Protein AF-0000000080884036 (afdb_homodimer)

Nearest PDB structures (foldseek):
  8gh6-assembly1_A  TM=4.890E-01  e=9.432E-10  Bombyx mori
  6usr-assembly1_A  TM=2.615E-01  e=6.435E-06  Tribolium castaneum
  5cqg-assembly1_A  TM=2.593E-01  e=1.667E-05  Tribolium castaneum
  7qxs-assembly1_A  TM=2.954E-01  e=4.320E-05  Homo sapiens
  7trd-assembly1_A  TM=2.275E-01  e=2.257E-05  Homo sapiens

pLDDT: mean 79.09, std 19.8, range [16.56, 96.75]

Radius of gyration: 51.12 Å; Cα contacts (8 Å, |Δi|>4): 2383; chains: 2; bounding box: 113×138×113 Å

Organism: NCBI:txid3140254

Secondary structure (DSSP, 8-state):
-HHHHHHHHHHHHHHHHHHHHHHHHHHHHHHHHHHHHHHHHHHHHHHH-SSHHHHHHHHHHHHHHHTTTS---SSS-HHHHHHHHHHHHH-TTS-GGGGHHHHHHHHHHHHHHHHHHHHHHHHHHHHHHHHHHT---S----SSS-------SSS----S-S-SS--HHHHHHHHHHHHHHTS--SS--HHHHHHHHHHHHHHHHHHHHHHHTS-------------------------------HHHHHHHHHHTTTTS---HHHHHHHHHHHHHHHHHT----HHHHHHHHHHHHHSSSS-HHHHHHHHHHTT-HHHHHHHHHHHHHHHHTGGG---SSSSEEEEEEE-TTS-EEEEE---HHHHHHHHHHHHHHHHHHHHHHHHHHHSTTS--PPPSS-HHHHHHHHHH-TTS-SGGGGGSHHHHHHHHHHHHTTTTS-SSTT------TT-----S---S-GGG-PPPHHHHHHHHHHHHHHHHHHHHHHSTT--EEEEEEEBTTHHHH-BHHHHHHHHHHTT--HHHHHHHHHHHS-EEE-STT---EE--B---TT-HHHHHHHHHHHHHHHHHHHHHTTT----EEETTEEEEEES-HHHHHHHHHHHHHHHHHHT--B-GGG-EEEEE-S-SS--------SSS--B--EETTEEE-TTS-EEE-HHHHHHHHHHHHHHHHH--SHHHHHHHHHHHHHHHHHHT----TTT-HHHHHHHHHHHHHHHHHH-GGGTT-HHHHHHHHHHHHHGGG--SPPPHHHHHS-GGGTS-----THHHHHHHHHHHHHHHHHHHHHHHHT---S-SSHHHHHHHHHHHHHHHHHHHHH-SS------SS---GGGBTTHHHHHHHHHT--S-S-------PPBPHHHHGGGGTTT-HHHHHHHHHHHSPP-GGGG-PPPHHHHHHHHHS---TT-SS-SSGGGS-HHHHHHHHHHHHHHHHHHSSS-SS-GGGS-HHHHHHHHH-------/-HHHHHHHHHHHHHHHHHHHHHHHHHHHHHHHHHHHHHHHHHHHHHHH-SSHHHHHHHHHHHHHHHTTTS---SSS-HHHHHHHHHHHHH-TTS-GGGGHHHHHHHHHHHHHHHHHHHHHHHHHHHHHHHHHHT---S----SSS-------SSS----S-S-SS--HHHHHHHHHHHHHHTS--SS--HHHHHHHHHHHHHHHHHHHHHHHTS-------------------------------TTHHHHHHHHTTTTS---HHHHHHHHHHHHHHHHHT----HHHHHHHHHHHHHSSSS-HHHHHHHHHHTT-HHHHHHHHHHHHHHHHTGGG---SSSSEEEEEEE-TTS-EEEEE---HHHHHHHHHHHHHHHHHHHHHHHHHHHSTTS--PPPSS-HHHHHHHHHH-TTS-GGGGGGSHHHHHHHHHHHHTTTTS-SSTT------TT-----S---S-GGG-PPPHHHHHHHHHHHHHHHHHHHHHHSTT--EEEEEEEBTTHHHH-BHHHHHHHHHHTT--HHHHHHHHHHHS-EEE-STT---EE--B---TT-HHHHHHHHHHHHHHHHHHHHHTTT----EEETTEEEEEES-HHHHHHHHHHHHHHHHHHT--B-GGG-EEEEE-S-SS--------SSS--B--EETTEEE-TTS-EEE-HHHHHHHHHHHHHHHHH--SHHHHHHHHHHHHHHHHHHT----TTT-HHHHHHHHHHHHHHHHHH-GGGTT-HHHHHHHHHHHHHGGG--SPPPHHHHHS-GGGTS-----THHHHHHHHHHHHHHHHHHHHHHHHT---S-SSHHHHHHHHHHHHHHHHHHHHH-SS------SS---GGGBTTHHHHHHHHHT--S-S-------PPBPHHHHGGGTTTT-HHHHHHHHHHHSPP-TTTT-PPPHHHHHHHHHS---TT-SS-SSGGGS-HHHHHHHHHHHHHHHHHHSSS-SS-GGGS-HHHHHHHHH-------

Structure (mmCIF, N/CA/C/O backbone):
data_AF-0000000080884036-model_v1
#
loop_
_entity.id
_entity.type
_entity.pdbx_description
1 polymer 'Reverse transcriptase'
#
loop_
_atom_site.group_PDB
_atom_site.id
_atom_site.type_symbol
_atom_site.label_atom_id
_atom_site.label_alt_id
_atom_site.label_comp_id
_atom_site.label_asym_id
_atom_site.label_entity_id
_atom_site.label_seq_id
_atom_site.pdbx_PDB_ins_code
_atom_site.Cartn_x
_atom_site.Cartn_y
_atom_site.Cartn_z
_atom_site.occupancy
_atom_site.B_iso_or_equiv
_atom_site.auth_seq_id
_atom_site.auth_comp_id
_atom_site.auth_asym_id
_atom_site.auth_atom_id
_atom_site.pdbx_PDB_model_num
ATOM 1 N N . MET A 1 1 ? -38.75 -49.406 -8.844 1 23.02 1 MET A N 1
ATOM 2 C CA . MET A 1 1 ? -39.594 -48.25 -8.891 1 23.02 1 MET A CA 1
ATOM 3 C C . MET A 1 1 ? -38.844 -47 -8.422 1 23.02 1 MET A C 1
ATOM 5 O O . MET A 1 1 ? -39.25 -45.875 -8.719 1 23.02 1 MET A O 1
ATOM 9 N N . GLU A 1 2 ? -37.938 -47.281 -7.402 1 25.69 2 GLU A N 1
ATOM 10 C CA . GLU A 1 2 ? -37.156 -46.25 -6.773 1 25.69 2 GLU A CA 1
ATOM 11 C C . GLU A 1 2 ? -36.125 -45.656 -7.742 1 25.69 2 GLU A C 1
ATOM 13 O O . GLU A 1 2 ? -35.625 -44.562 -7.535 1 25.69 2 GLU A O 1
ATOM 18 N N . GLY A 1 3 ? -35.75 -46.375 -8.719 1 29.95 3 GLY A N 1
ATOM 19 C CA . GLY A 1 3 ? -34.781 -45.938 -9.727 1 29.95 3 GLY A CA 1
ATOM 20 C C . GLY A 1 3 ? -35.312 -44.844 -10.609 1 29.95 3 GLY A C 1
ATOM 21 O O . GLY A 1 3 ? -34.531 -44.094 -11.211 1 29.95 3 GLY A O 1
ATOM 22 N N . ALA A 1 4 ? -36.594 -44.875 -10.914 1 32.09 4 ALA A N 1
ATOM 23 C CA . ALA A 1 4 ? -37.281 -43.906 -11.797 1 32.09 4 ALA A CA 1
ATOM 24 C C . ALA A 1 4 ? -37.406 -42.531 -11.141 1 32.09 4 ALA A C 1
ATOM 26 O O . ALA A 1 4 ? -37.406 -41.531 -11.828 1 32.09 4 ALA A O 1
ATOM 27 N N . LYS A 1 5 ? -37.469 -42.562 -9.828 1 37.38 5 LYS A N 1
ATOM 28 C CA . LYS A 1 5 ? -37.656 -41.281 -9.156 1 37.38 5 LYS A CA 1
ATOM 29 C C . LYS A 1 5 ? -36.375 -40.438 -9.211 1 37.38 5 LYS A C 1
ATOM 31 O O . LYS A 1 5 ? -36.438 -39.219 -9.273 1 37.38 5 LYS A O 1
ATOM 36 N N . ALA A 1 6 ? -35.312 -41.094 -9.102 1 35.75 6 ALA A N 1
ATOM 37 C CA . ALA A 1 6 ? -34.031 -40.375 -9.117 1 35.75 6 ALA A CA 1
ATOM 38 C C . ALA A 1 6 ? -33.75 -39.781 -10.5 1 35.75 6 ALA A C 1
ATOM 40 O O . ALA A 1 6 ? -33.219 -38.656 -10.609 1 35.75 6 ALA A O 1
ATOM 41 N N . ALA A 1 7 ? -34.125 -40.438 -11.523 1 41.41 7 ALA A N 1
ATOM 42 C CA . ALA A 1 7 ? -33.938 -39.906 -12.867 1 41.41 7 ALA A CA 1
ATOM 43 C C . ALA A 1 7 ? -34.844 -38.688 -13.094 1 41.41 7 ALA A C 1
ATOM 45 O O . ALA A 1 7 ? -34.406 -37.719 -13.742 1 41.41 7 ALA A O 1
ATOM 46 N N . THR A 1 8 ? -36.031 -38.719 -12.609 1 42.53 8 THR A N 1
ATOM 47 C CA . THR A 1 8 ? -37 -37.656 -12.742 1 42.53 8 THR A CA 1
ATOM 48 C C . THR A 1 8 ? -36.531 -36.406 -11.961 1 42.53 8 THR A C 1
ATOM 50 O O . THR A 1 8 ? -36.75 -35.281 -12.406 1 42.53 8 THR A O 1
ATOM 53 N N . ASP A 1 9 ? -35.938 -36.594 -10.852 1 43.12 9 ASP A N 1
ATOM 54 C CA . ASP A 1 9 ? -35.469 -35.5 -10.016 1 43.12 9 ASP A CA 1
ATOM 55 C C . ASP A 1 9 ? -34.281 -34.812 -10.641 1 43.12 9 ASP A C 1
ATOM 57 O O . ASP A 1 9 ? -34.156 -33.562 -10.578 1 43.12 9 ASP A O 1
ATOM 61 N N . VAL A 1 10 ? -33.438 -35.594 -11.227 1 46.78 10 VAL A N 1
ATOM 62 C CA . VAL A 1 10 ? -32.25 -35 -11.898 1 46.78 10 VAL A CA 1
ATOM 63 C C . VAL A 1 10 ? -32.719 -34.156 -13.078 1 46.78 10 VAL A C 1
ATOM 65 O O . VAL A 1 10 ? -32.156 -33.062 -13.312 1 46.78 10 VAL A O 1
ATOM 68 N N . ASN A 1 11 ? -33.781 -34.656 -13.727 1 52.56 11 ASN A N 1
ATOM 69 C CA . ASN A 1 11 ? -34.312 -33.875 -14.836 1 52.56 11 ASN A CA 1
ATOM 70 C C . ASN A 1 11 ? -34.969 -32.594 -14.344 1 52.56 11 ASN A C 1
ATOM 72 O O . ASN A 1 11 ? -34.875 -31.547 -15 1 52.56 11 ASN A O 1
ATOM 76 N N . ALA A 1 12 ? -35.5 -32.625 -13.141 1 52.59 12 ALA A N 1
ATOM 77 C CA . ALA A 1 12 ? -36.125 -31.438 -12.57 1 52.59 12 ALA A CA 1
ATOM 78 C C . ALA A 1 12 ? -35.094 -30.391 -12.219 1 52.59 12 ALA A C 1
ATOM 80 O O . ALA A 1 12 ? -35.312 -29.203 -12.414 1 52.59 12 ALA A O 1
ATOM 81 N N . ILE A 1 13 ? -33.938 -30.75 -11.805 1 57.09 13 ILE A N 1
ATOM 82 C CA . ILE A 1 13 ? -32.875 -29.828 -11.43 1 57.09 13 ILE A CA 1
ATOM 83 C C . ILE A 1 13 ? -32.281 -29.203 -12.688 1 57.09 13 ILE A C 1
ATOM 85 O O . ILE A 1 13 ? -31.984 -28 -12.695 1 57.09 13 ILE A O 1
ATOM 89 N N . ALA A 1 14 ? -32.219 -30 -13.664 1 63.34 14 ALA A N 1
ATOM 90 C CA . ALA A 1 14 ? -31.703 -29.484 -14.922 1 63.34 14 ALA A CA 1
ATOM 91 C C . ALA A 1 14 ? -32.656 -28.469 -15.531 1 63.34 14 ALA A C 1
ATOM 93 O O . ALA A 1 14 ? -32.219 -27.422 -16.047 1 63.34 14 ALA A O 1
ATOM 94 N N . GLU A 1 15 ? -33.906 -28.719 -15.414 1 64.56 15 GLU A N 1
ATOM 95 C CA . GLU A 1 15 ? -34.906 -27.797 -15.93 1 64.56 15 GLU A CA 1
ATOM 96 C C . GLU A 1 15 ? -34.938 -26.5 -15.117 1 64.56 15 GLU A C 1
ATOM 98 O O . GLU A 1 15 ? -35.062 -25.406 -15.68 1 64.56 15 GLU A O 1
ATOM 103 N N . THR A 1 16 ? -34.75 -26.656 -13.906 1 63.47 16 THR A N 1
ATOM 104 C CA . THR A 1 16 ? -34.719 -25.469 -13.047 1 63.47 16 THR A CA 1
ATOM 105 C C . THR A 1 16 ? -33.469 -24.641 -13.352 1 63.47 16 THR A C 1
ATOM 107 O O . THR A 1 16 ? -33.531 -23.406 -13.352 1 63.47 16 THR A O 1
ATOM 110 N N . ARG A 1 17 ? -32.438 -25.281 -13.586 1 69.25 17 ARG A N 1
ATOM 111 C CA . ARG A 1 17 ? -31.203 -24.562 -13.914 1 69.25 17 ARG A CA 1
ATOM 112 C C . ARG A 1 17 ? -31.344 -23.781 -15.219 1 69.25 17 ARG A C 1
ATOM 114 O O . ARG A 1 17 ? -30.859 -22.656 -15.328 1 69.25 17 ARG A O 1
ATOM 121 N N . THR A 1 18 ? -31.969 -24.375 -16.156 1 75.56 18 THR A N 1
ATOM 122 C CA . THR A 1 18 ? -32.156 -23.719 -17.438 1 75.56 18 THR A CA 1
ATOM 123 C C . THR A 1 18 ? -33.125 -22.531 -17.297 1 75.56 18 THR A C 1
ATOM 125 O O . THR A 1 18 ? -32.938 -21.5 -17.953 1 75.56 18 THR A O 1
ATOM 128 N N . LEU A 1 19 ? -34.094 -22.703 -16.469 1 69.69 19 LEU A N 1
ATOM 129 C CA . LEU A 1 19 ? -35.031 -21.609 -16.25 1 69.69 19 LEU A CA 1
ATOM 130 C C . LEU A 1 19 ? -34.344 -20.438 -15.523 1 69.69 19 LEU A C 1
ATOM 132 O O . LEU A 1 19 ? -34.562 -19.281 -15.875 1 69.69 19 LEU A O 1
ATOM 136 N N . VAL A 1 20 ? -33.594 -20.766 -14.562 1 70.62 20 VAL A N 1
ATOM 137 C CA . VAL A 1 20 ? -32.906 -19.734 -13.812 1 70.62 20 VAL A CA 1
ATOM 138 C C . VAL A 1 20 ? -31.922 -19 -14.734 1 70.62 20 VAL A C 1
ATOM 140 O O . VAL A 1 20 ? -31.781 -17.781 -14.648 1 70.62 20 VAL A O 1
ATOM 143 N N . THR A 1 21 ? -31.281 -19.734 -15.586 1 82.88 21 THR A N 1
ATOM 144 C CA . THR A 1 21 ? -30.344 -19.125 -16.531 1 82.88 21 THR A CA 1
ATOM 145 C C . THR A 1 21 ? -31.078 -18.219 -17.516 1 82.88 21 THR A C 1
ATOM 147 O O . THR A 1 21 ? -30.594 -17.125 -17.828 1 82.88 21 THR A O 1
ATOM 150 N N . ALA A 1 22 ? -32.188 -18.656 -17.938 1 78.81 22 ALA A N 1
ATOM 151 C CA . ALA A 1 22 ? -32.938 -17.859 -18.891 1 78.81 22 ALA A CA 1
ATOM 152 C C . ALA A 1 22 ? -33.406 -16.547 -18.25 1 78.81 22 ALA A C 1
ATOM 154 O O . ALA A 1 22 ? -33.406 -15.5 -18.906 1 78.81 22 ALA A O 1
ATOM 155 N N . VAL A 1 23 ? -33.781 -16.609 -17.016 1 76.88 23 VAL A N 1
ATOM 156 C CA . VAL A 1 23 ? -34.188 -15.414 -16.297 1 76.88 23 VAL A CA 1
ATOM 157 C C . VAL A 1 23 ? -33 -14.477 -16.125 1 76.88 23 VAL A C 1
ATOM 159 O O . VAL A 1 23 ? -33.125 -13.258 -16.297 1 76.88 23 VAL A O 1
ATOM 162 N N . LYS A 1 24 ? -31.906 -14.984 -15.789 1 82.62 24 LYS A N 1
ATOM 163 C CA . LYS A 1 24 ? -30.719 -14.156 -15.586 1 82.62 24 LYS A CA 1
ATOM 164 C C . LYS A 1 24 ? -30.281 -13.492 -16.891 1 82.62 24 LYS A C 1
ATOM 166 O O . LYS A 1 24 ? -29.859 -12.336 -16.891 1 82.62 24 LYS A O 1
ATOM 171 N N . LEU A 1 25 ? -30.375 -14.195 -17.953 1 87.06 25 LEU A N 1
ATOM 172 C CA . LEU A 1 25 ? -29.984 -13.648 -19.234 1 87.06 25 LEU A CA 1
ATOM 173 C C . LEU A 1 25 ? -30.938 -12.539 -19.672 1 87.06 25 LEU A C 1
ATOM 175 O O . LEU A 1 25 ? -30.516 -11.531 -20.234 1 87.06 25 LEU A O 1
ATOM 179 N N . LYS A 1 26 ? -32.188 -12.781 -19.359 1 82.25 26 LYS A N 1
ATOM 180 C CA . LYS A 1 26 ? -33.156 -11.727 -19.656 1 82.25 26 LYS A CA 1
ATOM 181 C C . LYS A 1 26 ? -32.906 -10.492 -18.797 1 82.25 26 LYS A C 1
ATOM 183 O O . LYS A 1 26 ? -33.062 -9.359 -19.281 1 82.25 26 LYS A O 1
ATOM 188 N N . GLN A 1 27 ? -32.531 -10.727 -17.625 1 83.12 27 GLN A N 1
ATOM 189 C CA . GLN A 1 27 ? -32.25 -9.617 -16.734 1 83.12 27 GLN A CA 1
ATOM 190 C C . GLN A 1 27 ? -31.031 -8.82 -17.219 1 83.12 27 GLN A C 1
ATOM 192 O O . GLN A 1 27 ? -30.984 -7.598 -17.047 1 83.12 27 GLN A O 1
ATOM 197 N N . LEU A 1 28 ? -30.047 -9.484 -17.812 1 86.44 28 LEU A N 1
ATOM 198 C CA . LEU A 1 28 ? -28.891 -8.797 -18.344 1 86.44 28 LEU A CA 1
ATOM 199 C C . LEU A 1 28 ? -29.281 -7.887 -19.5 1 86.44 28 LEU A C 1
ATOM 201 O O . LEU A 1 28 ? -28.781 -6.766 -19.625 1 86.44 28 LEU A O 1
ATOM 205 N N . TYR A 1 29 ? -30.203 -8.391 -20.25 1 87.19 29 TYR A N 1
ATOM 206 C CA . TYR A 1 29 ? -30.656 -7.609 -21.391 1 87.19 29 TYR A CA 1
ATOM 207 C C . TYR A 1 29 ? -31.484 -6.406 -20.922 1 87.19 29 TYR A C 1
ATOM 209 O O . TYR A 1 29 ? -31.312 -5.301 -21.438 1 87.19 29 TYR A O 1
ATOM 217 N N . LEU A 1 30 ? -32.312 -6.598 -19.938 1 85.38 30 LEU A N 1
ATOM 218 C CA . LEU A 1 30 ? -33.125 -5.512 -19.422 1 85.38 30 LEU A CA 1
ATOM 219 C C . LEU A 1 30 ? -32.25 -4.453 -18.75 1 85.38 30 LEU A C 1
ATOM 221 O O . LEU A 1 30 ? -32.531 -3.256 -18.844 1 85.38 30 LEU A O 1
ATOM 225 N N . LYS A 1 31 ? -31.312 -4.895 -18.094 1 84.06 31 LYS A N 1
ATOM 226 C CA . LYS A 1 31 ? -30.406 -3.957 -17.438 1 84.06 31 LYS A CA 1
ATOM 227 C C . LYS A 1 31 ? -29.656 -3.115 -18.469 1 84.06 31 LYS A C 1
ATOM 229 O O . LYS A 1 31 ? -29.359 -1.945 -18.219 1 84.06 31 LYS A O 1
ATOM 234 N N . LYS A 1 32 ? -29.25 -3.736 -19.594 1 88.75 32 LYS A N 1
ATOM 235 C CA . LYS A 1 32 ? -28.609 -2.984 -20.672 1 88.75 32 LYS A CA 1
ATOM 236 C C . LYS A 1 32 ? -29.547 -1.902 -21.219 1 88.75 32 LYS A C 1
ATOM 238 O O . LYS A 1 32 ? -29.125 -0.757 -21.406 1 88.75 32 LYS A O 1
ATOM 243 N N . LYS A 1 33 ? -30.734 -2.271 -21.391 1 87.88 33 LYS A N 1
ATOM 244 C CA . LYS A 1 33 ? -31.703 -1.319 -21.938 1 87.88 33 LYS A CA 1
ATOM 245 C C . LYS A 1 33 ? -31.984 -0.19 -20.938 1 87.88 33 LYS A C 1
ATOM 247 O O . LYS A 1 33 ? -32.156 0.964 -21.344 1 87.88 33 LYS A O 1
ATOM 252 N N . GLU A 1 34 ? -32 -0.521 -19.719 1 85.62 34 GLU A N 1
ATOM 253 C CA . GLU A 1 34 ? -32.188 0.484 -18.672 1 85.62 34 GLU A CA 1
ATOM 254 C C . GLU A 1 34 ? -30.984 1.441 -18.625 1 85.62 34 GLU A C 1
ATOM 256 O O . GLU A 1 34 ? -31.172 2.654 -18.516 1 85.62 34 GLU A O 1
ATOM 261 N N . CYS A 1 35 ? -29.828 0.873 -18.719 1 87.12 35 CYS A N 1
ATOM 262 C CA . CYS A 1 35 ? -28.609 1.677 -18.688 1 87.12 35 CYS A CA 1
ATOM 263 C C . CYS A 1 35 ? -28.547 2.6 -19.891 1 87.12 35 CYS A C 1
ATOM 265 O O . CYS A 1 35 ? -28.203 3.777 -19.766 1 87.12 35 CYS A O 1
ATOM 267 N N . GLU A 1 36 ? -28.859 2.113 -21.047 1 89.19 36 GLU A N 1
ATOM 268 C CA . GLU A 1 36 ? -28.844 2.902 -22.281 1 89.19 36 GLU A CA 1
ATOM 269 C C . GLU A 1 36 ? -29.906 4.008 -22.234 1 89.19 36 GLU A C 1
ATOM 271 O O . GLU A 1 36 ? -29.641 5.141 -22.641 1 89.19 36 GLU A O 1
ATOM 276 N N . GLY A 1 37 ? -31.016 3.666 -21.766 1 87.5 37 GLY A N 1
ATOM 277 C CA . GLY A 1 37 ? -32.094 4.648 -21.688 1 87.5 37 GLY A CA 1
ATOM 278 C C . GLY A 1 37 ? -31.766 5.793 -20.734 1 87.5 37 GLY A C 1
ATOM 279 O O . GLY A 1 37 ? -32.125 6.945 -21 1 87.5 37 GLY A O 1
ATOM 280 N N . HIS A 1 38 ? -31.047 5.492 -19.734 1 86.81 38 HIS A N 1
ATOM 281 C CA . HIS A 1 38 ? -30.734 6.492 -18.703 1 86.81 38 HIS A CA 1
ATOM 282 C C . HIS A 1 38 ? -29.516 7.316 -19.109 1 86.81 38 HIS A C 1
ATOM 284 O O . HIS A 1 38 ? -29.562 8.547 -19.109 1 86.81 38 HIS A O 1
ATOM 290 N N . PHE A 1 39 ? -28.391 6.773 -19.547 1 90.5 39 PHE A N 1
ATOM 291 C CA . PHE A 1 39 ? -27.109 7.461 -19.688 1 90.5 39 PHE A CA 1
ATOM 292 C C . PHE A 1 39 ? -27 8.125 -21.047 1 90.5 39 PHE A C 1
ATOM 294 O O . PHE A 1 39 ? -26.281 9.117 -21.203 1 90.5 39 PHE A O 1
ATOM 301 N N . VAL A 1 40 ? -27.688 7.613 -22.078 1 91.38 40 VAL A N 1
ATOM 302 C CA . VAL A 1 40 ? -27.656 8.266 -23.391 1 91.38 40 VAL A CA 1
AT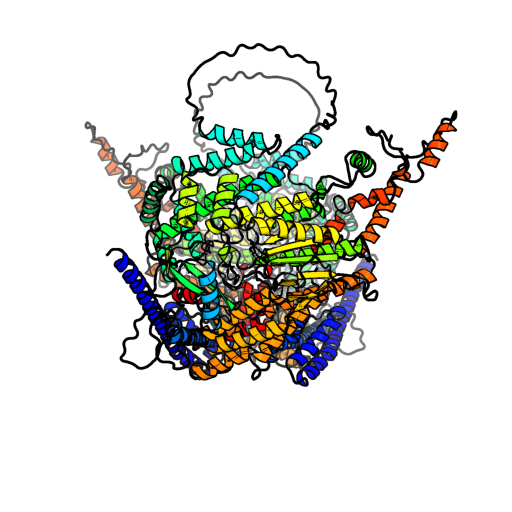OM 303 C C . VAL A 1 40 ? -28.297 9.648 -23.297 1 91.38 40 VAL A C 1
ATOM 305 O O . VAL A 1 40 ? -27.797 10.609 -23.891 1 91.38 40 VAL A O 1
ATOM 308 N N . ASN A 1 41 ? -29.281 9.75 -22.469 1 90.75 41 ASN A N 1
ATOM 309 C CA . ASN A 1 41 ? -29.938 11.031 -22.234 1 90.75 41 ASN A CA 1
ATOM 310 C C . ASN A 1 41 ? -29.047 11.984 -21.453 1 90.75 41 ASN A C 1
ATOM 312 O O . ASN A 1 41 ? -29.062 13.195 -21.688 1 90.75 41 ASN A O 1
ATOM 316 N N . VAL A 1 42 ? -28.391 11.445 -20.5 1 91.69 42 VAL A N 1
ATOM 317 C CA . VAL A 1 42 ? -27.5 12.258 -19.672 1 91.69 42 VAL A CA 1
ATOM 318 C C 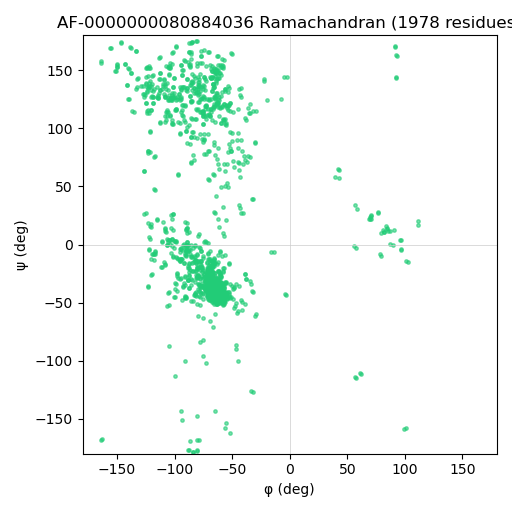. VAL A 1 42 ? -26.375 12.812 -20.547 1 91.69 42 VAL A C 1
ATOM 320 O O . VAL A 1 42 ? -26 13.984 -20.438 1 91.69 42 VAL A O 1
ATOM 323 N N . LEU A 1 43 ? -25.781 12.016 -21.5 1 93.81 43 LEU A N 1
ATOM 324 C CA . LEU A 1 43 ? -24.688 12.445 -22.359 1 93.81 43 LEU A CA 1
ATOM 325 C C . LEU A 1 43 ? -25.156 13.508 -23.344 1 93.81 43 LEU A C 1
ATOM 327 O O . LEU A 1 43 ? -24.391 14.414 -23.688 1 93.81 43 LEU A O 1
ATOM 331 N N . GLU A 1 44 ? -26.359 13.438 -23.75 1 93.44 44 GLU A N 1
ATOM 332 C CA . GLU A 1 44 ? -26.922 14.453 -24.625 1 93.44 44 GLU A CA 1
ATOM 333 C C . GLU A 1 44 ? -27.078 15.781 -23.906 1 93.44 44 GLU A C 1
ATOM 335 O O . GLU A 1 44 ? -26.812 16.844 -24.469 1 93.44 44 GLU A O 1
ATOM 340 N N . ARG A 1 45 ? -27.547 15.781 -22.641 1 94.06 45 ARG A N 1
ATOM 341 C CA . ARG A 1 45 ? -27.672 16.984 -21.828 1 94.06 45 ARG A CA 1
ATOM 342 C C . ARG A 1 45 ? -26.312 17.625 -21.594 1 94.06 45 ARG A C 1
ATOM 344 O O . ARG A 1 45 ? -26.188 18.859 -21.578 1 94.06 45 ARG A O 1
ATOM 351 N N . VAL A 1 46 ? -25.281 16.781 -21.297 1 94.94 46 VAL A N 1
ATOM 352 C CA . VAL A 1 46 ? -23.938 17.266 -21.062 1 94.94 46 VAL A CA 1
ATOM 353 C C . VAL A 1 46 ? -23.406 17.953 -22.312 1 94.94 46 VAL A C 1
ATOM 355 O O . VAL A 1 46 ? -22.75 19 -22.234 1 94.94 46 VAL A O 1
ATOM 358 N N . GLU A 1 47 ? -23.656 17.469 -23.5 1 93.31 47 GLU A N 1
ATOM 359 C CA . GLU A 1 47 ? -23.172 18.031 -24.766 1 93.31 47 GLU A CA 1
ATOM 360 C C . GLU A 1 47 ? -23.844 19.375 -25.047 1 93.31 47 GLU A C 1
ATOM 362 O O . GLU A 1 47 ? -23.234 20.25 -25.641 1 93.31 47 GLU A O 1
ATOM 367 N N . LYS A 1 48 ? -24.984 19.609 -24.547 1 93.19 48 LYS A N 1
ATOM 368 C CA . LYS A 1 48 ? -25.734 20.844 -24.797 1 93.19 48 LYS A CA 1
ATOM 369 C C . LYS A 1 48 ? -25.359 21.938 -23.812 1 93.19 48 LYS A C 1
ATOM 371 O O . LYS A 1 48 ? -25.562 23.125 -24.078 1 93.19 48 LYS A O 1
ATOM 376 N N . ALA A 1 49 ? -24.781 21.547 -22.656 1 94.88 49 ALA A N 1
ATOM 377 C CA . ALA A 1 49 ? -24.406 22.531 -21.641 1 94.88 49 ALA A CA 1
ATOM 378 C C . ALA A 1 49 ? -23.266 23.422 -22.125 1 94.88 49 ALA A C 1
ATOM 380 O O . ALA A 1 49 ? -22.375 22.953 -22.859 1 94.88 49 ALA A O 1
ATOM 381 N N . ALA A 1 50 ? -23.172 24.641 -21.719 1 92.38 50 ALA A N 1
ATOM 382 C CA . ALA A 1 50 ? -22.25 25.641 -22.25 1 92.38 50 ALA A CA 1
ATOM 383 C C . ALA A 1 50 ? -20.938 25.656 -21.484 1 92.38 50 ALA A C 1
ATOM 385 O O . ALA A 1 50 ? -19.859 25.781 -22.078 1 92.38 50 ALA A O 1
ATOM 386 N N . THR A 1 51 ? -21 25.641 -20.125 1 94.38 51 THR A N 1
ATOM 387 C CA . THR A 1 51 ? -19.781 25.75 -19.328 1 94.38 51 THR A CA 1
ATOM 388 C C . THR A 1 51 ? -19.391 24.391 -18.75 1 94.38 51 THR A C 1
ATOM 390 O O . THR A 1 51 ? -20.203 23.484 -18.688 1 94.38 51 THR A O 1
ATOM 393 N N . GLU A 1 52 ? -18.109 24.234 -18.438 1 95 52 GLU A N 1
ATOM 394 C CA . GLU A 1 52 ? -17.625 23 -17.844 1 95 52 GLU A CA 1
ATOM 395 C C . GLU A 1 52 ? -18.25 22.766 -16.469 1 95 52 GLU A C 1
ATOM 397 O O . GLU A 1 52 ? -18.5 21.609 -16.078 1 95 52 GLU A O 1
ATOM 402 N N . LYS A 1 53 ? -18.516 23.828 -15.727 1 94.44 53 LYS A N 1
ATOM 403 C CA . LYS A 1 53 ? -19.141 23.734 -14.414 1 94.44 53 LYS A CA 1
ATOM 404 C C . LYS A 1 53 ? -20.562 23.172 -14.516 1 94.44 53 LYS A C 1
ATOM 406 O O . LYS A 1 53 ? -20.953 22.297 -13.727 1 94.44 53 LYS A O 1
ATOM 411 N N . GLU A 1 54 ? -21.266 23.609 -15.531 1 95.12 54 GLU A N 1
ATOM 412 C CA . GLU A 1 54 ? -22.641 23.125 -15.727 1 95.12 54 GLU A CA 1
ATOM 413 C C . GLU A 1 54 ? -22.641 21.656 -16.141 1 95.12 54 GLU A C 1
ATOM 415 O O . GLU A 1 54 ? -23.5 20.891 -15.711 1 95.12 54 GLU A O 1
ATOM 420 N N . LYS A 1 55 ? -21.75 21.344 -17.094 1 95.5 55 LYS A N 1
ATOM 421 C CA . LYS A 1 55 ? -21.625 19.938 -17.516 1 95.5 55 LYS A CA 1
ATOM 422 C C . LYS A 1 55 ? -21.359 19.031 -16.328 1 95.5 55 LYS A C 1
ATOM 424 O O . LYS A 1 55 ? -21.984 17.969 -16.188 1 95.5 55 LYS A O 1
ATOM 429 N N . LEU A 1 56 ? -20.391 19.453 -15.461 1 93.75 56 LEU A N 1
ATOM 430 C CA . LEU A 1 56 ? -20.031 18.672 -14.289 1 93.75 56 LEU A CA 1
ATOM 431 C C . LEU A 1 56 ? -21.188 18.594 -13.305 1 93.75 56 LEU A C 1
ATOM 433 O O . LEU A 1 56 ? -21.375 17.562 -12.633 1 93.75 56 LEU A O 1
ATOM 437 N N . LYS A 1 57 ? -21.984 19.656 -13.156 1 93.31 57 LYS A N 1
ATOM 438 C CA . LYS A 1 57 ? -23.125 19.688 -12.242 1 93.31 57 LYS A CA 1
ATOM 439 C C . LYS A 1 57 ? -24.203 18.688 -12.664 1 93.31 57 LYS A C 1
ATOM 441 O O . LYS A 1 57 ? -24.797 18.016 -11.82 1 93.31 57 LYS A O 1
ATOM 446 N N . ILE A 1 58 ? -24.391 18.547 -14 1 93.12 58 ILE A N 1
ATOM 447 C CA . ILE A 1 58 ? -25.344 17.578 -14.516 1 93.12 58 ILE A CA 1
ATOM 448 C C . ILE A 1 58 ? -24.938 16.172 -14.109 1 93.12 58 ILE A C 1
ATOM 450 O O . ILE A 1 58 ? -25.75 15.383 -13.625 1 93.12 58 ILE A O 1
ATOM 454 N N . LEU A 1 59 ? -23.688 15.891 -14.273 1 91.44 59 LEU A N 1
ATOM 455 C CA . LEU A 1 59 ? -23.156 14.57 -13.961 1 91.44 59 LEU A CA 1
ATOM 456 C C . LEU A 1 59 ? -23.188 14.312 -12.461 1 91.44 59 LEU A C 1
ATOM 458 O O . LEU A 1 59 ? -23.453 13.195 -12.016 1 91.44 59 LEU A O 1
ATOM 462 N N . ALA A 1 60 ? -22.891 15.352 -11.695 1 89 60 ALA A N 1
ATOM 463 C CA . ALA A 1 60 ? -22.906 15.219 -10.242 1 89 60 ALA A CA 1
ATOM 464 C C . ALA A 1 60 ? -24.312 14.969 -9.727 1 89 60 ALA A C 1
ATOM 466 O O . ALA A 1 60 ? -24.516 14.195 -8.781 1 89 60 ALA A O 1
ATOM 467 N N . ASP A 1 61 ? -25.281 15.633 -10.344 1 87.19 61 ASP A N 1
ATOM 468 C CA . ASP A 1 61 ? -26.672 15.461 -9.938 1 87.19 61 ASP A CA 1
ATOM 469 C C . ASP A 1 61 ? -27.156 14.047 -10.25 1 87.19 61 ASP A C 1
ATOM 471 O O . ASP A 1 61 ? -27.922 13.461 -9.477 1 87.19 61 ASP A O 1
ATOM 475 N N . VAL A 1 62 ? -26.734 13.609 -11.391 1 85.81 62 VAL A N 1
ATOM 476 C CA . VAL A 1 62 ? -27.109 12.25 -11.781 1 85.81 62 VAL A CA 1
ATOM 477 C C . VAL A 1 62 ? -26.5 11.242 -10.82 1 85.81 62 VAL A C 1
ATOM 479 O O . VAL A 1 62 ? -27.125 10.25 -10.453 1 85.81 62 VAL A O 1
ATOM 482 N N . ASN A 1 63 ? -25.266 11.477 -10.453 1 83.75 63 ASN A N 1
ATOM 483 C CA . ASN A 1 63 ? -24.578 10.594 -9.516 1 83.75 63 ASN A CA 1
ATOM 484 C C . ASN A 1 63 ? -25.266 10.578 -8.156 1 83.75 63 ASN A C 1
ATOM 486 O O . ASN A 1 63 ? -25.297 9.539 -7.488 1 83.75 63 ASN A O 1
ATOM 490 N N . ALA A 1 64 ? -25.719 11.766 -7.613 1 76.56 64 ALA A N 1
ATOM 491 C CA . ALA A 1 64 ? -26.359 11.891 -6.305 1 76.56 64 ALA A CA 1
ATOM 492 C C . ALA A 1 64 ? -27.719 11.195 -6.285 1 76.56 64 ALA A C 1
ATOM 494 O O . ALA A 1 64 ? -28.125 10.648 -5.258 1 76.56 64 ALA A O 1
ATOM 495 N N . LYS A 1 65 ? -28.469 11.367 -7.285 1 68 65 LYS A N 1
ATOM 496 C CA . LYS A 1 65 ? -29.797 10.758 -7.34 1 68 65 LYS A CA 1
ATOM 497 C C . LYS A 1 65 ? -29.703 9.234 -7.34 1 68 65 LYS A C 1
ATOM 499 O O . LYS A 1 65 ? -30.484 8.555 -6.672 1 68 65 LYS A O 1
ATOM 504 N N . ARG A 1 66 ? -28.953 8.711 -8.172 1 57.19 66 ARG A N 1
ATOM 505 C CA . ARG A 1 66 ? -29.047 7.289 -8.484 1 57.19 66 ARG A CA 1
ATOM 506 C C . ARG A 1 66 ? -28.125 6.469 -7.598 1 57.19 66 ARG A C 1
ATOM 508 O O . ARG A 1 66 ? -28.203 5.238 -7.578 1 57.19 66 ARG A O 1
ATOM 515 N N . GLY A 1 67 ? -26.922 6.949 -7.016 1 51.69 67 GLY A N 1
ATOM 516 C CA . GLY A 1 67 ? -26.266 6.066 -6.059 1 51.69 67 GLY A CA 1
ATOM 517 C C . GLY A 1 67 ? -27.25 5.32 -5.176 1 51.69 67 GLY A C 1
ATOM 518 O O . GLY A 1 67 ? -26.922 4.254 -4.645 1 51.69 67 GLY A O 1
ATOM 519 N N . ALA A 1 68 ? -28.406 5.895 -4.895 1 45.53 68 ALA A N 1
ATOM 520 C CA . ALA A 1 68 ? -29.438 5.293 -4.066 1 45.53 68 ALA A CA 1
ATOM 521 C C . ALA A 1 68 ? -30.109 4.117 -4.781 1 45.53 68 ALA A C 1
ATOM 523 O O . ALA A 1 68 ? -30.406 3.094 -4.164 1 45.53 68 ALA A O 1
ATOM 524 N N . SER A 1 69 ? -30.484 4.355 -6.09 1 44.03 69 SER A N 1
ATOM 525 C CA . SER A 1 69 ? -31.312 3.322 -6.688 1 44.03 69 SER A CA 1
ATOM 526 C C . SER A 1 69 ? -30.5 2.387 -7.57 1 44.03 69 SER A C 1
ATOM 528 O O . SER A 1 69 ? -30.812 1.2 -7.684 1 44.03 69 SER A O 1
ATOM 530 N N . TYR A 1 70 ? -29.625 3.062 -8.406 1 51.88 70 TYR A N 1
ATOM 531 C CA . TYR A 1 70 ? -28.938 2.229 -9.383 1 51.88 70 TYR A CA 1
ATOM 532 C C . TYR A 1 70 ? -27.469 2.076 -9.031 1 51.88 70 TYR A C 1
ATOM 534 O O . TYR A 1 70 ? -26.859 2.975 -8.43 1 51.88 70 TYR A O 1
ATOM 542 N N . ASN A 1 71 ? -26.969 1.08 -8.562 1 56.88 71 ASN A N 1
ATOM 543 C CA . ASN A 1 71 ? -25.641 0.68 -8.133 1 56.88 71 ASN A CA 1
ATOM 544 C C . ASN A 1 71 ? -24.562 1.185 -9.094 1 56.88 71 ASN A C 1
ATOM 546 O O . ASN A 1 71 ? -23.609 0.467 -9.391 1 56.88 71 ASN A O 1
ATOM 550 N N . TRP A 1 72 ? -24.891 2.463 -9.875 1 65.44 72 TRP A N 1
ATOM 551 C CA . TRP A 1 72 ? -23.828 2.951 -10.75 1 65.44 72 TRP A CA 1
ATOM 552 C C . TRP A 1 72 ? -23.062 4.09 -10.086 1 65.44 72 TRP A C 1
ATOM 554 O O . TRP A 1 72 ? -23.656 5 -9.516 1 65.44 72 TRP A O 1
ATOM 564 N N . THR A 1 73 ? -21.75 4.02 -9.984 1 73.62 73 THR A N 1
ATOM 565 C CA . THR A 1 73 ? -20.938 5.082 -9.422 1 73.62 73 THR A CA 1
ATOM 566 C C . THR A 1 73 ? -20.141 5.793 -10.516 1 73.62 73 THR A C 1
ATOM 568 O O . THR A 1 73 ? -19.391 5.16 -11.258 1 73.62 73 THR A O 1
ATOM 571 N N . ILE A 1 74 ? -20.531 7.098 -10.789 1 82.38 74 ILE A N 1
ATOM 572 C CA . ILE A 1 74 ? -19.844 7.895 -11.797 1 82.38 74 ILE A CA 1
ATOM 573 C C . ILE A 1 74 ? -18.531 8.422 -11.227 1 82.38 74 ILE A C 1
ATOM 575 O O . ILE A 1 74 ? -17.516 8.461 -11.922 1 82.38 74 ILE A O 1
ATOM 579 N N . PHE A 1 75 ? -18.719 8.836 -9.93 1 81.38 75 PHE A N 1
ATOM 580 C CA . PHE A 1 75 ? -17.516 9.367 -9.281 1 81.38 75 PHE A CA 1
ATOM 581 C C . PHE A 1 75 ? -17.016 8.398 -8.219 1 81.38 75 PHE A C 1
ATOM 583 O O . PHE A 1 75 ? -17.797 7.68 -7.598 1 81.38 75 PHE A O 1
ATOM 590 N N . ASP A 1 76 ? -15.68 8.312 -8.148 1 71.75 76 ASP A N 1
ATOM 591 C CA . ASP A 1 76 ? -15.102 7.453 -7.113 1 71.75 76 ASP A CA 1
ATOM 592 C C . ASP A 1 76 ? -15.461 7.965 -5.719 1 71.75 76 ASP A C 1
ATOM 594 O O . ASP A 1 76 ? -15.656 7.176 -4.793 1 71.75 76 ASP A O 1
ATOM 598 N N . ASN A 1 77 ? -15.383 9.328 -5.562 1 70.31 77 ASN A N 1
ATOM 599 C CA . ASN A 1 77 ? -15.766 9.984 -4.32 1 70.31 77 ASN A CA 1
ATOM 600 C C . ASN A 1 77 ? -16.828 11.062 -4.559 1 70.31 77 ASN A C 1
ATOM 602 O O . ASN A 1 77 ? -16.625 11.953 -5.383 1 70.31 77 ASN A O 1
ATOM 606 N N . ASN A 1 78 ? -17.922 10.945 -3.943 1 66.75 78 ASN A N 1
ATOM 607 C CA . ASN A 1 78 ? -19.062 11.82 -4.18 1 66.75 78 ASN A CA 1
ATOM 608 C C . ASN A 1 78 ? -18.812 13.227 -3.65 1 66.75 78 ASN A C 1
ATOM 610 O O . ASN A 1 78 ? -19.469 14.18 -4.074 1 66.75 78 ASN A O 1
ATOM 614 N N . HIS A 1 79 ? -17.781 13.367 -2.883 1 77.94 79 HIS A N 1
ATOM 615 C CA . HIS A 1 79 ? -17.688 14.641 -2.176 1 77.94 79 HIS A CA 1
ATOM 616 C C . HIS A 1 79 ? -16.688 15.578 -2.861 1 77.94 79 HIS A C 1
ATOM 618 O O . HIS A 1 79 ? -16.703 16.781 -2.633 1 77.94 79 HIS A O 1
ATOM 624 N N . ASN A 1 80 ? -15.93 15.023 -3.803 1 83 80 ASN A N 1
ATOM 625 C CA . ASN A 1 80 ? -14.906 15.867 -4.395 1 83 80 ASN A CA 1
ATOM 626 C C . ASN A 1 80 ? -15.508 16.953 -5.277 1 83 80 ASN A C 1
ATOM 628 O O . ASN A 1 80 ? -15.039 18.094 -5.289 1 83 80 ASN A O 1
ATOM 632 N N . VAL A 1 81 ? -16.625 16.609 -5.965 1 88.12 81 VAL A N 1
ATOM 633 C CA . VAL A 1 81 ? -17.234 17.578 -6.883 1 88.12 81 VAL A CA 1
ATOM 634 C C . VAL A 1 81 ? -17.984 18.641 -6.086 1 88.12 81 VAL A C 1
ATOM 636 O O . VAL A 1 81 ? -17.875 19.828 -6.371 1 88.12 81 VAL A O 1
ATOM 639 N N . SER A 1 82 ? -18.672 18.172 -5.074 1 86.19 82 SER A N 1
ATOM 640 C CA . SER A 1 82 ? -19.422 19.125 -4.242 1 86.19 82 SER A CA 1
ATOM 641 C C . SER A 1 82 ? -18.469 20.062 -3.496 1 86.19 82 SER A C 1
ATOM 643 O O . SER A 1 82 ? -18.766 21.234 -3.322 1 86.19 82 SER A O 1
ATOM 645 N N . ASP A 1 83 ? -17.375 19.531 -3.072 1 89.06 83 ASP A N 1
ATOM 646 C CA . ASP A 1 83 ? -16.375 20.328 -2.373 1 89.06 83 ASP A CA 1
ATOM 647 C C . ASP A 1 83 ? -15.75 21.375 -3.309 1 89.06 83 ASP A C 1
ATOM 649 O O . ASP A 1 83 ? -15.508 22.516 -2.908 1 89.06 83 ASP A O 1
ATOM 653 N N . LEU A 1 84 ? -15.516 20.953 -4.527 1 91.31 84 LEU A N 1
ATOM 654 C CA . LEU A 1 84 ? -14.953 21.875 -5.504 1 91.31 84 LEU A CA 1
ATOM 655 C C . LEU A 1 84 ? -15.945 22.984 -5.84 1 91.31 84 LEU A C 1
ATOM 657 O O . LEU A 1 84 ? -15.555 24.141 -6.023 1 91.31 84 LEU A O 1
ATOM 661 N N . PHE A 1 85 ? -17.25 22.656 -5.914 1 91 85 PHE A N 1
ATOM 662 C CA . PHE A 1 85 ? -18.297 23.641 -6.168 1 91 85 PHE A CA 1
ATOM 663 C C . PHE A 1 85 ? -18.359 24.656 -5.023 1 91 85 PHE A C 1
ATOM 665 O O . PHE A 1 85 ? -18.484 25.859 -5.258 1 91 85 PHE A O 1
ATOM 672 N N . SER A 1 86 ? -18.25 24.109 -3.779 1 89.62 86 SER A N 1
ATOM 673 C CA . SER A 1 86 ? -18.297 24.969 -2.605 1 89.62 86 SER A CA 1
ATOM 674 C C . SER A 1 86 ? -17.125 25.953 -2.594 1 89.62 86 SER A C 1
ATOM 676 O O . SER A 1 86 ? -17.281 27.109 -2.197 1 89.62 86 SER A O 1
ATOM 678 N N . MET A 1 87 ? -16 25.516 -3.016 1 91.5 87 MET A N 1
ATOM 679 C CA . MET A 1 87 ? -14.836 26.391 -3.074 1 91.5 87 MET A CA 1
ATOM 680 C C . MET A 1 87 ? -15.008 27.469 -4.148 1 91.5 87 MET A C 1
ATOM 682 O O . MET A 1 87 ? -14.672 28.625 -3.934 1 91.5 87 MET A O 1
ATOM 686 N N . ALA A 1 88 ? -15.578 27.031 -5.281 1 92.81 88 ALA A N 1
ATOM 687 C CA . ALA A 1 88 ? -15.695 27.906 -6.449 1 92.81 88 ALA A CA 1
ATOM 688 C C . ALA A 1 88 ? -16.703 29.031 -6.195 1 92.81 88 ALA A C 1
ATOM 690 O O . ALA A 1 88 ? -16.641 30.078 -6.848 1 92.81 88 ALA A O 1
ATOM 691 N N . GLU A 1 89 ? -17.578 28.922 -5.25 1 91 89 GLU A N 1
ATOM 692 C CA . GLU A 1 89 ? -18.578 29.922 -4.934 1 91 89 GLU A CA 1
ATOM 693 C C . GLU A 1 89 ? -17.938 31.188 -4.371 1 91 89 GLU A C 1
ATOM 695 O O . GLU A 1 89 ? -18.406 32.312 -4.617 1 91 89 GLU A O 1
ATOM 700 N N . ASN A 1 90 ? -16.797 30.984 -3.627 1 91.75 90 ASN A N 1
ATOM 701 C CA . ASN A 1 90 ? -16.219 32.125 -2.918 1 91.75 90 ASN A CA 1
ATOM 702 C C . ASN A 1 90 ? -14.789 32.406 -3.398 1 91.75 90 ASN A C 1
ATOM 704 O O . ASN A 1 90 ? -14.203 33.406 -3.033 1 91.75 90 ASN A O 1
ATOM 708 N N . ASP A 1 91 ? -14.219 31.531 -4.211 1 92.25 91 ASP A N 1
ATOM 709 C CA . ASP A 1 91 ? -12.844 31.688 -4.668 1 92.25 91 ASP A CA 1
ATOM 710 C C . ASP A 1 91 ? -12.789 31.969 -6.168 1 92.25 91 ASP A C 1
ATOM 712 O O . ASP A 1 91 ? -12.977 31.062 -6.98 1 92.25 91 ASP A O 1
ATOM 716 N N . PRO A 1 92 ? -12.531 33.156 -6.566 1 91.88 92 PRO A N 1
ATOM 717 C CA . PRO A 1 92 ? -12.516 33.5 -7.988 1 91.88 92 PRO A CA 1
ATOM 718 C C . PRO A 1 92 ? -11.359 32.875 -8.75 1 91.88 92 PRO A C 1
ATOM 720 O O . PRO A 1 92 ? -11.352 32.875 -9.984 1 91.88 92 PRO A O 1
ATOM 723 N N . THR A 1 93 ? -10.352 32.312 -7.992 1 92.56 93 THR A N 1
ATOM 724 C CA . THR A 1 93 ? -9.219 31.688 -8.664 1 92.56 93 THR A CA 1
ATOM 725 C C . THR A 1 93 ? -9.633 30.375 -9.312 1 92.56 93 THR A C 1
ATOM 727 O O . THR A 1 93 ? -8.922 29.844 -10.172 1 92.56 93 THR A O 1
ATOM 730 N N . ILE A 1 94 ? -10.727 29.797 -8.875 1 93.88 94 ILE A N 1
ATOM 731 C CA . ILE A 1 94 ? -11.234 28.562 -9.453 1 93.88 94 ILE A CA 1
ATOM 732 C C . ILE A 1 94 ? -12.109 28.891 -10.664 1 93.88 94 ILE A C 1
ATOM 734 O O . ILE A 1 94 ? -13.32 29.094 -10.523 1 93.88 94 ILE A O 1
ATOM 738 N N . THR A 1 95 ? -11.477 28.891 -11.82 1 92.12 95 THR A N 1
ATOM 739 C CA . THR A 1 95 ? -12.141 29.25 -13.07 1 92.12 95 THR A CA 1
ATOM 740 C C . THR A 1 95 ? -12.852 28.031 -13.672 1 92.12 95 THR A C 1
ATOM 742 O O . THR A 1 95 ? -12.742 26.922 -13.156 1 92.12 95 THR A O 1
ATOM 745 N N . ASP A 1 96 ? -13.578 28.266 -14.727 1 92.38 96 ASP A N 1
ATOM 746 C CA . ASP A 1 96 ? -14.383 27.234 -15.359 1 92.38 96 ASP A CA 1
ATOM 747 C C . ASP A 1 96 ? -13.508 26.109 -15.906 1 92.38 96 ASP A C 1
ATOM 749 O O . ASP A 1 96 ? -13.914 24.938 -15.898 1 92.38 96 ASP A O 1
ATOM 753 N N . GLU A 1 97 ? -12.289 26.406 -16.281 1 90.88 97 GLU A N 1
ATOM 754 C CA . GLU A 1 97 ? -11.391 25.422 -16.875 1 90.88 97 GLU A CA 1
ATOM 755 C C . GLU A 1 97 ? -10.953 24.391 -15.859 1 90.88 97 GLU A C 1
ATOM 757 O O . GLU A 1 97 ? -10.578 23.266 -16.219 1 90.88 97 GLU A O 1
ATOM 762 N N . LEU A 1 98 ? -11.062 24.719 -14.594 1 92.31 98 LEU A N 1
ATOM 763 C CA . LEU A 1 98 ? -10.555 23.828 -13.555 1 92.31 98 LEU A CA 1
ATOM 764 C C . LEU A 1 98 ? -11.539 22.703 -13.281 1 92.31 98 LEU A C 1
ATOM 766 O O . LEU A 1 98 ? -11.195 21.719 -12.625 1 92.31 98 LEU A O 1
ATOM 770 N N . PHE A 1 99 ? -12.789 22.812 -13.898 1 93.5 99 PHE A N 1
ATOM 771 C CA . PHE A 1 99 ? -13.781 21.75 -13.727 1 93.5 99 PHE A CA 1
ATOM 772 C C . PHE A 1 99 ? -13.648 20.703 -14.82 1 93.5 99 PHE A C 1
ATOM 774 O O . PHE A 1 99 ? -14.242 19.625 -14.727 1 93.5 99 PHE A O 1
ATOM 781 N N . LYS A 1 100 ? -12.844 20.953 -15.828 1 92.44 100 LYS A N 1
ATOM 782 C CA . LYS A 1 100 ? -12.766 20.141 -17.031 1 92.44 100 LYS A CA 1
ATOM 783 C C . LYS A 1 100 ? -12.219 18.75 -16.719 1 92.44 100 LYS A C 1
ATOM 785 O O . LYS A 1 100 ? -12.789 17.734 -17.156 1 92.44 100 LYS A O 1
ATOM 790 N N . PRO A 1 101 ? -11.156 18.609 -15.945 1 89.94 101 PRO A N 1
ATOM 791 C CA . PRO A 1 101 ? -10.617 17.266 -15.719 1 89.94 101 PRO A CA 1
ATOM 792 C C . PRO A 1 101 ? -11.625 16.328 -15.062 1 89.94 101 PRO A C 1
ATOM 794 O O . PRO A 1 101 ? -11.797 15.195 -15.508 1 89.94 101 PRO A O 1
ATOM 797 N N . GLN A 1 102 ? -12.281 16.766 -14.039 1 89.62 102 GLN A N 1
ATOM 798 C CA . GLN A 1 102 ? -13.266 15.93 -13.375 1 89.62 102 GLN A CA 1
ATOM 799 C C . GLN A 1 102 ? -14.453 15.641 -14.281 1 89.62 102 GLN A C 1
ATOM 801 O O . GLN A 1 102 ? -15.047 14.555 -14.219 1 89.62 102 GLN A O 1
ATOM 806 N N . ARG A 1 103 ? -14.828 16.688 -15.109 1 92.56 103 ARG A N 1
ATOM 807 C CA . ARG A 1 103 ? -15.906 16.5 -16.062 1 92.56 103 ARG A CA 1
ATOM 808 C C . ARG A 1 103 ? -15.555 15.414 -17.078 1 92.56 103 ARG A C 1
ATOM 810 O O . ARG A 1 103 ? -16.375 14.539 -17.375 1 92.56 103 ARG A O 1
ATOM 817 N N . VAL A 1 104 ? -14.375 15.469 -17.672 1 91.88 104 VAL A N 1
ATOM 818 C CA . VAL A 1 104 ? -13.922 14.508 -18.656 1 91.88 104 VAL A CA 1
ATOM 819 C C . VAL A 1 104 ? -13.867 13.109 -18.047 1 91.88 104 VAL A C 1
ATOM 821 O O . VAL A 1 104 ? -14.289 12.133 -18.656 1 91.88 104 VAL A O 1
ATOM 824 N N . HIS A 1 105 ? -13.383 12.969 -16.844 1 89.31 105 HIS A N 1
ATOM 825 C CA . HIS A 1 105 ? -13.312 11.68 -16.156 1 89.31 105 HIS A CA 1
ATOM 826 C C . HIS A 1 105 ? -14.703 11.109 -15.891 1 89.31 105 HIS A C 1
ATOM 828 O O . HIS A 1 105 ? -14.914 9.906 -16.016 1 89.31 105 HIS A O 1
ATOM 834 N N . ALA A 1 106 ? -15.617 11.992 -15.492 1 90.81 106 ALA A N 1
ATOM 835 C CA . ALA A 1 106 ? -16.984 11.555 -15.227 1 90.81 106 ALA A CA 1
ATOM 836 C C . ALA A 1 106 ? -17.672 11.086 -16.516 1 90.81 106 ALA A C 1
ATOM 838 O O . ALA A 1 106 ? -18.406 10.094 -16.5 1 90.81 106 ALA A O 1
ATOM 839 N N . GLU A 1 107 ? -17.453 11.797 -17.562 1 93 107 GLU A N 1
ATOM 840 C CA . GLU A 1 107 ? -18.016 11.406 -18.844 1 93 107 GLU A CA 1
ATOM 841 C C . GLU A 1 107 ? -17.469 10.062 -19.312 1 93 107 GLU A C 1
ATOM 843 O O . GLU A 1 107 ? -18.203 9.227 -19.844 1 93 107 GLU A O 1
ATOM 848 N N . GLU A 1 108 ? -16.188 9.883 -19.156 1 90.88 108 GLU A N 1
ATOM 849 C CA . GLU A 1 108 ? -15.562 8.617 -19.5 1 90.88 108 GLU A CA 1
ATOM 850 C C . GLU A 1 108 ? -16.125 7.473 -18.672 1 90.88 108 GLU A C 1
ATOM 852 O O . GLU A 1 108 ? -16.297 6.352 -19.156 1 90.88 108 GLU A O 1
ATOM 857 N N . SER A 1 109 ? -16.328 7.723 -17.406 1 89 109 SER A N 1
ATOM 858 C CA . SER A 1 109 ? -16.906 6.707 -16.531 1 89 109 SER A CA 1
ATOM 859 C C . SER A 1 109 ? -18.297 6.293 -17 1 89 109 SER A C 1
ATOM 861 O O . SER A 1 109 ? -18.656 5.113 -16.938 1 89 109 SER A O 1
ATOM 863 N N . VAL A 1 110 ? -19.094 7.27 -17.484 1 91.75 110 VAL A N 1
ATOM 864 C CA . VAL A 1 110 ? -20.438 6.984 -18 1 91.75 110 VAL A CA 1
ATOM 865 C C . VAL A 1 110 ? -20.328 6.141 -19.266 1 91.75 110 VAL A C 1
ATOM 867 O O . VAL A 1 110 ? -21.094 5.184 -19.438 1 91.75 110 VAL A O 1
ATOM 870 N N . ARG A 1 111 ? -19.438 6.461 -20.109 1 91.19 111 ARG A N 1
ATOM 871 C CA . ARG A 1 111 ? -19.234 5.695 -21.344 1 91.19 111 ARG A CA 1
ATOM 872 C C . ARG A 1 111 ? -18.781 4.273 -21.031 1 91.19 111 ARG A C 1
ATOM 874 O O . ARG A 1 111 ? -19.156 3.326 -21.719 1 91.19 111 ARG A O 1
ATOM 881 N N . ARG A 1 112 ? -17.953 4.105 -20.062 1 90.19 112 ARG A N 1
ATOM 882 C CA . ARG A 1 112 ? -17.469 2.789 -19.656 1 90.19 112 ARG A CA 1
ATOM 883 C C . ARG A 1 112 ? -18.594 1.948 -19.078 1 90.19 112 ARG A C 1
ATOM 885 O O . ARG A 1 112 ? -18.641 0.733 -19.281 1 90.19 112 ARG A O 1
ATOM 892 N N . LEU A 1 113 ? -19.516 2.615 -18.328 1 88.44 113 LEU A N 1
ATOM 893 C CA . LEU A 1 113 ? -20.672 1.9 -17.781 1 88.44 113 LEU A CA 1
ATOM 894 C C . LEU A 1 113 ? -21.578 1.406 -18.906 1 88.44 113 LEU A C 1
ATOM 896 O O . LEU A 1 113 ? -22.094 0.293 -18.844 1 88.44 113 LEU A O 1
ATOM 900 N N . LEU A 1 114 ? -21.719 2.229 -19.953 1 90.44 114 LEU A N 1
ATOM 901 C CA . LEU A 1 114 ? -22.516 1.842 -21.125 1 90.44 114 LEU A CA 1
ATOM 902 C C . LEU A 1 114 ? -21.875 0.67 -21.844 1 90.44 114 LEU A C 1
ATOM 904 O O . LEU A 1 114 ? -22.562 -0.267 -22.266 1 90.44 114 LEU A O 1
ATOM 908 N N . LEU A 1 115 ? -20.562 0.658 -21.953 1 91.88 115 LEU A N 1
ATOM 909 C CA . LEU A 1 115 ? -19.844 -0.415 -22.625 1 91.88 115 LEU A CA 1
ATOM 910 C C . LEU A 1 115 ? -19.906 -1.706 -21.812 1 91.88 115 LEU A C 1
ATOM 912 O O . LEU A 1 115 ? -20.031 -2.793 -22.391 1 91.88 115 LEU A O 1
ATOM 916 N N . LYS A 1 116 ? -19.766 -1.602 -20.516 1 90.12 116 LYS A N 1
ATOM 917 C CA . LYS A 1 116 ? -19.844 -2.777 -19.641 1 90.12 116 LYS A CA 1
ATOM 918 C C . LYS A 1 116 ? -21.219 -3.439 -19.766 1 90.12 116 LYS A C 1
ATOM 920 O O . LYS A 1 116 ? -21.312 -4.664 -19.844 1 90.12 116 LYS A O 1
ATOM 925 N N . ALA A 1 117 ? -22.297 -2.629 -19.766 1 89.5 117 ALA A N 1
ATOM 926 C CA . ALA A 1 117 ? -23.656 -3.162 -19.906 1 89.5 117 ALA A CA 1
ATOM 927 C C . ALA A 1 117 ? -23.844 -3.809 -21.281 1 89.5 117 ALA A C 1
ATOM 929 O O . ALA A 1 117 ? -24.484 -4.852 -21.391 1 89.5 117 ALA A O 1
ATOM 930 N N . GLN A 1 118 ? -23.266 -3.215 -22.25 1 92 118 GLN A N 1
ATOM 931 C CA . GLN A 1 118 ? -23.391 -3.732 -23.609 1 92 118 GLN A CA 1
ATOM 932 C C . GLN A 1 118 ? -22.703 -5.09 -23.734 1 92 118 GLN A C 1
ATOM 934 O O . GLN A 1 118 ? -23.266 -6.027 -24.297 1 92 118 GLN A O 1
ATOM 939 N N . TYR A 1 119 ? -21.516 -5.273 -23.234 1 93.19 119 TYR A N 1
ATOM 940 C CA . TYR A 1 119 ? -20.75 -6.5 -23.406 1 93.19 119 TYR A CA 1
ATOM 941 C C . TYR A 1 119 ? -21.219 -7.578 -22.438 1 93.19 119 TYR A C 1
ATOM 943 O O . TYR A 1 119 ? -21.047 -8.773 -22.703 1 93.19 119 TYR A O 1
ATOM 951 N N . THR A 1 120 ? -21.781 -7.18 -21.312 1 90.94 120 THR A N 1
ATOM 952 C CA . THR A 1 120 ? -22.422 -8.164 -20.453 1 90.94 120 THR A CA 1
ATOM 953 C C . THR A 1 120 ? -23.641 -8.773 -21.125 1 90.94 120 THR A C 1
ATOM 955 O O . THR A 1 120 ? -23.859 -9.984 -21.047 1 90.94 120 THR A O 1
ATOM 958 N N . SER A 1 121 ? -24.406 -7.895 -21.734 1 91.69 121 SER A N 1
ATOM 959 C CA . SER A 1 121 ? -25.578 -8.383 -22.484 1 91.69 121 SER A CA 1
ATOM 960 C C . SER A 1 121 ? -25.156 -9.211 -23.688 1 91.69 121 SER A C 1
ATOM 962 O O . SER A 1 121 ? -25.797 -10.203 -24.016 1 91.69 121 SER A O 1
ATOM 964 N N . LEU A 1 122 ? -24.078 -8.766 -24.328 1 92.44 122 LEU A N 1
ATOM 965 C CA . LEU A 1 122 ? -23.562 -9.523 -25.469 1 92.44 122 LEU A CA 1
ATOM 966 C C . LEU A 1 122 ? -23.109 -10.914 -25.031 1 92.44 122 LEU A C 1
ATOM 968 O O . LEU A 1 122 ? -23.359 -11.898 -25.719 1 92.44 122 LEU A O 1
ATOM 972 N N . PHE A 1 123 ? -22.438 -11.031 -23.922 1 93.94 123 PHE A N 1
ATOM 973 C CA . PHE A 1 123 ? -22.047 -12.312 -23.344 1 93.94 123 PHE A CA 1
ATOM 974 C C . PHE A 1 123 ? -23.281 -13.188 -23.125 1 93.94 123 PHE A C 1
ATOM 976 O O . PHE A 1 123 ? -23.25 -14.391 -23.406 1 93.94 123 PHE A O 1
ATOM 983 N N . GLY A 1 124 ? -24.297 -12.586 -22.578 1 90.75 124 GLY A N 1
ATOM 984 C CA . GLY A 1 124 ? -25.531 -13.328 -22.359 1 90.75 124 GLY A CA 1
ATOM 985 C C . GLY A 1 124 ? -26.125 -13.891 -23.641 1 90.75 124 GLY A C 1
ATOM 986 O O . GLY A 1 124 ? -26.594 -15.023 -23.672 1 90.75 124 GLY A O 1
ATOM 987 N N . SER A 1 125 ? -26.047 -13.125 -24.672 1 92.38 125 SER A N 1
ATOM 988 C CA . SER A 1 125 ? -26.578 -13.562 -25.953 1 92.38 125 SER A CA 1
ATOM 989 C C . SER A 1 125 ? -25.75 -14.711 -26.531 1 92.38 125 SER A C 1
ATOM 991 O O . SER A 1 125 ? -26.312 -15.672 -27.078 1 92.38 125 SER A O 1
ATOM 993 N N . VAL A 1 126 ? -24.469 -14.625 -26.438 1 93.5 126 VAL A N 1
ATOM 994 C CA . VAL A 1 126 ? -23.594 -15.672 -26.922 1 93.5 126 VAL A CA 1
ATOM 995 C C . VAL A 1 126 ? -23.781 -16.938 -26.094 1 93.5 126 VAL A C 1
ATOM 997 O O . VAL A 1 126 ? -23.781 -18.047 -26.625 1 93.5 126 VAL A O 1
ATOM 1000 N N . PHE A 1 127 ? -23.922 -16.75 -24.828 1 91.38 127 PHE A N 1
ATOM 1001 C CA . PHE A 1 127 ? -24.141 -17.875 -23.922 1 91.38 127 PHE A CA 1
ATOM 1002 C C . PHE A 1 127 ? -25.469 -18.562 -24.203 1 91.38 127 PHE A C 1
ATOM 1004 O O . PHE A 1 127 ? -25.578 -19.781 -24.156 1 91.38 127 PHE A O 1
ATOM 1011 N N . ASN A 1 128 ? -26.453 -17.75 -24.5 1 88.25 128 ASN A N 1
ATOM 1012 C CA . ASN A 1 128 ? -27.766 -18.281 -24.859 1 88.25 128 ASN A CA 1
ATOM 1013 C C . ASN A 1 128 ? -27.703 -19.094 -26.141 1 88.25 128 ASN A C 1
ATOM 1015 O O . ASN A 1 128 ? -28.438 -20.078 -26.297 1 88.25 128 ASN A O 1
ATOM 1019 N N . GLU A 1 129 ? -26.906 -18.656 -27.047 1 90.19 129 GLU A N 1
ATOM 1020 C CA . GLU A 1 129 ? -26.688 -19.438 -28.25 1 90.19 129 GLU A CA 1
ATOM 1021 C C . GLU A 1 129 ? -26.188 -20.844 -27.922 1 90.19 129 GLU A C 1
ATOM 1023 O O . GLU A 1 129 ? -26.625 -21.828 -28.516 1 90.19 129 GLU A O 1
ATOM 1028 N N . TRP A 1 130 ? -25.266 -20.953 -27.047 1 89 130 TRP A N 1
ATOM 1029 C CA . TRP A 1 130 ? -24.703 -22.234 -26.641 1 89 130 TRP A CA 1
ATOM 1030 C C . TRP A 1 130 ? -25.75 -23.109 -25.969 1 89 130 TRP A C 1
ATOM 1032 O O . TRP A 1 130 ? -25.812 -24.328 -26.219 1 89 130 TRP A O 1
ATOM 1042 N N . MET A 1 131 ? -26.562 -22.516 -25.188 1 83.12 131 MET A N 1
ATOM 1043 C CA . MET A 1 131 ? -27.625 -23.266 -24.5 1 83.12 131 MET A CA 1
ATOM 1044 C C . MET A 1 131 ? -28.641 -23.828 -25.484 1 83.12 131 MET A C 1
ATOM 1046 O O . MET A 1 131 ? -29.172 -24.906 -25.281 1 83.12 131 MET A O 1
ATOM 1050 N N . ASN A 1 132 ? -28.828 -23.062 -26.516 1 80.88 132 ASN A N 1
ATOM 1051 C CA . ASN A 1 132 ? -29.828 -23.469 -27.5 1 80.88 132 ASN A CA 1
ATOM 1052 C C . ASN A 1 132 ? -29.312 -24.625 -28.359 1 80.88 132 ASN A C 1
ATOM 1054 O O . ASN A 1 132 ? -30.109 -25.453 -28.828 1 80.88 132 ASN A O 1
ATOM 1058 N N . PHE A 1 133 ? -28.062 -24.75 -28.5 1 75 133 PHE A N 1
ATOM 1059 C CA . PHE A 1 133 ? -27.516 -25.781 -29.391 1 75 133 PHE A CA 1
ATOM 1060 C C . PHE A 1 133 ? -26.938 -26.938 -28.578 1 75 133 PHE A C 1
ATOM 1062 O O . PHE A 1 133 ? -27.25 -28.109 -28.844 1 75 133 PHE A O 1
ATOM 1069 N N . GLU A 1 134 ? -26.047 -26.719 -27.594 1 63.34 134 GLU A N 1
ATOM 1070 C CA . GLU A 1 134 ? -25.281 -27.766 -26.922 1 63.34 134 GLU A CA 1
ATOM 1071 C C . GLU A 1 134 ? -25.703 -27.922 -25.469 1 63.34 134 GLU A C 1
ATOM 1073 O O . GLU A 1 134 ? -25.516 -28.969 -24.859 1 63.34 134 GLU A O 1
ATOM 1078 N N . GLY A 1 135 ? -26.359 -26.906 -24.891 1 58.62 135 GLY A N 1
ATOM 1079 C CA . GLY A 1 135 ? -26.672 -26.969 -23.484 1 58.62 135 GLY A CA 1
ATOM 1080 C C . GLY A 1 135 ? -27.906 -27.812 -23.188 1 58.62 135 GLY A C 1
ATOM 1081 O O . GLY A 1 135 ? -28.219 -28.062 -22.016 1 58.62 135 GLY A O 1
ATOM 1082 N N . LYS A 1 136 ? -28.922 -28.016 -24.047 1 50.97 136 LYS A N 1
ATOM 1083 C CA . LYS A 1 136 ? -30.141 -28.75 -23.734 1 50.97 136 LYS A CA 1
ATOM 1084 C C . LYS A 1 136 ? -29.844 -30.219 -23.469 1 50.97 136 LYS A C 1
ATOM 1086 O O . LYS A 1 136 ? -29.312 -30.922 -24.328 1 50.97 136 LYS A O 1
ATOM 1091 N N . SER A 1 137 ? -29.547 -30.594 -22.312 1 42.88 137 SER A N 1
ATOM 1092 C CA . SER A 1 137 ? -29.516 -32 -21.953 1 42.88 137 SER A CA 1
ATOM 1093 C C . SER A 1 137 ? -30.578 -32.812 -22.719 1 42.88 137 SER A C 1
ATOM 1095 O O . SER A 1 137 ? -31.312 -32.219 -23.547 1 42.88 137 SER A O 1
ATOM 1097 N N . ASP A 1 138 ? -31.484 -33.594 -21.969 1 36.84 138 ASP A N 1
ATOM 1098 C CA . ASP A 1 138 ? -32.469 -34.625 -22.297 1 36.84 138 ASP A CA 1
ATOM 1099 C C . ASP A 1 138 ? -33.688 -34 -22.953 1 36.84 138 ASP A C 1
ATOM 1101 O O . ASP A 1 138 ? -34.781 -34.594 -22.906 1 36.84 138 ASP A O 1
ATOM 1105 N N . LEU A 1 139 ? -33.906 -32.781 -23.281 1 34.41 139 LEU A N 1
ATOM 1106 C CA . LEU A 1 139 ? -35.312 -32.594 -23.672 1 34.41 139 LEU A CA 1
ATOM 1107 C C . LEU A 1 139 ? -35.625 -33.375 -24.938 1 34.41 139 LEU A C 1
ATOM 1109 O O . LEU A 1 139 ? -34.812 -33.469 -25.844 1 34.41 139 LEU A O 1
ATOM 1113 N N . VAL A 1 140 ? -36.625 -34.312 -24.844 1 31.25 140 VAL A N 1
ATOM 1114 C CA . VAL A 1 140 ? -37.375 -35.094 -25.812 1 31.25 140 VAL A CA 1
ATOM 1115 C C . VAL A 1 140 ? -37.688 -34.25 -27.031 1 31.25 140 VAL A C 1
ATOM 1117 O O . VAL A 1 140 ? -38.156 -33.094 -26.891 1 31.25 140 VAL A O 1
ATOM 1120 N N . ASP A 1 141 ? -37.125 -34.469 -28.109 1 31.25 141 ASP A N 1
ATOM 1121 C CA . ASP A 1 141 ? -37.531 -34 -29.422 1 31.25 141 ASP A CA 1
ATOM 1122 C C . ASP A 1 141 ? -39.062 -34 -29.547 1 31.25 141 ASP A C 1
ATOM 1124 O O . ASP A 1 141 ? -39.688 -35.062 -29.516 1 31.25 141 ASP A O 1
ATOM 1128 N N . ASP A 1 142 ? -39.812 -33.156 -28.922 1 28.77 142 ASP A N 1
ATOM 1129 C CA . ASP A 1 142 ? -41.156 -33.094 -29.484 1 28.77 142 ASP A CA 1
ATOM 1130 C C . ASP A 1 142 ? -41.094 -32.812 -30.984 1 28.77 142 ASP A C 1
ATOM 1132 O O . ASP A 1 142 ? -40.219 -32.094 -31.453 1 28.77 142 ASP A O 1
ATOM 1136 N N . ASP A 1 143 ? -41.594 -33.688 -31.938 1 27.41 143 ASP A N 1
ATOM 1137 C CA . ASP A 1 143 ? -41.875 -33.719 -33.375 1 27.41 143 ASP A CA 1
ATOM 1138 C C . ASP A 1 143 ? -42.312 -32.344 -33.875 1 27.41 143 ASP A C 1
ATOM 1140 O O . ASP A 1 143 ? -42.625 -32.188 -35.062 1 27.41 143 ASP A O 1
ATOM 1144 N N . ARG A 1 144 ? -43 -31.594 -33.094 1 29.22 144 ARG A N 1
ATOM 1145 C CA . ARG A 1 144 ? -43.625 -30.609 -33.969 1 29.22 144 ARG A CA 1
ATOM 1146 C C . ARG A 1 144 ? -42.562 -29.688 -34.594 1 29.22 144 ARG A C 1
ATOM 1148 O O . ARG A 1 144 ? -42.75 -29.203 -35.719 1 29.22 144 ARG A O 1
ATOM 1155 N N . ASP A 1 145 ? -41.938 -28.812 -33.906 1 25.22 145 ASP A N 1
ATOM 1156 C CA . ASP A 1 145 ? -41.25 -27.875 -34.781 1 25.22 145 ASP A CA 1
ATOM 1157 C C . ASP A 1 145 ? -39.969 -28.484 -35.344 1 25.22 145 ASP A C 1
ATOM 1159 O O . ASP A 1 145 ? -39.438 -29.453 -34.781 1 25.22 145 ASP A O 1
ATOM 1163 N N . GLY A 1 146 ? -39.375 -28.312 -36.5 1 24.59 146 GLY A N 1
ATOM 1164 C CA . GLY A 1 146 ? -38.312 -28.578 -37.469 1 24.59 146 GLY A CA 1
ATOM 1165 C C . GLY A 1 146 ? -36.938 -28.594 -36.844 1 24.59 146 GLY A C 1
ATOM 1166 O O . GLY A 1 146 ? -35.938 -28.766 -37.562 1 24.59 146 GLY A O 1
ATOM 1167 N N . VAL A 1 147 ? -36.656 -27.781 -35.875 1 24.83 147 VAL A N 1
ATOM 1168 C CA . VAL A 1 147 ? -35.219 -27.656 -35.781 1 24.83 147 VAL A CA 1
ATOM 1169 C C . VAL A 1 147 ? -34.625 -28.875 -35.094 1 24.83 147 VAL A C 1
ATOM 1171 O O . VAL A 1 147 ? -35.094 -29.281 -34.031 1 24.83 147 VAL A O 1
ATOM 1174 N N . LYS A 1 148 ? -33.812 -29.688 -35.875 1 26.91 148 LYS A N 1
ATOM 1175 C CA . LYS A 1 148 ? -33.094 -30.953 -35.781 1 26.91 148 LYS A CA 1
ATOM 1176 C C . LYS A 1 148 ? -32.031 -30.922 -34.688 1 26.91 148 LYS A C 1
ATOM 1178 O O . LYS A 1 148 ? -31.016 -30.219 -34.812 1 26.91 148 LYS A O 1
ATOM 1183 N N . THR A 1 149 ? -32.406 -30.797 -33.531 1 28.27 149 THR A N 1
ATOM 1184 C CA . THR A 1 149 ? -31.312 -30.734 -32.531 1 28.27 149 THR A CA 1
ATOM 1185 C C . THR A 1 149 ? -30.516 -32.031 -32.531 1 28.27 149 THR A C 1
ATOM 1187 O O . THR A 1 149 ? -31.094 -33.125 -32.531 1 28.27 149 THR A O 1
ATOM 1190 N N . PRO A 1 150 ? -29.203 -32.062 -32.844 1 26.08 150 PRO A N 1
ATOM 1191 C CA . PRO A 1 150 ? -28.469 -33.312 -33.062 1 26.08 150 PRO A CA 1
ATOM 1192 C C . PRO A 1 150 ? -28.391 -34.188 -31.812 1 26.08 150 PRO A C 1
ATOM 1194 O O . PRO A 1 150 ? -28.328 -33.656 -30.688 1 26.08 150 PRO A O 1
ATOM 1197 N N . ARG A 1 151 ? -28.859 -35.438 -31.75 1 28.98 151 ARG A N 1
ATOM 1198 C CA . ARG A 1 151 ? -29 -36.656 -30.938 1 28.98 151 ARG A CA 1
ATOM 1199 C C . ARG A 1 151 ? -27.641 -37.125 -30.422 1 28.98 151 ARG A C 1
ATOM 1201 O O . ARG A 1 151 ? -26.891 -37.781 -31.141 1 28.98 151 ARG A O 1
ATOM 1208 N N . SER A 1 152 ? -26.844 -36.375 -29.859 1 26.45 152 SER A N 1
ATOM 1209 C CA . SER A 1 152 ? -25.703 -37.281 -29.766 1 26.45 152 SER A CA 1
ATOM 1210 C C . SER A 1 152 ? -26 -38.406 -28.766 1 26.45 152 SER A C 1
ATOM 1212 O O . SER A 1 152 ? -25.094 -39.156 -28.391 1 26.45 152 SER A O 1
ATOM 1214 N N . ASP A 1 153 ? -27 -38.656 -27.938 1 24.61 153 ASP A N 1
ATOM 1215 C CA . ASP A 1 153 ? -26.719 -39.906 -27.188 1 24.61 153 ASP A CA 1
ATOM 1216 C C . ASP A 1 153 ? -26.375 -41.031 -28.141 1 24.61 153 ASP A C 1
ATOM 1218 O O . ASP A 1 153 ? -26.562 -40.938 -29.344 1 24.61 153 ASP A O 1
ATOM 1222 N N . ASP A 1 154 ? -26.391 -42.5 -27.859 1 25.16 154 ASP A N 1
ATOM 1223 C CA . ASP A 1 154 ? -26.531 -43.625 -28.797 1 25.16 154 ASP A CA 1
ATOM 1224 C C . ASP A 1 154 ? -27.641 -43.375 -29.812 1 25.16 154 ASP A C 1
ATOM 1226 O O . ASP A 1 154 ? -27.594 -43.875 -30.922 1 25.16 154 ASP A O 1
ATOM 1230 N N . GLU A 1 155 ? -29.016 -43.094 -29.359 1 26.61 155 GLU A N 1
ATOM 1231 C CA . GLU A 1 155 ? -30.109 -43.688 -30.141 1 26.61 155 GLU A CA 1
ATOM 1232 C C . GLU A 1 155 ? -30.297 -42.938 -31.453 1 26.61 155 GLU A C 1
ATOM 1234 O O . GLU A 1 155 ? -30.359 -43.531 -32.531 1 26.61 155 GLU A O 1
ATOM 1239 N N . SER A 1 156 ? -31.328 -41.875 -31.547 1 25.52 156 SER A N 1
ATOM 1240 C CA . SER A 1 156 ? -32.188 -41.5 -32.656 1 25.52 156 SER A CA 1
ATOM 1241 C C . SER A 1 156 ? -31.516 -40.469 -33.562 1 25.52 156 SER A C 1
ATOM 1243 O O . SER A 1 156 ? -32.156 -39.875 -34.406 1 25.52 156 SER A O 1
ATOM 1245 N N . THR A 1 157 ? -30.516 -39.719 -33.25 1 27.42 157 THR A N 1
ATOM 1246 C CA . THR A 1 157 ? -30.359 -38.812 -34.406 1 27.42 157 THR A CA 1
ATOM 1247 C C . THR A 1 157 ? -30.219 -39.625 -35.688 1 27.42 157 THR A C 1
ATOM 1249 O O . THR A 1 157 ? -29.156 -40.156 -36 1 27.42 157 THR A O 1
ATOM 1252 N N . SER A 1 158 ? -31.344 -40.312 -36.125 1 26.92 158 SER A N 1
ATOM 1253 C CA . SER A 1 158 ? -31.641 -41 -37.375 1 26.92 158 SER A CA 1
ATOM 1254 C C . SER A 1 158 ? -31.25 -40.156 -38.594 1 26.92 158 SER A C 1
ATOM 1256 O O . SER A 1 158 ? -30.969 -40.688 -39.656 1 26.92 158 SER A O 1
ATOM 1258 N N . GLY A 1 159 ? -31.688 -38.812 -38.688 1 26.44 159 GLY A N 1
ATOM 1259 C CA . GLY A 1 159 ? -31.812 -38.25 -40.031 1 26.44 159 GLY A CA 1
ATOM 1260 C C . GLY A 1 159 ? -30.469 -37.844 -40.625 1 26.44 159 GLY A C 1
ATOM 1261 O O . GLY A 1 159 ? -30.422 -37.281 -41.719 1 26.44 159 GLY A O 1
ATOM 1262 N N . LEU A 1 160 ? -29.672 -37.062 -39.938 1 29.84 160 LEU A N 1
ATOM 1263 C CA . LEU A 1 160 ? -28.703 -36.688 -40.969 1 29.84 160 LEU A CA 1
ATOM 1264 C C . LEU A 1 160 ? -28.062 -37.906 -41.594 1 29.84 160 LEU A C 1
ATOM 1266 O O . LEU A 1 160 ? -27.734 -38.875 -40.906 1 29.84 160 LEU A O 1
ATOM 1270 N N . SER A 1 161 ? -28.438 -38.219 -42.875 1 28.02 161 SER A N 1
ATOM 1271 C CA . SER A 1 161 ? -28.094 -39.156 -43.938 1 28.02 161 SER A CA 1
ATOM 1272 C C . SER A 1 161 ? -26.609 -39.5 -43.875 1 28.02 161 SER A C 1
ATOM 1274 O O . SER A 1 161 ? -26.094 -40.219 -44.75 1 28.02 161 SER A O 1
ATOM 1276 N N . SER A 1 162 ? -25.797 -38.531 -43.625 1 32.06 162 SER A N 1
ATOM 1277 C CA . SER A 1 162 ? -24.609 -39.281 -44 1 32.06 162 SER A CA 1
ATOM 1278 C C . SER A 1 162 ? -24.562 -40.656 -43.312 1 32.06 162 SER A C 1
ATOM 1280 O O . SER A 1 162 ? -25.234 -40.844 -42.281 1 32.06 162 SER A O 1
ATOM 1282 N N . GLY A 1 163 ? -23.703 -41.75 -43.719 1 31.77 163 GLY A N 1
ATOM 1283 C CA . GLY A 1 163 ? -23.812 -43.188 -43.531 1 31.77 163 GLY A CA 1
ATOM 1284 C C . GLY A 1 163 ? -24.047 -43.594 -42.094 1 31.77 163 GLY A C 1
ATOM 1285 O O . GLY A 1 163 ? -23.672 -42.906 -41.156 1 31.77 163 GLY A O 1
ATOM 1286 N N . ALA A 1 164 ? -25.109 -44.188 -41.562 1 36.19 164 ALA A N 1
ATOM 1287 C CA . ALA A 1 164 ? -25.531 -45.125 -40.562 1 36.19 164 ALA A CA 1
ATOM 1288 C C . ALA A 1 164 ? -24.344 -45.75 -39.844 1 36.19 164 ALA A C 1
ATOM 1290 O O . ALA A 1 164 ? -24.484 -46.344 -38.75 1 36.19 164 ALA A O 1
ATOM 1291 N N . ALA A 1 165 ? -23.203 -46.188 -40.562 1 40.75 165 ALA A N 1
ATOM 1292 C CA . ALA A 1 165 ? -22.078 -47 -40.156 1 40.75 165 ALA A CA 1
ATOM 1293 C C . ALA A 1 165 ? -21.109 -46.188 -39.281 1 40.75 165 ALA A C 1
ATOM 1295 O O . ALA A 1 165 ? -20.719 -45.094 -39.625 1 40.75 165 ALA A O 1
ATOM 1296 N N . GLY A 1 166 ? -21.125 -46 -37.875 1 53.28 166 GLY A N 1
ATOM 1297 C CA . GLY A 1 166 ? -20.125 -45.594 -36.875 1 53.28 166 GLY A CA 1
ATOM 1298 C C . GLY A 1 166 ? -18.75 -45.375 -37.5 1 53.28 166 GLY A C 1
ATOM 1299 O O . GLY A 1 166 ? -18.531 -45.688 -38.656 1 53.28 166 GLY A O 1
ATOM 1300 N N . ARG A 1 167 ? -17.906 -44.25 -36.938 1 68.88 167 ARG A N 1
ATOM 1301 C CA . ARG A 1 167 ? -16.516 -44.156 -37.406 1 68.88 167 ARG A CA 1
ATOM 1302 C C . ARG A 1 167 ? -15.914 -45.531 -37.656 1 68.88 167 ARG A C 1
ATOM 1304 O O . ARG A 1 167 ? -16.078 -46.438 -36.844 1 68.88 167 ARG A O 1
ATOM 1311 N N . PRO A 1 168 ? -15.672 -45.719 -38.938 1 77.19 168 PRO A N 1
ATOM 1312 C CA . PRO A 1 168 ? -15.062 -47.031 -39.219 1 77.19 168 PRO A CA 1
ATOM 1313 C C . PRO A 1 168 ? -14.047 -47.438 -38.156 1 77.19 168 PRO A C 1
ATOM 1315 O O . PRO A 1 168 ? -13.922 -48.625 -37.844 1 77.19 168 PRO A O 1
ATOM 1318 N N . GLU A 1 169 ? -13.523 -46.438 -37.531 1 81.12 169 GLU A N 1
ATOM 1319 C CA . GLU A 1 169 ? -12.539 -46.75 -36.5 1 81.12 169 GLU A CA 1
ATOM 1320 C C . GLU A 1 169 ? -13.195 -47.375 -35.281 1 81.12 169 GLU A C 1
ATOM 1322 O O . GLU A 1 169 ? -12.633 -48.281 -34.656 1 81.12 169 GLU A O 1
ATOM 1327 N N . LYS A 1 170 ? -14.383 -46.938 -34.938 1 82.25 170 LYS A N 1
ATOM 1328 C CA . LYS A 1 170 ? -15.102 -47.469 -33.781 1 82.25 170 LYS A CA 1
ATOM 1329 C C . LYS A 1 170 ? -15.484 -48.938 -34.031 1 82.25 170 LYS A C 1
ATOM 1331 O O . LYS A 1 170 ? -15.281 -49.781 -33.156 1 82.25 170 LYS A O 1
ATOM 1336 N N . GLN A 1 171 ? -15.969 -49.219 -35.25 1 82.06 171 GLN A N 1
ATOM 1337 C CA . GLN A 1 171 ? -16.406 -50.562 -35.562 1 82.06 171 GLN A CA 1
ATOM 1338 C C . GLN A 1 171 ? -15.219 -51.531 -35.594 1 82.06 171 GLN A C 1
ATOM 1340 O O . GLN A 1 171 ? -15.32 -52.688 -35.156 1 82.06 171 GLN A O 1
ATOM 1345 N N . ALA A 1 172 ? -14.164 -51 -36.094 1 85.25 172 ALA A N 1
ATOM 1346 C CA . ALA A 1 172 ? -12.969 -51.812 -36.188 1 85.25 172 ALA A CA 1
ATOM 1347 C C . ALA A 1 172 ? -12.445 -52.156 -34.781 1 85.25 172 ALA A C 1
ATOM 1349 O O . ALA A 1 172 ? -12.078 -53.281 -34.5 1 85.25 172 ALA A O 1
ATOM 1350 N N . GLN A 1 173 ? -12.383 -51.25 -33.906 1 84.94 173 GLN A N 1
ATOM 1351 C CA . GLN A 1 173 ? -11.859 -51.438 -32.562 1 84.94 173 GLN A CA 1
ATOM 1352 C C . GLN A 1 173 ? -12.82 -52.281 -31.719 1 84.94 173 GLN A C 1
ATOM 1354 O O . GLN A 1 173 ? -12.383 -53.062 -30.875 1 84.94 173 GLN A O 1
ATOM 1359 N N . LYS A 1 174 ? -14.117 -52.125 -31.984 1 86.12 174 LYS A N 1
ATOM 1360 C CA . LYS A 1 174 ? -15.117 -52.938 -31.297 1 86.12 174 LYS A CA 1
ATOM 1361 C C . LYS A 1 174 ? -14.977 -54.406 -31.688 1 86.12 174 LYS A C 1
ATOM 1363 O O . LYS A 1 174 ? -15.008 -55.281 -30.828 1 86.12 174 LYS A O 1
ATOM 1368 N N . ALA A 1 175 ? -14.797 -54.594 -32.938 1 86.38 175 ALA A N 1
ATOM 1369 C CA . ALA A 1 175 ? -14.641 -55.969 -33.438 1 86.38 175 ALA A CA 1
ATOM 1370 C C . ALA A 1 175 ? -13.375 -56.594 -32.875 1 86.38 175 ALA A C 1
ATOM 1372 O O . ALA A 1 175 ? -13.367 -57.781 -32.531 1 86.38 175 ALA A O 1
ATOM 1373 N N . GLU A 1 176 ? -12.422 -55.875 -32.844 1 87.12 176 GLU A N 1
ATOM 1374 C CA . GLU A 1 176 ? -11.164 -56.375 -32.281 1 87.12 176 GLU A CA 1
ATOM 1375 C C . GLU A 1 176 ? -11.297 -56.719 -30.812 1 87.12 176 GLU A C 1
ATOM 1377 O O . GLU A 1 176 ? -10.797 -57.75 -30.375 1 87.12 176 GLU A O 1
ATOM 1382 N N . LEU A 1 177 ? -11.914 -55.969 -30.062 1 87 177 LEU A N 1
ATOM 1383 C CA . LEU A 1 177 ? -12.102 -56.188 -28.641 1 87 177 LEU A CA 1
ATOM 1384 C C . LEU A 1 177 ? -12.953 -57.438 -28.391 1 87 177 LEU A C 1
ATOM 1386 O O . LEU A 1 177 ? -12.656 -58.219 -27.5 1 87 177 LEU A O 1
ATOM 1390 N N . GLU A 1 178 ? -13.953 -57.594 -29.219 1 86.69 178 GLU A N 1
ATOM 1391 C CA . GLU A 1 178 ? -14.836 -58.75 -29.078 1 86.69 178 GLU A CA 1
ATOM 1392 C C . GLU A 1 178 ? -14.086 -60.031 -29.359 1 86.69 178 GLU A C 1
ATOM 1394 O O . GLU A 1 178 ? -14.375 -61.062 -28.766 1 86.69 178 GLU A O 1
ATOM 1399 N N . SER A 1 179 ? -13.148 -59.875 -30.188 1 87.25 179 SER A N 1
ATOM 1400 C CA . SER A 1 179 ? -12.398 -61.062 -30.578 1 87.25 179 SER A CA 1
ATOM 1401 C C . SER A 1 179 ? -11.414 -61.469 -29.484 1 87.25 179 SER A C 1
ATOM 1403 O O . SER A 1 179 ? -10.977 -62.625 -29.453 1 87.25 179 SER A O 1
ATOM 1405 N N . ILE A 1 180 ? -11.133 -60.688 -28.562 1 89.31 180 ILE A N 1
ATOM 1406 C CA . ILE A 1 180 ? -10.102 -60.969 -27.578 1 89.31 180 ILE A CA 1
ATOM 1407 C C . ILE A 1 180 ? -10.75 -61.344 -26.25 1 89.31 180 ILE A C 1
ATOM 1409 O O . ILE A 1 180 ? -10.367 -62.344 -25.625 1 89.31 180 ILE A O 1
ATOM 1413 N N . ILE A 1 181 ? -11.766 -60.719 -25.812 1 89.69 181 ILE A N 1
ATOM 1414 C CA . ILE A 1 181 ? -12.203 -60.719 -24.422 1 89.69 181 ILE A CA 1
ATOM 1415 C C . ILE A 1 181 ? -13.031 -62 -24.141 1 89.69 181 ILE A C 1
ATOM 1417 O O . ILE A 1 181 ? -13.109 -62.438 -23 1 89.69 181 ILE A O 1
ATOM 1421 N N . PHE A 1 182 ? -13.641 -62.656 -25.156 1 90.38 182 PHE A N 1
ATOM 1422 C CA . PHE A 1 182 ? -14.578 -63.75 -24.875 1 90.38 182 PHE A CA 1
ATOM 1423 C C . PHE A 1 182 ? -13.898 -65.125 -25.016 1 90.38 182 PHE A C 1
ATOM 1425 O O . PHE A 1 182 ? -14.516 -66.125 -24.766 1 90.38 182 PHE A O 1
ATOM 1432 N N . ASP A 1 183 ? -12.617 -65.062 -25.312 1 89.62 183 ASP A N 1
ATOM 1433 C CA . ASP A 1 183 ? -11.859 -66.312 -25.422 1 89.62 183 ASP A CA 1
ATOM 1434 C C . ASP A 1 183 ? -10.68 -66.312 -24.453 1 89.62 183 ASP A C 1
ATOM 1436 O O . ASP A 1 183 ? -10.016 -65.312 -24.266 1 89.62 183 ASP A O 1
ATOM 1440 N N . PRO A 1 184 ? -10.555 -67.5 -23.797 1 88.56 184 PRO A N 1
ATOM 1441 C CA . PRO A 1 184 ? -9.383 -67.562 -22.922 1 88.56 184 PRO A CA 1
ATOM 1442 C C . PRO A 1 184 ? -8.062 -67.438 -23.672 1 88.56 184 PRO A C 1
ATOM 1444 O O . PRO A 1 184 ? -8.008 -67.625 -24.891 1 88.56 184 PRO A O 1
ATOM 1447 N N . ASP A 1 185 ? -7.059 -67 -23.047 1 88.06 185 ASP A N 1
ATOM 1448 C CA . ASP A 1 185 ? -5.75 -66.75 -23.641 1 88.06 185 ASP A CA 1
ATOM 1449 C C . ASP A 1 185 ? -5.07 -68.062 -24.031 1 88.06 185 ASP A C 1
ATOM 1451 O O . ASP A 1 185 ? -4.746 -68.875 -23.156 1 88.06 185 ASP A O 1
ATOM 1455 N N . PRO A 1 186 ? -4.844 -68.25 -25.203 1 86.56 186 PRO A N 1
ATOM 1456 C CA . PRO A 1 186 ? -4.25 -69.562 -25.641 1 86.56 186 PRO A CA 1
ATOM 1457 C C . PRO A 1 186 ? -2.758 -69.625 -25.312 1 86.56 186 PRO A C 1
ATOM 1459 O O . PRO A 1 186 ? -2.205 -70.75 -25.234 1 86.56 186 PRO A O 1
ATOM 1462 N N . ASN A 1 187 ? -2.174 -68.562 -25.125 1 87.62 187 ASN A N 1
ATOM 1463 C CA . ASN A 1 187 ? -0.723 -68.562 -24.984 1 87.62 187 ASN A CA 1
ATOM 1464 C C . ASN A 1 187 ? -0.315 -68.562 -23.5 1 87.62 187 ASN A C 1
ATOM 1466 O O . ASN A 1 187 ? 0.841 -68.812 -23.172 1 87.62 187 ASN A O 1
ATOM 1470 N N . ALA A 1 188 ? -1.235 -68.312 -22.609 1 91.88 188 ALA A N 1
ATOM 1471 C CA . ALA A 1 188 ? -0.901 -68.188 -21.203 1 91.88 188 ALA A CA 1
ATOM 1472 C C . ALA A 1 188 ? -0.588 -69.562 -20.562 1 91.88 188 ALA A C 1
ATOM 1474 O O . ALA A 1 188 ? -1.266 -70.562 -20.844 1 91.88 188 ALA A O 1
ATOM 1475 N N . LYS A 1 189 ? 0.502 -69.562 -19.844 1 95.31 189 LYS A N 1
ATOM 1476 C CA . LYS A 1 189 ? 0.927 -70.75 -19.109 1 95.31 189 LYS A CA 1
ATOM 1477 C C . LYS A 1 189 ? 1.073 -70.438 -17.625 1 95.31 189 LYS A C 1
ATOM 1479 O O . LYS A 1 189 ? 2.191 -70.375 -17.109 1 95.31 189 LYS A O 1
ATOM 1484 N N . PRO A 1 190 ? -0.054 -70.438 -16.953 1 95.19 190 PRO A N 1
ATOM 1485 C CA . PRO A 1 190 ? -0.035 -70 -15.555 1 95.19 190 PRO A CA 1
ATOM 1486 C C . PRO A 1 190 ? 0.821 -70.875 -14.656 1 95.19 190 PRO A C 1
ATOM 1488 O O . PRO A 1 190 ? 1.561 -70.375 -13.805 1 95.19 190 PRO A O 1
ATOM 1491 N N . GLN A 1 191 ? 0.837 -72.25 -14.805 1 93.44 191 GLN A N 1
ATOM 1492 C CA . GLN A 1 191 ? 1.586 -73.125 -13.938 1 93.44 191 GLN A CA 1
ATOM 1493 C C . GLN A 1 191 ? 3.088 -73 -14.18 1 93.44 191 GLN A C 1
ATOM 1495 O O . GLN A 1 191 ? 3.875 -73 -13.234 1 93.44 191 GLN A O 1
ATOM 1500 N N . GLU A 1 192 ? 3.441 -72.875 -15.438 1 94.75 192 GLU A N 1
ATOM 1501 C CA . GLU A 1 192 ? 4.852 -72.688 -15.758 1 94.75 192 GLU A CA 1
ATOM 1502 C C . GLU A 1 192 ? 5.359 -71.375 -15.25 1 94.75 192 GLU A C 1
ATOM 1504 O O . GLU A 1 192 ? 6.52 -71.25 -14.852 1 94.75 192 GLU A O 1
ATOM 1509 N N . LEU A 1 193 ? 4.5 -70.375 -15.297 1 95.81 193 LEU A N 1
ATOM 1510 C CA . LEU A 1 193 ? 4.875 -69.062 -14.797 1 95.81 193 LEU A CA 1
ATOM 1511 C C . LEU A 1 193 ? 5.141 -69.062 -13.297 1 95.81 193 LEU A C 1
ATOM 1513 O O . LEU A 1 193 ? 6.125 -68.5 -12.82 1 95.81 193 LEU A O 1
ATOM 1517 N N . VAL A 1 194 ? 4.262 -69.75 -12.547 1 95.25 194 VAL A N 1
ATOM 1518 C CA . VAL A 1 194 ? 4.422 -69.875 -11.102 1 95.25 194 VAL A CA 1
ATOM 1519 C C . VAL A 1 194 ? 5.707 -70.625 -10.773 1 95.25 194 VAL A C 1
ATOM 1521 O O . VAL A 1 194 ? 6.438 -70.25 -9.852 1 95.25 194 VAL A O 1
ATOM 1524 N N . LYS A 1 195 ? 6.008 -71.625 -11.578 1 94 195 LYS A N 1
ATOM 1525 C CA . LYS A 1 195 ? 7.25 -72.375 -11.383 1 94 195 LYS A CA 1
ATOM 1526 C C . LYS A 1 195 ? 8.469 -71.5 -11.664 1 94 195 LYS A C 1
ATOM 1528 O O . LYS A 1 195 ? 9.453 -71.562 -10.922 1 94 195 LYS A O 1
ATOM 1533 N N . TYR A 1 196 ? 8.352 -70.75 -12.711 1 94.94 196 TYR A N 1
ATOM 1534 C CA . TYR A 1 196 ? 9.414 -69.812 -13.055 1 94.94 196 TYR A CA 1
ATOM 1535 C C . TYR A 1 196 ? 9.664 -68.875 -11.914 1 94.94 196 TYR A C 1
ATOM 1537 O O . TYR A 1 196 ? 10.812 -68.562 -11.547 1 94.94 196 TYR A O 1
ATOM 1545 N N . LEU A 1 197 ? 8.617 -68.312 -11.328 1 94.25 197 LEU A N 1
ATOM 1546 C CA . LEU A 1 197 ? 8.727 -67.312 -10.258 1 94.25 197 LEU A CA 1
ATOM 1547 C C . LEU A 1 197 ? 9.25 -68 -8.977 1 94.25 197 LEU A C 1
ATOM 1549 O O . LEU A 1 197 ? 10.031 -67.375 -8.242 1 94.25 197 LEU A O 1
ATOM 1553 N N . GLU A 1 198 ? 8.812 -69.188 -8.695 1 92.44 198 GLU A N 1
ATOM 1554 C CA . GLU A 1 198 ? 9.336 -69.875 -7.539 1 92.44 198 GLU A CA 1
ATOM 1555 C C . GLU A 1 198 ? 10.844 -70.125 -7.637 1 92.44 198 GLU A C 1
ATOM 1557 O O . GLU A 1 198 ? 11.57 -69.875 -6.656 1 92.44 198 GLU A O 1
ATOM 1562 N N . ASP A 1 199 ? 11.289 -70.438 -8.836 1 92.19 199 ASP A N 1
ATOM 1563 C CA . ASP A 1 199 ? 12.727 -70.625 -9.062 1 92.19 199 ASP A CA 1
ATOM 1564 C C . ASP A 1 199 ? 13.469 -69.312 -8.922 1 92.19 199 ASP A C 1
ATOM 1566 O O . ASP A 1 199 ? 14.57 -69.25 -8.375 1 92.19 199 ASP A O 1
ATOM 1570 N N . LEU A 1 200 ? 12.867 -68.312 -9.461 1 92.56 200 LEU A N 1
ATOM 1571 C CA . LEU A 1 200 ? 13.477 -67 -9.391 1 92.56 200 LEU A CA 1
ATOM 1572 C C . LEU A 1 200 ? 13.625 -66.5 -7.945 1 92.56 200 LEU A C 1
ATOM 1574 O O . LEU A 1 200 ? 14.672 -66 -7.562 1 92.56 200 LEU A O 1
ATOM 1578 N N . PHE A 1 201 ? 12.602 -66.688 -7.137 1 90.25 201 PHE A N 1
ATOM 1579 C CA . PHE A 1 201 ? 12.633 -66.25 -5.746 1 90.25 201 PHE A CA 1
ATOM 1580 C C . PHE A 1 201 ? 13.547 -67.125 -4.914 1 90.25 201 PHE A C 1
ATOM 1582 O O . PHE A 1 201 ? 14.18 -66.688 -3.967 1 90.25 201 PHE A O 1
ATOM 1589 N N . LYS A 1 202 ? 13.633 -68.375 -5.297 1 87.94 202 LYS A N 1
ATOM 1590 C CA . LYS A 1 202 ? 14.562 -69.25 -4.621 1 87.94 202 LYS A CA 1
ATOM 1591 C C . LYS A 1 202 ? 16.016 -68.812 -4.848 1 87.94 202 LYS A C 1
ATOM 1593 O O . LYS A 1 202 ? 16.812 -68.812 -3.908 1 87.94 202 LYS A O 1
ATOM 1598 N N . LYS A 1 203 ? 16.25 -68.5 -6.039 1 88.56 203 LYS A N 1
ATOM 1599 C CA . LYS A 1 203 ? 17.578 -68 -6.363 1 88.56 203 LYS A CA 1
ATOM 1600 C C . LYS A 1 203 ? 17.875 -66.688 -5.641 1 88.56 203 LYS A C 1
ATOM 1602 O O . LYS A 1 203 ? 19 -66.5 -5.176 1 88.56 203 LYS A O 1
ATOM 1607 N N . ALA A 1 204 ? 16.922 -65.875 -5.594 1 88 204 ALA A N 1
ATOM 1608 C CA . ALA A 1 204 ? 17.094 -64.562 -4.926 1 88 204 ALA A CA 1
ATOM 1609 C C . ALA A 1 204 ? 17.359 -64.75 -3.434 1 88 204 ALA A C 1
ATOM 1611 O O . ALA A 1 204 ? 18.172 -64.062 -2.846 1 88 204 ALA A O 1
ATOM 1612 N N . GLU A 1 205 ? 16.672 -65.688 -2.873 1 82.25 205 GLU A N 1
ATOM 1613 C CA . GLU A 1 205 ? 16.859 -66 -1.452 1 82.25 205 GLU A CA 1
ATOM 1614 C C . GLU A 1 205 ? 18.234 -66.625 -1.183 1 82.25 205 GLU A C 1
ATOM 1616 O O . GLU A 1 205 ? 18.859 -66.312 -0.174 1 82.25 205 GLU A O 1
ATOM 1621 N N . GLU A 1 206 ? 18.703 -67.375 -2.035 1 82.31 206 GLU A N 1
ATOM 1622 C CA . GLU A 1 206 ? 20.031 -68 -1.911 1 82.31 206 GLU A CA 1
ATOM 1623 C C . GLU A 1 206 ? 21.125 -66.938 -2.037 1 82.31 206 GLU A C 1
ATOM 1625 O O . GLU A 1 206 ? 22.109 -66.938 -1.291 1 82.31 206 GLU A O 1
ATOM 1630 N N . ASP A 1 207 ? 20.969 -66 -2.916 1 81.69 207 ASP A N 1
ATOM 1631 C CA . ASP A 1 207 ? 21.938 -64.938 -3.107 1 81.69 207 ASP A CA 1
ATOM 1632 C C . ASP A 1 207 ? 22 -64 -1.884 1 81.69 207 ASP A C 1
ATOM 1634 O O . ASP A 1 207 ? 23.062 -63.562 -1.507 1 81.69 207 ASP A O 1
ATOM 1638 N N . ALA A 1 208 ? 20.859 -63.719 -1.307 1 74.06 208 ALA A N 1
ATOM 1639 C CA . ALA A 1 208 ? 20.781 -62.844 -0.14 1 74.06 208 ALA A CA 1
ATOM 1640 C C . ALA A 1 208 ? 21.469 -63.469 1.067 1 74.06 208 ALA A C 1
ATOM 1642 O O . ALA A 1 208 ? 22.125 -62.781 1.851 1 74.06 208 ALA A O 1
ATOM 1643 N N . LYS A 1 209 ? 21.391 -64.75 1.267 1 67.62 209 LYS A N 1
ATOM 1644 C CA . LYS A 1 209 ? 22.031 -65.5 2.365 1 67.62 209 LYS A CA 1
ATOM 1645 C C . LYS A 1 209 ? 23.547 -65.438 2.236 1 67.62 209 LYS A C 1
ATOM 1647 O O . LYS A 1 209 ? 24.266 -65.375 3.238 1 67.62 209 LYS A O 1
ATOM 1652 N N . LYS A 1 210 ? 24.062 -65.375 1.153 1 65.12 210 LYS A N 1
ATOM 1653 C CA . LYS A 1 210 ? 25.5 -65.312 0.924 1 65.12 210 LYS A CA 1
ATOM 1654 C C . LYS A 1 210 ? 26.078 -63.969 1.312 1 65.12 210 LYS A C 1
ATOM 1656 O O . LYS A 1 210 ? 27.203 -63.875 1.814 1 65.12 210 LYS A O 1
ATOM 1661 N N . HIS A 1 211 ? 25.359 -62.844 1.146 1 59.47 211 HIS A N 1
ATOM 1662 C CA . HIS A 1 211 ? 25.844 -61.5 1.433 1 59.47 211 HIS A CA 1
ATOM 1663 C C . HIS A 1 211 ? 25.812 -61.219 2.93 1 59.47 211 HIS A C 1
ATOM 1665 O O . HIS A 1 211 ? 26.594 -60.375 3.424 1 59.47 211 HIS A O 1
ATOM 1671 N N . MET A 1 212 ? 24.875 -61.656 3.822 1 53 212 MET A N 1
ATOM 1672 C CA . MET A 1 212 ? 24.797 -61.438 5.262 1 53 212 MET A CA 1
ATOM 1673 C C . MET A 1 212 ? 25.938 -62.125 5.988 1 53 212 MET A C 1
ATOM 1675 O O . MET A 1 212 ? 26.344 -61.688 7.07 1 53 212 MET A O 1
ATOM 1679 N N . THR A 1 213 ? 26.469 -63.25 5.676 1 48.09 213 THR A N 1
ATOM 1680 C CA . THR A 1 213 ? 27.562 -63.875 6.402 1 48.09 213 THR A CA 1
ATOM 1681 C C . THR A 1 213 ? 28.797 -62.969 6.43 1 48.09 213 THR A C 1
ATOM 1683 O O . THR A 1 213 ? 29.812 -63.344 7.031 1 48.09 213 THR A O 1
ATOM 1686 N N . LYS A 1 214 ? 28.922 -61.906 5.742 1 41.84 214 LYS A N 1
ATOM 1687 C CA . LYS A 1 214 ? 30.094 -61.062 5.93 1 41.84 214 LYS A CA 1
ATOM 1688 C C . LYS A 1 214 ? 29.859 -60.062 7.047 1 41.84 214 LYS A C 1
ATOM 1690 O O . LYS A 1 214 ? 28.859 -59.312 7.023 1 41.84 214 LYS A O 1
ATOM 1695 N N . LYS A 1 215 ? 30.375 -60.188 8.297 1 41.84 215 LYS A N 1
ATOM 1696 C CA . LYS A 1 215 ? 30.328 -59.531 9.594 1 41.84 215 LYS A CA 1
ATOM 1697 C C . LYS A 1 215 ? 30.562 -58.031 9.453 1 41.84 215 LYS A C 1
ATOM 1699 O O . LYS A 1 215 ? 31.562 -57.625 8.867 1 41.84 215 LYS A O 1
ATOM 1704 N N . PRO A 1 216 ? 29.516 -57.188 9.758 1 33.78 216 PRO A N 1
ATOM 1705 C CA . PRO A 1 216 ? 30.016 -55.844 9.922 1 33.78 216 PRO A CA 1
ATOM 1706 C C . PRO A 1 216 ? 31.109 -55.719 10.984 1 33.78 216 PRO A C 1
ATOM 1708 O O . PRO A 1 216 ? 31.109 -56.5 11.945 1 33.78 216 PRO A O 1
ATOM 1711 N N . LEU A 1 217 ? 32.312 -55.25 10.656 1 29.23 217 LEU A N 1
ATOM 1712 C CA . LEU A 1 217 ? 33.344 -54.938 11.633 1 29.23 217 LEU A CA 1
ATOM 1713 C C . LEU A 1 217 ? 32.812 -54.031 12.734 1 29.23 217 LEU A C 1
ATOM 1715 O O . LEU A 1 217 ? 32.344 -52.938 12.469 1 29.23 217 LEU A O 1
ATOM 1719 N N . SER A 1 218 ? 32.094 -54.594 13.758 1 27 218 SER A N 1
ATOM 1720 C CA . SER A 1 218 ? 31.672 -53.938 14.977 1 27 218 SER A CA 1
ATOM 1721 C C . SER A 1 218 ? 32.781 -53.062 15.57 1 27 218 SER A C 1
ATOM 1723 O O . SER A 1 218 ? 33.875 -53.562 15.82 1 27 218 SER A O 1
ATOM 1725 N N . LEU A 1 219 ? 32.906 -51.75 15.227 1 24.61 219 LEU A N 1
ATOM 1726 C CA . LEU A 1 219 ? 33.719 -50.812 15.984 1 24.61 219 LEU A CA 1
ATOM 1727 C C . LEU A 1 219 ? 33.344 -50.844 17.469 1 24.61 219 LEU A C 1
ATOM 1729 O O . LEU A 1 219 ? 32.219 -50.594 17.828 1 24.61 219 LEU A O 1
ATOM 1733 N N . GLU A 1 220 ? 33.875 -51.688 18.328 1 22.97 220 GLU A N 1
ATOM 1734 C CA . GLU A 1 220 ? 33.875 -51.75 19.781 1 22.97 220 GLU A CA 1
ATOM 1735 C C . GLU A 1 220 ? 34.25 -50.406 20.391 1 22.97 220 GLU A C 1
ATOM 1737 O O . GLU A 1 220 ? 35.406 -49.969 20.281 1 22.97 220 GLU A O 1
ATOM 1742 N N . VAL A 1 221 ? 33.406 -49.281 20.266 1 23.92 221 VAL A N 1
ATOM 1743 C CA . VAL A 1 221 ? 33.719 -48.188 21.156 1 23.92 221 VAL A CA 1
ATOM 1744 C C . VAL A 1 221 ? 33.719 -48.656 22.609 1 23.92 221 VAL A C 1
ATOM 1746 O O . VAL A 1 221 ? 32.75 -49.25 23.078 1 23.92 221 VAL A O 1
ATOM 1749 N N . ALA A 1 222 ? 34.875 -48.844 23.25 1 21.42 222 ALA A N 1
ATOM 1750 C CA . ALA A 1 222 ? 35.219 -49.156 24.641 1 21.42 222 ALA A CA 1
ATOM 1751 C C . ALA A 1 222 ? 34.625 -48.125 25.594 1 21.42 222 ALA A C 1
ATOM 1753 O O . ALA A 1 222 ? 35.094 -47 25.672 1 21.42 222 ALA A O 1
ATOM 1754 N N . SER A 1 223 ? 33.281 -47.75 25.562 1 21.23 223 SER A N 1
ATOM 1755 C CA . SER A 1 223 ? 32.781 -46.875 26.609 1 21.23 223 SER A CA 1
ATOM 1756 C C . SER A 1 223 ? 33.062 -47.469 28 1 21.23 223 SER A C 1
ATOM 1758 O O . SER A 1 223 ? 32.781 -48.656 28.25 1 21.23 223 SER A O 1
ATOM 1760 N N . ASP A 1 224 ? 34.094 -46.969 28.75 1 20.02 224 ASP A N 1
ATOM 1761 C CA . ASP A 1 224 ? 34.438 -47.031 30.172 1 20.02 224 ASP A CA 1
ATOM 1762 C C . ASP A 1 224 ? 33.25 -46.625 31.047 1 20.02 224 ASP A C 1
ATOM 1764 O O . ASP A 1 224 ? 32.812 -45.469 31 1 20.02 224 ASP A O 1
ATOM 1768 N N . ASP A 1 225 ? 32.281 -47.438 31.328 1 21.17 225 ASP A N 1
ATOM 1769 C CA . ASP A 1 225 ? 31.156 -47.344 32.25 1 21.17 225 ASP A CA 1
ATOM 1770 C C . ASP A 1 225 ? 31.609 -47.062 33.656 1 21.17 225 ASP A C 1
ATOM 1772 O O . ASP A 1 225 ? 30.828 -47.188 34.625 1 21.17 225 ASP A O 1
ATOM 1776 N N . ASP A 1 226 ? 32.688 -46.562 34.219 1 19.48 226 ASP A N 1
ATOM 1777 C CA . ASP A 1 226 ? 32.781 -47 35.594 1 19.48 226 ASP A CA 1
ATOM 1778 C C . ASP A 1 226 ? 31.609 -46.469 36.438 1 19.48 226 ASP A C 1
ATOM 1780 O O . ASP A 1 226 ? 31.438 -46.875 37.594 1 19.48 226 ASP A O 1
ATOM 1784 N N . HIS A 1 227 ? 31.125 -45.25 36.188 1 18.84 227 HIS A N 1
ATOM 1785 C CA . HIS A 1 227 ? 30.547 -44.656 37.375 1 18.84 227 HIS A CA 1
ATOM 1786 C C . HIS A 1 227 ? 29.281 -45.406 37.812 1 18.84 227 HIS A C 1
ATOM 1788 O O . HIS A 1 227 ? 28.422 -45.688 37 1 18.84 227 HIS A O 1
ATOM 1794 N N . ALA A 1 228 ? 29.312 -46.156 38.875 1 18.89 228 ALA A N 1
ATOM 1795 C CA . ALA A 1 228 ? 28.547 -47.062 39.75 1 18.89 228 ALA A CA 1
ATOM 1796 C C . ALA A 1 228 ? 27.312 -46.375 40.312 1 18.89 228 ALA A C 1
ATOM 1798 O O . ALA A 1 228 ? 26.641 -46.906 41.188 1 18.89 228 ALA A O 1
ATOM 1799 N N . ASP A 1 229 ? 26.703 -45.406 39.5 1 17.48 229 ASP A N 1
ATOM 1800 C CA . ASP A 1 229 ? 25.719 -44.781 40.375 1 17.48 229 ASP A CA 1
ATOM 1801 C C . ASP A 1 229 ? 24.719 -45.781 40.906 1 17.48 229 ASP A C 1
ATOM 1803 O O . ASP A 1 229 ? 24.312 -46.719 40.188 1 17.48 229 ASP A O 1
ATOM 1807 N N . GLU A 1 230 ? 24.422 -45.844 42.156 1 17.91 230 GLU A N 1
ATOM 1808 C CA . GLU A 1 230 ? 23.781 -46.562 43.25 1 17.91 230 GLU A CA 1
ATOM 1809 C C . GLU A 1 230 ? 22.25 -46.438 43.188 1 17.91 230 GLU A C 1
ATOM 1811 O O . GLU A 1 230 ? 21.547 -46.875 44.094 1 17.91 230 GLU A O 1
ATOM 1816 N N . GLN A 1 231 ? 21.75 -45.719 42.094 1 17.53 231 GLN A N 1
ATOM 1817 C CA . GLN A 1 231 ? 20.438 -45.281 42.562 1 17.53 231 GLN A CA 1
ATOM 1818 C C . GLN A 1 231 ? 19.516 -46.5 42.781 1 17.53 231 GLN A C 1
ATOM 1820 O O . GLN A 1 231 ? 19.609 -47.5 42.094 1 17.53 231 GLN A O 1
ATOM 1825 N N . ASP A 1 232 ? 18.578 -46.25 43.75 1 18.17 232 ASP A N 1
ATOM 1826 C CA . ASP A 1 232 ? 17.625 -46.875 44.656 1 18.17 232 ASP A CA 1
ATOM 1827 C C . ASP A 1 232 ? 16.375 -47.344 43.906 1 18.17 232 ASP A C 1
ATOM 1829 O O . ASP A 1 232 ? 15.805 -46.594 43.094 1 18.17 232 ASP A O 1
ATOM 1833 N N . ASP A 1 233 ? 16.141 -48.656 43.75 1 17.25 233 ASP A N 1
ATOM 1834 C CA . ASP A 1 233 ? 15.25 -49.625 43.094 1 17.25 233 ASP A CA 1
ATOM 1835 C C . ASP A 1 233 ? 13.82 -49.5 43.625 1 17.25 233 ASP A C 1
ATOM 1837 O O . ASP A 1 233 ? 13.227 -50.5 44.031 1 17.25 233 ASP A O 1
ATOM 1841 N N . ASP A 1 234 ? 13.367 -48.188 43.812 1 17.78 234 ASP A N 1
ATOM 1842 C CA . ASP A 1 234 ? 12.125 -48.375 44.562 1 17.78 234 ASP A CA 1
ATOM 1843 C C . ASP A 1 234 ? 11.07 -49.062 43.719 1 17.78 234 ASP A C 1
ATOM 1845 O O . ASP A 1 234 ? 10.969 -48.812 42.5 1 17.78 234 ASP A O 1
ATOM 1849 N N . ASN A 1 235 ? 10.289 -50.031 44.219 1 16.56 235 ASN A N 1
ATOM 1850 C CA . ASN A 1 235 ? 9.523 -51.25 43.938 1 16.56 235 ASN A CA 1
ATOM 1851 C C . ASN A 1 235 ? 8.172 -50.906 43.312 1 16.56 235 ASN A C 1
ATOM 1853 O O . ASN A 1 235 ? 7.773 -51.531 42.312 1 16.56 235 ASN A O 1
ATOM 1857 N N . ASP A 1 236 ? 7.191 -50.188 43.875 1 16.58 236 ASP A N 1
ATOM 1858 C CA . ASP A 1 236 ? 6.023 -51.062 44.094 1 16.58 236 ASP A CA 1
ATOM 1859 C C . ASP A 1 236 ? 5.09 -51.031 42.906 1 16.58 236 ASP A C 1
ATOM 1861 O O . ASP A 1 236 ? 4.789 -52.062 42.312 1 16.58 236 ASP A O 1
ATOM 1865 N N . GLY A 1 237 ? 3.953 -50.281 42.906 1 16.97 237 GLY A N 1
ATOM 1866 C CA . GLY A 1 237 ? 2.615 -50.844 42.938 1 16.97 237 GLY A CA 1
ATOM 1867 C C . GLY A 1 237 ? 2.008 -51 41.562 1 16.97 237 GLY A C 1
ATOM 1868 O O . GLY A 1 237 ? 2.588 -50.562 40.562 1 16.97 237 GLY A O 1
ATOM 1869 N N . ASP A 1 238 ? 0.663 -50.781 41.344 1 17.23 238 ASP A N 1
ATOM 1870 C CA . ASP A 1 238 ? -0.486 -51.625 41.031 1 17.23 238 ASP A CA 1
ATOM 1871 C C . ASP A 1 238 ? -0.914 -51.5 39.594 1 17.23 238 ASP A C 1
ATOM 1873 O O . ASP A 1 238 ? -1.063 -52.469 38.875 1 17.23 238 ASP A O 1
ATOM 1877 N N . ASP A 1 239 ? -1.822 -50.5 39.25 1 18.02 239 ASP A N 1
ATOM 1878 C CA . ASP A 1 239 ? -3.143 -50.875 38.781 1 18.02 239 ASP A CA 1
ATOM 1879 C C . ASP A 1 239 ? -3.127 -51.125 37.25 1 18.02 239 ASP A C 1
ATOM 1881 O O . ASP A 1 239 ? -2.211 -50.656 36.562 1 18.02 239 ASP A O 1
ATOM 1885 N N . ASP A 1 240 ? -4.391 -51.281 36.562 1 18.45 240 ASP A N 1
ATOM 1886 C CA . ASP A 1 240 ? -5.184 -52.125 35.656 1 18.45 240 ASP A CA 1
ATOM 1887 C C . ASP A 1 240 ? -5.223 -51.531 34.25 1 18.45 240 ASP A C 1
ATOM 1889 O O . ASP A 1 240 ? -6.082 -51.906 33.469 1 18.45 240 ASP A O 1
ATOM 1893 N N . LYS A 1 241 ? -4.711 -50.312 33.969 1 21.39 241 LYS A N 1
ATOM 1894 C CA . LYS A 1 241 ? -5.336 -49.688 32.812 1 21.39 241 LYS A CA 1
ATOM 1895 C C . LYS A 1 241 ? -5.125 -50.531 31.562 1 21.39 241 LYS A C 1
ATOM 1897 O O . LYS A 1 241 ? -4 -50.938 31.266 1 21.39 241 LYS A O 1
ATOM 1902 N N . SER A 1 242 ? -6.309 -51.156 31.062 1 19.52 242 SER A N 1
ATOM 1903 C CA . SER A 1 242 ? -6.633 -52.062 29.969 1 19.52 242 SER A CA 1
ATOM 1904 C C . SER A 1 242 ? -6.051 -51.562 28.656 1 19.52 242 SER A C 1
ATOM 1906 O O . SER A 1 242 ? -6.336 -50.469 28.219 1 19.52 242 SER A O 1
ATOM 1908 N N . SER A 1 243 ? -4.906 -51.906 28.328 1 22.89 243 SER A N 1
ATOM 1909 C CA . SER A 1 243 ? -4.078 -51.656 27.141 1 22.89 243 SER A CA 1
ATOM 1910 C C . SER A 1 243 ? -4.734 -52.25 25.891 1 22.89 243 SER A C 1
ATOM 1912 O O . SER A 1 243 ? -4.973 -53.438 25.797 1 22.89 243 SER A O 1
ATOM 1914 N N . ASN A 1 244 ? -5.719 -51.438 25.312 1 25.45 244 ASN A N 1
ATOM 1915 C CA . ASN A 1 244 ? -6.258 -51.844 24.016 1 25.45 244 ASN A CA 1
ATOM 1916 C C . ASN A 1 244 ? -5.16 -52.344 23.078 1 25.45 244 ASN A C 1
ATOM 1918 O O . ASN A 1 244 ? -4.324 -51.562 22.625 1 25.45 244 ASN A O 1
ATOM 1922 N N . VAL A 1 245 ? -4.688 -53.531 23.156 1 29.89 245 VAL A N 1
ATOM 1923 C CA . VAL A 1 245 ? -3.646 -54.438 22.672 1 29.89 245 VAL A CA 1
ATOM 1924 C C . VAL A 1 245 ? -3.818 -54.688 21.172 1 29.89 245 VAL A C 1
ATOM 1926 O O . VAL A 1 245 ? -2.93 -55.219 20.516 1 29.89 245 VAL A O 1
ATOM 1929 N N . GLU A 1 246 ? -5.086 -54.594 20.75 1 29.64 246 GLU A N 1
ATOM 1930 C CA . GLU A 1 246 ? -5.219 -55.281 19.469 1 29.64 246 GLU A CA 1
ATOM 1931 C C . GLU A 1 246 ? -4.426 -54.562 18.375 1 29.64 246 GLU A C 1
ATOM 1933 O O . GLU A 1 246 ? -3.889 -55.219 17.469 1 29.64 246 GLU A O 1
ATOM 1938 N N . ASP A 1 247 ? -4.457 -53.281 18.328 1 32.81 247 ASP A N 1
ATOM 1939 C CA . ASP A 1 247 ? -3.846 -52.562 17.219 1 32.81 247 ASP A CA 1
ATOM 1940 C C . ASP A 1 247 ? -2.33 -52.75 17.203 1 32.81 247 ASP A C 1
ATOM 1942 O O . ASP A 1 247 ? -1.654 -52.312 16.281 1 32.81 247 ASP A O 1
ATOM 1946 N N . ASP A 1 248 ? -1.71 -53.281 18.312 1 33.28 248 ASP A N 1
ATOM 1947 C CA . ASP A 1 248 ? -0.26 -53.312 18.484 1 33.28 248 ASP A CA 1
ATOM 1948 C C . ASP A 1 248 ? 0.36 -54.469 17.734 1 33.28 248 ASP A C 1
ATOM 1950 O O . ASP A 1 248 ? 1.573 -54.5 17.516 1 33.28 248 ASP A O 1
ATOM 1954 N N . GLU A 1 249 ? -0.396 -55.562 17.547 1 33.25 249 GLU A N 1
ATOM 1955 C CA . GLU A 1 249 ? 0.229 -56.719 16.953 1 33.25 249 GLU A CA 1
ATOM 1956 C C . GLU A 1 249 ? 0.591 -56.469 15.492 1 33.25 249 GLU A C 1
ATOM 1958 O O . GLU A 1 249 ? 1.599 -56.969 14.992 1 33.25 249 GLU A O 1
ATOM 1963 N N . ASP A 1 250 ? -0.235 -55.781 14.789 1 34.56 250 ASP A N 1
ATOM 1964 C CA . ASP A 1 250 ? 0.04 -55.531 13.375 1 34.56 250 ASP A CA 1
ATOM 1965 C C . ASP A 1 250 ? 1.288 -54.656 13.195 1 34.56 250 ASP A C 1
ATOM 1967 O O . ASP A 1 250 ? 2.082 -54.906 12.281 1 34.56 250 ASP A O 1
ATOM 1971 N N . ASN A 1 251 ? 1.474 -53.688 14.031 1 36.03 251 ASN A N 1
ATOM 1972 C CA . ASN A 1 251 ? 2.662 -52.844 13.914 1 36.03 251 ASN A CA 1
ATOM 1973 C C . ASN A 1 251 ? 3.93 -53.625 14.258 1 36.03 251 ASN A C 1
ATOM 1975 O O . ASN A 1 251 ? 4.992 -53.375 13.68 1 36.03 251 ASN A O 1
ATOM 1979 N N . GLU A 1 252 ? 3.908 -54.469 15.281 1 36.94 252 GLU A N 1
ATOM 1980 C CA . GLU A 1 252 ? 5.098 -55.219 15.664 1 36.94 252 GLU A CA 1
ATOM 1981 C C . GLU A 1 252 ? 5.527 -56.188 14.555 1 36.94 252 GLU A C 1
ATOM 1983 O O . GLU A 1 252 ? 6.723 -56.375 14.328 1 36.94 252 GLU A O 1
ATOM 1988 N N . TYR A 1 253 ? 4.602 -56.781 13.891 1 37.22 253 TYR A N 1
ATOM 1989 C CA . TYR A 1 253 ? 4.953 -57.656 12.766 1 37.22 253 TYR A CA 1
ATOM 1990 C C . TYR A 1 253 ? 5.656 -56.844 11.672 1 37.22 253 TYR A C 1
ATOM 1992 O O . TYR A 1 253 ? 6.645 -57.312 11.102 1 37.22 253 TYR A O 1
ATOM 2000 N N . LEU A 1 254 ? 5.184 -55.688 11.344 1 42.34 254 LEU A N 1
ATOM 2001 C CA . LEU A 1 254 ? 5.746 -54.875 10.258 1 42.34 254 LEU A CA 1
ATOM 2002 C C . LEU A 1 254 ? 7.113 -54.344 10.641 1 42.34 254 LEU A C 1
ATOM 2004 O O . LEU A 1 254 ? 7.988 -54.188 9.781 1 42.34 254 LEU A O 1
ATOM 2008 N N . ASN A 1 255 ? 7.316 -53.844 11.859 1 40.59 255 ASN A N 1
ATOM 2009 C CA . ASN A 1 255 ? 8.609 -53.281 12.25 1 40.59 255 ASN A CA 1
ATOM 2010 C C . ASN A 1 255 ? 9.711 -54.344 12.188 1 40.59 255 ASN A C 1
ATOM 2012 O O . ASN A 1 255 ? 10.891 -54 12.039 1 40.59 255 ASN A O 1
ATOM 2016 N N . GLY A 1 256 ? 9.445 -55.562 12.594 1 41.16 256 GLY A N 1
ATOM 2017 C CA . GLY A 1 256 ? 10.477 -56.594 12.5 1 41.16 256 GLY A CA 1
ATOM 2018 C C . GLY A 1 256 ? 10.898 -56.875 11.07 1 41.16 256 GLY A C 1
ATOM 2019 O O . GLY A 1 256 ? 11.789 -57.688 10.828 1 41.16 256 GLY A O 1
ATOM 2020 N N . TYR A 1 257 ? 10.18 -56.5 10.109 1 43.53 257 TYR A N 1
ATOM 2021 C CA . TYR A 1 257 ? 10.414 -56.75 8.688 1 43.53 257 TYR A CA 1
ATOM 2022 C C . TYR A 1 257 ? 11.68 -56.031 8.219 1 43.53 257 TYR A C 1
ATOM 2024 O O . TYR A 1 257 ? 12.305 -56.438 7.238 1 43.53 257 TYR A O 1
ATOM 2032 N N . GLY A 1 258 ? 12.016 -54.906 8.688 1 44.47 258 GLY A N 1
ATOM 2033 C CA . GLY A 1 258 ? 13.148 -54.156 8.18 1 44.47 258 GLY A CA 1
ATOM 2034 C C . GLY A 1 258 ? 14.477 -54.844 8.367 1 44.47 258 GLY A C 1
ATOM 2035 O O . GLY A 1 258 ? 15.414 -54.625 7.598 1 44.47 258 GLY A O 1
ATOM 2036 N N . GLN A 1 259 ? 14.727 -55.375 9.5 1 44.5 259 GLN A N 1
ATOM 2037 C CA . GLN A 1 259 ? 16.062 -55.875 9.852 1 44.5 259 GLN A CA 1
ATOM 2038 C C . GLN A 1 259 ? 16.328 -57.25 9.25 1 44.5 259 GLN A C 1
ATOM 2040 O O . GLN A 1 259 ? 17.484 -57.688 9.18 1 44.5 259 GLN A O 1
ATOM 2045 N N . GLU A 1 260 ? 15.148 -58.094 8.828 1 52.28 260 GLU A N 1
ATOM 2046 C CA . GLU A 1 260 ? 15.359 -59.5 8.445 1 52.28 260 GLU A CA 1
ATOM 2047 C C . GLU A 1 260 ? 15.266 -59.656 6.93 1 52.28 260 GLU A C 1
ATOM 2049 O O . GLU A 1 260 ? 14.719 -58.812 6.234 1 52.28 260 GLU A O 1
ATOM 2054 N N . PHE A 1 261 ? 15.914 -60.656 6.297 1 59.66 261 PHE A N 1
ATOM 2055 C CA . PHE A 1 261 ? 15.984 -61.156 4.922 1 59.66 261 PHE A CA 1
ATOM 2056 C C . PHE A 1 261 ? 14.586 -61.406 4.367 1 59.66 261 PHE A C 1
ATOM 2058 O O . PHE A 1 261 ? 13.75 -62 5.051 1 59.66 261 PHE A O 1
ATOM 2065 N N . PHE A 1 262 ? 14.094 -60.75 3.178 1 70.81 262 PHE A N 1
ATOM 2066 C CA . PHE A 1 262 ? 12.812 -60.969 2.502 1 70.81 262 PHE A CA 1
ATOM 2067 C C . PHE A 1 262 ? 12.672 -62.406 2.068 1 70.81 262 PHE A C 1
ATOM 2069 O O . PHE A 1 262 ? 13.609 -63 1.516 1 70.81 262 PHE A O 1
ATOM 2076 N N . THR A 1 263 ? 11.703 -63.125 2.547 1 77 263 THR A N 1
ATOM 2077 C CA . THR A 1 263 ? 11.391 -64.438 2.059 1 77 263 THR A CA 1
ATOM 2078 C C . THR A 1 263 ? 9.977 -64.5 1.488 1 77 263 THR A C 1
ATOM 2080 O O . THR A 1 263 ? 9.109 -63.75 1.901 1 77 263 THR A O 1
ATOM 2083 N N . MET A 1 264 ? 9.781 -65.312 0.438 1 83.94 264 MET A N 1
ATOM 2084 C CA . MET A 1 264 ? 8.469 -65.562 -0.163 1 83.94 264 MET A CA 1
ATOM 2085 C C . MET A 1 264 ? 7.449 -65.938 0.89 1 83.94 264 MET A C 1
ATOM 2087 O O . MET A 1 264 ? 6.27 -65.625 0.789 1 83.94 264 MET A O 1
ATOM 2091 N N . LYS A 1 265 ? 7.871 -66.625 1.849 1 82.56 265 LYS A N 1
ATOM 2092 C CA . LYS A 1 265 ? 6.98 -67.062 2.928 1 82.56 265 LYS A CA 1
ATOM 2093 C C . LYS A 1 265 ? 6.445 -65.875 3.701 1 82.56 265 LYS A C 1
ATOM 2095 O O . LYS A 1 265 ? 5.258 -65.812 4.031 1 82.56 265 LYS A O 1
ATOM 2100 N N . LYS A 1 266 ? 7.301 -65 3.914 1 81.12 266 LYS A N 1
ATOM 2101 C CA . LYS A 1 266 ? 6.883 -63.781 4.621 1 81.12 266 LYS A CA 1
ATOM 2102 C C . LYS A 1 266 ? 5.883 -62.969 3.795 1 81.12 266 LYS A C 1
ATOM 2104 O O . LYS A 1 266 ? 4.926 -62.406 4.34 1 81.12 266 LYS A O 1
ATOM 2109 N N . LEU A 1 267 ? 6.102 -62.906 2.502 1 86.19 267 LEU A N 1
ATOM 2110 C CA . LEU A 1 267 ? 5.191 -62.188 1.608 1 86.19 267 LEU A CA 1
ATOM 2111 C C . LEU A 1 267 ? 3.818 -62.844 1.6 1 86.19 267 LEU A C 1
ATOM 2113 O O . LEU A 1 267 ? 2.797 -62.156 1.729 1 86.19 267 LEU A O 1
ATOM 2117 N N . ARG A 1 268 ? 3.771 -64.125 1.484 1 88.81 268 ARG A N 1
ATOM 2118 C CA . ARG A 1 268 ? 2.521 -64.875 1.438 1 88.81 268 ARG A CA 1
ATOM 2119 C C . ARG A 1 268 ? 1.755 -64.75 2.75 1 88.81 268 ARG A C 1
ATOM 2121 O O . ARG A 1 268 ? 0.529 -64.625 2.748 1 88.81 268 ARG A O 1
ATOM 2128 N N . ASN A 1 269 ? 2.467 -64.688 3.826 1 86 269 ASN A N 1
ATOM 2129 C CA . ASN A 1 269 ? 1.826 -64.562 5.129 1 86 269 ASN A CA 1
ATOM 2130 C C . ASN A 1 269 ? 1.228 -63.188 5.312 1 86 269 ASN A C 1
ATOM 2132 O O . ASN A 1 269 ? 0.144 -63.031 5.879 1 86 269 ASN A O 1
ATOM 2136 N N . THR A 1 270 ? 1.968 -62.25 4.867 1 87.62 270 THR A N 1
ATOM 2137 C CA . THR A 1 270 ? 1.486 -60.875 4.996 1 87.62 270 THR A CA 1
ATOM 2138 C C . THR A 1 270 ? 0.22 -60.688 4.172 1 87.62 270 THR A C 1
ATOM 2140 O O . THR A 1 270 ? -0.759 -60.094 4.664 1 87.62 270 THR A O 1
ATOM 2143 N N . ILE A 1 271 ? 0.204 -61.094 2.922 1 92.25 271 ILE A N 1
ATOM 2144 C CA . ILE A 1 271 ? -0.949 -60.938 2.041 1 92.25 271 ILE A CA 1
ATOM 2145 C C . ILE A 1 271 ? -2.096 -61.812 2.541 1 92.25 271 ILE A C 1
ATOM 2147 O O . ILE A 1 271 ? -3.26 -61.406 2.49 1 92.25 271 ILE A O 1
ATOM 2151 N N . GLY A 1 272 ? -1.758 -62.969 2.99 1 90.75 272 GLY A N 1
ATOM 2152 C CA . GLY A 1 272 ? -2.768 -63.844 3.557 1 90.75 272 GLY A CA 1
ATOM 2153 C C . GLY A 1 272 ? -3.467 -63.25 4.766 1 90.75 272 GLY A C 1
ATOM 2154 O O . GLY A 1 272 ? -4.691 -63.344 4.887 1 90.75 272 GLY A O 1
ATOM 2155 N N . ARG A 1 273 ? -2.748 -62.656 5.586 1 86.88 273 ARG A N 1
ATOM 2156 C CA . ARG A 1 273 ? -3.314 -62 6.762 1 86.88 273 ARG A CA 1
ATOM 2157 C C . ARG A 1 273 ? -4.207 -60.812 6.363 1 86.88 273 ARG A C 1
ATOM 2159 O O . ARG A 1 273 ? -5.27 -60.625 6.957 1 86.88 273 ARG A O 1
ATOM 2166 N N . PHE A 1 274 ? -3.699 -60.062 5.516 1 91.81 274 PHE A N 1
ATOM 2167 C CA . PHE A 1 274 ? -4.508 -58.938 5.047 1 91.81 274 PHE A CA 1
ATOM 2168 C C . PHE A 1 274 ? -5.82 -59.438 4.453 1 91.81 274 PHE A C 1
ATOM 2170 O O . PHE A 1 274 ? -6.883 -58.875 4.734 1 91.81 274 PHE A O 1
ATOM 2177 N N . SER A 1 275 ? -5.68 -60.406 3.57 1 91.94 275 SER A N 1
ATOM 2178 C CA . SER A 1 275 ? -6.863 -60.969 2.943 1 91.94 275 SER A CA 1
ATOM 2179 C C . SER A 1 275 ? -7.902 -61.375 3.988 1 91.94 275 SER A C 1
ATOM 2181 O O . SER A 1 275 ? -9.094 -61.125 3.814 1 91.94 275 SER A O 1
ATOM 2183 N N . GLY A 1 276 ? -7.496 -61.969 4.949 1 87.31 276 GLY A N 1
ATOM 2184 C CA . GLY A 1 276 ? -8.398 -62.406 6.004 1 87.31 276 GLY A CA 1
ATOM 2185 C C . GLY A 1 276 ? -8.961 -61.281 6.82 1 87.31 276 GLY A C 1
ATOM 2186 O O . GLY A 1 276 ? -10.164 -61.188 7.059 1 87.31 276 GLY A O 1
ATOM 2187 N N . SER A 1 277 ? -8.109 -60.406 7.199 1 88.75 277 SER A N 1
ATOM 2188 C CA . SER A 1 277 ? -8.508 -59.281 8.039 1 88.75 277 SER A CA 1
ATOM 2189 C C . SER A 1 277 ? -9.445 -58.344 7.281 1 88.75 277 SER A C 1
ATOM 2191 O O . SER A 1 277 ? -10.352 -57.75 7.871 1 88.75 277 SER A O 1
ATOM 2193 N N . PHE A 1 278 ? -9.211 -58.094 6.039 1 91.75 278 PHE A N 1
ATOM 2194 C CA . PHE A 1 278 ? -10.031 -57.219 5.227 1 91.75 278 PHE A CA 1
ATOM 2195 C C . PHE A 1 278 ? -11.477 -57.688 5.172 1 91.75 278 PHE A C 1
ATOM 2197 O O . PHE A 1 278 ? -12.414 -56.906 5.285 1 91.75 278 PHE A O 1
ATOM 2204 N N . ARG A 1 279 ? -11.664 -58.938 4.996 1 87.12 279 ARG A N 1
ATOM 2205 C CA . ARG A 1 279 ? -13 -59.531 4.895 1 87.12 279 ARG A CA 1
ATOM 2206 C C . ARG A 1 279 ? -13.68 -59.562 6.258 1 87.12 279 ARG A C 1
ATOM 2208 O O . ARG A 1 279 ? -14.852 -59.188 6.387 1 87.12 279 ARG A O 1
ATOM 2215 N N . LYS A 1 280 ? -12.961 -59.875 7.324 1 83.25 280 LYS A N 1
ATOM 2216 C CA . LYS A 1 280 ? -13.586 -60.219 8.602 1 83.25 280 LYS A CA 1
ATOM 2217 C C . LYS A 1 280 ? -13.633 -59 9.523 1 83.25 280 LYS A C 1
ATOM 2219 O O . LYS A 1 280 ? -14.586 -58.844 10.289 1 83.25 280 LYS A O 1
ATOM 2224 N N . ARG A 1 281 ? -12.734 -58.094 9.398 1 81.44 281 ARG A N 1
ATOM 2225 C CA . ARG A 1 281 ? -12.602 -57.094 10.461 1 81.44 281 ARG A CA 1
ATOM 2226 C C . ARG A 1 281 ? -12.844 -55.688 9.93 1 81.44 281 ARG A C 1
ATOM 2228 O O . ARG A 1 281 ? -13.211 -54.812 10.688 1 81.44 281 ARG A O 1
ATOM 2235 N N . LEU A 1 282 ? -12.625 -55.438 8.664 1 84.56 282 LEU A N 1
ATOM 2236 C CA . LEU A 1 282 ? -12.703 -54.062 8.164 1 84.56 282 LEU A CA 1
ATOM 2237 C C . LEU A 1 282 ? -14.133 -53.688 7.785 1 84.56 282 LEU A C 1
ATOM 2239 O O . LEU A 1 282 ? -14.844 -54.5 7.176 1 84.56 282 LEU A O 1
ATOM 2243 N N . ASP A 1 283 ? -14.602 -52.562 8.32 1 86.25 283 ASP A N 1
ATOM 2244 C CA . ASP A 1 283 ? -15.906 -52.031 7.957 1 86.25 283 ASP A CA 1
ATOM 2245 C C . ASP A 1 283 ? -15.758 -50.781 7.086 1 86.25 283 ASP A C 1
ATOM 2247 O O . ASP A 1 283 ? -14.82 -50 7.266 1 86.25 283 ASP A O 1
ATOM 2251 N N . MET A 1 284 ? -16.516 -50.781 6.059 1 90.62 284 MET A N 1
ATOM 2252 C CA . MET A 1 284 ? -16.547 -49.562 5.246 1 90.62 284 MET A CA 1
ATOM 2253 C C . MET A 1 284 ? -17.125 -48.406 6.035 1 90.62 284 MET A C 1
ATOM 2255 O O . MET A 1 284 ? -18.219 -48.5 6.59 1 90.62 284 MET A O 1
ATOM 2259 N N . THR A 1 285 ? -16.422 -47.344 6.102 1 87.69 285 THR A N 1
ATOM 2260 C CA . THR A 1 285 ? -16.828 -46.156 6.859 1 87.69 285 THR A CA 1
ATOM 2261 C C . THR A 1 285 ? -17.438 -45.125 5.938 1 87.69 285 THR A C 1
ATOM 2263 O O . THR A 1 285 ? -17.391 -45.25 4.711 1 87.69 285 THR A O 1
ATOM 2266 N N . VAL A 1 286 ? -17.984 -44.125 6.547 1 85.56 286 VAL A N 1
ATOM 2267 C CA . VAL A 1 286 ? -18.547 -43.031 5.812 1 85.56 286 VAL A CA 1
ATOM 2268 C C . VAL A 1 286 ? -17.453 -42.312 4.992 1 85.56 286 VAL A C 1
ATOM 2270 O O . VAL A 1 286 ? -17.688 -41.938 3.85 1 85.56 286 VAL A O 1
ATOM 2273 N N . VAL A 1 287 ? -16.344 -42.312 5.586 1 83.81 287 VAL A N 1
ATOM 2274 C CA . VAL A 1 287 ? -15.219 -41.656 4.898 1 83.81 287 VAL A CA 1
ATOM 2275 C C . VAL A 1 287 ? -14.828 -42.5 3.674 1 83.81 287 VAL A C 1
ATOM 2277 O O . VAL A 1 287 ? -14.508 -41.938 2.621 1 83.81 287 VAL A O 1
ATOM 2280 N N . ASP A 1 288 ? -14.922 -43.75 3.799 1 89.19 288 ASP A N 1
ATOM 2281 C CA . ASP A 1 288 ? -14.594 -44.625 2.689 1 89.19 288 ASP A CA 1
ATOM 2282 C C . ASP A 1 288 ? -15.562 -44.438 1.528 1 89.19 288 ASP A C 1
ATOM 2284 O O . ASP A 1 288 ? -15.164 -44.469 0.363 1 89.19 288 ASP A O 1
ATOM 2288 N N . VAL A 1 289 ? -16.781 -44.281 1.849 1 88.75 289 VAL A N 1
ATOM 2289 C CA . VAL A 1 289 ? -17.797 -44.125 0.811 1 88.75 289 VAL A CA 1
ATOM 2290 C C . VAL A 1 289 ? -17.594 -42.781 0.092 1 88.75 289 VAL A C 1
ATOM 2292 O O . VAL A 1 289 ? -17.641 -42.719 -1.14 1 88.75 289 VAL A O 1
ATOM 2295 N N . LYS A 1 290 ? -17.406 -41.844 0.884 1 86.5 290 LYS A N 1
ATOM 2296 C CA . LYS A 1 290 ? -17.203 -40.531 0.302 1 86.5 290 LYS A CA 1
ATOM 2297 C C . LYS A 1 290 ? -15.984 -40.5 -0.622 1 86.5 290 LYS A C 1
ATOM 2299 O O . LYS A 1 290 ? -16.047 -39.969 -1.733 1 86.5 290 LYS A O 1
ATOM 2304 N N . GLN A 1 291 ? -14.906 -41.094 -0.218 1 84.88 291 GLN A N 1
ATOM 2305 C CA . GLN A 1 291 ? -13.688 -41.125 -1.015 1 84.88 291 GLN A CA 1
ATOM 2306 C C . GLN A 1 291 ? -13.859 -42 -2.266 1 84.88 291 GLN A C 1
ATOM 2308 O O . GLN A 1 291 ? -13.297 -41.688 -3.316 1 84.88 291 GLN A O 1
ATOM 2313 N N . SER A 1 292 ? -14.586 -42.969 -2.133 1 89.31 292 SER A N 1
ATOM 2314 C CA . SER A 1 292 ? -14.852 -43.812 -3.301 1 89.31 292 SER A CA 1
ATOM 2315 C C . SER A 1 292 ? -15.672 -43.062 -4.344 1 89.31 292 SER A C 1
ATOM 2317 O O . SER A 1 292 ? -15.422 -43.156 -5.543 1 89.31 292 SER A O 1
ATOM 2319 N N . ILE A 1 293 ? -16.594 -42.312 -3.857 1 87.75 293 ILE A N 1
ATOM 2320 C CA . ILE A 1 293 ? -17.422 -41.531 -4.77 1 87.75 293 ILE A CA 1
ATOM 2321 C C . ILE A 1 293 ? -16.578 -40.469 -5.453 1 87.75 293 ILE A C 1
ATOM 2323 O O . ILE A 1 293 ? -16.703 -40.219 -6.656 1 87.75 293 ILE A O 1
ATOM 2327 N N . HIS A 1 294 ? -15.75 -39.906 -4.668 1 82 294 HIS A N 1
ATOM 2328 C CA . HIS A 1 294 ? -14.852 -38.938 -5.254 1 82 294 HIS A CA 1
ATOM 2329 C C . HIS A 1 294 ? -13.961 -39.562 -6.32 1 82 294 HIS A C 1
ATOM 2331 O O . HIS A 1 294 ? -13.711 -38.938 -7.363 1 82 294 HIS A O 1
ATOM 2337 N N . GLY A 1 295 ? -13.477 -40.656 -6.047 1 83.19 295 GLY A N 1
ATOM 2338 C CA . GLY A 1 295 ? -12.672 -41.375 -7.027 1 83.19 295 GLY A CA 1
ATOM 2339 C C . GLY A 1 295 ? -13.438 -41.719 -8.297 1 83.19 295 GLY A C 1
ATOM 2340 O O . GLY A 1 295 ? -12.883 -41.625 -9.398 1 83.19 295 GLY A O 1
ATOM 2341 N N . LEU A 1 296 ? -14.648 -41.969 -8.148 1 86.56 296 LEU A N 1
ATOM 2342 C CA . LEU A 1 296 ? -15.477 -42.312 -9.297 1 86.56 296 LEU A CA 1
ATOM 2343 C C . LEU A 1 296 ? -15.836 -41.094 -10.125 1 86.56 296 LEU A C 1
ATOM 2345 O O . LEU A 1 296 ? -15.898 -41.156 -11.352 1 86.56 296 LEU A O 1
ATOM 2349 N N . ILE A 1 297 ? -16.031 -40.031 -9.453 1 80.94 297 ILE A N 1
ATOM 2350 C CA . ILE A 1 297 ? -16.391 -38.812 -10.141 1 80.94 297 ILE A CA 1
ATOM 2351 C C . ILE A 1 297 ? -15.195 -38.312 -10.961 1 80.94 297 ILE A C 1
ATOM 2353 O O . ILE A 1 297 ? -15.367 -37.812 -12.078 1 80.94 297 ILE A O 1
ATOM 2357 N N . THR A 1 298 ? -14.062 -38.5 -10.461 1 76.38 298 THR A N 1
ATOM 2358 C CA . THR A 1 298 ? -12.852 -38.031 -11.141 1 76.38 298 THR A CA 1
ATOM 2359 C C . THR A 1 298 ? -12.453 -39 -12.242 1 76.38 298 THR A C 1
ATOM 2361 O O . THR A 1 298 ? -11.766 -38.625 -13.195 1 76.38 298 THR A O 1
ATOM 2364 N N . GLY A 1 299 ? -12.922 -40.156 -12.109 1 77.19 299 GLY A N 1
ATOM 2365 C CA . GLY A 1 299 ? -12.562 -41.188 -13.078 1 77.19 299 GLY A CA 1
ATOM 2366 C C . GLY A 1 299 ? -13.43 -41.156 -14.328 1 77.19 299 GLY A C 1
ATOM 2367 O O . GLY A 1 299 ? -14.25 -40.25 -14.492 1 77.19 299 GLY A O 1
ATOM 2368 N N . GLU A 1 300 ? -13.211 -42.031 -15.219 1 77.31 300 GLU A N 1
ATOM 2369 C CA . GLU A 1 300 ? -13.891 -42.031 -16.516 1 77.31 300 GLU A CA 1
ATOM 2370 C C . GLU A 1 300 ? -14.938 -43.156 -16.578 1 77.31 300 GLU A C 1
ATOM 2372 O O . GLU A 1 300 ? -15.633 -43.281 -17.578 1 77.31 300 GLU A O 1
ATOM 2377 N N . LEU A 1 301 ? -15.117 -43.812 -15.531 1 84.5 301 LEU A N 1
ATOM 2378 C CA . LEU A 1 301 ? -15.977 -45 -15.562 1 84.5 301 LEU A CA 1
ATOM 2379 C C . LEU A 1 301 ? -17.438 -44.594 -15.711 1 84.5 301 LEU A C 1
ATOM 2381 O O . LEU A 1 301 ? -18.172 -45.156 -16.531 1 84.5 301 LEU A O 1
ATOM 2385 N N . LEU A 1 302 ? -17.828 -43.594 -14.961 1 83.69 302 LEU A N 1
ATOM 2386 C CA . LEU A 1 302 ? -19.25 -43.25 -14.844 1 83.69 302 LEU A CA 1
ATOM 2387 C C . LEU A 1 302 ? -19.703 -42.375 -16 1 83.69 302 LEU A C 1
ATOM 2389 O O . LEU A 1 302 ? -18.906 -41.594 -16.547 1 83.69 302 LEU A O 1
ATOM 2393 N N . THR A 1 303 ? -20.875 -42.594 -16.359 1 77.5 303 THR A N 1
ATOM 2394 C CA . THR A 1 303 ? -21.531 -41.656 -17.281 1 77.5 303 THR A CA 1
ATOM 2395 C C . THR A 1 303 ? -21.812 -40.344 -16.594 1 77.5 303 THR A C 1
ATOM 2397 O O . THR A 1 303 ? -21.734 -40.219 -15.367 1 77.5 303 THR A O 1
ATOM 2400 N N . GLU A 1 304 ? -22.094 -39.438 -17.391 1 73.25 304 GLU A N 1
ATOM 2401 C CA . GLU A 1 304 ? -22.328 -38.125 -16.828 1 73.25 304 GLU A CA 1
ATOM 2402 C C . GLU A 1 304 ? -23.547 -38.125 -15.898 1 73.25 304 GLU A C 1
ATOM 2404 O O . GLU A 1 304 ? -23.547 -37.438 -14.875 1 73.25 304 GLU A O 1
ATOM 2409 N N . ALA A 1 305 ? -24.562 -38.844 -16.203 1 69 305 ALA A N 1
ATOM 2410 C CA . ALA A 1 305 ? -25.766 -38.938 -15.375 1 69 305 ALA A CA 1
ATOM 2411 C C . ALA A 1 305 ? -25.438 -39.562 -14.016 1 69 305 ALA A C 1
ATOM 2413 O O . ALA A 1 305 ? -25.938 -39.094 -12.984 1 69 305 ALA A O 1
ATOM 2414 N N . LYS A 1 306 ? -24.641 -40.531 -14.031 1 81.31 306 LYS A N 1
ATOM 2415 C CA . LYS A 1 306 ? -24.281 -41.219 -12.781 1 81.31 306 LYS A CA 1
ATOM 2416 C C . LYS A 1 306 ? -23.344 -40.344 -11.945 1 81.31 306 LYS A C 1
ATOM 2418 O O . LYS A 1 306 ? -23.344 -40.438 -10.711 1 81.31 306 LYS A O 1
ATOM 2423 N N . LYS A 1 307 ? -22.5 -39.594 -12.586 1 80.81 307 LYS A N 1
ATOM 2424 C CA . LYS A 1 307 ? -21.656 -38.688 -11.836 1 80.81 307 LYS A CA 1
ATOM 2425 C C . LYS A 1 307 ? -22.5 -37.656 -11.078 1 80.81 307 LYS A C 1
ATOM 2427 O O . LYS A 1 307 ? -22.188 -37.312 -9.938 1 80.81 307 LYS A O 1
ATOM 2432 N N . GLU A 1 308 ? -23.516 -37.219 -11.758 1 75.5 308 GLU A N 1
ATOM 2433 C CA . GLU A 1 308 ? -24.422 -36.281 -11.094 1 75.5 308 GLU A CA 1
ATOM 2434 C C . GLU A 1 308 ? -25.125 -36.938 -9.906 1 75.5 308 GLU A C 1
ATOM 2436 O O . GLU A 1 308 ? -25.312 -36.312 -8.867 1 75.5 308 GLU A O 1
ATOM 2441 N N . ALA A 1 309 ? -25.438 -38.125 -10.086 1 76.56 309 ALA A N 1
ATOM 2442 C CA . ALA A 1 309 ? -26.062 -38.875 -8.992 1 76.56 309 ALA A CA 1
ATOM 2443 C C . ALA A 1 309 ? -25.109 -39 -7.805 1 76.56 309 ALA A C 1
ATOM 2445 O O . ALA A 1 309 ? -25.531 -38.906 -6.652 1 76.56 309 ALA A O 1
ATOM 2446 N N . CYS A 1 310 ? -23.953 -39.312 -8.109 1 84.62 310 CYS A N 1
ATOM 2447 C CA . CYS A 1 310 ? -22.938 -39.406 -7.066 1 84.62 310 CYS A CA 1
ATOM 2448 C C . CYS A 1 310 ? -22.812 -38.094 -6.297 1 84.62 310 CYS A C 1
ATOM 2450 O O . CYS A 1 310 ? -22.688 -38.094 -5.07 1 84.62 310 CYS A O 1
ATOM 2452 N N . LYS A 1 311 ? -22.812 -37.031 -7.004 1 79.25 311 LYS A N 1
ATOM 2453 C CA . LYS A 1 311 ? -22.703 -35.719 -6.359 1 79.25 311 LYS A CA 1
ATOM 2454 C C . LYS A 1 311 ? -23.906 -35.469 -5.445 1 79.25 311 LYS A C 1
ATOM 2456 O O . LYS A 1 311 ? -23.75 -34.844 -4.391 1 79.25 311 LYS A O 1
ATOM 2461 N N . GLU A 1 312 ? -24.953 -35.938 -5.801 1 71.56 312 GLU A N 1
ATOM 2462 C CA . GLU A 1 312 ? -26.156 -35.812 -4.973 1 71.56 312 GLU A CA 1
ATOM 2463 C C . GLU A 1 312 ? -26.047 -36.656 -3.707 1 71.56 312 GLU A C 1
ATOM 2465 O O . GLU A 1 312 ? -26.469 -36.219 -2.635 1 71.56 312 GLU A O 1
ATOM 2470 N N . ILE A 1 313 ? -25.531 -37.812 -3.867 1 80 313 ILE A N 1
ATOM 2471 C CA . ILE A 1 313 ? -25.359 -38.688 -2.729 1 80 313 ILE A CA 1
ATOM 2472 C C . ILE A 1 313 ? -24.438 -38.031 -1.699 1 80 313 ILE A C 1
ATOM 2474 O O . ILE A 1 313 ? -24.641 -38.188 -0.492 1 80 313 ILE A O 1
ATOM 2478 N N . LEU A 1 314 ? -23.5 -37.344 -2.152 1 81.69 314 LEU A N 1
ATOM 2479 C CA . LEU A 1 314 ? -22.516 -36.719 -1.276 1 81.69 314 LEU A CA 1
ATOM 2480 C C . LEU A 1 314 ? -23.156 -35.656 -0.404 1 81.69 314 LEU A C 1
ATOM 2482 O O . LEU A 1 314 ? -22.609 -35.281 0.637 1 81.69 314 LEU A O 1
ATOM 2486 N N . LEU A 1 315 ? -24.344 -35.219 -0.745 1 68.81 315 LEU A N 1
ATOM 2487 C CA . LEU A 1 315 ? -25.016 -34.156 -0.01 1 68.81 315 LEU A CA 1
ATOM 2488 C C . LEU A 1 315 ? -25.766 -34.688 1.196 1 68.81 315 LEU A C 1
ATOM 2490 O O . LEU A 1 315 ? -26.109 -33.938 2.109 1 68.81 315 LEU A O 1
ATOM 2494 N N . SER A 1 316 ? -25.891 -36.125 1.272 1 73.94 316 SER A N 1
ATOM 2495 C CA . SER A 1 316 ? -26.656 -36.719 2.359 1 73.94 316 SER A CA 1
ATOM 2496 C C . SER A 1 316 ? -25.797 -37.719 3.152 1 73.94 316 SER A C 1
ATOM 2498 O O . SER A 1 316 ? -25.516 -38.812 2.682 1 73.94 316 SER A O 1
ATOM 2500 N N . ASP A 1 317 ? -25.578 -37.375 4.371 1 77.44 317 ASP A N 1
ATOM 2501 C CA . ASP A 1 317 ? -24.781 -38.25 5.227 1 77.44 317 ASP A CA 1
ATOM 2502 C C . ASP A 1 317 ? -25.547 -39.531 5.602 1 77.44 317 ASP A C 1
ATOM 2504 O O . ASP A 1 317 ? -24.938 -40.562 5.824 1 77.44 317 ASP A O 1
ATOM 2508 N N . VAL A 1 318 ? -26.781 -39.344 5.605 1 72.31 318 VAL A N 1
ATOM 2509 C CA . VAL A 1 318 ? -27.609 -40.5 5.977 1 72.31 318 VAL A CA 1
ATOM 2510 C C . VAL A 1 318 ? -27.516 -41.562 4.895 1 72.31 318 VAL A C 1
ATOM 2512 O O . VAL A 1 318 ? -27.344 -42.75 5.195 1 72.31 318 VAL A O 1
ATOM 2515 N N . ILE A 1 319 ? -27.578 -41.125 3.688 1 80.12 319 ILE A N 1
ATOM 2516 C CA . ILE A 1 319 ? -27.5 -42.094 2.582 1 80.12 319 ILE A CA 1
ATOM 2517 C C . ILE A 1 319 ? -26.109 -42.719 2.547 1 80.12 319 ILE A C 1
ATOM 2519 O O . ILE A 1 319 ? -25.969 -43.906 2.291 1 80.12 319 ILE A O 1
ATOM 2523 N N . ILE A 1 320 ? -25.125 -42 2.875 1 86 320 ILE A N 1
ATOM 2524 C CA . ILE A 1 320 ? -23.75 -42.469 2.875 1 86 320 ILE A CA 1
ATOM 2525 C C . ILE A 1 320 ? -23.578 -43.531 3.963 1 86 320 ILE A C 1
ATOM 2527 O O . ILE A 1 320 ? -22.922 -44.562 3.75 1 86 320 ILE A O 1
ATOM 2531 N N . GLY A 1 321 ? -24.141 -43.25 5.102 1 83.38 321 GLY A N 1
ATOM 2532 C CA . GLY A 1 321 ? -24.094 -44.219 6.188 1 83.38 321 GLY A CA 1
ATOM 2533 C C . GLY A 1 321 ? -24.766 -45.531 5.855 1 83.38 321 GLY A C 1
ATOM 2534 O O . GLY A 1 321 ? -24.25 -46.625 6.191 1 83.38 321 GLY A O 1
ATOM 2535 N N . GLU A 1 322 ? -25.875 -45.438 5.16 1 82.31 322 GLU A N 1
ATOM 2536 C CA . GLU A 1 322 ? -26.594 -46.625 4.75 1 82.31 322 GLU A CA 1
ATOM 2537 C C . GLU A 1 322 ? -25.797 -47.438 3.727 1 82.31 322 GLU A C 1
ATOM 2539 O O . GLU A 1 322 ? -25.766 -48.656 3.771 1 82.31 322 GLU A O 1
ATOM 2544 N N . ILE A 1 323 ? -25.219 -46.75 2.836 1 86.19 323 ILE A N 1
ATOM 2545 C CA . ILE A 1 323 ? -24.406 -47.406 1.825 1 86.19 323 ILE A CA 1
ATOM 2546 C C . ILE A 1 323 ? -23.234 -48.125 2.498 1 86.19 323 ILE A C 1
ATOM 2548 O O . ILE A 1 323 ? -22.906 -49.281 2.146 1 86.19 323 ILE A O 1
ATOM 2552 N N . ALA A 1 324 ? -22.641 -47.469 3.49 1 88.56 324 ALA A N 1
ATOM 2553 C CA . ALA A 1 324 ? -21.516 -48.062 4.211 1 88.56 324 ALA A CA 1
ATOM 2554 C C . ALA A 1 324 ? -21.922 -49.375 4.883 1 88.56 324 ALA A C 1
ATOM 2556 O O . ALA A 1 324 ? -21.172 -50.344 4.844 1 88.56 324 ALA A O 1
ATOM 2557 N N . MET A 1 325 ? -23.078 -49.406 5.422 1 84.44 325 MET A N 1
ATOM 2558 C CA . MET A 1 325 ? -23.562 -50.594 6.137 1 84.44 325 MET A CA 1
ATOM 2559 C C . MET A 1 325 ? -23.875 -51.719 5.164 1 84.44 325 MET A C 1
ATOM 2561 O O . MET A 1 325 ? -23.484 -52.844 5.395 1 84.44 325 MET A O 1
ATOM 2565 N N . VAL A 1 326 ? -24.516 -51.344 4.141 1 84.19 326 VAL A N 1
ATOM 2566 C CA . VAL A 1 326 ? -24.906 -52.375 3.16 1 84.19 326 VAL A CA 1
ATOM 2567 C C . VAL A 1 326 ? -23.656 -52.969 2.527 1 84.19 326 VAL A C 1
ATOM 2569 O O . VAL A 1 326 ? -23.578 -54.188 2.348 1 84.19 326 VAL A O 1
ATOM 2572 N N . LEU A 1 327 ? -22.734 -52.188 2.252 1 88.81 327 LEU A N 1
ATOM 2573 C CA . LEU A 1 327 ? -21.531 -52.688 1.568 1 88.81 327 LEU A CA 1
ATOM 2574 C C . LEU A 1 327 ? -20.625 -53.438 2.531 1 88.81 327 LEU A C 1
ATOM 2576 O O . LEU A 1 327 ? -19.891 -54.312 2.119 1 88.81 327 LEU A O 1
ATOM 2580 N N . THR A 1 328 ? -20.688 -53.094 3.811 1 88.69 328 THR A N 1
ATOM 2581 C CA . THR A 1 328 ? -19.969 -53.875 4.812 1 88.69 328 THR A CA 1
ATOM 2582 C C . THR A 1 328 ? -20.531 -55.312 4.891 1 88.69 328 THR A C 1
ATOM 2584 O O . THR A 1 328 ? -19.781 -56.25 5.02 1 88.69 328 THR A O 1
ATOM 2587 N N . LEU A 1 329 ? -21.859 -55.375 4.773 1 85.06 329 LEU A N 1
ATOM 2588 C CA . LEU A 1 329 ? -22.5 -56.688 4.805 1 85.06 329 LEU A CA 1
ATOM 2589 C C . LEU A 1 329 ? -22.125 -57.5 3.566 1 85.06 329 LEU A C 1
ATOM 2591 O O . LEU A 1 329 ? -21.922 -58.719 3.654 1 85.06 329 LEU A O 1
ATOM 2595 N N . ARG A 1 330 ? -22 -56.781 2.508 1 89.06 330 ARG A N 1
ATOM 2596 C CA . ARG A 1 330 ? -21.594 -57.469 1.271 1 89.06 330 ARG A CA 1
ATOM 2597 C C . ARG A 1 330 ? -20.156 -57.969 1.357 1 89.06 330 ARG A C 1
ATOM 2599 O O . ARG A 1 330 ? -19.828 -59 0.796 1 89.06 330 ARG A O 1
ATOM 2606 N N . LEU A 1 331 ? -19.344 -57.25 2.021 1 91.38 331 LEU A N 1
ATOM 2607 C CA . LEU A 1 331 ? -17.938 -57.594 2.191 1 91.38 331 LEU A CA 1
ATOM 2608 C C . LEU A 1 331 ? -17.797 -58.906 2.986 1 91.38 331 LEU A C 1
ATOM 2610 O O . LEU A 1 331 ? -16.922 -59.719 2.707 1 91.38 331 LEU A O 1
ATOM 2614 N N . ARG A 1 332 ? -18.656 -59.156 3.959 1 87.88 332 ARG A N 1
ATOM 2615 C CA . ARG A 1 332 ? -18.609 -60.344 4.801 1 87.88 332 ARG A CA 1
ATOM 2616 C C . ARG A 1 332 ? -18.922 -61.625 3.992 1 87.88 332 ARG A C 1
ATOM 2618 O O . ARG A 1 332 ? -18.453 -62.688 4.328 1 87.88 332 ARG A O 1
ATOM 2625 N N . GLU A 1 333 ? -19.625 -61.406 2.902 1 89.38 333 GLU A N 1
ATOM 2626 C CA . GLU A 1 333 ? -19.938 -62.531 2 1 89.38 333 GLU A CA 1
ATOM 2627 C C . GLU A 1 333 ? -19.312 -62.312 0.627 1 89.38 333 GLU A C 1
ATOM 2629 O O . GLU A 1 333 ? -19.969 -62.438 -0.398 1 89.38 333 GLU A O 1
ATOM 2634 N N . ILE A 1 334 ? -18.094 -61.969 0.665 1 92.19 334 ILE A N 1
ATOM 2635 C CA . ILE A 1 334 ? -17.406 -61.531 -0.544 1 92.19 334 ILE A CA 1
ATOM 2636 C C . ILE A 1 334 ? -17.328 -62.719 -1.537 1 92.19 334 ILE A C 1
ATOM 2638 O O . ILE A 1 334 ? -17.328 -62.5 -2.752 1 92.19 334 ILE A O 1
ATOM 2642 N N . GLU A 1 335 ? -17.281 -64 -1.126 1 89.69 335 GLU A N 1
ATOM 2643 C CA . GLU A 1 335 ? -17.172 -65.188 -1.995 1 89.69 335 GLU A CA 1
ATOM 2644 C C . GLU A 1 335 ? -18.438 -65.375 -2.824 1 89.69 335 GLU A C 1
ATOM 2646 O O . GLU A 1 335 ? -18.391 -66 -3.898 1 89.69 335 GLU A O 1
ATOM 2651 N N . ASN A 1 336 ? -19.547 -64.75 -2.361 1 89.06 336 ASN A N 1
ATOM 2652 C CA . ASN A 1 336 ? -20.812 -64.938 -3.047 1 89.06 336 ASN A CA 1
ATOM 2653 C C . ASN A 1 336 ? -21.219 -63.656 -3.811 1 89.06 336 ASN A C 1
ATOM 2655 O O . ASN A 1 336 ? -22.359 -63.531 -4.266 1 89.06 336 ASN A O 1
ATOM 2659 N N . TRP A 1 337 ? -20.312 -62.781 -3.914 1 91 337 TRP A N 1
ATOM 2660 C CA . TRP A 1 337 ? -20.625 -61.531 -4.598 1 91 337 TRP A CA 1
ATOM 2661 C C . TRP A 1 337 ? -20.891 -61.781 -6.078 1 91 337 TRP A C 1
ATOM 2663 O O . TRP A 1 337 ? -20.203 -62.594 -6.715 1 91 337 TRP A O 1
ATOM 2673 N N . LYS A 1 338 ? -21.906 -61.125 -6.656 1 89.56 338 LYS A N 1
ATOM 2674 C CA . LYS A 1 338 ? -22.219 -61.094 -8.078 1 89.56 338 LYS A CA 1
ATOM 2675 C C . LYS A 1 338 ? -22.609 -59.719 -8.555 1 89.56 338 LYS A C 1
ATOM 2677 O O . LYS A 1 338 ? -23.031 -58.875 -7.746 1 89.56 338 LYS A O 1
ATOM 2682 N N . TYR A 1 339 ? -22.25 -59.5 -9.773 1 90.88 339 TYR A N 1
ATOM 2683 C CA . TYR A 1 339 ? -22.719 -58.219 -10.328 1 90.88 339 TYR A CA 1
ATOM 2684 C C . TYR A 1 339 ? -24.219 -58.062 -10.156 1 90.88 339 TYR A C 1
ATOM 2686 O O . TYR A 1 339 ? -24.969 -59.031 -10.336 1 90.88 339 TYR A O 1
ATOM 2694 N N . ALA A 1 340 ? -24.625 -56.969 -9.75 1 85.19 340 ALA A N 1
ATOM 2695 C CA . ALA A 1 340 ? -26.031 -56.719 -9.5 1 85.19 340 ALA A CA 1
ATOM 2696 C C . ALA A 1 340 ? -26.859 -56.875 -10.781 1 85.19 340 ALA A C 1
ATOM 2698 O O . ALA A 1 340 ? -27.984 -57.375 -10.742 1 85.19 340 ALA A O 1
ATOM 2699 N N . ASP A 1 341 ? -26.234 -56.406 -11.93 1 85.06 341 ASP A N 1
ATOM 2700 C CA . ASP A 1 341 ? -26.891 -56.562 -13.227 1 85.06 341 ASP A CA 1
ATOM 2701 C C . ASP A 1 341 ? -26.375 -57.781 -13.984 1 85.06 341 ASP A C 1
ATOM 2703 O O . ASP A 1 341 ? -25.172 -57.938 -14.172 1 85.06 341 ASP A O 1
ATOM 2707 N N . PRO A 1 342 ? -27.297 -58.594 -14.383 1 85.31 342 PRO A N 1
ATOM 2708 C CA . PRO A 1 342 ? -26.859 -59.812 -15.109 1 85.31 342 PRO A CA 1
ATOM 2709 C C . PRO A 1 342 ? -26.312 -59.469 -16.5 1 85.31 342 PRO A C 1
ATOM 2711 O O . PRO A 1 342 ? -25.656 -60.312 -17.109 1 85.31 342 PRO A O 1
ATOM 2714 N N . SER A 1 343 ? -26.641 -58.281 -16.953 1 88.94 343 SER A N 1
ATOM 2715 C CA . SER A 1 343 ? -26.156 -57.812 -18.25 1 88.94 343 SER A CA 1
ATOM 2716 C C . SER A 1 343 ? -25.656 -56.375 -18.188 1 88.94 343 SER A C 1
ATOM 2718 O O . SER A 1 343 ? -26.438 -55.469 -17.906 1 88.94 343 SER A O 1
ATOM 2720 N N . LEU A 1 344 ? -24.375 -56.281 -18.391 1 89.38 344 LEU A N 1
ATOM 2721 C CA . LEU A 1 344 ? -23.781 -54.938 -18.312 1 89.38 344 LEU A CA 1
ATOM 2722 C C . LEU A 1 344 ? -23.531 -54.375 -19.703 1 89.38 344 LEU A C 1
ATOM 2724 O O . LEU A 1 344 ? -22.875 -55 -20.531 1 89.38 344 LEU A O 1
ATOM 2728 N N . GLN A 1 345 ? -24.047 -53.219 -19.922 1 87.69 345 GLN A N 1
ATOM 2729 C CA . GLN A 1 345 ? -23.844 -52.531 -21.203 1 87.69 345 GLN A CA 1
ATOM 2730 C C . GLN A 1 345 ? -22.438 -51.969 -21.281 1 87.69 345 GLN A C 1
ATOM 2732 O O . GLN A 1 345 ? -21.969 -51.312 -20.344 1 87.69 345 GLN A O 1
ATOM 2737 N N . MET A 1 346 ? -21.719 -52.312 -22.391 1 87.44 346 MET A N 1
ATOM 2738 C CA . MET A 1 346 ? -20.391 -51.75 -22.625 1 87.44 346 MET A CA 1
ATOM 2739 C C . MET A 1 346 ? -20.469 -50.5 -23.484 1 87.44 346 MET A C 1
ATOM 2741 O O . MET A 1 346 ? -20.953 -50.531 -24.609 1 87.44 346 MET A O 1
ATOM 2745 N N . ASN A 1 347 ? -19.984 -49.344 -22.906 1 85.06 347 ASN A N 1
ATOM 2746 C CA . ASN A 1 347 ? -20.031 -48.062 -23.594 1 85.06 347 ASN A CA 1
ATOM 2747 C C . ASN A 1 347 ? -18.672 -47.688 -24.188 1 85.06 347 ASN A C 1
ATOM 2749 O O . ASN A 1 347 ? -17.672 -47.625 -23.469 1 85.06 347 ASN A O 1
ATOM 2753 N N . PHE A 1 348 ? -18.672 -47.375 -25.531 1 82.25 348 PHE A N 1
ATOM 2754 C CA . PHE A 1 348 ? -17.438 -46.969 -26.203 1 82.25 348 PHE A CA 1
ATOM 2755 C C . PHE A 1 348 ? -17.312 -45.438 -26.234 1 82.25 348 PHE A C 1
ATOM 2757 O O . PHE A 1 348 ? -18.234 -44.75 -26.688 1 82.25 348 PHE A O 1
ATOM 2764 N N . ARG A 1 349 ? -16.25 -44.969 -25.781 1 79.62 349 ARG A N 1
ATOM 2765 C CA . ARG A 1 349 ? -15.992 -43.531 -25.781 1 79.62 349 ARG A CA 1
ATOM 2766 C C . ARG A 1 349 ? -14.688 -43.219 -26.5 1 79.62 349 ARG A C 1
ATOM 2768 O O . ARG A 1 349 ? -13.695 -43.938 -26.344 1 79.62 349 ARG A O 1
ATOM 2775 N N . ARG A 1 350 ? -14.719 -42.125 -27.297 1 78.19 350 ARG A N 1
ATOM 2776 C CA . ARG A 1 350 ? -13.547 -41.75 -28.078 1 78.19 350 ARG A CA 1
ATOM 2777 C C . ARG A 1 350 ? -12.68 -40.75 -27.312 1 78.19 350 ARG A C 1
ATOM 2779 O O . ARG A 1 350 ? -13.203 -39.812 -26.688 1 78.19 350 ARG A O 1
ATOM 2786 N N . HIS A 1 351 ? -11.438 -40.938 -27.312 1 75 351 HIS A N 1
ATOM 2787 C CA . HIS A 1 351 ? -10.492 -40 -26.703 1 75 351 HIS A CA 1
ATOM 2788 C C . HIS A 1 351 ? -9.812 -39.125 -27.75 1 75 351 HIS A C 1
ATOM 2790 O O . HIS A 1 351 ? -9.922 -39.406 -28.953 1 75 351 HIS A O 1
ATOM 2796 N N . LEU A 1 352 ? -9.156 -38.062 -27.406 1 73.75 352 LEU A N 1
ATOM 2797 C CA . LEU A 1 352 ? -8.562 -37.062 -28.281 1 73.75 352 LEU A CA 1
ATOM 2798 C C . LEU A 1 352 ? -7.488 -37.688 -29.172 1 73.75 352 LEU A C 1
ATOM 2800 O O . LEU A 1 352 ? -7.223 -37.188 -30.266 1 73.75 352 LEU A O 1
ATOM 2804 N N . ASN A 1 353 ? -6.91 -38.75 -28.578 1 73.38 353 ASN A N 1
ATOM 2805 C CA . ASN A 1 353 ? -5.863 -39.406 -29.359 1 73.38 353 ASN A CA 1
ATOM 2806 C C . ASN A 1 353 ? -6.449 -40.281 -30.438 1 73.38 353 ASN A C 1
ATOM 2808 O O . ASN A 1 353 ? -5.707 -40.875 -31.234 1 73.38 353 ASN A O 1
ATOM 2812 N N . GLY A 1 354 ? -7.812 -40.375 -30.484 1 71.94 354 GLY A N 1
ATOM 2813 C CA . GLY A 1 354 ? -8.469 -41.125 -31.547 1 71.94 354 GLY A CA 1
ATOM 2814 C C . GLY A 1 354 ? -8.828 -42.531 -31.156 1 71.94 354 GLY A C 1
ATOM 2815 O O . GLY A 1 354 ? -9.547 -43.219 -31.875 1 71.94 354 GLY A O 1
ATOM 2816 N N . LYS A 1 355 ? -8.43 -42.938 -29.922 1 77.75 355 LYS A N 1
ATOM 2817 C CA . LYS A 1 355 ? -8.688 -44.312 -29.453 1 77.75 355 LYS A CA 1
ATOM 2818 C C . LYS A 1 355 ? -10.031 -44.406 -28.75 1 77.75 355 LYS A C 1
ATOM 2820 O O . LYS A 1 355 ? -10.461 -43.438 -28.078 1 77.75 355 LYS A O 1
ATOM 2825 N N . TYR A 1 356 ? -10.695 -45.531 -28.984 1 80.06 356 TYR A N 1
ATOM 2826 C CA . TYR A 1 356 ? -11.945 -45.812 -28.281 1 80.06 356 TYR A CA 1
ATOM 2827 C C . TYR A 1 356 ? -11.703 -46.688 -27.062 1 80.06 356 TYR A C 1
ATOM 2829 O O . TYR A 1 356 ? -10.906 -47.625 -27.125 1 80.06 356 TYR A O 1
ATOM 2837 N N . ARG A 1 357 ? -12.172 -46.344 -25.984 1 82.81 357 ARG A N 1
ATOM 2838 C CA . ARG A 1 357 ? -12.125 -47.156 -24.781 1 82.81 357 ARG A CA 1
ATOM 2839 C C . ARG A 1 357 ? -13.523 -47.594 -24.375 1 82.81 357 ARG A C 1
ATOM 2841 O O . ARG A 1 357 ? -14.5 -46.875 -24.578 1 82.81 357 ARG A O 1
ATOM 2848 N N . CYS A 1 358 ? -13.562 -48.812 -23.906 1 86.31 358 CYS A N 1
ATOM 2849 C CA . CYS A 1 358 ? -14.844 -49.406 -23.547 1 86.31 358 CYS A CA 1
ATOM 2850 C C . CYS A 1 358 ? -15.039 -49.438 -22.031 1 86.31 358 CYS A C 1
ATOM 2852 O O . CYS A 1 358 ? -14.219 -50 -21.312 1 86.31 358 CYS A O 1
ATOM 2854 N N . TYR A 1 359 ? -16.141 -48.875 -21.547 1 87.44 359 TYR A N 1
ATOM 2855 C CA . TYR A 1 359 ? -16.438 -48.812 -20.109 1 87.44 359 TYR A CA 1
ATOM 2856 C C . TYR A 1 359 ? -17.703 -49.562 -19.781 1 87.44 359 TYR A C 1
ATOM 2858 O O . TYR A 1 359 ? -18.688 -49.469 -20.516 1 87.44 359 TYR A O 1
ATOM 2866 N N . ALA A 1 360 ? -17.641 -50.344 -18.766 1 88.81 360 ALA A N 1
ATOM 2867 C CA . ALA A 1 360 ? -18.812 -51.094 -18.328 1 88.81 360 ALA A CA 1
ATOM 2868 C C . ALA A 1 360 ? -19.781 -50.188 -17.547 1 88.81 360 ALA A C 1
ATOM 2870 O O . ALA A 1 360 ? -19.375 -49.406 -16.688 1 88.81 360 ALA A O 1
ATOM 2871 N N . ASP A 1 361 ? -21 -50.281 -17.906 1 87.25 361 ASP A N 1
ATOM 2872 C CA . ASP A 1 361 ? -22.031 -49.531 -17.203 1 87.25 361 ASP A CA 1
ATOM 2873 C C . ASP A 1 361 ? -22.547 -50.312 -15.992 1 87.25 361 ASP A C 1
ATOM 2875 O O . ASP A 1 361 ? -23.625 -50.906 -16.047 1 87.25 361 ASP A O 1
ATOM 2879 N N . GLU A 1 362 ? -21.906 -50.188 -14.898 1 89.19 362 GLU A N 1
ATOM 2880 C CA . GLU A 1 362 ? -22.234 -50.906 -13.672 1 89.19 362 GLU A CA 1
ATOM 2881 C C . GLU A 1 362 ? -23.188 -50.125 -12.797 1 89.19 362 GLU A C 1
ATOM 2883 O O . GLU A 1 362 ? -23.297 -48.906 -12.938 1 89.19 362 GLU A O 1
ATOM 2888 N N . ALA A 1 363 ? -23.875 -50.875 -11.906 1 87.19 363 ALA A N 1
ATOM 2889 C CA . ALA A 1 363 ? -24.703 -50.219 -10.914 1 87.19 363 ALA A CA 1
ATOM 2890 C C . ALA A 1 363 ? -23.859 -49.375 -9.961 1 87.19 363 ALA A C 1
ATOM 2892 O O . ALA A 1 363 ? -22.719 -49.75 -9.641 1 87.19 363 ALA A O 1
ATOM 2893 N N . LEU A 1 364 ? -24.438 -48.406 -9.492 1 88 364 LEU A N 1
ATOM 2894 C CA . LEU A 1 364 ? -23.703 -47.438 -8.711 1 88 364 LEU A CA 1
ATOM 2895 C C . LEU A 1 364 ? -23.156 -48.062 -7.43 1 88 364 LEU A C 1
ATOM 2897 O O . LEU A 1 364 ? -22.016 -47.781 -7.031 1 88 364 LEU A O 1
ATOM 2901 N N . LEU A 1 365 ? -23.953 -48.844 -6.777 1 87.38 365 LEU A N 1
ATOM 2902 C CA . LEU A 1 365 ? -23.516 -49.469 -5.531 1 87.38 365 LEU A CA 1
ATOM 2903 C C . LEU A 1 365 ? -22.344 -50.406 -5.777 1 87.38 365 LEU A C 1
ATOM 2905 O O . LEU A 1 365 ? -21.422 -50.5 -4.961 1 87.38 365 LEU A O 1
ATOM 2909 N N . ASP A 1 366 ? -22.422 -51.094 -6.895 1 90.81 366 ASP A N 1
ATOM 2910 C CA . ASP A 1 366 ? -21.312 -51.969 -7.266 1 90.81 366 ASP A CA 1
ATOM 2911 C C . ASP A 1 366 ? -20.047 -51.156 -7.555 1 90.81 366 ASP A C 1
ATOM 2913 O O . ASP A 1 366 ? -18.953 -51.531 -7.137 1 90.81 366 ASP A O 1
ATOM 2917 N N . ALA A 1 367 ? -20.25 -50.125 -8.281 1 92.5 367 ALA A N 1
ATOM 2918 C CA . ALA A 1 367 ? -19.109 -49.281 -8.648 1 92.5 367 ALA A CA 1
ATOM 2919 C C . ALA A 1 367 ? -18.422 -48.719 -7.398 1 92.5 367 ALA A C 1
ATOM 2921 O O . ALA A 1 367 ? -17.188 -48.719 -7.324 1 92.5 367 ALA A O 1
ATOM 2922 N N . ILE A 1 368 ? -19.203 -48.312 -6.41 1 91.56 368 ILE A N 1
ATOM 2923 C CA . ILE A 1 368 ? -18.656 -47.75 -5.172 1 91.56 368 ILE A CA 1
ATOM 2924 C C . ILE A 1 368 ? -17.922 -48.844 -4.41 1 91.56 368 ILE A C 1
ATOM 2926 O O . ILE A 1 368 ? -16.812 -48.625 -3.9 1 91.56 368 ILE A O 1
ATOM 2930 N N . PHE A 1 369 ? -18.562 -49.938 -4.387 1 92.88 369 PHE A N 1
ATOM 2931 C CA . PHE A 1 369 ? -18 -51.094 -3.678 1 92.88 369 PHE A CA 1
ATOM 2932 C C . PHE A 1 369 ? -16.672 -51.5 -4.301 1 92.88 369 PHE A C 1
ATOM 2934 O O . PHE A 1 369 ? -15.68 -51.688 -3.598 1 92.88 369 PHE A O 1
ATOM 2941 N N . LEU A 1 370 ? -16.656 -51.656 -5.566 1 92.94 370 LEU A N 1
ATOM 2942 C CA . LEU A 1 370 ? -15.477 -52.125 -6.285 1 92.94 370 LEU A CA 1
ATOM 2943 C C . LEU A 1 370 ? -14.352 -51.094 -6.215 1 92.94 370 LEU A C 1
ATOM 2945 O O . LEU A 1 370 ? -13.18 -51.469 -6.164 1 92.94 370 LEU A O 1
ATOM 2949 N N . GLN A 1 371 ? -14.711 -49.875 -6.285 1 92.12 371 GLN A N 1
ATOM 2950 C CA . GLN A 1 371 ? -13.719 -48.812 -6.129 1 92.12 371 GLN A CA 1
ATOM 2951 C C . GLN A 1 371 ? -13.016 -48.906 -4.777 1 92.12 371 GLN A C 1
ATOM 2953 O O . GLN A 1 371 ? -11.789 -48.812 -4.703 1 92.12 371 GLN A O 1
ATOM 2958 N N . TRP A 1 372 ? -13.805 -49.125 -3.783 1 92.06 372 TRP A N 1
ATOM 2959 C CA . TRP A 1 372 ? -13.25 -49.219 -2.436 1 92.06 372 TRP A CA 1
ATOM 2960 C C . TRP A 1 372 ? -12.352 -50.438 -2.291 1 92.06 372 TRP A C 1
ATOM 2962 O O . TRP A 1 372 ? -11.242 -50.344 -1.767 1 92.06 372 TRP A O 1
ATOM 2972 N N . ILE A 1 373 ? -12.773 -51.562 -2.748 1 93.62 373 ILE A N 1
ATOM 2973 C CA . ILE A 1 373 ? -12.016 -52.812 -2.672 1 93.62 373 ILE A CA 1
ATOM 2974 C C . ILE A 1 373 ? -10.711 -52.656 -3.459 1 93.62 373 ILE A C 1
ATOM 2976 O O . ILE A 1 373 ? -9.648 -53.062 -2.984 1 93.62 373 ILE A O 1
ATOM 2980 N N . GLY A 1 374 ? -10.859 -52.156 -4.637 1 92.44 374 GLY A N 1
ATOM 2981 C CA . GLY A 1 374 ? -9.688 -51.969 -5.477 1 92.44 374 GLY A CA 1
ATOM 2982 C C . GLY A 1 374 ? -8.633 -51.062 -4.855 1 92.44 374 GLY A C 1
ATOM 2983 O O . GLY A 1 374 ? -7.438 -51.375 -4.93 1 92.44 374 GLY A O 1
ATOM 2984 N N . VAL A 1 375 ? -9.031 -50.062 -4.234 1 91.19 375 VAL A N 1
ATOM 2985 C CA . VAL A 1 375 ? -8.102 -49.125 -3.631 1 91.19 375 VAL A CA 1
ATOM 2986 C C . VAL A 1 375 ? -7.414 -49.75 -2.432 1 91.19 375 VAL A C 1
ATOM 2988 O O . VAL A 1 375 ? -6.203 -49.625 -2.244 1 91.19 375 VAL A O 1
ATOM 2991 N N . LYS A 1 376 ? -8.148 -50.469 -1.607 1 91.5 376 LYS A N 1
ATOM 2992 C CA . LYS A 1 376 ? -7.574 -51.094 -0.429 1 91.5 376 LYS A CA 1
ATOM 2993 C C . LYS A 1 376 ? -6.566 -52.156 -0.826 1 91.5 376 LYS A C 1
ATOM 2995 O O . LYS A 1 376 ? -5.484 -52.25 -0.239 1 91.5 376 LYS A O 1
ATOM 3000 N N . TRP A 1 377 ? -6.918 -52.938 -1.779 1 93.19 377 TRP A N 1
ATOM 3001 C CA . TRP A 1 377 ? -5.98 -53.938 -2.281 1 93.19 377 TRP A CA 1
ATOM 3002 C C . TRP A 1 377 ? -4.762 -53.25 -2.912 1 93.19 377 TRP A C 1
ATOM 3004 O O . TRP A 1 377 ? -3.637 -53.75 -2.779 1 93.19 377 TRP A O 1
ATOM 3014 N N . GLY A 1 378 ? -5.016 -52.219 -3.686 1 92.12 378 GLY A N 1
ATOM 3015 C CA . GLY A 1 378 ? -3.912 -51.5 -4.277 1 92.12 378 GLY A CA 1
ATOM 3016 C C . GLY A 1 378 ? -2.938 -50.938 -3.246 1 92.12 378 GLY A C 1
ATOM 3017 O O . GLY A 1 378 ? -1.722 -51.031 -3.428 1 92.12 378 GLY A O 1
ATOM 3018 N N . MET A 1 379 ? -3.434 -50.438 -2.188 1 89.12 379 MET A N 1
ATOM 3019 C CA . MET A 1 379 ? -2.594 -49.906 -1.118 1 89.12 379 MET A CA 1
ATOM 3020 C C . MET A 1 379 ? -1.745 -51.031 -0.492 1 89.12 379 MET A C 1
ATOM 3022 O O . MET A 1 379 ? -0.549 -50.844 -0.26 1 89.12 379 MET A O 1
ATOM 3026 N N . GLU A 1 380 ? -2.369 -52.062 -0.258 1 90.19 380 GLU A N 1
ATOM 3027 C CA . GLU A 1 380 ? -1.656 -53.156 0.391 1 90.19 380 GLU A CA 1
ATOM 3028 C C . GLU A 1 380 ? -0.607 -53.75 -0.539 1 90.19 380 GLU A C 1
ATOM 3030 O O . GLU A 1 380 ? 0.505 -54.062 -0.108 1 90.19 380 GLU A O 1
ATOM 3035 N N . LEU A 1 381 ? -1.005 -53.938 -1.697 1 90.88 381 LEU A N 1
ATOM 3036 C CA . LEU A 1 381 ? -0.044 -54.469 -2.652 1 90.88 381 LEU A CA 1
ATOM 3037 C C . LEU A 1 381 ? 1.159 -53.531 -2.795 1 90.88 381 LEU A C 1
ATOM 3039 O O . LEU A 1 381 ? 2.301 -54 -2.867 1 90.88 381 LEU A O 1
ATOM 3043 N N . ARG A 1 382 ? 0.903 -52.344 -2.939 1 89.94 382 ARG A N 1
ATOM 3044 C CA . ARG A 1 382 ? 1.993 -51.375 -3.035 1 89.94 382 ARG A CA 1
ATOM 3045 C C . ARG A 1 382 ? 2.93 -51.469 -1.837 1 89.94 382 ARG A C 1
ATOM 3047 O O . ARG A 1 382 ? 4.152 -51.438 -1.994 1 89.94 382 ARG A O 1
ATOM 3054 N N . ARG A 1 383 ? 2.381 -51.562 -0.699 1 86.69 383 ARG A N 1
ATOM 3055 C CA . ARG A 1 383 ? 3.172 -51.688 0.522 1 86.69 383 ARG A CA 1
ATOM 3056 C C . ARG A 1 383 ? 4.066 -52.906 0.489 1 86.69 383 ARG A C 1
ATOM 3058 O O . ARG A 1 383 ? 5.258 -52.844 0.795 1 86.69 383 ARG A O 1
ATOM 3065 N N . VAL A 1 384 ? 3.557 -53.938 0.146 1 87.12 384 VAL A N 1
ATOM 3066 C CA . VAL A 1 384 ? 4.277 -55.219 0.15 1 87.12 384 VAL A CA 1
ATOM 3067 C C . VAL A 1 384 ? 5.352 -55.188 -0.935 1 87.12 384 VAL A C 1
ATOM 3069 O O . VAL A 1 384 ? 6.473 -55.656 -0.713 1 87.12 384 VAL A O 1
ATOM 3072 N N . LEU A 1 385 ? 4.992 -54.75 -2.068 1 88.81 385 LEU A N 1
ATOM 3073 C CA . LEU A 1 385 ? 5.957 -54.719 -3.158 1 88.81 385 LEU A CA 1
ATOM 3074 C C . LEU A 1 385 ? 7.074 -53.719 -2.857 1 88.81 385 LEU A C 1
ATOM 3076 O O . LEU A 1 385 ? 8.203 -53.875 -3.328 1 88.81 385 LEU A O 1
ATOM 3080 N N . ASP A 1 386 ? 6.73 -52.719 -2.135 1 86.81 386 ASP A N 1
ATOM 3081 C CA . ASP A 1 386 ? 7.746 -51.781 -1.693 1 86.81 386 ASP A CA 1
ATOM 3082 C C . ASP A 1 386 ? 8.773 -52.438 -0.787 1 86.81 386 ASP A C 1
ATOM 3084 O O . ASP A 1 386 ? 9.969 -52.156 -0.876 1 86.81 386 ASP A O 1
ATOM 3088 N N . ILE A 1 387 ? 8.328 -53.281 0.032 1 82.06 387 ILE A N 1
ATOM 3089 C CA . ILE A 1 387 ? 9.211 -54 0.929 1 82.06 387 ILE A CA 1
ATOM 3090 C C . ILE A 1 387 ? 10.141 -54.906 0.115 1 82.06 387 ILE A C 1
ATOM 3092 O O . ILE A 1 387 ? 11.336 -55 0.406 1 82.06 387 ILE A O 1
ATOM 3096 N N . LEU A 1 388 ? 9.57 -55.5 -0.862 1 84.44 388 LEU A N 1
ATOM 3097 C CA . LEU A 1 388 ? 10.391 -56.312 -1.739 1 84.44 388 LEU A CA 1
ATOM 3098 C C . LEU A 1 388 ? 11.422 -55.469 -2.484 1 84.44 388 LEU A C 1
ATOM 3100 O O . LEU A 1 388 ? 12.586 -55.844 -2.582 1 84.44 388 LEU A O 1
ATOM 3104 N N . HIS A 1 389 ? 10.992 -54.438 -2.977 1 87.31 389 HIS A N 1
ATOM 3105 C CA . HIS A 1 389 ? 11.859 -53.531 -3.746 1 87.31 389 HIS A CA 1
ATOM 3106 C C . HIS A 1 389 ? 13 -53 -2.889 1 87.31 389 HIS A C 1
ATOM 3108 O O . HIS A 1 389 ? 14.117 -52.812 -3.379 1 87.31 389 HIS A O 1
ATOM 3114 N N . ASP A 1 390 ? 12.719 -52.812 -1.634 1 83 390 ASP A N 1
ATOM 3115 C CA . ASP A 1 390 ? 13.727 -52.25 -0.739 1 83 390 ASP A CA 1
ATOM 3116 C C . ASP A 1 390 ? 14.586 -53.344 -0.117 1 83 390 ASP A C 1
ATOM 3118 O O . ASP A 1 390 ? 15.578 -53.062 0.558 1 83 390 ASP A O 1
ATOM 3122 N N . SER A 1 391 ? 14.297 -54.531 -0.438 1 82 391 SER A N 1
ATOM 3123 C CA . SER A 1 391 ? 15.031 -55.656 0.143 1 82 391 SER A CA 1
ATOM 3124 C C . SER A 1 391 ? 16.297 -55.938 -0.648 1 82 391 SER A C 1
ATOM 3126 O O . SER A 1 391 ? 16.516 -55.375 -1.728 1 82 391 SER A O 1
ATOM 3128 N N . THR A 1 392 ? 17.141 -56.844 -0.155 1 81.81 392 THR A N 1
ATOM 3129 C CA . THR A 1 392 ? 18.406 -57.219 -0.78 1 81.81 392 THR A CA 1
ATOM 3130 C C . THR A 1 392 ? 18.156 -58.125 -1.995 1 81.81 392 THR A C 1
ATOM 3132 O O . THR A 1 392 ? 19.062 -58.344 -2.797 1 81.81 392 THR A O 1
ATOM 3135 N N . ALA A 1 393 ? 16.922 -58.531 -2.082 1 82.94 393 ALA A N 1
ATOM 3136 C CA . ALA A 1 393 ? 16.594 -59.344 -3.254 1 82.94 393 ALA A CA 1
ATOM 3137 C C . ALA A 1 393 ? 16.641 -58.5 -4.527 1 82.94 393 ALA A C 1
ATOM 3139 O O . ALA A 1 393 ? 16.906 -59.031 -5.613 1 82.94 393 ALA A O 1
ATOM 3140 N N . TRP A 1 394 ? 16.281 -57.281 -4.336 1 87.56 394 TRP A N 1
ATOM 3141 C CA . TRP A 1 394 ? 16.359 -56.344 -5.457 1 87.56 394 TRP A CA 1
ATOM 3142 C C . TRP A 1 394 ? 17.781 -55.844 -5.637 1 87.56 394 TRP A C 1
ATOM 3144 O O . TRP A 1 394 ? 18.312 -55.125 -4.773 1 87.56 394 TRP A O 1
ATOM 3154 N N . LEU A 1 395 ? 18.359 -56.156 -6.707 1 87.5 395 LEU A N 1
ATOM 3155 C CA . LEU A 1 395 ? 19.781 -55.875 -6.918 1 87.5 395 LEU A CA 1
ATOM 3156 C C . LEU A 1 395 ? 19.953 -54.406 -7.309 1 87.5 395 LEU A C 1
ATOM 3158 O O . LEU A 1 395 ? 19.156 -53.844 -8.055 1 87.5 395 LEU A O 1
ATOM 3162 N N . ARG A 1 396 ? 20.906 -53.844 -6.75 1 85.31 396 ARG A N 1
ATOM 3163 C CA . ARG A 1 396 ? 21.25 -52.438 -7.055 1 85.31 396 ARG A CA 1
ATOM 3164 C C . ARG A 1 396 ? 22.703 -52.344 -7.512 1 85.31 396 ARG A C 1
ATOM 3166 O O . ARG A 1 396 ? 23.531 -53.188 -7.172 1 85.31 396 ARG A O 1
ATOM 3173 N N . PRO A 1 397 ? 22.922 -51.25 -8.352 1 79.25 397 PRO A N 1
ATOM 3174 C CA . PRO A 1 397 ? 24.297 -51.094 -8.789 1 79.25 397 PRO A CA 1
ATOM 3175 C C . PRO A 1 397 ? 25.25 -50.812 -7.629 1 79.25 397 PRO A C 1
ATOM 3177 O O . PRO A 1 397 ? 24.891 -50.125 -6.676 1 79.25 397 PRO A O 1
ATOM 3180 N N . GLU A 1 398 ? 26.375 -51.375 -7.676 1 73.19 398 GLU A N 1
ATOM 3181 C CA . GLU A 1 398 ? 27.375 -51.25 -6.621 1 73.19 398 GLU A CA 1
ATOM 3182 C C . GLU A 1 398 ? 27.953 -49.844 -6.602 1 73.19 398 GLU A C 1
ATOM 3184 O O . GLU A 1 398 ? 28.25 -49.25 -7.652 1 73.19 398 GLU A O 1
ATOM 3189 N N . ASN A 1 399 ? 27.875 -49.25 -5.52 1 77.31 399 ASN A N 1
ATOM 3190 C CA . ASN A 1 399 ? 28.547 -47.969 -5.336 1 77.31 399 ASN A CA 1
ATOM 3191 C C . ASN A 1 399 ? 30.062 -48.094 -5.496 1 77.31 399 ASN A C 1
ATOM 3193 O O . ASN A 1 399 ? 30.688 -48.938 -4.852 1 77.31 399 ASN A O 1
ATOM 3197 N N . PRO A 1 400 ? 30.562 -47.312 -6.379 1 82.12 400 PRO A N 1
ATOM 3198 C CA . PRO A 1 400 ? 32 -47.406 -6.582 1 82.12 400 PRO A CA 1
ATOM 3199 C C . PRO A 1 400 ? 32.812 -47.062 -5.332 1 82.12 400 PRO A C 1
ATOM 3201 O O . PRO A 1 400 ? 33.969 -47.438 -5.199 1 82.12 400 PRO A O 1
ATOM 3204 N N . ILE A 1 401 ? 32.219 -46.312 -4.438 1 88.44 401 ILE A N 1
ATOM 3205 C CA . ILE A 1 401 ? 32.906 -45.938 -3.207 1 88.44 401 ILE A CA 1
ATOM 3206 C C . ILE A 1 401 ? 32.531 -46.906 -2.086 1 88.44 401 ILE A C 1
ATOM 3208 O O . ILE A 1 401 ? 31.5 -46.688 -1.414 1 88.44 401 ILE A O 1
ATOM 3212 N N . ASP A 1 402 ? 33.312 -47.781 -1.959 1 83.81 402 ASP A N 1
ATOM 3213 C CA . ASP A 1 402 ? 33.094 -48.75 -0.889 1 83.81 402 ASP A CA 1
ATOM 3214 C C . ASP A 1 402 ? 33.531 -48.188 0.46 1 83.81 402 ASP A C 1
ATOM 3216 O O . ASP A 1 402 ? 33.938 -47.031 0.557 1 83.81 402 ASP A O 1
ATOM 3220 N N . ASP A 1 403 ? 33.625 -49 1.483 1 83.12 403 ASP A N 1
ATOM 3221 C CA . ASP A 1 403 ? 33.906 -48.531 2.84 1 83.12 403 ASP A CA 1
ATOM 3222 C C . ASP A 1 403 ? 35.375 -48.125 2.984 1 83.12 403 ASP A C 1
ATOM 3224 O O . ASP A 1 403 ? 35.688 -47.156 3.689 1 83.12 403 ASP A O 1
ATOM 3228 N N . ALA A 1 404 ? 36.25 -48.875 2.34 1 84.62 404 ALA A N 1
ATOM 3229 C CA . ALA A 1 404 ? 37.656 -48.531 2.393 1 84.62 404 ALA A CA 1
ATOM 3230 C C . ALA A 1 404 ? 37.938 -47.188 1.74 1 84.62 404 ALA A C 1
ATOM 3232 O O . ALA A 1 404 ? 38.656 -46.344 2.293 1 84.62 404 ALA A O 1
ATOM 3233 N N . ARG A 1 405 ? 37.312 -47.062 0.661 1 89 405 ARG A N 1
ATOM 3234 C CA . ARG A 1 405 ? 37.469 -45.781 -0.061 1 89 405 ARG A CA 1
ATOM 3235 C C . ARG A 1 405 ? 36.844 -44.625 0.71 1 89 405 ARG A C 1
ATOM 3237 O O . ARG A 1 405 ? 37.375 -43.531 0.697 1 89 405 ARG A O 1
ATOM 3244 N N . GLN A 1 406 ? 35.75 -44.938 1.36 1 88.06 406 GLN A N 1
ATOM 3245 C CA . GLN A 1 406 ? 35.094 -43.906 2.137 1 88.06 406 GLN A CA 1
ATOM 3246 C C . GLN A 1 406 ? 35.969 -43.438 3.297 1 88.06 406 GLN A C 1
ATOM 3248 O O . GLN A 1 406 ? 35.969 -42.25 3.625 1 88.06 406 GLN A O 1
ATOM 3253 N N . GLU A 1 407 ? 36.688 -44.312 3.867 1 85.81 407 GLU A N 1
ATOM 3254 C CA . GLU A 1 407 ? 37.594 -43.969 4.973 1 85.81 407 GLU A CA 1
ATOM 3255 C C . GLU A 1 407 ? 38.688 -43.031 4.512 1 85.81 407 GLU A C 1
ATOM 3257 O O . GLU A 1 407 ? 39 -42.031 5.184 1 85.81 407 GLU A O 1
ATOM 3262 N N . VAL A 1 408 ? 39.219 -43.312 3.422 1 87.94 408 VAL A N 1
ATOM 3263 C CA . VAL A 1 408 ? 40.281 -42.5 2.869 1 87.94 408 VAL A CA 1
ATOM 3264 C C . VAL A 1 408 ? 39.75 -41.125 2.51 1 87.94 408 VAL A C 1
ATOM 3266 O O . VAL A 1 408 ? 40.375 -40.125 2.84 1 87.94 408 VAL A O 1
ATOM 3269 N N . ARG A 1 409 ? 38.562 -41.125 1.857 1 88.69 409 ARG A N 1
ATOM 3270 C CA . ARG A 1 409 ? 37.969 -39.906 1.39 1 88.69 409 ARG A CA 1
ATOM 3271 C C . ARG A 1 409 ? 37.594 -39 2.562 1 88.69 409 ARG A C 1
ATOM 3273 O O . ARG A 1 409 ? 37.75 -37.781 2.494 1 88.69 409 ARG A O 1
ATOM 3280 N N . SER A 1 410 ? 37.125 -39.562 3.645 1 85.56 410 SER A N 1
ATOM 3281 C CA . SER A 1 410 ? 36.719 -38.781 4.812 1 85.56 410 SER A CA 1
ATOM 3282 C C . SER A 1 410 ? 37.906 -38.094 5.461 1 85.56 410 SER A C 1
ATOM 3284 O O . SER A 1 410 ? 37.75 -37 6.02 1 85.56 410 SER A O 1
ATOM 3286 N N . LEU A 1 411 ? 38.969 -38.688 5.332 1 83.31 411 LEU A N 1
ATOM 3287 C CA . LEU A 1 411 ? 40.156 -38.125 5.945 1 83.31 411 LEU A CA 1
ATOM 3288 C C . LEU A 1 411 ? 40.75 -37.062 5.055 1 83.31 411 LEU A C 1
ATOM 3290 O O . LEU A 1 411 ? 41.156 -36 5.535 1 83.31 411 LEU A O 1
ATOM 3294 N N . MET A 1 412 ? 40.812 -37.312 3.828 1 87.69 412 MET A N 1
ATOM 3295 C CA . MET A 1 412 ? 41.531 -36.438 2.918 1 87.69 412 MET A CA 1
ATOM 3296 C C . MET A 1 412 ? 40.656 -35.312 2.445 1 87.69 412 MET A C 1
ATOM 3298 O O . MET A 1 412 ? 41.156 -34.25 2.023 1 87.69 412 MET A O 1
ATOM 3302 N N . LEU A 1 413 ? 39.375 -35.594 2.375 1 88.62 413 LEU A N 1
ATOM 3303 C CA . LEU A 1 413 ? 38.406 -34.594 1.925 1 88.62 413 LEU A CA 1
ATOM 3304 C C . LEU A 1 413 ? 37.406 -34.281 3.025 1 88.62 413 LEU A C 1
ATOM 3306 O O . LEU A 1 413 ? 36.219 -34.594 2.9 1 88.62 413 LEU A O 1
ATOM 3310 N N . PRO A 1 414 ? 37.812 -33.562 3.961 1 76.56 414 PRO A N 1
ATOM 3311 C CA . PRO A 1 414 ? 36.938 -33.312 5.109 1 76.56 414 PRO A CA 1
ATOM 3312 C C . PRO A 1 414 ? 35.719 -32.469 4.762 1 76.56 414 PRO A C 1
ATOM 3314 O O . PRO A 1 414 ? 34.719 -32.469 5.477 1 76.56 414 PRO A O 1
ATOM 3317 N N . ARG A 1 415 ? 35.781 -31.781 3.68 1 71.69 415 ARG A N 1
ATOM 3318 C CA . ARG A 1 415 ? 34.688 -30.891 3.342 1 71.69 415 ARG A CA 1
ATOM 3319 C C . ARG A 1 415 ? 33.562 -31.625 2.629 1 71.69 415 ARG A C 1
ATOM 3321 O O . ARG A 1 415 ? 32.5 -31.062 2.373 1 71.69 415 ARG A O 1
ATOM 3328 N N . GLU A 1 416 ? 33.875 -32.75 2.209 1 78.62 416 GLU A N 1
ATOM 3329 C CA . GLU A 1 416 ? 32.844 -33.562 1.556 1 78.62 416 GLU A CA 1
ATOM 3330 C C . GLU A 1 416 ? 31.766 -33.969 2.541 1 78.62 416 GLU A C 1
ATOM 3332 O O . GLU A 1 416 ? 32 -34.781 3.43 1 78.62 416 GLU A O 1
ATOM 3337 N N . THR A 1 417 ? 31.078 -32.875 3.135 1 62.38 417 THR A N 1
ATOM 3338 C CA . THR A 1 417 ? 30.109 -33 4.219 1 62.38 417 THR A CA 1
ATOM 3339 C C . THR A 1 417 ? 28.938 -33.875 3.799 1 62.38 417 THR A C 1
ATOM 3341 O O . THR A 1 417 ? 28.562 -33.906 2.623 1 62.38 417 THR A O 1
ATOM 3344 N N . SER A 1 418 ? 28.438 -34.594 4.77 1 58.84 418 SER A N 1
ATOM 3345 C CA . SER A 1 418 ? 27.25 -35.438 4.727 1 58.84 418 SER A CA 1
ATOM 3346 C C . SER A 1 418 ? 26 -34.656 4.371 1 58.84 418 SER A C 1
ATOM 3348 O O . SER A 1 418 ? 25.062 -35.188 3.768 1 58.84 418 SER A O 1
ATOM 3350 N N . SER A 1 419 ? 26.016 -33.375 4.812 1 54.41 419 SER A N 1
ATOM 3351 C CA . SER A 1 419 ? 24.781 -32.625 4.738 1 54.41 419 SER A CA 1
ATOM 3352 C C . SER A 1 419 ? 24.422 -32.281 3.293 1 54.41 419 SER A C 1
ATOM 3354 O O . SER A 1 419 ? 23.234 -32.188 2.939 1 54.41 419 SER A O 1
ATOM 3356 N N . GLY A 1 420 ? 25.344 -32.219 2.42 1 62.22 420 GLY A N 1
ATOM 3357 C CA . GLY A 1 420 ? 25.094 -31.781 1.055 1 62.22 420 GLY A CA 1
ATOM 3358 C C . GLY A 1 420 ? 24.703 -32.906 0.135 1 62.22 420 GLY A C 1
ATOM 3359 O O . GLY A 1 420 ? 24.484 -32.719 -1.062 1 62.22 420 GLY A O 1
ATOM 3360 N N . LEU A 1 421 ? 24.469 -33.969 0.744 1 66.38 421 LEU A N 1
ATOM 3361 C CA . LEU A 1 421 ? 24.281 -35.188 -0.024 1 66.38 421 LEU A CA 1
ATOM 3362 C C . LEU A 1 421 ? 22.891 -35.219 -0.666 1 66.38 421 LEU A C 1
ATOM 3364 O O . LEU A 1 421 ? 22.641 -36 -1.579 1 66.38 421 LEU A O 1
ATOM 3368 N N . SER A 1 422 ? 22.156 -34.188 -0.281 1 73 422 SER A N 1
ATOM 3369 C CA . SER A 1 422 ? 20.797 -34.156 -0.826 1 73 422 SER A CA 1
ATOM 3370 C C . SER A 1 422 ? 20.781 -33.531 -2.219 1 73 422 SER A C 1
ATOM 3372 O O . SER A 1 422 ? 19.812 -33.688 -2.961 1 73 422 SER A O 1
ATOM 3374 N N . GLN A 1 423 ? 21.875 -33.062 -2.748 1 82.69 423 GLN A N 1
ATOM 3375 C CA . GLN A 1 423 ? 21.859 -32.375 -4.035 1 82.69 423 GLN A CA 1
ATOM 3376 C C . GLN A 1 423 ? 22.75 -33.094 -5.051 1 82.69 423 GLN A C 1
ATOM 3378 O O . GLN A 1 423 ? 23.109 -32.5 -6.078 1 82.69 423 GLN A O 1
ATOM 3383 N N . THR A 1 424 ? 23.094 -34.406 -4.746 1 88.62 424 THR A N 1
ATOM 3384 C CA . THR A 1 424 ? 23.938 -35.156 -5.672 1 88.62 424 THR A CA 1
ATOM 3385 C C . THR A 1 424 ? 23.094 -35.812 -6.754 1 88.62 424 THR A C 1
ATOM 3387 O O . THR A 1 424 ? 21.859 -35.812 -6.676 1 88.62 424 THR A O 1
ATOM 3390 N N . ILE A 1 425 ? 23.719 -36.281 -7.836 1 89.38 425 ILE A N 1
ATOM 3391 C CA . ILE A 1 425 ? 23 -36.969 -8.914 1 89.38 425 ILE A CA 1
ATOM 3392 C C . ILE A 1 425 ? 22.266 -38.188 -8.367 1 89.38 425 ILE A C 1
ATOM 3394 O O . ILE A 1 425 ? 21.109 -38.406 -8.695 1 89.38 425 ILE A O 1
ATOM 3398 N N . GLN A 1 426 ? 22.953 -38.875 -7.516 1 87 426 GLN A N 1
ATOM 3399 C CA . GLN A 1 426 ? 22.359 -40.062 -6.922 1 87 426 GLN A CA 1
ATOM 3400 C C . GLN A 1 426 ? 21.094 -39.719 -6.133 1 87 426 GLN A C 1
ATOM 3402 O O . GLN A 1 426 ? 20.109 -40.469 -6.203 1 87 426 GLN A O 1
ATOM 3407 N N . ALA A 1 427 ? 21.25 -38.75 -5.426 1 86.56 427 ALA A N 1
ATOM 3408 C CA . ALA A 1 427 ? 20.094 -38.312 -4.641 1 86.56 427 ALA A CA 1
ATOM 3409 C C . ALA A 1 427 ? 18.938 -37.938 -5.551 1 86.56 427 ALA A C 1
ATOM 3411 O O . ALA A 1 427 ? 17.781 -38.25 -5.262 1 86.56 427 ALA A O 1
ATOM 3412 N N . HIS A 1 428 ? 19.234 -37.281 -6.645 1 87.25 428 HIS A N 1
ATOM 3413 C CA . HIS A 1 428 ? 18.203 -36.906 -7.59 1 87.25 428 HIS A CA 1
ATOM 3414 C C . HIS A 1 428 ? 17.594 -38.125 -8.258 1 87.25 428 HIS A C 1
ATOM 3416 O O . HIS A 1 428 ? 16.375 -38.188 -8.453 1 87.25 428 HIS A O 1
ATOM 3422 N N . GLU A 1 429 ? 18.406 -39.031 -8.547 1 84.94 429 GLU A N 1
ATOM 3423 C CA . GLU A 1 429 ? 17.938 -40.25 -9.188 1 84.94 429 GLU A CA 1
ATOM 3424 C C . GLU A 1 429 ? 17.031 -41.062 -8.258 1 84.94 429 GLU A C 1
ATOM 3426 O O . GLU A 1 429 ? 16.031 -41.625 -8.695 1 84.94 429 GLU A O 1
ATOM 3431 N N . LYS A 1 430 ? 17.453 -41.062 -7.047 1 81.81 430 LYS A N 1
ATOM 3432 C CA . LYS A 1 430 ? 16.625 -41.781 -6.07 1 81.81 430 LYS A CA 1
ATOM 3433 C C . LYS A 1 430 ? 15.25 -41.125 -5.934 1 81.81 430 LYS A C 1
ATOM 3435 O O . LYS A 1 430 ? 14.234 -41.812 -5.883 1 81.81 430 LYS A O 1
ATOM 3440 N N . ALA A 1 431 ? 15.312 -39.906 -5.879 1 81.25 431 ALA A N 1
ATOM 3441 C CA . ALA A 1 431 ? 14.047 -39.188 -5.789 1 81.25 431 ALA A CA 1
ATOM 3442 C C . ALA A 1 431 ? 13.211 -39.375 -7.047 1 81.25 431 ALA A C 1
ATOM 3444 O O . ALA A 1 431 ? 11.984 -39.531 -6.969 1 81.25 431 ALA A O 1
ATOM 3445 N N . TYR A 1 432 ? 13.875 -39.438 -8.125 1 79.88 432 TYR A N 1
ATOM 3446 C CA . TYR A 1 432 ? 13.219 -39.625 -9.414 1 79.88 432 TYR A CA 1
ATOM 3447 C C . TYR A 1 432 ? 12.586 -41.031 -9.5 1 79.88 432 TYR A C 1
ATOM 3449 O O . TYR A 1 432 ? 11.445 -41.156 -9.953 1 79.88 432 TYR A O 1
ATOM 3457 N N . MET A 1 433 ? 13.258 -41.969 -9.016 1 80.56 433 MET A N 1
ATOM 3458 C CA . MET A 1 433 ? 12.781 -43.344 -9.102 1 80.56 433 MET A CA 1
ATOM 3459 C C . MET A 1 433 ? 11.586 -43.562 -8.18 1 80.56 433 MET A C 1
ATOM 3461 O O . MET A 1 433 ? 10.703 -44.375 -8.484 1 80.56 433 MET A O 1
ATOM 3465 N N . LYS A 1 434 ? 11.625 -42.812 -7.199 1 79.25 434 LYS A N 1
ATOM 3466 C CA . LYS A 1 434 ? 10.492 -42.906 -6.281 1 79.25 434 LYS A CA 1
ATOM 3467 C C . LYS A 1 434 ? 9.203 -42.469 -6.953 1 79.25 434 LYS A C 1
ATOM 3469 O O . LYS A 1 434 ? 8.125 -42.969 -6.645 1 79.25 434 LYS A O 1
ATOM 3474 N N . GLU A 1 435 ? 9.297 -41.688 -7.918 1 79.25 435 GLU A N 1
ATOM 3475 C CA . GLU A 1 435 ? 8.117 -41.188 -8.609 1 79.25 435 GLU A CA 1
ATOM 3476 C C . GLU A 1 435 ? 7.578 -42.219 -9.594 1 79.25 435 GLU A C 1
ATOM 3478 O O . GLU A 1 435 ? 6.383 -42.219 -9.898 1 79.25 435 GLU A O 1
ATOM 3483 N N . PHE A 1 436 ? 8.383 -43.031 -10.094 1 82.5 436 PHE A N 1
ATOM 3484 C CA . PHE A 1 436 ? 7.988 -44 -11.109 1 82.5 436 PHE A CA 1
ATOM 3485 C C . PHE A 1 436 ? 7.621 -45.312 -10.469 1 82.5 436 PHE A C 1
ATOM 3487 O O . PHE A 1 436 ? 7.16 -46.25 -11.148 1 82.5 436 PHE A O 1
ATOM 3494 N N . PHE A 1 437 ? 7.832 -45.344 -9.148 1 83.5 437 PHE A N 1
ATOM 3495 C CA . PHE A 1 437 ? 7.566 -46.625 -8.461 1 83.5 437 PHE A CA 1
ATOM 3496 C C . PHE A 1 437 ? 6.066 -46.844 -8.297 1 83.5 437 PHE A C 1
ATOM 3498 O O . PHE A 1 437 ? 5.395 -46.062 -7.605 1 83.5 437 PHE A O 1
ATOM 3505 N N . LEU A 1 438 ? 5.547 -47.844 -8.93 1 85.44 438 LEU A N 1
ATOM 3506 C CA . LEU A 1 438 ? 4.152 -48.25 -8.844 1 85.44 438 LEU A CA 1
ATOM 3507 C C . LEU A 1 438 ? 3.225 -47.031 -8.883 1 85.44 438 LEU A C 1
ATOM 3509 O O . LEU A 1 438 ? 2.424 -46.844 -7.969 1 85.44 438 LEU A O 1
ATOM 3513 N N . THR A 1 439 ? 3.244 -46.344 -9.961 1 79.12 439 THR A N 1
ATOM 3514 C CA . THR A 1 439 ? 2.598 -45.031 -10.133 1 79.12 439 THR A CA 1
ATOM 3515 C C . THR A 1 439 ? 1.08 -45.188 -10.117 1 79.12 439 THR A C 1
ATOM 3517 O O . THR A 1 439 ? 0.363 -44.25 -9.758 1 79.12 439 THR A O 1
ATOM 3520 N N . LEU A 1 440 ? 0.601 -46.312 -10.469 1 79.69 440 LEU A N 1
ATOM 3521 C CA . LEU A 1 440 ? -0.841 -46.438 -10.648 1 79.69 440 LEU A CA 1
ATOM 3522 C C . LEU A 1 440 ? -1.503 -46.969 -9.375 1 79.69 440 LEU A C 1
ATOM 3524 O O . LEU A 1 440 ? -2.729 -46.906 -9.25 1 79.69 440 LEU A O 1
ATOM 3528 N N . LEU A 1 441 ? -0.696 -47.469 -8.445 1 85.81 441 LEU A N 1
ATOM 3529 C CA . LEU A 1 441 ? -1.279 -47.969 -7.203 1 85.81 441 LEU A CA 1
ATOM 3530 C C . LEU A 1 441 ? -1.382 -46.844 -6.172 1 85.81 441 LEU A C 1
ATOM 3532 O O . LEU A 1 441 ? -0.461 -46.031 -6.035 1 85.81 441 LEU A O 1
ATOM 3536 N N . PRO A 1 442 ? -2.52 -46.75 -5.52 1 83.88 442 PRO A N 1
ATOM 3537 C CA . PRO A 1 442 ? -2.75 -45.656 -4.574 1 83.88 442 PRO A CA 1
ATOM 3538 C C . PRO A 1 442 ? -1.89 -45.75 -3.318 1 83.88 442 PRO A C 1
ATOM 3540 O O . PRO A 1 442 ? -1.622 -46.875 -2.846 1 83.88 442 PRO A O 1
ATOM 3543 N N . GLU A 1 443 ? -1.431 -44.656 -2.797 1 77 443 GLU A N 1
ATOM 3544 C CA . GLU A 1 443 ? -0.69 -44.594 -1.54 1 77 443 GLU A CA 1
ATOM 3545 C C . GLU A 1 443 ? -1.634 -44.438 -0.349 1 77 443 GLU A C 1
ATOM 3547 O O . GLU A 1 443 ? -1.292 -44.812 0.771 1 77 443 GLU A O 1
ATOM 3552 N N . SER A 1 444 ? -2.762 -43.75 -0.694 1 77.31 444 SER A N 1
ATOM 3553 C CA . SER A 1 444 ? -3.75 -43.531 0.357 1 77.31 444 SER A CA 1
ATOM 3554 C C . SER A 1 444 ? -5.168 -43.531 -0.209 1 77.31 444 SER A C 1
ATOM 3556 O O . SER A 1 444 ? -5.355 -43.594 -1.426 1 77.31 444 SER A O 1
ATOM 3558 N N . LEU A 1 445 ? -6.055 -43.469 0.672 1 74.25 445 LEU A N 1
ATOM 3559 C CA . LEU A 1 445 ? -7.461 -43.469 0.283 1 74.25 445 LEU A CA 1
ATOM 3560 C C . LEU A 1 445 ? -7.809 -42.219 -0.494 1 74.25 445 LEU A C 1
ATOM 3562 O O . LEU A 1 445 ? -8.797 -42.188 -1.23 1 74.25 445 LEU A O 1
ATOM 3566 N N . TYR A 1 446 ? -6.906 -41.219 -0.321 1 63.88 446 TYR A N 1
ATOM 3567 C CA . TYR A 1 446 ? -7.18 -39.906 -0.925 1 63.88 446 TYR A CA 1
ATOM 3568 C C . TYR A 1 446 ? -6.504 -39.781 -2.285 1 63.88 446 TYR A C 1
ATOM 3570 O O . TYR A 1 446 ? -6.656 -38.781 -2.973 1 63.88 446 TYR A O 1
ATOM 3578 N N . ASP A 1 447 ? -5.766 -40.781 -2.656 1 64.94 447 ASP A N 1
ATOM 3579 C CA . ASP A 1 447 ? -5.027 -40.781 -3.914 1 64.94 447 ASP A CA 1
ATOM 3580 C C . ASP A 1 447 ? -5.859 -41.375 -5.047 1 64.94 447 ASP A C 1
ATOM 3582 O O . ASP A 1 447 ? -6.09 -42.594 -5.09 1 64.94 447 ASP A O 1
ATOM 3586 N N . PHE A 1 448 ? -6.449 -40.281 -5.77 1 61.31 448 PHE A N 1
ATOM 3587 C CA . PHE A 1 448 ? -7.301 -40.75 -6.855 1 61.31 448 PHE A CA 1
ATOM 3588 C C . PHE A 1 448 ? -6.547 -40.75 -8.18 1 61.31 448 PHE A C 1
ATOM 3590 O O . PHE A 1 448 ? -6.914 -40 -9.102 1 61.31 448 PHE A O 1
ATOM 3597 N N . ARG A 1 449 ? -5.574 -41.406 -8.352 1 56.59 449 ARG A N 1
ATOM 3598 C CA . ARG A 1 449 ? -4.852 -41.375 -9.617 1 56.59 449 ARG A CA 1
ATOM 3599 C C . ARG A 1 449 ? -5.574 -42.219 -10.672 1 56.59 449 ARG A C 1
ATOM 3601 O O . ARG A 1 449 ? -5.938 -43.375 -10.422 1 56.59 449 ARG A O 1
ATOM 3608 N N . THR A 1 450 ? -6.398 -41.438 -11.453 1 56.22 450 THR A N 1
ATOM 3609 C CA . THR A 1 450 ? -7.016 -42.156 -12.57 1 56.22 450 THR A CA 1
ATOM 3610 C C . THR A 1 450 ? -6.195 -41.969 -13.844 1 56.22 450 THR A C 1
ATOM 3612 O O . THR A 1 450 ? -5.527 -40.969 -14.023 1 56.22 450 THR A O 1
ATOM 3615 N N . TYR A 1 451 ? -5.836 -43 -14.445 1 48.41 451 TYR A N 1
ATOM 3616 C CA . TYR A 1 451 ? -5.262 -42.906 -15.781 1 48.41 451 TYR A CA 1
ATOM 3617 C C . TYR A 1 451 ? -6.168 -42.094 -16.719 1 48.41 451 TYR A C 1
ATOM 3619 O O . TYR A 1 451 ? -7.348 -42.438 -16.875 1 48.41 451 TYR A O 1
ATOM 3627 N N . ASN A 1 452 ? -5.883 -40.781 -16.891 1 53.81 452 ASN A N 1
ATOM 3628 C CA . ASN A 1 452 ? -6.633 -39.969 -17.859 1 53.81 452 ASN A CA 1
ATOM 3629 C C . ASN A 1 452 ? -5.824 -39.719 -19.125 1 53.81 452 ASN A C 1
ATOM 3631 O O . ASN A 1 452 ? -4.762 -39.094 -19.062 1 53.81 452 ASN A O 1
ATOM 3635 N N . GLU A 1 453 ? -6.324 -40.344 -20.156 1 49.47 453 GLU A N 1
ATOM 3636 C CA . GLU A 1 453 ? -5.625 -40.219 -21.438 1 49.47 453 GLU A CA 1
ATOM 3637 C C . GLU A 1 453 ? -5.578 -38.75 -21.891 1 49.47 453 GLU A C 1
ATOM 3639 O O . GLU A 1 453 ? -4.605 -38.312 -22.5 1 49.47 453 GLU A O 1
ATOM 3644 N N . ASP A 1 454 ? -6.668 -38.062 -21.688 1 52.81 454 ASP A N 1
ATOM 3645 C CA . ASP A 1 454 ? -6.758 -36.719 -22.234 1 52.81 454 ASP A CA 1
ATOM 3646 C C . ASP A 1 454 ? -6.238 -35.688 -21.234 1 52.81 454 ASP A C 1
ATOM 3648 O O . ASP A 1 454 ? -6.176 -34.5 -21.531 1 52.81 454 ASP A O 1
ATOM 3652 N N . GLY A 1 455 ? -5.574 -36.125 -20.188 1 49.34 455 GLY A N 1
ATOM 3653 C CA . GLY A 1 455 ? -4.906 -35.219 -19.234 1 49.34 455 GLY A CA 1
ATOM 3654 C C . GLY A 1 455 ? -5.836 -34.219 -18.609 1 49.34 455 GLY A C 1
ATOM 3655 O O . GLY A 1 455 ? -5.391 -33.156 -18.141 1 49.34 455 GLY A O 1
ATOM 3656 N N . GLN A 1 456 ? -7.078 -34.062 -18.859 1 48.94 456 GLN A N 1
ATOM 3657 C CA . GLN A 1 456 ? -7.953 -32.969 -18.422 1 48.94 456 GLN A CA 1
ATOM 3658 C C . GLN A 1 456 ? -8.133 -32.969 -16.906 1 48.94 456 GLN A C 1
ATOM 3660 O O . GLN A 1 456 ? -9.148 -33.438 -16.406 1 48.94 456 GLN A O 1
ATOM 3665 N N . GLY A 1 457 ? -7.207 -33.438 -16.109 1 44.81 457 GLY A N 1
ATOM 3666 C CA . GLY A 1 457 ? -7.602 -33.375 -14.719 1 44.81 457 GLY A CA 1
ATOM 3667 C C . GLY A 1 457 ? -7.828 -31.953 -14.227 1 44.81 457 GLY A C 1
ATOM 3668 O O . GLY A 1 457 ? -7.449 -30.984 -14.906 1 44.81 457 GLY A O 1
ATOM 3669 N N . ALA A 1 458 ? -8.758 -31.625 -13.203 1 41.16 458 ALA A N 1
ATOM 3670 C CA . ALA A 1 458 ? -9.141 -30.375 -12.539 1 41.16 458 ALA A CA 1
ATOM 3671 C C . ALA A 1 458 ? -7.918 -29.547 -12.172 1 41.16 458 ALA A C 1
ATOM 3673 O O . ALA A 1 458 ? -7.145 -29.922 -11.289 1 41.16 458 ALA A O 1
ATOM 3674 N N . ASP A 1 459 ? -7.254 -29 -12.961 1 39.38 459 ASP A N 1
ATOM 3675 C CA . ASP A 1 459 ? -6.16 -28.094 -12.641 1 39.38 459 ASP A CA 1
ATOM 3676 C C . ASP A 1 459 ? -6.414 -27.375 -11.32 1 39.38 459 ASP A C 1
ATOM 3678 O O . ASP A 1 459 ? -5.473 -26.953 -10.648 1 39.38 459 ASP A O 1
ATOM 3682 N N . ASP A 1 460 ? -7.516 -26.625 -11.336 1 39.38 460 ASP A N 1
ATOM 3683 C CA . ASP A 1 460 ? -7.664 -25.469 -10.461 1 39.38 460 ASP A CA 1
ATOM 3684 C C . ASP A 1 460 ? -7.699 -25.891 -8.992 1 39.38 460 ASP A C 1
ATOM 3686 O O . ASP A 1 460 ? -7.777 -25.062 -8.094 1 39.38 460 ASP A O 1
ATOM 3690 N N . GLU A 1 461 ? -8.477 -26.891 -8.586 1 36.31 461 GLU A N 1
ATOM 3691 C CA . GLU A 1 461 ? -8.766 -26.859 -7.156 1 36.31 461 GLU A CA 1
ATOM 3692 C C . GLU A 1 461 ? -7.527 -27.219 -6.336 1 36.31 461 GLU A C 1
ATOM 3694 O O . GLU A 1 461 ? -7.238 -28.391 -6.113 1 36.31 461 GLU A O 1
ATOM 3699 N N . LYS A 1 462 ? -6.535 -26.656 -6.418 1 37.03 462 LYS A N 1
ATOM 3700 C CA . LYS A 1 462 ? -5.508 -26.672 -5.379 1 37.03 462 LYS A CA 1
ATOM 3701 C C . LYS A 1 462 ? -6.125 -26.5 -3.994 1 37.03 462 LYS A C 1
ATOM 3703 O O . LYS A 1 462 ? -6.152 -25.391 -3.455 1 37.03 462 LYS A O 1
ATOM 3708 N N . LYS A 1 463 ? -7.195 -26.938 -3.727 1 37.91 463 LYS A N 1
ATOM 3709 C CA . LYS A 1 463 ? -7.496 -26.703 -2.314 1 37.91 463 LYS A CA 1
ATOM 3710 C C . LYS A 1 463 ? -6.406 -27.297 -1.422 1 37.91 463 LYS A C 1
ATOM 3712 O O . LYS A 1 463 ? -5.535 -28.016 -1.896 1 37.91 463 LYS A O 1
ATOM 3717 N N . ASP A 1 464 ? -6.754 -27.578 -0.142 1 36 464 ASP A N 1
ATOM 3718 C CA . ASP A 1 464 ? -6.148 -27.875 1.152 1 36 464 ASP A CA 1
ATOM 3719 C C . ASP A 1 464 ? -5.062 -28.938 1.02 1 36 464 ASP A C 1
ATOM 3721 O O . ASP A 1 464 ? -4.082 -28.922 1.767 1 36 464 ASP A O 1
ATOM 3725 N N . ASN A 1 465 ? -5.297 -30.203 0.375 1 35.22 465 ASN A N 1
ATOM 3726 C CA . ASN A 1 465 ? -4.445 -31.359 0.649 1 35.22 465 ASN A CA 1
ATOM 3727 C C . ASN A 1 465 ? -3.246 -31.406 -0.294 1 35.22 465 ASN A C 1
ATOM 3729 O O . ASN A 1 465 ? -3.068 -32.375 -1.031 1 35.22 465 ASN A O 1
ATOM 3733 N N . GLU A 1 466 ? -2.918 -30.547 -0.941 1 38.94 466 GLU A N 1
ATOM 3734 C CA . GLU A 1 466 ? -1.854 -30.438 -1.935 1 38.94 466 GLU A CA 1
ATOM 3735 C C . GLU A 1 466 ? -0.511 -30.875 -1.361 1 38.94 466 GLU A C 1
ATOM 3737 O O . GLU A 1 466 ? 0.506 -30.844 -2.059 1 38.94 466 GLU A O 1
ATOM 3742 N N . LYS A 1 467 ? -0.388 -30.953 -0.256 1 41.56 467 LYS A N 1
ATOM 3743 C CA . LYS A 1 467 ? 0.935 -31.328 0.241 1 41.56 467 LYS A CA 1
ATOM 3744 C C . LYS A 1 467 ? 1.43 -32.594 -0.417 1 41.56 467 LYS A C 1
ATOM 3746 O O . LYS A 1 467 ? 2.637 -32.812 -0.55 1 41.56 467 LYS A O 1
ATOM 3751 N N . LEU A 1 468 ? 0.573 -33.562 -0.563 1 43.12 468 LEU A N 1
ATOM 3752 C CA . LEU A 1 468 ? 1.051 -34.875 -0.909 1 43.12 468 LEU A CA 1
ATOM 3753 C C . LEU A 1 468 ? 0.845 -35.156 -2.395 1 43.12 468 LEU A C 1
ATOM 3755 O O . LEU A 1 468 ? 0.685 -36.312 -2.793 1 43.12 468 LEU A O 1
ATOM 3759 N N . ARG A 1 469 ? 0.795 -34.188 -3.23 1 48.75 469 ARG A N 1
ATOM 3760 C CA . ARG A 1 469 ? 0.328 -34.562 -4.555 1 48.75 469 ARG A CA 1
ATOM 3761 C C . ARG A 1 469 ? 1.463 -35.156 -5.383 1 48.75 469 ARG A C 1
ATOM 3763 O O . ARG A 1 469 ? 2.498 -34.531 -5.578 1 48.75 469 ARG A O 1
ATOM 3770 N N . ARG A 1 470 ? 1.455 -36.469 -5.629 1 54.09 470 ARG A N 1
ATOM 3771 C CA . ARG A 1 470 ? 2.299 -37.156 -6.582 1 54.09 470 ARG A CA 1
ATOM 3772 C C . ARG A 1 470 ? 2.016 -36.719 -8.008 1 54.09 470 ARG A C 1
ATOM 3774 O O . ARG A 1 470 ? 0.919 -36.25 -8.312 1 54.09 470 ARG A O 1
ATOM 3781 N N . ALA A 1 471 ? 2.975 -36.688 -8.898 1 59.38 471 ALA A N 1
ATOM 3782 C CA . ALA A 1 471 ? 2.947 -36.25 -10.297 1 59.38 471 ALA A CA 1
ATOM 3783 C C . ALA A 1 471 ? 1.896 -37 -11.086 1 59.38 471 ALA A C 1
ATOM 3785 O O . ALA A 1 471 ? 1.714 -38.219 -10.883 1 59.38 471 ALA A O 1
ATOM 3786 N N . ARG A 1 472 ? 1.1 -36.312 -11.867 1 65.06 472 ARG A N 1
ATOM 3787 C CA . ARG A 1 472 ? 0.119 -36.906 -12.773 1 65.06 472 ARG A CA 1
ATOM 3788 C C . ARG A 1 472 ? 0.805 -37.625 -13.922 1 65.06 472 ARG A C 1
ATOM 3790 O O . ARG A 1 472 ? 2.01 -37.5 -14.133 1 65.06 472 ARG A O 1
ATOM 3797 N N . ASN A 1 473 ? 0.13 -38.594 -14.492 1 66 473 ASN A N 1
ATOM 3798 C CA . ASN A 1 473 ? 0.691 -39.406 -15.555 1 66 473 ASN A CA 1
ATOM 3799 C C . ASN A 1 473 ? 1.346 -38.562 -16.641 1 66 473 ASN A C 1
ATOM 3801 O O . ASN A 1 473 ? 2.416 -38.906 -17.141 1 66 473 ASN A O 1
ATOM 3805 N N . GLU A 1 474 ? 0.721 -37.5 -16.859 1 72.44 474 GLU A N 1
ATOM 3806 C CA . GLU A 1 474 ? 1.29 -36.625 -17.875 1 72.44 474 GLU A CA 1
ATOM 3807 C C . GLU A 1 474 ? 2.611 -36 -17.422 1 72.44 474 GLU A C 1
ATOM 3809 O O . GLU A 1 474 ? 3.553 -35.875 -18.203 1 72.44 474 GLU A O 1
ATOM 3814 N N . GLU A 1 475 ? 2.67 -35.719 -16.266 1 76.62 475 GLU A N 1
ATOM 3815 C CA . GLU A 1 475 ? 3.896 -35.156 -15.703 1 76.62 475 GLU A CA 1
ATOM 3816 C C . GLU A 1 475 ? 5.016 -36.188 -15.656 1 76.62 475 GLU A C 1
ATOM 3818 O O . GLU A 1 475 ? 6.18 -35.844 -15.891 1 76.62 475 GLU A O 1
ATOM 3823 N N . LEU A 1 476 ? 4.602 -37.406 -15.391 1 81.38 476 LEU A N 1
ATOM 3824 C CA . LEU A 1 476 ? 5.59 -38.469 -15.312 1 81.38 476 LEU A CA 1
ATOM 3825 C C . LEU A 1 476 ? 6.215 -38.75 -16.672 1 81.38 476 LEU A C 1
ATOM 3827 O O . LEU A 1 476 ? 7.422 -38.969 -16.766 1 81.38 476 LEU A O 1
ATOM 3831 N N . LYS A 1 477 ? 5.336 -38.75 -17.609 1 83.69 477 LYS A N 1
ATOM 3832 C CA . LYS A 1 477 ? 5.863 -38.969 -18.953 1 83.69 477 LYS A CA 1
ATOM 3833 C C . LYS A 1 477 ? 6.836 -37.875 -19.359 1 83.69 477 LYS A C 1
ATOM 3835 O O . LYS A 1 477 ? 7.867 -38.125 -19.969 1 83.69 477 LYS A O 1
ATOM 3840 N N . GLN A 1 478 ? 6.504 -36.75 -19.031 1 87.06 478 GLN A N 1
ATOM 3841 C CA . GLN A 1 478 ? 7.379 -35.625 -19.328 1 87.06 478 GLN A CA 1
ATOM 3842 C C . GLN A 1 478 ? 8.711 -35.75 -18.594 1 87.06 478 GLN A C 1
ATOM 3844 O O . GLN A 1 478 ? 9.766 -35.469 -19.156 1 87.06 478 GLN A O 1
ATOM 3849 N N . ARG A 1 479 ? 8.602 -36.125 -17.391 1 87.5 479 ARG A N 1
ATOM 3850 C CA . ARG A 1 479 ? 9.812 -36.312 -16.594 1 87.5 479 ARG A CA 1
ATOM 3851 C C . ARG A 1 479 ? 10.688 -37.438 -17.172 1 87.5 479 ARG A C 1
ATOM 3853 O O . ARG A 1 479 ? 11.922 -37.344 -17.125 1 87.5 479 ARG A O 1
ATOM 3860 N N . LEU A 1 480 ? 10.023 -38.406 -17.656 1 90.12 480 LEU A N 1
ATOM 3861 C CA . LEU A 1 480 ? 10.75 -39.531 -18.266 1 90.12 480 LEU A CA 1
ATOM 3862 C C . LEU A 1 480 ? 11.531 -39.062 -19.484 1 90.12 480 LEU A C 1
ATOM 3864 O O . LEU A 1 480 ? 12.695 -39.438 -19.656 1 90.12 480 LEU A O 1
ATOM 3868 N N . LEU A 1 481 ? 10.906 -38.281 -20.344 1 90.75 481 LEU A N 1
ATOM 3869 C CA . LEU A 1 481 ? 11.562 -37.812 -21.547 1 90.75 481 LEU A CA 1
ATOM 3870 C C . LEU A 1 481 ? 12.766 -36.938 -21.188 1 90.75 481 LEU A C 1
ATOM 3872 O O . LEU A 1 481 ? 13.805 -37 -21.844 1 90.75 481 LEU A O 1
ATOM 3876 N N . GLN A 1 482 ? 12.586 -36.188 -20.203 1 90.69 482 GLN A N 1
ATOM 3877 C CA . GLN A 1 482 ? 13.68 -35.344 -19.719 1 90.69 482 GLN A CA 1
ATOM 3878 C C . GLN A 1 482 ? 14.844 -36.188 -19.203 1 90.69 482 GLN A C 1
ATOM 3880 O O . GLN A 1 482 ? 16 -35.875 -19.469 1 90.69 482 GLN A O 1
ATOM 3885 N N . ARG A 1 483 ? 14.461 -37.188 -18.438 1 91.94 483 ARG A N 1
ATOM 3886 C CA . ARG A 1 483 ? 15.477 -38.062 -17.828 1 91.94 483 ARG A CA 1
ATOM 3887 C C . ARG A 1 483 ? 16.328 -38.719 -18.906 1 91.94 483 ARG A C 1
ATOM 3889 O O . ARG A 1 483 ? 17.531 -38.875 -18.75 1 91.94 483 ARG A O 1
ATOM 3896 N N . VAL A 1 484 ? 15.727 -39.156 -19.922 1 92.69 484 VAL A N 1
ATOM 3897 C CA . VAL A 1 484 ? 16.438 -39.781 -21.031 1 92.69 484 VAL A CA 1
ATOM 3898 C C . VAL A 1 484 ? 17.5 -38.812 -21.578 1 92.69 484 VAL A C 1
ATOM 3900 O O . VAL A 1 484 ? 18.656 -39.219 -21.797 1 92.69 484 VAL A O 1
ATOM 3903 N N . LEU A 1 485 ? 17.125 -37.594 -21.734 1 92.5 485 LEU A N 1
ATOM 3904 C CA . LEU A 1 485 ? 18.047 -36.625 -22.297 1 92.5 485 LEU A CA 1
ATOM 3905 C C . LEU A 1 485 ? 19.156 -36.281 -21.312 1 92.5 485 LEU A C 1
ATOM 3907 O O . LEU A 1 485 ? 20.312 -36.125 -21.703 1 92.5 485 LEU A O 1
ATOM 3911 N N . ILE A 1 486 ? 18.844 -36.188 -20.031 1 93.38 486 ILE A N 1
ATOM 3912 C CA . ILE A 1 486 ? 19.844 -35.875 -19 1 93.38 486 ILE A CA 1
ATOM 3913 C C . ILE A 1 486 ? 20.859 -37 -18.922 1 93.38 486 ILE A C 1
ATOM 3915 O O . ILE A 1 486 ? 22.062 -36.75 -18.891 1 93.38 486 ILE A O 1
ATOM 3919 N N . ASP A 1 487 ? 20.344 -38.281 -18.859 1 91.94 487 ASP A N 1
ATOM 3920 C CA . ASP A 1 487 ? 21.234 -39.406 -18.781 1 91.94 487 ASP A CA 1
ATOM 3921 C C . ASP A 1 487 ? 22.094 -39.562 -20.031 1 91.94 487 ASP A C 1
ATOM 3923 O O . ASP A 1 487 ? 23.25 -39.969 -19.953 1 91.94 487 ASP A O 1
ATOM 3927 N N . LYS A 1 488 ? 21.516 -39.25 -21.094 1 91.94 488 LYS A N 1
ATOM 3928 C CA . LYS A 1 488 ? 22.281 -39.25 -22.328 1 91.94 488 LYS A CA 1
ATOM 3929 C C . LYS A 1 488 ? 23.438 -38.25 -22.266 1 91.94 488 LYS A C 1
ATOM 3931 O O . LYS A 1 488 ? 24.578 -38.562 -22.625 1 91.94 488 LYS A O 1
ATOM 3936 N N . GLN A 1 489 ? 23.156 -37.031 -21.844 1 91.81 489 GLN A N 1
ATOM 3937 C CA . GLN A 1 489 ? 24.172 -36 -21.734 1 91.81 489 GLN A CA 1
ATOM 3938 C C . GLN A 1 489 ? 25.234 -36.375 -20.719 1 91.81 489 GLN A C 1
ATOM 3940 O O . GLN A 1 489 ? 26.422 -36.125 -20.922 1 91.81 489 GLN A O 1
ATOM 3945 N N . TYR A 1 490 ? 24.75 -36.906 -19.625 1 92.25 490 TYR A N 1
ATOM 3946 C CA . TYR A 1 490 ? 25.688 -37.375 -18.609 1 92.25 490 TYR A CA 1
ATOM 3947 C C . TYR A 1 490 ? 26.609 -38.469 -19.188 1 92.25 490 TYR A C 1
ATOM 3949 O O . TYR A 1 490 ? 27.828 -38.406 -19.016 1 92.25 490 TYR A O 1
ATOM 3957 N N . SER A 1 491 ? 26.031 -39.531 -19.859 1 90.38 491 SER A N 1
ATOM 3958 C CA . SER A 1 491 ? 26.781 -40.625 -20.453 1 90.38 491 SER A CA 1
ATOM 3959 C C . SER A 1 491 ? 27.766 -40.094 -21.5 1 90.38 491 SER A C 1
ATOM 3961 O O . SER A 1 491 ? 28.891 -40.625 -21.609 1 90.38 491 SER A O 1
ATOM 3963 N N . GLU A 1 492 ? 27.391 -39.156 -22.203 1 89.06 492 GLU A N 1
ATOM 3964 C CA . GLU A 1 492 ? 28.266 -38.562 -23.219 1 89.06 492 GLU A CA 1
ATOM 3965 C C . GLU A 1 492 ? 29.453 -37.844 -22.594 1 89.06 492 GLU A C 1
ATOM 3967 O O . GLU A 1 492 ? 30.562 -37.875 -23.156 1 89.06 492 GLU A O 1
ATOM 3972 N N . ALA A 1 493 ? 29.188 -37.188 -21.562 1 90.12 493 ALA A N 1
ATOM 3973 C CA . ALA A 1 493 ? 30.25 -36.469 -20.875 1 90.12 493 ALA A CA 1
ATOM 3974 C C . ALA A 1 493 ? 31.281 -37.406 -20.281 1 90.12 493 ALA A C 1
ATOM 3976 O O . ALA A 1 493 ? 32.5 -37.188 -20.391 1 90.12 493 ALA A O 1
ATOM 3977 N N . ILE A 1 494 ? 30.812 -38.469 -19.656 1 89.19 494 ILE A N 1
ATOM 3978 C CA . ILE A 1 494 ? 31.688 -39.406 -18.953 1 89.19 494 ILE A CA 1
ATOM 3979 C C . ILE A 1 494 ? 32.375 -40.312 -19.953 1 89.19 494 ILE A C 1
ATOM 3981 O O . ILE A 1 494 ? 33.562 -40.656 -19.781 1 89.19 494 ILE A O 1
ATOM 3985 N N . ASN A 1 495 ? 31.625 -40.812 -20.891 1 87.19 495 ASN A N 1
ATOM 3986 C CA . ASN A 1 495 ? 32.156 -41.719 -21.906 1 87.19 495 ASN A CA 1
ATOM 3987 C C . ASN A 1 495 ? 31.906 -41.188 -23.312 1 87.19 495 ASN A C 1
ATOM 3989 O O . ASN A 1 495 ? 31.031 -41.656 -24.031 1 87.19 495 ASN A O 1
ATOM 3993 N N . PRO A 1 496 ? 32.812 -40.25 -23.672 1 85.75 496 PRO A N 1
ATOM 3994 C CA . PRO A 1 496 ? 32.594 -39.656 -25 1 85.75 496 PRO A CA 1
ATOM 3995 C C . PRO A 1 496 ? 32.719 -40.688 -26.125 1 85.75 496 PRO A C 1
ATOM 3997 O O . PRO A 1 496 ? 33.625 -41.531 -26.094 1 85.75 496 PRO A O 1
ATOM 4000 N N . GLY A 1 497 ? 31.828 -40.812 -27.031 1 79.75 497 GLY A N 1
ATOM 4001 C CA . GLY A 1 497 ? 31.906 -41.656 -28.219 1 79.75 497 GLY A CA 1
ATOM 4002 C C . GLY A 1 497 ? 31.141 -42.938 -28.062 1 79.75 497 GLY A C 1
ATOM 4003 O O . GLY A 1 497 ? 30.891 -43.656 -29.047 1 79.75 497 GLY A O 1
ATOM 4004 N N . LYS A 1 498 ? 30.75 -43.281 -26.828 1 84.19 498 LYS A N 1
ATOM 4005 C CA . LYS A 1 498 ? 30 -44.531 -26.609 1 84.19 498 LYS A CA 1
ATOM 4006 C C . LYS A 1 498 ? 28.547 -44.344 -26.984 1 84.19 498 LYS A C 1
ATOM 4008 O O . LYS A 1 498 ? 27.969 -43.281 -26.828 1 84.19 498 LYS A O 1
ATOM 4013 N N . THR A 1 499 ? 28.016 -45.406 -27.562 1 87.25 499 THR A N 1
ATOM 4014 C CA . THR A 1 499 ? 26.625 -45.375 -28 1 87.25 499 THR A CA 1
ATOM 4015 C C . THR A 1 499 ? 25.688 -45.469 -26.812 1 87.25 499 THR A C 1
ATOM 4017 O O . THR A 1 499 ? 25.969 -46.156 -25.828 1 87.25 499 THR A O 1
ATOM 4020 N N . PHE A 1 500 ? 24.656 -44.656 -26.812 1 91.38 500 PHE A N 1
ATOM 4021 C CA . PHE A 1 500 ? 23.578 -44.656 -25.828 1 91.38 500 PHE A CA 1
ATOM 4022 C C . PHE A 1 500 ? 22.297 -45.219 -26.422 1 91.38 500 PHE A C 1
ATOM 4024 O O . PHE A 1 500 ? 21.719 -44.625 -27.328 1 91.38 500 PHE A O 1
ATOM 4031 N N . THR A 1 501 ? 21.828 -46.375 -25.938 1 92.62 501 THR A N 1
ATOM 4032 C CA . THR A 1 501 ? 20.672 -47.062 -26.516 1 92.62 501 THR A CA 1
ATOM 4033 C C . THR A 1 501 ? 19.438 -46.875 -25.656 1 92.62 501 THR A C 1
ATOM 4035 O O . THR A 1 501 ? 19.453 -47.156 -24.453 1 92.62 501 THR A O 1
ATOM 4038 N N . VAL A 1 502 ? 18.406 -46.406 -26.266 1 94 502 VAL A N 1
ATOM 4039 C CA . VAL A 1 502 ? 17.125 -46.219 -25.609 1 94 502 VAL A CA 1
ATOM 4040 C C . VAL A 1 502 ? 16.094 -47.188 -26.188 1 94 502 VAL A C 1
ATOM 4042 O O . VAL A 1 502 ? 15.961 -47.281 -27.406 1 94 502 VAL A O 1
ATOM 4045 N N . VAL A 1 503 ? 15.328 -47.875 -25.344 1 95.25 503 VAL A N 1
ATOM 4046 C CA . VAL A 1 503 ? 14.328 -48.844 -25.797 1 95.25 503 VAL A CA 1
ATOM 4047 C C . VAL A 1 503 ? 12.984 -48.562 -25.141 1 95.25 503 VAL A C 1
ATOM 4049 O O . VAL A 1 503 ? 12.93 -48.156 -23.969 1 95.25 503 VAL A O 1
ATOM 4052 N N . GLN A 1 504 ? 11.992 -48.625 -25.938 1 94.12 504 GLN A N 1
ATOM 4053 C CA . GLN A 1 504 ? 10.617 -48.469 -25.484 1 94.12 504 GLN A CA 1
ATOM 4054 C C . GLN A 1 504 ? 9.766 -49.688 -25.859 1 94.12 504 GLN A C 1
ATOM 4056 O O . GLN A 1 504 ? 9.883 -50.219 -26.969 1 94.12 504 GLN A O 1
ATOM 4061 N N . ALA A 1 505 ? 9 -50.125 -24.891 1 93.75 505 ALA A N 1
ATOM 4062 C CA . ALA A 1 505 ? 8.086 -51.25 -25.156 1 93.75 505 ALA A CA 1
ATOM 4063 C C . ALA A 1 505 ? 6.691 -50.938 -24.609 1 93.75 505 ALA A C 1
ATOM 4065 O O . ALA A 1 505 ? 6.551 -50.344 -23.531 1 93.75 505 ALA A O 1
ATOM 4066 N N . ASP A 1 506 ? 5.75 -51.188 -25.375 1 91.81 506 ASP A N 1
ATOM 4067 C CA . ASP A 1 506 ? 4.348 -51.031 -25 1 91.81 506 ASP A CA 1
ATOM 4068 C C . ASP A 1 506 ? 3.568 -52.344 -25.234 1 91.81 506 ASP A C 1
ATOM 4070 O O . ASP A 1 506 ? 3.662 -52.938 -26.297 1 91.81 506 ASP A O 1
ATOM 4074 N N . ALA A 1 507 ? 2.9 -52.719 -24.203 1 91.88 507 ALA A N 1
ATOM 4075 C CA . ALA A 1 507 ? 2.137 -53.969 -24.297 1 91.88 507 ALA A CA 1
ATOM 4076 C C . ALA A 1 507 ? 0.899 -53.781 -25.172 1 91.88 507 ALA A C 1
ATOM 4078 O O . ALA A 1 507 ? 0.267 -52.719 -25.141 1 91.88 507 ALA A O 1
ATOM 4079 N N . TYR A 1 508 ? 0.639 -54.781 -25.938 1 89.06 508 TYR A N 1
ATOM 4080 C CA . TYR A 1 508 ? -0.512 -54.719 -26.844 1 89.06 508 TYR A CA 1
ATOM 4081 C C . TYR A 1 508 ? -1.812 -54.906 -26.062 1 89.06 508 TYR A C 1
ATOM 4083 O O . TYR A 1 508 ? -2.074 -55.969 -25.516 1 89.06 508 TYR A O 1
ATOM 4091 N N . ARG A 1 509 ? -2.666 -53.875 -26.016 1 86.88 509 ARG A N 1
ATOM 4092 C CA . ARG A 1 509 ? -3.955 -53.875 -25.328 1 86.88 509 ARG A CA 1
ATOM 4093 C C . ARG A 1 509 ? -3.865 -54.625 -24 1 86.88 509 ARG A C 1
ATOM 4095 O O . ARG A 1 509 ? -4.629 -55.562 -23.766 1 86.88 509 ARG A O 1
ATOM 4102 N N . PHE A 1 510 ? -3.029 -54.188 -23.188 1 88.12 510 PHE A N 1
ATOM 4103 C CA . PHE A 1 510 ? -2.635 -54.875 -21.969 1 88.12 510 PHE A CA 1
ATOM 4104 C C . PHE A 1 510 ? -3.848 -55.156 -21.094 1 88.12 510 PHE A C 1
ATOM 4106 O O . PHE A 1 510 ? -4.047 -56.281 -20.641 1 88.12 510 PHE A O 1
ATOM 4113 N N . ALA A 1 511 ? -4.703 -54.219 -20.844 1 87.44 511 ALA A N 1
ATOM 4114 C CA . ALA A 1 511 ? -5.844 -54.406 -19.953 1 87.44 511 ALA A CA 1
ATOM 4115 C C . ALA A 1 511 ? -6.82 -55.406 -20.516 1 87.44 511 ALA A C 1
ATOM 4117 O O . ALA A 1 511 ? -7.375 -56.219 -19.766 1 87.44 511 ALA A O 1
ATOM 4118 N N . GLN A 1 512 ? -6.957 -55.438 -21.781 1 88.38 512 GLN A N 1
ATOM 4119 C CA . GLN A 1 512 ? -7.938 -56.312 -22.438 1 88.38 512 GLN A CA 1
ATOM 4120 C C . GLN A 1 512 ? -7.355 -57.688 -22.703 1 88.38 512 GLN A C 1
ATOM 4122 O O . GLN A 1 512 ? -8.094 -58.656 -22.938 1 88.38 512 GLN A O 1
ATOM 4127 N N . SER A 1 513 ? -6.102 -57.781 -22.641 1 90 513 SER A N 1
ATOM 4128 C CA . SER A 1 513 ? -5.469 -59.031 -23.047 1 90 513 SER A CA 1
ATOM 4129 C C . SER A 1 513 ? -4.969 -59.812 -21.844 1 90 513 SER A C 1
ATOM 4131 O O . SER A 1 513 ? -4.473 -60.938 -21.984 1 90 513 SER A O 1
ATOM 4133 N N . GLN A 1 514 ? -5.125 -59.344 -20.734 1 92.81 514 GLN A N 1
ATOM 4134 C CA . GLN A 1 514 ? -4.637 -60.062 -19.562 1 92.81 514 GLN A CA 1
ATOM 4135 C C . GLN A 1 514 ? -5.387 -61.375 -19.344 1 92.81 514 GLN A C 1
ATOM 4137 O O . GLN A 1 514 ? -6.617 -61.406 -19.422 1 92.81 514 GLN A O 1
ATOM 4142 N N . SER A 1 515 ? -4.676 -62.406 -19.062 1 94.69 515 SER A N 1
ATOM 4143 C CA . SER A 1 515 ? -5.273 -63.719 -18.844 1 94.69 515 SER A CA 1
ATOM 4144 C C . SER A 1 515 ? -5.812 -63.844 -17.422 1 94.69 515 SER A C 1
ATOM 4146 O O . SER A 1 515 ? -5.094 -63.594 -16.453 1 94.69 515 SER A O 1
ATOM 4148 N N . HIS A 1 516 ? -7.098 -64.312 -17.344 1 95.12 516 HIS A N 1
ATOM 4149 C CA . HIS A 1 516 ? -7.695 -64.5 -16.031 1 95.12 516 HIS A CA 1
ATOM 4150 C C . HIS A 1 516 ? -6.945 -65.562 -15.25 1 95.12 516 HIS A C 1
ATOM 4152 O O . HIS A 1 516 ? -6.727 -65.438 -14.039 1 95.12 516 HIS A O 1
ATOM 4158 N N . GLU A 1 517 ? -6.504 -66.625 -15.93 1 94.81 517 GLU A N 1
ATOM 4159 C CA . GLU A 1 517 ? -5.797 -67.688 -15.289 1 94.81 517 GLU A CA 1
ATOM 4160 C C . GLU A 1 517 ? -4.465 -67.25 -14.703 1 94.81 517 GLU A C 1
ATOM 4162 O O . GLU A 1 517 ? -4.094 -67.625 -13.594 1 94.81 517 GLU A O 1
ATOM 4167 N N . VAL A 1 518 ? -3.799 -66.5 -15.438 1 95.44 518 VAL A N 1
ATOM 4168 C CA . VAL A 1 518 ? -2.516 -65.938 -14.977 1 95.44 518 VAL A CA 1
ATOM 4169 C C . VAL A 1 518 ? -2.727 -65.062 -13.758 1 95.44 518 VAL A C 1
ATOM 4171 O O . VAL A 1 518 ? -1.989 -65.125 -12.773 1 95.44 518 VAL A O 1
ATOM 4174 N N . ILE A 1 519 ? -3.738 -64.125 -13.82 1 96 519 ILE A N 1
ATOM 4175 C CA . ILE A 1 519 ? -4.031 -63.219 -12.727 1 96 519 ILE A CA 1
ATOM 4176 C C . ILE A 1 519 ? -4.309 -64 -11.453 1 96 519 ILE A C 1
ATOM 4178 O O . ILE A 1 519 ? -3.729 -63.75 -10.398 1 96 519 ILE A O 1
ATOM 4182 N N . LEU A 1 520 ? -5.199 -65 -11.562 1 95.94 520 LEU A N 1
ATOM 4183 C CA . LEU A 1 520 ? -5.594 -65.75 -10.391 1 95.94 520 LEU A CA 1
ATOM 4184 C C . LEU A 1 520 ? -4.418 -66.625 -9.867 1 95.94 520 LEU A C 1
ATOM 4186 O O . LEU A 1 520 ? -4.246 -66.75 -8.648 1 95.94 520 LEU A O 1
ATOM 4190 N N . ALA A 1 521 ? -3.598 -67.125 -10.766 1 95.75 521 ALA A N 1
ATOM 4191 C CA . ALA A 1 521 ? -2.416 -67.875 -10.359 1 95.75 521 ALA A CA 1
ATOM 4192 C C . ALA A 1 521 ? -1.43 -67 -9.609 1 95.75 521 ALA A C 1
ATOM 4194 O O . ALA A 1 521 ? -0.842 -67.438 -8.609 1 95.75 521 ALA A O 1
ATOM 4195 N N . LEU A 1 522 ? -1.213 -65.812 -10.094 1 95.5 522 LEU A N 1
ATOM 4196 C CA . LEU A 1 522 ? -0.288 -64.875 -9.453 1 95.5 522 LEU A CA 1
ATOM 4197 C C . LEU A 1 522 ? -0.805 -64.438 -8.086 1 95.5 522 LEU A C 1
ATOM 4199 O O . LEU A 1 522 ? -0.033 -64.375 -7.129 1 95.5 522 LEU A O 1
ATOM 4203 N N . MET A 1 523 ? -2.141 -64.125 -8.055 1 95.5 523 MET A N 1
ATOM 4204 C CA . MET A 1 523 ? -2.729 -63.75 -6.777 1 95.5 523 MET A CA 1
ATOM 4205 C C . MET A 1 523 ? -2.631 -64.875 -5.762 1 95.5 523 MET A C 1
ATOM 4207 O O . MET A 1 523 ? -2.363 -64.625 -4.582 1 95.5 523 MET A O 1
ATOM 4211 N N . LYS A 1 524 ? -2.834 -66.062 -6.258 1 94.19 524 LYS A N 1
ATOM 4212 C CA . LYS A 1 524 ? -2.656 -67.25 -5.391 1 94.19 524 LYS A CA 1
ATOM 4213 C C . LYS A 1 524 ? -1.196 -67.375 -4.977 1 94.19 524 LYS A C 1
ATOM 4215 O O . LYS A 1 524 ? -0.905 -67.688 -3.82 1 94.19 524 LYS A O 1
ATOM 4220 N N . PHE A 1 525 ? -0.319 -67.188 -5.879 1 93.69 525 PHE A N 1
ATOM 4221 C CA . PHE A 1 525 ? 1.118 -67.312 -5.664 1 93.69 525 PHE A CA 1
ATOM 4222 C C . PHE A 1 525 ? 1.573 -66.375 -4.539 1 93.69 525 PHE A C 1
ATOM 4224 O O . PHE A 1 525 ? 2.412 -66.75 -3.719 1 93.69 525 PHE A O 1
ATOM 4231 N N . ILE A 1 526 ? 1.009 -65.188 -4.43 1 92.94 526 ILE A N 1
ATOM 4232 C CA . ILE A 1 526 ? 1.48 -64.25 -3.438 1 92.94 526 ILE A CA 1
ATOM 4233 C C . ILE A 1 526 ? 0.743 -64.438 -2.119 1 92.94 526 ILE A C 1
ATOM 4235 O O . ILE A 1 526 ? 0.967 -63.719 -1.147 1 92.94 526 ILE A O 1
ATOM 4239 N N . GLY A 1 527 ? -0.257 -65.312 -2.061 1 91.12 527 GLY A N 1
ATOM 4240 C CA . GLY A 1 527 ? -0.81 -65.75 -0.784 1 91.12 527 GLY A CA 1
ATOM 4241 C C . GLY A 1 527 ? -2.23 -65.25 -0.561 1 91.12 527 GLY A C 1
ATOM 4242 O O . GLY A 1 527 ? -2.717 -65.25 0.572 1 91.12 527 GLY A O 1
ATOM 4243 N N . VAL A 1 528 ? -2.939 -64.875 -1.547 1 94.31 528 VAL A N 1
ATOM 4244 C CA . VAL A 1 528 ? -4.316 -64.438 -1.392 1 94.31 528 VAL A CA 1
ATOM 4245 C C . VAL A 1 528 ? -5.207 -65.562 -0.986 1 94.31 528 VAL A C 1
ATOM 4247 O O . VAL A 1 528 ? -5.039 -66.688 -1.482 1 94.31 528 VAL A O 1
ATOM 4250 N N . SER A 1 529 ? -6.195 -65.375 -0.179 1 93.38 529 SER A N 1
ATOM 4251 C CA . SER A 1 529 ? -7.059 -66.438 0.361 1 93.38 529 SER A CA 1
ATOM 4252 C C . SER A 1 529 ? -8.055 -66.875 -0.684 1 93.38 529 SER A C 1
ATOM 4254 O O . SER A 1 529 ? -8.289 -66.25 -1.688 1 93.38 529 SER A O 1
ATOM 4256 N N . LYS A 1 530 ? -8.695 -68 -0.42 1 92.75 530 LYS A N 1
ATOM 4257 C CA . LYS A 1 530 ? -9.625 -68.625 -1.347 1 92.75 530 LYS A CA 1
ATOM 4258 C C . LYS A 1 530 ? -10.883 -67.75 -1.534 1 92.75 530 LYS A C 1
ATOM 4260 O O . LYS A 1 530 ? -11.445 -67.688 -2.631 1 92.75 530 LYS A O 1
ATOM 4265 N N . HIS A 1 531 ? -11.344 -67.125 -0.47 1 93.44 531 HIS A N 1
ATOM 4266 C CA . HIS A 1 531 ? -12.539 -66.312 -0.552 1 93.44 531 HIS A CA 1
ATOM 4267 C C . HIS A 1 531 ? -12.352 -65.188 -1.531 1 93.44 531 HIS A C 1
ATOM 4269 O O . HIS A 1 531 ? -13.234 -64.875 -2.342 1 93.44 531 HIS A O 1
ATOM 4275 N N . TRP A 1 532 ? -11.219 -64.562 -1.412 1 95.31 532 TRP A N 1
ATOM 4276 C CA . TRP A 1 532 ? -10.93 -63.438 -2.285 1 95.31 532 TRP A CA 1
ATOM 4277 C C . TRP A 1 532 ? -10.672 -63.906 -3.713 1 95.31 532 TRP A C 1
ATOM 4279 O O . TRP A 1 532 ? -11.023 -63.219 -4.672 1 95.31 532 TRP A O 1
ATOM 4289 N N . LEU A 1 533 ? -10.008 -65.062 -3.918 1 96.06 533 LEU A N 1
ATOM 4290 C CA . LEU A 1 533 ? -9.766 -65.562 -5.25 1 96.06 533 LEU A CA 1
ATOM 4291 C C . LEU A 1 533 ? -11.078 -65.875 -5.98 1 96.06 533 LEU A C 1
ATOM 4293 O O . LEU A 1 533 ? -11.18 -65.625 -7.188 1 96.06 533 LEU A O 1
ATOM 4297 N N . LYS A 1 534 ? -12.078 -66.312 -5.234 1 94.5 534 LYS A N 1
ATOM 4298 C CA . LYS A 1 534 ? -13.398 -66.5 -5.824 1 94.5 534 LYS A CA 1
ATOM 4299 C C . LYS A 1 534 ? -14.039 -65.188 -6.254 1 94.5 534 LYS A C 1
ATOM 4301 O O . LYS A 1 534 ? -14.664 -65.125 -7.316 1 94.5 534 LYS A O 1
ATOM 4306 N N . PHE A 1 535 ? -13.914 -64.25 -5.434 1 95.94 535 PHE A N 1
ATOM 4307 C CA . PHE A 1 535 ? -14.414 -62.938 -5.766 1 95.94 535 PHE A CA 1
ATOM 4308 C C . PHE A 1 535 ? -13.734 -62.406 -7.02 1 95.94 535 PHE A C 1
ATOM 4310 O O . PHE A 1 535 ? -14.398 -61.875 -7.918 1 95.94 535 PHE A O 1
ATOM 4317 N N . PHE A 1 536 ? -12.359 -62.5 -7.016 1 96.62 536 PHE A N 1
ATOM 4318 C CA . PHE A 1 536 ? -11.602 -62 -8.156 1 96.62 536 PHE A CA 1
ATOM 4319 C C . PHE A 1 536 ? -12.031 -62.688 -9.438 1 96.62 536 PHE A C 1
ATOM 4321 O O . PHE A 1 536 ? -12.125 -62.062 -10.5 1 96.62 536 PHE A O 1
ATOM 4328 N N . GLU A 1 537 ? -12.273 -63.906 -9.367 1 95.31 537 GLU A N 1
ATOM 4329 C CA . GLU A 1 537 ? -12.742 -64.688 -10.523 1 95.31 537 GLU A CA 1
ATOM 4330 C C . GLU A 1 537 ? -14.07 -64.125 -11.031 1 95.31 537 GLU A C 1
ATOM 4332 O O . GLU A 1 537 ? -14.258 -63.969 -12.242 1 95.31 537 GLU A O 1
ATOM 4337 N N . THR A 1 538 ? -14.984 -63.875 -10.109 1 94.44 538 THR A N 1
ATOM 4338 C CA . THR A 1 538 ? -16.297 -63.344 -10.477 1 94.44 538 THR A CA 1
ATOM 4339 C C . THR A 1 538 ? -16.156 -61.938 -11.062 1 94.44 538 THR A C 1
ATOM 4341 O O . THR A 1 538 ? -16.844 -61.594 -12.031 1 94.44 538 THR A O 1
ATOM 4344 N N . PHE A 1 539 ? -15.352 -61.125 -10.484 1 93.88 539 PHE A N 1
ATOM 4345 C CA . PHE A 1 539 ? -15.125 -59.75 -10.953 1 93.88 539 PHE A CA 1
ATOM 4346 C C . PHE A 1 539 ? -14.609 -59.75 -12.391 1 93.88 539 PHE A C 1
ATOM 4348 O O . PHE A 1 539 ? -15.031 -58.938 -13.203 1 93.88 539 PHE A O 1
ATOM 4355 N N . LEU A 1 540 ? -13.664 -60.688 -12.625 1 95.25 540 LEU A N 1
ATOM 4356 C CA . LEU A 1 540 ? -13.016 -60.75 -13.93 1 95.25 540 LEU A CA 1
ATOM 4357 C C . LEU A 1 540 ? -13.984 -61.25 -14.984 1 95.25 540 LEU A C 1
ATOM 4359 O O . LEU A 1 540 ? -13.891 -60.875 -16.156 1 95.25 540 LEU A O 1
ATOM 4363 N N . ARG A 1 541 ? -14.922 -62.125 -14.586 1 93.44 541 ARG A N 1
ATOM 4364 C CA . ARG A 1 541 ? -15.891 -62.656 -15.523 1 93.44 541 ARG A CA 1
ATOM 4365 C C . ARG A 1 541 ? -17.094 -61.75 -15.664 1 93.44 541 ARG A C 1
ATOM 4367 O O . ARG A 1 541 ? -18.219 -62.125 -15.312 1 93.44 541 ARG A O 1
ATOM 4374 N N . LEU A 1 542 ? -16.875 -60.656 -16.266 1 91.5 542 LEU A N 1
ATOM 4375 C CA . LEU A 1 542 ? -17.875 -59.625 -16.438 1 91.5 542 LEU A CA 1
ATOM 4376 C C . LEU A 1 542 ? -18.906 -60.031 -17.5 1 91.5 542 LEU A C 1
ATOM 4378 O O . LEU A 1 542 ? -18.531 -60.469 -18.594 1 91.5 542 LEU A O 1
ATOM 4382 N N . PRO A 1 543 ? -20.219 -60.031 -17.188 1 93.06 543 PRO A N 1
ATOM 4383 C CA . PRO A 1 543 ? -21.25 -60.281 -18.203 1 93.06 543 PRO A CA 1
ATOM 4384 C C . PRO A 1 543 ? -21.453 -59.094 -19.141 1 93.06 543 PRO A C 1
ATOM 4386 O O . PRO A 1 543 ? -22.328 -58.25 -18.922 1 93.06 543 PRO A O 1
ATOM 4389 N N . ALA A 1 544 ? -20.75 -59.062 -20.188 1 91.19 544 ALA A N 1
ATOM 4390 C CA . ALA A 1 544 ? -20.672 -57.906 -21.078 1 91.19 544 ALA A CA 1
ATOM 4391 C C . ALA A 1 544 ? -21.672 -58 -22.219 1 91.19 544 ALA A C 1
ATOM 4393 O O . ALA A 1 544 ? -21.828 -59.094 -22.812 1 91.19 544 ALA A O 1
ATOM 4394 N N . ARG A 1 545 ? -22.328 -56.875 -22.469 1 89.62 545 ARG A N 1
ATOM 4395 C CA . ARG A 1 545 ? -23.188 -56.688 -23.625 1 89.62 545 ARG A CA 1
ATOM 4396 C C . ARG A 1 545 ? -22.703 -55.531 -24.484 1 89.62 545 ARG A C 1
ATOM 4398 O O . ARG A 1 545 ? -22.672 -54.375 -24.031 1 89.62 545 ARG A O 1
ATOM 4405 N N . PHE A 1 546 ? -22.297 -55.781 -25.688 1 85.38 546 PHE A N 1
ATOM 4406 C CA . PHE A 1 546 ? -21.703 -54.75 -26.531 1 85.38 546 PHE A CA 1
ATOM 4407 C C . PHE A 1 546 ? -22.781 -54 -27.312 1 85.38 546 PHE A C 1
ATOM 4409 O O . PHE A 1 546 ? -22.656 -52.812 -27.562 1 85.38 546 PHE A O 1
ATOM 4416 N N . GLU A 1 547 ? -23.797 -54.688 -27.766 1 79.5 547 GLU A N 1
ATOM 4417 C CA . GLU A 1 547 ? -24.875 -54.062 -28.5 1 79.5 547 GLU A CA 1
ATOM 4418 C C . GLU A 1 547 ? -26.156 -54 -27.688 1 79.5 547 GLU A C 1
ATOM 4420 O O . GLU A 1 547 ? -26.469 -54.969 -26.969 1 79.5 547 GLU A O 1
ATOM 4425 N N . ALA A 1 548 ? -26.766 -52.844 -27.781 1 75.94 548 ALA A N 1
ATOM 4426 C CA . ALA A 1 548 ? -28.047 -52.75 -27.094 1 75.94 548 ALA A CA 1
ATOM 4427 C C . ALA A 1 548 ? -29 -53.844 -27.562 1 75.94 548 ALA A C 1
ATOM 4429 O O . ALA A 1 548 ? -29.266 -54 -28.766 1 75.94 548 ALA A O 1
ATOM 4430 N N . GLY A 1 549 ? -29.422 -54.656 -26.75 1 73.06 549 GLY A N 1
ATOM 4431 C CA . GLY A 1 549 ? -30.344 -55.719 -27.078 1 73.06 549 GLY A CA 1
ATOM 4432 C C . GLY A 1 549 ? -29.625 -57 -27.516 1 73.06 549 GLY A C 1
ATOM 4433 O O . GLY A 1 549 ? -30.266 -57.969 -27.891 1 73.06 549 GLY A O 1
ATOM 4434 N N . GLY A 1 550 ? -28.266 -56.906 -27.531 1 80.81 550 GLY A N 1
ATOM 4435 C CA . GLY A 1 550 ? -27.5 -58.062 -27.984 1 80.81 550 GLY A CA 1
ATOM 4436 C C . GLY A 1 550 ? -27.328 -59.125 -26.922 1 80.81 550 GLY A C 1
ATOM 4437 O O . GLY A 1 550 ? -27.922 -59.031 -25.844 1 80.81 550 GLY A O 1
ATOM 4438 N N . GLU A 1 551 ? -26.609 -60.094 -27.297 1 85.56 551 GLU A N 1
ATOM 4439 C CA . GLU A 1 551 ? -26.375 -61.219 -26.406 1 85.56 551 GLU A CA 1
ATOM 4440 C C . GLU A 1 551 ? -25.359 -60.875 -25.328 1 85.56 551 GLU A C 1
ATOM 4442 O O . GLU A 1 551 ? -24.406 -60.125 -25.578 1 85.56 551 GLU A O 1
ATOM 4447 N N . THR A 1 552 ? -25.688 -61.281 -24.062 1 91 552 THR A N 1
ATOM 4448 C CA . THR A 1 552 ? -24.75 -61.125 -22.953 1 91 552 THR A CA 1
ATOM 4449 C C . THR A 1 552 ? -23.781 -62.312 -22.891 1 91 552 THR A C 1
ATOM 4451 O O . THR A 1 552 ? -24.188 -63.469 -22.922 1 91 552 THR A O 1
ATOM 4454 N N . ARG A 1 553 ? -22.547 -62 -22.938 1 92 553 ARG A N 1
ATOM 4455 C CA . ARG A 1 553 ? -21.5 -63 -22.828 1 92 553 ARG A CA 1
ATOM 4456 C C . ARG A 1 553 ? -20.531 -62.656 -21.703 1 92 553 ARG A C 1
ATOM 4458 O O . ARG A 1 553 ? -20.219 -61.5 -21.469 1 92 553 ARG A O 1
ATOM 4465 N N . GLU A 1 554 ? -20.094 -63.719 -21.078 1 92 554 GLU A N 1
ATOM 4466 C CA . GLU A 1 554 ? -19.141 -63.531 -19.984 1 92 554 GLU A CA 1
ATOM 4467 C C . GLU A 1 554 ? -17.719 -63.344 -20.516 1 92 554 GLU A C 1
ATOM 4469 O O . GLU A 1 554 ? -17.297 -64.062 -21.406 1 92 554 GLU A O 1
ATOM 4474 N N . SER A 1 555 ? -17 -62.406 -20.047 1 93.38 555 SER A N 1
ATOM 4475 C CA . SER A 1 555 ? -15.617 -62.188 -20.438 1 93.38 555 SER A CA 1
ATOM 4476 C C . SER A 1 555 ? -14.719 -63.312 -19.938 1 93.38 555 SER A C 1
ATOM 4478 O O . SER A 1 555 ? -14.906 -63.812 -18.828 1 93.38 555 SER A O 1
ATOM 4480 N N . ARG A 1 556 ? -13.742 -63.688 -20.719 1 93.56 556 ARG A N 1
ATOM 4481 C CA . ARG A 1 556 ? -12.812 -64.75 -20.359 1 93.56 556 ARG A CA 1
ATOM 4482 C C . ARG A 1 556 ? -11.375 -64.25 -20.375 1 93.56 556 ARG A C 1
ATOM 4484 O O . ARG A 1 556 ? -10.453 -65 -20 1 93.56 556 ARG A O 1
ATOM 4491 N N . ARG A 1 557 ? -11.32 -63.062 -20.766 1 92.75 557 ARG A N 1
ATOM 4492 C CA . ARG A 1 557 ? -10.023 -62.406 -20.828 1 92.75 557 ARG A CA 1
ATOM 4493 C C . ARG A 1 557 ? -10.164 -60.875 -20.625 1 92.75 557 ARG A C 1
ATOM 4495 O O . ARG A 1 557 ? -11.227 -60.312 -20.891 1 92.75 557 ARG A O 1
ATOM 4502 N N . GLY A 1 558 ? -9.086 -60.344 -20.031 1 92.12 558 GLY A N 1
ATOM 4503 C CA . GLY A 1 558 ? -9.078 -58.906 -19.859 1 92.12 558 GLY A CA 1
ATOM 4504 C C . GLY A 1 558 ? -9.617 -58.469 -18.516 1 92.12 558 GLY A C 1
ATOM 4505 O O . GLY A 1 558 ? -10.266 -59.25 -17.812 1 92.12 558 GLY A O 1
ATOM 4506 N N . VAL A 1 559 ? -9.297 -57.219 -18.172 1 92.06 559 VAL A N 1
ATOM 4507 C CA . VAL A 1 559 ? -9.758 -56.625 -16.906 1 92.06 559 VAL A CA 1
ATOM 4508 C C . VAL A 1 559 ? -10.609 -55.406 -17.203 1 92.06 559 VAL A C 1
ATOM 4510 O O . VAL A 1 559 ? -10.352 -54.656 -18.172 1 92.06 559 VAL A O 1
ATOM 4513 N N . PRO A 1 560 ? -11.688 -55.219 -16.516 1 88.5 560 PRO A N 1
ATOM 4514 C CA . PRO A 1 560 ? -12.461 -54 -16.703 1 88.5 560 PRO A CA 1
ATOM 4515 C C . PRO A 1 560 ? -11.617 -52.75 -16.469 1 88.5 560 PRO A C 1
ATOM 4517 O O . PRO A 1 560 ? -10.914 -52.625 -15.469 1 88.5 560 PRO A O 1
ATOM 4520 N N . ILE A 1 561 ? -11.703 -51.812 -17.391 1 85.44 561 ILE A N 1
ATOM 4521 C CA . ILE A 1 561 ? -10.875 -50.625 -17.359 1 85.44 561 ILE A CA 1
ATOM 4522 C C . ILE A 1 561 ? -11.469 -49.594 -16.375 1 85.44 561 ILE A C 1
ATOM 4524 O O . ILE A 1 561 ? -12.664 -49.625 -16.094 1 85.44 561 ILE A O 1
ATOM 4528 N N . SER A 1 562 ? -10.641 -48.75 -15.828 1 85.38 562 SER A N 1
ATOM 4529 C CA . SER A 1 562 ? -10.977 -47.656 -14.906 1 85.38 562 SER A CA 1
ATOM 4530 C C . SER A 1 562 ? -11.422 -48.219 -13.555 1 85.38 562 SER A C 1
ATOM 4532 O O . SER A 1 562 ? -12.289 -47.625 -12.898 1 85.38 562 SER A O 1
ATOM 4534 N N . HIS A 1 563 ? -11.031 -49.375 -13.227 1 88.94 563 HIS A N 1
ATOM 4535 C CA . HIS A 1 563 ? -11.164 -49.969 -11.898 1 88.94 563 HIS A CA 1
ATOM 4536 C C . HIS A 1 563 ? -9.805 -50.125 -11.219 1 88.94 563 HIS A C 1
ATOM 4538 O O . HIS A 1 563 ? -8.852 -50.594 -11.836 1 88.94 563 HIS A O 1
ATOM 4544 N N . PRO A 1 564 ? -9.766 -49.75 -10.023 1 89 564 PRO A N 1
ATOM 4545 C CA . PRO A 1 564 ? -8.492 -49.938 -9.328 1 89 564 PRO A CA 1
ATOM 4546 C C . PRO A 1 564 ? -8.055 -51.406 -9.273 1 89 564 PRO A C 1
ATOM 4548 O O . PRO A 1 564 ? -6.859 -51.688 -9.25 1 89 564 PRO A O 1
ATOM 4551 N N . LEU A 1 565 ? -9.008 -52.25 -9.195 1 91.94 565 LEU A N 1
ATOM 4552 C CA . LEU A 1 565 ? -8.68 -53.688 -9.164 1 91.94 565 LEU A CA 1
ATOM 4553 C C . LEU A 1 565 ? -7.945 -54.094 -10.43 1 91.94 565 LEU A C 1
ATOM 4555 O O . LEU A 1 565 ? -7.059 -54.969 -10.383 1 91.94 565 LEU A O 1
ATOM 4559 N N . GLY A 1 566 ? -8.414 -53.531 -11.523 1 89.69 566 GLY A N 1
ATOM 4560 C CA . GLY A 1 566 ? -7.703 -53.781 -12.766 1 89.69 566 GLY A CA 1
ATOM 4561 C C . GLY A 1 566 ? -6.25 -53.375 -12.727 1 89.69 566 GLY A C 1
ATOM 4562 O O . GLY A 1 566 ? -5.383 -54.031 -13.281 1 89.69 566 GLY A O 1
ATOM 4563 N N . LEU A 1 567 ? -5.973 -52.344 -12.07 1 89.94 567 LEU A N 1
ATOM 4564 C CA . LEU A 1 567 ? -4.605 -51.844 -11.914 1 89.94 567 LEU A CA 1
ATOM 4565 C C . LEU A 1 567 ? -3.797 -52.781 -11 1 89.94 567 LEU A C 1
ATOM 4567 O O . LEU A 1 567 ? -2.609 -53 -11.242 1 89.94 567 LEU A O 1
ATOM 4571 N N . VAL A 1 568 ? -4.488 -53.25 -10.008 1 93.38 568 VAL A N 1
ATOM 4572 C CA . VAL A 1 568 ? -3.84 -54.156 -9.078 1 93.38 568 VAL A CA 1
ATOM 4573 C C . VAL A 1 568 ? -3.348 -55.406 -9.836 1 93.38 568 VAL A C 1
ATOM 4575 O O . VAL A 1 568 ? -2.195 -55.812 -9.68 1 93.38 568 VAL A O 1
ATOM 4578 N N . PHE A 1 569 ? -4.223 -55.938 -10.633 1 95.25 569 PHE A N 1
ATOM 4579 C CA . PHE A 1 569 ? -3.896 -57.125 -11.383 1 95.25 569 PHE A CA 1
ATOM 4580 C C . PHE A 1 569 ? -2.775 -56.875 -12.383 1 95.25 569 PHE A C 1
ATOM 4582 O O . PHE A 1 569 ? -1.86 -57.688 -12.531 1 95.25 569 PHE A O 1
ATOM 4589 N N . GLY A 1 570 ? -2.869 -55.75 -13.07 1 91.94 570 GLY A N 1
ATOM 4590 C CA . GLY A 1 570 ? -1.834 -55.375 -14.023 1 91.94 570 GLY A CA 1
ATOM 4591 C C . GLY A 1 570 ? -0.483 -55.156 -13.375 1 91.94 570 GLY A C 1
ATOM 4592 O O . GLY A 1 570 ? 0.549 -55.562 -13.906 1 91.94 570 GLY A O 1
ATOM 4593 N N . GLU A 1 571 ? -0.489 -54.531 -12.25 1 92.12 571 GLU A N 1
ATOM 4594 C CA . GLU A 1 571 ? 0.752 -54.156 -11.594 1 92.12 571 GLU A CA 1
ATOM 4595 C C . GLU A 1 571 ? 1.493 -55.344 -11.039 1 92.12 571 GLU A C 1
ATOM 4597 O O . GLU A 1 571 ? 2.725 -55.375 -11.039 1 92.12 571 GLU A O 1
ATOM 4602 N N . ILE A 1 572 ? 0.806 -56.281 -10.492 1 93.56 572 ILE A N 1
ATOM 4603 C CA . ILE A 1 572 ? 1.485 -57.438 -9.953 1 93.56 572 ILE A CA 1
ATOM 4604 C C . ILE A 1 572 ? 2.186 -58.188 -11.086 1 93.56 572 ILE A C 1
ATOM 4606 O O . ILE A 1 572 ? 3.32 -58.656 -10.922 1 93.56 572 ILE A O 1
ATOM 4610 N N . GLN A 1 573 ? 1.511 -58.344 -12.133 1 93.88 573 GLN A N 1
ATOM 4611 C CA . GLN A 1 573 ? 2.09 -59.031 -13.273 1 93.88 573 GLN A CA 1
ATOM 4612 C C . GLN A 1 573 ? 3.33 -58.281 -13.789 1 93.88 573 GLN A C 1
ATOM 4614 O O . GLN A 1 573 ? 4.367 -58.906 -14.023 1 93.88 573 GLN A O 1
ATOM 4619 N N . LEU A 1 574 ? 3.252 -57.062 -13.953 1 94.12 574 LEU A N 1
ATOM 4620 C CA . LEU A 1 574 ? 4.34 -56.281 -14.539 1 94.12 574 LEU A CA 1
ATOM 4621 C C . LEU A 1 574 ? 5.48 -56.094 -13.539 1 94.12 574 LEU A C 1
ATOM 4623 O O . LEU A 1 574 ? 6.648 -56.062 -13.93 1 94.12 574 LEU A O 1
ATOM 4627 N N . PHE A 1 575 ? 5.141 -55.969 -12.289 1 93.31 575 PHE A N 1
ATOM 4628 C CA . PHE A 1 575 ? 6.172 -55.812 -11.266 1 93.31 575 PHE A CA 1
ATOM 4629 C C . PHE A 1 575 ? 7.059 -57.062 -11.219 1 93.31 575 PHE A C 1
ATOM 4631 O O . PHE A 1 575 ? 8.281 -56.969 -11.102 1 93.31 575 PHE A O 1
ATOM 4638 N N . LEU A 1 576 ? 6.488 -58.188 -11.25 1 94.19 576 LEU A N 1
ATOM 4639 C CA . LEU A 1 576 ? 7.25 -59.406 -11.203 1 94.19 576 LEU A CA 1
ATOM 4640 C C . LEU A 1 576 ? 8.094 -59.594 -12.461 1 94.19 576 LEU A C 1
ATOM 4642 O O . LEU A 1 576 ? 9.188 -60.156 -12.414 1 94.19 576 LEU A O 1
ATOM 4646 N N . MET A 1 577 ? 7.586 -59.125 -13.562 1 94.75 577 MET A N 1
ATOM 4647 C CA . MET A 1 577 ? 8.406 -59.062 -14.773 1 94.75 577 MET A CA 1
ATOM 4648 C C . MET A 1 577 ? 9.633 -58.188 -14.555 1 94.75 577 MET A C 1
ATOM 4650 O O . MET A 1 577 ? 10.742 -58.562 -14.953 1 94.75 577 MET A O 1
ATOM 4654 N N . GLU A 1 578 ? 9.461 -57.062 -13.992 1 94.12 578 GLU A N 1
ATOM 4655 C CA . GLU A 1 578 ? 10.562 -56.156 -13.688 1 94.12 578 GLU A CA 1
ATOM 4656 C C . GLU A 1 578 ? 11.594 -56.812 -12.781 1 94.12 578 GLU A C 1
ATOM 4658 O O . GLU A 1 578 ? 12.797 -56.594 -12.93 1 94.12 578 GLU A O 1
ATOM 4663 N N . PHE A 1 579 ? 11.039 -57.469 -11.812 1 92.94 579 PHE A N 1
ATOM 4664 C CA . PHE A 1 579 ? 11.914 -58.188 -10.898 1 92.94 579 PHE A CA 1
ATOM 4665 C C . PHE A 1 579 ? 12.773 -59.219 -11.656 1 92.94 579 PHE A C 1
ATOM 4667 O O . PHE A 1 579 ? 13.969 -59.344 -11.383 1 92.94 579 PHE A O 1
ATOM 4674 N N . ALA A 1 580 ? 12.18 -59.875 -12.594 1 94.75 580 ALA A N 1
ATOM 4675 C CA . ALA A 1 580 ? 12.914 -60.844 -13.422 1 94.75 580 ALA A CA 1
ATOM 4676 C C . ALA A 1 580 ? 14.023 -60.125 -14.203 1 94.75 580 ALA A C 1
ATOM 4678 O O . ALA A 1 580 ? 15.141 -60.656 -14.297 1 94.75 580 ALA A O 1
ATOM 4679 N N . VAL A 1 581 ? 13.742 -59.031 -14.75 1 95.38 581 VAL A N 1
ATOM 4680 C CA . VAL A 1 581 ? 14.719 -58.281 -15.508 1 95.38 581 VAL A CA 1
ATOM 4681 C C . VAL A 1 581 ? 15.836 -57.812 -14.578 1 95.38 581 VAL A C 1
ATOM 4683 O O . VAL A 1 581 ? 17.016 -57.844 -14.945 1 95.38 581 VAL A O 1
ATOM 4686 N N . ASN A 1 582 ? 15.43 -57.281 -13.422 1 93.44 582 ASN A N 1
ATOM 4687 C CA . ASN A 1 582 ? 16.406 -56.844 -12.43 1 93.44 582 ASN A CA 1
ATOM 4688 C C . ASN A 1 582 ? 17.422 -57.938 -12.117 1 93.44 582 ASN A C 1
ATOM 4690 O O . ASN A 1 582 ? 18.625 -57.688 -12.109 1 93.44 582 ASN A O 1
ATOM 4694 N N . ARG A 1 583 ? 16.922 -59.094 -11.922 1 92.75 583 ARG A N 1
ATOM 4695 C CA . ARG A 1 583 ? 17.781 -60.25 -11.562 1 92.75 583 ARG A CA 1
ATOM 4696 C C . ARG A 1 583 ? 18.641 -60.656 -12.75 1 92.75 583 ARG A C 1
ATOM 4698 O O . ARG A 1 583 ? 19.812 -61 -12.586 1 92.75 583 ARG A O 1
ATOM 4705 N N . ALA A 1 584 ? 18.047 -60.625 -13.891 1 93.81 584 ALA A N 1
ATOM 4706 C CA . ALA A 1 584 ? 18.766 -61.062 -15.094 1 93.81 584 ALA A CA 1
ATOM 4707 C C . ALA A 1 584 ? 19.891 -60.094 -15.43 1 93.81 584 ALA A C 1
ATOM 4709 O O . ALA A 1 584 ? 20.953 -60.5 -15.914 1 93.81 584 ALA A O 1
ATOM 4710 N N . THR A 1 585 ? 19.75 -58.844 -15.227 1 93.5 585 THR A N 1
ATOM 4711 C CA . THR A 1 585 ? 20.719 -57.812 -15.594 1 93.5 585 THR A CA 1
ATOM 4712 C C . THR A 1 585 ? 21.656 -57.531 -14.422 1 93.5 585 THR A C 1
ATOM 4714 O O . THR A 1 585 ? 22.469 -56.594 -14.492 1 93.5 585 THR A O 1
ATOM 4717 N N . GLY A 1 586 ? 21.547 -58.125 -13.336 1 88.12 586 GLY A N 1
ATOM 4718 C CA . GLY A 1 586 ? 22.391 -57.938 -12.172 1 88.12 586 GLY A CA 1
ATOM 4719 C C . GLY A 1 586 ? 22.156 -56.594 -11.5 1 88.12 586 GLY A C 1
ATOM 4720 O O . GLY A 1 586 ? 23.062 -56.031 -10.875 1 88.12 586 GLY A O 1
ATOM 4721 N N . GLY A 1 587 ? 21.016 -56.094 -11.773 1 88.12 587 GLY A N 1
ATOM 4722 C CA . GLY A 1 587 ? 20.672 -54.844 -11.148 1 88.12 587 GLY A CA 1
ATOM 4723 C C . GLY A 1 587 ? 21.266 -53.656 -11.867 1 88.12 587 GLY A C 1
ATOM 4724 O O . GLY A 1 587 ? 21.141 -52.5 -11.398 1 88.12 587 GLY A O 1
ATOM 4725 N N . ALA A 1 588 ? 21.812 -53.781 -13 1 84.75 588 ALA A N 1
ATOM 4726 C CA . ALA A 1 588 ? 22.531 -52.719 -13.703 1 84.75 588 ALA A CA 1
ATOM 4727 C C . ALA A 1 588 ? 21.562 -51.844 -14.492 1 84.75 588 ALA A C 1
ATOM 4729 O O . ALA A 1 588 ? 21.891 -50.688 -14.82 1 84.75 588 ALA A O 1
ATOM 4730 N N . LEU A 1 589 ? 20.469 -52.375 -14.797 1 87.62 589 LEU A N 1
ATOM 4731 C CA . LEU A 1 589 ? 19.516 -51.656 -15.633 1 87.62 589 LEU A CA 1
ATOM 4732 C C . LEU A 1 589 ? 18.25 -51.344 -14.852 1 87.62 589 LEU A C 1
ATOM 4734 O O . LEU A 1 589 ? 17.734 -52.156 -14.109 1 87.62 589 LEU A O 1
ATOM 4738 N N . SER A 1 590 ? 17.891 -50.094 -14.914 1 84.62 590 SER A N 1
ATOM 4739 C CA . SER A 1 590 ? 16.625 -49.656 -14.305 1 84.62 590 SER A CA 1
ATOM 4740 C C . SER A 1 590 ? 15.531 -49.5 -15.344 1 84.62 590 SER A C 1
ATOM 4742 O O . SER A 1 590 ? 15.75 -48.938 -16.422 1 84.62 590 SER A O 1
ATOM 4744 N N . LEU A 1 591 ? 14.414 -50.062 -15.094 1 89.44 591 LEU A N 1
ATOM 4745 C CA . LEU A 1 591 ? 13.242 -49.938 -15.961 1 89.44 591 LEU A CA 1
ATOM 4746 C C . LEU A 1 591 ? 12.344 -48.812 -15.469 1 89.44 591 LEU A C 1
ATOM 4748 O O . LEU A 1 591 ? 12.148 -48.625 -14.258 1 89.44 591 LEU A O 1
ATOM 4752 N N . PHE A 1 592 ? 11.93 -48 -16.375 1 90.06 592 PHE A N 1
ATOM 4753 C CA . PHE A 1 592 ? 10.938 -46.969 -16.109 1 90.06 592 PHE A CA 1
ATOM 4754 C C . PHE A 1 592 ? 9.586 -47.344 -16.703 1 90.06 592 PHE A C 1
ATOM 4756 O O . PHE A 1 592 ? 9.438 -47.438 -17.922 1 90.06 592 PHE A O 1
ATOM 4763 N N . ARG A 1 593 ? 8.68 -47.562 -15.844 1 89.5 593 ARG A N 1
ATOM 4764 C CA . ARG A 1 593 ? 7.387 -48.062 -16.312 1 89.5 593 ARG A CA 1
ATOM 4765 C C . ARG A 1 593 ? 6.27 -47.062 -15.969 1 89.5 593 ARG A C 1
ATOM 4767 O O . ARG A 1 593 ? 6.23 -46.531 -14.852 1 89.5 593 ARG A O 1
ATOM 4774 N N . MET A 1 594 ? 5.52 -46.812 -16.906 1 84.75 594 MET A N 1
ATOM 4775 C CA . MET A 1 594 ? 4.27 -46.094 -16.75 1 84.75 594 MET A CA 1
ATOM 4776 C C . MET A 1 594 ? 3.086 -46.938 -17.234 1 84.75 594 MET A C 1
ATOM 4778 O O . MET A 1 594 ? 2.756 -46.906 -18.422 1 84.75 594 MET A O 1
ATOM 4782 N N . HIS A 1 595 ? 2.467 -47.531 -16.375 1 81.88 595 HIS A N 1
ATOM 4783 C CA . HIS A 1 595 ? 1.428 -48.5 -16.703 1 81.88 595 HIS A CA 1
ATOM 4784 C C . HIS A 1 595 ? 1.995 -49.656 -17.516 1 81.88 595 HIS A C 1
ATOM 4786 O O . HIS A 1 595 ? 2.842 -50.406 -17.031 1 81.88 595 HIS A O 1
ATOM 4792 N N . ASP A 1 596 ? 1.582 -49.688 -18.797 1 87.62 596 ASP A N 1
ATOM 4793 C CA . ASP A 1 596 ? 2.074 -50.781 -19.625 1 87.62 596 ASP A CA 1
ATOM 4794 C C . ASP A 1 596 ? 3.188 -50.312 -20.547 1 87.62 596 ASP A C 1
ATOM 4796 O O . ASP A 1 596 ? 3.701 -51.094 -21.359 1 87.62 596 ASP A O 1
ATOM 4800 N N . ASP A 1 597 ? 3.564 -49.031 -20.344 1 88.56 597 ASP A N 1
ATOM 4801 C CA . ASP A 1 597 ? 4.684 -48.469 -21.094 1 88.56 597 ASP A CA 1
ATOM 4802 C C . ASP A 1 597 ? 6 -48.656 -20.344 1 88.56 597 ASP A C 1
ATOM 4804 O O . ASP A 1 597 ? 6.176 -48.156 -19.25 1 88.56 597 ASP A O 1
ATOM 4808 N N . VAL A 1 598 ? 6.898 -49.344 -20.938 1 92.88 598 VAL A N 1
ATOM 4809 C CA . VAL A 1 598 ? 8.164 -49.656 -20.281 1 92.88 598 VAL A CA 1
ATOM 4810 C C . VAL A 1 598 ? 9.32 -49.062 -21.078 1 92.88 598 VAL A C 1
ATOM 4812 O O . VAL A 1 598 ? 9.406 -49.25 -22.281 1 92.88 598 VAL A O 1
ATOM 4815 N N . TRP A 1 599 ? 10.156 -48.312 -20.422 1 93.31 599 TRP A N 1
ATOM 4816 C CA . TRP A 1 599 ? 11.336 -47.719 -21.016 1 93.31 599 TRP A CA 1
ATOM 4817 C C . TRP A 1 599 ? 12.602 -48.156 -20.297 1 93.31 599 TRP A C 1
ATOM 4819 O O . TRP A 1 599 ? 12.602 -48.312 -19.078 1 93.31 599 TRP A O 1
ATOM 4829 N N . TRP A 1 600 ? 13.625 -48.406 -20.922 1 94.62 600 TRP A N 1
ATOM 4830 C CA . TRP A 1 600 ? 14.945 -48.594 -20.328 1 94.62 600 TRP A CA 1
ATOM 4831 C C . TRP A 1 600 ? 16.047 -48.156 -21.297 1 94.62 600 TRP A C 1
ATOM 4833 O O . TRP A 1 600 ? 15.82 -48.062 -22.5 1 94.62 600 TRP A O 1
ATOM 4843 N N . TRP A 1 601 ? 17.141 -47.75 -20.812 1 94.12 601 TRP A N 1
ATOM 4844 C CA . TRP A 1 601 ? 18.266 -47.281 -21.625 1 94.12 601 TRP A CA 1
ATOM 4845 C C . TRP A 1 601 ? 19.578 -47.562 -20.906 1 94.12 601 TRP A C 1
ATOM 4847 O O . TRP A 1 601 ? 19.609 -47.781 -19.703 1 94.12 601 TRP A O 1
ATOM 4857 N N . SER A 1 602 ? 20.547 -47.656 -21.625 1 91.88 602 SER A N 1
ATOM 4858 C CA . SER A 1 602 ? 21.891 -47.906 -21.109 1 91.88 602 SER A CA 1
ATOM 4859 C C . SER A 1 602 ? 22.938 -47.594 -22.172 1 91.88 602 SER A C 1
ATOM 4861 O O . SER A 1 602 ? 22.641 -47.562 -23.359 1 91.88 602 SER A O 1
ATOM 4863 N N . SER A 1 603 ? 24.141 -47.344 -21.688 1 89.38 603 SER A N 1
ATOM 4864 C CA . SER A 1 603 ? 25.281 -47.156 -22.594 1 89.38 603 SER A CA 1
ATOM 4865 C C . SER A 1 603 ? 25.812 -48.531 -23.062 1 89.38 603 SER A C 1
ATOM 4867 O O . SER A 1 603 ? 26.562 -48.594 -24.031 1 89.38 603 SER A O 1
ATOM 4869 N N . ASP A 1 604 ? 25.375 -49.562 -22.359 1 88.31 604 ASP A N 1
ATOM 4870 C CA . ASP A 1 604 ? 25.703 -50.938 -22.734 1 88.31 604 ASP A CA 1
ATOM 4871 C C . ASP A 1 604 ? 24.547 -51.625 -23.453 1 88.31 604 ASP A C 1
ATOM 4873 O O . ASP A 1 604 ? 23.578 -52.031 -22.797 1 88.31 604 ASP A O 1
ATOM 4877 N N . GLU A 1 605 ? 24.656 -51.75 -24.703 1 89.69 605 GLU A N 1
ATOM 4878 C CA . GLU A 1 605 ? 23.578 -52.281 -25.531 1 89.69 605 GLU A CA 1
ATOM 4879 C C . GLU A 1 605 ? 23.25 -53.719 -25.125 1 89.69 605 GLU A C 1
ATOM 4881 O O . GLU A 1 605 ? 22.109 -54.156 -25.234 1 89.69 605 GLU A O 1
ATOM 4886 N N . LYS A 1 606 ? 24.234 -54.469 -24.656 1 90.81 606 LYS A N 1
ATOM 4887 C CA . LYS A 1 606 ? 24.031 -55.844 -24.266 1 90.81 606 LYS A CA 1
ATOM 4888 C C . LYS A 1 606 ? 23.078 -55.969 -23.094 1 90.81 606 LYS A C 1
ATOM 4890 O O . LYS A 1 606 ? 22.297 -56.938 -23.016 1 90.81 606 LYS A O 1
ATOM 4895 N N . GLN A 1 607 ? 23.172 -55.062 -22.25 1 92.31 607 GLN A N 1
ATOM 4896 C CA . GLN A 1 607 ? 22.25 -55.062 -21.125 1 92.31 607 GLN A CA 1
ATOM 4897 C C . GLN A 1 607 ? 20.828 -54.781 -21.578 1 92.31 607 GLN A C 1
ATOM 4899 O O . GLN A 1 607 ? 19.875 -55.344 -21.031 1 92.31 607 GLN A O 1
ATOM 4904 N N . CYS A 1 608 ? 20.672 -53.938 -22.609 1 94.38 608 CYS A N 1
ATOM 4905 C CA . CYS A 1 608 ? 19.344 -53.656 -23.141 1 94.38 608 CYS A CA 1
ATOM 4906 C C . CYS A 1 608 ? 18.766 -54.906 -23.844 1 94.38 608 CYS A C 1
ATOM 4908 O O . CYS A 1 608 ? 17.578 -55.188 -23.719 1 94.38 608 CYS A O 1
ATOM 4910 N N . GLU A 1 609 ? 19.672 -55.562 -24.531 1 95 609 GLU A N 1
ATOM 4911 C CA . GLU A 1 609 ? 19.25 -56.781 -25.219 1 95 609 GLU A CA 1
ATOM 4912 C C . GLU A 1 609 ? 18.828 -57.875 -24.219 1 95 609 GLU A C 1
ATOM 4914 O O . GLU A 1 609 ? 17.812 -58.531 -24.406 1 95 609 GLU A O 1
ATOM 4919 N N . LEU A 1 610 ? 19.641 -57.969 -23.172 1 94.62 610 LEU A N 1
ATOM 4920 C CA . LEU A 1 610 ? 19.344 -58.969 -22.125 1 94.62 610 LEU A CA 1
ATOM 4921 C C . LEU A 1 610 ? 18 -58.656 -21.484 1 94.62 610 LEU A C 1
ATOM 4923 O O . LEU A 1 610 ? 17.234 -59.594 -21.188 1 94.62 610 LEU A O 1
ATOM 4927 N N . ALA A 1 611 ? 17.75 -57.469 -21.234 1 95.25 611 ALA A N 1
ATOM 4928 C CA . ALA A 1 611 ? 16.469 -57.062 -20.641 1 95.25 611 ALA A CA 1
ATOM 4929 C C . ALA A 1 611 ? 15.305 -57.438 -21.562 1 95.25 611 ALA A C 1
ATOM 4931 O O . ALA A 1 611 ? 14.312 -58 -21.125 1 95.25 611 ALA A O 1
ATOM 4932 N N . TRP A 1 612 ? 15.422 -57.125 -22.844 1 95.38 612 TRP A N 1
ATOM 4933 C CA . TRP A 1 612 ? 14.359 -57.406 -23.812 1 95.38 612 TRP A CA 1
ATOM 4934 C C . TRP A 1 612 ? 14.117 -58.906 -23.953 1 95.38 612 TRP A C 1
ATOM 4936 O O . TRP A 1 612 ? 12.977 -59.344 -24.016 1 95.38 612 TRP A O 1
ATOM 4946 N N . GLU A 1 613 ? 15.148 -59.625 -23.938 1 95.62 613 GLU A N 1
ATOM 4947 C CA . GLU A 1 613 ? 15.031 -61.094 -24 1 95.62 613 GLU A CA 1
ATOM 4948 C C . GLU A 1 613 ? 14.312 -61.656 -22.781 1 95.62 613 GLU A C 1
ATOM 4950 O O . GLU A 1 613 ? 13.492 -62.562 -22.906 1 95.62 613 GLU A O 1
ATOM 4955 N N . THR A 1 614 ? 14.68 -61.125 -21.641 1 95.81 614 THR A N 1
ATOM 4956 C CA . THR A 1 614 ? 14.031 -61.562 -20.406 1 95.81 614 THR A CA 1
ATOM 4957 C C . THR A 1 614 ? 12.539 -61.219 -20.438 1 95.81 614 THR A C 1
ATOM 4959 O O . THR A 1 614 ? 11.703 -62.031 -20.031 1 95.81 614 THR A O 1
ATOM 4962 N N . ILE A 1 615 ? 12.227 -60.031 -20.938 1 95.62 615 ILE A N 1
ATOM 4963 C CA . ILE A 1 615 ? 10.836 -59.594 -21.047 1 95.62 615 ILE A CA 1
ATOM 4964 C C . ILE A 1 615 ? 10.07 -60.5 -21.984 1 95.62 615 ILE A C 1
ATOM 4966 O O . ILE A 1 615 ? 8.953 -60.938 -21.672 1 95.62 615 ILE A O 1
ATOM 4970 N N . LYS A 1 616 ? 10.664 -60.906 -23.047 1 94.25 616 LYS A N 1
ATOM 4971 C CA . LYS A 1 616 ? 10.023 -61.781 -24.016 1 94.25 616 LYS A CA 1
ATOM 4972 C C . LYS A 1 616 ? 9.797 -63.156 -23.422 1 94.25 616 LYS A C 1
ATOM 4974 O O . LYS A 1 616 ? 8.742 -63.781 -23.625 1 94.25 616 LYS A O 1
ATOM 4979 N N . SER A 1 617 ? 10.797 -63.625 -22.719 1 94.56 617 SER A N 1
ATOM 4980 C CA . SER A 1 617 ? 10.68 -64.938 -22.094 1 94.56 617 SER A CA 1
ATOM 4981 C C . SER A 1 617 ? 9.57 -64.938 -21.047 1 94.56 617 SER A C 1
ATOM 4983 O O . SER A 1 617 ? 8.789 -65.938 -20.969 1 94.56 617 SER A O 1
ATOM 4985 N N . TYR A 1 618 ? 9.578 -64 -20.219 1 95.44 618 TYR A N 1
ATOM 4986 C CA . TYR A 1 618 ? 8.531 -63.844 -19.203 1 95.44 618 TYR A CA 1
ATOM 4987 C C . TYR A 1 618 ? 7.16 -63.719 -19.859 1 95.44 618 TYR A C 1
ATOM 4989 O O . TYR A 1 618 ? 6.191 -64.312 -19.375 1 95.44 618 TYR A O 1
ATOM 4997 N N . SER A 1 619 ? 7.074 -63 -20.922 1 94.81 619 SER A N 1
ATOM 4998 C CA . SER A 1 619 ? 5.809 -62.719 -21.594 1 94.81 619 SER A CA 1
ATOM 4999 C C . SER A 1 619 ? 5.262 -63.969 -22.266 1 94.81 619 SER A C 1
ATOM 5001 O O . SER A 1 619 ? 4.047 -64.125 -22.375 1 94.81 619 SER A O 1
ATOM 5003 N N . LYS A 1 620 ? 6.145 -64.812 -22.719 1 93.94 620 LYS A N 1
ATOM 5004 C CA . LYS A 1 620 ? 5.715 -66.062 -23.297 1 93.94 620 LYS A CA 1
ATOM 5005 C C . LYS A 1 620 ? 4.965 -66.938 -22.281 1 93.94 620 LYS A C 1
ATOM 5007 O O . LYS A 1 620 ? 4.066 -67.688 -22.641 1 93.94 620 LYS A O 1
ATOM 5012 N N . LEU A 1 621 ? 5.355 -66.812 -21.062 1 94.69 621 LEU A N 1
ATOM 5013 C CA . LEU A 1 621 ? 4.707 -67.562 -19.984 1 94.69 621 LEU A CA 1
ATOM 5014 C C . LEU A 1 621 ? 3.422 -66.875 -19.547 1 94.69 621 LEU A C 1
ATOM 5016 O O . LEU A 1 621 ? 2.408 -67.5 -19.297 1 94.69 621 LEU A O 1
ATOM 5020 N N . SER A 1 622 ? 3.43 -65.562 -19.453 1 94.12 622 SER A N 1
ATOM 5021 C CA . SER A 1 622 ? 2.277 -64.812 -18.953 1 94.12 622 SER A CA 1
ATOM 5022 C C . SER A 1 622 ? 1.242 -64.625 -20.062 1 94.12 622 SER A C 1
ATOM 5024 O O . SER A 1 622 ? 0.093 -64.25 -19.781 1 94.12 622 SER A O 1
ATOM 5026 N N . GLY A 1 623 ? 1.618 -64.688 -21.297 1 90.88 623 GLY A N 1
ATOM 5027 C CA . GLY A 1 623 ? 0.711 -64.5 -22.406 1 90.88 623 GLY A CA 1
ATOM 5028 C C . GLY A 1 623 ? 0.623 -63.062 -22.844 1 90.88 623 GLY A C 1
ATOM 5029 O O . GLY A 1 623 ? -0.292 -62.688 -23.578 1 90.88 623 GLY A O 1
ATOM 5030 N N . THR A 1 624 ? 1.509 -62.219 -22.391 1 92.25 624 THR A N 1
ATOM 5031 C CA . THR A 1 624 ? 1.518 -60.812 -22.734 1 92.25 624 THR A CA 1
ATOM 5032 C C . THR A 1 624 ? 2.137 -60.594 -24.125 1 92.25 624 THR A C 1
ATOM 5034 O O . THR A 1 624 ? 3.227 -61.094 -24.406 1 92.25 624 THR A O 1
ATOM 5037 N N . GLU A 1 625 ? 1.42 -59.875 -24.953 1 91.12 625 GLU A N 1
ATOM 5038 C CA . GLU A 1 625 ? 1.938 -59.531 -26.281 1 91.12 625 GLU A CA 1
ATOM 5039 C C . GLU A 1 625 ? 2.369 -58.062 -26.328 1 91.12 625 GLU A C 1
ATOM 5041 O O . GLU A 1 625 ? 1.806 -57.219 -25.641 1 91.12 625 GLU A O 1
ATOM 5046 N N . TRP A 1 626 ? 3.361 -57.812 -27.078 1 92.5 626 TRP A N 1
ATOM 5047 C CA . TRP A 1 626 ? 3.896 -56.469 -27.188 1 92.5 626 TRP A CA 1
ATOM 5048 C C . TRP A 1 626 ? 3.562 -55.844 -28.562 1 92.5 626 TRP A C 1
ATOM 5050 O O . TRP A 1 626 ? 3.58 -56.562 -29.578 1 92.5 626 TRP A O 1
ATOM 5060 N N . ASN A 1 627 ? 3.193 -54.594 -28.609 1 89.25 627 ASN A N 1
ATOM 5061 C CA . ASN A 1 627 ? 2.783 -53.875 -29.812 1 89.25 627 ASN A CA 1
ATOM 5062 C C . ASN A 1 627 ? 3.979 -53.531 -30.688 1 89.25 627 ASN A C 1
ATOM 5064 O O . ASN A 1 627 ? 4.812 -52.688 -30.328 1 89.25 627 ASN A O 1
ATOM 5068 N N . PRO A 1 628 ? 4.035 -54.094 -31.797 1 86.5 628 PRO A N 1
ATOM 5069 C CA . PRO A 1 628 ? 5.203 -53.844 -32.656 1 86.5 628 PRO A CA 1
ATOM 5070 C C . PRO A 1 628 ? 5.312 -52.375 -33.094 1 86.5 628 PRO A C 1
ATOM 5072 O O . PRO A 1 628 ? 6.418 -51.875 -33.219 1 86.5 628 PRO A O 1
ATOM 5075 N N . ASP A 1 629 ? 4.188 -51.75 -33.188 1 84.62 629 ASP A N 1
ATOM 5076 C CA . ASP A 1 629 ? 4.184 -50.375 -33.656 1 84.62 629 ASP A CA 1
ATOM 5077 C C . ASP A 1 629 ? 4.605 -49.406 -32.562 1 84.62 629 ASP A C 1
ATOM 5079 O O . ASP A 1 629 ? 5.031 -48.281 -32.844 1 84.62 629 ASP A O 1
ATOM 5083 N N . LYS A 1 630 ? 4.473 -49.812 -31.328 1 87.94 630 LYS A N 1
ATOM 5084 C CA . LYS A 1 630 ? 4.781 -48.906 -30.219 1 87.94 630 LYS A CA 1
ATOM 5085 C C . LYS A 1 630 ? 6.035 -49.375 -29.484 1 87.94 630 LYS A C 1
ATOM 5087 O O . LYS A 1 630 ? 6.348 -48.844 -28.406 1 87.94 630 LYS A O 1
ATOM 5092 N N . CYS A 1 631 ? 6.645 -50.375 -29.938 1 92.56 631 CYS A N 1
ATOM 5093 C CA . CYS A 1 631 ? 7.93 -50.812 -29.391 1 92.56 631 CYS A CA 1
ATOM 5094 C C . CYS A 1 631 ? 9.07 -50.438 -30.328 1 92.56 631 CYS A C 1
ATOM 5096 O O . CYS A 1 631 ? 8.961 -50.562 -31.547 1 92.56 631 CYS A O 1
ATOM 5098 N N . GLY A 1 632 ? 10.055 -49.812 -29.797 1 92.62 632 GLY A N 1
ATOM 5099 C CA . GLY A 1 632 ? 11.156 -49.344 -30.641 1 92.62 632 GLY A CA 1
ATOM 5100 C C . GLY A 1 632 ? 12.453 -49.156 -29.875 1 92.62 632 GLY A C 1
ATOM 5101 O O . GLY A 1 632 ? 12.492 -49.375 -28.656 1 92.62 632 GLY A O 1
ATOM 5102 N N . CYS A 1 633 ? 13.445 -48.969 -30.578 1 93.69 633 CYS A N 1
ATOM 5103 C CA . CYS A 1 633 ? 14.773 -48.75 -30.016 1 93.69 633 CYS A CA 1
ATOM 5104 C C . CYS A 1 633 ? 15.539 -47.688 -30.828 1 93.69 633 CYS A C 1
ATOM 5106 O O . CYS A 1 633 ? 15.391 -47.625 -32.062 1 93.69 633 CYS A O 1
ATOM 5108 N N . VAL A 1 634 ? 16.234 -46.781 -30.219 1 92.25 634 VAL A N 1
ATOM 5109 C CA . VAL A 1 634 ? 17.062 -45.781 -30.859 1 92.25 634 VAL A CA 1
ATOM 5110 C C . VAL A 1 634 ? 18.484 -45.812 -30.281 1 92.25 634 VAL A C 1
ATOM 5112 O O . VAL A 1 634 ? 18.641 -45.875 -29.062 1 92.25 634 VAL A O 1
ATOM 5115 N N . ARG A 1 635 ? 19.422 -45.875 -31.125 1 90.44 635 ARG A N 1
ATOM 5116 C CA . ARG A 1 635 ? 20.828 -45.781 -30.734 1 90.44 635 ARG A CA 1
ATOM 5117 C C . ARG A 1 635 ? 21.375 -44.375 -30.984 1 90.44 635 ARG A C 1
ATOM 5119 O O . ARG A 1 635 ? 21.453 -43.938 -32.125 1 90.44 635 ARG A O 1
ATOM 5126 N N . ILE A 1 636 ? 21.734 -43.719 -29.922 1 88.88 636 ILE A N 1
ATOM 5127 C CA . ILE A 1 636 ? 22.203 -42.344 -30.016 1 88.88 636 ILE A CA 1
ATOM 5128 C C . ILE A 1 636 ? 23.734 -42.312 -29.984 1 88.88 636 ILE A C 1
ATOM 5130 O O . ILE A 1 636 ? 24.359 -42.906 -29.109 1 88.88 636 ILE A O 1
ATOM 5134 N N . SER A 1 637 ? 24.344 -41.844 -31.062 1 78.38 637 SER A N 1
ATOM 5135 C CA . SER A 1 637 ? 25.812 -41.75 -31.125 1 78.38 637 SER A CA 1
ATOM 5136 C C . SER A 1 637 ? 26.266 -40.312 -31.312 1 78.38 637 SER A C 1
ATOM 5138 O O . SER A 1 637 ? 25.578 -39.531 -31.969 1 78.38 637 SER A O 1
ATOM 5140 N N . SER A 1 638 ? 27.094 -39.656 -30.438 1 65.31 638 SER A N 1
ATOM 5141 C CA . SER A 1 638 ? 27.594 -38.281 -30.562 1 65.31 638 SER A CA 1
ATOM 5142 C C . SER A 1 638 ? 28.406 -38.125 -31.844 1 65.31 638 SER A C 1
ATOM 5144 O O . SER A 1 638 ? 28.703 -37 -32.25 1 65.31 638 SER A O 1
ATOM 5146 N N . GLN A 1 639 ? 29.281 -39.094 -32.406 1 57.84 639 GLN A N 1
ATOM 5147 C CA . GLN A 1 639 ? 30.141 -38.875 -33.562 1 57.84 639 GLN A CA 1
ATOM 5148 C C . GLN A 1 639 ? 29.375 -39.094 -34.875 1 57.84 639 GLN A C 1
ATOM 5150 O O . GLN A 1 639 ? 28.875 -40.188 -35.156 1 57.84 639 GLN A O 1
ATOM 5155 N N . PRO A 1 640 ? 28.922 -37.969 -35.406 1 51.69 640 PRO A N 1
ATOM 5156 C CA . PRO A 1 640 ? 28.125 -38.031 -36.625 1 51.69 640 PRO A CA 1
ATOM 5157 C C . PRO A 1 640 ? 28.672 -39.031 -37.625 1 51.69 640 PRO A C 1
ATOM 5159 O O . PRO A 1 640 ? 27.906 -39.594 -38.438 1 51.69 640 PRO A O 1
ATOM 5162 N N . ASP A 1 641 ? 30.078 -38.938 -37.906 1 47.5 641 ASP A N 1
ATOM 5163 C CA . ASP A 1 641 ? 30.703 -39.531 -39.094 1 47.5 641 ASP A CA 1
ATOM 5164 C C . ASP A 1 641 ? 30.656 -41.062 -39.031 1 47.5 641 ASP A C 1
ATOM 5166 O O . ASP A 1 641 ? 31.078 -41.719 -39.969 1 47.5 641 ASP A O 1
ATOM 5170 N N . HIS A 1 642 ? 31.062 -41.625 -37.938 1 43.97 642 HIS A N 1
ATOM 5171 C CA . HIS A 1 642 ? 31.156 -43.062 -38.094 1 43.97 642 HIS A CA 1
ATOM 5172 C C . HIS A 1 642 ? 29.781 -43.719 -38.094 1 43.97 642 HIS A C 1
ATOM 5174 O O . HIS A 1 642 ? 29.078 -43.719 -37.094 1 43.97 642 HIS A O 1
ATOM 5180 N N . PRO A 1 643 ? 29.172 -43.594 -39.188 1 43.31 643 PRO A N 1
ATOM 5181 C CA . PRO A 1 643 ? 27.969 -44.406 -39.25 1 43.31 643 PRO A CA 1
ATOM 5182 C C . PRO A 1 643 ? 28.078 -45.688 -38.469 1 43.31 643 PRO A C 1
ATOM 5184 O O . PRO A 1 643 ? 28.844 -46.594 -38.875 1 43.31 643 PRO A O 1
ATOM 5187 N N . THR A 1 644 ? 28.672 -45.688 -37.344 1 43.06 644 THR A N 1
ATOM 5188 C CA . THR A 1 644 ? 28.75 -47 -36.719 1 43.06 644 THR A CA 1
ATOM 5189 C C . THR A 1 644 ? 27.672 -47.906 -37.25 1 43.06 644 THR A C 1
ATOM 5191 O O . THR A 1 644 ? 26.641 -47.469 -37.719 1 43.06 644 THR A O 1
ATOM 5194 N N . SER A 1 645 ? 28.078 -49.188 -37.438 1 42.34 645 SER A N 1
ATOM 5195 C CA . SER A 1 645 ? 27.328 -50.344 -37.969 1 42.34 645 SER A CA 1
ATOM 5196 C C . SER A 1 645 ? 25.859 -50.281 -37.562 1 42.34 645 SER A C 1
ATOM 5198 O O . SER A 1 645 ? 25.562 -50.25 -36.344 1 42.34 645 SER A O 1
ATOM 5200 N N . SER A 1 646 ? 25.094 -49.469 -38.156 1 46.78 646 SER A N 1
ATOM 5201 C CA . SER A 1 646 ? 23.641 -49.5 -38.219 1 46.78 646 SER A CA 1
ATOM 5202 C C . SER A 1 646 ? 23.094 -50.844 -37.812 1 46.78 646 SER A C 1
ATOM 5204 O O . SER A 1 646 ? 21.938 -51.156 -38.062 1 46.78 646 SER A O 1
ATOM 5206 N N . GLU A 1 647 ? 23.953 -51.688 -37.625 1 51.5 647 GLU A N 1
ATOM 5207 C CA . GLU A 1 647 ? 23.344 -53.031 -37.438 1 51.5 647 GLU A CA 1
ATOM 5208 C C . GLU A 1 647 ? 22.453 -53.062 -36.188 1 51.5 647 GLU A C 1
ATOM 5210 O O . GLU A 1 647 ? 22.953 -52.875 -35.094 1 51.5 647 GLU A O 1
ATOM 5215 N N . THR A 1 648 ? 21.312 -52.438 -36.312 1 60.56 648 THR A N 1
ATOM 5216 C CA . THR A 1 648 ? 20.234 -52.625 -35.344 1 60.56 648 THR A CA 1
ATOM 5217 C C . THR A 1 648 ? 20.281 -54 -34.719 1 60.56 648 THR A C 1
ATOM 5219 O O . THR A 1 648 ? 20.578 -55 -35.375 1 60.56 648 THR A O 1
ATOM 5222 N N . SER A 1 649 ? 20.547 -53.906 -33.375 1 74.19 649 SER A N 1
ATOM 5223 C CA . SER A 1 649 ? 20.453 -55.188 -32.688 1 74.19 649 SER A CA 1
ATOM 5224 C C . SER A 1 649 ? 19.344 -56.062 -33.25 1 74.19 649 SER A C 1
ATOM 5226 O O . SER A 1 649 ? 18.281 -55.562 -33.625 1 74.19 649 SER A O 1
ATOM 5228 N N . SER A 1 650 ? 19.641 -57.125 -33.75 1 80.25 650 SER A N 1
ATOM 5229 C CA . SER A 1 650 ? 18.641 -58.062 -34.25 1 80.25 650 SER A CA 1
ATOM 5230 C C . SER A 1 650 ? 17.688 -58.531 -33.156 1 80.25 650 SER A C 1
ATOM 5232 O O . SER A 1 650 ? 16.609 -59.031 -33.438 1 80.25 650 SER A O 1
ATOM 5234 N N . ILE A 1 651 ? 18 -58.125 -31.906 1 89.38 651 ILE A N 1
ATOM 5235 C CA . ILE A 1 651 ? 17.219 -58.594 -30.766 1 89.38 651 ILE A CA 1
ATOM 5236 C C . ILE A 1 651 ? 16.203 -57.531 -30.344 1 89.38 651 ILE A C 1
ATOM 5238 O O . ILE A 1 651 ? 15.039 -57.844 -30.094 1 89.38 651 ILE A O 1
ATOM 5242 N N . LEU A 1 652 ? 16.625 -56.312 -30.406 1 92.06 652 LEU A N 1
ATOM 5243 C CA . LEU A 1 652 ? 15.797 -55.219 -29.891 1 92.06 652 LEU A CA 1
ATOM 5244 C C . LEU A 1 652 ? 14.688 -54.875 -30.875 1 92.06 652 LEU A C 1
ATOM 5246 O O . LEU A 1 652 ? 14.789 -55.188 -32.062 1 92.06 652 LEU A O 1
ATOM 5250 N N . PRO A 1 653 ? 13.602 -54.281 -30.391 1 92.06 653 PRO A N 1
ATOM 5251 C CA . PRO A 1 653 ? 12.492 -53.938 -31.297 1 92.06 653 PRO A CA 1
ATOM 5252 C C . PRO A 1 653 ? 12.891 -52.906 -32.344 1 92.06 653 PRO A C 1
ATOM 5254 O O . PRO A 1 653 ? 13.711 -52.031 -32.094 1 92.06 653 PRO A O 1
ATOM 5257 N N . LYS A 1 654 ? 12.273 -53 -33.531 1 87.19 654 LYS A N 1
ATOM 5258 C CA . LYS A 1 654 ? 12.711 -52.188 -34.656 1 87.19 654 LYS A CA 1
ATOM 5259 C C . LYS A 1 654 ? 11.852 -50.938 -34.844 1 87.19 654 LYS A C 1
ATOM 5261 O O . LYS A 1 654 ? 12.164 -50.094 -35.656 1 87.19 654 LYS A O 1
ATOM 5266 N N . GLY A 1 655 ? 10.977 -50.688 -34.094 1 88.12 655 GLY A N 1
ATOM 5267 C CA . GLY A 1 655 ? 10.102 -49.562 -34.25 1 88.12 655 GLY A CA 1
ATOM 5268 C C . GLY A 1 655 ? 10.719 -48.25 -33.75 1 88.12 655 GLY A C 1
ATOM 5269 O O . GLY A 1 655 ? 11.883 -48.25 -33.344 1 88.12 655 GLY A O 1
ATOM 5270 N N . GLU A 1 656 ? 10.031 -47.156 -33.938 1 89 656 GLU A N 1
ATOM 5271 C CA . GLU A 1 656 ? 10.484 -45.844 -33.469 1 89 656 GLU A CA 1
ATOM 5272 C C . GLU A 1 656 ? 10.062 -45.594 -32.031 1 89 656 GLU A C 1
ATOM 5274 O O . GLU A 1 656 ? 9.094 -46.188 -31.547 1 89 656 GLU A O 1
ATOM 5279 N N . ILE A 1 657 ? 10.875 -44.75 -31.375 1 91.12 657 ILE A N 1
ATOM 5280 C CA . ILE A 1 657 ? 10.492 -44.312 -30.031 1 91.12 657 ILE A CA 1
ATOM 5281 C C . ILE A 1 657 ? 9.727 -43 -30.125 1 91.12 657 ILE A C 1
ATOM 5283 O O . ILE A 1 657 ? 10.227 -42.031 -30.703 1 91.12 657 ILE A O 1
ATOM 5287 N N . SER A 1 658 ? 8.547 -43.031 -29.766 1 88.88 658 SER A N 1
ATOM 5288 C CA . SER A 1 658 ? 7.727 -41.812 -29.891 1 88.88 658 SER A CA 1
ATOM 5289 C C . SER A 1 658 ? 6.812 -41.656 -28.688 1 88.88 658 SER A C 1
ATOM 5291 O O . SER A 1 658 ? 6.562 -42.594 -27.953 1 88.88 658 SER A O 1
ATOM 5293 N N . TRP A 1 659 ? 6.508 -40.469 -28.406 1 85.56 659 TRP A N 1
ATOM 5294 C CA . TRP A 1 659 ? 5.523 -40.094 -27.391 1 85.56 659 TRP A CA 1
ATOM 5295 C C . TRP A 1 659 ? 4.676 -38.906 -27.875 1 85.56 659 TRP A C 1
ATOM 5297 O O . TRP A 1 659 ? 5.199 -37.844 -28.188 1 85.56 659 TRP A O 1
ATOM 5307 N N . GLY A 1 660 ? 3.43 -39.125 -27.844 1 83.5 660 GLY A N 1
ATOM 5308 C CA . GLY A 1 660 ? 2.572 -38.062 -28.359 1 83.5 660 GLY A CA 1
ATOM 5309 C C . GLY A 1 660 ? 2.887 -37.688 -29.797 1 83.5 660 GLY A C 1
ATOM 5310 O O . GLY A 1 660 ? 2.895 -38.562 -30.672 1 83.5 660 GLY A O 1
ATOM 5311 N N . PHE A 1 661 ? 3.369 -36.344 -29.875 1 90.5 661 PHE A N 1
ATOM 5312 C CA . PHE A 1 661 ? 3.631 -35.875 -31.234 1 90.5 661 PHE A CA 1
ATOM 5313 C C . PHE A 1 661 ? 5.129 -35.75 -31.484 1 90.5 661 PHE A C 1
ATOM 5315 O O . PHE A 1 661 ? 5.555 -35.094 -32.438 1 90.5 661 PHE A O 1
ATOM 5322 N N . ILE A 1 662 ? 5.863 -36.344 -30.594 1 91.56 662 ILE A N 1
ATOM 5323 C CA . ILE A 1 662 ? 7.297 -36.156 -30.781 1 91.56 662 ILE A CA 1
ATOM 5324 C C . ILE A 1 662 ? 7.969 -37.531 -30.922 1 91.56 662 ILE A C 1
ATOM 5326 O O . ILE A 1 662 ? 7.465 -38.531 -30.422 1 91.56 662 ILE A O 1
ATOM 5330 N N . LYS A 1 663 ? 9.031 -37.594 -31.609 1 92.69 663 LYS A N 1
ATOM 5331 C CA . LYS A 1 663 ? 9.852 -38.781 -31.812 1 92.69 663 LYS A CA 1
ATOM 5332 C C . LYS A 1 663 ? 11.32 -38.469 -31.562 1 92.69 663 LYS A C 1
ATOM 5334 O O . LYS A 1 663 ? 11.789 -37.344 -31.781 1 92.69 663 LYS A O 1
ATOM 5339 N N . LEU A 1 664 ? 11.984 -39.5 -30.953 1 91.56 664 LEU A N 1
ATOM 5340 C CA . LEU A 1 664 ? 13.406 -39.344 -30.641 1 91.56 664 LEU A CA 1
ATOM 5341 C C . LEU A 1 664 ? 14.266 -39.719 -31.844 1 91.56 664 LEU A C 1
ATOM 5343 O O . LEU A 1 664 ? 14.109 -40.812 -32.406 1 91.56 664 LEU A O 1
ATOM 5347 N N . GLY A 1 665 ? 15.094 -38.781 -32.25 1 86.75 665 GLY A N 1
ATOM 5348 C CA . GLY A 1 665 ? 16.016 -39.062 -33.375 1 86.75 665 GLY A CA 1
ATOM 5349 C C . GLY A 1 665 ? 17.312 -39.688 -32.906 1 86.75 665 GLY A C 1
ATOM 5350 O O . GLY A 1 665 ? 17.609 -39.719 -31.719 1 86.75 665 GLY A O 1
ATOM 5351 N N . SER A 1 666 ? 18.047 -40.219 -33.844 1 87.19 666 SER A N 1
ATOM 5352 C CA . SER A 1 666 ? 19.344 -40.844 -33.562 1 87.19 666 SER A CA 1
ATOM 5353 C C . SER A 1 666 ? 20.359 -39.781 -33.094 1 87.19 666 SER A C 1
ATOM 5355 O O . SER A 1 666 ? 21.406 -40.125 -32.562 1 87.19 666 SER A O 1
ATOM 5357 N N . ASP A 1 667 ? 20 -38.531 -33.312 1 84.12 667 ASP A N 1
ATOM 5358 C CA . ASP A 1 667 ? 20.844 -37.406 -32.875 1 84.12 667 ASP 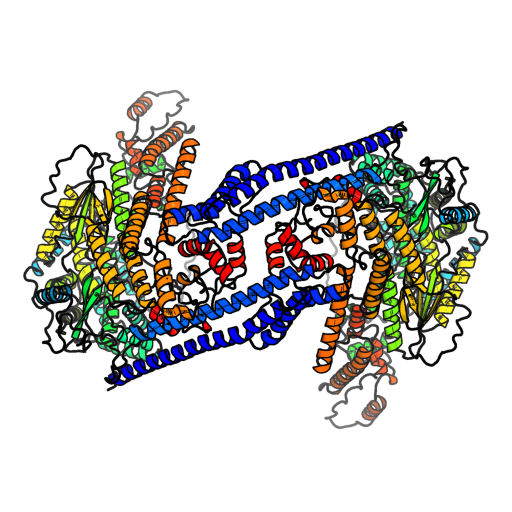A CA 1
ATOM 5359 C C . ASP A 1 667 ? 20.516 -37.031 -31.422 1 84.12 667 ASP A C 1
ATOM 5361 O O . ASP A 1 667 ? 21.188 -36.188 -30.828 1 84.12 667 ASP A O 1
ATOM 5365 N N . GLY A 1 668 ? 19.562 -37.656 -30.891 1 85.75 668 GLY A N 1
ATOM 5366 C CA . GLY A 1 668 ? 19.219 -37.375 -29.5 1 85.75 668 GLY A CA 1
ATOM 5367 C C . GLY A 1 668 ? 18.281 -36.188 -29.344 1 85.75 668 GLY A C 1
ATOM 5368 O O . GLY A 1 668 ? 18.156 -35.656 -28.25 1 85.75 668 GLY A O 1
ATOM 5369 N N . ILE A 1 669 ? 17.703 -35.719 -30.453 1 88.06 669 ILE A N 1
ATOM 5370 C CA . ILE A 1 669 ? 16.812 -34.562 -30.406 1 88.06 669 ILE A CA 1
ATOM 5371 C C . ILE A 1 669 ? 15.367 -35.031 -30.641 1 88.06 669 ILE A C 1
ATOM 5373 O O . ILE A 1 669 ? 15.102 -35.844 -31.516 1 88.06 669 ILE A O 1
ATOM 5377 N N . TRP A 1 670 ? 14.523 -34.656 -29.734 1 90.56 670 TRP A N 1
ATOM 5378 C CA . TRP A 1 670 ? 13.094 -34.875 -29.906 1 90.56 670 TRP A CA 1
ATOM 5379 C C . TRP A 1 670 ? 12.508 -34 -30.984 1 90.56 670 TRP A C 1
ATOM 5381 O O . TRP A 1 670 ? 12.703 -32.781 -30.953 1 90.56 670 TRP A O 1
ATOM 5391 N N . ARG A 1 671 ? 11.852 -34.469 -31.969 1 91.38 671 ARG A N 1
ATOM 5392 C CA . ARG A 1 671 ? 11.258 -33.719 -33.062 1 91.38 671 ARG A CA 1
ATOM 5393 C C . ARG A 1 671 ? 9.766 -34 -33.188 1 91.38 671 ARG A C 1
ATOM 5395 O O . ARG A 1 671 ? 9.312 -35.094 -32.844 1 91.38 671 ARG A O 1
ATOM 5402 N N . ILE A 1 672 ? 9.062 -33.062 -33.688 1 92.94 672 ILE A N 1
ATOM 5403 C CA . ILE A 1 672 ? 7.621 -33.188 -33.812 1 92.94 672 ILE A CA 1
ATOM 5404 C C . ILE A 1 672 ? 7.297 -34 -35.062 1 92.94 672 ILE A C 1
ATOM 5406 O O . ILE A 1 672 ? 7.863 -33.75 -36.156 1 92.94 672 ILE A O 1
ATOM 5410 N N . LYS A 1 673 ? 6.438 -34.969 -34.906 1 92.12 673 LYS A N 1
ATOM 5411 C CA . LYS A 1 673 ? 5.961 -35.781 -36.031 1 92.12 673 LYS A CA 1
ATOM 5412 C C . LYS A 1 673 ? 4.957 -35.031 -36.875 1 92.12 673 LYS A C 1
ATOM 5414 O O . LYS A 1 673 ? 3.764 -35 -36.594 1 92.12 673 LYS A O 1
ATOM 5419 N N . GLN A 1 674 ? 5.344 -34.562 -38 1 91.75 674 GLN A N 1
ATOM 5420 C CA . GLN A 1 674 ? 4.543 -33.656 -38.844 1 91.75 674 GLN A CA 1
ATOM 5421 C C . GLN A 1 674 ? 3.334 -34.406 -39.406 1 91.75 674 GLN A C 1
ATOM 5423 O O . GLN A 1 674 ? 2.258 -33.812 -39.562 1 91.75 674 GLN A O 1
ATOM 5428 N N . ASP A 1 675 ? 3.51 -35.625 -39.719 1 90.12 675 ASP A N 1
ATOM 5429 C CA . ASP A 1 675 ? 2.412 -36.406 -40.312 1 90.12 675 ASP A CA 1
ATOM 5430 C C . ASP A 1 675 ? 1.271 -36.594 -39.312 1 90.12 675 ASP A C 1
ATOM 5432 O O . ASP A 1 675 ? 0.104 -36.375 -39.656 1 90.12 675 ASP A O 1
ATOM 5436 N N . GLU A 1 676 ? 1.69 -37 -38.094 1 90.5 676 GLU A N 1
ATOM 5437 C CA . GLU A 1 676 ? 0.676 -37.156 -37.062 1 90.5 676 GLU A CA 1
ATOM 5438 C C . GLU A 1 676 ? 0.018 -35.844 -36.719 1 90.5 676 GLU A C 1
ATOM 5440 O O . GLU A 1 676 ? -1.182 -35.781 -36.438 1 90.5 676 GLU A O 1
ATOM 5445 N N . LEU A 1 677 ? 0.792 -34.781 -36.781 1 93.06 677 LEU A N 1
ATOM 5446 C CA . LEU A 1 677 ? 0.272 -33.438 -36.469 1 93.06 677 LEU A CA 1
ATOM 5447 C C . LEU A 1 677 ? -0.768 -33.031 -37.5 1 93.06 677 LEU A C 1
ATOM 5449 O O . LEU A 1 677 ? -1.835 -32.531 -37.156 1 93.06 677 LEU A O 1
ATOM 5453 N N . GLU A 1 678 ? -0.507 -33.281 -38.75 1 93.94 678 GLU A N 1
ATOM 5454 C CA . GLU A 1 678 ? -1.418 -32.906 -39.812 1 93.94 678 GLU A CA 1
ATOM 5455 C C . GLU A 1 678 ? -2.729 -33.656 -39.75 1 93.94 678 GLU A C 1
ATOM 5457 O O . GLU A 1 678 ? -3.801 -33.125 -40 1 93.94 678 GLU A O 1
ATOM 5462 N N . LYS A 1 679 ? -2.641 -34.906 -39.375 1 90.81 679 LYS A N 1
ATOM 5463 C CA . LYS A 1 679 ? -3.84 -35.719 -39.188 1 90.81 679 LYS A CA 1
ATOM 5464 C C . LYS A 1 679 ? -4.73 -35.188 -38.094 1 90.81 679 LYS A C 1
ATOM 5466 O O . LYS A 1 679 ? -5.949 -35.094 -38.25 1 90.81 679 LYS A O 1
ATOM 5471 N N . HIS A 1 680 ? -4.102 -34.812 -37.062 1 90.94 680 HIS A N 1
ATOM 5472 C CA . HIS A 1 680 ? -4.863 -34.281 -35.938 1 90.94 680 HIS A CA 1
ATOM 5473 C C . HIS A 1 680 ? -5.391 -32.875 -36.219 1 90.94 680 HIS A C 1
ATOM 5475 O O . HIS A 1 680 ? -6.441 -32.5 -35.688 1 90.94 680 HIS A O 1
ATOM 5481 N N . ILE A 1 681 ? -4.641 -32.062 -37.031 1 94.25 681 ILE A N 1
ATOM 5482 C CA . ILE A 1 681 ? -5.133 -30.734 -37.406 1 94.25 681 ILE A CA 1
ATOM 5483 C C . ILE A 1 681 ? -6.414 -30.875 -38.219 1 94.25 681 ILE A C 1
ATOM 5485 O O . ILE A 1 681 ? -7.375 -30.125 -38.031 1 94.25 681 ILE A O 1
ATOM 5489 N N . ALA A 1 682 ? -6.422 -31.875 -39.062 1 91.88 682 ALA A N 1
ATOM 5490 C CA . ALA A 1 682 ? -7.605 -32.125 -39.875 1 91.88 682 ALA A CA 1
ATOM 5491 C C . ALA A 1 682 ? -8.789 -32.562 -39.031 1 91.88 682 ALA A C 1
ATOM 5493 O O . ALA A 1 682 ? -9.922 -32.125 -39.281 1 91.88 682 ALA A O 1
ATOM 5494 N N . GLU A 1 683 ? -8.492 -33.375 -38.094 1 88.38 683 GLU A N 1
ATOM 5495 C CA . GLU A 1 683 ? -9.547 -33.812 -37.156 1 88.38 683 GLU A CA 1
ATOM 5496 C C . GLU A 1 683 ? -10.055 -32.625 -36.344 1 88.38 683 GLU A C 1
ATOM 5498 O O . GLU A 1 683 ? -11.258 -32.5 -36.094 1 88.38 683 GLU A O 1
ATOM 5503 N N . MET A 1 684 ? -9.125 -31.812 -35.875 1 91.75 684 MET A N 1
ATOM 5504 C CA . MET A 1 684 ? -9.5 -30.625 -35.094 1 91.75 684 MET A CA 1
ATOM 5505 C C . MET A 1 684 ? -10.398 -29.703 -35.906 1 91.75 684 MET A C 1
ATOM 5507 O O . MET A 1 684 ? -11.383 -29.172 -35.406 1 91.75 684 MET A O 1
ATOM 5511 N N . LYS A 1 685 ? -10 -29.484 -37.156 1 92.44 685 LYS A N 1
ATOM 5512 C CA . LYS A 1 685 ? -10.805 -28.625 -38.031 1 92.44 685 LYS A CA 1
ATOM 5513 C C . LYS A 1 685 ? -12.203 -29.203 -38.188 1 92.44 685 LYS A C 1
ATOM 5515 O O . LYS A 1 685 ? -13.188 -28.453 -38.156 1 92.44 685 LYS A O 1
ATOM 5520 N N . LEU A 1 686 ? -12.312 -30.5 -38.344 1 88.19 686 LEU A N 1
ATOM 5521 C CA . LEU A 1 686 ? -13.602 -31.156 -38.5 1 88.19 686 LEU A CA 1
ATOM 5522 C C . LEU A 1 686 ? -14.453 -31 -37.25 1 88.19 686 LEU A C 1
ATOM 5524 O O . LEU A 1 686 ? -15.648 -30.719 -37.344 1 88.19 686 LEU A O 1
ATOM 5528 N N . GLN A 1 687 ? -13.82 -31.156 -36.094 1 87.19 687 GLN A N 1
ATOM 5529 C CA . GLN A 1 687 ? -14.539 -31.031 -34.812 1 87.19 687 GLN A CA 1
ATOM 5530 C C . GLN A 1 687 ? -14.992 -29.609 -34.594 1 87.19 687 GLN A C 1
ATOM 5532 O O . GLN A 1 687 ? -16.078 -29.375 -34.031 1 87.19 687 GLN A O 1
ATOM 5537 N N . MET A 1 688 ? -14.18 -28.641 -34.938 1 90.5 688 MET A N 1
ATOM 5538 C CA . MET A 1 688 ? -14.539 -27.234 -34.781 1 90.5 688 MET A CA 1
ATOM 5539 C C . MET A 1 688 ? -15.688 -26.844 -35.719 1 90.5 688 MET A C 1
ATOM 5541 O O . MET A 1 688 ? -16.594 -26.125 -35.312 1 90.5 688 MET A O 1
ATOM 5545 N N . ASP A 1 689 ? -15.641 -27.375 -36.906 1 87.31 689 ASP A N 1
ATOM 5546 C CA . ASP A 1 689 ? -16.672 -27.062 -37.875 1 87.31 689 ASP A CA 1
ATOM 5547 C C . ASP A 1 689 ? -18 -27.719 -37.5 1 87.31 689 ASP A C 1
ATOM 5549 O O . ASP A 1 689 ? -19.062 -27.234 -37.938 1 87.31 689 ASP A O 1
ATOM 5553 N N . SER A 1 690 ? -17.922 -28.75 -36.75 1 84.81 690 SER A N 1
ATOM 5554 C CA . SER A 1 690 ? -19.125 -29.469 -36.375 1 84.81 690 SER A CA 1
ATOM 5555 C C . SER A 1 690 ? -19.859 -28.75 -35.219 1 84.81 690 SER A C 1
ATOM 5557 O O . SER A 1 690 ? -21.031 -29.016 -34.969 1 84.81 690 SER A O 1
ATOM 5559 N N . GLN A 1 691 ? -19.141 -27.844 -34.625 1 86.81 691 GLN A N 1
ATOM 5560 C CA . GLN A 1 691 ? -19.766 -27.109 -33.531 1 86.81 691 GLN A CA 1
ATOM 5561 C C . GLN A 1 691 ? -20.672 -26.016 -34.062 1 86.81 691 GLN A C 1
ATOM 5563 O O . GLN A 1 691 ? -20.344 -25.312 -35.031 1 86.81 691 GLN A O 1
ATOM 5568 N N . LYS A 1 692 ? -21.797 -25.828 -33.469 1 86.31 692 LYS A N 1
ATOM 5569 C CA . LYS A 1 692 ? -22.781 -24.875 -33.969 1 86.31 692 LYS A CA 1
ATOM 5570 C C . LYS A 1 692 ? -22.703 -23.547 -33.219 1 86.31 692 LYS A C 1
ATOM 5572 O O . LYS A 1 692 ? -23.031 -22.5 -33.75 1 86.31 692 LYS A O 1
ATOM 5577 N N . SER A 1 693 ? -22.391 -23.609 -32 1 91.25 693 SER A N 1
ATOM 5578 C CA . SER A 1 693 ? -22.328 -22.391 -31.188 1 91.25 693 SER A CA 1
ATOM 5579 C C . SER A 1 693 ? -20.906 -21.844 -31.141 1 91.25 693 SER A C 1
ATOM 5581 O O . SER A 1 693 ? -19.938 -22.578 -31.359 1 91.25 693 SER A O 1
ATOM 5583 N N . ILE A 1 694 ? -20.766 -20.531 -30.906 1 94 694 ILE A N 1
ATOM 5584 C CA . ILE A 1 694 ? -19.453 -19.891 -30.797 1 94 694 ILE A CA 1
ATOM 5585 C C . ILE A 1 694 ? -18.703 -20.469 -29.609 1 94 694 ILE A C 1
ATOM 5587 O O . ILE A 1 694 ? -17.5 -20.75 -29.703 1 94 694 ILE A O 1
ATOM 5591 N N . LEU A 1 695 ? -19.375 -20.641 -28.453 1 93.12 695 LEU A N 1
ATOM 5592 C CA . LEU A 1 695 ? -18.719 -21.203 -27.281 1 93.12 695 LEU A CA 1
ATOM 5593 C C . LEU A 1 695 ? -18.312 -22.656 -27.516 1 93.12 695 LEU A C 1
ATOM 5595 O O . LEU A 1 695 ? -17.328 -23.125 -26.969 1 93.12 695 LEU A O 1
ATOM 5599 N N . GLY A 1 696 ? -19.094 -23.375 -28.312 1 90.19 696 GLY A N 1
ATOM 5600 C CA . GLY A 1 696 ? -18.703 -24.703 -28.719 1 90.19 696 GLY A CA 1
ATOM 5601 C C . GLY A 1 696 ? -17.422 -24.734 -29.531 1 90.19 696 GLY A C 1
ATOM 5602 O O . GLY A 1 696 ? -16.562 -25.609 -29.328 1 90.19 696 GLY A O 1
ATOM 5603 N N . ILE A 1 697 ? -17.328 -23.797 -30.422 1 92.56 697 ILE A N 1
ATOM 5604 C CA . ILE A 1 697 ? -16.125 -23.672 -31.25 1 92.56 697 ILE A CA 1
ATOM 5605 C C . ILE A 1 697 ? -14.922 -23.359 -30.375 1 92.56 697 ILE A C 1
ATOM 5607 O O . ILE A 1 697 ? -13.852 -23.953 -30.531 1 92.56 697 ILE A O 1
ATOM 5611 N N . ILE A 1 698 ? -15.102 -22.406 -29.438 1 94.44 698 ILE A N 1
ATOM 5612 C CA . ILE A 1 698 ? -14.031 -22 -28.531 1 94.44 698 ILE A CA 1
ATOM 5613 C C . ILE A 1 698 ? -13.641 -23.156 -27.641 1 94.44 698 ILE A C 1
ATOM 5615 O O . ILE A 1 698 ? -12.461 -23.391 -27.375 1 94.44 698 ILE A O 1
ATOM 5619 N N . GLY A 1 699 ? -14.633 -23.891 -27.125 1 90.38 699 GLY A N 1
ATOM 5620 C CA . GLY A 1 699 ? -14.352 -25.047 -26.297 1 90.38 699 GLY A CA 1
ATOM 5621 C C . GLY A 1 699 ? -13.539 -26.109 -27.031 1 90.38 699 GLY A C 1
ATOM 5622 O O . GLY A 1 699 ? -12.586 -26.656 -26.453 1 90.38 699 GLY A O 1
ATOM 5623 N N . ALA A 1 700 ? -13.906 -26.391 -28.266 1 90 700 ALA A N 1
ATOM 5624 C CA . ALA A 1 700 ? -13.156 -27.344 -29.078 1 90 700 ALA A CA 1
ATOM 5625 C C . ALA A 1 700 ? -11.734 -26.859 -29.328 1 90 700 ALA A C 1
ATOM 5627 O O . ALA A 1 700 ? -10.773 -27.625 -29.203 1 90 700 ALA A O 1
ATOM 5628 N N . TYR A 1 701 ? -11.641 -25.578 -29.703 1 93.69 701 TYR A N 1
ATOM 5629 C CA . TYR A 1 701 ? -10.336 -24.984 -29.953 1 93.69 701 TYR A CA 1
ATOM 5630 C C . TYR A 1 701 ? -9.438 -25.094 -28.719 1 93.69 701 TYR A C 1
ATOM 5632 O O . TYR A 1 701 ? -8.289 -25.531 -28.828 1 93.69 701 TYR A O 1
ATOM 5640 N N . ASN A 1 702 ? -9.953 -24.719 -27.578 1 92.25 702 ASN A N 1
ATOM 5641 C CA . ASN A 1 702 ? -9.18 -24.719 -26.344 1 92.25 702 ASN A CA 1
ATOM 5642 C C . ASN A 1 702 ? -8.719 -26.125 -25.969 1 92.25 702 ASN A C 1
ATOM 5644 O O . ASN A 1 702 ? -7.582 -26.312 -25.531 1 92.25 702 ASN A O 1
ATOM 5648 N N . ARG A 1 703 ? -9.523 -27.078 -26.062 1 88.69 703 ARG A N 1
ATOM 5649 C CA . ARG A 1 703 ? -9.203 -28.438 -25.688 1 88.69 703 ARG A CA 1
ATOM 5650 C C . ARG A 1 703 ? -8.141 -29.031 -26.609 1 88.69 703 ARG A C 1
ATOM 5652 O O . ARG A 1 703 ? -7.188 -29.656 -26.141 1 88.69 703 ARG A O 1
ATOM 5659 N N . TYR A 1 704 ? -8.32 -28.812 -27.906 1 90.19 704 TYR A N 1
ATOM 5660 C CA . TYR A 1 704 ? -7.355 -29.359 -28.859 1 90.19 704 TYR A CA 1
ATOM 5661 C C . TYR A 1 704 ? -6.008 -28.656 -28.719 1 90.19 704 TYR A C 1
ATOM 5663 O O . TYR A 1 704 ? -4.961 -29.312 -28.812 1 90.19 704 TYR A O 1
ATOM 5671 N N . MET A 1 705 ? -6.039 -27.406 -28.531 1 92.75 705 MET A N 1
ATOM 5672 C CA . MET A 1 705 ? -4.773 -26.688 -28.391 1 92.75 705 MET A CA 1
ATOM 5673 C C . MET A 1 705 ? -4.043 -27.125 -27.125 1 92.75 705 MET A C 1
ATOM 5675 O O . MET A 1 705 ? -2.818 -27.25 -27.125 1 92.75 705 MET A O 1
ATOM 5679 N N . LYS A 1 706 ? -4.785 -27.234 -26.031 1 88.88 706 LYS A N 1
ATOM 5680 C CA . LYS A 1 706 ? -4.176 -27.75 -24.812 1 88.88 706 LYS A CA 1
ATOM 5681 C C . LYS A 1 706 ? -3.596 -29.141 -25.031 1 88.88 706 LYS A C 1
ATOM 5683 O O . LYS A 1 706 ? -2.523 -29.469 -24.516 1 88.88 706 LYS A O 1
ATOM 5688 N N . PHE A 1 707 ? -4.352 -29.922 -25.797 1 87.38 707 PHE A N 1
ATOM 5689 C CA . PHE A 1 707 ? -3.916 -31.281 -26.125 1 87.38 707 PHE A CA 1
ATOM 5690 C C . PHE A 1 707 ? -2.617 -31.25 -26.922 1 87.38 707 PHE A C 1
ATOM 5692 O O . PHE A 1 707 ? -1.684 -32 -26.609 1 87.38 707 PHE A O 1
ATOM 5699 N N . PHE A 1 708 ? -2.498 -30.406 -27.875 1 90.88 708 PHE A N 1
ATOM 5700 C CA . PHE A 1 708 ? -1.304 -30.297 -28.703 1 90.88 708 PHE A CA 1
ATOM 5701 C C . PHE A 1 708 ? -0.098 -29.891 -27.875 1 90.88 708 PHE A C 1
ATOM 5703 O O . PHE A 1 708 ? 0.946 -30.531 -27.922 1 90.88 708 PHE A O 1
ATOM 5710 N N . VAL A 1 709 ? -0.256 -28.875 -27.125 1 90.69 709 VAL A N 1
ATOM 5711 C CA . VAL A 1 709 ? 0.865 -28.312 -26.375 1 90.69 709 VAL A CA 1
ATOM 5712 C C . VAL A 1 709 ? 1.367 -29.344 -25.359 1 90.69 709 VAL A C 1
ATOM 5714 O O . VAL A 1 709 ? 2.574 -29.469 -25.141 1 90.69 709 VAL A O 1
ATOM 5717 N N . ARG A 1 710 ? 0.476 -30 -24.766 1 86.19 710 ARG A N 1
ATOM 5718 C CA . ARG A 1 710 ? 0.856 -31.031 -23.797 1 86.19 710 ARG A CA 1
ATOM 5719 C C . ARG A 1 710 ? 1.657 -32.156 -24.469 1 86.19 710 ARG A C 1
ATOM 5721 O O . ARG A 1 710 ? 2.621 -32.656 -23.891 1 86.19 710 ARG A O 1
ATOM 5728 N N . ASN A 1 711 ? 1.271 -32.5 -25.656 1 89.62 711 ASN A N 1
ATOM 5729 C CA . ASN A 1 711 ? 1.873 -33.656 -26.328 1 89.62 711 ASN A CA 1
ATOM 5730 C C . ASN A 1 711 ? 3.107 -33.25 -27.125 1 89.62 711 ASN A C 1
ATOM 5732 O O . ASN A 1 711 ? 3.732 -34.062 -27.781 1 89.62 711 ASN A O 1
ATOM 5736 N N . PHE A 1 712 ? 3.451 -31.969 -27.109 1 92.06 712 PHE A N 1
ATOM 5737 C CA . PHE A 1 712 ? 4.715 -31.516 -27.672 1 92.06 712 PHE A CA 1
ATOM 5738 C C . PHE A 1 712 ? 5.84 -31.625 -26.656 1 92.06 712 PHE A C 1
ATOM 5740 O O . PHE A 1 712 ? 7.012 -31.469 -27 1 92.06 712 PHE A O 1
ATOM 5747 N N . GLY A 1 713 ? 5.535 -31.906 -25.406 1 88.94 713 GLY A N 1
ATOM 5748 C CA . GLY A 1 713 ? 6.527 -31.984 -24.344 1 88.94 713 GLY A CA 1
ATOM 5749 C C . GLY A 1 713 ? 6.734 -30.688 -23.609 1 88.94 713 GLY A C 1
ATOM 5750 O O . GLY A 1 713 ? 6.691 -29.609 -24.219 1 88.94 713 GLY A O 1
ATOM 5751 N N . LYS A 1 714 ? 6.945 -30.75 -22.391 1 89.19 714 LYS A N 1
ATOM 5752 C CA . LYS A 1 714 ? 7.203 -29.562 -21.578 1 89.19 714 LYS A CA 1
ATOM 5753 C C . LYS A 1 714 ? 8.633 -29.062 -21.766 1 89.19 714 LYS A C 1
ATOM 5755 O O . LYS A 1 714 ? 9.586 -29.828 -21.609 1 89.19 714 LYS A O 1
ATOM 5760 N N . PRO A 1 715 ? 8.734 -27.828 -22.125 1 90.88 715 PRO A N 1
ATOM 5761 C CA . PRO A 1 715 ? 10.086 -27.312 -22.359 1 90.88 715 PRO A CA 1
ATOM 5762 C C . PRO A 1 715 ? 10.93 -27.281 -21.094 1 90.88 715 PRO A C 1
ATOM 5764 O O . PRO A 1 715 ? 10.469 -26.797 -20.047 1 90.88 715 PRO A O 1
ATOM 5767 N N . THR A 1 716 ? 12.094 -27.859 -21.094 1 92.75 716 THR A N 1
ATOM 5768 C CA . THR A 1 716 ? 13.102 -27.812 -20.031 1 92.75 716 THR A CA 1
ATOM 5769 C C . THR A 1 716 ? 14.477 -27.531 -20.609 1 92.75 716 THR A C 1
ATOM 5771 O O . THR A 1 716 ? 14.672 -27.578 -21.828 1 92.75 716 THR A O 1
ATOM 5774 N N . ARG A 1 717 ? 15.406 -27.203 -19.828 1 92.44 717 ARG A N 1
ATOM 5775 C CA . ARG A 1 717 ? 16.75 -26.891 -20.297 1 92.44 717 ARG A CA 1
ATOM 5776 C C . ARG A 1 717 ? 17.359 -28.094 -21.016 1 92.44 717 ARG A C 1
ATOM 5778 O O . ARG A 1 717 ? 18.172 -27.922 -21.938 1 92.44 717 ARG A O 1
ATOM 5785 N N . ALA A 1 718 ? 16.891 -29.312 -20.625 1 92.31 718 ALA A N 1
ATOM 5786 C CA . ALA A 1 718 ? 17.391 -30.531 -21.266 1 92.31 718 ALA A CA 1
ATOM 5787 C C . ALA A 1 718 ? 16.969 -30.609 -22.719 1 92.31 718 ALA A C 1
ATOM 5789 O O . ALA A 1 718 ? 17.719 -31.094 -23.578 1 92.31 718 ALA A O 1
ATOM 5790 N N . PHE A 1 719 ? 15.719 -30.156 -23.047 1 92.19 719 PHE A N 1
ATOM 5791 C CA . PHE A 1 719 ? 15.195 -30.172 -24.406 1 92.19 719 PHE A CA 1
ATOM 5792 C C . PHE A 1 719 ? 15.875 -29.109 -25.266 1 92.19 719 PHE A C 1
ATOM 5794 O O . PHE A 1 719 ? 15.992 -29.266 -26.484 1 92.19 719 PHE A O 1
ATOM 5801 N N . GLY A 1 720 ? 16.234 -28 -24.641 1 89.69 720 GLY A N 1
ATOM 5802 C CA . GLY A 1 720 ? 16.922 -26.938 -25.344 1 89.69 720 GLY A CA 1
ATOM 5803 C C . GLY A 1 720 ? 15.992 -25.906 -25.922 1 89.69 720 GLY A C 1
ATOM 5804 O O . GLY A 1 720 ? 14.773 -26.109 -25.984 1 89.69 720 GLY A O 1
ATOM 5805 N N . LYS A 1 721 ? 16.5 -24.781 -26.422 1 92.12 721 LYS A N 1
ATOM 5806 C CA . LYS A 1 721 ? 15.766 -23.656 -26.984 1 92.12 721 LYS A CA 1
ATOM 5807 C C . LYS A 1 721 ? 15.086 -24.047 -28.297 1 92.12 721 LYS A C 1
ATOM 5809 O O . LYS A 1 721 ? 13.977 -23.594 -28.578 1 92.12 721 LYS A O 1
ATOM 5814 N N . GLU A 1 722 ? 15.688 -24.891 -29.031 1 91.62 722 GLU A N 1
ATOM 5815 C CA . GLU A 1 722 ? 15.172 -25.312 -30.328 1 91.62 722 GLU A CA 1
ATOM 5816 C C . GLU A 1 722 ? 13.828 -26.016 -30.188 1 91.62 722 GLU A C 1
ATOM 5818 O O . GLU A 1 722 ? 12.969 -25.922 -31.062 1 91.62 722 GLU A O 1
ATOM 5823 N N . HIS A 1 723 ? 13.727 -26.781 -29.109 1 92.69 723 HIS A N 1
ATOM 5824 C CA . HIS A 1 723 ? 12.461 -27.453 -28.844 1 92.69 723 HIS A CA 1
ATOM 5825 C C . HIS A 1 723 ? 11.312 -26.453 -28.766 1 92.69 723 HIS A C 1
ATOM 5827 O O . HIS A 1 723 ? 10.25 -26.672 -29.359 1 92.69 723 HIS A O 1
ATOM 5833 N N . VAL A 1 724 ? 11.523 -25.328 -28.078 1 94.06 724 VAL A N 1
ATOM 5834 C CA . VAL A 1 724 ? 10.5 -24.297 -27.938 1 94.06 724 VAL A CA 1
ATOM 5835 C C . VAL A 1 724 ? 10.211 -23.656 -29.297 1 94.06 724 VAL A C 1
ATOM 5837 O O . VAL A 1 724 ? 9.055 -23.359 -29.609 1 94.06 724 VAL A O 1
ATOM 5840 N N . GLU A 1 725 ? 11.227 -23.422 -30.078 1 94.44 725 GLU A N 1
ATOM 5841 C CA . GLU A 1 725 ? 11.055 -22.844 -31.406 1 94.44 725 GLU A CA 1
ATOM 5842 C C . GLU A 1 725 ? 10.234 -23.781 -32.312 1 94.44 725 GLU A C 1
ATOM 5844 O O . GLU A 1 725 ? 9.414 -23.312 -33.094 1 94.44 725 GLU A O 1
ATOM 5849 N N . HIS A 1 726 ? 10.43 -25.078 -32.125 1 93.69 726 HIS A N 1
ATOM 5850 C CA . HIS A 1 726 ? 9.656 -26.047 -32.875 1 93.69 726 HIS A CA 1
ATOM 5851 C C . HIS A 1 726 ? 8.195 -26.047 -32.438 1 93.69 726 HIS A C 1
ATOM 5853 O O . HIS A 1 726 ? 7.297 -26.219 -33.281 1 93.69 726 HIS A O 1
ATOM 5859 N N . ILE A 1 727 ? 8.023 -25.938 -31.156 1 95.12 727 ILE A N 1
ATOM 5860 C CA . ILE A 1 727 ? 6.66 -25.875 -30.641 1 95.12 727 ILE A CA 1
ATOM 5861 C C . ILE A 1 727 ? 5.945 -24.656 -31.234 1 95.12 727 ILE A C 1
ATOM 5863 O O . ILE A 1 727 ? 4.809 -24.766 -31.688 1 95.12 727 ILE A O 1
ATOM 5867 N N . ILE A 1 728 ? 6.637 -23.469 -31.25 1 95.75 728 ILE A N 1
ATOM 5868 C CA . ILE A 1 728 ? 6.059 -22.234 -31.781 1 95.75 728 ILE A CA 1
ATOM 5869 C C . ILE A 1 728 ? 5.773 -22.391 -33.281 1 95.75 728 ILE A C 1
ATOM 5871 O O . ILE A 1 728 ? 4.719 -21.969 -33.75 1 95.75 728 ILE A O 1
ATOM 5875 N N . ALA A 1 729 ? 6.684 -23 -33.938 1 94.81 729 ALA A N 1
ATOM 5876 C CA . ALA A 1 729 ? 6.492 -23.25 -35.375 1 94.81 729 ALA A CA 1
ATOM 5877 C C . ALA A 1 729 ? 5.297 -24.156 -35.625 1 94.81 729 ALA A C 1
ATOM 5879 O O . ALA A 1 729 ? 4.543 -23.969 -36.562 1 94.81 729 ALA A O 1
ATOM 5880 N N . ALA A 1 730 ? 5.16 -25.203 -34.75 1 95.69 730 ALA A N 1
ATOM 5881 C CA . ALA A 1 730 ? 4.031 -26.125 -34.875 1 95.69 730 ALA A CA 1
ATOM 5882 C C . ALA A 1 730 ? 2.709 -25.406 -34.625 1 95.69 730 ALA A C 1
ATOM 5884 O O . ALA A 1 730 ? 1.725 -25.625 -35.312 1 95.69 730 ALA A O 1
ATOM 5885 N N . ILE A 1 731 ? 2.676 -24.547 -33.625 1 95.75 731 ILE A N 1
ATOM 5886 C CA . ILE A 1 731 ? 1.471 -23.797 -33.281 1 95.75 731 ILE A CA 1
ATOM 5887 C C . ILE A 1 731 ? 1.119 -22.844 -34.438 1 95.75 731 ILE A C 1
ATOM 5889 O O . ILE A 1 731 ? -0.052 -22.703 -34.781 1 95.75 731 ILE A O 1
ATOM 5893 N N . THR A 1 732 ? 2.129 -22.188 -35 1 95.06 732 THR A N 1
ATOM 5894 C CA . THR A 1 732 ? 1.913 -21.297 -36.156 1 95.06 732 THR A CA 1
ATOM 5895 C C . THR A 1 732 ? 1.343 -22.062 -37.344 1 95.06 732 THR A C 1
ATOM 5897 O O . THR A 1 732 ? 0.448 -21.578 -38.031 1 95.06 732 THR A O 1
ATOM 5900 N N . LYS A 1 733 ? 1.813 -23.25 -37.5 1 95 733 LYS A N 1
ATOM 5901 C CA . LYS A 1 733 ? 1.305 -24.109 -38.562 1 95 733 LYS A CA 1
ATOM 5902 C C . LYS A 1 733 ? -0.157 -24.469 -38.344 1 95 733 LYS A C 1
ATOM 5904 O O . LYS A 1 733 ? -0.968 -24.453 -39.25 1 95 733 LYS A O 1
ATOM 5909 N N . ILE A 1 734 ? -0.456 -24.859 -37.094 1 96.19 734 ILE A N 1
ATOM 5910 C CA . ILE A 1 734 ? -1.825 -25.203 -36.75 1 96.19 734 ILE A CA 1
ATOM 5911 C C . ILE A 1 734 ? -2.748 -24.016 -37 1 96.19 734 ILE A C 1
ATOM 5913 O O . ILE A 1 734 ? -3.793 -24.156 -37.656 1 96.19 734 ILE A O 1
ATOM 5917 N N . HIS A 1 735 ? -2.363 -22.844 -36.594 1 96.06 735 HIS A N 1
ATOM 5918 C CA . HIS A 1 735 ? -3.195 -21.641 -36.719 1 96.06 735 HIS A CA 1
ATOM 5919 C C . HIS A 1 735 ? -3.371 -21.234 -38.156 1 96.06 735 HIS A C 1
ATOM 5921 O O . HIS A 1 735 ? -4.461 -20.828 -38.562 1 96.06 735 HIS A O 1
ATOM 5927 N N . ASN A 1 736 ? -2.334 -21.359 -38.938 1 94.88 736 ASN A N 1
ATOM 5928 C CA . ASN A 1 736 ? -2.426 -21.016 -40.344 1 94.88 736 ASN A CA 1
ATOM 5929 C C . ASN A 1 736 ? -3.328 -21.984 -41.094 1 94.88 736 ASN A C 1
ATOM 5931 O O . ASN A 1 736 ? -4.012 -21.594 -42.031 1 94.88 736 ASN A O 1
ATOM 5935 N N . ALA A 1 737 ? -3.303 -23.25 -40.625 1 94.94 737 ALA A N 1
ATOM 5936 C CA . ALA A 1 737 ? -4.148 -24.266 -41.281 1 94.94 737 ALA A CA 1
ATOM 5937 C C . ALA A 1 737 ? -5.613 -24.078 -40.875 1 94.94 737 ALA A C 1
ATOM 5939 O O . ALA A 1 737 ? -6.512 -24.297 -41.688 1 94.94 737 ALA A O 1
ATOM 5940 N N . LEU A 1 738 ? -5.879 -23.688 -39.688 1 94.75 738 LEU A N 1
ATOM 5941 C CA . LEU A 1 738 ? -7.238 -23.547 -39.156 1 94.75 738 LEU A CA 1
ATOM 5942 C C . LEU A 1 738 ? -7.867 -22.25 -39.656 1 94.75 738 LEU A C 1
ATOM 5944 O O . LEU A 1 738 ? -9.07 -22.188 -39.906 1 94.75 738 LEU A O 1
ATOM 5948 N N . PHE A 1 739 ? -7.008 -21.141 -39.688 1 94.69 739 PHE A N 1
ATOM 5949 C CA . PHE A 1 739 ? -7.551 -19.812 -39.969 1 94.69 739 PHE A CA 1
ATOM 5950 C C . PHE A 1 739 ? -6.801 -19.156 -41.125 1 94.69 739 PHE A C 1
ATOM 5952 O O . PHE A 1 739 ? -6.289 -18.047 -40.969 1 94.69 739 PHE A O 1
ATOM 5959 N N . PRO A 1 740 ? -6.816 -19.625 -42.219 1 91.44 740 PRO A N 1
ATOM 5960 C CA . PRO A 1 740 ? -6.066 -19.062 -43.344 1 91.44 740 PRO A CA 1
ATOM 5961 C C . PRO A 1 740 ? -6.57 -17.688 -43.781 1 91.44 740 PRO A C 1
ATOM 5963 O O . PRO A 1 740 ? -5.781 -16.844 -44.188 1 91.44 740 PRO A O 1
ATOM 5966 N N . SER A 1 741 ? -7.836 -17.359 -43.594 1 91.69 741 SER A N 1
ATOM 5967 C CA . SER A 1 741 ? -8.422 -16.094 -44.031 1 91.69 741 SER A CA 1
ATOM 5968 C C . SER A 1 741 ? -8.109 -14.984 -43.031 1 91.69 741 SER A C 1
ATOM 5970 O O . SER A 1 741 ? -8.25 -13.797 -43.344 1 91.69 741 SER A O 1
ATOM 5972 N N . HIS A 1 742 ? -7.715 -15.352 -41.906 1 93.94 742 HIS A N 1
ATOM 5973 C CA . HIS A 1 742 ? -7.449 -14.375 -40.844 1 93.94 742 HIS A CA 1
ATOM 5974 C C . HIS A 1 742 ? -5.969 -14.352 -40.469 1 93.94 742 HIS A C 1
ATOM 5976 O O . HIS A 1 742 ? -5.617 -14.031 -39.344 1 93.94 742 HIS A O 1
ATOM 5982 N N . ASP A 1 743 ? -5.074 -14.812 -41.344 1 90.25 743 ASP A N 1
ATOM 5983 C CA . ASP A 1 743 ? -3.625 -14.812 -41.188 1 90.25 743 ASP A CA 1
ATOM 5984 C C . ASP A 1 743 ? -3.223 -15.562 -39.906 1 90.25 743 ASP A C 1
ATOM 5986 O O . ASP A 1 743 ? -2.361 -15.102 -39.156 1 90.25 743 ASP A O 1
ATOM 5990 N N . GLY A 1 744 ? -3.965 -16.578 -39.562 1 92.19 744 GLY A N 1
ATOM 5991 C CA . GLY A 1 744 ? -3.643 -17.422 -38.406 1 92.19 744 GLY A CA 1
ATOM 5992 C C . GLY A 1 744 ? -4.051 -16.812 -37.094 1 92.19 744 GLY A C 1
ATOM 5993 O O . GLY A 1 744 ? -3.633 -17.281 -36.031 1 92.19 744 GLY A O 1
ATOM 5994 N N . ASN A 1 745 ? -4.828 -15.703 -37.125 1 93.81 745 ASN A N 1
ATOM 5995 C CA . ASN A 1 745 ? -5.262 -15.008 -35.938 1 93.81 745 ASN A CA 1
ATOM 5996 C C . ASN A 1 745 ? -6.609 -15.523 -35.438 1 93.81 745 ASN A C 1
ATOM 5998 O O . ASN A 1 745 ? -7.652 -15.156 -35.969 1 93.81 745 ASN A O 1
ATOM 6002 N N . VAL A 1 746 ? -6.559 -16.297 -34.344 1 95.06 746 VAL A N 1
ATOM 6003 C CA . VAL A 1 746 ? -7.766 -16.922 -33.812 1 95.06 746 VAL A CA 1
ATOM 6004 C C . VAL A 1 746 ? -8.711 -15.844 -33.281 1 95.06 746 VAL A C 1
ATOM 6006 O O . VAL A 1 746 ? -9.938 -15.969 -33.406 1 95.06 746 VAL A O 1
ATOM 6009 N N . LEU A 1 747 ? -8.203 -14.719 -32.688 1 95.81 747 LEU A N 1
ATOM 6010 C CA . LEU A 1 747 ? -9.047 -13.68 -32.094 1 95.81 747 LEU A CA 1
ATOM 6011 C C . LEU A 1 747 ? -9.797 -12.914 -33.188 1 95.81 747 LEU A C 1
ATOM 6013 O O . LEU A 1 747 ? -10.969 -12.562 -33 1 95.81 747 LEU A O 1
ATOM 6017 N N . SER A 1 748 ? -9.086 -12.68 -34.344 1 94.31 748 SER A N 1
ATOM 6018 C CA . SER A 1 748 ? -9.766 -12.039 -35.438 1 94.31 748 SER A CA 1
ATOM 6019 C C . SER A 1 748 ? -10.875 -12.93 -36 1 94.31 748 SER A C 1
ATOM 6021 O O . SER A 1 748 ? -11.922 -12.43 -36.438 1 94.31 748 SER A O 1
ATOM 6023 N N . TYR A 1 749 ? -10.633 -14.219 -36.031 1 95.19 749 TYR A N 1
ATOM 6024 C CA . TYR A 1 749 ? -11.633 -15.164 -36.5 1 95.19 749 TYR A CA 1
ATOM 6025 C C . TYR A 1 749 ? -12.859 -15.156 -35.594 1 95.19 749 TYR A C 1
ATOM 6027 O O . TYR A 1 749 ? -13.992 -15.023 -36.062 1 95.19 749 TYR A O 1
ATOM 6035 N N . ILE A 1 750 ? -12.672 -15.258 -34.281 1 95.75 750 ILE A N 1
ATOM 6036 C CA . ILE A 1 750 ? -13.781 -15.289 -33.344 1 95.75 750 ILE A CA 1
ATOM 6037 C C . ILE A 1 750 ? -14.508 -13.945 -33.344 1 95.75 750 ILE A C 1
ATOM 6039 O O . ILE A 1 750 ? -15.734 -13.891 -33.25 1 95.75 750 ILE A O 1
ATOM 6043 N N . SER A 1 751 ? -13.727 -12.836 -33.469 1 94.69 751 SER A N 1
ATOM 6044 C CA . SER A 1 751 ? -14.336 -11.508 -33.531 1 94.69 751 SER A CA 1
ATOM 6045 C C . SER A 1 751 ? -15.25 -11.406 -34.75 1 94.69 751 SER A C 1
ATOM 6047 O O . SER A 1 751 ? -16.312 -10.781 -34.688 1 94.69 751 SER A O 1
ATOM 6049 N N . SER A 1 752 ? -14.781 -11.961 -35.875 1 93.56 752 SER A N 1
ATOM 6050 C CA . SER A 1 752 ? -15.594 -11.945 -37.094 1 93.56 752 SER A CA 1
ATOM 6051 C C . SER A 1 752 ? -16.875 -12.758 -36.906 1 93.56 752 SER A C 1
ATOM 6053 O O . SER A 1 752 ? -17.922 -12.375 -37.406 1 93.56 752 SER A O 1
ATOM 6055 N N . LEU A 1 753 ? -16.812 -13.891 -36.188 1 94.06 753 LEU A N 1
ATOM 6056 C CA . LEU A 1 753 ? -17.984 -14.711 -35.938 1 94.06 753 LEU A CA 1
ATOM 6057 C C . LEU A 1 753 ? -19 -13.953 -35.062 1 94.06 753 LEU A C 1
ATOM 6059 O O . LEU A 1 753 ? -20.203 -13.992 -35.344 1 94.06 753 LEU A O 1
ATOM 6063 N N . VAL A 1 754 ? -18.5 -13.258 -34.062 1 94.25 754 VAL A N 1
ATOM 6064 C CA . VAL A 1 754 ? -19.359 -12.508 -33.156 1 94.25 754 VAL A CA 1
ATOM 6065 C C . VAL A 1 754 ? -20.016 -11.352 -33.906 1 94.25 754 VAL A C 1
ATOM 6067 O O . VAL A 1 754 ? -21.203 -11.086 -33.719 1 94.25 754 VAL A O 1
ATOM 6070 N N . THR A 1 755 ? -19.234 -10.656 -34.75 1 93.19 755 THR A N 1
ATOM 6071 C CA . THR A 1 755 ? -19.766 -9.523 -35.5 1 93.19 755 THR A CA 1
ATOM 6072 C C . THR A 1 755 ? -20.797 -9.977 -36.531 1 93.19 755 THR A C 1
ATOM 6074 O O . THR A 1 755 ? -21.781 -9.281 -36.781 1 93.19 755 THR A O 1
ATOM 6077 N N . THR A 1 756 ? -20.625 -11.094 -37.094 1 91.5 756 THR A N 1
ATOM 6078 C CA . THR A 1 756 ? -21.531 -11.602 -38.125 1 91.5 756 THR A CA 1
ATOM 6079 C C . THR A 1 756 ? -22.844 -12.062 -37.5 1 91.5 756 THR A C 1
ATOM 6081 O O . THR A 1 756 ? -23.922 -11.805 -38.031 1 91.5 756 THR A O 1
ATOM 6084 N N . ARG A 1 757 ? -22.797 -12.688 -36.344 1 92.31 757 ARG A N 1
ATOM 6085 C CA . ARG A 1 757 ? -23.984 -13.289 -35.75 1 92.31 757 ARG A CA 1
ATOM 6086 C C . ARG A 1 757 ? -24.688 -12.297 -34.812 1 92.31 757 ARG A C 1
ATOM 6088 O O . ARG A 1 757 ? -25.906 -12.328 -34.688 1 92.31 757 ARG A O 1
ATOM 6095 N N . PHE A 1 758 ? -23.922 -11.453 -34.156 1 92.75 758 PHE A N 1
ATOM 6096 C CA . PHE A 1 758 ? -24.484 -10.547 -33.156 1 92.75 758 PHE A CA 1
ATOM 6097 C C . PHE A 1 758 ? -24.109 -9.102 -33.438 1 92.75 758 PHE A C 1
ATOM 6099 O O . PHE A 1 758 ? -23.984 -8.289 -32.531 1 92.75 758 PHE A O 1
ATOM 6106 N N . GLY A 1 759 ? -23.859 -8.734 -34.594 1 86.44 759 GLY A N 1
ATOM 6107 C CA . GLY A 1 759 ? -23.406 -7.418 -35 1 86.44 759 GLY A CA 1
ATOM 6108 C C . GLY A 1 759 ? -24.359 -6.305 -34.594 1 86.44 759 GLY A C 1
ATOM 6109 O O . GLY A 1 759 ? -23.938 -5.16 -34.406 1 86.44 759 GLY A O 1
ATOM 6110 N N . ASP A 1 760 ? -25.562 -6.531 -34.375 1 82.88 760 ASP A N 1
ATOM 6111 C CA . ASP A 1 760 ? -26.547 -5.523 -34.031 1 82.88 760 ASP A CA 1
ATOM 6112 C C . ASP A 1 760 ? -26.438 -5.113 -32.562 1 82.88 760 ASP A C 1
ATOM 6114 O O . ASP A 1 760 ? -26.922 -4.047 -32.188 1 82.88 760 ASP A O 1
ATOM 6118 N N . GLU A 1 761 ? -25.797 -5.891 -31.812 1 86.25 761 GLU A N 1
ATOM 6119 C CA . GLU A 1 761 ? -25.719 -5.641 -30.375 1 86.25 761 GLU A CA 1
ATOM 6120 C C . GLU A 1 761 ? -24.438 -4.871 -30.016 1 86.25 761 GLU A C 1
ATOM 6122 O O . GLU A 1 761 ? -24.312 -4.367 -28.906 1 86.25 761 GLU A O 1
ATOM 6127 N N . VAL A 1 762 ? -23.516 -4.781 -30.969 1 82.88 762 VAL A N 1
ATOM 6128 C CA . VAL A 1 762 ? -22.25 -4.164 -30.625 1 82.88 762 VAL A CA 1
ATOM 6129 C C . VAL A 1 762 ? -22 -2.943 -31.516 1 82.88 762 VAL A C 1
ATOM 6131 O O . VAL A 1 762 ? -22.297 -2.971 -32.719 1 82.88 762 VAL A O 1
ATOM 6134 N N . SER A 1 763 ? -21.734 -1.852 -30.719 1 79.25 763 SER A N 1
ATOM 6135 C CA . SER A 1 763 ? -21.359 -0.636 -31.438 1 79.25 763 SER A CA 1
ATOM 6136 C C . SER A 1 763 ? -19.844 -0.521 -31.578 1 79.25 763 SER A C 1
ATOM 6138 O O . SER A 1 763 ? -19.125 -0.508 -30.594 1 79.25 763 SER A O 1
ATOM 6140 N N . GLY A 1 764 ? -19.25 -0.667 -32.812 1 79.81 764 GLY A N 1
ATOM 6141 C CA . GLY A 1 764 ? -17.844 -0.442 -33.031 1 79.81 764 GLY A CA 1
ATOM 6142 C C . GLY A 1 764 ? -17.031 -1.727 -33.094 1 79.81 764 GLY A C 1
ATOM 6143 O O . GLY A 1 764 ? -17.594 -2.805 -33.312 1 79.81 764 GLY A O 1
ATOM 6144 N N . ASP A 1 765 ? -15.68 -1.655 -32.844 1 86.56 765 ASP A N 1
ATOM 6145 C CA . ASP A 1 765 ? -14.781 -2.805 -32.906 1 86.56 765 ASP A CA 1
ATOM 6146 C C . ASP A 1 765 ? -14.758 -3.562 -31.594 1 86.56 765 ASP A C 1
ATOM 6148 O O . ASP A 1 765 ? -14.797 -2.953 -30.516 1 86.56 765 ASP A O 1
ATOM 6152 N N . ILE A 1 766 ? -14.781 -4.844 -31.656 1 92.19 766 ILE A N 1
ATOM 6153 C CA . ILE A 1 766 ? -14.781 -5.691 -30.469 1 92.19 766 ILE A CA 1
ATOM 6154 C C . ILE A 1 766 ? -13.398 -5.676 -29.812 1 92.19 766 ILE A C 1
ATOM 6156 O O . ILE A 1 766 ? -12.398 -6 -30.453 1 92.19 766 ILE A O 1
ATOM 6160 N N . PRO A 1 767 ? -13.344 -5.227 -28.562 1 92.62 767 PRO A N 1
ATOM 6161 C CA . PRO A 1 767 ? -12.055 -5.344 -27.875 1 92.62 767 PRO A CA 1
ATOM 6162 C C . PRO A 1 767 ? -11.602 -6.793 -27.703 1 92.62 767 PRO A C 1
ATOM 6164 O O . PRO A 1 767 ? -12.297 -7.594 -27.078 1 92.62 767 PRO A O 1
ATOM 6167 N N . GLN A 1 768 ? -10.516 -7.121 -28.188 1 94.56 768 GLN A N 1
ATOM 6168 C CA . GLN A 1 768 ? -10.008 -8.492 -28.172 1 94.56 768 GLN A CA 1
ATOM 6169 C C . GLN A 1 768 ? -9.68 -8.938 -26.75 1 94.56 768 GLN A C 1
ATOM 6171 O O . GLN A 1 768 ? -9.641 -10.141 -26.469 1 94.56 768 GLN A O 1
ATOM 6176 N N . ALA A 1 769 ? -9.406 -7.965 -25.859 1 94.62 769 ALA A N 1
ATOM 6177 C CA . ALA A 1 769 ? -9.172 -8.289 -24.453 1 94.62 769 ALA A CA 1
ATOM 6178 C C . ALA A 1 769 ? -10.352 -9.062 -23.875 1 94.62 769 ALA A C 1
ATOM 6180 O O . ALA A 1 769 ? -10.164 -9.969 -23.062 1 94.62 769 ALA A O 1
ATOM 6181 N N . TRP A 1 770 ? -11.578 -8.75 -24.359 1 95.62 770 TRP A N 1
ATOM 6182 C CA . TRP A 1 770 ? -12.805 -9.352 -23.844 1 95.62 770 TRP A CA 1
ATOM 6183 C C . TRP A 1 770 ? -12.906 -10.812 -24.266 1 95.62 770 TRP A C 1
ATOM 6185 O O . TRP A 1 770 ? -13.398 -11.648 -23.5 1 95.62 770 TRP A O 1
ATOM 6195 N N . LEU A 1 771 ? -12.398 -11.172 -25.422 1 96.75 771 LEU A N 1
ATOM 6196 C CA . LEU A 1 771 ? -12.461 -12.531 -25.953 1 96.75 771 LEU A CA 1
ATOM 6197 C C . LEU A 1 771 ? -11.633 -13.477 -25.094 1 96.75 771 LEU A C 1
ATOM 6199 O O . LEU A 1 771 ? -11.969 -14.656 -24.969 1 96.75 771 LEU A O 1
ATOM 6203 N N . LEU A 1 772 ? -10.555 -12.922 -24.5 1 96.25 772 LEU A N 1
ATOM 6204 C CA . LEU A 1 772 ? -9.602 -13.75 -23.766 1 96.25 772 LEU A CA 1
ATOM 6205 C C . LEU A 1 772 ? -9.977 -13.836 -22.281 1 96.25 772 LEU A C 1
ATOM 6207 O O . LEU A 1 772 ? -9.477 -14.703 -21.562 1 96.25 772 LEU A O 1
ATOM 6211 N N . MET A 1 773 ? -10.867 -12.922 -21.828 1 94 773 MET A N 1
ATOM 6212 C CA . MET A 1 773 ? -11.281 -12.93 -20.422 1 94 773 MET A CA 1
ATOM 6213 C C . MET A 1 773 ? -12.047 -14.211 -20.094 1 94 773 MET A C 1
ATOM 6215 O O . MET A 1 773 ? -12.727 -14.766 -20.953 1 94 773 MET A O 1
ATOM 6219 N N . PRO A 1 774 ? -11.969 -14.711 -18.875 1 91.5 774 PRO A N 1
ATOM 6220 C CA . PRO A 1 774 ? -12.633 -15.961 -18.5 1 91.5 774 PRO A CA 1
ATOM 6221 C C . PRO A 1 774 ? -14.156 -15.867 -18.594 1 91.5 774 PRO A C 1
ATOM 6223 O O . PRO A 1 774 ? -14.727 -14.805 -18.344 1 91.5 774 PRO A O 1
ATOM 6226 N N . VAL A 1 775 ? -14.766 -16.953 -18.891 1 91.06 775 VAL A N 1
ATOM 6227 C CA . VAL A 1 775 ? -16.219 -17.031 -19.031 1 91.06 775 VAL A CA 1
ATOM 6228 C C . VAL A 1 775 ? -16.891 -16.734 -17.703 1 91.06 775 VAL A C 1
ATOM 6230 O O . VAL A 1 775 ? -17.984 -16.172 -17.656 1 91.06 775 VAL A O 1
ATOM 6233 N N . THR A 1 776 ? -16.203 -17.047 -16.609 1 86.69 776 THR A N 1
ATOM 6234 C CA . THR A 1 776 ? -16.734 -16.844 -15.266 1 86.69 776 THR A CA 1
ATOM 6235 C C . THR A 1 776 ? -16.844 -15.352 -14.953 1 86.69 776 THR A C 1
ATOM 6237 O O . THR A 1 776 ? -17.562 -14.953 -14.039 1 86.69 776 THR A O 1
ATOM 6240 N N . HIS A 1 777 ? -16.203 -14.492 -15.773 1 86.94 777 HIS A N 1
ATOM 6241 C CA . HIS A 1 777 ? -16.219 -13.062 -15.523 1 86.94 777 HIS A CA 1
ATOM 6242 C C . HIS A 1 777 ? -16.812 -12.297 -16.703 1 86.94 777 HIS A C 1
ATOM 6244 O O . HIS A 1 777 ? -16.547 -11.102 -16.875 1 86.94 777 HIS A O 1
ATOM 6250 N N . GLY A 1 778 ? -17.453 -13.062 -17.5 1 89.56 778 GLY A N 1
ATOM 6251 C CA . GLY A 1 778 ? -18.203 -12.422 -18.578 1 89.56 778 GLY A CA 1
ATOM 6252 C C . GLY A 1 778 ? -17.453 -12.352 -19.891 1 89.56 778 GLY A C 1
ATOM 6253 O O . GLY A 1 778 ? -17.891 -11.688 -20.828 1 89.56 778 GLY A O 1
ATOM 6254 N N . GLY A 1 779 ? -16.25 -12.945 -19.953 1 93 779 GLY A N 1
ATOM 6255 C CA . GLY A 1 779 ? -15.531 -13.07 -21.203 1 93 779 GLY A CA 1
ATOM 6256 C C . GLY A 1 779 ? -15.891 -14.32 -21.984 1 93 779 GLY A C 1
ATOM 6257 O O . GLY A 1 779 ? -16.828 -15.031 -21.625 1 93 779 GLY A O 1
ATOM 6258 N N . LEU A 1 780 ? -15.242 -14.578 -23.125 1 94.94 780 LEU A N 1
ATOM 6259 C CA . LEU A 1 780 ? -15.562 -15.742 -23.953 1 94.94 780 LEU A CA 1
ATOM 6260 C C . LEU A 1 780 ? -14.578 -16.875 -23.688 1 94.94 780 LEU A C 1
ATOM 6262 O O . LEU A 1 780 ? -14.789 -18 -24.141 1 94.94 780 LEU A O 1
ATOM 6266 N N . GLY A 1 781 ? -13.508 -16.672 -23 1 94.62 781 GLY A N 1
ATOM 6267 C CA . GLY A 1 781 ? -12.617 -17.703 -22.5 1 94.62 781 GLY A CA 1
ATOM 6268 C C . GLY A 1 781 ? -11.711 -18.297 -23.562 1 94.62 781 GLY A C 1
ATOM 6269 O O . GLY A 1 781 ? -11.312 -19.453 -23.469 1 94.62 781 GLY A O 1
ATOM 6270 N N . VAL A 1 782 ? -11.375 -17.547 -24.641 1 96.25 782 VAL A N 1
ATOM 6271 C CA . VAL A 1 782 ? -10.43 -18.031 -25.641 1 96.25 782 VAL A CA 1
ATOM 6272 C C . VAL A 1 782 ? -9.039 -18.141 -25.031 1 96.25 782 VAL A C 1
ATOM 6274 O O . VAL A 1 782 ? -8.594 -17.25 -24.297 1 96.25 782 VAL A O 1
ATOM 6277 N N . ARG A 1 783 ? -8.414 -19.234 -25.25 1 94.75 783 ARG A N 1
ATOM 6278 C CA . ARG A 1 783 ? -7.086 -19.422 -24.672 1 94.75 783 ARG A CA 1
ATOM 6279 C C . ARG A 1 783 ? -6.004 -19.234 -25.734 1 94.75 783 ARG A C 1
ATOM 6281 O O . ARG A 1 783 ? -6.086 -19.812 -26.812 1 94.75 783 ARG A O 1
ATOM 6288 N N . ASN A 1 784 ? -5.094 -18.328 -25.453 1 94.94 784 ASN A N 1
ATOM 6289 C CA . ASN A 1 784 ? -3.898 -18.172 -26.266 1 94.94 784 ASN A CA 1
ATOM 6290 C C . ASN A 1 784 ? -2.715 -18.938 -25.688 1 94.94 784 ASN A C 1
ATOM 6292 O O . ASN A 1 784 ? -2.072 -18.484 -24.734 1 94.94 784 ASN A O 1
ATOM 6296 N N . VAL A 1 785 ? -2.389 -20.062 -26.297 1 94.12 785 VAL A N 1
ATOM 6297 C CA . VAL A 1 785 ? -1.39 -20.984 -25.75 1 94.12 785 VAL A CA 1
ATOM 6298 C C . VAL A 1 785 ? -0.006 -20.344 -25.828 1 94.12 785 VAL A C 1
ATOM 6300 O O . VAL A 1 785 ? 0.9 -20.719 -25.078 1 94.12 785 VAL A O 1
ATOM 6303 N N . LEU A 1 786 ? 0.17 -19.344 -26.672 1 94.19 786 LEU A N 1
ATOM 6304 C CA . LEU A 1 786 ? 1.468 -18.703 -26.828 1 94.19 786 LEU A CA 1
ATOM 6305 C C . LEU A 1 786 ? 1.819 -17.875 -25.609 1 94.19 786 LEU A C 1
ATOM 6307 O O . LEU A 1 786 ? 2.988 -17.547 -25.375 1 94.19 786 LEU A O 1
ATOM 6311 N N . PHE A 1 787 ? 0.81 -17.484 -24.797 1 92.56 787 PHE A N 1
ATOM 6312 C CA . PHE A 1 787 ? 1.032 -16.703 -23.594 1 92.56 787 PHE A CA 1
ATOM 6313 C C . PHE A 1 787 ? 1.879 -17.469 -22.594 1 92.56 787 PHE A C 1
ATOM 6315 O O . PHE A 1 787 ? 2.523 -16.891 -21.719 1 92.56 787 PHE A O 1
ATOM 6322 N N . GLU A 1 788 ? 1.911 -18.766 -22.688 1 90.25 788 GLU A N 1
ATOM 6323 C CA . GLU A 1 788 ? 2.684 -19.594 -21.766 1 90.25 788 GLU A CA 1
ATOM 6324 C C . GLU A 1 788 ? 4.027 -19.984 -22.359 1 90.25 788 GLU A C 1
ATOM 6326 O O . GLU A 1 788 ? 4.973 -20.297 -21.625 1 90.25 788 GLU A O 1
ATOM 6331 N N . ILE A 1 789 ? 4.16 -20.016 -23.672 1 92.94 789 ILE A N 1
ATOM 6332 C CA . ILE A 1 789 ? 5.336 -20.547 -24.359 1 92.94 789 ILE A CA 1
ATOM 6333 C C . ILE A 1 789 ? 6.324 -19.422 -24.641 1 92.94 789 ILE A C 1
ATOM 6335 O O . ILE A 1 789 ? 7.535 -19.594 -24.484 1 92.94 789 ILE A O 1
ATOM 6339 N N . LEU A 1 790 ? 5.832 -18.266 -24.938 1 92.56 790 LEU A N 1
ATOM 6340 C CA . LEU A 1 790 ? 6.699 -17.172 -25.375 1 92.56 790 LEU A CA 1
ATOM 6341 C C . LEU A 1 790 ? 7.562 -16.688 -24.219 1 92.56 790 LEU A C 1
ATOM 6343 O O . LEU A 1 790 ? 8.734 -16.359 -24.406 1 92.56 790 LEU A O 1
ATOM 6347 N N . PRO A 1 791 ? 7 -16.531 -23.016 1 90.44 791 PRO A N 1
ATOM 6348 C CA . PRO A 1 791 ? 7.879 -16.156 -21.906 1 90.44 791 PRO A CA 1
ATOM 6349 C C . PRO A 1 791 ? 9.047 -17.125 -21.719 1 90.44 791 PRO A C 1
ATOM 6351 O O . PRO A 1 791 ? 10.133 -16.703 -21.312 1 90.44 791 PRO A O 1
ATOM 6354 N N . ILE A 1 792 ? 8.82 -18.422 -22.016 1 92.06 792 ILE A N 1
ATOM 6355 C CA . ILE A 1 792 ? 9.875 -19.406 -21.891 1 92.06 792 ILE A CA 1
ATOM 6356 C C . ILE A 1 792 ? 10.961 -19.156 -22.938 1 92.06 792 ILE A C 1
ATOM 6358 O O . ILE A 1 792 ? 12.148 -19.25 -22.641 1 92.06 792 ILE A O 1
ATOM 6362 N N . LEU A 1 793 ? 10.562 -18.875 -24.156 1 92.31 793 LEU A N 1
ATOM 6363 C CA . LEU A 1 793 ? 11.523 -18.547 -25.203 1 92.31 793 LEU A CA 1
ATOM 6364 C C . LEU A 1 793 ? 12.367 -17.344 -24.812 1 92.31 793 LEU A C 1
ATOM 6366 O O . LEU A 1 793 ? 13.586 -17.344 -25 1 92.31 793 LEU A O 1
ATOM 6370 N N . LYS A 1 794 ? 11.672 -16.375 -24.328 1 90.56 794 LYS A N 1
ATOM 6371 C CA . LYS A 1 794 ? 12.383 -15.164 -23.906 1 90.56 794 LYS A CA 1
ATOM 6372 C C . LYS A 1 794 ? 13.352 -15.477 -22.766 1 90.56 794 LYS A C 1
ATOM 6374 O O . LYS A 1 794 ? 14.445 -14.906 -22.703 1 90.56 794 LYS A O 1
ATOM 6379 N N . ALA A 1 795 ? 12.938 -16.297 -21.844 1 89.44 795 ALA A N 1
ATOM 6380 C CA . ALA A 1 795 ? 13.812 -16.703 -20.734 1 89.44 795 ALA A CA 1
ATOM 6381 C C . ALA A 1 795 ? 15.086 -17.359 -21.266 1 89.44 795 ALA A C 1
ATOM 6383 O O . ALA A 1 795 ? 16.172 -17.125 -20.734 1 89.44 795 ALA A O 1
ATOM 6384 N N . TYR A 1 796 ? 14.977 -18.234 -22.312 1 91 796 TYR A N 1
ATOM 6385 C CA . TYR A 1 796 ? 16.141 -18.859 -22.938 1 91 796 TYR A CA 1
ATOM 6386 C C . TYR A 1 796 ? 17.078 -17.797 -23.5 1 91 796 TYR A C 1
ATOM 6388 O O . TYR A 1 796 ? 18.297 -17.875 -23.312 1 91 796 TYR A O 1
ATOM 6396 N N . ASN A 1 797 ? 16.5 -16.828 -24.141 1 88.31 797 ASN A N 1
ATOM 6397 C CA . ASN A 1 797 ? 17.312 -15.766 -24.75 1 88.31 797 ASN A CA 1
ATOM 6398 C C . ASN A 1 797 ? 18.062 -14.953 -23.688 1 88.31 797 ASN A C 1
ATOM 6400 O O . ASN A 1 797 ? 19.234 -14.617 -23.875 1 88.31 797 ASN A O 1
ATOM 6404 N N . LEU A 1 798 ? 17.406 -14.609 -22.688 1 86.5 798 LEU A N 1
ATOM 6405 C CA . LEU A 1 798 ? 18.016 -13.836 -21.609 1 86.5 798 LEU A CA 1
ATOM 6406 C C . LEU A 1 798 ? 19.141 -14.625 -20.938 1 86.5 798 LEU A C 1
ATOM 6408 O O . LEU A 1 798 ? 20.172 -14.055 -20.562 1 86.5 798 LEU A O 1
ATOM 6412 N N . GLU A 1 799 ? 18.891 -15.945 -20.719 1 86.56 799 GLU A N 1
ATOM 6413 C CA . GLU A 1 799 ? 19.922 -16.781 -20.109 1 86.56 799 GLU A CA 1
ATOM 6414 C C . GLU A 1 799 ? 21.141 -16.906 -21.016 1 86.56 799 GLU A C 1
ATOM 6416 O O . GLU A 1 799 ? 22.266 -16.953 -20.547 1 86.56 799 GLU A O 1
ATOM 6421 N N . GLU A 1 800 ? 20.859 -17 -22.297 1 86.81 800 GLU A N 1
ATOM 6422 C CA . GLU A 1 800 ? 21.953 -17.062 -23.25 1 86.81 800 GLU A CA 1
ATOM 6423 C C . GLU A 1 800 ? 22.781 -15.773 -23.234 1 86.81 800 GLU A C 1
ATOM 6425 O O . GLU A 1 800 ? 24 -15.812 -23.297 1 86.81 800 GLU A O 1
ATOM 6430 N N . GLU A 1 801 ? 22.109 -14.68 -23.156 1 85.31 801 GLU A N 1
ATOM 6431 C CA . GLU A 1 801 ? 22.781 -13.391 -23.094 1 85.31 801 GLU A CA 1
ATOM 6432 C C . GLU A 1 801 ? 23.578 -13.25 -21.797 1 85.31 801 GLU A C 1
ATOM 6434 O O . GLU A 1 801 ? 24.703 -12.719 -21.797 1 85.31 801 GLU A O 1
ATOM 6439 N N . ALA A 1 802 ? 22.984 -13.672 -20.766 1 82.62 802 ALA A N 1
ATOM 6440 C CA . ALA A 1 802 ? 23.672 -13.617 -19.484 1 82.62 802 ALA A CA 1
ATOM 6441 C C . ALA A 1 802 ? 24.922 -14.492 -19.484 1 82.62 802 ALA A C 1
ATOM 6443 O O . ALA A 1 802 ? 25.953 -14.125 -18.922 1 82.62 802 ALA A O 1
ATOM 6444 N N . TYR A 1 803 ? 24.812 -15.68 -20.094 1 84.69 803 TYR A N 1
ATOM 6445 C CA . TYR A 1 803 ? 25.938 -16.594 -20.188 1 84.69 803 TYR A CA 1
ATOM 6446 C C . TYR A 1 803 ? 27.078 -15.977 -20.984 1 84.69 803 TYR A C 1
ATOM 6448 O O . TYR A 1 803 ? 28.234 -16.047 -20.578 1 84.69 803 TYR A O 1
ATOM 6456 N N . GLU A 1 804 ? 26.703 -15.344 -22.031 1 84.94 804 GLU A N 1
ATOM 6457 C CA . GLU A 1 804 ? 27.719 -14.703 -22.859 1 84.94 804 GLU A CA 1
ATOM 6458 C C . GLU A 1 804 ? 28.391 -13.547 -22.125 1 84.94 804 GLU A C 1
ATOM 6460 O O . GLU A 1 804 ? 29.594 -13.336 -22.25 1 84.94 804 GLU A O 1
ATOM 6465 N N . ARG A 1 805 ? 27.641 -12.883 -21.438 1 83.25 805 ARG A N 1
ATOM 6466 C CA . ARG A 1 805 ? 28.188 -11.781 -20.656 1 83.25 805 ARG A CA 1
ATOM 6467 C C . ARG A 1 805 ? 29.125 -12.289 -19.562 1 83.25 805 ARG A C 1
ATOM 6469 O O . ARG A 1 805 ? 30.203 -11.719 -19.344 1 83.25 805 ARG A O 1
ATOM 6476 N N . GLN A 1 806 ? 28.75 -13.391 -18.891 1 80.5 806 GLN A N 1
ATOM 6477 C CA . GLN A 1 806 ? 29.578 -13.961 -17.812 1 80.5 806 GLN A CA 1
ATOM 6478 C C . GLN A 1 806 ? 30.859 -14.57 -18.375 1 80.5 806 GLN A C 1
ATOM 6480 O O . GLN A 1 806 ? 31.906 -14.5 -17.75 1 80.5 806 GLN A O 1
ATOM 6485 N N . LYS A 1 807 ? 30.75 -15.242 -19.5 1 82.12 807 LYS A N 1
ATOM 6486 C CA . LYS A 1 807 ? 31.922 -15.797 -20.172 1 82.12 807 LYS A CA 1
ATOM 6487 C C . LYS A 1 807 ? 32.938 -14.695 -20.516 1 82.12 807 LYS A C 1
ATOM 6489 O O . LYS A 1 807 ? 34.125 -14.875 -20.344 1 82.12 807 LYS A O 1
ATOM 6494 N N . ARG A 1 808 ? 32.375 -13.516 -20.891 1 81.56 808 ARG A N 1
ATOM 6495 C CA . ARG A 1 808 ? 33.25 -12.398 -21.266 1 81.56 808 ARG A CA 1
ATOM 6496 C C . ARG A 1 808 ? 33.906 -11.766 -20.047 1 81.56 808 ARG A C 1
ATOM 6498 O O . ARG A 1 808 ? 35.062 -11.391 -20.078 1 81.56 808 ARG A O 1
ATOM 6505 N N . THR A 1 809 ? 33.094 -11.742 -19.016 1 80.5 809 THR A N 1
ATOM 6506 C CA . THR A 1 809 ? 33.594 -11.094 -17.812 1 80.5 809 THR A CA 1
ATOM 6507 C C . THR A 1 809 ? 34.344 -12.094 -16.938 1 80.5 809 THR A C 1
ATOM 6509 O O . THR A 1 809 ? 35 -11.711 -15.977 1 80.5 809 THR A O 1
ATOM 6512 N N . GLY A 1 810 ? 34.406 -13.461 -17.234 1 70.44 810 GLY A N 1
ATOM 6513 C CA . GLY A 1 810 ? 35.094 -14.492 -16.484 1 70.44 810 GLY A CA 1
ATOM 6514 C C . GLY A 1 810 ? 34.438 -14.805 -15.156 1 70.44 810 GLY A C 1
ATOM 6515 O O . GLY A 1 810 ? 35.125 -15.211 -14.203 1 70.44 810 GLY A O 1
ATOM 6516 N N . THR A 1 811 ? 33.188 -14.531 -15.102 1 68.5 811 THR A N 1
ATOM 6517 C CA . THR A 1 811 ? 32.5 -14.703 -13.828 1 68.5 811 THR A CA 1
ATOM 6518 C C . THR A 1 811 ? 31.688 -15.992 -13.82 1 68.5 811 THR A C 1
ATOM 6520 O O . THR A 1 811 ? 30.719 -16.109 -13.062 1 68.5 811 THR A O 1
ATOM 6523 N N . LEU A 1 812 ? 32.031 -16.922 -14.648 1 68.69 812 LEU A N 1
ATOM 6524 C CA . LEU A 1 812 ? 31.312 -18.188 -14.688 1 68.69 812 LEU A CA 1
ATOM 6525 C C . LEU A 1 812 ? 31.781 -19.125 -13.578 1 68.69 812 LEU A C 1
ATOM 6527 O O . LEU A 1 812 ? 32.781 -19.828 -13.734 1 68.69 812 LEU A O 1
ATOM 6531 N N . TYR A 1 813 ? 31.094 -19.047 -12.445 1 67.69 813 TYR A N 1
ATOM 6532 C CA . TYR A 1 813 ? 31.547 -19.828 -11.297 1 67.69 813 TYR A CA 1
ATOM 6533 C C . TYR A 1 813 ? 30.828 -21.156 -11.227 1 67.69 813 TYR A C 1
ATOM 6535 O O . TYR A 1 813 ? 31.422 -22.172 -10.836 1 67.69 813 TYR A O 1
ATOM 6543 N N . ASN A 1 814 ? 29.594 -21.25 -11.719 1 79.75 814 ASN A N 1
ATOM 6544 C CA . ASN A 1 814 ? 28.812 -22.484 -11.586 1 79.75 814 ASN A CA 1
ATOM 6545 C C . ASN A 1 814 ? 28.531 -23.125 -12.945 1 79.75 814 ASN A C 1
ATOM 6547 O O . ASN A 1 814 ? 28.141 -22.438 -13.891 1 79.75 814 ASN A O 1
ATOM 6551 N N . PRO A 1 815 ? 28.906 -24.438 -12.992 1 86.69 815 PRO A N 1
ATOM 6552 C CA . PRO A 1 815 ? 28.688 -25.125 -14.273 1 86.69 815 PRO A CA 1
ATOM 6553 C C . PRO A 1 815 ? 27.219 -25.172 -14.672 1 86.69 815 PRO A C 1
ATOM 6555 O O . PRO A 1 815 ? 26.344 -25.328 -13.805 1 86.69 815 PRO A O 1
ATOM 6558 N N . GLN A 1 816 ? 26.984 -25.047 -15.992 1 86.12 816 GLN A N 1
ATOM 6559 C CA . GLN A 1 816 ? 25.625 -25.109 -16.516 1 86.12 816 GLN A CA 1
ATOM 6560 C C . GLN A 1 816 ? 25.391 -26.406 -17.281 1 86.12 816 GLN A C 1
ATOM 6562 O O . GLN A 1 816 ? 24.25 -26.781 -17.531 1 86.12 816 GLN A O 1
ATOM 6567 N N . ASN A 1 817 ? 26.453 -27.062 -17.641 1 89.06 817 ASN A N 1
ATOM 6568 C CA . ASN A 1 817 ? 26.375 -28.344 -18.312 1 89.06 817 ASN A CA 1
ATOM 6569 C C . ASN A 1 817 ? 27.422 -29.328 -17.781 1 89.06 817 ASN A C 1
ATOM 6571 O O . ASN A 1 817 ? 28.281 -28.953 -16.984 1 89.06 817 ASN A O 1
ATOM 6575 N N . PHE A 1 818 ? 27.344 -30.594 -18.141 1 93.06 818 PHE A N 1
ATOM 6576 C CA . PHE A 1 818 ? 28.188 -31.641 -17.578 1 93.06 818 PHE A CA 1
ATOM 6577 C C . PHE A 1 818 ? 29.609 -31.516 -18.109 1 93.06 818 PHE A C 1
ATOM 6579 O O . PHE A 1 818 ? 30.562 -31.891 -17.422 1 93.06 818 PHE A O 1
ATOM 6586 N N . GLN A 1 819 ? 29.797 -30.906 -19.234 1 88.5 819 GLN A N 1
ATOM 6587 C CA . GLN A 1 819 ? 31.141 -30.703 -19.766 1 88.5 819 GLN A CA 1
ATOM 6588 C C . GLN A 1 819 ? 31.938 -29.719 -18.891 1 88.5 819 GLN A C 1
ATOM 6590 O O . GLN A 1 819 ? 33.125 -29.906 -18.672 1 88.5 819 GLN A O 1
ATOM 6595 N N . GLN A 1 820 ? 31.25 -28.812 -18.469 1 89.69 820 GLN A N 1
ATOM 6596 C CA . GLN A 1 820 ? 31.875 -27.828 -17.594 1 89.69 820 GLN A CA 1
ATOM 6597 C C . GLN A 1 820 ? 32.188 -28.438 -16.219 1 89.69 820 GLN A C 1
ATOM 6599 O O . GLN A 1 820 ? 33.094 -27.984 -15.523 1 89.69 820 GLN A O 1
ATOM 6604 N N . CYS A 1 821 ? 31.359 -29.422 -15.852 1 92.69 821 CYS A N 1
ATOM 6605 C CA . CYS A 1 821 ? 31.641 -30.109 -14.602 1 92.69 821 CYS A CA 1
ATOM 6606 C C . CYS A 1 821 ? 32.969 -30.844 -14.664 1 92.69 821 CYS A C 1
ATOM 6608 O O . CYS A 1 821 ? 33.719 -30.891 -13.68 1 92.69 821 CYS A O 1
ATOM 6610 N N . LEU A 1 822 ? 33.281 -31.391 -15.828 1 92.94 822 LEU A N 1
ATOM 6611 C CA . LEU A 1 822 ? 34.562 -32.094 -16.016 1 92.94 822 LEU A CA 1
ATOM 6612 C C . LEU A 1 822 ? 35.75 -31.188 -15.789 1 92.94 822 LEU A C 1
ATOM 6614 O O . LEU A 1 822 ? 36.719 -31.578 -15.156 1 92.94 822 LEU A O 1
ATOM 6618 N N . LYS A 1 823 ? 35.562 -30 -16.281 1 89.25 823 LYS A N 1
ATOM 6619 C CA . LYS A 1 823 ? 36.625 -29.016 -16.094 1 89.25 823 LYS A CA 1
ATOM 6620 C C . LYS A 1 823 ? 36.719 -28.609 -14.617 1 89.25 823 LYS A C 1
ATOM 6622 O O . LYS A 1 823 ? 37.844 -28.422 -14.102 1 89.25 823 LYS A O 1
ATOM 6627 N N . LYS A 1 824 ? 35.594 -28.531 -14.062 1 90.94 824 LYS A N 1
ATOM 6628 C CA . LYS A 1 824 ? 35.594 -28.156 -12.656 1 90.94 824 LYS A CA 1
ATOM 6629 C C . LYS A 1 824 ? 36.156 -29.266 -11.781 1 90.94 824 LYS A C 1
ATOM 6631 O O . LYS A 1 824 ? 36.75 -28.984 -10.727 1 90.94 824 LYS A O 1
ATOM 6636 N N . ASP A 1 825 ? 36.031 -30.516 -12.18 1 92.81 825 ASP A N 1
ATOM 6637 C CA . ASP A 1 825 ? 36.625 -31.641 -11.453 1 92.81 825 ASP A CA 1
ATOM 6638 C C . ASP A 1 825 ? 38.125 -31.453 -11.281 1 92.81 825 ASP A C 1
ATOM 6640 O O . ASP A 1 825 ? 38.656 -31.672 -10.195 1 92.81 825 ASP A O 1
ATOM 6644 N N . ARG A 1 826 ? 38.75 -31.078 -12.305 1 92.81 826 ARG A N 1
ATOM 6645 C CA . ARG A 1 826 ? 40.188 -30.906 -12.289 1 92.81 826 ARG A CA 1
ATOM 6646 C C . ARG A 1 826 ? 40.594 -29.75 -11.391 1 92.81 826 ARG A C 1
ATOM 6648 O O . ARG A 1 826 ? 41.594 -29.844 -10.648 1 92.81 826 ARG A O 1
ATOM 6655 N N . ILE A 1 827 ? 39.812 -28.734 -11.492 1 90.88 827 ILE A N 1
ATOM 6656 C CA . ILE A 1 827 ? 40.125 -27.547 -10.688 1 90.88 827 ILE A CA 1
ATOM 6657 C C . ILE A 1 827 ? 39.969 -27.875 -9.203 1 90.88 827 ILE A C 1
ATOM 6659 O O . ILE A 1 827 ? 40.844 -27.547 -8.391 1 90.88 827 ILE A O 1
ATOM 6663 N N . GLU A 1 828 ? 38.844 -28.484 -8.891 1 90.56 828 GLU A N 1
ATOM 6664 C CA . GLU A 1 828 ? 38.562 -28.828 -7.492 1 90.56 828 GLU A CA 1
ATOM 6665 C C . GLU A 1 828 ? 39.594 -29.828 -6.965 1 90.56 828 GLU A C 1
ATOM 6667 O O . GLU A 1 828 ? 39.969 -29.781 -5.789 1 90.56 828 GLU A O 1
ATOM 6672 N N . TYR A 1 829 ? 40.031 -30.719 -7.758 1 93.06 829 TYR A N 1
ATOM 6673 C CA . TYR A 1 829 ? 41.031 -31.703 -7.387 1 93.06 829 TYR A CA 1
ATOM 6674 C C . TYR A 1 829 ? 42.375 -31 -7.066 1 93.06 829 TYR A C 1
ATOM 6676 O O . TYR A 1 829 ? 43 -31.297 -6.043 1 93.06 829 TYR A O 1
ATOM 6684 N N . ASP A 1 830 ? 42.781 -30.109 -7.895 1 92 830 ASP A N 1
ATOM 6685 C CA . ASP A 1 830 ? 44.062 -29.391 -7.707 1 92 830 ASP A CA 1
ATOM 6686 C C . ASP A 1 830 ? 44.031 -28.547 -6.434 1 92 830 ASP A C 1
ATOM 6688 O O . ASP A 1 830 ? 45.031 -28.484 -5.707 1 92 830 ASP A O 1
ATOM 6692 N N . LEU A 1 831 ? 42.906 -28.031 -6.285 1 90.5 831 LEU A N 1
ATOM 6693 C CA . LEU A 1 831 ? 42.781 -27.219 -5.082 1 90.5 831 LEU A CA 1
ATOM 6694 C C . LEU A 1 831 ? 42.844 -28.078 -3.826 1 90.5 831 LEU A C 1
ATOM 6696 O O . LEU A 1 831 ? 43.5 -27.703 -2.852 1 90.5 831 LEU A O 1
ATOM 6700 N N . ALA A 1 832 ? 42.156 -29.219 -3.844 1 89.94 832 ALA A N 1
ATOM 6701 C CA . ALA A 1 832 ? 42.156 -30.109 -2.691 1 89.94 832 ALA A CA 1
ATOM 6702 C C . ALA A 1 832 ? 43.562 -30.703 -2.482 1 89.94 832 ALA A C 1
ATOM 6704 O O . ALA A 1 832 ? 44.031 -30.828 -1.347 1 89.94 832 ALA A O 1
ATOM 6705 N N . ARG A 1 833 ? 44.188 -31.062 -3.486 1 90.56 833 ARG A N 1
ATOM 6706 C CA . ARG A 1 833 ? 45.531 -31.625 -3.439 1 90.56 833 ARG A CA 1
ATOM 6707 C C . ARG A 1 833 ? 46.531 -30.609 -2.871 1 90.56 833 ARG A C 1
ATOM 6709 O O . ARG A 1 833 ? 47.344 -30.953 -2.002 1 90.56 833 ARG A O 1
ATOM 6716 N N . ASP A 1 834 ? 46.438 -29.406 -3.346 1 88.5 834 ASP A N 1
ATOM 6717 C CA . ASP A 1 834 ? 47.344 -28.359 -2.875 1 88.5 834 ASP A CA 1
ATOM 6718 C C . ASP A 1 834 ? 47.125 -28.062 -1.396 1 88.5 834 ASP A C 1
ATOM 6720 O O . ASP A 1 834 ? 48.062 -27.859 -0.644 1 88.5 834 ASP A O 1
ATOM 6724 N N . SER A 1 835 ? 45.906 -28.016 -1.105 1 86.5 835 SER A N 1
ATOM 6725 C CA . SER A 1 835 ? 45.562 -27.75 0.295 1 86.5 835 SER A CA 1
ATOM 6726 C C . SER A 1 835 ? 46.125 -28.859 1.198 1 86.5 835 SER A C 1
ATOM 6728 O O . SER A 1 835 ? 46.594 -28.594 2.309 1 86.5 835 SER A O 1
ATOM 6730 N N . TRP A 1 836 ? 46 -30.094 0.775 1 86.69 836 TRP A N 1
ATOM 6731 C CA . TRP A 1 836 ? 46.5 -31.234 1.541 1 86.69 836 TRP A CA 1
ATOM 6732 C C . TRP A 1 836 ? 48 -31.219 1.651 1 86.69 836 TRP A C 1
ATOM 6734 O O . TRP A 1 836 ? 48.562 -31.391 2.74 1 86.69 836 TRP A O 1
ATOM 6744 N N . LEU A 1 837 ? 48.688 -30.906 0.659 1 85.31 837 LEU A N 1
ATOM 6745 C CA . LEU A 1 837 ? 50.156 -31 0.603 1 85.31 837 LEU A CA 1
ATOM 6746 C C . LEU A 1 837 ? 50.781 -29.797 1.297 1 85.31 837 LEU A C 1
ATOM 6748 O O . LEU A 1 837 ? 51.906 -29.906 1.814 1 85.31 837 LEU A O 1
ATOM 6752 N N . LYS A 1 838 ? 50.094 -28.734 1.286 1 80.56 838 LYS A N 1
ATOM 6753 C CA . LYS A 1 838 ? 50.656 -27.531 1.874 1 80.56 838 LYS A CA 1
ATOM 6754 C C . LYS A 1 838 ? 50.312 -27.422 3.357 1 80.56 838 LYS A C 1
ATOM 6756 O O . LYS A 1 838 ? 50.781 -26.5 4.043 1 80.56 838 LYS A O 1
ATOM 6761 N N . ALA A 1 839 ? 49.438 -28.312 3.721 1 76.12 839 ALA A N 1
ATOM 6762 C CA . ALA A 1 839 ? 49.094 -28.25 5.133 1 76.12 839 ALA A CA 1
ATOM 6763 C C . ALA A 1 839 ? 50.344 -28.297 6.02 1 76.12 839 ALA A C 1
ATOM 6765 O O . ALA A 1 839 ? 51.25 -29.094 5.789 1 76.12 839 ALA A O 1
ATOM 6766 N N . THR A 1 840 ? 50.688 -27.297 6.887 1 67.25 840 THR A N 1
ATOM 6767 C CA . THR A 1 840 ? 51.875 -27.094 7.723 1 67.25 840 THR A CA 1
ATOM 6768 C C . THR A 1 840 ? 52 -28.219 8.758 1 67.25 840 THR A C 1
ATOM 6770 O O . THR A 1 840 ? 53.094 -28.531 9.211 1 67.25 840 THR A O 1
ATOM 6773 N N . LYS A 1 841 ? 50.844 -28.703 9.328 1 65.25 841 LYS A N 1
ATOM 6774 C CA . LYS A 1 841 ? 50.875 -29.828 10.266 1 65.25 841 LYS A CA 1
ATOM 6775 C C . LYS A 1 841 ? 50.438 -31.125 9.602 1 65.25 841 LYS A C 1
ATOM 6777 O O . LYS A 1 841 ? 49.25 -31.266 9.234 1 65.25 841 LYS A O 1
ATOM 6782 N N . PRO A 1 842 ? 51.469 -31.953 9.305 1 63.03 842 PRO A N 1
ATOM 6783 C CA . PRO A 1 842 ? 51.094 -33.188 8.602 1 63.03 842 PRO A CA 1
ATOM 6784 C C . PRO A 1 842 ? 50.125 -34.062 9.406 1 63.03 842 PRO A C 1
ATOM 6786 O O . PRO A 1 842 ? 50.344 -34.281 10.602 1 63.03 842 PRO A O 1
ATOM 6789 N N . THR A 1 843 ? 48.938 -34.281 8.852 1 64.25 843 THR A N 1
ATOM 6790 C CA . THR A 1 843 ? 47.938 -35.125 9.5 1 64.25 843 THR A CA 1
ATOM 6791 C C . THR A 1 843 ? 48.375 -36.562 9.57 1 64.25 843 THR A C 1
ATOM 6793 O O . THR A 1 843 ? 48.844 -37.125 8.57 1 64.25 843 THR A O 1
ATOM 6796 N N . LYS A 1 844 ? 48.5 -37.031 10.828 1 66.19 844 LYS A N 1
ATOM 6797 C CA . LYS A 1 844 ? 48.812 -38.438 11.016 1 66.19 844 LYS A CA 1
ATOM 6798 C C . LYS A 1 844 ? 47.75 -39.312 10.352 1 66.19 844 LYS A C 1
ATOM 6800 O O . LYS A 1 844 ? 46.562 -39.219 10.68 1 66.19 844 LYS A O 1
ATOM 6805 N N . VAL A 1 845 ? 48.188 -39.969 9.172 1 72.88 845 VAL A N 1
ATOM 6806 C CA . VAL A 1 845 ? 47.281 -40.812 8.398 1 72.88 845 VAL A CA 1
ATOM 6807 C C . VAL A 1 845 ? 47.25 -42.219 8.961 1 72.88 845 VAL A C 1
ATOM 6809 O O . VAL A 1 845 ? 48.312 -42.875 9.055 1 72.88 845 VAL A O 1
ATOM 6812 N N . ALA A 1 846 ? 46.156 -42.719 9.656 1 72.81 846 ALA A N 1
ATOM 6813 C CA . ALA A 1 846 ? 45.938 -44.094 10.109 1 72.81 846 ALA A CA 1
ATOM 6814 C C . ALA A 1 846 ? 44.625 -44.656 9.562 1 72.81 846 ALA A C 1
ATOM 6816 O O . ALA A 1 846 ? 43.594 -43.969 9.578 1 72.81 846 ALA A O 1
ATOM 6817 N N . TRP A 1 847 ? 44.844 -45.781 8.586 1 71.38 847 TRP A N 1
ATOM 6818 C CA . TRP A 1 847 ? 43.656 -46.438 8.078 1 71.38 847 TRP A CA 1
ATOM 6819 C C . TRP A 1 847 ? 43.406 -47.781 8.789 1 71.38 847 TRP A C 1
ATOM 6821 O O . TRP A 1 847 ? 44.344 -48.469 9.141 1 71.38 847 TRP A O 1
ATOM 6831 N N . GLU A 1 848 ? 42.219 -48.031 9.148 1 68.56 848 GLU A N 1
ATOM 6832 C CA . GLU A 1 848 ? 41.844 -49.312 9.758 1 68.56 848 GLU A CA 1
ATOM 6833 C C . GLU A 1 848 ? 41.906 -50.438 8.742 1 68.56 848 GLU A C 1
ATOM 6835 O O . GLU A 1 848 ? 42.219 -51.562 9.094 1 68.56 848 GLU A O 1
ATOM 6840 N N . ARG A 1 849 ? 41.688 -50.062 7.438 1 76.44 849 ARG A N 1
ATOM 6841 C CA . ARG A 1 849 ? 41.594 -51.094 6.398 1 76.44 849 ARG A CA 1
ATOM 6842 C C . ARG A 1 849 ? 42.875 -51.094 5.543 1 76.44 849 ARG A C 1
ATOM 6844 O O . ARG A 1 849 ? 43.625 -50.156 5.539 1 76.44 849 ARG A O 1
ATOM 6851 N N . ASP A 1 850 ? 43.125 -52.25 5.016 1 75 850 ASP A N 1
ATOM 6852 C CA . ASP A 1 850 ? 44.219 -52.375 4.082 1 75 850 ASP A CA 1
ATOM 6853 C C . ASP A 1 850 ? 43.938 -51.656 2.775 1 75 850 ASP A C 1
ATOM 6855 O O . ASP A 1 850 ? 43 -51.969 2.064 1 75 850 ASP A O 1
ATOM 6859 N N . ILE A 1 851 ? 44.688 -50.531 2.514 1 84.88 851 ILE A N 1
ATOM 6860 C CA . ILE A 1 851 ? 44.438 -49.656 1.369 1 84.88 851 ILE A CA 1
ATOM 6861 C C . ILE A 1 851 ? 45.562 -49.844 0.337 1 84.88 851 ILE A C 1
ATOM 6863 O O . ILE A 1 851 ? 46.75 -49.75 0.672 1 84.88 851 ILE A O 1
ATOM 6867 N N . PRO A 1 852 ? 45.094 -50.094 -0.88 1 83.75 852 PRO A N 1
ATOM 6868 C CA . PRO A 1 852 ? 46.094 -50.281 -1.93 1 83.75 852 PRO A CA 1
ATOM 6869 C C . PRO A 1 852 ? 46.938 -49.031 -2.189 1 83.75 852 PRO A C 1
ATOM 6871 O O . PRO A 1 852 ? 46.406 -47.906 -2.168 1 83.75 852 PRO A O 1
ATOM 6874 N N . ASP A 1 853 ? 48.219 -49.25 -2.455 1 79.44 853 ASP A N 1
ATOM 6875 C CA . ASP A 1 853 ? 49.125 -48.156 -2.709 1 79.44 853 ASP A CA 1
ATOM 6876 C C . ASP A 1 853 ? 48.781 -47.438 -4.02 1 79.44 853 ASP A C 1
ATOM 6878 O O . ASP A 1 853 ? 49.125 -46.281 -4.195 1 79.44 853 ASP A O 1
ATOM 6882 N N . GLU A 1 854 ? 48.031 -48.125 -4.809 1 81.06 854 GLU A N 1
ATOM 6883 C CA . GLU A 1 854 ? 47.719 -47.594 -6.133 1 81.06 854 GLU A CA 1
ATOM 6884 C C . GLU A 1 854 ? 46.781 -46.438 -6.043 1 81.06 854 GLU A C 1
ATOM 6886 O O . GLU A 1 854 ? 46.656 -45.625 -6.984 1 81.06 854 GLU A O 1
ATOM 6891 N N . TRP A 1 855 ? 46.312 -46.25 -4.84 1 88.69 855 TRP A N 1
ATOM 6892 C CA . TRP A 1 855 ? 45.312 -45.188 -4.656 1 88.69 855 TRP A CA 1
ATOM 6893 C C . TRP A 1 855 ? 45.969 -43.844 -4.508 1 88.69 855 TRP A C 1
ATOM 6895 O O . TRP A 1 855 ? 45.312 -42.781 -4.621 1 88.69 855 TRP A O 1
ATOM 6905 N N . PHE A 1 856 ? 47.281 -43.844 -4.348 1 88.62 856 PHE A N 1
ATOM 6906 C CA . PHE A 1 856 ? 47.938 -42.594 -3.975 1 88.62 856 PHE A CA 1
ATOM 6907 C C . PHE A 1 856 ? 49.031 -42.25 -4.984 1 88.62 856 PHE A C 1
ATOM 6909 O O . PHE A 1 856 ? 49.812 -43.125 -5.406 1 88.62 856 PHE A O 1
ATOM 6916 N N . ASP A 1 857 ? 48.969 -41.094 -5.363 1 80.38 857 ASP A N 1
ATOM 6917 C CA . ASP A 1 857 ? 49.969 -40.594 -6.305 1 80.38 857 ASP A CA 1
ATOM 6918 C C . ASP A 1 857 ? 51.312 -40.375 -5.617 1 80.38 857 ASP A C 1
ATOM 6920 O O . ASP A 1 857 ? 51.406 -39.594 -4.664 1 80.38 857 ASP A O 1
ATOM 6924 N N . GLY A 1 858 ? 52.406 -41.094 -6.066 1 78.25 858 GLY A N 1
ATOM 6925 C CA . GLY A 1 858 ? 53.75 -40.906 -5.523 1 78.25 858 GLY A CA 1
ATOM 6926 C C . GLY A 1 858 ? 54 -41.719 -4.258 1 78.25 858 GLY A C 1
ATOM 6927 O O . GLY A 1 858 ? 54.906 -41.375 -3.482 1 78.25 858 GLY A O 1
ATOM 6928 N N . MET A 1 859 ? 53.219 -42.625 -3.967 1 80.38 859 MET A N 1
ATOM 6929 C CA . MET A 1 859 ? 53.312 -43.375 -2.729 1 80.38 859 MET A CA 1
ATOM 6930 C C . MET A 1 859 ? 54.625 -44.125 -2.641 1 80.38 859 MET A C 1
ATOM 6932 O O . MET A 1 859 ? 55.25 -44.188 -1.572 1 80.38 859 MET A O 1
ATOM 6936 N N . GLU A 1 860 ? 55.031 -44.656 -3.801 1 78.12 860 GLU A N 1
ATOM 6937 C CA . GLU A 1 860 ? 56.281 -45.375 -3.828 1 78.12 860 GLU A CA 1
ATOM 6938 C C . GLU A 1 860 ? 57.438 -44.5 -3.379 1 78.12 860 GLU A C 1
ATOM 6940 O O . GLU A 1 860 ? 58.281 -44.938 -2.564 1 78.12 860 GLU A O 1
ATOM 6945 N N . GLU A 1 861 ? 57.469 -43.375 -3.932 1 77.06 861 GLU A N 1
ATOM 6946 C CA . GLU A 1 861 ? 58.562 -42.438 -3.562 1 77.06 861 GLU A CA 1
ATOM 6947 C C . GLU A 1 861 ? 58.469 -42.062 -2.09 1 77.06 861 GLU A C 1
ATOM 6949 O O . GLU A 1 861 ? 59.469 -41.906 -1.419 1 77.06 861 GLU A O 1
ATOM 6954 N N . TRP A 1 862 ? 57.281 -41.938 -1.651 1 79.75 862 TRP A N 1
ATOM 6955 C CA . TRP A 1 862 ? 57.062 -41.531 -0.265 1 79.75 862 TRP A CA 1
ATOM 6956 C C . TRP A 1 862 ? 57.531 -42.625 0.695 1 79.75 862 TRP A C 1
ATOM 6958 O O . TRP A 1 862 ? 58.188 -42.344 1.69 1 79.75 862 TRP A O 1
ATOM 6968 N N . LEU A 1 863 ? 57.344 -43.875 0.394 1 74.62 863 LEU A N 1
ATOM 6969 C CA . LEU A 1 863 ? 57.75 -45 1.23 1 74.62 863 LEU A CA 1
ATOM 6970 C C . LEU A 1 863 ? 59.281 -45.125 1.271 1 74.62 863 LEU A C 1
ATOM 6972 O O . LEU A 1 863 ? 59.844 -45.406 2.324 1 74.62 863 LEU A O 1
ATOM 6976 N N . LYS A 1 864 ? 59.938 -44.906 0.215 1 73.25 864 LYS A N 1
ATOM 6977 C CA . LYS A 1 864 ? 61.406 -44.938 0.134 1 73.25 864 LYS A CA 1
ATOM 6978 C C . LYS A 1 864 ? 62.031 -43.844 0.993 1 73.25 864 LYS A C 1
ATOM 6980 O O . LYS A 1 864 ? 63.094 -44.062 1.611 1 73.25 864 LYS A O 1
ATOM 6985 N N . SER A 1 865 ? 61.281 -42.875 1.031 1 72.5 865 SER A N 1
ATOM 6986 C CA . SER A 1 865 ? 61.844 -41.75 1.789 1 72.5 865 SER A CA 1
ATOM 6987 C C . SER A 1 865 ? 61.781 -42.031 3.289 1 72.5 865 SER A C 1
ATOM 6989 O O . SER A 1 865 ? 62.594 -41.5 4.055 1 72.5 865 SER A O 1
ATOM 6991 N N . LEU A 1 866 ? 60.844 -42.812 3.703 1 65.12 866 LEU A N 1
ATOM 6992 C CA . LEU A 1 866 ? 60.75 -43.125 5.125 1 65.12 866 LEU A CA 1
ATOM 6993 C C . LEU A 1 866 ? 61.844 -44.094 5.57 1 65.12 866 LEU A C 1
ATOM 6995 O O . LEU A 1 866 ? 62.281 -44.031 6.719 1 65.12 866 LEU A O 1
ATOM 6999 N N . SER A 1 867 ? 62.281 -45.125 4.832 1 61.09 867 SER A N 1
ATOM 7000 C CA . SER A 1 867 ? 63.281 -46.094 5.199 1 61.09 867 SER A CA 1
ATOM 7001 C C . SER A 1 867 ? 64.625 -45.438 5.414 1 61.09 867 SER A C 1
ATOM 7003 O O . SER A 1 867 ? 65.438 -45.875 6.262 1 61.09 867 SER A O 1
ATOM 7005 N N . HIS A 1 868 ? 65 -44.531 4.625 1 53.38 868 HIS A N 1
ATOM 7006 C CA . HIS A 1 868 ? 66.312 -44 4.742 1 53.38 868 HIS A CA 1
ATOM 7007 C C . HIS A 1 868 ? 66.438 -43.031 5.922 1 53.38 868 HIS A C 1
ATOM 7009 O O . HIS A 1 868 ? 67.5 -42.5 6.195 1 53.38 868 HIS A O 1
ATOM 7015 N N . THR A 1 869 ? 65.5 -42.438 6.398 1 47.75 869 THR A N 1
ATOM 7016 C CA . THR A 1 869 ? 65.688 -41.344 7.344 1 47.75 869 THR A CA 1
ATOM 7017 C C . THR A 1 869 ? 65.875 -41.906 8.758 1 47.75 869 THR A C 1
ATOM 7019 O O . THR A 1 869 ? 64.875 -42.344 9.375 1 47.75 869 THR A O 1
ATOM 7022 N N . SER A 1 870 ? 67 -42.406 9.078 1 42.78 870 SER A N 1
ATOM 7023 C CA . SER A 1 870 ? 67.438 -42.656 10.453 1 42.78 870 SER A CA 1
ATOM 7024 C C . SER A 1 870 ? 67.125 -41.469 11.352 1 42.78 870 SER A C 1
ATOM 7026 O O . SER A 1 870 ? 66.5 -41.625 12.406 1 42.78 870 SER A O 1
ATOM 7028 N N . SER A 1 871 ? 68.312 -40.469 11.672 1 40.16 871 SER A N 1
ATOM 7029 C CA . SER A 1 871 ? 68.625 -39.688 12.867 1 40.16 871 SER A CA 1
ATOM 7030 C C . SER A 1 871 ? 67.688 -38.469 12.977 1 40.16 871 SER A C 1
ATOM 7032 O O . SER A 1 871 ? 67.312 -38.062 14.078 1 40.16 871 SER A O 1
ATOM 7034 N N . ASN A 1 872 ? 68.062 -37.281 12.188 1 35.84 872 ASN A N 1
ATOM 7035 C CA . ASN A 1 872 ? 67.875 -35.906 12.617 1 35.84 872 ASN A CA 1
ATOM 7036 C C . ASN A 1 872 ? 66.438 -35.5 12.773 1 35.84 872 ASN A C 1
ATOM 7038 O O . ASN A 1 872 ? 65.562 -36.062 12.086 1 35.84 872 ASN A O 1
ATOM 7042 N N . ARG A 1 873 ? 66.125 -34.625 13.773 1 39.09 873 ARG A N 1
ATOM 7043 C CA . ARG A 1 873 ? 65 -33.906 14.359 1 39.09 873 ARG A CA 1
ATOM 7044 C C . ARG A 1 873 ? 64.062 -33.344 13.266 1 39.09 873 ARG A C 1
ATOM 7046 O O . ARG A 1 873 ? 62.875 -33.156 13.492 1 39.09 873 ARG A O 1
ATOM 7053 N N . ARG A 1 874 ? 64.75 -32.531 12.375 1 39.84 874 ARG A N 1
ATOM 7054 C CA . ARG A 1 874 ? 63.906 -31.812 11.453 1 39.84 874 ARG A CA 1
ATOM 7055 C C . ARG A 1 874 ? 63.125 -32.781 10.562 1 39.84 874 ARG A C 1
ATOM 7057 O O . ARG A 1 874 ? 63.5 -33 9.414 1 39.84 874 ARG A O 1
ATOM 7064 N N . ARG A 1 875 ? 62.969 -33.844 10.922 1 39.28 875 ARG A N 1
ATOM 7065 C CA . ARG A 1 875 ? 62.094 -34.719 10.133 1 39.28 875 ARG A CA 1
ATOM 7066 C C . ARG A 1 875 ? 60.844 -33.969 9.703 1 39.28 875 ARG A C 1
ATOM 7068 O O . ARG A 1 875 ? 59.875 -33.844 10.477 1 39.28 875 ARG A O 1
ATOM 7075 N N . ARG A 1 876 ? 60.969 -32.844 8.977 1 43.72 876 ARG A N 1
ATOM 7076 C CA . ARG A 1 876 ? 59.75 -32.344 8.328 1 43.72 876 ARG A CA 1
ATOM 7077 C C . ARG A 1 876 ? 58.938 -33.531 7.746 1 43.72 876 ARG A C 1
ATOM 7079 O O . ARG A 1 876 ? 59.406 -34.188 6.809 1 43.72 876 ARG A O 1
ATOM 7086 N N . GLN A 1 877 ? 58.375 -34.344 8.5 1 52.97 877 GLN A N 1
ATOM 7087 C CA . GLN A 1 877 ? 57.5 -35.469 8.172 1 52.97 877 GLN A CA 1
ATOM 7088 C C . GLN A 1 877 ? 56.719 -35.188 6.895 1 52.97 877 GLN A C 1
ATOM 7090 O O . GLN A 1 877 ? 55.969 -34.219 6.809 1 52.97 877 GLN A O 1
ATOM 7095 N N . LYS A 1 878 ? 57.344 -35.562 5.73 1 62.25 878 LYS A N 1
ATOM 7096 C CA . LYS A 1 878 ? 56.688 -35.406 4.43 1 62.25 878 LYS A CA 1
ATOM 7097 C C . LYS A 1 878 ? 55.219 -35.844 4.488 1 62.25 878 LYS A C 1
ATOM 7099 O O . LYS A 1 878 ? 54.906 -36.844 5.113 1 62.25 878 LYS A O 1
ATOM 7104 N N . GLN A 1 879 ? 54.344 -35.031 4.047 1 76.56 879 GLN A N 1
ATOM 7105 C CA . GLN A 1 879 ? 52.906 -35.25 4.031 1 76.56 879 GLN A CA 1
ATOM 7106 C C . GLN A 1 879 ? 52.531 -36.469 3.178 1 76.56 879 GLN A C 1
ATOM 7108 O O . GLN A 1 879 ? 53.125 -36.688 2.125 1 76.56 879 GLN A O 1
ATOM 7113 N N . HIS A 1 880 ? 51.781 -37.344 3.836 1 82.31 880 HIS A N 1
ATOM 7114 C CA . HIS A 1 880 ? 51.219 -38.469 3.086 1 82.31 880 HIS A CA 1
ATOM 7115 C C . HIS A 1 880 ? 50.688 -38 1.729 1 82.31 880 HIS A C 1
ATOM 7117 O O . HIS A 1 880 ? 50.062 -36.938 1.624 1 82.31 880 HIS A O 1
ATOM 7123 N N . PRO A 1 881 ? 51.031 -38.781 0.65 1 87.44 881 PRO A N 1
ATOM 7124 C CA . PRO A 1 881 ? 50.531 -38.375 -0.673 1 87.44 881 PRO A CA 1
ATOM 7125 C C . PRO A 1 881 ? 49.031 -38.312 -0.75 1 87.44 881 PRO A C 1
ATOM 7127 O O . PRO A 1 881 ? 48.344 -38.969 0.033 1 87.44 881 PRO A O 1
ATOM 7130 N N . PHE A 1 882 ? 48.594 -37.5 -1.641 1 90.75 882 PHE A N 1
ATOM 7131 C CA . PHE A 1 882 ? 47.156 -37.312 -1.854 1 90.75 882 PHE A CA 1
ATOM 7132 C C . PHE A 1 882 ? 46.656 -38.344 -2.846 1 90.75 882 PHE A C 1
ATOM 7134 O O . PHE A 1 882 ? 47.406 -38.906 -3.641 1 90.75 882 PHE A O 1
ATOM 7141 N N . MET A 1 883 ? 45.438 -38.656 -2.771 1 91.62 883 MET A N 1
ATOM 7142 C CA . MET A 1 883 ? 44.812 -39.625 -3.646 1 91.62 883 MET A CA 1
ATOM 7143 C C . MET A 1 883 ? 44.969 -39.25 -5.113 1 91.62 883 MET A C 1
ATOM 7145 O O . MET A 1 883 ? 45.125 -38.062 -5.43 1 91.62 883 MET A O 1
ATOM 7149 N N . THR A 1 884 ? 44.844 -40.25 -6.059 1 92.38 884 THR A N 1
ATOM 7150 C CA . THR A 1 884 ? 44.969 -40 -7.488 1 92.38 884 THR A CA 1
ATOM 7151 C C . THR A 1 884 ? 43.688 -39.344 -8.031 1 92.38 884 THR A C 1
ATOM 7153 O O . THR A 1 884 ? 42.656 -39.406 -7.387 1 92.38 884 THR A O 1
ATOM 7156 N N . PHE A 1 885 ? 43.812 -38.75 -9.211 1 93.56 885 PHE A N 1
ATOM 7157 C CA . PHE A 1 885 ? 42.656 -38.125 -9.844 1 93.56 885 PHE A CA 1
ATOM 7158 C C . PHE A 1 885 ? 41.594 -39.156 -10.156 1 93.56 885 PHE A C 1
ATOM 7160 O O . PHE A 1 885 ? 40.375 -38.875 -10.016 1 93.56 885 PHE A O 1
ATOM 7167 N N . GLU A 1 886 ? 41.938 -40.312 -10.5 1 91.56 886 GLU A N 1
ATOM 7168 C CA . GLU A 1 886 ? 41.031 -41.375 -10.852 1 91.56 886 GLU A CA 1
ATOM 7169 C C . GLU A 1 886 ? 40.219 -41.812 -9.633 1 91.56 886 GLU A C 1
ATOM 7171 O O . GLU A 1 886 ? 39.031 -42.156 -9.758 1 91.56 886 GLU A O 1
ATOM 7176 N N . GLU A 1 887 ? 40.875 -41.719 -8.562 1 91.62 887 GLU A N 1
ATOM 7177 C CA . GLU A 1 887 ? 40.156 -42.062 -7.328 1 91.62 887 GLU A CA 1
ATOM 7178 C C . GLU A 1 887 ? 39.25 -40.938 -6.871 1 91.62 887 GLU A C 1
ATOM 7180 O O . GLU A 1 887 ? 38.188 -41.188 -6.312 1 91.62 887 GLU A O 1
ATOM 7185 N N . TYR A 1 888 ? 39.75 -39.781 -7.145 1 92.62 888 TYR A N 1
ATOM 7186 C CA . TYR A 1 888 ? 38.969 -38.594 -6.734 1 92.62 888 TYR A CA 1
ATOM 7187 C C . TYR A 1 888 ? 37.656 -38.5 -7.492 1 92.62 888 TYR A C 1
ATOM 7189 O O . TYR A 1 888 ? 36.625 -38.219 -6.895 1 92.62 888 TYR A O 1
ATOM 7197 N N . ILE A 1 889 ? 37.562 -38.812 -8.789 1 93.12 889 ILE A N 1
ATOM 7198 C CA . ILE A 1 889 ? 36.406 -38.562 -9.648 1 93.12 889 ILE A CA 1
ATOM 7199 C C . ILE A 1 889 ? 35.375 -39.656 -9.469 1 93.12 889 ILE A C 1
ATOM 7201 O O . ILE A 1 889 ? 34.312 -39.625 -10.062 1 93.12 889 ILE A O 1
ATOM 7205 N N . LEU A 1 890 ? 35.656 -40.625 -8.633 1 90.31 890 LEU A N 1
ATOM 7206 C CA . LEU A 1 890 ? 34.656 -41.625 -8.32 1 90.31 890 LEU A CA 1
ATOM 7207 C C . LEU A 1 890 ? 33.469 -41.031 -7.582 1 90.31 890 LEU A C 1
ATOM 7209 O O . LEU A 1 890 ? 32.375 -41.625 -7.52 1 90.31 890 LEU A O 1
ATOM 7213 N N . GLY A 1 891 ? 33.625 -39.875 -7.145 1 88.5 891 GLY A N 1
ATOM 7214 C CA . GLY A 1 891 ? 32.594 -39.188 -6.383 1 88.5 891 GLY A CA 1
ATOM 7215 C C . GLY A 1 891 ? 31.625 -38.406 -7.254 1 88.5 891 GLY A C 1
ATOM 7216 O O . GLY A 1 891 ? 30.688 -37.781 -6.746 1 88.5 891 GLY A O 1
ATOM 7217 N N . ARG A 1 892 ? 31.75 -38.438 -8.523 1 90.19 892 ARG A N 1
ATOM 7218 C CA . ARG A 1 892 ? 30.922 -37.656 -9.438 1 90.19 892 ARG A CA 1
ATOM 7219 C C . ARG A 1 892 ? 29.438 -37.906 -9.219 1 90.19 892 ARG A C 1
ATOM 7221 O O . ARG A 1 892 ? 28.641 -36.969 -9.18 1 90.19 892 ARG A O 1
ATOM 7228 N N . HIS A 1 893 ? 29.141 -39.125 -9.016 1 89.12 893 HIS A N 1
ATOM 7229 C CA . HIS A 1 893 ? 27.734 -39.562 -8.969 1 89.12 893 HIS A CA 1
ATOM 7230 C C . HIS A 1 893 ? 27.156 -39.375 -7.57 1 89.12 893 HIS A C 1
ATOM 7232 O O . HIS A 1 893 ? 26.016 -38.938 -7.414 1 89.12 893 HIS A O 1
ATOM 7238 N N . SER A 1 894 ? 27.922 -39.562 -6.5 1 87.75 894 SER A N 1
ATOM 7239 C CA . SER A 1 894 ? 27.344 -39.656 -5.168 1 87.75 894 SER A CA 1
ATOM 7240 C C . SER A 1 894 ? 27.828 -38.531 -4.254 1 87.75 894 SER A C 1
ATOM 7242 O O . SER A 1 894 ? 27.234 -38.281 -3.207 1 87.75 894 SER A O 1
ATOM 7244 N N . LYS A 1 895 ? 28.875 -37.812 -4.668 1 89 895 LYS A N 1
ATOM 7245 C CA . LYS A 1 895 ? 29.438 -36.906 -3.678 1 89 895 LYS A CA 1
ATOM 7246 C C . LYS A 1 895 ? 29.453 -35.469 -4.195 1 89 895 LYS A C 1
ATOM 7248 O O . LYS A 1 895 ? 29.188 -34.531 -3.441 1 89 895 LYS A O 1
ATOM 7253 N N . PHE A 1 896 ? 29.688 -35.312 -5.434 1 90.25 896 PHE A N 1
ATOM 7254 C CA . PHE A 1 896 ? 29.891 -33.938 -5.945 1 90.25 896 PHE A CA 1
ATOM 7255 C C . PHE A 1 896 ? 28.547 -33.25 -6.129 1 90.25 896 PHE A C 1
ATOM 7257 O O . PHE A 1 896 ? 27.766 -33.594 -7 1 90.25 896 PHE A O 1
ATOM 7264 N N . THR A 1 897 ? 28.344 -32.188 -5.539 1 89.06 897 THR A N 1
ATOM 7265 C CA . THR A 1 897 ? 27.094 -31.453 -5.531 1 89.06 897 THR A CA 1
ATOM 7266 C C . THR A 1 897 ? 26.922 -30.656 -6.82 1 89.06 897 THR A C 1
ATOM 7268 O O . THR A 1 897 ? 25.797 -30.438 -7.281 1 89.06 897 THR A O 1
ATOM 7271 N N . TYR A 1 898 ? 28.047 -30.125 -7.398 1 89.62 898 TYR A N 1
ATOM 7272 C CA . TYR A 1 898 ? 27.922 -29.297 -8.602 1 89.62 898 TYR A CA 1
ATOM 7273 C C . TYR A 1 898 ? 27.453 -30.141 -9.781 1 89.62 898 TYR A C 1
ATOM 7275 O O . TYR A 1 898 ? 26.828 -29.625 -10.711 1 89.62 898 TYR A O 1
ATOM 7283 N N . TRP A 1 899 ? 27.688 -31.422 -9.75 1 92.44 899 TRP A N 1
ATOM 7284 C CA . TRP A 1 899 ? 27.109 -32.312 -10.742 1 92.44 899 TRP A CA 1
ATOM 7285 C C . TRP A 1 899 ? 25.609 -32.469 -10.539 1 92.44 899 TRP A C 1
ATOM 7287 O O . TRP A 1 899 ? 24.844 -32.5 -11.5 1 92.44 899 TRP A O 1
ATOM 7297 N N . GLY A 1 900 ? 25.25 -32.531 -9.32 1 91.38 900 GLY A N 1
ATOM 7298 C CA . GLY A 1 900 ? 23.828 -32.594 -8.992 1 91.38 900 GLY A CA 1
ATOM 7299 C C . GLY A 1 900 ? 23.062 -31.344 -9.367 1 91.38 900 GLY A C 1
ATOM 7300 O O . GLY A 1 900 ? 21.922 -31.406 -9.82 1 91.38 900 GLY A O 1
ATOM 7301 N N . ASP A 1 901 ? 23.734 -30.219 -9.211 1 90.38 901 ASP A N 1
ATOM 7302 C CA . ASP A 1 901 ? 23.109 -28.953 -9.555 1 90.38 901 ASP A CA 1
ATOM 7303 C C . ASP A 1 901 ? 22.844 -28.859 -11.055 1 90.38 901 ASP A C 1
ATOM 7305 O O . ASP A 1 901 ? 21.797 -28.344 -11.484 1 90.38 901 ASP A O 1
ATOM 7309 N N . VAL A 1 902 ? 23.781 -29.312 -11.773 1 92.88 902 VAL A N 1
ATOM 7310 C CA . VAL A 1 902 ? 23.609 -29.297 -13.219 1 92.88 902 VAL A CA 1
ATOM 7311 C C . VAL A 1 902 ? 22.484 -30.25 -13.617 1 92.88 902 VAL A C 1
ATOM 7313 O O . VAL A 1 902 ? 21.672 -29.938 -14.477 1 92.88 902 VAL A O 1
ATOM 7316 N N . TRP A 1 903 ? 22.469 -31.359 -12.977 1 93 903 TRP A N 1
ATOM 7317 C CA . TRP A 1 903 ? 21.406 -32.312 -13.211 1 93 903 TRP A CA 1
ATOM 7318 C C . TRP A 1 903 ? 20.031 -31.703 -12.938 1 93 903 TRP A C 1
ATOM 7320 O O . TRP A 1 903 ? 19.125 -31.797 -13.773 1 93 903 TRP A O 1
ATOM 7330 N N . LYS A 1 904 ? 19.875 -31.141 -11.867 1 91.06 904 LYS A N 1
ATOM 7331 C CA . LYS A 1 904 ? 18.609 -30.5 -11.484 1 91.06 904 LYS A CA 1
ATOM 7332 C C . LYS A 1 904 ? 18.281 -29.344 -12.438 1 91.06 904 LYS A C 1
ATOM 7334 O O . LYS A 1 904 ? 17.125 -29.172 -12.828 1 91.06 904 LYS A O 1
ATOM 7339 N N . GLY A 1 905 ? 19.25 -28.562 -12.758 1 90.5 905 GLY A N 1
ATOM 7340 C CA . GLY A 1 905 ? 19.047 -27.453 -13.656 1 90.5 905 GLY A CA 1
ATOM 7341 C C . GLY A 1 905 ? 18.547 -27.859 -15.023 1 90.5 905 GLY A C 1
ATOM 7342 O O . GLY A 1 905 ? 17.703 -27.172 -15.617 1 90.5 905 GLY A O 1
ATOM 7343 N N . LEU A 1 906 ? 19 -29 -15.469 1 92.44 906 LEU A N 1
ATOM 7344 C CA . LEU A 1 906 ? 18.594 -29.5 -16.781 1 92.44 906 LEU A CA 1
ATOM 7345 C C . LEU A 1 906 ? 17.141 -29.953 -16.766 1 92.44 906 LEU A C 1
ATOM 7347 O O . LEU A 1 906 ? 16.469 -29.938 -17.797 1 92.44 906 LEU A O 1
ATOM 7351 N N . ALA A 1 907 ? 16.625 -30.25 -15.617 1 90.44 907 ALA A N 1
ATOM 7352 C CA . ALA A 1 907 ? 15.258 -30.734 -15.492 1 90.44 907 ALA A CA 1
ATOM 7353 C C . ALA A 1 907 ? 14.281 -29.578 -15.305 1 90.44 907 ALA A C 1
ATOM 7355 O O . ALA A 1 907 ? 13.07 -29.766 -15.414 1 90.44 907 ALA A O 1
ATOM 7356 N N . GLU A 1 908 ? 14.734 -28.406 -15.172 1 89.94 908 GLU A N 1
ATOM 7357 C CA . GLU A 1 908 ? 13.875 -27.266 -14.875 1 89.94 908 GLU A CA 1
ATOM 7358 C C . GLU A 1 908 ? 13.641 -26.406 -16.109 1 89.94 908 GLU A C 1
ATOM 7360 O O . GLU A 1 908 ? 14.469 -26.391 -17.031 1 89.94 908 GLU A O 1
ATOM 7365 N N . THR A 1 909 ? 12.461 -25.719 -16.125 1 90.25 909 THR A N 1
ATOM 7366 C CA . THR A 1 909 ? 12.133 -24.766 -17.172 1 90.25 909 THR A CA 1
ATOM 7367 C C . THR A 1 909 ? 12.742 -23.391 -16.844 1 90.25 909 THR A C 1
ATOM 7369 O O . THR A 1 909 ? 12.758 -22.969 -15.695 1 90.25 909 THR A O 1
ATOM 7372 N N . PRO A 1 910 ? 13.258 -22.734 -17.828 1 87.31 910 PRO A N 1
ATOM 7373 C CA . PRO A 1 910 ? 13.766 -21.391 -17.562 1 87.31 910 PRO A CA 1
ATOM 7374 C C . PRO A 1 910 ? 12.672 -20.422 -17.141 1 87.31 910 PRO A C 1
ATOM 7376 O O . PRO A 1 910 ? 11.617 -20.359 -17.781 1 87.31 910 PRO A O 1
ATOM 7379 N N . VAL A 1 911 ? 12.805 -19.625 -16.031 1 77.25 911 VAL A N 1
ATOM 7380 C CA . VAL A 1 911 ? 11.719 -18.828 -15.484 1 77.25 911 VAL A CA 1
ATOM 7381 C C . VAL A 1 911 ? 12.133 -17.359 -15.453 1 77.25 911 VAL A C 1
ATOM 7383 O O . VAL A 1 911 ? 11.406 -16.5 -14.938 1 77.25 911 VAL A O 1
ATOM 7386 N N . SER A 1 912 ? 13.273 -16.859 -15.984 1 60.62 912 SER A N 1
ATOM 7387 C CA . SER A 1 912 ? 13.781 -15.5 -15.844 1 60.62 912 SER A CA 1
ATOM 7388 C C . SER A 1 912 ? 12.797 -14.484 -16.391 1 60.62 912 SER A C 1
ATOM 7390 O O . SER A 1 912 ? 12.68 -13.375 -15.867 1 60.62 912 SER A O 1
ATOM 7392 N N . SER A 1 913 ? 12.133 -14.906 -17.422 1 62.84 913 SER A N 1
ATOM 7393 C CA . SER A 1 913 ? 11.289 -13.945 -18.125 1 62.84 913 SER A CA 1
ATOM 7394 C C . SER A 1 913 ? 9.844 -14.023 -17.641 1 62.84 913 SER A C 1
ATOM 7396 O O . SER A 1 913 ? 8.984 -13.281 -18.109 1 62.84 913 SER A O 1
ATOM 7398 N N . LEU A 1 914 ? 9.695 -15.055 -16.781 1 63 914 LEU A N 1
ATOM 7399 C CA . LEU A 1 914 ? 8.328 -15.172 -16.281 1 63 914 LEU A CA 1
ATOM 7400 C C . LEU A 1 914 ? 7.883 -13.875 -15.609 1 63 914 LEU A C 1
ATOM 7402 O O . LEU A 1 914 ? 6.699 -13.703 -15.312 1 63 914 LEU A O 1
ATOM 7406 N N . ARG A 1 915 ? 8.703 -12.844 -15.711 1 63.38 915 ARG A N 1
ATOM 7407 C CA . ARG A 1 915 ? 8.453 -11.602 -14.984 1 63.38 915 ARG A CA 1
ATOM 7408 C C . ARG A 1 915 ? 7.949 -10.508 -15.922 1 63.38 915 ARG A C 1
ATOM 7410 O O . ARG A 1 915 ? 7.324 -9.539 -15.477 1 63.38 915 ARG A O 1
ATOM 7417 N N . TYR A 1 916 ? 7.711 -10.852 -17.312 1 76.88 916 TYR A N 1
ATOM 7418 C CA . TYR A 1 916 ? 7.254 -9.742 -18.156 1 76.88 916 TYR A CA 1
ATOM 7419 C C . TYR A 1 916 ? 6.957 -8.516 -17.312 1 76.88 916 TYR A C 1
ATOM 7421 O O . TYR A 1 916 ? 6.238 -8.594 -16.312 1 76.88 916 TYR A O 1
ATOM 7429 N N . ALA A 1 917 ? 7.617 -7.441 -17.703 1 80.06 917 ALA A N 1
ATOM 7430 C CA . ALA A 1 917 ? 7.391 -6.195 -16.984 1 80.06 917 ALA A CA 1
ATOM 7431 C C . ALA A 1 917 ? 6.094 -5.527 -17.438 1 80.06 917 ALA A C 1
ATOM 7433 O O . ALA A 1 917 ? 5.77 -5.527 -18.625 1 80.06 917 ALA A O 1
ATOM 7434 N N . LEU A 1 918 ? 5.316 -5.055 -16.5 1 87.5 918 LEU A N 1
ATOM 7435 C CA . LEU A 1 918 ? 4.039 -4.414 -16.797 1 87.5 918 LEU A CA 1
ATOM 7436 C C . LEU A 1 918 ? 4.164 -2.896 -16.75 1 87.5 918 LEU A C 1
ATOM 7438 O O . LEU A 1 918 ? 4.941 -2.359 -15.961 1 87.5 918 LEU A O 1
ATOM 7442 N N . PRO A 1 919 ? 3.455 -2.211 -17.641 1 86.38 919 PRO A N 1
ATOM 7443 C CA . PRO A 1 919 ? 3.4 -0.75 -17.547 1 86.38 919 PRO A CA 1
ATOM 7444 C C . PRO A 1 919 ? 2.816 -0.271 -16.219 1 86.38 919 PRO A C 1
ATOM 7446 O O . PRO A 1 919 ? 2.01 -0.973 -15.609 1 86.38 919 PRO A O 1
ATOM 7449 N N . GLU A 1 920 ? 3.209 0.896 -15.805 1 80.62 920 GLU A N 1
ATOM 7450 C CA . GLU A 1 920 ? 2.775 1.45 -14.531 1 80.62 920 GLU A CA 1
ATOM 7451 C C . GLU A 1 920 ? 1.256 1.583 -14.469 1 80.62 920 GLU A C 1
ATOM 7453 O O . GLU A 1 920 ? 0.653 1.418 -13.406 1 80.62 920 GLU A O 1
ATOM 7458 N N . ARG A 1 921 ? 0.682 1.957 -15.539 1 84.38 921 ARG A N 1
ATOM 7459 C CA . ARG A 1 921 ? -0.769 2.107 -15.594 1 84.38 921 ARG A CA 1
ATOM 7460 C C . ARG A 1 921 ? -1.468 0.816 -15.18 1 84.38 921 ARG A C 1
ATOM 7462 O O . ARG A 1 921 ? -2.484 0.85 -14.484 1 84.38 921 ARG A O 1
ATOM 7469 N N . ILE A 1 922 ? -0.914 -0.332 -15.672 1 88.69 922 ILE A N 1
ATOM 7470 C CA . ILE A 1 922 ? -1.494 -1.636 -15.367 1 88.69 922 ILE A CA 1
ATOM 7471 C C . ILE A 1 922 ? -1.248 -1.984 -13.898 1 88.69 922 ILE A C 1
ATOM 7473 O O . ILE A 1 922 ? -2.152 -2.457 -13.211 1 88.69 922 ILE A O 1
ATOM 7477 N N . SER A 1 923 ? -0.043 -1.716 -13.461 1 83.38 923 SER A N 1
ATOM 7478 C CA . SER A 1 923 ? 0.302 -2.014 -12.07 1 83.38 923 SER A CA 1
ATOM 7479 C C . SER A 1 923 ? -0.569 -1.221 -11.102 1 83.38 923 SER A C 1
ATOM 7481 O O . SER A 1 923 ? -1.01 -1.751 -10.078 1 83.38 923 SER A O 1
ATOM 7483 N N . LYS A 1 924 ? -0.861 0.058 -11.477 1 79.56 924 LYS A N 1
ATOM 7484 C CA . LYS A 1 924 ? -1.714 0.901 -10.641 1 79.56 924 LYS A CA 1
ATOM 7485 C C . LYS A 1 924 ? -3.152 0.395 -10.641 1 79.56 924 LYS A C 1
ATOM 7487 O O . LYS A 1 924 ? -3.818 0.405 -9.602 1 79.56 924 LYS A O 1
ATOM 7492 N N . ALA A 1 925 ? -3.605 0.002 -11.797 1 84.56 925 ALA A N 1
ATOM 7493 C CA . ALA A 1 925 ? -4.973 -0.502 -11.914 1 84.56 925 ALA A CA 1
ATOM 7494 C C . ALA A 1 925 ? -5.148 -1.793 -11.125 1 84.56 925 ALA A C 1
ATOM 7496 O O . ALA A 1 925 ? -6.211 -2.025 -10.539 1 84.56 925 ALA A O 1
ATOM 7497 N N . LEU A 1 926 ? -4.137 -2.689 -11.164 1 84.94 926 LEU A N 1
ATOM 7498 C CA . LEU A 1 926 ? -4.188 -3.941 -10.422 1 84.94 926 LEU A CA 1
ATOM 7499 C C . LEU A 1 926 ? -4.262 -3.678 -8.922 1 84.94 926 LEU A C 1
ATOM 7501 O O . LEU A 1 926 ? -4.984 -4.367 -8.195 1 84.94 926 LEU A O 1
ATOM 7505 N N . LEU A 1 927 ? -3.566 -2.674 -8.461 1 74.44 927 LEU A N 1
ATOM 7506 C CA . LEU A 1 927 ? -3.516 -2.35 -7.043 1 74.44 927 LEU A CA 1
ATOM 7507 C C . LEU A 1 927 ? -4.863 -1.827 -6.555 1 74.44 927 LEU A C 1
ATOM 7509 O O . LEU A 1 927 ? -5.234 -2.041 -5.398 1 74.44 927 LEU A O 1
ATOM 7513 N N . TRP A 1 928 ? -5.59 -1.1 -7.398 1 71.81 928 TRP A N 1
ATOM 7514 C CA . TRP A 1 928 ? -6.816 -0.428 -6.988 1 71.81 928 TRP A CA 1
ATOM 7515 C C . TRP A 1 928 ? -8.031 -1.326 -7.211 1 71.81 928 TRP A C 1
ATOM 7517 O O . TRP A 1 928 ? -9.156 -0.957 -6.863 1 71.81 928 TRP A O 1
ATOM 7527 N N . SER A 1 929 ? -7.773 -2.496 -7.766 1 72.94 929 SER A N 1
ATOM 7528 C CA . SER A 1 929 ? -8.883 -3.408 -8.023 1 72.94 929 SER A CA 1
ATOM 7529 C C . SER A 1 929 ? -9.242 -4.203 -6.773 1 72.94 929 SER A C 1
ATOM 7531 O O . SER A 1 929 ? -8.391 -4.449 -5.918 1 72.94 929 SER A O 1
ATOM 7533 N N . SER A 1 930 ? -10.508 -4.293 -6.488 1 62.03 930 SER A N 1
ATOM 7534 C CA . SER A 1 930 ? -10.969 -5.121 -5.379 1 62.03 930 SER A CA 1
ATOM 7535 C C . SER A 1 930 ? -10.844 -6.605 -5.707 1 62.03 930 SER A C 1
ATOM 7537 O O . SER A 1 930 ? -11.242 -7.043 -6.789 1 62.03 930 SER A O 1
ATOM 7539 N N . TYR A 1 931 ? -9.938 -7.246 -5.008 1 59.69 931 TYR A N 1
ATOM 7540 C CA . TYR A 1 931 ? -9.695 -8.641 -5.352 1 59.69 931 TYR A CA 1
ATOM 7541 C C . TYR A 1 931 ? -10.305 -9.578 -4.312 1 59.69 931 TYR A C 1
ATOM 7543 O O . TYR A 1 931 ? -10.312 -9.266 -3.119 1 59.69 931 TYR A O 1
ATOM 7551 N N . SER A 1 932 ? -11.086 -10.383 -4.871 1 55 932 SER A N 1
ATOM 7552 C CA . SER A 1 932 ? -11.438 -11.547 -4.07 1 55 932 SER A CA 1
ATOM 7553 C C . SER A 1 932 ? -10.438 -12.68 -4.277 1 55 932 SER A C 1
ATOM 7555 O O . SER A 1 932 ? -9.656 -12.656 -5.23 1 55 932 SER A O 1
ATOM 7557 N N . SER A 1 933 ? -10.273 -13.578 -3.445 1 50.91 933 SER A N 1
ATOM 7558 C CA . SER A 1 933 ? -9.359 -14.711 -3.527 1 50.91 933 SER A CA 1
ATOM 7559 C C . SER A 1 933 ? -9.609 -15.539 -4.781 1 50.91 933 SER A C 1
ATOM 7561 O O . SER A 1 933 ? -8.695 -16.172 -5.309 1 50.91 933 SER A O 1
ATOM 7563 N N . VAL A 1 934 ? -10.781 -15.383 -5.324 1 55.5 934 VAL A N 1
ATOM 7564 C CA . VAL A 1 934 ? -11.18 -16.297 -6.398 1 55.5 934 VAL A CA 1
ATOM 7565 C C . VAL A 1 934 ? -11.047 -15.578 -7.746 1 55.5 934 VAL A C 1
ATOM 7567 O O . VAL A 1 934 ? -11.32 -16.172 -8.797 1 55.5 934 VAL A O 1
ATOM 7570 N N . ASP A 1 935 ? -10.328 -14.43 -7.691 1 68.56 935 ASP A N 1
ATOM 7571 C CA . ASP A 1 935 ? -10.273 -13.664 -8.938 1 68.56 935 ASP A CA 1
ATOM 7572 C C . ASP A 1 935 ? -9.141 -14.156 -9.836 1 68.56 935 ASP A C 1
ATOM 7574 O O . ASP A 1 935 ? -8.164 -14.727 -9.352 1 68.56 935 ASP A O 1
ATOM 7578 N N . TRP A 1 936 ? -9.414 -14.211 -11.102 1 79.38 936 TRP A N 1
ATOM 7579 C CA . TRP A 1 936 ? -8.477 -14.703 -12.109 1 79.38 936 TRP A CA 1
ATOM 7580 C C . TRP A 1 936 ? -7.207 -13.852 -12.125 1 79.38 936 TRP A C 1
ATOM 7582 O O . TRP A 1 936 ? -6.141 -14.32 -12.523 1 79.38 936 TRP A O 1
ATOM 7592 N N . LEU A 1 937 ? -7.398 -12.531 -11.648 1 87.62 937 LEU A N 1
ATOM 7593 C CA . LEU A 1 937 ? -6.238 -11.656 -11.523 1 87.62 937 LEU A CA 1
ATOM 7594 C C . LEU A 1 937 ? -5.941 -11.352 -10.062 1 87.62 937 LEU A C 1
ATOM 7596 O O . LEU A 1 937 ? -6.848 -11.328 -9.227 1 87.62 937 LEU A O 1
ATOM 7600 N N . LYS A 1 938 ? -4.645 -11.188 -9.781 1 83.62 938 LYS A N 1
ATOM 7601 C CA . LYS A 1 938 ? -4.219 -10.875 -8.422 1 83.62 938 LYS A CA 1
ATOM 7602 C C . LYS A 1 938 ? -3.637 -9.461 -8.344 1 83.62 938 LYS A C 1
ATOM 7604 O O . LYS A 1 938 ? -3.24 -8.891 -9.359 1 83.62 938 LYS A O 1
ATOM 7609 N N . ARG A 1 939 ? -3.592 -8.977 -7.172 1 78.38 939 ARG A N 1
ATOM 7610 C CA . ARG A 1 939 ? -3.152 -7.609 -6.898 1 78.38 939 ARG A CA 1
ATOM 7611 C C . ARG A 1 939 ? -1.664 -7.445 -7.184 1 78.38 939 ARG A C 1
ATOM 7613 O O . ARG A 1 939 ? -1.242 -6.434 -7.746 1 78.38 939 ARG A O 1
ATOM 7620 N N . ASP A 1 940 ? -0.972 -8.461 -6.77 1 76.38 940 ASP A N 1
ATOM 7621 C CA . ASP A 1 940 ? 0.48 -8.375 -6.895 1 76.38 940 ASP A CA 1
ATOM 7622 C C . ASP A 1 940 ? 0.958 -9 -8.203 1 76.38 940 ASP A C 1
ATOM 7624 O O . ASP A 1 940 ? 0.36 -9.969 -8.688 1 76.38 940 ASP A O 1
ATOM 7628 N N . TYR A 1 941 ? 1.951 -8.422 -8.695 1 77.06 941 TYR A N 1
ATOM 7629 C CA . TYR A 1 941 ? 2.582 -8.914 -9.914 1 77.06 941 TYR A CA 1
ATOM 7630 C C . TYR A 1 941 ? 2.936 -10.391 -9.789 1 77.06 941 TYR A C 1
ATOM 7632 O O . TYR A 1 941 ? 2.678 -11.18 -10.703 1 77.06 941 TYR A O 1
ATOM 7640 N N . SER A 1 942 ? 3.428 -10.773 -8.617 1 74.38 942 SER A N 1
ATOM 7641 C CA . SER A 1 942 ? 3.975 -12.117 -8.43 1 74.38 942 SER A CA 1
ATOM 7642 C C . SER A 1 942 ? 2.863 -13.156 -8.297 1 74.38 942 SER A C 1
ATOM 7644 O O . SER A 1 942 ? 3.076 -14.336 -8.555 1 74.38 942 SER A O 1
ATOM 7646 N N . GLY A 1 943 ? 1.761 -12.672 -7.984 1 76.69 943 GLY A N 1
ATOM 7647 C CA . GLY A 1 943 ? 0.652 -13.594 -7.805 1 76.69 943 GLY A CA 1
ATOM 7648 C C . GLY A 1 943 ? -0.01 -13.992 -9.109 1 76.69 943 GLY A C 1
ATOM 7649 O O . GLY A 1 943 ? -0.727 -14.992 -9.172 1 76.69 943 GLY A O 1
ATOM 7650 N N . ASN A 1 944 ? 0.274 -13.297 -10.188 1 86.56 944 ASN A N 1
ATOM 7651 C CA . ASN A 1 944 ? -0.329 -13.609 -11.477 1 86.56 944 ASN A CA 1
ATOM 7652 C C . ASN A 1 944 ? 0.512 -14.609 -12.266 1 86.56 944 ASN A C 1
ATOM 7654 O O . ASN A 1 944 ? 1.741 -14.523 -12.273 1 86.56 944 ASN A O 1
ATOM 7658 N N . THR A 1 945 ? -0.123 -15.648 -12.82 1 86.56 945 THR A N 1
ATOM 7659 C CA . THR A 1 945 ? 0.551 -16.656 -13.633 1 86.56 945 THR A CA 1
ATOM 7660 C C . THR A 1 945 ? 1.145 -16.031 -14.891 1 86.56 945 THR A C 1
ATOM 7662 O O . THR A 1 945 ? 0.739 -14.938 -15.297 1 86.56 945 THR A O 1
ATOM 7665 N N . PRO A 1 946 ? 2.086 -16.703 -15.547 1 87.5 946 PRO A N 1
ATOM 7666 C CA . PRO A 1 946 ? 2.674 -16.172 -16.781 1 87.5 946 PRO A CA 1
ATOM 7667 C C . PRO A 1 946 ? 1.635 -15.922 -17.875 1 87.5 946 PRO A C 1
ATOM 7669 O O . PRO A 1 946 ? 1.773 -14.984 -18.656 1 87.5 946 PRO A O 1
ATOM 7672 N N . TYR A 1 947 ? 0.664 -16.766 -17.844 1 91.81 947 TYR A N 1
ATOM 7673 C CA . TYR A 1 947 ? -0.394 -16.594 -18.828 1 91.81 947 TYR A CA 1
ATOM 7674 C C . TYR A 1 947 ? -1.064 -15.227 -18.656 1 91.81 947 TYR A C 1
ATOM 7676 O O . TYR A 1 947 ? -1.191 -14.469 -19.625 1 91.81 947 TYR A O 1
ATOM 7684 N N . TRP A 1 948 ? -1.428 -14.891 -17.531 1 92 948 TRP A N 1
ATOM 7685 C CA . TRP A 1 948 ? -2.174 -13.664 -17.297 1 92 948 TRP A CA 1
ATOM 7686 C C . TRP A 1 948 ? -1.247 -12.453 -17.312 1 92 948 TRP A C 1
ATOM 7688 O O . TRP A 1 948 ? -1.662 -11.352 -17.672 1 92 948 TRP A O 1
ATOM 7698 N N . ARG A 1 949 ? -0.014 -12.617 -16.953 1 91.25 949 ARG A N 1
ATOM 7699 C CA . ARG A 1 949 ? 0.941 -11.523 -17.109 1 91.25 949 ARG A CA 1
ATOM 7700 C C . ARG A 1 949 ? 1.104 -11.148 -18.578 1 91.25 949 ARG A C 1
ATOM 7702 O O . ARG A 1 949 ? 1.242 -9.969 -18.922 1 91.25 949 ARG A O 1
ATOM 7709 N N . SER A 1 950 ? 1.126 -12.234 -19.391 1 92.5 950 SER A N 1
ATOM 7710 C CA . SER A 1 950 ? 1.199 -11.992 -20.828 1 92.5 950 SER A CA 1
ATOM 7711 C C . SER A 1 950 ? -0.045 -11.266 -21.328 1 92.5 950 SER A C 1
ATOM 7713 O O . SER A 1 950 ? 0.049 -10.375 -22.188 1 92.5 950 SER A O 1
ATOM 7715 N N . TRP A 1 951 ? -1.208 -11.641 -20.797 1 94 951 TRP A N 1
ATOM 7716 C CA . TRP A 1 951 ? -2.453 -10.969 -21.156 1 94 951 TRP A CA 1
ATOM 7717 C C . TRP A 1 951 ? -2.445 -9.516 -20.688 1 94 951 TRP A C 1
ATOM 7719 O O . TRP A 1 951 ? -2.859 -8.617 -21.438 1 94 951 TRP A O 1
ATOM 7729 N N . LEU A 1 952 ? -1.994 -9.258 -19.484 1 92.62 952 LEU A N 1
ATOM 7730 C CA . LEU A 1 952 ? -1.943 -7.914 -18.906 1 92.62 952 LEU A CA 1
ATOM 7731 C C . LEU A 1 952 ? -1.029 -7.012 -19.734 1 92.62 952 LEU A C 1
ATOM 7733 O O . LEU A 1 952 ? -1.352 -5.844 -19.969 1 92.62 952 LEU A O 1
ATOM 7737 N N . LEU A 1 953 ? 0.102 -7.535 -20.172 1 91.88 953 LEU A N 1
ATOM 7738 C CA . LEU A 1 953 ? 1.072 -6.754 -20.922 1 91.88 953 LEU A CA 1
ATOM 7739 C C . LEU A 1 953 ? 0.533 -6.418 -22.312 1 91.88 953 LEU A C 1
ATOM 7741 O O . LEU A 1 953 ? 0.713 -5.297 -22.797 1 91.88 953 LEU A O 1
ATOM 7745 N N . SER A 1 954 ? -0.156 -7.387 -22.922 1 93.69 954 SER A N 1
ATOM 7746 C CA . SER A 1 954 ? -0.564 -7.219 -24.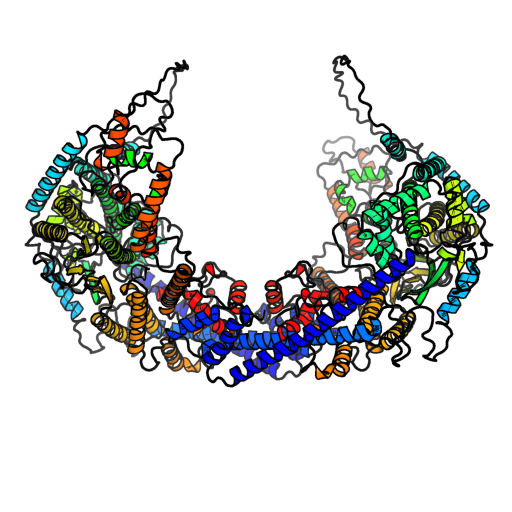312 1 93.69 954 SER A CA 1
ATOM 7747 C C . SER A 1 954 ? -1.948 -6.586 -24.406 1 93.69 954 SER A C 1
ATOM 7749 O O . SER A 1 954 ? -2.172 -5.684 -25.219 1 93.69 954 SER A O 1
ATOM 7751 N N . PHE A 1 955 ? -2.912 -7.043 -23.609 1 95 955 PHE A N 1
ATOM 7752 C CA . PHE A 1 955 ? -4.301 -6.637 -23.781 1 95 955 PHE A CA 1
ATOM 7753 C C . PHE A 1 955 ? -4.809 -5.875 -22.562 1 95 955 PHE A C 1
ATOM 7755 O O . PHE A 1 955 ? -5.926 -5.352 -22.578 1 95 955 PHE A O 1
ATOM 7762 N N . GLY A 1 956 ? -4.008 -5.785 -21.516 1 92.56 956 GLY A N 1
ATOM 7763 C CA . GLY A 1 956 ? -4.434 -5.148 -20.266 1 92.56 956 GLY A CA 1
ATOM 7764 C C . GLY A 1 956 ? -4.863 -3.705 -20.469 1 92.56 956 GLY A C 1
ATOM 7765 O O . GLY A 1 956 ? -5.887 -3.281 -19.922 1 92.56 956 GLY A O 1
ATOM 7766 N N . GLU A 1 957 ? -4.125 -2.936 -21.219 1 92.5 957 GLU A N 1
ATOM 7767 C CA . GLU A 1 957 ? -4.43 -1.522 -21.422 1 92.5 957 GLU A CA 1
ATOM 7768 C C . GLU A 1 957 ? -5.707 -1.348 -22.25 1 92.5 957 GLU A C 1
ATOM 7770 O O . GLU A 1 957 ? -6.469 -0.403 -22.016 1 92.5 957 GLU A O 1
ATOM 7775 N N . GLN A 1 958 ? -5.914 -2.24 -23.172 1 92.56 958 GLN A N 1
ATOM 7776 C CA . GLN A 1 958 ? -7.152 -2.201 -23.953 1 92.56 958 GLN A CA 1
ATOM 7777 C C . GLN A 1 958 ? -8.367 -2.436 -23.062 1 92.56 958 GLN A C 1
ATOM 7779 O O . GLN A 1 958 ? -9.398 -1.789 -23.219 1 92.56 958 GLN A O 1
ATOM 7784 N N . ALA A 1 959 ? -8.195 -3.379 -22.156 1 93.62 959 ALA A N 1
ATOM 7785 C CA . ALA A 1 959 ? -9.273 -3.66 -21.203 1 93.62 959 ALA A CA 1
ATOM 7786 C C . ALA A 1 959 ? -9.555 -2.449 -20.328 1 93.62 959 ALA A C 1
ATOM 7788 O O . ALA A 1 959 ? -10.711 -2.125 -20.047 1 93.62 959 ALA A O 1
ATOM 7789 N N . LEU A 1 960 ? -8.531 -1.758 -19.875 1 91 960 LEU A N 1
ATOM 7790 C CA . LEU A 1 960 ? -8.68 -0.58 -19.031 1 91 960 LEU A CA 1
ATOM 7791 C C . LEU A 1 960 ? -9.359 0.553 -19.797 1 91 960 LEU A C 1
ATOM 7793 O O . LEU A 1 960 ? -10.188 1.278 -19.234 1 91 960 LEU A O 1
ATOM 7797 N N . ASP A 1 961 ? -8.984 0.742 -21.016 1 90.62 961 ASP A N 1
ATOM 7798 C CA . ASP A 1 961 ? -9.57 1.804 -21.828 1 90.62 961 ASP A CA 1
ATOM 7799 C C . ASP A 1 961 ? -11.047 1.532 -22.109 1 90.62 961 ASP A C 1
ATOM 7801 O O . ASP A 1 961 ? -11.867 2.455 -22.094 1 90.62 961 ASP A O 1
ATOM 7805 N N . ALA A 1 962 ? -11.344 0.292 -22.297 1 91.44 962 ALA A N 1
ATOM 7806 C CA . ALA A 1 962 ? -12.703 -0.065 -22.672 1 91.44 962 ALA A CA 1
ATOM 7807 C C . ALA A 1 962 ? -13.609 -0.144 -21.453 1 91.44 962 ALA A C 1
ATOM 7809 O O . ALA A 1 962 ? -14.719 0.395 -21.469 1 91.44 962 ALA A O 1
ATOM 7810 N N . PHE A 1 963 ? -13.133 -0.743 -20.359 1 91.31 963 PHE A N 1
ATOM 7811 C CA . PHE A 1 963 ? -14.031 -1.079 -19.266 1 91.31 963 PHE A CA 1
ATOM 7812 C C . PHE A 1 963 ? -13.641 -0.334 -17.984 1 91.31 963 PHE A C 1
ATOM 7814 O O . PHE A 1 963 ? -14.383 -0.348 -17 1 91.31 963 PHE A O 1
ATOM 7821 N N . GLY A 1 964 ? -12.508 0.343 -17.969 1 87 964 GLY A N 1
ATOM 7822 C CA . GLY A 1 964 ? -12.055 1.064 -16.781 1 87 964 GLY A CA 1
ATOM 7823 C C . GLY A 1 964 ? -11.43 0.164 -15.734 1 87 964 GLY A C 1
ATOM 7824 O O . GLY A 1 964 ? -10.867 0.647 -14.75 1 87 964 GLY A O 1
ATOM 7825 N N . GLY A 1 965 ? -11.523 -1.117 -15.93 1 86.62 965 GLY A N 1
ATOM 7826 C CA . GLY A 1 965 ? -10.977 -2.141 -15.055 1 86.62 965 GLY A CA 1
ATOM 7827 C C . GLY A 1 965 ? -10.906 -3.508 -15.711 1 86.62 965 GLY A C 1
ATOM 7828 O O . GLY A 1 965 ? -11.031 -3.629 -16.922 1 86.62 965 GLY A O 1
ATOM 7829 N N . PHE A 1 966 ? -10.656 -4.484 -14.867 1 88.81 966 PHE A N 1
ATOM 7830 C CA . PHE A 1 966 ? -10.484 -5.828 -15.414 1 88.81 966 PHE A CA 1
ATOM 7831 C C . PHE A 1 966 ? -11.719 -6.68 -15.156 1 88.81 966 PHE A C 1
ATOM 7833 O O . PHE A 1 966 ? -11.734 -7.871 -15.477 1 88.81 966 PHE A O 1
ATOM 7840 N N . LYS A 1 967 ? -12.727 -6.055 -14.57 1 83.38 967 LYS A N 1
ATOM 7841 C CA . LYS A 1 967 ? -13.992 -6.746 -14.32 1 83.38 967 LYS A CA 1
ATOM 7842 C C . LYS A 1 967 ? -15.125 -6.133 -15.141 1 83.38 967 LYS A C 1
ATOM 7844 O O . LYS A 1 967 ? -15.312 -4.914 -15.133 1 83.38 967 LYS A O 1
ATOM 7849 N N . ILE A 1 968 ? -15.797 -6.895 -15.867 1 85.44 968 ILE A N 1
ATOM 7850 C CA . ILE A 1 968 ? -16.906 -6.398 -16.688 1 85.44 968 ILE A CA 1
ATOM 7851 C C . ILE A 1 968 ? -18.203 -6.453 -15.891 1 85.44 968 ILE A C 1
ATOM 7853 O O . ILE A 1 968 ? -19.031 -5.551 -15.984 1 85.44 968 ILE A O 1
ATOM 7857 N N . THR A 1 969 ? -18.375 -7.637 -15.234 1 80.12 969 THR A N 1
ATOM 7858 C CA . THR A 1 969 ? -19.609 -7.816 -14.477 1 80.12 969 THR A CA 1
ATOM 7859 C C . THR A 1 969 ? -19.344 -8.586 -13.188 1 80.12 969 THR A C 1
ATOM 7861 O O . THR A 1 969 ? -18.328 -9.266 -13.062 1 80.12 969 THR A O 1
ATOM 7864 N N . GLU A 1 970 ? -20.219 -8.367 -12.242 1 70.38 970 GLU A N 1
ATOM 7865 C CA . GLU A 1 970 ? -20.125 -9.141 -11.008 1 70.38 970 GLU A CA 1
ATOM 7866 C C . GLU A 1 970 ? -20.609 -10.57 -11.219 1 70.38 970 GLU A C 1
ATOM 7868 O O . GLU A 1 970 ? -21.562 -10.812 -11.961 1 70.38 970 GLU A O 1
ATOM 7873 N N . GLU A 1 971 ? -20.031 -11.477 -10.617 1 69.06 971 GLU A N 1
ATOM 7874 C CA . GLU A 1 971 ? -20.297 -12.906 -10.75 1 69.06 971 GLU A CA 1
ATOM 7875 C C . GLU A 1 971 ? -21.734 -13.242 -10.383 1 69.06 971 GLU A C 1
ATOM 7877 O O . GLU A 1 971 ? -22.344 -14.156 -10.961 1 69.06 971 GLU A O 1
AT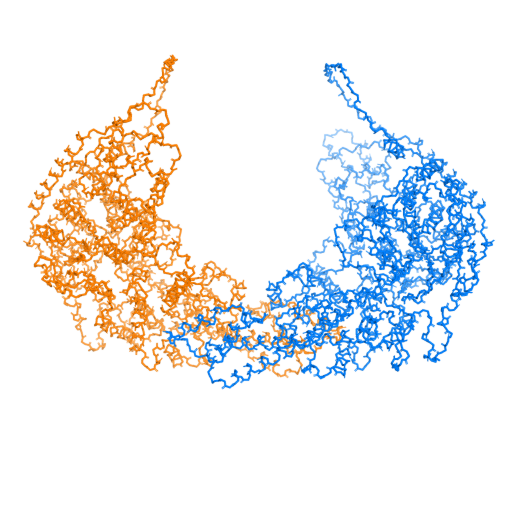OM 7882 N N . VAL A 1 972 ? -22.234 -12.383 -9.523 1 65 972 VAL A N 1
ATOM 7883 C CA . VAL A 1 972 ? -23.562 -12.68 -8.992 1 65 972 VAL A CA 1
ATOM 7884 C C . VAL A 1 972 ? -24.609 -12.461 -10.07 1 65 972 VAL A C 1
ATOM 7886 O O . VAL A 1 972 ? -25.672 -13.086 -10.055 1 65 972 VAL A O 1
ATOM 7889 N N . ARG A 1 973 ? -24.266 -11.812 -11.07 1 76.25 973 ARG A N 1
ATOM 7890 C CA . ARG A 1 973 ? -25.234 -11.484 -12.109 1 76.25 973 ARG A CA 1
ATOM 7891 C C . ARG A 1 973 ? -25.188 -12.508 -13.242 1 76.25 973 ARG A C 1
ATOM 7893 O O . ARG A 1 973 ? -26.109 -12.578 -14.047 1 76.25 973 ARG A O 1
ATOM 7900 N N . LEU A 1 974 ? -24.125 -13.328 -13.258 1 82.06 974 LEU A N 1
ATOM 7901 C CA . LEU A 1 974 ? -23.938 -14.312 -14.32 1 82.06 974 LEU A CA 1
ATOM 7902 C C . LEU A 1 974 ? -24.531 -15.664 -13.922 1 82.06 974 LEU A C 1
ATOM 7904 O O . LEU A 1 974 ? -24.703 -15.945 -12.734 1 82.06 974 LEU A O 1
ATOM 7908 N N . PRO A 1 975 ? -24.953 -16.375 -14.914 1 83.75 975 PRO A N 1
ATOM 7909 C CA . PRO A 1 975 ? -25.438 -17.734 -14.609 1 83.75 975 PRO A CA 1
ATOM 7910 C C . PRO A 1 975 ? -24.312 -18.688 -14.227 1 83.75 975 PRO A C 1
ATOM 7912 O O . PRO A 1 975 ? -23.922 -19.547 -15.023 1 83.75 975 PRO A O 1
ATOM 7915 N N . THR A 1 976 ? -23.922 -18.609 -13.055 1 79.69 976 THR A N 1
ATOM 7916 C CA . THR A 1 976 ? -22.734 -19.297 -12.57 1 79.69 976 THR A CA 1
ATOM 7917 C C . THR A 1 976 ? -22.891 -20.797 -12.672 1 79.69 976 THR A C 1
ATOM 7919 O O . THR A 1 976 ? -21.953 -21.516 -12.992 1 79.69 976 THR A O 1
ATOM 7922 N N . ALA A 1 977 ? -24.078 -21.344 -12.438 1 72.81 977 ALA A N 1
ATOM 7923 C CA . ALA A 1 977 ? -24.297 -22.781 -12.453 1 72.81 977 ALA A CA 1
ATOM 7924 C C . ALA A 1 977 ? -24.125 -23.359 -13.852 1 72.81 977 ALA A C 1
ATOM 7926 O O . ALA A 1 977 ? -23.469 -24.375 -14.039 1 72.81 977 ALA A O 1
ATOM 7927 N N . MET A 1 978 ? -24.719 -22.641 -14.75 1 79.19 978 MET A N 1
ATOM 7928 C CA . MET A 1 978 ? -24.609 -23.109 -16.125 1 79.19 978 MET A CA 1
ATOM 7929 C C . MET A 1 978 ? -23.203 -22.906 -16.672 1 79.19 978 MET A C 1
ATOM 7931 O O . MET A 1 978 ? -22.734 -23.672 -17.516 1 79.19 978 MET A O 1
ATOM 7935 N N . ILE A 1 979 ? -22.578 -21.891 -16.219 1 85.06 979 ILE A N 1
ATOM 7936 C CA . ILE A 1 979 ? -21.203 -21.625 -16.625 1 85.06 979 ILE A CA 1
ATOM 7937 C C . ILE A 1 979 ? -20.297 -22.734 -16.094 1 85.06 979 ILE A C 1
ATOM 7939 O O . ILE A 1 979 ? -19.375 -23.188 -16.797 1 85.06 979 ILE A O 1
ATOM 7943 N N . ASP A 1 980 ? -20.578 -23.156 -14.938 1 77.31 980 ASP A N 1
ATOM 7944 C CA . ASP A 1 980 ? -19.797 -24.25 -14.367 1 77.31 980 ASP A CA 1
ATOM 7945 C C . ASP A 1 980 ? -19.953 -25.531 -15.195 1 77.31 980 ASP A C 1
ATOM 7947 O O . ASP A 1 980 ? -19 -26.281 -15.359 1 77.31 980 ASP A O 1
ATOM 7951 N N . ILE A 1 981 ? -21.078 -25.734 -15.672 1 73 981 ILE A N 1
ATOM 7952 C CA . ILE A 1 981 ? -21.328 -26.891 -16.516 1 73 981 ILE A CA 1
ATOM 7953 C C . ILE A 1 981 ? -20.578 -26.766 -17.828 1 73 981 ILE A C 1
ATOM 7955 O O . ILE A 1 981 ? -19.953 -27.719 -18.297 1 73 981 ILE A O 1
ATOM 7959 N N . TYR A 1 982 ? -20.609 -25.609 -18.328 1 81.69 982 TYR A N 1
ATOM 7960 C CA . TYR A 1 982 ? -19.906 -25.359 -19.594 1 81.69 982 TYR A CA 1
ATOM 7961 C C . TYR A 1 982 ? -18.406 -25.594 -19.438 1 81.69 982 TYR A C 1
ATOM 7963 O O . TYR A 1 982 ? -17.781 -26.219 -20.297 1 81.69 982 TYR A O 1
ATOM 7971 N N . VAL A 1 983 ? -17.922 -25.156 -18.391 1 78.62 983 VAL A N 1
ATOM 7972 C CA . VAL A 1 983 ? -16.469 -25.219 -18.172 1 78.62 983 VAL A CA 1
ATOM 7973 C C . VAL A 1 983 ? -16.047 -26.656 -17.938 1 78.62 983 VAL A C 1
ATOM 7975 O O . VAL A 1 983 ? -14.969 -27.078 -18.344 1 78.62 983 VAL A O 1
ATOM 7978 N N . ASN A 1 984 ? -16.922 -27.469 -17.359 1 66.25 984 ASN A N 1
ATOM 7979 C CA . ASN A 1 984 ? -16.547 -28.828 -16.984 1 66.25 984 ASN A CA 1
ATOM 7980 C C . ASN A 1 984 ? -17.094 -29.844 -17.984 1 66.25 984 ASN A C 1
ATOM 7982 O O . ASN A 1 984 ? -16.859 -31.047 -17.828 1 66.25 984 ASN A O 1
ATOM 7986 N N . LEU A 1 985 ? -17.766 -29.312 -18.906 1 65.31 985 LEU A N 1
ATOM 7987 C CA . LEU A 1 985 ? -18.391 -30.219 -19.875 1 65.31 985 LEU A CA 1
ATOM 7988 C C . LEU A 1 985 ? -17.328 -30.891 -20.75 1 65.31 985 LEU A C 1
ATOM 7990 O O . LEU A 1 985 ? -16.484 -30.203 -21.328 1 65.31 985 LEU A O 1
ATOM 7994 N N . LYS A 1 986 ? -17.203 -32.25 -20.484 1 59.78 986 LYS A N 1
ATOM 7995 C CA . LYS A 1 986 ? -16.312 -33 -21.359 1 59.78 986 LYS A CA 1
ATOM 7996 C C . LYS A 1 986 ? -16.938 -33.219 -22.734 1 59.78 986 LYS A C 1
ATOM 7998 O O . LYS A 1 986 ? -18.109 -33.625 -22.828 1 59.78 986 LYS A O 1
ATOM 8003 N N . THR A 1 987 ? -16.453 -32.594 -23.781 1 58.81 987 THR A N 1
ATOM 8004 C CA . THR A 1 987 ? -16.984 -32.656 -25.141 1 58.81 987 THR A CA 1
ATOM 8005 C C . THR A 1 987 ? -16.906 -34.062 -25.703 1 58.81 987 THR A C 1
ATOM 8007 O O . THR A 1 987 ? -15.922 -34.781 -25.469 1 58.81 987 THR A O 1
ATOM 8010 N N . LYS A 1 988 ? -18.031 -34.625 -26.094 1 60.84 988 LYS A N 1
ATOM 8011 C CA . LYS A 1 988 ? -18.078 -35.875 -26.812 1 60.84 988 LYS A CA 1
ATOM 8012 C C . LYS A 1 988 ? -17.516 -35.75 -28.219 1 60.84 988 LYS A C 1
ATOM 8014 O O . LYS A 1 988 ? -17.859 -34.812 -28.938 1 60.84 988 LYS A O 1
ATOM 8019 N N . TRP A 1 989 ? -16.375 -36.438 -28.453 1 57.06 989 TRP A N 1
ATOM 8020 C CA . TRP A 1 989 ? -15.656 -36.281 -29.719 1 57.06 989 TRP A CA 1
ATOM 8021 C C . TRP A 1 989 ? -16.156 -37.281 -30.75 1 57.06 989 TRP A C 1
ATOM 8023 O O . TRP A 1 989 ? -15.43 -37.625 -31.688 1 57.06 989 TRP A O 1
ATOM 8033 N N . ASP A 1 990 ? -17.359 -37.844 -30.531 1 50.44 990 ASP A N 1
ATOM 8034 C CA . ASP A 1 990 ? -17.828 -38.906 -31.422 1 50.44 990 ASP A CA 1
ATOM 8035 C C . ASP A 1 990 ? -18.375 -38.344 -32.719 1 50.44 990 ASP A C 1
ATOM 8037 O O . ASP A 1 990 ? -18.859 -39.094 -33.562 1 50.44 990 ASP A O 1
ATOM 8041 N N . GLN A 1 991 ? -18.219 -37.094 -33 1 49.5 991 GLN A N 1
ATOM 8042 C CA . GLN A 1 991 ? -18.734 -36.562 -34.25 1 49.5 991 GLN A CA 1
ATOM 8043 C C . GLN A 1 991 ? -17.703 -36.781 -35.375 1 49.5 991 GLN A C 1
ATOM 8045 O O . GLN A 1 991 ? -16.5 -36.812 -35.125 1 49.5 991 GLN A O 1
ATOM 8050 N N . MET B 1 1 ? 40.875 46.594 13.539 1 23.25 1 MET B N 1
ATOM 8051 C CA . MET B 1 1 ? 41.312 46.062 12.25 1 23.25 1 MET B CA 1
ATOM 8052 C C . MET B 1 1 ? 40.594 44.75 11.938 1 23.25 1 MET B C 1
ATOM 8054 O O . MET B 1 1 ? 40.531 44.344 10.781 1 23.25 1 MET B O 1
ATOM 8058 N N . GLU B 1 2 ? 40.344 44 13.086 1 25.5 2 GLU B N 1
ATOM 8059 C CA . GLU B 1 2 ? 39.688 42.688 12.992 1 25.5 2 GLU B CA 1
ATOM 8060 C C . GLU B 1 2 ? 38.219 42.844 12.57 1 25.5 2 GLU B C 1
ATOM 8062 O O . GLU B 1 2 ? 37.625 41.875 12.07 1 25.5 2 GLU B O 1
ATOM 8067 N N . GLY B 1 3 ? 37.625 43.938 12.789 1 29.7 3 GLY B N 1
ATOM 8068 C CA . GLY B 1 3 ? 36.25 44.188 12.414 1 29.7 3 GLY B CA 1
ATOM 8069 C C . GLY B 1 3 ? 36.031 44.25 10.914 1 29.7 3 GLY B C 1
ATOM 8070 O O . GLY B 1 3 ? 34.938 44.031 10.438 1 29.7 3 GLY B O 1
ATOM 8071 N N . ALA B 1 4 ? 37.031 44.781 10.188 1 32 4 ALA B N 1
ATOM 8072 C CA . ALA B 1 4 ? 36.969 44.969 8.742 1 32 4 ALA B CA 1
ATOM 8073 C C . ALA B 1 4 ? 37.062 43.625 8.008 1 32 4 ALA B C 1
ATOM 8075 O O . ALA B 1 4 ? 36.531 43.5 6.906 1 32 4 ALA B O 1
ATOM 8076 N N . LYS B 1 5 ? 37.719 42.688 8.617 1 36.94 5 LYS B N 1
ATOM 8077 C CA . LYS B 1 5 ? 37.906 41.406 7.934 1 36.94 5 LYS B CA 1
ATOM 8078 C C . LYS B 1 5 ? 36.594 40.625 7.891 1 36.94 5 LYS B C 1
ATOM 8080 O O . LYS B 1 5 ? 36.344 39.906 6.934 1 36.94 5 LYS B O 1
ATOM 8085 N N . ALA B 1 6 ? 35.875 40.719 8.898 1 35.75 6 ALA B N 1
ATOM 8086 C CA . ALA B 1 6 ? 34.625 40 8.969 1 35.75 6 ALA B CA 1
ATOM 8087 C C . ALA B 1 6 ? 33.594 40.562 7.984 1 35.75 6 ALA B C 1
ATOM 8089 O O . ALA B 1 6 ? 32.844 39.812 7.359 1 35.75 6 ALA B O 1
ATOM 8090 N N . ALA B 1 7 ? 33.594 41.812 7.793 1 41.31 7 ALA B N 1
ATOM 8091 C CA . ALA B 1 7 ? 32.688 42.438 6.812 1 41.31 7 ALA B CA 1
ATOM 8092 C C . ALA B 1 7 ? 33.062 42 5.395 1 41.31 7 ALA B C 1
ATOM 8094 O O . ALA B 1 7 ? 32.188 41.781 4.555 1 41.31 7 ALA B O 1
ATOM 8095 N N . THR B 1 8 ? 34.344 41.969 5.098 1 42.47 8 THR B N 1
ATOM 8096 C CA . THR B 1 8 ? 34.844 41.562 3.793 1 42.47 8 THR B CA 1
ATOM 8097 C C . THR B 1 8 ? 34.531 40.125 3.492 1 42.47 8 THR B C 1
ATOM 8099 O O . THR B 1 8 ? 34.25 39.75 2.352 1 42.47 8 THR B O 1
ATOM 8102 N N . ASP B 1 9 ? 34.594 39.281 4.461 1 42.88 9 ASP B N 1
ATOM 8103 C CA . ASP B 1 9 ? 34.312 37.844 4.285 1 42.88 9 ASP B CA 1
ATOM 8104 C C . ASP B 1 9 ? 32.844 37.594 4.031 1 42.88 9 ASP B C 1
ATOM 8106 O O . ASP B 1 9 ? 32.469 36.75 3.219 1 42.88 9 ASP B O 1
ATOM 8110 N N . VAL B 1 10 ? 32.031 38.344 4.707 1 46.47 10 VAL B N 1
ATOM 8111 C CA . VAL B 1 10 ? 30.578 38.219 4.496 1 46.47 10 VAL B CA 1
ATOM 8112 C C . VAL B 1 10 ? 30.234 38.625 3.07 1 46.47 10 VAL B C 1
ATOM 8114 O O . VAL B 1 10 ? 29.406 38 2.416 1 46.47 10 VAL B O 1
ATOM 8117 N N . ASN B 1 11 ? 30.938 39.688 2.629 1 52.47 11 ASN B N 1
ATOM 8118 C CA . ASN B 1 11 ? 30.719 40.125 1.255 1 52.47 11 ASN B CA 1
ATOM 8119 C C . ASN B 1 11 ? 31.203 39.094 0.248 1 52.47 11 ASN B C 1
ATOM 8121 O O . ASN B 1 11 ? 30.594 38.906 -0.798 1 52.47 11 ASN B O 1
ATOM 8125 N N . ALA B 1 12 ? 32.25 38.375 0.61 1 52.09 12 ALA B N 1
ATOM 8126 C CA . ALA B 1 12 ? 32.781 37.344 -0.272 1 52.09 12 ALA B CA 1
ATOM 8127 C C . ALA B 1 12 ? 31.812 36.156 -0.374 1 52.09 12 ALA B C 1
ATOM 8129 O O . ALA B 1 12 ? 31.625 35.594 -1.454 1 52.09 12 ALA B O 1
ATOM 8130 N N . ILE B 1 13 ? 31.109 35.812 0.631 1 56.81 13 ILE B N 1
ATOM 8131 C CA . ILE B 1 13 ? 30.156 34.719 0.631 1 56.81 13 ILE B CA 1
ATOM 8132 C C . ILE B 1 13 ? 28.922 35.094 -0.173 1 56.81 13 ILE B C 1
ATOM 8134 O O . ILE B 1 13 ? 28.375 34.281 -0.917 1 56.81 13 ILE B O 1
ATOM 8138 N N . ALA B 1 14 ? 28.594 36.344 -0.036 1 63.25 14 ALA B N 1
ATOM 8139 C CA . ALA B 1 14 ? 27.438 36.812 -0.799 1 63.25 14 ALA B CA 1
ATOM 8140 C C . ALA B 1 14 ? 27.734 36.812 -2.295 1 63.25 14 ALA B C 1
ATOM 8142 O O . ALA B 1 14 ? 26.891 36.438 -3.107 1 63.25 14 ALA B O 1
ATOM 8143 N N . GLU B 1 15 ? 28.922 37.188 -2.635 1 64.19 15 GLU B N 1
ATOM 8144 C CA . GLU B 1 15 ? 29.328 37.188 -4.039 1 64.19 15 GLU B CA 1
ATOM 8145 C C . GLU B 1 15 ? 29.422 35.781 -4.594 1 64.19 15 GLU B C 1
ATOM 8147 O O . GLU B 1 15 ? 29.031 35.531 -5.742 1 64.19 15 GLU B O 1
ATOM 8152 N N . THR B 1 16 ? 29.875 34.938 -3.801 1 63.19 16 THR B N 1
ATOM 8153 C CA . THR B 1 16 ? 29.969 33.562 -4.215 1 63.19 16 THR B CA 1
ATOM 8154 C C . THR B 1 16 ? 28.562 32.969 -4.398 1 63.19 16 THR B C 1
ATOM 8156 O O . THR B 1 16 ? 28.344 32.188 -5.328 1 63.19 16 THR B O 1
ATOM 8159 N N . ARG B 1 17 ? 27.719 33.312 -3.559 1 69.19 17 ARG B N 1
ATOM 8160 C CA . ARG B 1 17 ? 26.344 32.812 -3.664 1 69.19 17 ARG B CA 1
ATOM 8161 C C . ARG B 1 17 ? 25.688 33.312 -4.941 1 69.19 17 ARG B C 1
ATOM 8163 O O . ARG B 1 17 ? 24.969 32.531 -5.609 1 69.19 17 ARG B O 1
ATOM 8170 N N . THR B 1 18 ? 25.922 34.5 -5.27 1 75.19 18 THR B N 1
ATOM 8171 C CA . THR B 1 18 ? 25.344 35.062 -6.48 1 75.19 18 THR B CA 1
ATOM 8172 C C . THR B 1 18 ? 25.938 34.438 -7.727 1 75.19 18 THR B C 1
ATOM 8174 O O . THR B 1 18 ? 25.234 34.219 -8.719 1 75.19 18 THR B O 1
ATOM 8177 N N . LEU B 1 19 ? 27.203 34.156 -7.637 1 69.06 19 LEU B N 1
ATOM 8178 C CA . LEU B 1 19 ? 27.859 33.5 -8.773 1 69.06 19 LEU B CA 1
ATOM 8179 C C . LEU B 1 19 ? 27.344 32.062 -8.953 1 69.06 19 LEU B C 1
ATOM 8181 O O . LEU B 1 19 ? 27.094 31.641 -10.078 1 69.06 19 LEU B O 1
ATOM 8185 N N . VAL B 1 20 ? 27.234 31.406 -7.887 1 70 20 VAL B N 1
ATOM 8186 C CA . VAL B 1 20 ? 26.734 30.031 -7.949 1 70 20 VAL B CA 1
ATOM 8187 C C . VAL B 1 20 ? 25.312 30.031 -8.492 1 70 20 VAL B C 1
ATOM 8189 O O . VAL B 1 20 ? 24.953 29.156 -9.281 1 70 20 VAL B O 1
ATOM 8192 N N . THR B 1 21 ? 24.531 30.969 -8.07 1 82.56 21 THR B N 1
ATOM 8193 C CA . THR B 1 21 ? 23.156 31.062 -8.539 1 82.56 21 THR B CA 1
ATOM 8194 C C . THR B 1 21 ? 23.109 31.375 -10.031 1 82.56 21 THR B C 1
ATOM 8196 O O . THR B 1 21 ? 22.312 30.797 -10.773 1 82.56 21 THR B O 1
ATOM 8199 N N . ALA B 1 22 ? 23.953 32.219 -10.438 1 78.38 22 ALA B N 1
ATOM 8200 C CA . ALA B 1 22 ? 23.984 32.594 -11.852 1 78.38 22 ALA B CA 1
ATOM 8201 C C . ALA B 1 22 ? 24.359 31.375 -12.711 1 78.38 22 ALA B C 1
ATOM 8203 O O . ALA B 1 22 ? 23.812 31.188 -13.805 1 78.38 22 ALA B O 1
ATOM 8204 N N . VAL B 1 23 ? 25.281 30.609 -12.234 1 76.12 23 VAL B N 1
ATOM 8205 C CA . VAL B 1 23 ? 25.703 29.406 -12.953 1 76.12 23 VAL B CA 1
ATOM 8206 C C . VAL B 1 23 ? 24.547 28.406 -13.008 1 76.12 23 VAL B C 1
ATOM 8208 O O . VAL B 1 23 ? 24.297 27.797 -14.047 1 76.12 23 VAL B O 1
ATOM 8211 N N . LYS B 1 24 ? 23.875 28.234 -11.953 1 82.06 24 LYS B N 1
ATOM 8212 C CA . LYS B 1 24 ? 22.766 27.281 -11.906 1 82.06 24 LYS B CA 1
ATOM 8213 C C . LYS B 1 24 ? 21.641 27.703 -12.836 1 82.06 24 LYS B C 1
ATOM 8215 O O . LYS B 1 24 ? 21 26.875 -13.484 1 82.06 24 LYS B O 1
ATOM 8220 N N . LEU B 1 25 ? 21.391 28.953 -12.883 1 86.81 25 LEU B N 1
ATOM 8221 C CA . LEU B 1 25 ? 20.312 29.453 -13.742 1 86.81 25 LEU B CA 1
ATOM 8222 C C . LEU B 1 25 ? 20.688 29.297 -15.219 1 86.81 25 LEU B C 1
ATOM 8224 O O . LEU B 1 25 ? 19.812 28.969 -16.047 1 86.81 25 LEU B O 1
ATOM 8228 N N . LYS B 1 26 ? 21.953 29.5 -15.477 1 82 26 LYS B N 1
ATOM 8229 C CA . LYS B 1 26 ? 22.406 29.266 -16.844 1 82 26 LYS B CA 1
ATOM 8230 C C . LYS B 1 26 ? 22.297 27.797 -17.219 1 82 26 LYS B C 1
ATOM 8232 O O . LYS B 1 26 ? 21.938 27.453 -18.344 1 82 26 LYS B O 1
ATOM 8237 N N . GLN B 1 27 ? 22.578 27 -16.281 1 82.75 27 GLN B N 1
ATOM 8238 C CA . GLN B 1 27 ? 22.5 25.562 -16.516 1 82.75 27 GLN B CA 1
ATOM 8239 C C . GLN B 1 27 ? 21.047 25.141 -16.781 1 82.75 27 GLN B C 1
ATOM 8241 O O . GLN B 1 27 ? 20.797 24.219 -17.562 1 82.75 27 GLN B O 1
ATOM 8246 N N . LEU B 1 28 ? 20.094 25.781 -16.109 1 86.12 28 LEU B N 1
ATOM 8247 C CA . LEU B 1 28 ? 18.688 25.453 -16.344 1 86.12 28 LEU B CA 1
ATOM 8248 C C . LEU B 1 28 ? 18.281 25.812 -17.766 1 86.12 28 LEU B C 1
ATOM 8250 O O . LEU B 1 28 ? 17.531 25.078 -18.406 1 86.12 28 LEU B O 1
ATOM 8254 N N . TYR B 1 29 ? 18.828 26.891 -18.188 1 87.06 29 TYR B N 1
ATOM 8255 C CA . TYR B 1 29 ? 18.516 27.328 -19.547 1 87.06 29 TYR B CA 1
ATOM 8256 C C . TYR B 1 29 ? 19.156 26.406 -20.578 1 87.06 29 TYR B C 1
ATOM 8258 O O . TYR B 1 29 ? 18.516 26.047 -21.562 1 87.06 29 TYR B O 1
ATOM 8266 N N . LEU B 1 30 ? 20.359 26.016 -20.344 1 85.12 30 LEU B N 1
ATOM 8267 C CA . LEU B 1 30 ? 21.047 25.125 -21.266 1 85.12 30 LEU B CA 1
ATOM 8268 C C . LEU B 1 30 ? 20.391 23.75 -21.297 1 85.12 30 LEU B C 1
ATOM 8270 O O . LEU B 1 30 ? 20.312 23.125 -22.359 1 85.12 30 LEU B O 1
ATOM 8274 N N . LYS B 1 31 ? 19.969 23.328 -20.203 1 83.88 31 LYS B N 1
ATOM 8275 C CA . LYS B 1 31 ? 19.297 22.047 -20.156 1 83.88 31 LYS B CA 1
ATOM 8276 C C . LYS B 1 31 ? 17.984 22.078 -20.922 1 83.88 31 LYS B C 1
ATOM 8278 O O . LYS B 1 31 ? 17.578 21.078 -21.516 1 83.88 31 LYS B O 1
ATOM 8283 N N . LYS B 1 32 ? 17.266 23.219 -20.844 1 88.56 32 LYS B N 1
ATOM 8284 C CA . LYS B 1 32 ? 16.031 23.391 -21.625 1 88.56 32 LYS B CA 1
ATOM 8285 C C . LYS B 1 32 ? 16.328 23.297 -23.125 1 88.56 32 LYS B C 1
ATOM 8287 O O . LYS B 1 32 ? 15.625 22.609 -23.859 1 88.56 32 LYS B O 1
ATOM 8292 N N . LYS B 1 33 ? 17.344 23.953 -23.5 1 87.88 33 LYS B N 1
ATOM 8293 C CA . LYS B 1 33 ? 17.703 23.953 -24.922 1 87.88 33 LYS B CA 1
ATOM 8294 C C . LYS B 1 33 ? 18.141 22.578 -25.375 1 87.88 33 LYS B C 1
ATOM 8296 O O . LYS B 1 33 ? 17.828 22.156 -26.5 1 87.88 33 LYS B O 1
ATOM 8301 N N . GLU B 1 34 ? 18.828 21.891 -24.531 1 85.5 34 GLU B N 1
ATOM 8302 C CA . GLU B 1 34 ? 19.234 20.531 -24.828 1 85.5 34 GLU B CA 1
ATOM 8303 C C . GLU B 1 34 ? 18.016 19.609 -24.953 1 85.5 34 GLU B C 1
ATOM 8305 O O . GLU B 1 34 ? 17.953 18.781 -25.859 1 85.5 34 GLU B O 1
ATOM 8310 N N . CYS B 1 35 ? 17.109 19.766 -24.047 1 87.12 35 CYS B N 1
ATOM 8311 C CA . CYS B 1 35 ? 15.898 18.953 -24.047 1 87.12 35 CYS B CA 1
ATOM 8312 C C . CYS B 1 35 ? 15.062 19.234 -25.297 1 87.12 35 CYS B C 1
ATOM 8314 O O . CYS B 1 35 ? 14.57 18.297 -25.938 1 87.12 35 CYS B O 1
ATOM 8316 N N . GLU B 1 36 ? 14.922 20.469 -25.656 1 89.12 36 GLU B N 1
ATOM 8317 C CA . GLU B 1 36 ? 14.156 20.859 -26.828 1 89.12 36 GLU B CA 1
ATOM 8318 C C . GLU B 1 36 ? 14.82 20.359 -28.109 1 89.12 36 GLU B C 1
ATOM 8320 O O . GLU B 1 36 ? 14.141 19.875 -29.016 1 89.12 36 GLU B O 1
ATOM 8325 N N . GLY B 1 37 ? 16.062 20.5 -28.156 1 87.44 37 GLY B N 1
ATOM 8326 C CA . GLY B 1 37 ? 16.781 20.047 -29.344 1 87.44 37 GLY B CA 1
ATOM 8327 C C . GLY B 1 37 ? 16.688 18.562 -29.562 1 87.44 37 GLY B C 1
ATOM 8328 O O . GLY B 1 37 ? 16.594 18.094 -30.703 1 87.44 37 GLY B O 1
ATOM 8329 N N . HIS B 1 38 ? 16.625 17.844 -28.5 1 86.75 38 HIS B N 1
ATOM 8330 C CA . HIS B 1 38 ? 16.594 16.391 -28.578 1 86.75 38 HIS B CA 1
ATOM 8331 C C . HIS B 1 38 ? 15.188 15.875 -28.812 1 86.75 38 HIS B C 1
ATOM 8333 O O . HIS B 1 38 ? 14.945 15.102 -29.75 1 86.75 38 HIS B O 1
ATOM 8339 N N . PHE B 1 39 ? 14.141 16.281 -28.109 1 90.44 39 PHE B N 1
ATOM 8340 C CA . PHE B 1 39 ? 12.82 15.656 -28.094 1 90.44 39 PHE B CA 1
ATOM 8341 C C . PHE B 1 39 ? 11.945 16.203 -29.203 1 90.44 39 PHE B C 1
ATOM 8343 O O . PHE B 1 39 ? 11.039 15.531 -29.688 1 90.44 39 PHE B O 1
ATOM 8350 N N . VAL B 1 40 ? 12.18 17.453 -29.672 1 91.38 40 VAL B N 1
ATOM 8351 C CA . VAL B 1 40 ? 11.391 17.984 -30.781 1 91.38 40 VAL B CA 1
ATOM 8352 C C . VAL B 1 40 ? 11.664 17.172 -32.031 1 91.38 40 VAL B C 1
ATOM 8354 O O . VAL B 1 40 ? 10.75 16.875 -32.812 1 91.38 40 VAL B O 1
ATOM 8357 N N . ASN B 1 41 ? 12.875 16.734 -32.156 1 90.69 41 ASN B N 1
ATOM 8358 C CA . ASN B 1 41 ? 13.25 15.898 -33.281 1 90.69 41 ASN B CA 1
ATOM 8359 C C . ASN B 1 41 ? 12.625 14.508 -33.188 1 90.69 41 ASN B C 1
ATOM 8361 O O . ASN B 1 41 ? 12.266 13.906 -34.188 1 90.69 41 ASN B O 1
ATOM 8365 N N . VAL B 1 42 ? 12.641 13.992 -32.031 1 91.69 42 VAL B N 1
ATOM 8366 C CA . VAL B 1 42 ? 12.062 12.672 -31.781 1 91.69 42 VAL B CA 1
ATOM 8367 C C . VAL B 1 42 ? 10.57 12.695 -32.094 1 91.69 42 VAL B C 1
ATOM 8369 O O . VAL B 1 42 ? 10.047 11.781 -32.75 1 91.69 42 VAL B O 1
ATOM 8372 N N . LEU B 1 43 ? 9.805 13.773 -31.703 1 93.75 43 LEU B N 1
ATOM 8373 C CA . LEU B 1 43 ? 8.375 13.875 -31.938 1 93.75 43 LEU B CA 1
ATOM 8374 C C . LEU B 1 43 ? 8.07 14.031 -33.438 1 93.75 43 LEU B C 1
ATOM 8376 O O . LEU B 1 43 ? 7.059 13.523 -33.906 1 93.75 43 LEU B O 1
ATOM 8380 N N . GLU B 1 44 ? 8.938 14.664 -34.156 1 93.44 44 GLU B N 1
ATOM 8381 C CA . GLU B 1 44 ? 8.773 14.789 -35.594 1 93.44 44 GLU B CA 1
ATOM 8382 C C . GLU B 1 44 ? 8.945 13.438 -36.281 1 93.44 44 GLU B C 1
ATOM 8384 O O . GLU B 1 44 ? 8.211 13.125 -37.219 1 93.44 44 GLU B O 1
ATOM 8389 N N . ARG B 1 45 ? 9.938 12.633 -35.875 1 94.12 45 ARG B N 1
ATOM 8390 C CA . ARG B 1 45 ? 10.148 11.297 -36.406 1 94.12 45 ARG B CA 1
ATOM 8391 C C . ARG B 1 45 ? 8.945 10.391 -36.125 1 94.12 45 ARG B C 1
ATOM 8393 O O . ARG B 1 45 ? 8.562 9.578 -36.969 1 94.12 45 ARG B O 1
ATOM 8400 N N . VAL B 1 46 ? 8.398 10.484 -34.875 1 95.06 46 VAL B N 1
ATOM 8401 C CA . VAL B 1 46 ? 7.246 9.68 -34.5 1 95.06 46 VAL B CA 1
ATOM 8402 C C . VAL B 1 46 ? 6.051 10.047 -35.375 1 95.06 46 VAL B C 1
ATOM 8404 O O . VAL B 1 46 ? 5.289 9.164 -35.781 1 95.06 46 VAL B O 1
ATOM 8407 N N . GLU B 1 47 ? 5.82 11.297 -35.719 1 93.38 47 GLU B N 1
ATOM 8408 C CA . GLU B 1 47 ? 4.695 11.75 -36.531 1 93.38 47 GLU B CA 1
ATOM 8409 C C . GLU B 1 47 ? 4.824 11.266 -37.969 1 93.38 47 GLU B C 1
ATOM 8411 O O . GLU B 1 47 ? 3.818 10.992 -38.625 1 93.38 47 GLU B O 1
ATOM 8416 N N . LYS B 1 48 ? 5.984 10.992 -38.438 1 93.12 48 LYS B N 1
ATOM 8417 C CA . LYS B 1 48 ? 6.234 10.57 -39.812 1 93.12 48 LYS B CA 1
ATOM 8418 C C . LYS B 1 48 ? 6.117 9.055 -39.938 1 93.12 48 LYS B C 1
ATOM 8420 O O . LYS B 1 48 ? 5.895 8.547 -41.062 1 93.12 48 LYS B O 1
ATOM 8425 N N . ALA B 1 49 ? 6.238 8.32 -38.812 1 94.88 49 ALA B N 1
ATOM 8426 C CA . ALA B 1 49 ? 6.172 6.863 -38.875 1 94.88 49 ALA B CA 1
ATOM 8427 C C . ALA B 1 49 ? 4.762 6.395 -39.25 1 94.88 49 ALA B C 1
ATOM 8429 O O . ALA B 1 49 ? 3.775 7.023 -38.844 1 94.88 49 ALA B O 1
ATOM 8430 N N . ALA B 1 50 ? 4.582 5.289 -39.875 1 92.31 50 ALA B N 1
ATOM 8431 C CA . ALA B 1 50 ? 3.316 4.84 -40.469 1 92.31 50 ALA B CA 1
ATOM 8432 C C . ALA B 1 50 ? 2.549 3.957 -39.469 1 92.31 50 ALA B C 1
ATOM 8434 O O . ALA B 1 50 ? 1.329 4.078 -39.344 1 92.31 50 ALA B O 1
ATOM 8435 N N . THR B 1 51 ? 3.232 2.98 -38.844 1 94.38 51 THR B N 1
ATOM 8436 C CA . THR B 1 51 ? 2.549 2.037 -37.969 1 94.38 51 THR B CA 1
ATOM 8437 C C . THR B 1 51 ? 2.783 2.391 -36.5 1 94.38 51 THR B C 1
ATOM 8439 O O . THR B 1 51 ? 3.727 3.115 -36.156 1 94.38 51 THR B O 1
ATOM 8442 N N . GLU B 1 52 ? 1.872 1.969 -35.625 1 95.12 52 GLU B N 1
ATOM 8443 C CA . GLU B 1 52 ? 2.014 2.211 -34.188 1 95.12 52 GLU B CA 1
ATOM 8444 C C . GLU B 1 52 ? 3.244 1.5 -33.625 1 95.12 52 GLU B C 1
ATOM 8446 O O . GLU B 1 52 ? 3.896 2.006 -32.719 1 95.12 52 GLU B O 1
ATOM 8451 N N . LYS B 1 53 ? 3.582 0.332 -34.188 1 94.5 53 LYS B N 1
ATOM 8452 C CA . LYS B 1 53 ? 4.75 -0.431 -33.75 1 94.5 53 LYS B CA 1
ATOM 8453 C C . LYS B 1 53 ? 6.039 0.329 -34.031 1 94.5 53 LYS B C 1
ATOM 8455 O O . LYS B 1 53 ? 6.934 0.389 -33.188 1 94.5 53 LYS B O 1
ATOM 8460 N N . GLU B 1 54 ? 6.066 0.959 -35.219 1 95.19 54 GLU B N 1
ATOM 8461 C CA . GLU B 1 54 ? 7.254 1.724 -35.562 1 95.19 54 GLU B CA 1
ATOM 8462 C C . GLU B 1 54 ? 7.402 2.969 -34.719 1 95.19 54 GLU B C 1
ATOM 8464 O O . GLU B 1 54 ? 8.516 3.336 -34.312 1 95.19 54 GLU B O 1
ATOM 8469 N N . LYS B 1 55 ? 6.27 3.684 -34.531 1 95.56 55 LYS B N 1
ATOM 8470 C CA . LYS B 1 55 ? 6.285 4.855 -33.656 1 95.56 55 LYS B CA 1
ATOM 8471 C C . LYS B 1 55 ? 6.82 4.5 -32.25 1 95.56 55 LYS B C 1
ATOM 8473 O O . LYS B 1 55 ? 7.66 5.219 -31.719 1 95.56 55 LYS B O 1
ATOM 8478 N N . LEU B 1 56 ? 6.305 3.359 -31.703 1 93.81 56 LEU B N 1
ATOM 8479 C CA . LEU B 1 56 ? 6.715 2.918 -30.375 1 93.81 56 LEU B CA 1
ATOM 8480 C C . LEU B 1 56 ? 8.188 2.506 -30.359 1 93.81 56 LEU B C 1
ATOM 8482 O O . LEU B 1 56 ? 8.891 2.713 -29.375 1 93.81 56 LEU B O 1
ATOM 8486 N N . LYS B 1 57 ? 8.688 1.902 -31.453 1 93.31 57 LYS B N 1
ATOM 8487 C CA . LYS B 1 57 ? 10.086 1.473 -31.547 1 93.31 57 LYS B CA 1
ATOM 8488 C C . LYS B 1 57 ? 11.031 2.668 -31.516 1 93.31 57 LYS B C 1
ATOM 8490 O O . LYS B 1 57 ? 12.094 2.609 -30.891 1 93.31 57 LYS B O 1
ATOM 8495 N N . ILE B 1 58 ? 10.609 3.779 -32.156 1 93.19 58 ILE B N 1
ATOM 8496 C CA . ILE B 1 58 ? 11.414 4.996 -32.156 1 93.19 58 ILE B CA 1
ATOM 8497 C C . ILE B 1 58 ? 11.562 5.504 -30.719 1 93.19 58 ILE B C 1
ATOM 8499 O O . ILE B 1 58 ? 12.672 5.836 -30.281 1 93.19 58 ILE B O 1
ATOM 8503 N N . LEU B 1 59 ? 10.477 5.52 -30.016 1 91.56 59 LEU B N 1
ATOM 8504 C CA . LEU B 1 59 ? 10.477 6.016 -28.656 1 91.56 59 LEU B CA 1
ATOM 8505 C C . LEU B 1 59 ? 11.25 5.078 -27.734 1 91.56 59 LEU B C 1
ATOM 8507 O O . LEU B 1 59 ? 11.945 5.531 -26.812 1 91.56 59 LEU B O 1
ATOM 8511 N N . ALA B 1 60 ? 11.117 3.787 -27.969 1 88.94 60 ALA B N 1
ATOM 8512 C CA . ALA B 1 60 ? 11.836 2.803 -27.156 1 88.94 60 ALA B CA 1
ATOM 8513 C C . ALA B 1 60 ? 13.344 2.908 -27.375 1 88.94 60 ALA B C 1
ATOM 8515 O O . ALA B 1 60 ? 14.125 2.754 -26.438 1 88.94 60 ALA B O 1
ATOM 8516 N N . ASP B 1 61 ? 13.727 3.148 -28.625 1 87.12 61 ASP B N 1
ATOM 8517 C CA . ASP B 1 61 ? 15.141 3.283 -28.953 1 87.12 61 ASP B CA 1
ATOM 8518 C C . ASP B 1 61 ? 15.734 4.523 -28.297 1 87.12 61 ASP B C 1
ATOM 8520 O O . ASP B 1 61 ? 16.875 4.5 -27.828 1 87.12 61 ASP B O 1
ATOM 8524 N N . VAL B 1 62 ? 14.953 5.551 -28.328 1 85.81 62 VAL B N 1
ATOM 8525 C CA . VAL B 1 62 ? 15.398 6.789 -27.703 1 85.81 62 VAL B CA 1
ATOM 8526 C C . VAL B 1 62 ? 15.547 6.586 -26.203 1 85.81 62 VAL B C 1
ATOM 8528 O O . VAL B 1 62 ? 16.484 7.098 -25.578 1 85.81 62 VAL B O 1
ATOM 8531 N N . ASN B 1 63 ? 14.602 5.875 -25.625 1 84 63 ASN B N 1
ATOM 8532 C CA . ASN B 1 63 ? 14.648 5.598 -24.203 1 84 63 ASN B CA 1
ATOM 8533 C C . ASN B 1 63 ? 15.875 4.766 -23.828 1 84 63 ASN B C 1
ATOM 8535 O O . ASN B 1 63 ? 16.453 4.945 -22.75 1 84 63 ASN B O 1
ATOM 8539 N N . ALA B 1 64 ? 16.25 3.719 -24.641 1 76.5 64 ALA B N 1
ATOM 8540 C CA . ALA B 1 64 ? 17.375 2.822 -24.375 1 76.5 64 ALA B CA 1
ATOM 8541 C C . ALA B 1 64 ? 18.703 3.561 -24.484 1 76.5 64 ALA B C 1
ATOM 8543 O O . ALA B 1 64 ? 19.656 3.246 -23.766 1 76.5 64 ALA B O 1
ATOM 8544 N N . LYS B 1 65 ? 18.844 4.359 -25.469 1 68.06 65 LYS B N 1
ATOM 8545 C CA . LYS B 1 65 ? 20.094 5.09 -25.656 1 68.06 65 LYS B CA 1
ATOM 8546 C C . LYS B 1 65 ? 20.359 6.039 -24.5 1 68.06 65 LYS B C 1
ATOM 8548 O O . LYS B 1 65 ? 21.5 6.164 -24.031 1 68.06 65 LYS B O 1
ATOM 8553 N N . ARG B 1 66 ? 19.438 6.805 -24.188 1 57.41 66 ARG B N 1
ATOM 8554 C CA . ARG B 1 66 ? 19.703 7.965 -23.344 1 57.41 66 ARG B CA 1
ATOM 8555 C C . ARG B 1 66 ? 19.516 7.621 -21.859 1 57.41 66 ARG B C 1
ATOM 8557 O O . ARG B 1 66 ? 19.875 8.414 -20.984 1 57.41 66 ARG B O 1
ATOM 8564 N N . GLY B 1 67 ? 18.641 6.602 -21.375 1 51.88 67 GLY B N 1
ATOM 8565 C CA . GLY B 1 67 ? 18.734 6.316 -19.953 1 51.88 67 GLY B CA 1
ATOM 8566 C C . GLY B 1 67 ? 20.156 6.375 -19.422 1 51.88 67 GLY B C 1
ATOM 8567 O O . GLY B 1 67 ? 20.375 6.582 -18.234 1 51.88 67 GLY B O 1
ATOM 8568 N N . ALA B 1 68 ? 21.141 6.07 -20.234 1 45.69 68 ALA B N 1
ATOM 8569 C CA . ALA B 1 68 ? 22.562 6.086 -19.859 1 45.69 68 ALA B CA 1
ATOM 8570 C C . ALA B 1 68 ? 23.047 7.512 -19.656 1 45.69 68 ALA B C 1
ATOM 8572 O O . ALA B 1 68 ? 23.828 7.777 -18.734 1 45.69 68 ALA B O 1
ATOM 8573 N N . SER B 1 69 ? 22.719 8.414 -20.641 1 44.25 69 SER B N 1
ATOM 8574 C CA . SER B 1 69 ? 23.406 9.703 -20.547 1 44.25 69 SER B CA 1
ATOM 8575 C C . SER B 1 69 ? 22.5 10.766 -19.922 1 44.25 69 SER B C 1
ATOM 8577 O O . SER B 1 69 ? 22.984 11.672 -19.234 1 44.25 69 SER B O 1
ATOM 8579 N N . TYR B 1 70 ? 21.219 10.758 -20.453 1 51.78 70 TYR B N 1
ATOM 8580 C CA . TYR B 1 70 ? 20.359 11.852 -20 1 51.78 70 TYR B CA 1
ATOM 8581 C C . TYR B 1 70 ? 19.297 11.352 -19.031 1 51.78 70 TYR B C 1
ATOM 8583 O O . TYR B 1 70 ? 18.859 10.203 -19.125 1 51.78 70 TYR B O 1
ATOM 8591 N N . ASN B 1 71 ? 19.312 11.562 -17.844 1 56.84 71 ASN B N 1
ATOM 8592 C CA . ASN B 1 71 ? 18.453 11.195 -16.719 1 56.84 71 ASN B CA 1
ATOM 8593 C C . ASN B 1 71 ? 16.984 11.328 -17.078 1 56.84 71 ASN B C 1
ATOM 8595 O O . ASN B 1 71 ? 16.172 11.789 -16.266 1 56.84 71 ASN B O 1
ATOM 8599 N N . TRP B 1 72 ? 16.609 11.172 -18.547 1 65.62 72 TRP B N 1
ATOM 8600 C CA . TRP B 1 72 ? 15.188 11.258 -18.859 1 65.62 72 TRP B CA 1
ATOM 8601 C C . TRP B 1 72 ? 14.578 9.867 -19.016 1 65.62 72 TRP B C 1
ATOM 8603 O O . TRP B 1 72 ? 15.156 9 -19.688 1 65.62 72 TRP B O 1
ATOM 8613 N N . THR B 1 73 ? 13.547 9.523 -18.297 1 73.69 73 THR B N 1
ATOM 8614 C CA . THR B 1 73 ? 12.859 8.242 -18.422 1 73.69 73 THR B CA 1
ATOM 8615 C C . THR B 1 73 ? 11.516 8.406 -19.109 1 73.69 73 THR B C 1
ATOM 8617 O O . THR B 1 73 ? 10.664 9.18 -18.656 1 73.69 73 THR B O 1
ATOM 8620 N N . ILE B 1 74 ? 11.422 7.871 -20.391 1 82.44 74 ILE B N 1
ATOM 8621 C CA . ILE B 1 74 ? 10.18 7.938 -21.156 1 82.44 74 ILE B CA 1
ATOM 8622 C C . ILE B 1 74 ? 9.203 6.879 -20.641 1 82.44 74 ILE B C 1
ATOM 8624 O O . ILE B 1 74 ? 8 7.133 -20.547 1 82.44 74 ILE B O 1
ATOM 8628 N N . PHE B 1 75 ? 9.867 5.707 -20.391 1 81.56 75 PHE B N 1
ATOM 8629 C CA . PHE B 1 75 ? 9.023 4.617 -19.906 1 81.56 75 PHE B CA 1
ATOM 8630 C C . PHE B 1 75 ? 9.305 4.336 -18.438 1 81.56 75 PHE B C 1
ATOM 8632 O O . PHE B 1 75 ? 10.43 4.523 -17.969 1 81.56 75 PHE B O 1
ATOM 8639 N N . ASP B 1 76 ? 8.203 4.031 -17.719 1 72.12 76 ASP B N 1
ATOM 8640 C CA . ASP B 1 76 ? 8.391 3.689 -16.312 1 72.12 76 ASP B CA 1
ATOM 8641 C C . ASP B 1 76 ? 9.227 2.42 -16.156 1 72.12 76 ASP B C 1
ATOM 8643 O O . ASP B 1 76 ? 10 2.287 -15.211 1 72.12 76 ASP B O 1
ATOM 8647 N N . ASN B 1 77 ? 8.922 1.426 -17.047 1 70.94 77 ASN B N 1
ATOM 8648 C CA . ASN B 1 77 ? 9.68 0.18 -17.094 1 70.94 77 ASN B CA 1
ATOM 8649 C C . ASN B 1 77 ? 10.234 -0.091 -18.484 1 70.94 77 ASN B C 1
ATOM 8651 O O . ASN B 1 77 ? 9.477 -0.115 -19.453 1 70.94 77 ASN B O 1
ATOM 8655 N N . ASN B 1 78 ? 11.492 -0.216 -18.609 1 67.44 78 ASN B N 1
ATOM 8656 C CA . ASN B 1 78 ? 12.164 -0.334 -19.891 1 67.44 78 ASN B CA 1
ATOM 8657 C C . ASN B 1 78 ? 11.875 -1.68 -20.562 1 67.44 78 ASN B C 1
ATOM 8659 O O . ASN B 1 78 ? 12.031 -1.829 -21.766 1 67.44 78 ASN B O 1
ATOM 8663 N N . HIS B 1 79 ? 11.312 -2.572 -19.797 1 78.5 79 HIS B N 1
ATOM 8664 C CA . HIS B 1 79 ? 11.266 -3.926 -20.344 1 78.5 79 HIS B CA 1
ATOM 8665 C C . HIS B 1 79 ? 9.883 -4.25 -20.906 1 78.5 79 HIS B C 1
ATOM 8667 O O . HIS B 1 79 ? 9.734 -5.188 -21.688 1 78.5 79 HIS B O 1
ATOM 8673 N N . ASN B 1 80 ? 8.922 -3.375 -20.625 1 83.38 80 ASN B N 1
ATOM 8674 C CA . ASN B 1 80 ? 7.578 -3.721 -21.062 1 83.38 80 ASN B CA 1
ATOM 8675 C C . ASN B 1 80 ? 7.438 -3.625 -22.578 1 83.38 80 ASN B C 1
ATOM 8677 O O . ASN B 1 80 ? 6.777 -4.461 -23.188 1 83.38 80 ASN B O 1
ATOM 8681 N N . VAL B 1 81 ? 8.148 -2.641 -23.172 1 88.19 81 VAL B N 1
ATOM 8682 C CA . VAL B 1 81 ? 8.023 -2.447 -24.625 1 88.19 81 VAL B CA 1
ATOM 8683 C C . VAL B 1 81 ? 8.797 -3.535 -25.359 1 88.19 81 VAL B C 1
ATOM 8685 O O . VAL B 1 81 ? 8.297 -4.121 -26.312 1 88.19 81 VAL B O 1
ATOM 8688 N N . SER B 1 82 ? 9.977 -3.818 -24.844 1 86.44 82 SER B N 1
ATOM 8689 C CA . SER B 1 82 ? 10.781 -4.863 -25.469 1 86.44 82 SER B CA 1
ATOM 8690 C C . SER B 1 82 ? 10.109 -6.227 -25.344 1 86.44 82 SER B C 1
ATOM 8692 O O . SER B 1 82 ? 10.172 -7.043 -26.266 1 86.44 82 SER B O 1
ATOM 8694 N N . ASP B 1 83 ? 9.477 -6.461 -24.234 1 89.38 83 ASP B N 1
ATOM 8695 C CA . ASP B 1 83 ? 8.773 -7.723 -24.016 1 89.38 83 ASP B CA 1
ATOM 8696 C C . ASP B 1 83 ? 7.57 -7.84 -24.938 1 89.38 83 ASP B C 1
ATOM 8698 O O . ASP B 1 83 ? 7.285 -8.922 -25.469 1 89.38 83 ASP B O 1
ATOM 8702 N N . LEU B 1 84 ? 6.883 -6.738 -25.125 1 91.5 84 LEU B N 1
ATOM 8703 C CA . LEU B 1 84 ? 5.73 -6.746 -26.016 1 91.5 84 LEU B CA 1
ATOM 8704 C C . LEU B 1 84 ? 6.168 -6.98 -27.469 1 91.5 84 LEU B C 1
ATOM 8706 O O . LEU B 1 84 ? 5.484 -7.676 -28.219 1 91.5 84 LEU B O 1
ATOM 8710 N N . PHE B 1 85 ? 7.344 -6.402 -27.875 1 91.12 85 PHE B N 1
ATOM 8711 C CA . PHE B 1 85 ? 7.879 -6.621 -29.203 1 91.12 85 PHE B CA 1
ATOM 8712 C C . PHE B 1 85 ? 8.242 -8.086 -29.406 1 91.12 85 PHE B C 1
ATOM 8714 O O . PHE B 1 85 ? 7.965 -8.656 -30.469 1 91.12 85 PHE B O 1
ATOM 8721 N N . SER B 1 86 ? 8.852 -8.672 -28.328 1 89.81 86 SER B N 1
ATOM 8722 C CA . SER B 1 86 ? 9.242 -10.078 -28.406 1 89.81 86 SER B CA 1
ATOM 8723 C C . SER B 1 86 ? 8.031 -10.977 -28.578 1 89.81 86 SER B C 1
ATOM 8725 O O . SER B 1 86 ? 8.086 -11.977 -29.297 1 89.81 86 SER B O 1
ATOM 8727 N N . MET B 1 87 ? 6.965 -10.648 -27.953 1 91.88 87 MET B N 1
ATOM 8728 C CA . MET B 1 87 ? 5.738 -11.43 -28.078 1 91.88 87 MET B CA 1
ATOM 8729 C C . MET B 1 87 ? 5.141 -11.289 -29.484 1 91.88 87 MET B C 1
ATOM 8731 O O . MET B 1 87 ? 4.688 -12.273 -30.062 1 91.88 87 MET B O 1
ATOM 8735 N N . ALA B 1 88 ? 5.199 -10.062 -29.984 1 92.94 88 ALA B N 1
ATOM 8736 C CA . ALA B 1 88 ? 4.551 -9.742 -31.266 1 92.94 88 ALA B CA 1
ATOM 8737 C C . ALA B 1 88 ? 5.266 -10.422 -32.438 1 92.94 88 ALA B C 1
ATOM 8739 O O . ALA B 1 88 ? 4.676 -10.625 -33.5 1 92.94 88 ALA B O 1
ATOM 8740 N N . GLU B 1 89 ? 6.488 -10.828 -32.281 1 91.06 89 GLU B N 1
ATOM 8741 C CA . GLU B 1 89 ? 7.262 -11.477 -33.344 1 91.06 89 GLU B CA 1
ATOM 8742 C C . GLU B 1 89 ? 6.688 -12.852 -33.688 1 91.06 89 GLU B C 1
ATOM 8744 O O . GLU B 1 89 ? 6.723 -13.273 -34.844 1 91.06 89 GLU B O 1
ATOM 8749 N N . ASN B 1 90 ? 6.117 -13.523 -32.625 1 91.94 90 ASN B N 1
ATOM 8750 C CA . ASN B 1 90 ? 5.688 -14.906 -32.844 1 91.94 90 ASN B CA 1
ATOM 8751 C C . ASN B 1 90 ? 4.184 -15.055 -32.625 1 91.94 90 ASN B C 1
ATOM 8753 O O . ASN B 1 90 ? 3.619 -16.109 -32.906 1 91.94 90 ASN B O 1
ATOM 8757 N N . ASP B 1 91 ? 3.512 -14.031 -32.125 1 92.38 91 ASP B N 1
ATOM 8758 C CA . ASP B 1 91 ? 2.082 -14.117 -31.828 1 92.38 91 ASP B CA 1
ATOM 8759 C C . ASP B 1 91 ? 1.279 -13.211 -32.75 1 92.38 91 ASP B C 1
ATOM 8761 O O . ASP B 1 91 ? 1.267 -11.992 -32.562 1 92.38 91 ASP B O 1
ATOM 8765 N N . PRO B 1 92 ? 0.603 -13.734 -33.719 1 91.94 92 PRO B N 1
ATOM 8766 C CA . PRO B 1 92 ? -0.149 -12.922 -34.656 1 91.94 92 PRO B CA 1
ATOM 8767 C C . PRO B 1 92 ? -1.342 -12.211 -34.031 1 91.94 92 PRO B C 1
ATOM 8769 O O . PRO B 1 92 ? -1.929 -11.312 -34.625 1 91.94 92 PRO B O 1
ATOM 8772 N N . THR B 1 93 ? -1.736 -12.656 -32.781 1 92.69 93 THR B N 1
ATOM 8773 C CA . THR B 1 93 ? -2.875 -12.023 -32.125 1 92.69 93 THR B CA 1
ATOM 8774 C C . THR B 1 93 ? -2.521 -10.609 -31.672 1 92.69 93 THR B C 1
ATOM 8776 O O . THR B 1 93 ? -3.41 -9.805 -31.391 1 92.69 93 THR B O 1
ATOM 8779 N N . ILE B 1 94 ? -1.258 -10.305 -31.547 1 94 94 ILE B N 1
ATOM 8780 C CA . ILE B 1 94 ? -0.808 -8.969 -31.172 1 94 94 ILE B CA 1
ATOM 8781 C C . ILE B 1 94 ? -0.696 -8.086 -32.406 1 94 94 ILE B C 1
ATOM 8783 O O . ILE B 1 94 ? 0.346 -8.062 -33.062 1 94 94 ILE B O 1
ATOM 8787 N N . THR B 1 95 ? -1.779 -7.387 -32.688 1 92.19 95 THR B N 1
ATOM 8788 C CA . THR B 1 95 ? -1.878 -6.547 -33.875 1 92.19 95 THR B CA 1
ATOM 8789 C C . THR B 1 95 ? -1.274 -5.172 -33.625 1 92.19 95 THR B C 1
ATOM 8791 O O . THR B 1 95 ? -0.876 -4.863 -32.5 1 92.19 95 THR B O 1
ATOM 8794 N N . ASP B 1 96 ? -1.204 -4.371 -34.656 1 92.44 96 ASP B N 1
ATOM 8795 C CA . ASP B 1 96 ? -0.566 -3.059 -34.562 1 92.44 96 ASP B CA 1
ATOM 8796 C C . ASP B 1 96 ? -1.316 -2.137 -33.625 1 92.44 96 ASP B C 1
ATOM 8798 O O . ASP B 1 96 ? -0.707 -1.303 -32.938 1 92.44 96 ASP B O 1
ATOM 8802 N N . GLU B 1 97 ? -2.604 -2.33 -33.469 1 91 97 GLU B N 1
ATOM 8803 C CA . GLU B 1 97 ? -3.43 -1.471 -32.625 1 91 97 GLU B CA 1
ATOM 8804 C C . GLU B 1 97 ? -3.09 -1.656 -31.141 1 91 97 GLU B C 1
ATOM 8806 O O . GLU B 1 97 ? -3.32 -0.758 -30.328 1 91 97 GLU B O 1
ATOM 8811 N N . LEU B 1 98 ? -2.484 -2.771 -30.812 1 92.38 98 LEU B N 1
ATOM 8812 C CA . LEU B 1 98 ? -2.23 -3.082 -29.406 1 92.38 98 LEU B CA 1
ATOM 8813 C C . LEU B 1 98 ? -1.001 -2.338 -28.906 1 92.38 98 LEU B C 1
ATOM 8815 O O . LEU B 1 98 ? -0.767 -2.27 -27.703 1 92.38 98 LEU B O 1
ATOM 8819 N N . PHE B 1 99 ? -0.243 -1.654 -29.859 1 93.56 99 PHE B N 1
ATOM 8820 C CA . PHE B 1 99 ? 0.928 -0.88 -29.469 1 93.56 99 PHE B CA 1
ATOM 8821 C C . PHE B 1 99 ? 0.546 0.565 -29.172 1 93.56 99 PHE B C 1
ATOM 8823 O O . PHE B 1 99 ? 1.344 1.321 -28.609 1 93.56 99 PHE B O 1
ATOM 8830 N N . LYS B 1 100 ? -0.667 0.956 -29.469 1 92.44 100 LYS B N 1
ATOM 8831 C CA . LYS B 1 100 ? -1.109 2.346 -29.422 1 92.44 100 LYS B CA 1
ATOM 8832 C C . LYS B 1 100 ? -1.114 2.881 -28 1 92.44 100 LYS B C 1
ATOM 8834 O O . LYS B 1 100 ? -0.601 3.971 -27.734 1 92.44 100 LYS B O 1
ATOM 8839 N N . PRO B 1 101 ? -1.63 2.143 -27.047 1 90 101 PRO B N 1
ATOM 8840 C CA . PRO B 1 101 ? -1.681 2.711 -25.688 1 90 101 PRO B CA 1
ATOM 8841 C C . PRO B 1 101 ? -0.298 3.061 -25.141 1 90 101 PRO B C 1
ATOM 8843 O O . PRO B 1 101 ? -0.1 4.152 -24.609 1 90 101 PRO B O 1
ATOM 8846 N N . GLN B 1 102 ? 0.64 2.184 -25.266 1 89.69 102 GLN B N 1
ATOM 8847 C CA . GLN B 1 102 ? 1.983 2.457 -24.766 1 89.69 102 GLN B CA 1
ATOM 8848 C C . GLN B 1 102 ? 2.648 3.578 -25.562 1 89.69 102 GLN B C 1
ATOM 8850 O O . GLN B 1 102 ? 3.426 4.359 -25.016 1 89.69 102 GLN B O 1
ATOM 8855 N N . ARG B 1 103 ? 2.338 3.609 -26.906 1 92.69 103 ARG B N 1
ATOM 8856 C CA . ARG B 1 103 ? 2.863 4.684 -27.75 1 92.69 103 ARG B CA 1
ATOM 8857 C C . ARG B 1 103 ? 2.334 6.039 -27.297 1 92.69 103 ARG B C 1
ATOM 8859 O O . ARG B 1 103 ? 3.096 7.004 -27.172 1 92.69 103 ARG B O 1
ATOM 8866 N N . VAL B 1 104 ? 1.034 6.16 -27.062 1 91.94 104 VAL B N 1
ATOM 8867 C CA . VAL B 1 104 ? 0.401 7.402 -26.641 1 91.94 104 VAL B CA 1
ATOM 8868 C C . VAL B 1 104 ? 0.961 7.824 -25.281 1 91.94 104 VAL B C 1
ATOM 8870 O O . VAL B 1 104 ? 1.255 9 -25.062 1 91.94 104 VAL B O 1
ATOM 8873 N N . HIS B 1 105 ? 1.154 6.922 -24.359 1 89.38 105 HIS B N 1
ATOM 8874 C CA . HIS B 1 105 ? 1.702 7.223 -23.047 1 89.38 105 HIS B CA 1
ATOM 8875 C C . HIS B 1 105 ? 3.145 7.711 -23.141 1 89.38 105 HIS B C 1
ATOM 8877 O O . HIS B 1 105 ? 3.551 8.609 -22.406 1 89.38 105 HIS B O 1
ATOM 8883 N N . ALA B 1 106 ? 3.9 7.066 -24.016 1 90.88 106 ALA B N 1
ATOM 8884 C CA . ALA B 1 106 ? 5.293 7.465 -24.203 1 90.88 106 ALA B CA 1
ATOM 8885 C C . ALA B 1 106 ? 5.391 8.859 -24.812 1 90.88 106 ALA B C 1
ATOM 8887 O O . ALA B 1 106 ? 6.25 9.656 -24.422 1 90.88 106 ALA B O 1
ATOM 8888 N N . GLU B 1 107 ? 4.559 9.133 -25.75 1 93 107 GLU B N 1
ATOM 8889 C CA . GLU B 1 107 ? 4.531 10.453 -26.359 1 93 107 GLU B CA 1
ATOM 8890 C C . GLU B 1 107 ? 4.152 11.523 -25.344 1 93 107 GLU B C 1
ATOM 8892 O O . GLU B 1 107 ? 4.727 12.617 -25.344 1 93 107 GLU B O 1
ATOM 8897 N N . GLU B 1 108 ? 3.174 11.227 -24.547 1 90.88 108 GLU B N 1
ATOM 8898 C CA . GLU B 1 108 ? 2.766 12.148 -23.484 1 90.88 108 GLU B CA 1
ATOM 8899 C C . GLU B 1 108 ? 3.9 12.398 -22.5 1 90.88 108 GLU B C 1
ATOM 8901 O O . GLU B 1 108 ? 4.062 13.508 -22 1 90.88 108 GLU B O 1
ATOM 8906 N N . SER B 1 109 ? 4.605 11.352 -22.156 1 89.06 109 SER B N 1
ATOM 8907 C CA . SER B 1 109 ? 5.738 11.492 -21.25 1 89.06 109 SER B CA 1
ATOM 8908 C C . SER B 1 109 ? 6.801 12.422 -21.828 1 89.06 109 SER B C 1
ATOM 8910 O O . SER B 1 109 ? 7.406 13.203 -21.094 1 89.06 109 SER B O 1
ATOM 8912 N N . VAL B 1 110 ? 7.039 12.344 -23.156 1 91.75 110 VAL B N 1
ATOM 8913 C CA . VAL B 1 110 ? 8.008 13.203 -23.812 1 91.75 110 VAL B CA 1
ATOM 8914 C C . VAL B 1 110 ? 7.523 14.656 -23.781 1 91.75 110 VAL B C 1
ATOM 8916 O O . VAL B 1 110 ? 8.305 15.57 -23.5 1 91.75 110 VAL B O 1
ATOM 8919 N N . ARG B 1 111 ? 6.285 14.867 -24 1 91.25 111 ARG B N 1
ATOM 8920 C CA . ARG B 1 111 ? 5.727 16.219 -23.953 1 91.25 111 ARG B CA 1
ATOM 8921 C C . ARG B 1 111 ? 5.797 16.781 -22.547 1 91.25 111 ARG B C 1
ATOM 8923 O O . ARG B 1 111 ? 6.023 17.984 -22.375 1 91.25 111 ARG B O 1
ATOM 8930 N N . ARG B 1 112 ? 5.578 15.977 -21.562 1 90.25 112 ARG B N 1
ATOM 8931 C CA . ARG B 1 112 ? 5.656 16.406 -20.172 1 90.25 112 ARG B CA 1
ATOM 8932 C C . ARG B 1 112 ? 7.086 16.781 -19.797 1 90.25 112 ARG B C 1
ATOM 8934 O O . ARG B 1 112 ? 7.305 17.719 -19.031 1 90.25 112 ARG B O 1
ATOM 8941 N N . LEU B 1 113 ? 8.07 16.016 -20.344 1 88.5 113 LEU B N 1
ATOM 8942 C CA . LEU B 1 113 ? 9.469 16.344 -20.094 1 88.5 113 LEU B CA 1
ATOM 8943 C C . LEU B 1 113 ? 9.836 17.703 -20.703 1 88.5 113 LEU B C 1
ATOM 8945 O O . LEU B 1 113 ? 10.57 18.484 -20.094 1 88.5 113 LEU B O 1
ATOM 8949 N N . LEU B 1 114 ? 9.289 17.969 -21.891 1 90.5 114 LEU B N 1
ATOM 8950 C CA . LEU B 1 114 ? 9.516 19.25 -22.547 1 90.5 114 LEU B CA 1
ATOM 8951 C C . LEU B 1 114 ? 8.891 20.391 -21.75 1 90.5 114 LEU B C 1
ATOM 8953 O O . LEU B 1 114 ? 9.508 21.453 -21.578 1 90.5 114 LEU B O 1
ATOM 8957 N N . LEU B 1 115 ? 7.723 20.156 -21.172 1 91.88 115 LEU B N 1
ATOM 8958 C CA . LEU B 1 115 ? 7.039 21.188 -20.391 1 91.88 115 LEU B CA 1
ATOM 8959 C C . LEU B 1 115 ? 7.762 21.422 -19.062 1 91.88 115 LEU B C 1
ATOM 8961 O O . LEU B 1 115 ? 7.863 22.562 -18.609 1 91.88 115 LEU B O 1
ATOM 8965 N N . LYS B 1 116 ? 8.227 20.375 -18.438 1 90.12 116 LYS B N 1
ATOM 8966 C CA . LYS B 1 116 ? 8.977 20.5 -17.188 1 90.12 116 LYS B CA 1
ATOM 8967 C C . LYS B 1 116 ? 10.25 21.328 -17.406 1 90.12 116 LYS B C 1
ATOM 8969 O O . LYS B 1 116 ? 10.578 22.188 -16.578 1 90.12 116 LYS B O 1
ATOM 8974 N N . ALA B 1 117 ? 10.977 21.062 -18.5 1 89.44 117 ALA B N 1
ATOM 8975 C CA . ALA B 1 117 ? 12.188 21.812 -18.812 1 89.44 117 ALA B CA 1
ATOM 8976 C C . ALA B 1 117 ? 11.859 23.281 -19.094 1 89.44 117 ALA B C 1
ATOM 8978 O O . ALA B 1 117 ? 12.602 24.172 -18.688 1 89.44 117 ALA B O 1
ATOM 8979 N N . GLN B 1 118 ? 10.789 23.469 -19.75 1 92.06 118 GLN B N 1
ATOM 8980 C CA . GLN B 1 118 ? 10.375 24.828 -20.094 1 92.06 118 GLN B CA 1
ATOM 8981 C C . GLN B 1 118 ? 10.039 25.641 -18.844 1 92.06 118 GLN B C 1
ATOM 8983 O O . GLN B 1 118 ? 10.492 26.766 -18.688 1 92.06 118 GLN B O 1
ATOM 8988 N N . TYR B 1 119 ? 9.297 25.109 -17.906 1 93.19 119 TYR B N 1
ATOM 8989 C CA . TYR B 1 119 ? 8.836 25.844 -16.734 1 93.19 119 TYR B CA 1
ATOM 8990 C C . TYR B 1 119 ? 9.938 25.938 -15.68 1 93.19 119 TYR B C 1
ATOM 8992 O O . TYR B 1 119 ? 9.945 26.859 -14.852 1 93.19 119 TYR B O 1
ATOM 9000 N N . THR B 1 120 ? 10.859 24.969 -15.68 1 90.88 120 THR B N 1
ATOM 9001 C CA . THR B 1 120 ? 12.039 25.109 -14.828 1 90.88 120 THR B CA 1
ATOM 9002 C C . THR B 1 120 ? 12.906 26.281 -15.289 1 90.88 120 THR B C 1
ATOM 9004 O O . THR B 1 120 ? 13.414 27.047 -14.461 1 90.88 120 THR B O 1
ATOM 9007 N N . SER B 1 121 ? 13.078 26.344 -16.594 1 91.69 121 SER B N 1
ATOM 9008 C CA . SER B 1 121 ? 13.836 27.453 -17.141 1 91.69 121 SER B CA 1
ATOM 9009 C C . SER B 1 121 ? 13.109 28.781 -16.938 1 91.69 121 SER B C 1
ATOM 9011 O O . SER B 1 121 ? 13.742 29.812 -16.672 1 91.69 121 SER B O 1
ATOM 9013 N N . LEU B 1 122 ? 11.789 28.719 -17.078 1 92.31 122 LEU B N 1
ATOM 9014 C CA . LEU B 1 122 ? 10.992 29.922 -16.844 1 92.31 122 LEU B CA 1
ATOM 9015 C C . LEU B 1 122 ? 11.125 30.391 -15.391 1 92.31 122 LEU B C 1
ATOM 9017 O O . LEU B 1 122 ? 11.242 31.578 -15.133 1 92.31 122 LEU B O 1
ATOM 9021 N N . PHE B 1 123 ? 11.102 29.484 -14.461 1 93.88 123 PHE B N 1
ATOM 9022 C CA . PHE B 1 123 ? 11.328 29.797 -13.055 1 93.88 123 PHE B CA 1
ATOM 9023 C C . PHE B 1 123 ? 12.688 30.469 -12.867 1 93.88 123 PHE B C 1
ATOM 9025 O O . PHE B 1 123 ? 12.797 31.453 -12.117 1 93.88 123 PHE B O 1
ATOM 9032 N N . GLY B 1 124 ? 13.68 29.938 -13.523 1 90.62 124 GLY B N 1
ATOM 9033 C CA . GLY B 1 124 ? 15 30.531 -13.445 1 90.62 124 GLY B CA 1
ATOM 9034 C C . GLY B 1 124 ? 15.039 31.969 -13.945 1 90.62 124 GLY B C 1
ATOM 9035 O O . GLY B 1 124 ? 15.695 32.812 -13.344 1 90.62 124 GLY B O 1
ATOM 9036 N N . SER B 1 125 ? 14.312 32.219 -14.984 1 92.31 125 SER B N 1
ATOM 9037 C CA . SER B 1 125 ? 14.273 33.562 -15.539 1 92.31 125 SER B CA 1
ATOM 9038 C C . SER B 1 125 ? 13.562 34.531 -14.594 1 92.31 125 SER B C 1
ATOM 9040 O O . SER B 1 125 ? 14 35.656 -14.422 1 92.31 125 SER B O 1
ATOM 9042 N N . VAL B 1 126 ? 12.484 34.094 -14.023 1 93.5 126 VAL B N 1
ATOM 9043 C CA . VAL B 1 126 ? 11.742 34.938 -13.086 1 93.5 126 VAL B CA 1
ATOM 9044 C C . VAL B 1 126 ? 12.578 35.156 -11.828 1 93.5 126 VAL B C 1
ATOM 9046 O O . VAL B 1 126 ? 12.586 36.281 -11.281 1 93.5 126 VAL B O 1
ATOM 9049 N N . PHE B 1 127 ? 13.258 34.156 -11.414 1 91.19 127 PHE B N 1
ATOM 9050 C CA . PHE B 1 127 ? 14.109 34.25 -10.234 1 91.19 127 PHE B CA 1
ATOM 9051 C C . PHE B 1 127 ? 15.281 35.188 -10.5 1 91.19 127 PHE B C 1
ATOM 9053 O O . PHE B 1 127 ? 15.672 35.969 -9.617 1 91.19 127 PHE B O 1
ATOM 9060 N N . ASN B 1 128 ? 15.797 35.125 -11.695 1 88.12 128 ASN B N 1
ATOM 9061 C CA . ASN B 1 128 ? 16.875 36.031 -12.086 1 88.12 128 ASN B CA 1
ATOM 9062 C C . ASN B 1 128 ? 16.406 37.469 -12.102 1 88.12 128 ASN B C 1
ATOM 9064 O O . ASN B 1 128 ? 17.188 38.375 -11.789 1 88.12 128 ASN B O 1
ATOM 9068 N N . GLU B 1 129 ? 15.203 37.656 -12.5 1 90.19 129 GLU B N 1
ATOM 9069 C CA . GLU B 1 129 ? 14.633 39 -12.422 1 90.19 129 GLU B CA 1
ATOM 9070 C C . GLU B 1 129 ? 14.672 39.531 -10.992 1 90.19 129 GLU B C 1
ATOM 9072 O O . GLU B 1 129 ? 15.008 40.719 -10.766 1 90.19 129 GLU B O 1
ATOM 9077 N N . TRP B 1 130 ? 14.336 38.781 -10.047 1 88.81 130 TRP B N 1
ATOM 9078 C CA . TRP B 1 130 ? 14.328 39.156 -8.641 1 88.81 130 TRP B CA 1
ATOM 9079 C C . TRP B 1 130 ? 15.742 39.469 -8.148 1 88.81 130 TRP B C 1
ATOM 9081 O O . TRP B 1 130 ? 15.953 40.438 -7.41 1 88.81 130 TRP B O 1
ATOM 9091 N N . MET B 1 131 ? 16.672 38.688 -8.594 1 82.94 131 MET B N 1
ATOM 9092 C CA . MET B 1 131 ? 18.062 38.906 -8.195 1 82.94 131 MET B CA 1
ATOM 9093 C C . MET B 1 131 ? 18.594 40.219 -8.75 1 82.94 131 MET B C 1
ATOM 9095 O O . MET B 1 131 ? 19.406 40.906 -8.102 1 82.94 131 MET B O 1
ATOM 9099 N N . ASN B 1 132 ? 18.109 40.531 -9.891 1 80.75 132 ASN B N 1
ATOM 9100 C CA . ASN B 1 132 ? 18.594 41.75 -10.547 1 80.75 132 ASN B CA 1
ATOM 9101 C C . ASN B 1 132 ? 18.031 43 -9.883 1 80.75 132 ASN B C 1
ATOM 9103 O O . ASN B 1 132 ? 18.672 44.062 -9.898 1 80.75 132 ASN B O 1
ATOM 9107 N N . PHE B 1 133 ? 16.922 42.906 -9.266 1 75 133 PHE B N 1
ATOM 9108 C CA . PHE B 1 133 ? 16.297 44.094 -8.695 1 75 133 PHE B CA 1
ATOM 9109 C C . PHE B 1 133 ? 16.438 44.094 -7.18 1 75 133 PHE B C 1
ATOM 9111 O O . PHE B 1 133 ? 16.891 45.094 -6.598 1 75 133 PHE B O 1
ATOM 9118 N N . GLU B 1 134 ? 16.047 43.031 -6.422 1 62.72 134 GLU B N 1
ATOM 9119 C CA . GLU B 1 134 ? 15.938 43.031 -4.969 1 62.72 134 GLU B CA 1
ATOM 9120 C C . GLU B 1 134 ? 17.016 42.156 -4.34 1 62.72 134 GLU B C 1
ATOM 9122 O O . GLU B 1 134 ? 17.375 42.312 -3.176 1 62.72 134 GLU B O 1
ATOM 9127 N N . GLY B 1 135 ? 17.609 41.25 -5.105 1 58.38 135 GLY B N 1
ATOM 9128 C CA . GLY B 1 135 ? 18.562 40.312 -4.516 1 58.38 135 GLY B CA 1
ATOM 9129 C C . GLY B 1 135 ? 19.938 40.906 -4.336 1 58.38 135 GLY B C 1
ATOM 9130 O O . GLY B 1 135 ? 20.812 40.281 -3.717 1 58.38 135 GLY B O 1
ATOM 9131 N N . LYS B 1 136 ? 20.469 41.906 -5.066 1 51.16 136 LYS B N 1
ATOM 9132 C CA . LYS B 1 136 ? 21.812 42.438 -4.926 1 51.16 136 LYS B CA 1
ATOM 9133 C C . LYS B 1 136 ? 22 43.125 -3.566 1 51.16 136 LYS B C 1
ATOM 9135 O O . LYS B 1 136 ? 21.312 44.094 -3.244 1 51.16 136 LYS B O 1
ATOM 9140 N N . SER B 1 137 ? 22.328 42.406 -2.564 1 42.72 137 SER B N 1
ATOM 9141 C CA . SER B 1 137 ? 22.766 43.031 -1.318 1 42.72 137 SER B CA 1
ATOM 9142 C C . SER B 1 137 ? 23.5 44.344 -1.585 1 42.72 137 SER B C 1
ATOM 9144 O O . SER B 1 137 ? 23.625 44.781 -2.736 1 42.72 137 SER B O 1
ATOM 9146 N N . ASP B 1 138 ? 24.797 44.5 -1.005 1 36.66 138 ASP B N 1
ATOM 9147 C CA . ASP B 1 138 ? 25.719 45.625 -0.833 1 36.66 138 ASP B CA 1
ATOM 9148 C C . ASP B 1 138 ? 26.359 46.031 -2.16 1 36.66 138 ASP B C 1
ATOM 9150 O O . ASP B 1 138 ? 27.438 46.625 -2.182 1 36.66 138 ASP B O 1
ATOM 9154 N N . LEU B 1 139 ? 26.141 45.531 -3.328 1 34.25 139 LEU B N 1
ATOM 9155 C CA . LEU B 1 139 ? 27.125 46.031 -4.297 1 34.25 139 LEU B CA 1
ATOM 9156 C C . LEU B 1 139 ? 27 47.531 -4.48 1 34.25 139 LEU B C 1
ATOM 9158 O O . LEU B 1 139 ? 25.891 48.062 -4.477 1 34.25 139 LEU B O 1
ATOM 9162 N N . VAL B 1 140 ? 28.094 48.312 -4.184 1 30.88 140 VAL B N 1
ATOM 9163 C CA . VAL B 1 140 ? 28.469 49.688 -4.43 1 30.88 140 VAL B CA 1
ATOM 9164 C C . VAL B 1 140 ? 28 50.125 -5.82 1 30.88 140 VAL B C 1
ATOM 9166 O O . VAL B 1 140 ? 28.25 49.406 -6.801 1 30.88 140 VAL B O 1
ATOM 9169 N N . ASP B 1 141 ? 27.047 50.906 -5.926 1 31.08 141 ASP B N 1
ATOM 9170 C CA . ASP B 1 141 ? 26.734 51.625 -7.141 1 31.08 141 ASP B CA 1
ATOM 9171 C C . ASP B 1 141 ? 28 52.125 -7.844 1 31.08 141 ASP B C 1
ATOM 9173 O O . ASP B 1 141 ? 28.75 52.906 -7.297 1 31.08 141 ASP B O 1
ATOM 9177 N N . ASP B 1 142 ? 28.75 51.312 -8.516 1 28.5 142 ASP B N 1
ATOM 9178 C CA . ASP B 1 142 ? 29.641 52.031 -9.438 1 28.5 142 ASP B CA 1
ATOM 9179 C C . ASP B 1 142 ? 28.844 52.969 -10.344 1 28.5 142 ASP B C 1
ATOM 9181 O O . ASP B 1 142 ? 27.719 52.656 -10.742 1 28.5 142 ASP B O 1
ATOM 9185 N N . ASP B 1 143 ? 29.047 54.344 -10.383 1 27.52 143 ASP B N 1
ATOM 9186 C CA . ASP B 1 143 ? 28.641 55.469 -11.18 1 27.52 143 ASP B CA 1
ATOM 9187 C C . ASP B 1 143 ? 28.484 55.094 -12.648 1 27.52 143 ASP B C 1
ATOM 9189 O O . ASP B 1 143 ? 28.203 55.969 -13.484 1 27.52 143 ASP B O 1
ATOM 9193 N N . ARG B 1 144 ? 29.234 54.188 -13.125 1 29.28 144 ARG B N 1
ATOM 9194 C CA . ARG B 1 144 ? 29.141 54.375 -14.57 1 29.28 144 ARG B CA 1
ATOM 9195 C C . ARG B 1 144 ? 27.75 54 -15.086 1 29.28 144 ARG B C 1
ATOM 9197 O O . ARG B 1 144 ? 27.297 54.531 -16.094 1 29.28 144 ARG B O 1
ATOM 9204 N N . ASP B 1 145 ? 27.312 52.75 -15.031 1 25.39 145 ASP B N 1
ATOM 9205 C CA . ASP B 1 145 ? 26.109 52.656 -15.852 1 25.39 145 ASP B CA 1
ATOM 9206 C C . ASP B 1 145 ? 24.875 53.125 -15.094 1 25.39 145 ASP B C 1
ATOM 9208 O O . ASP B 1 145 ? 24.906 53.219 -13.859 1 25.39 145 ASP B O 1
ATOM 9212 N N . GLY B 1 146 ? 23.812 53.781 -15.477 1 24.53 146 GLY B N 1
ATOM 9213 C CA . GLY B 1 146 ? 22.562 54.469 -15.234 1 24.53 146 GLY B CA 1
ATOM 9214 C C . GLY B 1 146 ? 21.641 53.719 -14.297 1 24.53 146 GLY B C 1
ATOM 9215 O O . GLY B 1 146 ? 20.5 54.156 -14.07 1 24.53 146 GLY B O 1
ATOM 9216 N N . VAL B 1 147 ? 21.641 52.375 -14.32 1 24.8 147 VAL B N 1
ATOM 9217 C CA . VAL B 1 147 ? 20.406 51.906 -13.711 1 24.8 147 VAL B CA 1
ATOM 9218 C C . VAL B 1 147 ? 20.531 51.969 -12.195 1 24.8 147 VAL B C 1
ATOM 9220 O O . VAL B 1 147 ? 21.5 51.469 -11.625 1 24.8 147 VAL B O 1
ATOM 9223 N N . LYS B 1 148 ? 19.703 52.812 -11.516 1 27.27 148 LYS B N 1
ATOM 9224 C CA . LYS B 1 148 ? 19.438 53.312 -10.172 1 27.27 148 LYS B CA 1
ATOM 9225 C C . LYS B 1 148 ? 19.016 52.188 -9.227 1 27.27 148 LYS B C 1
ATOM 9227 O O . LYS B 1 148 ? 17.922 51.625 -9.375 1 27.27 148 LYS B O 1
ATOM 9232 N N . THR B 1 149 ? 19.828 51.344 -8.898 1 27.88 149 THR B N 1
ATOM 9233 C CA . THR B 1 149 ? 19.391 50.25 -8.031 1 27.88 149 THR B CA 1
ATOM 9234 C C . THR B 1 149 ? 18.938 50.781 -6.676 1 27.88 149 THR B C 1
ATOM 9236 O O . THR B 1 149 ? 19.641 51.625 -6.074 1 27.88 149 THR B O 1
ATOM 9239 N N . PRO B 1 150 ? 17.75 50.562 -6.246 1 26.17 150 PRO B N 1
ATOM 9240 C CA . PRO B 1 150 ? 17.219 51.25 -5.07 1 26.17 150 PRO B CA 1
ATOM 9241 C C . PRO B 1 150 ? 17.922 50.875 -3.779 1 26.17 150 PRO B C 1
ATOM 9243 O O . PRO B 1 150 ? 18.297 49.688 -3.617 1 26.17 150 PRO B O 1
ATOM 9246 N N . ARG B 1 151 ? 18.656 51.75 -2.979 1 27.78 151 ARG B N 1
ATOM 9247 C CA . ARG B 1 151 ? 19.344 51.906 -1.705 1 27.78 151 ARG B CA 1
ATOM 9248 C C . ARG B 1 151 ? 18.5 51.375 -0.547 1 27.78 151 ARG B C 1
ATOM 9250 O O . ARG B 1 151 ? 17.375 51.844 -0.344 1 27.78 151 ARG B O 1
ATOM 9257 N N . SER B 1 152 ? 18.562 50.312 -0.208 1 25.97 152 SER B N 1
ATOM 9258 C CA . SER B 1 152 ? 17.734 50.062 0.968 1 25.97 152 SER B CA 1
ATOM 9259 C C . SER B 1 152 ? 17.938 51.156 2.02 1 25.97 152 SER B C 1
ATOM 9261 O O . SER B 1 152 ? 16.969 51.688 2.557 1 25.97 152 SER B O 1
ATOM 9263 N N . ASP B 1 153 ? 18.984 51.125 3.018 1 26.27 153 ASP B N 1
ATOM 9264 C CA . ASP B 1 153 ? 19.047 51.875 4.266 1 26.27 153 ASP B CA 1
ATOM 9265 C C . ASP B 1 153 ? 19.141 53.375 3.998 1 26.27 153 ASP B C 1
ATOM 9267 O O . ASP B 1 153 ? 19.344 53.812 2.857 1 26.27 153 ASP B O 1
ATOM 9271 N N . ASP B 1 154 ? 20.016 54.375 4.875 1 24.98 154 ASP B N 1
ATOM 9272 C CA . ASP B 1 154 ? 20.094 55.844 4.977 1 24.98 154 ASP B CA 1
ATOM 9273 C C . ASP B 1 154 ? 20.594 56.469 3.67 1 24.98 154 ASP B C 1
ATOM 9275 O O . ASP B 1 154 ? 20.359 57.625 3.402 1 24.98 154 ASP B O 1
ATOM 9279 N N . GLU B 1 155 ? 21.891 56.156 3.094 1 26.09 155 GLU B N 1
ATOM 9280 C CA . GLU B 1 155 ? 22.578 57.312 2.549 1 26.09 155 GLU B CA 1
ATOM 9281 C C . GLU B 1 155 ? 21.922 57.781 1.258 1 26.09 155 GLU B C 1
ATOM 9283 O O . GLU B 1 155 ? 21.609 58.969 1.113 1 26.09 155 GLU B O 1
ATOM 9288 N N . SER B 1 156 ? 22.562 57.438 -0.039 1 25.28 156 SER B N 1
ATOM 9289 C CA . SER B 1 156 ? 22.688 58.156 -1.295 1 25.28 156 SER B CA 1
ATOM 9290 C C . SER B 1 156 ? 21.484 57.906 -2.203 1 25.28 156 SER B C 1
ATOM 9292 O O . SER B 1 156 ? 21.5 58.281 -3.375 1 25.28 156 SER B O 1
ATOM 9294 N N . THR B 1 157 ? 20.734 56.938 -2.154 1 27.27 157 THR B N 1
ATOM 9295 C CA . THR B 1 157 ? 19.906 57.062 -3.342 1 27.27 157 THR B CA 1
ATOM 9296 C C . THR B 1 157 ? 19.188 58.406 -3.359 1 27.27 157 THR B C 1
ATOM 9298 O O . THR B 1 157 ? 18.203 58.594 -2.65 1 27.27 157 THR B O 1
ATOM 9301 N N . SER B 1 158 ? 19.969 59.531 -3.566 1 26.83 158 SER B N 1
ATOM 9302 C CA . SER B 1 158 ? 19.703 60.938 -3.842 1 26.83 158 SER B CA 1
ATOM 9303 C C . SER B 1 158 ? 18.594 61.125 -4.863 1 26.83 158 SER B C 1
ATOM 9305 O O . SER B 1 158 ? 17.953 62.156 -4.922 1 26.83 158 SER B O 1
ATOM 9307 N N . GLY B 1 159 ? 18.594 60.375 -6.094 1 26.16 159 GLY B N 1
ATOM 9308 C CA . GLY B 1 159 ? 17.938 61 -7.219 1 26.16 159 GLY B CA 1
ATOM 9309 C C . GLY B 1 159 ? 16.422 60.844 -7.18 1 26.16 159 GLY B C 1
ATOM 9310 O O . GLY B 1 159 ? 15.734 61.25 -8.125 1 26.16 159 GLY B O 1
ATOM 9311 N N . LEU B 1 160 ? 15.906 59.656 -7.016 1 29.83 160 LEU B N 1
ATOM 9312 C CA . LEU B 1 160 ? 14.508 59.938 -7.34 1 29.83 160 LEU B CA 1
ATOM 9313 C C . LEU B 1 160 ? 13.938 61.031 -6.453 1 29.83 160 LEU B C 1
ATOM 9315 O O . LEU B 1 160 ? 14.18 61.062 -5.242 1 29.83 160 LEU B O 1
ATOM 9319 N N . SER B 1 161 ? 13.727 62.219 -6.988 1 27.72 161 SER B N 1
ATOM 9320 C CA . SER B 1 161 ? 13.141 63.531 -6.656 1 27.72 161 SER B CA 1
ATOM 9321 C C . SER B 1 161 ? 11.969 63.344 -5.691 1 27.72 161 SER B C 1
ATOM 9323 O O . SER B 1 161 ? 11.273 64.312 -5.387 1 27.72 161 SER B O 1
ATOM 9325 N N . SER B 1 162 ? 11.18 62.344 -5.898 1 31.81 162 SER B N 1
ATOM 9326 C CA . SER B 1 162 ? 10.164 62.844 -4.973 1 31.81 162 SER B CA 1
ATOM 9327 C C . SER B 1 162 ? 10.766 63.188 -3.613 1 31.81 162 SER B C 1
ATOM 9329 O O . SER B 1 162 ? 11.852 62.688 -3.271 1 31.81 162 SER B O 1
ATOM 9331 N N . GLY B 1 163 ? 10.086 64 -2.607 1 31.38 163 GLY B N 1
ATOM 9332 C CA . GLY B 1 163 ? 10.602 64.812 -1.52 1 31.38 163 GLY B CA 1
ATOM 9333 C C . GLY B 1 163 ? 11.547 64.062 -0.601 1 31.38 163 GLY B C 1
ATOM 9334 O O . GLY B 1 163 ? 11.453 62.844 -0.475 1 31.38 163 GLY B O 1
ATOM 9335 N N . ALA B 1 164 ? 12.82 64.25 -0.37 1 35.84 164 ALA B N 1
ATOM 9336 C CA . ALA B 1 164 ? 13.883 64.188 0.63 1 35.84 164 ALA B CA 1
ATOM 9337 C C . ALA B 1 164 ? 13.328 63.812 2.002 1 35.84 164 ALA B C 1
ATOM 9339 O O . ALA B 1 164 ? 14.086 63.438 2.902 1 35.84 164 ALA B O 1
ATOM 9340 N N . ALA B 1 165 ? 12.125 64.375 2.496 1 40.5 165 ALA B N 1
ATOM 9341 C CA . ALA B 1 165 ? 11.57 64.312 3.846 1 40.5 165 ALA B CA 1
ATOM 9342 C C . ALA B 1 165 ? 10.953 62.969 4.148 1 40.5 165 ALA B C 1
ATOM 9344 O O . ALA B 1 165 ? 10.172 62.438 3.359 1 40.5 165 ALA B O 1
ATOM 9345 N N . GLY B 1 166 ? 11.562 61.812 4.734 1 53.28 166 GLY B N 1
ATOM 9346 C CA . GLY B 1 166 ? 11.07 60.625 5.387 1 53.28 166 GLY B CA 1
ATOM 9347 C C . GLY B 1 166 ? 9.562 60.625 5.59 1 53.28 166 GLY B C 1
ATOM 9348 O O . GLY B 1 166 ? 8.906 61.625 5.363 1 53.28 166 GLY B O 1
ATOM 9349 N N . ARG B 1 167 ? 8.82 59.281 5.457 1 69.06 167 ARG B N 1
ATOM 9350 C CA . ARG B 1 167 ? 7.398 59.25 5.801 1 69.06 167 ARG B CA 1
ATOM 9351 C C . ARG B 1 167 ? 7.098 60.188 6.977 1 69.06 167 ARG B C 1
ATOM 9353 O O . ARG B 1 167 ? 7.832 60.188 7.965 1 69.06 167 ARG B O 1
ATOM 9360 N N . PRO B 1 168 ? 6.328 61.219 6.594 1 77.06 168 PRO B N 1
ATOM 9361 C CA . PRO B 1 168 ? 5.988 62.125 7.699 1 77.06 168 PRO B CA 1
ATOM 9362 C C . PRO B 1 168 ? 5.707 61.375 9 1 77.06 168 PRO B C 1
ATOM 9364 O O . PRO B 1 168 ? 6.027 61.875 10.086 1 77.06 168 PRO B O 1
ATOM 9367 N N . GLU B 1 169 ? 5.305 60.156 8.836 1 81 169 GLU B N 1
ATOM 9368 C CA . GLU B 1 169 ? 5.008 59.375 10.031 1 81 169 GLU B CA 1
ATOM 9369 C C . GLU B 1 169 ? 6.281 59 10.789 1 81 169 GLU B C 1
ATOM 9371 O O . GLU B 1 169 ? 6.293 59 12.023 1 81 169 GLU B O 1
ATOM 9376 N N . LYS B 1 170 ? 7.352 58.75 10.07 1 82.31 170 LYS B N 1
ATOM 9377 C CA . LYS B 1 170 ? 8.625 58.406 10.703 1 82.31 170 LYS B CA 1
ATOM 9378 C C . LYS B 1 170 ? 9.188 59.594 11.477 1 82.31 170 LYS B C 1
ATOM 9380 O O . LYS B 1 170 ? 9.625 59.469 12.617 1 82.31 170 LYS B O 1
ATOM 9385 N N . GLN B 1 171 ? 9.094 60.781 10.852 1 82.12 171 GLN B N 1
ATOM 9386 C CA . GLN B 1 171 ? 9.641 62 11.484 1 82.12 171 GLN B CA 1
ATOM 9387 C C . GLN B 1 171 ? 8.828 62.375 12.711 1 82.12 171 GLN B C 1
ATOM 9389 O O . GLN B 1 171 ? 9.383 62.812 13.727 1 82.12 171 GLN B O 1
ATOM 9394 N N . ALA B 1 172 ? 7.566 62.156 12.555 1 85.31 172 ALA B N 1
ATOM 9395 C CA . ALA B 1 172 ? 6.703 62.469 13.688 1 85.31 172 ALA B CA 1
ATOM 9396 C C . ALA B 1 172 ? 6.977 61.531 14.867 1 85.31 172 ALA B C 1
ATOM 9398 O O . ALA B 1 172 ? 7.043 62 16.016 1 85.31 172 ALA B O 1
ATOM 9399 N N . GLN B 1 173 ? 7.105 60.312 14.656 1 84.81 173 GLN B N 1
ATOM 9400 C CA . GLN B 1 173 ? 7.336 59.344 15.719 1 84.81 173 GLN B CA 1
ATOM 9401 C C . GLN B 1 173 ? 8.734 59.469 16.312 1 84.81 173 GLN B C 1
ATOM 9403 O O . GLN B 1 173 ? 8.945 59.25 17.5 1 84.81 173 GLN B O 1
ATOM 9408 N N . LYS B 1 174 ? 9.703 59.844 15.453 1 86.12 174 LYS B N 1
ATOM 9409 C CA . LYS B 1 174 ? 11.062 60.094 15.922 1 86.12 174 LYS B CA 1
ATOM 9410 C C . LYS B 1 174 ? 11.102 61.281 16.875 1 86.12 174 LYS B C 1
ATOM 9412 O O . LYS B 1 174 ? 11.734 61.219 17.922 1 86.12 174 LYS B O 1
ATOM 9417 N N . ALA B 1 175 ? 10.406 62.281 16.469 1 86.5 175 ALA B N 1
ATOM 9418 C CA . ALA B 1 175 ? 10.359 63.5 17.297 1 86.5 175 ALA B CA 1
ATOM 9419 C C . ALA B 1 175 ? 9.68 63.219 18.641 1 86.5 175 ALA B C 1
ATOM 9421 O O . ALA B 1 175 ? 10.109 63.719 19.672 1 86.5 175 ALA B O 1
ATOM 9422 N N . GLU B 1 176 ? 8.719 62.5 18.562 1 87.25 176 GLU B N 1
ATOM 9423 C CA . GLU B 1 176 ? 8.008 62.125 19.781 1 87.25 176 GLU B CA 1
ATOM 9424 C C . GLU B 1 176 ? 8.891 61.281 20.703 1 87.25 176 GLU B C 1
ATOM 9426 O O . GLU B 1 176 ? 8.906 61.5 21.922 1 87.25 176 GLU B O 1
ATOM 9431 N N . LEU B 1 177 ? 9.594 60.406 20.234 1 87.19 177 LEU B N 1
ATOM 9432 C CA . LEU B 1 177 ? 10.469 59.531 21.031 1 87.19 177 LEU B CA 1
ATOM 9433 C C . LEU B 1 177 ? 11.594 60.344 21.656 1 87.19 177 LEU B C 1
ATOM 9435 O O . LEU B 1 177 ? 11.938 60.125 22.828 1 87.19 177 LEU B O 1
ATOM 9439 N N . GLU B 1 178 ? 12.109 61.281 20.891 1 86.75 178 GLU B N 1
ATOM 9440 C CA . GLU B 1 178 ? 13.188 62.125 21.406 1 86.75 178 GLU B CA 1
ATOM 9441 C C . GLU B 1 178 ? 12.719 63 22.562 1 86.75 178 GLU B C 1
ATOM 9443 O O . GLU B 1 178 ? 13.484 63.281 23.484 1 86.75 178 GLU B O 1
ATOM 9448 N N . SER B 1 179 ? 11.492 63.281 22.453 1 87.44 179 SER B N 1
ATOM 9449 C CA . SER B 1 179 ? 10.953 64.188 23.484 1 87.44 179 SER B CA 1
ATOM 9450 C C . SER B 1 179 ? 10.719 63.406 24.781 1 87.44 179 SER B C 1
ATOM 9452 O O . SER B 1 179 ? 10.641 64 25.859 1 87.44 179 SER B O 1
ATOM 9454 N N . ILE B 1 180 ? 10.719 62.156 24.797 1 89.38 180 ILE B N 1
ATOM 9455 C CA . ILE B 1 180 ? 10.359 61.375 25.969 1 89.38 180 ILE B CA 1
ATOM 9456 C C . ILE B 1 180 ? 11.617 60.781 26.609 1 89.38 180 ILE B C 1
ATOM 9458 O O . ILE B 1 180 ? 11.812 60.875 27.812 1 89.38 180 ILE B O 1
ATOM 9462 N N . ILE B 1 181 ? 12.547 60.312 25.891 1 89.88 181 ILE B N 1
ATOM 9463 C CA . ILE B 1 181 ? 13.57 59.375 26.375 1 89.88 181 ILE B CA 1
ATOM 9464 C C . ILE B 1 181 ? 14.688 60.188 27.047 1 89.88 181 ILE B C 1
ATOM 9466 O O . ILE B 1 181 ? 15.398 59.656 27.906 1 89.88 181 ILE B O 1
ATOM 9470 N N . PHE B 1 182 ? 14.906 61.5 26.75 1 90.62 182 PHE B N 1
ATOM 9471 C CA . PHE B 1 182 ? 16.094 62.188 27.234 1 90.62 182 PHE B CA 1
ATOM 9472 C C . PHE B 1 182 ? 15.75 63.031 28.469 1 90.62 182 PHE B C 1
ATOM 9474 O O . PHE B 1 182 ? 16.625 63.656 29.062 1 90.62 182 PHE B O 1
ATOM 9481 N N . ASP B 1 183 ? 14.516 62.938 28.891 1 89.81 183 ASP B N 1
ATOM 9482 C CA . ASP B 1 183 ? 14.109 63.656 30.109 1 89.81 183 ASP B CA 1
ATOM 9483 C C . ASP B 1 183 ? 13.547 62.688 31.141 1 89.81 183 ASP B C 1
ATOM 9485 O O . ASP B 1 183 ? 12.836 61.719 30.812 1 89.81 183 ASP B O 1
ATOM 9489 N N . PRO B 1 184 ? 14 62.938 32.406 1 88.56 184 PRO B N 1
ATOM 9490 C CA . PRO B 1 184 ? 13.43 62.094 33.438 1 88.56 184 PRO B CA 1
ATOM 9491 C C . PRO B 1 184 ? 11.914 62.219 33.562 1 88.56 184 PRO B C 1
ATOM 9493 O O . PRO B 1 184 ? 11.359 63.25 33.156 1 88.56 184 PRO B O 1
ATOM 9496 N N . ASP B 1 185 ? 11.258 61.25 34.031 1 87.94 185 ASP B N 1
ATOM 9497 C CA . ASP B 1 185 ? 9.805 61.25 34.188 1 87.94 185 ASP B CA 1
ATOM 9498 C C . ASP B 1 185 ? 9.352 62.219 35.25 1 87.94 185 ASP B C 1
ATOM 9500 O O . ASP B 1 185 ? 9.672 62.031 36.438 1 87.94 185 ASP B O 1
ATOM 9504 N N . PRO B 1 186 ? 8.648 63.156 34.938 1 86.5 186 PRO B N 1
ATOM 9505 C CA . PRO B 1 186 ? 8.234 64.188 35.906 1 86.5 186 PRO B CA 1
ATOM 9506 C C . PRO B 1 186 ? 7.125 63.656 36.844 1 86.5 186 PRO B C 1
ATOM 9508 O O . PRO B 1 186 ? 6.949 64.188 37.938 1 86.5 186 PRO B O 1
ATOM 9511 N N . ASN B 1 187 ? 6.48 62.719 36.438 1 87.5 187 ASN B N 1
ATOM 9512 C CA . ASN B 1 187 ? 5.309 62.25 37.188 1 87.5 187 ASN B CA 1
ATOM 9513 C C . ASN B 1 187 ? 5.645 61.094 38.125 1 87.5 187 ASN B C 1
ATOM 9515 O O . ASN B 1 187 ? 4.875 60.781 39.031 1 87.5 187 ASN B O 1
ATOM 9519 N N . ALA B 1 188 ? 6.801 60.5 37.969 1 91.88 188 ALA B N 1
ATOM 9520 C CA . ALA B 1 188 ? 7.137 59.312 38.719 1 91.88 188 ALA B CA 1
ATOM 9521 C C . ALA B 1 188 ? 7.477 59.656 40.156 1 91.88 188 ALA B C 1
ATOM 9523 O O . ALA B 1 188 ? 8.148 60.656 40.438 1 91.88 188 ALA B O 1
ATOM 9524 N N . LYS B 1 189 ? 6.895 58.875 41.062 1 95.44 189 LYS B N 1
ATOM 9525 C CA . LYS B 1 189 ? 7.152 59 42.5 1 95.44 189 LYS B CA 1
ATOM 9526 C C . LYS B 1 189 ? 7.648 57.688 43.094 1 95.44 189 LYS B C 1
ATOM 9528 O O . LYS B 1 189 ? 6.91 57 43.781 1 95.44 189 LYS B O 1
ATOM 9533 N N . PRO B 1 190 ? 8.914 57.438 42.875 1 95.25 190 PRO B N 1
ATOM 9534 C CA . PRO B 1 190 ? 9.438 56.125 43.25 1 95.25 190 PRO B CA 1
ATOM 9535 C C . PRO B 1 190 ? 9.328 55.875 44.75 1 95.25 190 PRO B C 1
ATOM 9537 O O . PRO B 1 190 ? 8.977 54.75 45.156 1 95.25 190 PRO B O 1
ATOM 9540 N N . GLN B 1 191 ? 9.555 56.812 45.656 1 93.62 191 GLN B N 1
ATOM 9541 C CA . GLN B 1 191 ? 9.531 56.594 47.094 1 93.62 191 GLN B CA 1
ATOM 9542 C C . GLN B 1 191 ? 8.109 56.375 47.594 1 93.62 191 GLN B C 1
ATOM 9544 O O . GLN B 1 191 ? 7.875 55.5 48.406 1 93.62 191 GLN B O 1
ATOM 9549 N N . GLU B 1 192 ? 7.188 57.125 47.031 1 94.94 192 GLU B N 1
ATOM 9550 C CA . GLU B 1 192 ? 5.785 56.906 47.406 1 94.94 192 GLU B CA 1
ATOM 9551 C C . GLU B 1 192 ? 5.277 55.562 46.906 1 94.94 192 GLU B C 1
ATOM 9553 O O . GLU B 1 192 ? 4.445 54.938 47.562 1 94.94 192 GLU B O 1
ATOM 9558 N N . LEU B 1 193 ? 5.762 55.156 45.75 1 95.88 193 LEU B N 1
ATOM 9559 C CA . LEU B 1 193 ? 5.367 53.844 45.219 1 95.88 193 LEU B CA 1
ATOM 9560 C C . LEU B 1 193 ? 5.848 52.719 46.125 1 95.88 193 LEU B C 1
ATOM 9562 O O . LEU B 1 193 ? 5.098 51.781 46.406 1 95.88 193 LEU B O 1
ATOM 9566 N N . VAL B 1 194 ? 7.102 52.812 46.594 1 95.38 194 VAL B N 1
ATOM 9567 C CA . VAL B 1 194 ? 7.668 51.781 47.469 1 95.38 194 VAL B CA 1
ATOM 9568 C C . VAL B 1 194 ? 6.891 51.75 48.781 1 95.38 194 VAL B C 1
ATOM 9570 O O . VAL B 1 194 ? 6.621 50.656 49.312 1 95.38 194 VAL B O 1
ATOM 9573 N N . LYS B 1 195 ? 6.5 52.906 49.25 1 94.25 195 LYS B N 1
ATOM 9574 C CA . LYS B 1 195 ? 5.703 52.969 50.469 1 94.25 195 LYS B CA 1
ATOM 9575 C C . LYS B 1 195 ? 4.332 52.344 50.281 1 94.25 195 LYS B C 1
ATOM 9577 O O . LYS B 1 195 ? 3.842 51.625 51.156 1 94.25 195 LYS B O 1
ATOM 9582 N N . TYR B 1 196 ? 3.771 52.656 49.156 1 95.12 196 TYR B N 1
ATOM 9583 C CA . TYR B 1 196 ? 2.488 52.062 48.812 1 95.12 196 TYR B CA 1
ATOM 9584 C C . TYR B 1 196 ? 2.578 50.562 48.781 1 95.12 196 TYR B C 1
ATOM 9586 O O . TYR B 1 196 ? 1.702 49.844 49.312 1 95.12 196 TYR B O 1
ATOM 9594 N N . LEU B 1 197 ? 3.617 50 48.188 1 94.44 197 LEU B N 1
ATOM 9595 C CA . LEU B 1 197 ? 3.797 48.562 48.062 1 94.44 197 LEU B CA 1
ATOM 9596 C C . LEU B 1 197 ? 4.086 47.938 49.406 1 94.44 197 LEU B C 1
ATOM 9598 O O . LEU B 1 197 ? 3.629 46.844 49.688 1 94.44 197 LEU B O 1
ATOM 9602 N N . GLU B 1 198 ? 4.867 48.594 50.219 1 92.69 198 GLU B N 1
ATOM 9603 C CA . GLU B 1 198 ? 5.129 48.094 51.562 1 92.69 198 GLU B CA 1
ATOM 9604 C C . GLU B 1 198 ? 3.836 47.969 52.375 1 92.69 198 GLU B C 1
ATOM 9606 O O . GLU B 1 198 ? 3.633 46.969 53.062 1 92.69 198 GLU B O 1
ATOM 9611 N N . ASP B 1 199 ? 2.99 48.969 52.219 1 92.44 199 ASP B N 1
ATOM 9612 C CA . ASP B 1 199 ? 1.704 48.906 52.906 1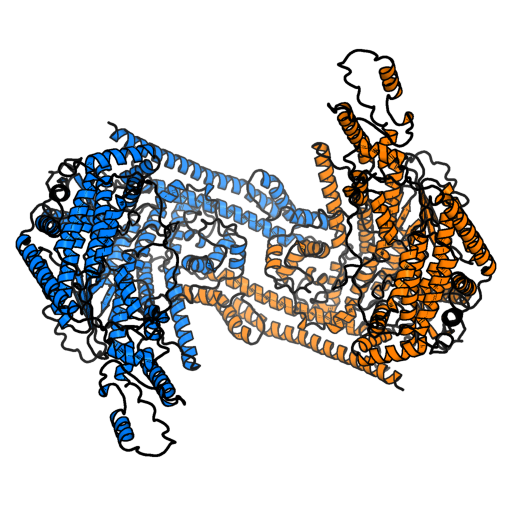 92.44 199 ASP B CA 1
ATOM 9613 C C . ASP B 1 199 ? 0.826 47.781 52.375 1 92.44 199 ASP B C 1
ATOM 9615 O O . ASP B 1 199 ? 0.119 47.125 53.125 1 92.44 199 ASP B O 1
ATOM 9619 N N . LEU B 1 200 ? 0.84 47.688 51.094 1 92.62 200 LEU B N 1
ATOM 9620 C CA . LEU B 1 200 ? 0.045 46.656 50.438 1 92.62 200 LEU B CA 1
ATOM 9621 C C . LEU B 1 200 ? 0.482 45.25 50.906 1 92.62 200 LEU B C 1
ATOM 9623 O O . LEU B 1 200 ? -0.357 44.406 51.219 1 92.62 200 LEU B O 1
ATOM 9627 N N . PHE B 1 201 ? 1.778 45 50.938 1 90.31 201 PHE B N 1
ATOM 9628 C CA . PHE B 1 201 ? 2.293 43.688 51.312 1 90.31 201 PHE B CA 1
ATOM 9629 C C . PHE B 1 201 ? 2.107 43.469 52.812 1 90.31 201 PHE B C 1
ATOM 9631 O O . PHE B 1 201 ? 1.885 42.312 53.25 1 90.31 201 PHE B O 1
ATOM 9638 N N . LYS B 1 202 ? 2.152 44.5 53.594 1 88.19 202 LYS B N 1
ATOM 9639 C CA . LYS B 1 202 ? 1.878 44.375 55 1 88.19 202 LYS B CA 1
ATOM 9640 C C . LYS B 1 202 ? 0.437 43.938 55.25 1 88.19 202 LYS B C 1
ATOM 9642 O O . LYS B 1 202 ? 0.183 43.062 56.062 1 88.19 202 LYS B O 1
ATOM 9647 N N . LYS B 1 203 ? -0.383 44.562 54.531 1 88.62 203 LYS B N 1
ATOM 9648 C CA . LYS B 1 203 ? -1.79 44.188 54.625 1 88.62 203 LYS B CA 1
ATOM 9649 C C . LYS B 1 203 ? -2.012 42.75 54.188 1 88.62 203 LYS B C 1
ATOM 9651 O O . LYS B 1 203 ? -2.807 42 54.781 1 88.62 203 LYS B O 1
ATOM 9656 N N . ALA B 1 204 ? -1.387 42.375 53.156 1 88.12 204 ALA B N 1
ATOM 9657 C CA . ALA B 1 204 ? -1.524 41.031 52.625 1 88.12 204 ALA B CA 1
ATOM 9658 C C . ALA B 1 204 ? -1.008 40 53.594 1 88.12 204 ALA B C 1
ATOM 9660 O O . ALA B 1 204 ? -1.593 38.938 53.75 1 88.12 204 ALA B O 1
ATOM 9661 N N . GLU B 1 205 ? 0.051 40.344 54.219 1 82.31 205 GLU B N 1
ATOM 9662 C CA . GLU B 1 205 ? 0.622 39.438 55.219 1 82.31 205 GLU B CA 1
ATOM 9663 C C . GLU B 1 205 ? -0.283 39.312 56.438 1 82.31 205 GLU B C 1
ATOM 9665 O O . GLU B 1 205 ? -0.422 38.25 57.031 1 82.31 205 GLU B O 1
ATOM 9670 N N . GLU B 1 206 ? -0.889 40.312 56.812 1 82.38 206 GLU B N 1
ATOM 9671 C CA . GLU B 1 206 ? -1.82 40.312 57.938 1 82.38 206 GLU B CA 1
ATOM 9672 C C . GLU B 1 206 ? -3.062 39.5 57.625 1 82.38 206 GLU B C 1
ATOM 9674 O O . GLU B 1 206 ? -3.551 38.75 58.469 1 82.38 206 GLU B O 1
ATOM 9679 N N . ASP B 1 207 ? -3.553 39.594 56.469 1 81.75 207 ASP B N 1
ATOM 9680 C CA . ASP B 1 207 ? -4.719 38.812 56.031 1 81.75 207 ASP B CA 1
ATOM 9681 C C . ASP B 1 207 ? -4.414 37.312 56 1 81.75 207 ASP B C 1
ATOM 9683 O O . ASP B 1 207 ? -5.27 36.5 56.344 1 81.75 207 ASP B O 1
ATOM 9687 N N . ALA B 1 208 ? -3.252 36.969 55.531 1 74.06 208 ALA B N 1
ATOM 9688 C CA . ALA B 1 208 ? -2.848 35.562 55.438 1 74.06 208 ALA B CA 1
ATOM 9689 C C . ALA B 1 208 ? -2.723 34.938 56.812 1 74.06 208 ALA B C 1
ATOM 9691 O O . ALA B 1 208 ? -3.072 33.75 57 1 74.06 208 ALA B O 1
ATOM 9692 N N . LYS B 1 209 ? -2.277 35.625 57.781 1 67 209 LYS B N 1
ATOM 9693 C CA . LYS B 1 209 ? -2.137 35.125 59.156 1 67 209 LYS B CA 1
ATOM 9694 C C . LYS B 1 209 ? -3.498 34.875 59.781 1 67 209 LYS B C 1
ATOM 9696 O O . LYS B 1 209 ? -3.658 33.906 60.531 1 67 209 LYS B O 1
ATOM 9701 N N . LYS B 1 210 ? -4.449 35.5 59.406 1 65.5 210 LYS B N 1
ATOM 9702 C CA . LYS B 1 210 ? -5.797 35.312 59.938 1 65.5 210 LYS B CA 1
ATOM 9703 C C . LYS B 1 210 ? -6.418 34.031 59.375 1 65.5 210 LYS B C 1
ATOM 9705 O O . LYS B 1 210 ? -7.168 33.344 60.094 1 65.5 210 LYS B O 1
ATOM 9710 N N . HIS B 1 211 ? -6.152 33.594 58.156 1 59.62 211 HIS B N 1
ATOM 9711 C CA . HIS B 1 211 ? -6.746 32.438 57.531 1 59.62 211 HIS B CA 1
ATOM 9712 C C . HIS B 1 211 ? -6.102 31.141 58.062 1 59.62 211 HIS B C 1
ATOM 9714 O O . HIS B 1 211 ? -6.73 30.078 58.062 1 59.62 211 HIS B O 1
ATOM 9720 N N . MET B 1 212 ? -4.797 30.969 58.375 1 54.59 212 MET B N 1
ATOM 9721 C CA . MET B 1 212 ? -4.113 29.766 58.875 1 54.59 212 MET B CA 1
ATOM 9722 C C . MET B 1 212 ? -4.609 29.406 60.25 1 54.59 212 MET B C 1
ATOM 9724 O O . MET B 1 212 ? -4.574 28.25 60.656 1 54.59 212 MET B O 1
ATOM 9728 N N . THR B 1 213 ? -5.004 30.25 61.219 1 48.06 213 THR B N 1
ATOM 9729 C CA . THR B 1 213 ? -5.461 29.828 62.531 1 48.06 213 THR B CA 1
ATOM 9730 C C . THR B 1 213 ? -6.703 28.953 62.406 1 48.06 213 THR B C 1
ATOM 9732 O O . THR B 1 213 ? -7.215 28.453 63.438 1 48.06 213 THR B O 1
ATOM 9735 N N . LYS B 1 214 ? -7.305 28.75 61.188 1 40.94 214 LYS B N 1
ATOM 9736 C CA . LYS B 1 214 ? -8.375 27.75 61.188 1 40.94 214 LYS B CA 1
ATOM 9737 C C . LYS B 1 214 ? -7.828 26.359 60.906 1 40.94 214 LYS B C 1
ATOM 9739 O O . LYS B 1 214 ? -7.105 26.141 59.938 1 40.94 214 LYS B O 1
ATOM 9744 N N . LYS B 1 215 ? -7.613 25.438 61.938 1 39.62 215 LYS B N 1
ATOM 9745 C CA . LYS B 1 215 ? -7.109 24.062 62 1 39.62 215 LYS B CA 1
ATOM 9746 C C . LYS B 1 215 ? -7.738 23.203 60.906 1 39.62 215 LYS B C 1
ATOM 9748 O O . LYS B 1 215 ? -8.961 23.156 60.781 1 39.62 215 LYS B O 1
ATOM 9753 N N . PRO B 1 216 ? -6.906 22.672 59.938 1 35.16 216 PRO B N 1
ATOM 9754 C CA . PRO B 1 216 ? -7.578 21.578 59.219 1 35.16 216 PRO B CA 1
ATOM 9755 C C . PRO B 1 216 ? -8.047 20.469 60.188 1 35.16 216 PRO B C 1
ATOM 9757 O O . PRO B 1 216 ? -7.422 20.219 61.219 1 35.16 216 PRO B O 1
ATOM 9760 N N . LEU B 1 217 ? -9.352 20.188 60.219 1 29.33 217 LEU B N 1
ATOM 9761 C CA . LEU B 1 217 ? -9.883 19.047 60.969 1 29.33 217 LEU B CA 1
ATOM 9762 C C . LEU B 1 217 ? -9.18 17.766 60.562 1 29.33 217 LEU B C 1
ATOM 9764 O O . LEU B 1 217 ? -9.203 17.375 59.406 1 29.33 217 LEU B O 1
ATOM 9768 N N . SER B 1 218 ? -7.93 17.531 61.125 1 27.39 218 SER B N 1
ATOM 9769 C CA . SER B 1 218 ? -7.215 16.266 61 1 27.39 218 SER B CA 1
ATOM 9770 C C . SER B 1 218 ? -8.148 15.078 61.25 1 27.39 218 SER B C 1
ATOM 9772 O O . SER B 1 218 ? -8.852 15.023 62.25 1 27.39 218 SER B O 1
ATOM 9774 N N . LEU B 1 219 ? -8.711 14.453 60.188 1 25.31 219 LEU B N 1
ATOM 9775 C CA . LEU B 1 219 ? -9.328 13.133 60.281 1 25.31 219 LEU B CA 1
ATOM 9776 C C . LEU B 1 219 ? -8.375 12.133 60.938 1 25.31 219 LEU B C 1
ATOM 9778 O O . LEU B 1 219 ? -7.281 11.891 60.406 1 25.31 219 LEU B O 1
ATOM 9782 N N . GLU B 1 220 ? -8.234 12.016 62.219 1 23.23 220 GLU B N 1
ATOM 9783 C CA . GLU B 1 220 ? -7.605 10.984 63.031 1 23.23 220 GLU B CA 1
ATOM 9784 C C . GLU B 1 220 ? -8.086 9.594 62.625 1 23.23 220 GLU B C 1
ATOM 9786 O O . GLU B 1 220 ? -9.258 9.258 62.812 1 23.23 220 GLU B O 1
ATOM 9791 N N . VAL B 1 221 ? -7.66 9.023 61.406 1 23.53 221 VAL B N 1
ATOM 9792 C CA . VAL B 1 221 ? -7.848 7.582 61.25 1 23.53 221 VAL B CA 1
ATOM 9793 C C . VAL B 1 221 ? -7.152 6.852 62.406 1 23.53 221 VAL B C 1
ATOM 9795 O O . VAL B 1 221 ? -5.961 7.055 62.656 1 23.53 221 VAL B O 1
ATOM 9798 N N . ALA B 1 222 ? -7.828 6.324 63.438 1 21.62 222 ALA B N 1
ATOM 9799 C CA . ALA B 1 222 ? -7.527 5.477 64.562 1 21.62 222 ALA B CA 1
ATOM 9800 C C . ALA B 1 222 ? -6.871 4.172 64.125 1 21.62 222 ALA B C 1
ATOM 9802 O O . ALA B 1 222 ? -7.535 3.283 63.594 1 21.62 222 ALA B O 1
ATOM 9803 N N . SER B 1 223 ? -5.707 4.145 63.281 1 20.56 223 SER B N 1
ATOM 9804 C CA . SER B 1 223 ? -5.051 2.857 63.094 1 20.56 223 SER B CA 1
ATOM 9805 C C . SER B 1 223 ? -4.578 2.279 64.438 1 20.56 223 SER B C 1
ATOM 9807 O O . SER B 1 223 ? -3.904 2.961 65.188 1 20.56 223 SER B O 1
ATOM 9809 N N . ASP B 1 224 ? -5.152 1.278 65.125 1 19.31 224 ASP B N 1
ATOM 9810 C CA . ASP B 1 224 ? -4.938 0.372 66.25 1 19.31 224 ASP B CA 1
ATOM 9811 C C . ASP B 1 224 ? -3.648 -0.429 66.062 1 19.31 224 ASP B C 1
ATOM 9813 O O . ASP B 1 224 ? -3.4 -1.388 66.75 1 19.31 224 ASP B O 1
ATOM 9817 N N . ASP B 1 225 ? -2.893 -0.468 64.938 1 19.11 225 ASP B N 1
ATOM 9818 C CA . ASP B 1 225 ? -1.904 -1.541 65 1 19.11 225 ASP B CA 1
ATOM 9819 C C . ASP B 1 225 ? -0.878 -1.287 66.125 1 19.11 225 ASP B C 1
ATOM 9821 O O . ASP B 1 225 ? -0.233 -0.238 66.125 1 19.11 225 ASP B O 1
ATOM 9825 N N . ASP B 1 226 ? -0.833 -1.926 67.312 1 18.14 226 ASP B N 1
ATOM 9826 C CA . ASP B 1 226 ? -0.075 -2.26 68.5 1 18.14 226 ASP B CA 1
ATOM 9827 C C . ASP B 1 226 ? 1.314 -2.785 68.125 1 18.14 226 ASP B C 1
ATOM 9829 O O . ASP B 1 226 ? 2.176 -2.916 69 1 18.14 226 ASP B O 1
ATOM 9833 N N . HIS B 1 227 ? 1.585 -3.559 67.125 1 18.75 227 HIS B N 1
ATOM 9834 C CA . HIS B 1 227 ? 2.67 -4.508 67.375 1 18.75 227 HIS B CA 1
ATOM 9835 C C . HIS B 1 227 ? 4.02 -3.801 67.438 1 18.75 227 HIS B C 1
ATOM 9837 O O . HIS B 1 227 ? 4.391 -3.113 66.438 1 18.75 227 HIS B O 1
ATOM 9843 N N . ALA B 1 228 ? 4.555 -3.424 68.625 1 18.98 228 ALA B N 1
ATOM 9844 C CA . ALA B 1 228 ? 5.781 -2.803 69.125 1 18.98 228 ALA B CA 1
ATOM 9845 C C . ALA B 1 228 ? 7.004 -3.643 68.75 1 18.98 228 ALA B C 1
ATOM 9847 O O . ALA B 1 228 ? 7.277 -4.66 69.375 1 18.98 228 ALA B O 1
ATOM 9848 N N . ASP B 1 229 ? 7.121 -4.043 67.438 1 17.31 229 ASP B N 1
ATOM 9849 C CA . ASP B 1 229 ? 8.242 -4.969 67.375 1 17.31 229 ASP B CA 1
ATOM 9850 C C . ASP B 1 229 ? 9.531 -4.312 67.875 1 17.31 229 ASP B C 1
ATOM 9852 O O . ASP B 1 229 ? 9.672 -3.09 67.812 1 17.31 229 ASP B O 1
ATOM 9856 N N . GLU B 1 230 ? 10.508 -5.09 68.438 1 17.47 230 GLU B N 1
ATOM 9857 C CA . GLU B 1 230 ? 11.672 -5.32 69.25 1 17.47 230 GLU B CA 1
ATOM 9858 C C . GLU B 1 230 ? 12.953 -4.84 68.562 1 17.47 230 GLU B C 1
ATOM 9860 O O . GLU B 1 230 ? 13.859 -4.348 69.25 1 17.47 230 GLU B O 1
ATOM 9865 N N . GLN B 1 231 ? 13.172 -5.16 67.312 1 17.81 231 GLN B N 1
ATOM 9866 C CA . GLN B 1 231 ? 14.547 -5.641 67.188 1 17.81 231 GLN B CA 1
ATOM 9867 C C . GLN B 1 231 ? 15.539 -4.484 67.312 1 17.81 231 GLN B C 1
ATOM 9869 O O . GLN B 1 231 ? 15.219 -3.35 66.938 1 17.81 231 GLN B O 1
ATOM 9874 N N . ASP B 1 232 ? 16.719 -4.832 67.75 1 18.19 232 ASP B N 1
ATOM 9875 C CA . ASP B 1 232 ? 18 -4.445 68.312 1 18.19 232 ASP B CA 1
ATOM 9876 C C . ASP B 1 232 ? 18.828 -3.623 67.312 1 18.19 232 ASP B C 1
ATOM 9878 O O . ASP B 1 232 ? 18.75 -3.822 66.125 1 18.19 232 ASP B O 1
ATOM 9882 N N . ASP B 1 233 ? 19.453 -2.457 67.812 1 17.09 233 ASP B N 1
ATOM 9883 C CA . ASP B 1 233 ? 20.094 -1.159 67.562 1 17.09 233 ASP B CA 1
ATOM 9884 C C . ASP B 1 233 ? 21.469 -1.319 66.938 1 17.09 233 ASP B C 1
ATOM 9886 O O . ASP B 1 233 ? 22.203 -0.343 66.75 1 17.09 233 ASP B O 1
ATOM 9890 N N . ASP B 1 234 ? 22.016 -2.518 66.625 1 16.98 234 ASP B N 1
ATOM 9891 C CA . ASP B 1 234 ? 23.422 -2.361 66.938 1 16.98 234 ASP B CA 1
ATOM 9892 C C . ASP B 1 234 ? 24.188 -1.649 65.812 1 16.98 234 ASP B C 1
ATOM 9894 O O . ASP B 1 234 ? 25.406 -1.494 65.875 1 16.98 234 ASP B O 1
ATOM 9898 N N . ASN B 1 235 ? 23.594 -1.54 64.625 1 17.56 235 ASN B N 1
ATOM 9899 C CA . ASN B 1 235 ? 24.656 -1.625 63.625 1 17.56 235 ASN B CA 1
ATOM 9900 C C . ASN B 1 235 ? 25.469 -0.343 63.594 1 17.56 235 ASN B C 1
ATOM 9902 O O . ASN B 1 235 ? 24.938 0.743 63.375 1 17.56 235 ASN B O 1
ATOM 9906 N N . ASP B 1 236 ? 26.734 -0.371 63.906 1 17.05 236 ASP B N 1
ATOM 9907 C CA . ASP B 1 236 ? 27.812 0.548 64.312 1 17.05 236 ASP B CA 1
ATOM 9908 C C . ASP B 1 236 ? 28.281 1.354 63.062 1 17.05 236 ASP B C 1
ATOM 9910 O O . ASP B 1 236 ? 28.438 2.574 63.156 1 17.05 236 ASP B O 1
ATOM 9914 N N . GLY B 1 237 ? 28.828 0.726 62.031 1 17.3 237 GLY B N 1
ATOM 9915 C CA . GLY B 1 237 ? 30.188 1.153 61.781 1 17.3 237 GLY B CA 1
ATOM 9916 C C . GLY B 1 237 ? 30.281 2.453 61 1 17.3 237 GLY B C 1
ATOM 9917 O O . GLY B 1 237 ? 29.266 2.955 60.531 1 17.3 237 GLY B O 1
ATOM 9918 N N . ASP B 1 238 ? 31.297 2.66 60.156 1 17.41 238 ASP B N 1
ATOM 9919 C CA . ASP B 1 238 ? 32.406 3.613 60.062 1 17.41 238 ASP B CA 1
ATOM 9920 C C . ASP B 1 238 ? 32.094 4.727 59.062 1 17.41 238 ASP B C 1
ATOM 9922 O O . ASP B 1 238 ? 31.906 5.883 59.469 1 17.41 238 ASP B O 1
ATOM 9926 N N . ASP B 1 239 ? 32.844 4.777 57.906 1 17.84 239 ASP B N 1
ATOM 9927 C CA . ASP B 1 239 ? 33.812 5.805 57.562 1 17.84 239 ASP B CA 1
ATOM 9928 C C . ASP B 1 239 ? 33.188 6.922 56.719 1 17.84 239 ASP B C 1
ATOM 9930 O O . ASP B 1 239 ? 32.094 6.754 56.188 1 17.84 239 ASP B O 1
ATOM 9934 N N . ASP B 1 240 ? 33.969 7.68 55.781 1 18.27 240 ASP B N 1
ATOM 9935 C CA . ASP B 1 240 ? 34.438 9.039 55.531 1 18.27 240 ASP B CA 1
ATOM 9936 C C . ASP B 1 240 ? 33.719 9.664 54.312 1 18.27 240 ASP B C 1
ATOM 9938 O O . ASP B 1 240 ? 34.125 10.727 53.844 1 18.27 240 ASP B O 1
ATOM 9942 N N . LYS B 1 241 ? 33 8.914 53.406 1 21.2 241 LYS B N 1
ATOM 9943 C CA . LYS B 1 241 ? 33.062 9.422 52.031 1 21.2 241 LYS B CA 1
ATOM 9944 C C . LYS B 1 241 ? 32.375 10.781 51.906 1 21.2 241 LYS B C 1
ATOM 9946 O O . LYS B 1 241 ? 31.297 10.977 52.438 1 21.2 241 LYS B O 1
ATOM 9951 N N . SER B 1 242 ? 33.219 11.859 51.469 1 19.88 242 SER B N 1
ATOM 9952 C CA . SER B 1 242 ? 33.156 13.312 51.312 1 19.88 242 SER B CA 1
ATOM 9953 C C . SER B 1 242 ? 31.984 13.719 50.406 1 19.88 242 SER B C 1
ATOM 9955 O O . SER B 1 242 ? 32.031 13.477 49.219 1 19.88 242 SER B O 1
ATOM 9957 N N . SER B 1 243 ? 30.797 13.5 50.719 1 22.5 243 SER B N 1
ATOM 9958 C CA . SER B 1 243 ? 29.594 13.797 49.938 1 22.5 243 SER B CA 1
ATOM 9959 C C . SER B 1 243 ? 29.484 15.289 49.656 1 22.5 243 SER B C 1
ATOM 9961 O O . SER B 1 243 ? 29.594 16.109 50.562 1 22.5 243 SER B O 1
ATOM 9963 N N . ASN B 1 244 ? 29.797 15.703 48.344 1 24.83 244 ASN B N 1
ATOM 9964 C CA . ASN B 1 244 ? 29.688 17.031 47.719 1 24.83 244 ASN B CA 1
ATOM 9965 C C . ASN B 1 244 ? 28.344 17.688 48.062 1 24.83 244 ASN B C 1
ATOM 9967 O O . ASN B 1 244 ? 27.297 17.25 47.594 1 24.83 244 ASN B O 1
ATOM 9971 N N . VAL B 1 245 ? 28.109 18.328 49.156 1 30 245 VAL B N 1
ATOM 9972 C CA . VAL B 1 245 ? 27.062 18.953 49.969 1 30 245 VAL B CA 1
ATOM 9973 C C . VAL B 1 245 ? 26.531 20.203 49.281 1 30 245 VAL B C 1
ATOM 9975 O O . VAL B 1 245 ? 25.578 20.828 49.75 1 30 245 VAL B O 1
ATOM 9978 N N . GLU B 1 246 ? 27.359 20.797 48.406 1 29.33 246 GLU B N 1
ATOM 9979 C CA . GLU B 1 246 ? 27 22.203 48.188 1 29.33 246 GLU B CA 1
ATOM 9980 C C . GLU B 1 246 ? 25.672 22.328 47.469 1 29.33 246 GLU B C 1
ATOM 9982 O O . GLU B 1 246 ? 24.906 23.266 47.688 1 29.33 246 GLU B O 1
ATOM 9987 N N . ASP B 1 247 ? 25.406 21.562 46.469 1 32.41 247 ASP B N 1
ATOM 9988 C CA . ASP B 1 247 ? 24.25 21.734 45.594 1 32.41 247 ASP B CA 1
ATOM 9989 C C . ASP B 1 247 ? 22.953 21.516 46.375 1 32.41 247 ASP B C 1
ATOM 9991 O O . ASP B 1 247 ? 21.859 21.75 45.844 1 32.41 247 ASP B O 1
ATOM 9995 N N . ASP B 1 248 ? 22.953 20.906 47.594 1 33 248 ASP B N 1
ATOM 9996 C CA . ASP B 1 248 ? 21.766 20.469 48.344 1 33 248 ASP B CA 1
ATOM 9997 C C . ASP B 1 248 ? 21.109 21.625 49.062 1 33 248 ASP B C 1
ATOM 9999 O O . ASP B 1 248 ? 19.969 21.516 49.531 1 33 248 ASP B O 1
ATOM 10003 N N . GLU B 1 249 ? 21.875 22.672 49.406 1 32.97 249 GLU B N 1
ATOM 10004 C CA . GLU B 1 249 ? 21.281 23.719 50.219 1 32.97 249 GLU B CA 1
ATOM 10005 C C . GLU B 1 249 ? 20.266 24.531 49.438 1 32.97 249 GLU B C 1
ATOM 10007 O O . GLU B 1 249 ? 19.281 25 50.031 1 32.97 249 GLU B O 1
ATOM 10012 N N . ASP B 1 250 ? 20.469 24.766 48.188 1 34.22 250 ASP B N 1
ATOM 10013 C CA . ASP B 1 250 ? 19.562 25.594 47.406 1 34.22 250 ASP B CA 1
ATOM 10014 C C . ASP B 1 250 ? 18.203 24.906 47.25 1 34.22 250 ASP B C 1
ATOM 10016 O O . ASP B 1 250 ? 17.156 25.562 47.312 1 34.22 250 ASP B O 1
ATOM 10020 N N . ASN B 1 251 ? 18.172 23.641 47 1 35.66 251 ASN B N 1
ATOM 10021 C CA . ASN B 1 251 ? 16.906 22.922 46.875 1 35.66 251 ASN B CA 1
ATOM 10022 C C . ASN B 1 251 ? 16.141 22.891 48.188 1 35.66 251 ASN B C 1
ATOM 10024 O O . ASN B 1 251 ? 14.906 22.922 48.188 1 35.66 251 ASN B O 1
ATOM 10028 N N . GLU B 1 252 ? 16.797 22.688 49.312 1 36.5 252 GLU B N 1
ATOM 10029 C CA . GLU B 1 252 ? 16.109 22.625 50.594 1 36.5 252 GLU B CA 1
ATOM 10030 C C . GLU B 1 252 ? 15.445 23.953 50.938 1 36.5 252 GLU B C 1
ATOM 10032 O O . GLU B 1 252 ? 14.352 23.984 51.5 1 36.5 252 GLU B O 1
ATOM 10037 N N . TYR B 1 253 ? 16.062 25.031 50.594 1 36.88 253 TYR B N 1
ATOM 10038 C CA . TYR B 1 253 ? 15.438 26.328 50.812 1 36.88 253 TYR B CA 1
ATOM 10039 C C . TYR B 1 253 ? 14.164 26.469 49.969 1 36.88 253 TYR B C 1
ATOM 10041 O O . TYR B 1 253 ? 13.148 26.953 50.469 1 36.88 253 TYR B O 1
ATOM 10049 N N . LEU B 1 254 ? 14.164 26.078 48.75 1 42.38 254 LEU B N 1
ATOM 10050 C CA . LEU B 1 254 ? 13.016 26.25 47.875 1 42.38 254 LEU B CA 1
ATOM 10051 C C . LEU B 1 254 ? 11.875 25.312 48.281 1 42.38 254 LEU B C 1
ATOM 10053 O O . LEU B 1 254 ? 10.703 25.656 48.125 1 42.38 254 LEU B O 1
ATOM 10057 N N . ASN B 1 255 ? 12.148 24.062 48.594 1 40.25 255 ASN B N 1
ATOM 10058 C CA . ASN B 1 255 ? 11.078 23.141 48.969 1 40.25 255 ASN B CA 1
ATOM 10059 C C . ASN B 1 255 ? 10.344 23.609 50.219 1 40.25 255 ASN B C 1
ATOM 10061 O O . ASN B 1 255 ? 9.203 23.219 50.469 1 40.25 255 ASN B O 1
ATOM 10065 N N . GLY B 1 256 ? 11.047 24.156 51.219 1 40.84 256 GLY B N 1
ATOM 10066 C CA . GLY B 1 256 ? 10.359 24.641 52.406 1 40.84 256 GLY B CA 1
ATOM 10067 C C . GLY B 1 256 ? 9.398 25.781 52.094 1 40.84 256 GLY B C 1
ATOM 10068 O O . GLY B 1 256 ? 8.719 26.281 53 1 40.84 256 GLY B O 1
ATOM 10069 N N . TYR B 1 257 ? 9.477 26.375 51 1 43.38 257 TYR B N 1
ATOM 10070 C CA . TYR B 1 257 ? 8.68 27.531 50.562 1 43.38 257 TYR B CA 1
ATOM 10071 C C . TYR B 1 257 ? 7.215 27.141 50.406 1 43.38 257 TYR B C 1
ATOM 10073 O O . TYR B 1 257 ? 6.324 27.984 50.469 1 43.38 257 TYR B O 1
ATOM 10081 N N . GLY B 1 258 ? 6.875 26.016 49.938 1 44.59 258 GLY B N 1
ATOM 10082 C CA . GLY B 1 258 ? 5.5 25.641 49.688 1 44.59 258 GLY B CA 1
ATOM 10083 C C . GLY B 1 258 ? 4.625 25.641 50.906 1 44.59 258 GLY B C 1
ATOM 10084 O O . GLY B 1 258 ? 3.412 25.844 50.844 1 44.59 258 GLY B O 1
ATOM 10085 N N . GLN B 1 259 ? 5.082 25.078 51.938 1 44.94 259 GLN B N 1
ATOM 10086 C CA . GLN B 1 259 ? 4.242 24.797 53.094 1 44.94 259 GLN B CA 1
ATOM 10087 C C . GLN B 1 259 ? 4.031 26.047 53.969 1 44.94 259 GLN B C 1
ATOM 10089 O O . GLN B 1 259 ? 3.129 26.094 54.781 1 44.94 259 GLN B O 1
ATOM 10094 N N . GLU B 1 260 ? 5.039 27.203 53.812 1 52.38 260 GLU B N 1
ATOM 10095 C CA . GLU B 1 260 ? 4.996 28.328 54.75 1 52.38 260 GLU B CA 1
ATOM 10096 C C . GLU B 1 260 ? 4.438 29.578 54.062 1 52.38 260 GLU B C 1
ATOM 10098 O O . GLU B 1 260 ? 4.395 29.656 52.844 1 52.38 260 GLU B O 1
ATOM 10103 N N . PHE B 1 261 ? 3.814 30.547 54.75 1 59.44 261 PHE B N 1
ATOM 10104 C CA . PHE B 1 261 ? 3.227 31.844 54.469 1 59.44 261 PHE B CA 1
ATOM 10105 C C . PHE B 1 261 ? 4.223 32.719 53.719 1 59.44 261 PHE B C 1
ATOM 10107 O O . PHE B 1 261 ? 5.395 32.812 54.094 1 59.44 261 PHE B O 1
ATOM 10114 N N . PHE B 1 262 ? 3.941 33.281 52.438 1 70.56 262 PHE B N 1
ATOM 10115 C CA . PHE B 1 262 ? 4.762 34.219 51.656 1 70.56 262 PHE B CA 1
ATOM 10116 C C . PHE B 1 262 ? 5.012 35.5 52.438 1 70.56 262 PHE B C 1
ATOM 10118 O O . PHE B 1 262 ? 4.09 36.062 53.031 1 70.56 262 PHE B O 1
ATOM 10125 N N . THR B 1 263 ? 6.23 35.812 52.719 1 77 263 THR B N 1
ATOM 10126 C CA . THR B 1 263 ? 6.574 37.094 53.312 1 77 263 THR B CA 1
ATOM 10127 C C . THR B 1 263 ? 7.527 37.875 52.406 1 77 263 THR B C 1
ATOM 10129 O O . THR B 1 263 ? 8.289 37.281 51.656 1 77 263 THR B O 1
ATOM 10132 N N . MET B 1 264 ? 7.379 39.219 52.375 1 84.06 264 MET B N 1
ATOM 10133 C CA . MET B 1 264 ? 8.273 40.094 51.625 1 84.06 264 MET B CA 1
ATOM 10134 C C . MET B 1 264 ? 9.727 39.812 51.969 1 84.06 264 MET B C 1
ATOM 10136 O O . MET B 1 264 ? 10.617 39.938 51.125 1 84.06 264 MET B O 1
ATOM 10140 N N . LYS B 1 265 ? 9.984 39.469 53.125 1 82.56 265 LYS B N 1
ATOM 10141 C CA . LYS B 1 265 ? 11.344 39.156 53.562 1 82.56 265 LYS B CA 1
ATOM 10142 C C . LYS B 1 265 ? 11.883 37.938 52.844 1 82.56 265 LYS B C 1
ATOM 10144 O O . LYS B 1 265 ? 13.039 37.906 52.406 1 82.56 265 LYS B O 1
ATOM 10149 N N . LYS B 1 266 ? 11.047 37 52.688 1 80.88 266 LYS B N 1
ATOM 10150 C CA . LYS B 1 266 ? 11.453 35.812 51.969 1 80.88 266 LYS B CA 1
ATOM 10151 C C . LYS B 1 266 ? 11.742 36.125 50.5 1 80.88 266 LYS B C 1
ATOM 10153 O O . LYS B 1 266 ? 12.672 35.562 49.938 1 80.88 266 LYS B O 1
ATOM 10158 N N . LEU B 1 267 ? 10.93 36.969 49.938 1 86.12 267 LEU B N 1
ATOM 10159 C CA . LEU B 1 267 ? 11.133 37.344 48.531 1 86.12 267 LEU B CA 1
ATOM 10160 C C . LEU B 1 267 ? 12.453 38.094 48.375 1 86.12 267 LEU B C 1
ATOM 10162 O O . LEU B 1 267 ? 13.227 37.781 47.469 1 86.12 267 LEU B O 1
ATOM 10166 N N . ARG B 1 268 ? 12.727 39 49.219 1 88.81 268 ARG B N 1
ATOM 10167 C CA . ARG B 1 268 ? 13.953 39.812 49.156 1 88.81 268 ARG B CA 1
ATOM 10168 C C . ARG B 1 268 ? 15.188 38.938 49.344 1 88.81 268 ARG B C 1
ATOM 10170 O O . ARG B 1 268 ? 16.203 39.156 48.688 1 88.81 268 ARG B O 1
ATOM 10177 N N . ASN B 1 269 ? 15.07 37.969 50.188 1 85.94 269 ASN B N 1
ATOM 10178 C CA . ASN B 1 269 ? 16.188 37.062 50.438 1 85.94 269 ASN B CA 1
ATOM 10179 C C . ASN B 1 269 ? 16.469 36.188 49.219 1 85.94 269 ASN B C 1
ATOM 10181 O O . ASN B 1 269 ? 17.625 35.906 48.906 1 85.94 269 ASN B O 1
ATOM 10185 N N . THR B 1 270 ? 15.414 35.75 48.688 1 87.5 270 THR B N 1
ATOM 10186 C CA . THR B 1 270 ? 15.578 34.875 47.531 1 87.5 270 THR B CA 1
ATOM 10187 C C . THR B 1 270 ? 16.219 35.625 46.375 1 87.5 270 THR B C 1
ATOM 10189 O O . THR B 1 270 ? 17.156 35.125 45.719 1 87.5 270 THR B O 1
ATOM 10192 N N . ILE B 1 271 ? 15.75 36.812 46.031 1 92.19 271 ILE B N 1
ATOM 10193 C CA . ILE B 1 271 ? 16.297 37.625 44.938 1 92.19 271 ILE B CA 1
ATOM 10194 C C . ILE B 1 271 ? 17.719 38.062 45.312 1 92.19 271 ILE B C 1
ATOM 10196 O O . ILE B 1 271 ? 18.594 38.125 44.438 1 92.19 271 ILE B O 1
ATOM 10200 N N . GLY B 1 272 ? 17.891 38.406 46.5 1 90.62 272 GLY B N 1
ATOM 10201 C CA . GLY B 1 272 ? 19.234 38.781 46.969 1 90.62 272 GLY B CA 1
ATOM 10202 C C . GLY B 1 272 ? 20.25 37.656 46.812 1 90.62 272 GLY B C 1
ATOM 10203 O O . GLY B 1 272 ? 21.375 37.906 46.375 1 90.62 272 GLY B O 1
ATOM 10204 N N . ARG B 1 273 ? 19.859 36.531 47.125 1 87.12 273 ARG B N 1
ATOM 10205 C CA . ARG B 1 273 ? 20.734 35.375 46.969 1 87.12 273 ARG B CA 1
ATOM 10206 C C . ARG B 1 273 ? 21.047 35.125 45.5 1 87.12 273 ARG B C 1
ATOM 10208 O O . ARG B 1 273 ? 22.188 34.781 45.125 1 87.12 273 ARG B O 1
ATOM 10215 N N . PHE B 1 274 ? 20.062 35.125 44.75 1 92.12 274 PHE B N 1
ATOM 10216 C CA . PHE B 1 274 ? 20.266 34.938 43.312 1 92.12 274 PHE B CA 1
ATOM 10217 C C . PHE B 1 274 ? 21.219 36 42.781 1 92.12 274 PHE B C 1
ATOM 10219 O O . PHE B 1 274 ? 22.125 35.656 42 1 92.12 274 PHE B O 1
ATOM 10226 N N . SER B 1 275 ? 20.922 37.219 43.094 1 92.12 275 SER B N 1
ATOM 10227 C CA . SER B 1 275 ? 21.781 38.312 42.656 1 92.12 275 SER B CA 1
ATOM 10228 C C . SER B 1 275 ? 23.234 38.031 42.969 1 92.12 275 SER B C 1
ATOM 10230 O O . SER B 1 275 ? 24.125 38.281 42.156 1 92.12 275 SER B O 1
ATOM 10232 N N . GLY B 1 276 ? 23.469 37.625 44.094 1 87.62 276 GLY B N 1
ATOM 10233 C CA . GLY B 1 276 ? 24.844 37.344 44.531 1 87.62 276 GLY B CA 1
ATOM 10234 C C . GLY B 1 276 ? 25.422 36.125 43.812 1 87.62 276 GLY B C 1
ATOM 10235 O O . GLY B 1 276 ? 26.562 36.156 43.344 1 87.62 276 GLY B O 1
ATOM 10236 N N . SER B 1 277 ? 24.688 35.125 43.781 1 88.94 277 SER B N 1
ATOM 10237 C CA . SER B 1 277 ? 25.156 33.875 43.188 1 88.94 277 SER B CA 1
ATOM 10238 C C . SER B 1 277 ? 25.391 34.031 41.688 1 88.94 277 SER B C 1
ATOM 10240 O O . SER B 1 277 ? 26.297 33.406 41.125 1 88.94 277 SER B O 1
ATOM 10242 N N . PHE B 1 278 ? 24.531 34.719 41 1 91.94 278 PHE B N 1
ATOM 10243 C CA . PHE B 1 278 ? 24.656 34.938 39.562 1 91.94 278 PHE B CA 1
ATOM 10244 C C . PHE B 1 278 ? 25.984 35.594 39.219 1 91.94 278 PHE B C 1
ATOM 10246 O O . PHE B 1 278 ? 26.641 35.219 38.25 1 91.94 278 PHE B O 1
ATOM 10253 N N . ARG B 1 279 ? 26.359 36.562 39.938 1 87.38 279 ARG B N 1
ATOM 10254 C CA . ARG B 1 279 ? 27.578 37.312 39.688 1 87.38 279 ARG B CA 1
ATOM 10255 C C . ARG B 1 279 ? 28.812 36.5 40.062 1 87.38 279 ARG B C 1
ATOM 10257 O O . ARG B 1 279 ? 29.781 36.406 39.312 1 87.38 279 ARG B O 1
ATOM 10264 N N . LYS B 1 280 ? 28.75 35.75 41.156 1 83.12 280 LYS B N 1
ATOM 10265 C CA . LYS B 1 280 ? 29.953 35.188 41.75 1 83.12 280 LYS B CA 1
ATOM 10266 C C . LYS B 1 280 ? 30.141 33.719 41.312 1 83.12 280 LYS B C 1
ATOM 10268 O O . LYS B 1 280 ? 31.266 33.281 41.125 1 83.12 280 LYS B O 1
ATOM 10273 N N . ARG B 1 281 ? 29.109 33.062 41 1 81.62 281 ARG B N 1
ATOM 10274 C CA . ARG B 1 281 ? 29.266 31.609 40.875 1 81.62 281 ARG B CA 1
ATOM 10275 C C . ARG B 1 281 ? 28.906 31.141 39.469 1 81.62 281 ARG B C 1
ATOM 10277 O O . ARG B 1 281 ? 29.328 30.078 39.031 1 81.62 281 ARG B O 1
ATOM 10284 N N . LEU B 1 282 ? 28.062 31.844 38.75 1 84.56 282 LEU B N 1
ATOM 10285 C CA . LEU B 1 282 ? 27.578 31.344 37.469 1 84.56 282 LEU B CA 1
ATOM 10286 C C . LEU B 1 282 ? 28.547 31.719 36.344 1 84.56 282 LEU B C 1
ATOM 10288 O O . LEU B 1 282 ? 29.062 32.844 36.281 1 84.56 282 LEU B O 1
ATOM 10292 N N . ASP B 1 283 ? 28.953 30.688 35.562 1 86.38 283 ASP B N 1
ATOM 10293 C CA . ASP B 1 283 ? 29.766 30.891 34.375 1 86.38 283 ASP B CA 1
ATOM 10294 C C . ASP B 1 283 ? 28.938 30.703 33.094 1 86.38 283 ASP B C 1
ATOM 10296 O O . ASP B 1 283 ? 28.047 29.844 33.062 1 86.38 283 ASP B O 1
ATOM 10300 N N . MET B 1 284 ? 29.125 31.625 32.25 1 90.56 284 MET B N 1
ATOM 10301 C CA . MET B 1 284 ? 28.484 31.453 30.938 1 90.56 284 MET B CA 1
ATOM 10302 C C . MET B 1 284 ? 29.062 30.25 30.203 1 90.56 284 MET B C 1
ATOM 10304 O O . MET B 1 284 ? 30.281 30.156 30.031 1 90.56 284 MET B O 1
ATOM 10308 N N . THR B 1 285 ? 28.25 29.375 29.812 1 87.38 285 THR B N 1
ATOM 10309 C CA . THR B 1 285 ? 28.672 28.156 29.125 1 87.38 285 THR B CA 1
ATOM 10310 C C . THR B 1 285 ? 28.516 28.281 27.625 1 87.38 285 THR B C 1
ATOM 10312 O O . THR B 1 285 ? 27.953 29.266 27.141 1 87.38 285 THR B O 1
ATOM 10315 N N . VAL B 1 286 ? 29.047 27.328 26.953 1 85.56 286 VAL B N 1
ATOM 10316 C CA . VAL B 1 286 ? 28.938 27.266 25.5 1 85.56 286 VAL B CA 1
ATOM 10317 C C . VAL B 1 286 ? 27.469 27.172 25.094 1 85.56 286 VAL B C 1
ATOM 10319 O O . VAL B 1 286 ? 27.047 27.797 24.125 1 85.56 286 VAL B O 1
ATOM 10322 N N . VAL B 1 287 ? 26.781 26.484 25.891 1 83.38 287 VAL B N 1
ATOM 10323 C CA . VAL B 1 287 ? 25.359 26.328 25.625 1 83.38 287 VAL B CA 1
ATOM 10324 C C . VAL B 1 287 ? 24.641 27.672 25.797 1 83.38 287 VAL B C 1
ATOM 10326 O O . VAL B 1 287 ? 23.75 28 25.031 1 83.38 287 VAL B O 1
ATOM 10329 N N . ASP B 1 288 ? 25.078 28.391 26.719 1 89.19 288 ASP B N 1
ATOM 10330 C CA . ASP B 1 288 ? 24.484 29.703 26.969 1 89.19 288 ASP B CA 1
ATOM 10331 C C . ASP B 1 288 ? 24.734 30.656 25.812 1 89.19 288 ASP B C 1
ATOM 10333 O O . ASP B 1 288 ? 23.844 31.438 25.438 1 89.19 288 ASP B O 1
ATOM 10337 N N . VAL B 1 289 ? 25.875 30.578 25.266 1 88.75 289 VAL B N 1
ATOM 10338 C CA . VAL B 1 289 ? 26.219 31.469 24.156 1 88.75 289 VAL B CA 1
ATOM 10339 C C . VAL B 1 289 ? 25.406 31.078 22.922 1 88.75 289 VAL B C 1
ATOM 10341 O O . VAL B 1 289 ? 24.859 31.953 22.234 1 88.75 289 VAL B O 1
ATOM 10344 N N . LYS B 1 290 ? 25.391 29.859 22.719 1 86.62 290 LYS B N 1
ATOM 10345 C CA . LYS B 1 290 ? 24.641 29.375 21.562 1 86.62 290 LYS B CA 1
ATOM 10346 C C . LYS B 1 290 ? 23.172 29.781 21.656 1 86.62 290 LYS B C 1
ATOM 10348 O O . LYS B 1 290 ? 22.578 30.266 20.688 1 86.62 290 LYS B O 1
ATOM 10353 N N . GLN B 1 291 ? 22.578 29.641 22.812 1 84.81 291 GLN B N 1
ATOM 10354 C CA . GLN B 1 291 ? 21.172 29.969 23.016 1 84.81 291 GLN B CA 1
ATOM 10355 C C . GLN B 1 291 ? 20.938 31.469 22.938 1 84.81 291 GLN B C 1
ATOM 10357 O O . GLN B 1 291 ? 19.891 31.922 22.453 1 84.81 291 GLN B O 1
ATOM 10362 N N . SER B 1 292 ? 21.844 32.156 23.359 1 89.44 292 SER B N 1
ATOM 10363 C CA . SER B 1 292 ? 21.719 33.625 23.266 1 89.44 292 SER B CA 1
ATOM 10364 C C . SER B 1 292 ? 21.766 34.094 21.828 1 89.44 292 SER B C 1
ATOM 10366 O O . SER B 1 292 ? 21.016 35 21.438 1 89.44 292 SER B O 1
ATOM 10368 N N . ILE B 1 293 ? 22.609 33.438 21.094 1 87.75 293 ILE B N 1
ATOM 10369 C CA . ILE B 1 293 ? 22.703 33.812 19.688 1 87.75 293 ILE B CA 1
ATOM 10370 C C . ILE B 1 293 ? 21.406 33.438 18.969 1 87.75 293 ILE B C 1
ATOM 10372 O O . ILE B 1 293 ? 20.922 34.188 18.125 1 87.75 293 ILE B O 1
ATOM 10376 N N . HIS B 1 294 ? 20.953 32.312 19.328 1 82 294 HIS B N 1
ATOM 10377 C CA . HIS B 1 294 ? 19.688 31.906 18.734 1 82 294 HIS B CA 1
ATOM 10378 C C . HIS B 1 294 ? 18.578 32.906 19.078 1 82 294 HIS B C 1
ATOM 10380 O O . HIS B 1 294 ? 17.734 33.219 18.234 1 82 294 HIS B O 1
ATOM 10386 N N . GLY B 1 295 ? 18.547 33.312 20.266 1 83.19 295 GLY B N 1
ATOM 10387 C CA . GLY B 1 295 ? 17.562 34.312 20.672 1 83.19 295 GLY B CA 1
ATOM 10388 C C . GLY B 1 295 ? 17.703 35.625 19.922 1 83.19 295 GLY B C 1
ATOM 10389 O O . GLY B 1 295 ? 16.703 36.25 19.594 1 83.19 295 GLY B O 1
ATOM 10390 N N . LEU B 1 296 ? 18.859 35.938 19.609 1 86.5 296 LEU B N 1
ATOM 10391 C CA . LEU B 1 296 ? 19.125 37.188 18.922 1 86.5 296 LEU B CA 1
ATOM 10392 C C . LEU B 1 296 ? 18.75 37.094 17.438 1 86.5 296 LEU B C 1
ATOM 10394 O O . LEU B 1 296 ? 18.266 38.062 16.844 1 86.5 296 LEU B O 1
ATOM 10398 N N . ILE B 1 297 ? 19 35.969 16.922 1 80.81 297 ILE B N 1
ATOM 10399 C CA . ILE B 1 297 ? 18.688 35.75 15.508 1 80.81 297 ILE B CA 1
ATOM 10400 C C . ILE B 1 297 ? 17.172 35.781 15.297 1 80.81 297 ILE B C 1
ATOM 10402 O O . ILE B 1 297 ? 16.688 36.312 14.289 1 80.81 297 ILE B O 1
ATOM 10406 N N . THR B 1 298 ? 16.484 35.281 16.203 1 76.31 298 THR B N 1
ATOM 10407 C CA . THR B 1 298 ? 15.031 35.219 16.094 1 76.31 298 THR B CA 1
ATOM 10408 C C . THR B 1 298 ? 14.398 36.562 16.453 1 76.31 298 THR B C 1
ATOM 10410 O O . THR B 1 298 ? 13.273 36.844 16.031 1 76.31 298 THR B O 1
ATOM 10413 N N . GLY B 1 299 ? 15.125 37.312 17.125 1 77.19 299 GLY B N 1
ATOM 10414 C CA . GLY B 1 299 ? 14.609 38.594 17.562 1 77.19 299 GLY B CA 1
ATOM 10415 C C . GLY B 1 299 ? 14.75 39.688 16.516 1 77.19 299 GLY B C 1
ATOM 10416 O O . GLY B 1 299 ? 15.18 39.406 15.391 1 77.19 299 GLY B O 1
ATOM 10417 N N . GLU B 1 300 ? 14.359 40.844 16.828 1 77.25 300 GLU B N 1
ATOM 10418 C CA . GLU B 1 300 ? 14.336 41.969 15.875 1 77.25 300 GLU B CA 1
ATOM 10419 C C . GLU B 1 300 ? 15.453 42.938 16.156 1 77.25 300 GLU B C 1
ATOM 10421 O O . GLU B 1 300 ? 15.617 43.938 15.438 1 77.25 300 GLU B O 1
ATOM 10426 N N . LEU B 1 301 ? 16.234 42.656 17.078 1 84.25 301 LEU B N 1
ATOM 10427 C CA . LEU B 1 301 ? 17.234 43.625 17.516 1 84.25 301 LEU B CA 1
ATOM 10428 C C . LEU B 1 301 ? 18.328 43.781 16.453 1 84.25 301 LEU B C 1
ATOM 10430 O O . LEU B 1 301 ? 18.703 44.938 16.141 1 84.25 301 LEU B O 1
ATOM 10434 N N . LEU B 1 302 ? 18.766 42.688 15.914 1 83.38 302 LEU B N 1
ATOM 10435 C CA . LEU B 1 302 ? 19.953 42.719 15.07 1 83.38 302 LEU B CA 1
ATOM 10436 C C . LEU B 1 302 ? 19.609 43.094 13.641 1 83.38 302 LEU B C 1
ATOM 10438 O O . LEU B 1 302 ? 18.5 42.812 13.18 1 83.38 302 LEU B O 1
ATOM 10442 N N . THR B 1 303 ? 20.5 43.75 13.086 1 77.56 303 THR B N 1
ATOM 10443 C CA . THR B 1 303 ? 20.406 43.969 11.641 1 77.56 303 THR B CA 1
ATOM 10444 C C . THR B 1 303 ? 20.672 42.688 10.875 1 77.56 303 THR B C 1
ATOM 10446 O O . THR B 1 303 ? 21.156 41.719 11.445 1 77.56 303 THR B O 1
ATOM 10449 N N . GLU B 1 304 ? 20.328 42.781 9.703 1 73.06 304 GLU B N 1
ATOM 10450 C CA . GLU B 1 304 ? 20.5 41.562 8.898 1 73.06 304 GLU B CA 1
ATOM 10451 C C . GLU B 1 304 ? 21.969 41.156 8.805 1 73.06 304 GLU B C 1
ATOM 10453 O O . GLU B 1 304 ? 22.281 39.969 8.797 1 73.06 304 GLU B O 1
ATOM 10458 N N . ALA B 1 305 ? 22.859 42.062 8.695 1 68.69 305 ALA B N 1
ATOM 10459 C CA . ALA B 1 305 ? 24.297 41.812 8.625 1 68.69 305 ALA B CA 1
ATOM 10460 C C . ALA B 1 305 ? 24.781 41.125 9.898 1 68.69 305 ALA B C 1
ATOM 10462 O O . ALA B 1 305 ? 25.594 40.188 9.844 1 68.69 305 ALA B O 1
ATOM 10463 N N . LYS B 1 306 ? 24.328 41.562 10.969 1 81.06 306 LYS B N 1
ATOM 10464 C CA . LYS B 1 306 ? 24.75 41 12.25 1 81.06 306 LYS B CA 1
ATOM 10465 C C . LYS B 1 306 ? 24.141 39.625 12.469 1 81.06 306 LYS B C 1
ATOM 10467 O O . LYS B 1 306 ? 24.75 38.781 13.133 1 81.06 306 LYS B O 1
ATOM 10472 N N . LYS B 1 307 ? 22.953 39.438 12.008 1 80.75 307 LYS B N 1
ATOM 10473 C CA . LYS B 1 307 ? 22.375 38.094 12.094 1 80.75 307 LYS B CA 1
ATOM 10474 C C . LYS B 1 307 ? 23.203 37.094 11.328 1 80.75 307 LYS B C 1
ATOM 10476 O O . LYS B 1 307 ? 23.391 35.969 11.789 1 80.75 307 LYS B O 1
ATOM 10481 N N . GLU B 1 308 ? 23.656 37.531 10.203 1 75.44 308 GLU B N 1
ATOM 10482 C CA . GLU B 1 308 ? 24.516 36.656 9.43 1 75.44 308 GLU B CA 1
ATOM 10483 C C . GLU B 1 308 ? 25.828 36.344 10.172 1 75.44 308 GLU B C 1
ATOM 10485 O O . GLU B 1 308 ? 26.328 35.219 10.125 1 75.44 308 GLU B O 1
ATOM 10490 N N . ALA B 1 309 ? 26.297 37.312 10.805 1 76.25 309 ALA B N 1
ATOM 10491 C CA . ALA B 1 309 ? 27.5 37.125 11.602 1 76.25 309 ALA B CA 1
ATOM 10492 C C . ALA B 1 309 ? 27.281 36.125 12.727 1 76.25 309 ALA B C 1
ATOM 10494 O O . ALA B 1 309 ? 28.156 35.312 13.031 1 76.25 309 ALA B O 1
ATOM 10495 N N . CYS B 1 310 ? 26.203 36.281 13.336 1 84.5 310 CYS B N 1
ATOM 10496 C CA . CYS B 1 310 ? 25.844 35.344 14.398 1 84.5 310 CYS B CA 1
ATOM 10497 C C . CYS B 1 310 ? 25.797 33.938 13.875 1 84.5 310 CYS B C 1
ATOM 10499 O O . CYS B 1 310 ? 26.266 33 14.547 1 84.5 310 CYS B O 1
ATOM 10501 N N . LYS B 1 311 ? 25.219 33.781 12.758 1 79.19 311 LYS B N 1
ATOM 10502 C CA . LYS B 1 311 ? 25.125 32.438 12.164 1 79.19 311 LYS B CA 1
ATOM 10503 C C . LYS B 1 311 ? 26.516 31.875 11.875 1 79.19 311 LYS B C 1
ATOM 10505 O O . LYS B 1 311 ? 26.734 30.656 12.008 1 79.19 311 LYS B O 1
ATOM 10510 N N . GLU B 1 312 ? 27.344 32.656 11.539 1 71.38 312 GLU B N 1
ATOM 10511 C CA . GLU B 1 312 ? 28.734 32.219 11.297 1 71.38 312 GLU B CA 1
ATOM 10512 C C . GLU B 1 312 ? 29.422 31.812 12.594 1 71.38 312 GLU B C 1
ATOM 10514 O O . GLU B 1 312 ? 30.188 30.859 12.617 1 71.38 312 GLU B O 1
ATOM 10519 N N . ILE B 1 313 ? 29.188 32.562 13.602 1 79.94 313 ILE B N 1
ATOM 10520 C CA . ILE B 1 313 ? 29.766 32.25 14.906 1 79.94 313 ILE B CA 1
ATOM 10521 C C . ILE B 1 313 ? 29.312 30.875 15.367 1 79.94 313 ILE B C 1
ATOM 10523 O O . ILE B 1 313 ? 30.078 30.125 15.969 1 79.94 313 ILE B O 1
ATOM 10527 N N . LEU B 1 314 ? 28.141 30.562 15.07 1 81.62 314 LEU B N 1
ATOM 10528 C CA . LEU B 1 314 ? 27.562 29.297 15.508 1 81.62 314 LEU B CA 1
ATOM 10529 C C . LEU B 1 314 ? 28.266 28.109 14.859 1 81.62 314 LEU B C 1
ATOM 10531 O O . LEU B 1 314 ? 28.203 26.984 15.352 1 81.62 314 LEU B O 1
ATOM 10535 N N . LEU B 1 315 ? 29.031 28.359 13.828 1 68.56 315 LEU B N 1
ATOM 10536 C CA . LEU B 1 315 ? 29.703 27.281 13.094 1 68.56 315 LEU B CA 1
ATOM 10537 C C . LEU B 1 315 ? 31.031 26.922 13.75 1 68.56 315 LEU B C 1
ATOM 10539 O O . LEU B 1 315 ? 31.578 25.859 13.492 1 68.56 315 LEU B O 1
ATOM 10543 N N . SER B 1 316 ? 31.5 27.797 14.758 1 73.31 316 SER B N 1
ATOM 10544 C CA . SER B 1 316 ? 32.781 27.562 15.383 1 73.31 316 SER B CA 1
ATOM 10545 C C . SER B 1 316 ? 32.656 27.422 16.891 1 73.31 316 SER B C 1
ATOM 10547 O O . SER B 1 316 ? 32.438 28.406 17.594 1 73.31 316 SER B O 1
ATOM 10549 N N . ASP B 1 317 ? 32.969 26.266 17.375 1 77.31 317 ASP B N 1
ATOM 10550 C CA . ASP B 1 317 ? 32.875 26.016 18.797 1 77.31 317 ASP B CA 1
ATOM 10551 C C . ASP B 1 317 ? 34 26.734 19.547 1 77.31 317 ASP B C 1
ATOM 10553 O O . ASP B 1 317 ? 33.844 27.125 20.719 1 77.31 317 ASP B O 1
ATOM 10557 N N . VAL B 1 318 ? 35.031 26.906 18.844 1 72.19 318 VAL B N 1
ATOM 10558 C CA . VAL B 1 318 ? 36.156 27.547 19.484 1 72.19 318 VAL B CA 1
ATOM 10559 C C . VAL B 1 318 ? 35.844 29.016 19.781 1 72.19 318 VAL B C 1
ATOM 10561 O O . VAL B 1 318 ? 36.094 29.516 20.875 1 72.19 318 VAL B O 1
ATOM 10564 N N . ILE B 1 319 ? 35.219 29.609 18.828 1 79.69 319 ILE B N 1
ATOM 10565 C CA . ILE B 1 319 ? 34.844 31.016 19 1 79.69 319 ILE B CA 1
ATOM 10566 C C . ILE B 1 319 ? 33.812 31.141 20.109 1 79.69 319 ILE B C 1
ATOM 10568 O O . ILE B 1 319 ? 33.844 32.062 20.906 1 79.69 319 ILE B O 1
ATOM 10572 N N . ILE B 1 320 ? 32.938 30.219 20.203 1 85.94 320 ILE B N 1
ATOM 10573 C CA . ILE B 1 320 ? 31.891 30.219 21.203 1 85.94 320 ILE B CA 1
ATOM 10574 C C . ILE B 1 320 ? 32.5 30.078 22.594 1 85.94 320 ILE B C 1
ATOM 10576 O O . ILE B 1 320 ? 32.062 30.734 23.547 1 85.94 320 ILE B O 1
ATOM 10580 N N . GLY B 1 321 ? 33.438 29.188 22.703 1 83.44 321 GLY B N 1
ATOM 10581 C CA . GLY B 1 321 ? 34.125 29 23.969 1 83.44 321 GLY B CA 1
ATOM 10582 C C . GLY B 1 321 ? 34.844 30.25 24.453 1 83.44 321 GLY B C 1
ATOM 10583 O O . GLY B 1 321 ? 34.812 30.578 25.641 1 83.44 321 GLY B O 1
ATOM 10584 N N . GLU B 1 322 ? 35.438 30.938 23.484 1 81.94 322 GLU B N 1
ATOM 10585 C CA . GLU B 1 322 ? 36.156 32.156 23.828 1 81.94 322 GLU B CA 1
ATOM 10586 C C . GLU B 1 322 ? 35.156 33.25 24.281 1 81.94 322 GLU B C 1
ATOM 10588 O O . GLU B 1 322 ? 35.469 34 25.203 1 81.94 322 GLU B O 1
ATOM 10593 N N . ILE B 1 323 ? 34.125 33.344 23.609 1 86.19 323 ILE B N 1
ATOM 10594 C CA . ILE B 1 323 ? 33.094 34.312 23.984 1 86.19 323 ILE B CA 1
ATOM 10595 C C . ILE B 1 323 ? 32.562 34.031 25.375 1 86.19 323 ILE B C 1
ATOM 10597 O O . ILE B 1 323 ? 32.375 34.938 26.188 1 86.19 323 ILE B O 1
ATOM 10601 N N . ALA B 1 324 ? 32.375 32.75 25.656 1 88.62 324 ALA B N 1
ATOM 10602 C CA . ALA B 1 324 ? 31.891 32.344 26.984 1 88.62 324 ALA B CA 1
ATOM 10603 C C . ALA B 1 324 ? 32.844 32.781 28.078 1 88.62 324 ALA B C 1
ATOM 10605 O O . ALA B 1 324 ? 32.438 33.281 29.125 1 88.62 324 ALA B O 1
ATOM 10606 N N . MET B 1 325 ? 34.094 32.656 27.828 1 84.25 325 MET B N 1
ATOM 10607 C CA . MET B 1 325 ? 35.125 33 28.828 1 84.25 325 MET B CA 1
ATOM 10608 C C . MET B 1 325 ? 35.188 34.531 29.016 1 84.25 325 MET B C 1
ATOM 10610 O O . MET B 1 325 ? 35.219 35 30.156 1 84.25 325 MET B O 1
ATOM 10614 N N . VAL B 1 326 ? 35.188 35.188 27.938 1 84 326 VAL B N 1
ATOM 10615 C CA . VAL B 1 326 ? 35.281 36.656 28.016 1 84 326 VAL B CA 1
ATOM 10616 C C . VAL B 1 326 ? 34.062 37.219 28.734 1 84 326 VAL B C 1
ATOM 10618 O O . VAL B 1 326 ? 34.188 38.125 29.562 1 84 326 VAL B O 1
ATOM 10621 N N . LEU B 1 327 ? 32.969 36.719 28.453 1 88.94 327 LEU B N 1
ATOM 10622 C CA . LEU B 1 327 ? 31.75 37.25 29.031 1 88.94 327 LEU B CA 1
ATOM 10623 C C . LEU B 1 327 ? 31.594 36.844 30.484 1 88.94 327 LEU B C 1
ATOM 10625 O O . LEU B 1 327 ? 30.984 37.562 31.281 1 88.94 327 LEU B O 1
ATOM 10629 N N . THR B 1 328 ? 32.156 35.688 30.844 1 88.81 328 THR B N 1
ATOM 10630 C CA . THR B 1 328 ? 32.188 35.312 32.25 1 88.81 328 THR B CA 1
ATOM 10631 C C . THR B 1 328 ? 33.031 36.281 33.062 1 88.81 328 THR B C 1
ATOM 10633 O O . THR B 1 328 ? 32.688 36.656 34.188 1 88.81 328 THR B O 1
ATOM 10636 N N . LEU B 1 329 ? 34.125 36.719 32.469 1 85 329 LEU B N 1
ATOM 10637 C CA . LEU B 1 329 ? 35 37.688 33.125 1 85 329 LEU B CA 1
ATOM 10638 C C . LEU B 1 329 ? 34.281 39.031 33.281 1 85 329 LEU B C 1
ATOM 10640 O O . LEU B 1 329 ? 34.438 39.719 34.312 1 85 329 LEU B O 1
ATOM 10644 N N . ARG B 1 330 ? 33.531 39.312 32.281 1 88.94 330 ARG B N 1
ATOM 10645 C CA . ARG B 1 330 ? 32.781 40.562 32.344 1 88.94 330 ARG B CA 1
ATOM 10646 C C . ARG B 1 330 ? 31.703 40.5 33.438 1 88.94 330 ARG B C 1
ATOM 10648 O O . ARG B 1 330 ? 31.391 41.5 34.062 1 88.94 330 ARG B O 1
ATOM 10655 N N . LEU B 1 331 ? 31.141 39.375 33.625 1 91.38 331 LEU B N 1
ATOM 10656 C CA . LEU B 1 331 ? 30.109 39.156 34.625 1 91.38 331 LEU B CA 1
ATOM 10657 C C . LEU B 1 331 ? 30.672 39.375 36.031 1 91.38 331 LEU B C 1
ATOM 10659 O O . LEU B 1 331 ? 29.969 39.906 36.906 1 91.38 331 LEU B O 1
ATOM 10663 N N . ARG B 1 332 ? 31.906 39.031 36.312 1 87.75 332 ARG B N 1
ATOM 10664 C CA . ARG B 1 332 ? 32.531 39.188 37.625 1 87.75 332 ARG B CA 1
ATOM 10665 C C . ARG B 1 332 ? 32.719 40.656 37.969 1 87.75 332 ARG B C 1
ATOM 10667 O O . ARG B 1 332 ? 32.719 41 39.156 1 87.75 332 ARG B O 1
ATOM 10674 N N . GLU B 1 333 ? 32.75 41.469 36.969 1 89.31 333 GLU B N 1
ATOM 10675 C CA . GLU B 1 333 ? 32.875 42.906 37.156 1 89.31 333 GLU B CA 1
ATOM 10676 C C . GLU B 1 333 ? 31.641 43.656 36.625 1 89.31 333 GLU B C 1
ATOM 10678 O O . GLU B 1 333 ? 31.75 44.625 35.906 1 89.31 333 GLU B O 1
ATOM 10683 N N . ILE B 1 334 ? 30.547 43.125 37 1 92.19 334 ILE B N 1
ATOM 10684 C CA . ILE B 1 334 ? 29.281 43.594 36.406 1 92.19 334 ILE B CA 1
ATOM 10685 C C . ILE B 1 334 ? 29.031 45.031 36.781 1 92.19 334 ILE B C 1
ATOM 10687 O O . ILE B 1 334 ? 28.406 45.781 36.031 1 92.19 334 ILE B O 1
ATOM 10691 N N . GLU B 1 335 ? 29.484 45.594 37.969 1 89.75 335 GLU B N 1
ATOM 10692 C CA . GLU B 1 335 ? 29.25 46.938 38.438 1 89.75 335 GLU B CA 1
ATOM 10693 C C . GLU B 1 335 ? 29.984 47.969 37.562 1 89.75 335 GLU B C 1
ATOM 10695 O O . GLU B 1 335 ? 29.578 49.125 37.5 1 89.75 335 GLU B O 1
ATOM 10700 N N . ASN B 1 336 ? 30.984 47.469 36.812 1 89.12 336 ASN B N 1
ATOM 10701 C CA . ASN B 1 336 ? 31.797 48.344 36 1 89.12 336 ASN B CA 1
ATOM 10702 C C . ASN B 1 336 ? 31.5 48.188 34.531 1 89.12 336 ASN B C 1
ATOM 10704 O O . ASN B 1 336 ? 32.219 48.719 33.688 1 89.12 336 ASN B O 1
ATOM 10708 N N . TRP B 1 337 ? 30.484 47.5 34.281 1 90.75 337 TRP B N 1
ATOM 10709 C CA . TRP B 1 337 ? 30.141 47.281 32.875 1 90.75 337 TRP B CA 1
ATOM 10710 C C . TRP B 1 337 ? 29.734 48.562 32.188 1 90.75 337 TRP B C 1
ATOM 10712 O O . TRP B 1 337 ? 29.031 49.406 32.781 1 90.75 337 TRP B O 1
ATOM 10722 N N . LYS B 1 338 ? 30.188 48.781 30.938 1 89.56 338 LYS B N 1
ATOM 10723 C CA . LYS B 1 338 ? 29.797 49.906 30.078 1 89.56 338 LYS B CA 1
ATOM 10724 C C . LYS B 1 338 ? 29.578 49.438 28.641 1 89.56 338 LYS B C 1
ATOM 10726 O O . LYS B 1 338 ? 30.125 48.406 28.234 1 89.56 338 LYS B O 1
ATOM 10731 N N . TYR B 1 339 ? 28.656 50.125 28.047 1 90.75 339 TYR B N 1
ATOM 10732 C CA . TYR B 1 339 ? 28.5 49.812 26.641 1 90.75 339 TYR B CA 1
ATOM 10733 C C . TYR B 1 339 ? 29.844 49.938 25.906 1 90.75 339 TYR B C 1
ATOM 10735 O O . TYR B 1 339 ? 30.625 50.844 26.172 1 90.75 339 TYR B O 1
ATOM 10743 N N . ALA B 1 340 ? 30.094 49 25.094 1 84.94 340 ALA B N 1
ATOM 10744 C CA . ALA B 1 340 ? 31.359 48.969 24.359 1 84.94 340 ALA B CA 1
ATOM 10745 C C . ALA B 1 340 ? 31.5 50.188 23.469 1 84.94 340 ALA B C 1
ATOM 10747 O O . ALA B 1 340 ? 32.594 50.75 23.328 1 84.94 340 ALA B O 1
ATOM 10748 N N . ASP B 1 341 ? 30.344 50.594 22.859 1 84.81 341 ASP B N 1
ATOM 10749 C CA . ASP B 1 341 ? 30.328 51.781 22.016 1 84.81 341 ASP B CA 1
ATOM 10750 C C . ASP B 1 341 ? 29.812 53 22.766 1 84.81 341 ASP B C 1
ATOM 10752 O O . ASP B 1 341 ? 28.734 52.969 23.359 1 84.81 341 ASP B O 1
ATOM 10756 N N . PRO B 1 342 ? 30.625 54.062 22.75 1 85.31 342 PRO B N 1
ATOM 10757 C CA . PRO B 1 342 ? 30.203 55.25 23.469 1 85.31 342 PRO B CA 1
ATOM 10758 C C . PRO B 1 342 ? 29.016 55.938 22.797 1 85.31 342 PRO B C 1
ATOM 10760 O O . PRO B 1 342 ? 28.359 56.781 23.422 1 85.31 342 PRO B O 1
ATOM 10763 N N . SER B 1 343 ? 28.781 55.562 21.531 1 88.94 343 SER B N 1
ATOM 10764 C CA . SER B 1 343 ? 27.656 56.125 20.781 1 88.94 343 SER B CA 1
ATOM 10765 C C . SER B 1 343 ? 26.938 55.031 20 1 88.94 343 SER B C 1
ATOM 10767 O O . SER B 1 343 ? 27.516 54.406 19.109 1 88.94 343 SER B O 1
ATOM 10769 N N . LEU B 1 344 ? 25.703 54.844 20.422 1 89.38 344 LEU B N 1
ATOM 10770 C CA . LEU B 1 344 ? 24.938 53.812 19.766 1 89.38 344 LEU B CA 1
ATOM 10771 C C . LEU B 1 344 ? 23.938 54.406 18.781 1 89.38 344 LEU B C 1
ATOM 10773 O O . LEU B 1 344 ? 23.141 55.281 19.141 1 89.38 344 LEU B O 1
ATOM 10777 N N . GLN B 1 345 ? 24.016 53.938 17.594 1 87.62 345 GLN B N 1
ATOM 10778 C CA . GLN B 1 345 ? 23.094 54.375 16.562 1 87.62 345 GLN B CA 1
ATOM 10779 C C . GLN B 1 345 ? 21.703 53.75 16.766 1 87.62 345 GLN B C 1
ATOM 10781 O O . GLN B 1 345 ? 21.594 52.562 16.953 1 87.62 345 GLN B O 1
ATOM 10786 N N . MET B 1 346 ? 20.672 54.625 16.797 1 87.25 346 MET B N 1
ATOM 10787 C CA . MET B 1 346 ? 19.297 54.156 16.906 1 87.25 346 MET B CA 1
ATOM 10788 C C . MET B 1 346 ? 18.672 54 15.516 1 87.25 346 MET B C 1
ATOM 10790 O O . MET B 1 346 ? 18.578 54.969 14.758 1 87.25 346 MET B O 1
ATOM 10794 N N . ASN B 1 347 ? 18.25 52.719 15.203 1 85 347 ASN B N 1
ATOM 10795 C CA . ASN B 1 347 ? 17.672 52.406 13.898 1 85 347 ASN B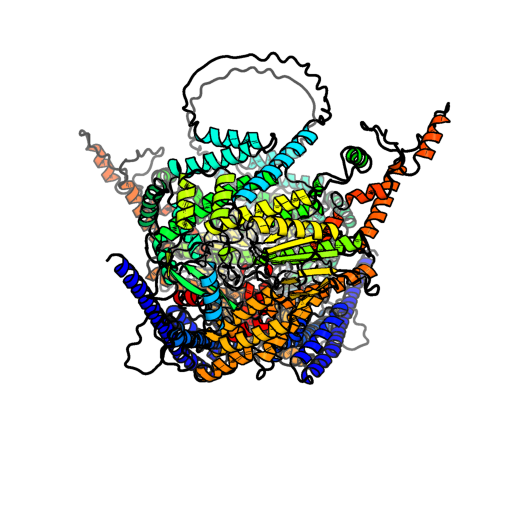 CA 1
ATOM 10796 C C . ASN B 1 347 ? 16.156 52.312 13.969 1 85 347 ASN B C 1
ATOM 10798 O O . ASN B 1 347 ? 15.617 51.5 14.742 1 85 347 ASN B O 1
ATOM 10802 N N . PHE B 1 348 ? 15.461 53.094 13.062 1 82.12 348 PHE B N 1
ATOM 10803 C CA . PHE B 1 348 ? 14.008 53.062 13.008 1 82.12 348 PHE B CA 1
ATOM 10804 C C . PHE B 1 348 ? 13.531 52.062 11.938 1 82.12 348 PHE B C 1
ATOM 10806 O O . PHE B 1 348 ? 13.938 52.188 10.773 1 82.12 348 PHE B O 1
ATOM 10813 N N . ARG B 1 349 ? 12.734 51.188 12.328 1 79.5 349 ARG B N 1
ATOM 10814 C CA . ARG B 1 349 ? 12.18 50.219 11.398 1 79.5 349 ARG B CA 1
ATOM 10815 C C . ARG B 1 349 ? 10.656 50.219 11.414 1 79.5 349 ARG B C 1
ATOM 10817 O O . ARG B 1 349 ? 10.039 50.344 12.477 1 79.5 349 ARG B O 1
ATOM 10824 N N . ARG B 1 350 ? 10.07 50.125 10.211 1 78.06 350 ARG B N 1
ATOM 10825 C CA . ARG B 1 350 ? 8.617 50.188 10.078 1 78.06 350 ARG B CA 1
ATOM 10826 C C . ARG B 1 350 ? 8.008 48.781 10.141 1 78.06 350 ARG B C 1
ATOM 10828 O O . ARG B 1 350 ? 8.531 47.844 9.531 1 78.06 350 ARG B O 1
ATOM 10835 N N . HIS B 1 351 ? 6.98 48.625 10.859 1 74.94 351 HIS B N 1
ATOM 10836 C CA . HIS B 1 351 ? 6.246 47.375 10.93 1 74.94 351 HIS B CA 1
ATOM 10837 C C . HIS B 1 351 ? 4.973 47.438 10.094 1 74.94 351 HIS B C 1
ATOM 10839 O O . HIS B 1 351 ? 4.578 48.5 9.625 1 74.94 351 HIS B O 1
ATOM 10845 N N . LEU B 1 352 ? 4.336 46.344 9.781 1 73.88 352 LEU B N 1
ATOM 10846 C CA . LEU B 1 352 ? 3.188 46.188 8.891 1 73.88 352 LEU B CA 1
ATOM 10847 C C . LEU B 1 352 ? 2.002 47 9.414 1 73.88 352 LEU B C 1
ATOM 10849 O O . LEU B 1 352 ? 1.145 47.406 8.633 1 73.88 352 LEU B O 1
ATOM 10853 N N . ASN B 1 353 ? 2.033 47.125 10.766 1 73.31 353 ASN B N 1
ATOM 10854 C CA . ASN B 1 353 ? 0.922 47.875 11.336 1 73.31 353 ASN B CA 1
ATOM 10855 C C . ASN B 1 353 ? 1.125 49.406 11.172 1 73.31 353 ASN B C 1
ATOM 10857 O O . ASN B 1 353 ? 0.258 50.188 11.547 1 73.31 353 ASN B O 1
ATOM 10861 N N . GLY B 1 354 ? 2.291 49.781 10.578 1 72.12 354 GLY B N 1
ATOM 10862 C CA . GLY B 1 354 ? 2.531 51.188 10.281 1 72.12 354 GLY B CA 1
ATOM 10863 C C . GLY B 1 354 ? 3.355 51.875 11.352 1 72.12 354 GLY B C 1
ATOM 10864 O O . GLY B 1 354 ? 3.797 53 11.156 1 72.12 354 GLY B O 1
ATOM 10865 N N . LYS B 1 355 ? 3.67 51.156 12.445 1 77.69 355 LYS B N 1
ATOM 10866 C CA . LYS B 1 355 ? 4.418 51.75 13.547 1 77.69 355 LYS B CA 1
ATOM 10867 C C . LYS B 1 355 ? 5.922 51.594 13.344 1 77.69 355 LYS B C 1
ATOM 10869 O O . LYS B 1 355 ? 6.371 50.594 12.781 1 77.69 355 LYS B O 1
ATOM 10874 N N . TYR B 1 356 ? 6.633 52.625 13.727 1 79.81 356 TYR B N 1
ATOM 10875 C CA . TYR B 1 356 ? 8.094 52.562 13.695 1 79.81 356 TYR B CA 1
ATOM 10876 C C . TYR B 1 356 ? 8.656 52.188 15.062 1 79.81 356 TYR B C 1
ATOM 10878 O O . TYR B 1 356 ? 8.164 52.656 16.094 1 79.81 356 TYR B O 1
ATOM 10886 N N . ARG B 1 357 ? 9.469 51.281 15.125 1 82.81 357 ARG B N 1
ATOM 10887 C CA . ARG B 1 357 ? 10.18 50.906 16.344 1 82.81 357 ARG B CA 1
ATOM 10888 C C . ARG B 1 357 ? 11.672 51.219 16.219 1 82.81 357 ARG B C 1
ATOM 10890 O O . ARG B 1 357 ? 12.242 51.094 15.125 1 82.81 357 ARG B O 1
ATOM 10897 N N . CYS B 1 358 ? 12.195 51.656 17.312 1 86.31 358 CYS B N 1
ATOM 10898 C CA . CYS B 1 358 ? 13.594 52.062 17.312 1 86.31 358 CYS B CA 1
ATOM 10899 C C . CYS B 1 358 ? 14.469 51.031 18 1 86.31 358 CYS B C 1
ATOM 10901 O O . CYS B 1 358 ? 14.242 50.688 19.156 1 86.31 358 CYS B O 1
ATOM 10903 N N . TYR B 1 359 ? 15.508 50.531 17.297 1 87.38 359 TYR B N 1
ATOM 10904 C CA . TYR B 1 359 ? 16.406 49.531 17.828 1 87.38 359 TYR B CA 1
ATOM 10905 C C . TYR B 1 359 ? 17.828 50.062 17.969 1 87.38 359 TYR B C 1
ATOM 10907 O O . TYR B 1 359 ? 18.312 50.781 17.078 1 87.38 359 TYR B O 1
ATOM 10915 N N . ALA B 1 360 ? 18.422 49.781 19.062 1 88.75 360 ALA B N 1
ATOM 10916 C CA . ALA B 1 360 ? 19.812 50.219 19.281 1 88.75 360 ALA B CA 1
ATOM 10917 C C . ALA B 1 360 ? 20.781 49.281 18.562 1 88.75 360 ALA B C 1
ATOM 10919 O O . ALA B 1 360 ? 20.641 48.062 18.594 1 88.75 360 ALA B O 1
ATOM 10920 N N . ASP B 1 361 ? 21.688 49.875 17.891 1 87.12 361 ASP B N 1
ATOM 10921 C CA . ASP B 1 361 ? 22.719 49.094 17.203 1 87.12 361 ASP B CA 1
ATOM 10922 C C . ASP B 1 361 ? 23.906 48.844 18.125 1 87.12 361 ASP B C 1
ATOM 10924 O O . ASP B 1 361 ? 24.906 49.531 18.062 1 87.12 361 ASP B O 1
ATOM 10928 N N . GLU B 1 362 ? 23.828 47.812 18.875 1 89 362 GLU B N 1
ATOM 10929 C CA . GLU B 1 362 ? 24.844 47.438 19.859 1 89 362 GLU B CA 1
ATOM 10930 C C . GLU B 1 362 ? 25.891 46.5 19.266 1 89 362 GLU B C 1
ATOM 10932 O O . GLU B 1 362 ? 25.625 45.844 18.25 1 89 362 GLU B O 1
ATOM 10937 N N . ALA B 1 363 ? 27.062 46.5 19.953 1 86.88 363 ALA B N 1
ATOM 10938 C CA . ALA B 1 363 ? 28.078 45.531 19.562 1 86.88 363 ALA B CA 1
ATOM 10939 C C . ALA B 1 363 ? 27.609 44.125 19.828 1 86.88 363 ALA B C 1
ATOM 10941 O O . ALA B 1 363 ? 26.875 43.875 20.781 1 86.88 363 ALA B O 1
ATOM 10942 N N . LEU B 1 364 ? 28.094 43.281 19.062 1 87.88 364 LEU B N 1
ATOM 10943 C CA . LEU B 1 364 ? 27.594 41.906 19.094 1 87.88 364 LEU B CA 1
ATOM 10944 C C . LEU B 1 364 ? 27.875 41.25 20.438 1 87.88 364 LEU B C 1
ATOM 10946 O O . LEU B 1 364 ? 27.016 40.531 20.969 1 87.88 364 LEU B O 1
ATOM 10950 N N . LEU B 1 365 ? 29.031 41.438 20.953 1 87.25 365 LEU B N 1
ATOM 10951 C CA . LEU B 1 365 ? 29.391 40.844 22.234 1 87.25 365 LEU B CA 1
ATOM 10952 C C . LEU B 1 365 ? 28.5 41.375 23.359 1 87.25 365 LEU B C 1
ATOM 10954 O O . LEU B 1 365 ? 28.109 40.625 24.25 1 87.25 365 LEU B O 1
ATOM 10958 N N . ASP B 1 366 ? 28.203 42.625 23.266 1 90.62 366 ASP B N 1
ATOM 10959 C CA . ASP B 1 366 ? 27.281 43.219 24.234 1 90.62 366 ASP B CA 1
ATOM 10960 C C . ASP B 1 366 ? 25.875 42.625 24.078 1 90.62 366 ASP B C 1
ATOM 10962 O O . ASP B 1 366 ? 25.219 42.312 25.078 1 90.62 366 ASP B O 1
ATOM 10966 N N . ALA B 1 367 ? 25.469 42.531 22.875 1 92.5 367 ALA B N 1
ATOM 10967 C CA . ALA B 1 367 ? 24.141 42 22.625 1 92.5 367 ALA B CA 1
ATOM 10968 C C . ALA B 1 367 ? 24 40.594 23.172 1 92.5 367 ALA B C 1
ATOM 10970 O O . ALA B 1 367 ? 22.969 40.25 23.766 1 92.5 367 ALA B O 1
ATOM 10971 N N . ILE B 1 368 ? 25.031 39.781 22.984 1 91.5 368 ILE B N 1
ATOM 10972 C CA . ILE B 1 368 ? 25.016 38.406 23.453 1 91.5 368 ILE B CA 1
ATOM 10973 C C . ILE B 1 368 ? 24.984 38.375 24.984 1 91.5 368 ILE B C 1
ATOM 10975 O O . ILE B 1 368 ? 24.234 37.594 25.578 1 91.5 368 ILE B O 1
ATOM 10979 N N . PHE B 1 369 ? 25.812 39.188 25.484 1 92.81 369 PHE B N 1
ATOM 10980 C CA . PHE B 1 369 ? 25.922 39.281 26.938 1 92.81 369 PHE B CA 1
ATOM 10981 C C . PHE B 1 369 ? 24.594 39.719 27.547 1 92.81 369 PHE B C 1
ATOM 10983 O O . PHE B 1 369 ? 24.125 39.094 28.5 1 92.81 369 PHE B O 1
ATOM 10990 N N . LEU B 1 370 ? 24.031 40.75 27.031 1 92.88 370 LEU B N 1
ATOM 10991 C CA . LEU B 1 370 ? 22.797 41.312 27.562 1 92.88 370 LEU B CA 1
ATOM 10992 C C . LEU B 1 370 ? 21.625 40.344 27.375 1 92.88 370 LEU B C 1
ATOM 10994 O O . LEU B 1 370 ? 20.734 40.25 28.219 1 92.88 370 LEU B O 1
ATOM 10998 N N . GLN B 1 371 ? 21.609 39.688 26.297 1 92.25 371 GLN B N 1
ATOM 10999 C CA . GLN B 1 371 ? 20.594 38.656 26.062 1 92.25 371 GLN B CA 1
ATOM 11000 C C . GLN B 1 371 ? 20.641 37.562 27.141 1 92.25 371 GLN B C 1
ATOM 11002 O O . GLN B 1 371 ? 19.609 37.188 27.672 1 92.25 371 GLN B O 1
ATOM 11007 N N . TRP B 1 372 ? 21.828 37.156 27.422 1 92.12 372 TRP B N 1
ATOM 11008 C CA . TRP B 1 372 ? 22 36.125 28.406 1 92.12 372 TRP B CA 1
ATOM 11009 C C . TRP B 1 372 ? 21.594 36.594 29.797 1 92.12 372 TRP B C 1
ATOM 11011 O O . TRP B 1 372 ? 20.859 35.906 30.516 1 92.12 372 TRP B O 1
ATOM 11021 N N . ILE B 1 373 ? 22 37.75 30.188 1 93.69 373 ILE B N 1
ATOM 11022 C CA . ILE B 1 373 ? 21.672 38.312 31.484 1 93.69 373 ILE B CA 1
ATOM 11023 C C . ILE B 1 373 ? 20.172 38.5 31.609 1 93.69 373 ILE B C 1
ATOM 11025 O O . ILE B 1 373 ? 19.562 38.188 32.625 1 93.69 373 ILE B O 1
ATOM 11029 N N . GLY B 1 374 ? 19.609 39.062 30.562 1 92.56 374 GLY B N 1
ATOM 11030 C CA . GLY B 1 374 ? 18.188 39.312 30.578 1 92.56 374 GLY B CA 1
ATOM 11031 C C . GLY B 1 374 ? 17.359 38.031 30.719 1 92.56 374 GLY B C 1
ATOM 11032 O O . GLY B 1 374 ? 16.359 38.031 31.453 1 92.56 374 GLY B O 1
ATOM 11033 N N . VAL B 1 375 ? 17.766 37.031 30.094 1 91.25 375 VAL B N 1
ATOM 11034 C CA . VAL B 1 375 ? 17.031 35.781 30.141 1 91.25 375 VAL B CA 1
ATOM 11035 C C . VAL B 1 375 ? 17.141 35.156 31.531 1 91.25 375 VAL B C 1
ATOM 11037 O O . VAL B 1 375 ? 16.172 34.625 32.094 1 91.25 375 VAL B O 1
ATOM 11040 N N . LYS B 1 376 ? 18.328 35.156 32.125 1 91.69 376 LYS B N 1
ATOM 11041 C CA . LYS B 1 376 ? 18.531 34.594 33.438 1 91.69 376 LYS B CA 1
ATOM 11042 C C . LYS B 1 376 ? 17.734 35.344 34.5 1 91.69 376 LYS B C 1
ATOM 11044 O O . LYS B 1 376 ? 17.109 34.719 35.375 1 91.69 376 LYS B O 1
ATOM 11049 N N . TRP B 1 377 ? 17.766 36.594 34.406 1 93.19 377 TRP B N 1
ATOM 11050 C CA . TRP B 1 377 ? 16.953 37.406 35.312 1 93.19 377 TRP B CA 1
ATOM 11051 C C . TRP B 1 377 ? 15.469 37.156 35.094 1 93.19 377 TRP B C 1
ATOM 11053 O O . TRP B 1 377 ? 14.688 37.125 36.031 1 93.19 377 TRP B O 1
ATOM 11063 N N . GLY B 1 378 ? 15.086 37.094 33.844 1 92.19 378 GLY B N 1
ATOM 11064 C CA . GLY B 1 378 ? 13.695 36.812 33.531 1 92.19 378 GLY B CA 1
ATOM 11065 C C . GLY B 1 378 ? 13.219 35.5 34.094 1 92.19 378 GLY B C 1
ATOM 11066 O O . GLY B 1 378 ? 12.109 35.406 34.625 1 92.19 378 GLY B O 1
ATOM 11067 N N . MET B 1 379 ? 14.031 34.531 34.031 1 89.12 379 MET B N 1
ATOM 11068 C CA . MET B 1 379 ? 13.68 33.219 34.562 1 89.12 379 MET B CA 1
ATOM 11069 C C . MET B 1 379 ? 13.5 33.281 36.062 1 89.12 379 MET B C 1
ATOM 11071 O O . MET B 1 379 ? 12.547 32.719 36.625 1 89.12 379 MET B O 1
ATOM 11075 N N . GLU B 1 380 ? 14.383 33.906 36.656 1 90.12 380 GLU B N 1
ATOM 11076 C CA . GLU B 1 380 ? 14.328 33.969 38.125 1 90.12 380 GLU B CA 1
ATOM 11077 C C . GLU B 1 380 ? 13.141 34.812 38.594 1 90.12 380 GLU B C 1
ATOM 11079 O O . GLU B 1 380 ? 12.469 34.438 39.562 1 90.12 380 GLU B O 1
ATOM 11084 N N . LEU B 1 381 ? 12.984 35.844 37.938 1 90.88 381 LEU B N 1
ATOM 11085 C CA . LEU B 1 381 ? 11.844 36.688 38.312 1 90.88 381 LEU B CA 1
ATOM 11086 C C . LEU B 1 381 ? 10.531 35.938 38.125 1 90.88 381 LEU B C 1
ATOM 11088 O O . LEU B 1 381 ? 9.633 36.031 38.969 1 90.88 381 LEU B O 1
ATOM 11092 N N . ARG B 1 382 ? 10.398 35.312 37.062 1 89.81 382 ARG B N 1
ATOM 11093 C CA . ARG B 1 382 ? 9.195 34.5 36.812 1 89.81 382 ARG B CA 1
ATOM 11094 C C . ARG B 1 382 ? 8.977 33.5 37.938 1 89.81 382 ARG B C 1
ATOM 11096 O O . ARG B 1 382 ? 7.855 33.312 38.406 1 89.81 382 ARG B O 1
ATOM 11103 N N . ARG B 1 383 ? 10.016 32.844 38.312 1 86.69 383 ARG B N 1
ATOM 11104 C CA . ARG B 1 383 ? 9.93 31.844 39.375 1 86.69 383 ARG B CA 1
ATOM 11105 C C . ARG B 1 383 ? 9.438 32.469 40.656 1 86.69 383 ARG B C 1
ATOM 11107 O O . ARG B 1 383 ? 8.547 31.922 41.312 1 86.69 383 ARG B O 1
ATOM 11114 N N . VAL B 1 384 ? 9.945 33.5 41 1 87.06 384 VAL B N 1
ATOM 11115 C CA . VAL B 1 384 ? 9.625 34.156 42.281 1 87.06 384 VAL B CA 1
ATOM 11116 C C . VAL B 1 384 ? 8.195 34.688 42.219 1 87.06 384 VAL B C 1
ATOM 11118 O O . VAL B 1 384 ? 7.453 34.594 43.219 1 87.06 384 VAL B O 1
ATOM 11121 N N . LEU B 1 385 ? 7.871 35.312 41.188 1 88.81 385 LEU B N 1
ATOM 11122 C CA . LEU B 1 385 ? 6.527 35.875 41.062 1 88.81 385 LEU B CA 1
ATOM 11123 C C . LEU B 1 385 ? 5.484 34.75 41 1 88.81 385 LEU B C 1
ATOM 11125 O O . LEU B 1 385 ? 4.34 34.938 41.438 1 88.81 385 LEU B O 1
ATOM 11129 N N . ASP B 1 386 ? 5.887 33.656 40.469 1 86.62 386 ASP B N 1
ATOM 11130 C CA . ASP B 1 386 ? 5.004 32.5 40.469 1 86.62 386 ASP B CA 1
ATOM 11131 C C . ASP B 1 386 ? 4.707 32.031 41.906 1 86.62 386 ASP B C 1
ATOM 11133 O O . ASP B 1 386 ? 3.578 31.656 42.219 1 86.62 386 ASP B O 1
ATOM 11137 N N . ILE B 1 387 ? 5.656 32.062 42.719 1 81.75 387 ILE B N 1
ATOM 11138 C CA . ILE B 1 387 ? 5.496 31.703 44.094 1 81.75 387 ILE B CA 1
ATOM 11139 C C . ILE B 1 387 ? 4.531 32.656 44.781 1 81.75 387 ILE B C 1
ATOM 11141 O O . ILE B 1 387 ? 3.672 32.25 45.562 1 81.75 387 ILE B O 1
ATOM 11145 N N . LEU B 1 388 ? 4.695 33.875 44.469 1 84.12 388 LEU B N 1
ATOM 11146 C CA . LEU B 1 388 ? 3.777 34.875 45.031 1 84.12 388 LEU B CA 1
ATOM 11147 C C . LEU B 1 388 ? 2.359 34.625 44.5 1 84.12 388 LEU B C 1
ATOM 11149 O O . LEU B 1 388 ? 1.4 34.688 45.281 1 84.12 388 LEU B O 1
ATOM 11153 N N . HIS B 1 389 ? 2.248 34.406 43.312 1 87.31 389 HIS B N 1
ATOM 11154 C CA . HIS B 1 389 ? 0.945 34.219 42.688 1 87.31 389 HIS B CA 1
ATOM 11155 C C . HIS B 1 389 ? 0.244 33 43.25 1 87.31 389 HIS B C 1
ATOM 11157 O O . HIS B 1 389 ? -0.98 32.969 43.406 1 87.31 389 HIS B O 1
ATOM 11163 N N . ASP B 1 390 ? 1.03 32 43.625 1 82.75 390 ASP B N 1
ATOM 11164 C CA . ASP B 1 390 ? 0.458 30.766 44.125 1 82.75 390 ASP B CA 1
ATOM 11165 C C . ASP B 1 390 ? 0.271 30.828 45.625 1 82.75 390 ASP B C 1
ATOM 11167 O O . ASP B 1 390 ? -0.334 29.922 46.219 1 82.75 390 ASP B O 1
ATOM 11171 N N . SER B 1 391 ? 0.626 31.875 46.188 1 81.94 391 SER B N 1
ATOM 11172 C CA . SER B 1 391 ? 0.528 32 47.656 1 81.94 391 SER B CA 1
ATOM 11173 C C . SER B 1 391 ? -0.854 32.5 48.062 1 81.94 391 SER B C 1
ATOM 11175 O O . SER B 1 391 ? -1.664 32.875 47.219 1 81.94 391 SER B O 1
ATOM 11177 N N . THR B 1 392 ? -1.134 32.531 49.344 1 81.69 392 THR B N 1
ATOM 11178 C CA . THR B 1 392 ? -2.416 32.938 49.906 1 81.69 392 THR B CA 1
ATOM 11179 C C . THR B 1 392 ? -2.566 34.469 49.844 1 81.69 392 THR B C 1
ATOM 11181 O O . THR B 1 392 ? -3.664 35 50.031 1 81.69 392 THR B O 1
ATOM 11184 N N . ALA B 1 393 ? -1.445 35.062 49.531 1 83 393 ALA B N 1
ATOM 11185 C CA . ALA B 1 393 ? -1.516 36.531 49.375 1 83 393 ALA B CA 1
ATOM 11186 C C . ALA B 1 393 ? -2.34 36.906 48.156 1 83 393 ALA B C 1
ATOM 11188 O O . ALA B 1 393 ? -2.957 37.969 48.125 1 83 393 ALA B O 1
ATOM 11189 N N . TRP B 1 394 ? -2.229 36.062 47.188 1 87.56 394 TRP B N 1
ATOM 11190 C CA . TRP B 1 394 ? -3.039 36.281 46 1 87.56 394 TRP B CA 1
ATOM 11191 C C . TRP B 1 394 ? -4.457 35.75 46.219 1 87.56 394 TRP B C 1
ATOM 11193 O O . TRP B 1 394 ? -4.664 34.531 46.375 1 87.56 394 TRP B O 1
ATOM 11203 N N . LEU B 1 395 ? -5.371 36.625 46.188 1 87.56 395 LEU B N 1
ATOM 11204 C CA . LEU B 1 395 ? -6.746 36.25 46.5 1 87.56 395 LEU B CA 1
ATOM 11205 C C . LEU B 1 395 ? -7.426 35.562 45.344 1 87.56 395 LEU B C 1
ATOM 11207 O O . LEU B 1 395 ? -7.207 35.938 44.188 1 87.56 395 LEU B O 1
ATOM 11211 N N . ARG B 1 396 ? -8.117 34.562 45.656 1 85.31 396 ARG B N 1
ATOM 11212 C CA . ARG B 1 396 ? -8.883 33.812 44.656 1 85.31 396 ARG B CA 1
ATOM 11213 C C . ARG B 1 396 ? -10.359 33.781 45.031 1 85.31 396 ARG B C 1
ATOM 11215 O O . ARG B 1 396 ? -10.719 33.875 46.188 1 85.31 396 ARG B O 1
ATOM 11222 N N . PRO B 1 397 ? -11.164 33.625 43.906 1 79.12 397 PRO B N 1
ATOM 11223 C CA . PRO B 1 397 ? -12.594 33.531 44.219 1 79.12 397 PRO B CA 1
ATOM 11224 C C . PRO B 1 397 ? -12.945 32.312 45.031 1 79.12 397 PRO B C 1
ATOM 11226 O O . PRO B 1 397 ? -12.359 31.234 44.812 1 79.12 397 PRO B O 1
ATOM 11229 N N . GLU B 1 398 ? -13.781 32.469 45.969 1 72.81 398 GLU B N 1
ATOM 11230 C CA . GLU B 1 398 ? -14.188 31.391 46.844 1 72.81 398 GLU B CA 1
ATOM 11231 C C . GLU B 1 398 ? -15.008 30.344 46.094 1 72.81 398 GLU B C 1
ATOM 11233 O O . GLU B 1 398 ? -15.875 30.672 45.281 1 72.81 398 GLU B O 1
ATOM 11238 N N . ASN B 1 399 ? -14.578 29.188 46.188 1 77.12 399 ASN B N 1
ATOM 11239 C CA . ASN B 1 399 ? -15.367 28.078 45.656 1 77.12 399 ASN B CA 1
ATOM 11240 C C . ASN B 1 399 ? -16.703 27.953 46.375 1 77.12 399 ASN B C 1
ATOM 11242 O O . ASN B 1 399 ? -16.75 27.891 47.594 1 77.12 399 ASN B O 1
ATOM 11246 N N . PRO B 1 400 ? -17.719 27.969 45.594 1 82.19 400 PRO B N 1
ATOM 11247 C CA . PRO B 1 400 ? -19.031 27.859 46.219 1 82.19 400 PRO B CA 1
ATOM 11248 C C . PRO B 1 400 ? -19.219 26.547 46.969 1 82.19 400 PRO B C 1
ATOM 11250 O O . PRO B 1 400 ? -20.062 26.453 47.875 1 82.19 400 PRO B O 1
ATOM 11253 N N . ILE B 1 401 ? -18.484 25.547 46.594 1 88.44 401 ILE B N 1
ATOM 11254 C CA . ILE B 1 401 ? -18.594 24.25 47.25 1 88.44 401 ILE B CA 1
ATOM 11255 C C . ILE B 1 401 ? -17.516 24.141 48.344 1 88.44 401 ILE B C 1
ATOM 11257 O O . ILE B 1 401 ? -16.375 23.75 48.062 1 88.44 401 ILE B O 1
ATOM 11261 N N . ASP B 1 402 ? -17.953 24.438 49.438 1 83.75 402 ASP B N 1
ATOM 11262 C CA . ASP B 1 402 ? -17.031 24.328 50.562 1 83.75 402 ASP B CA 1
ATOM 11263 C C . ASP B 1 402 ? -16.922 22.891 51.031 1 83.75 402 ASP B C 1
ATOM 11265 O O . ASP B 1 402 ? -17.484 21.969 50.438 1 83.75 402 ASP B O 1
ATOM 11269 N N . ASP B 1 403 ? -16.328 22.641 52.156 1 83.12 403 ASP B N 1
ATOM 11270 C CA . ASP B 1 403 ? -16.047 21.297 52.656 1 83.12 403 ASP B CA 1
ATOM 11271 C C . ASP B 1 403 ? -17.328 20.594 53.094 1 83.12 403 ASP B C 1
ATOM 11273 O O . ASP B 1 403 ? -17.484 19.391 52.906 1 83.12 403 ASP B O 1
ATOM 11277 N N . ALA B 1 404 ? -18.188 21.359 53.719 1 84.56 404 ALA B N 1
ATOM 11278 C CA . ALA B 1 404 ? -19.453 20.797 54.188 1 84.56 404 ALA B CA 1
ATOM 11279 C C . ALA B 1 404 ? -20.297 20.328 53 1 84.56 404 ALA B C 1
ATOM 11281 O O . ALA B 1 404 ? -20.859 19.234 53 1 84.56 404 ALA B O 1
ATOM 11282 N N . ARG B 1 405 ? -20.297 21.172 52.062 1 89 405 ARG B N 1
ATOM 11283 C CA . ARG B 1 405 ? -21.062 20.859 50.875 1 89 405 ARG B CA 1
ATOM 11284 C C . ARG B 1 405 ? -20.438 19.672 50.125 1 89 405 ARG B C 1
ATOM 11286 O O . ARG B 1 405 ? -21.156 18.859 49.531 1 89 405 ARG B O 1
ATOM 11293 N N . GLN B 1 406 ? -19.156 19.641 50.156 1 88 406 GLN B N 1
ATOM 11294 C CA . GLN B 1 406 ? -18.469 18.547 49.469 1 88 406 GLN B CA 1
ATOM 11295 C C . GLN B 1 406 ? -18.781 17.203 50.125 1 88 406 GLN B C 1
ATOM 11297 O O . GLN B 1 406 ? -18.922 16.188 49.438 1 88 406 GLN B O 1
ATOM 11302 N N . GLU B 1 407 ? -18.938 17.188 51.375 1 85.75 407 GLU B N 1
ATOM 11303 C CA . GLU B 1 407 ? -19.266 15.953 52.094 1 85.75 407 GLU B CA 1
ATOM 11304 C C . GLU B 1 407 ? -20.641 15.438 51.719 1 85.75 407 GLU B C 1
ATOM 11306 O O . GLU B 1 407 ? -20.812 14.242 51.469 1 85.75 407 GLU B O 1
ATOM 11311 N N . VAL B 1 408 ? -21.516 16.328 51.625 1 88 408 VAL B N 1
ATOM 11312 C CA . VAL B 1 408 ? -22.875 15.961 51.281 1 88 408 VAL B CA 1
ATOM 11313 C C . VAL B 1 408 ? -22.906 15.445 49.812 1 88 408 VAL B C 1
ATOM 11315 O O . VAL B 1 408 ? -23.531 14.422 49.531 1 88 408 VAL B O 1
ATOM 11318 N N . ARG B 1 409 ? -22.219 16.203 48.969 1 88.69 409 ARG B N 1
ATOM 11319 C CA . ARG B 1 409 ? -22.203 15.875 47.562 1 88.69 409 ARG B CA 1
ATOM 11320 C C . ARG B 1 409 ? -21.547 14.523 47.312 1 88.69 409 ARG B C 1
ATOM 11322 O O . ARG B 1 409 ? -21.984 13.75 46.438 1 88.69 409 ARG B O 1
ATOM 11329 N N . SER B 1 410 ? -20.5 14.188 48.031 1 85.5 410 SER B N 1
ATOM 11330 C CA . SER B 1 410 ? -19.797 12.93 47.844 1 85.5 410 SER B CA 1
ATOM 11331 C C . SER B 1 410 ? -20.672 11.742 48.219 1 85.5 410 SER B C 1
ATOM 11333 O O . SER B 1 410 ? -20.547 10.656 47.656 1 85.5 410 SER B O 1
ATOM 11335 N N . LEU B 1 411 ? -21.484 11.992 49.094 1 83.38 411 LEU B N 1
ATOM 11336 C CA . LEU B 1 411 ? -22.359 10.914 49.562 1 83.38 411 LEU B CA 1
ATOM 11337 C C . LEU B 1 411 ? -23.547 10.734 48.594 1 83.38 411 LEU B C 1
ATOM 11339 O O . LEU B 1 411 ? -23.891 9.609 48.25 1 83.38 411 LEU B O 1
ATOM 11343 N N . MET B 1 412 ? -24.094 11.797 48.219 1 87.69 412 MET B N 1
ATOM 11344 C CA . MET B 1 412 ? -25.344 11.734 47.469 1 87.69 412 MET B CA 1
ATOM 11345 C C . MET B 1 412 ? -25.062 11.539 45.969 1 87.69 412 MET B C 1
ATOM 11347 O O . MET B 1 412 ? -25.922 11.062 45.219 1 87.69 412 MET B O 1
ATOM 11351 N N . LEU B 1 413 ? -23.922 12.078 45.562 1 88.62 413 LEU B N 1
ATOM 11352 C CA . LEU B 1 413 ? -23.547 11.969 44.156 1 88.62 413 LEU B CA 1
ATOM 11353 C C . LEU B 1 413 ? -22.25 11.172 44 1 88.62 413 LEU B C 1
ATOM 11355 O O . LEU B 1 413 ? -21.219 11.727 43.594 1 88.62 413 LEU B O 1
ATOM 11359 N N . PRO B 1 414 ? -22.312 9.945 44.125 1 76.75 414 PRO B N 1
ATOM 11360 C CA . PRO B 1 414 ? -21.094 9.141 44.125 1 76.75 414 PRO B CA 1
ATOM 11361 C C . PRO B 1 414 ? -20.406 9.117 42.75 1 76.75 414 PRO B C 1
ATOM 11363 O O . PRO B 1 414 ? -19.219 8.828 42.656 1 76.75 414 PRO B O 1
ATOM 11366 N N . ARG B 1 415 ? -21.141 9.461 41.75 1 71.25 415 ARG B N 1
ATOM 11367 C CA . ARG B 1 415 ? -20.562 9.367 40.438 1 71.25 415 ARG B CA 1
ATOM 11368 C C . ARG B 1 415 ? -19.75 10.617 40.094 1 71.25 415 ARG B C 1
ATOM 11370 O O . ARG B 1 415 ? -19.094 10.672 39.062 1 71.25 415 ARG B O 1
ATOM 11377 N N . GLU B 1 416 ? -19.953 11.586 40.812 1 78.69 416 GLU B N 1
ATOM 11378 C CA . GLU B 1 416 ? -19.188 12.805 40.594 1 78.69 416 GLU B CA 1
ATOM 11379 C C . GLU B 1 416 ? -17.703 12.594 40.906 1 78.69 416 GLU B C 1
ATOM 11381 O O . GLU B 1 416 ? -17.312 12.445 42.062 1 78.69 416 GLU B O 1
ATOM 11386 N N . THR B 1 417 ? -17.078 11.602 40.125 1 62.16 417 THR B N 1
ATOM 11387 C CA . THR B 1 417 ? -15.727 11.102 40.312 1 62.16 417 THR B CA 1
ATOM 11388 C C . THR B 1 417 ? -14.711 12.227 40.156 1 62.16 417 THR B C 1
ATOM 11390 O O . THR B 1 417 ? -14.93 13.164 39.375 1 62.16 417 THR B O 1
ATOM 11393 N N . SER B 1 418 ? -13.656 12.102 40.906 1 58.78 418 SER B N 1
ATOM 11394 C CA . SER B 1 418 ? -12.469 12.953 40.938 1 58.78 418 SER B CA 1
ATOM 11395 C C . SER B 1 418 ? -11.766 12.977 39.594 1 58.78 418 SER B C 1
ATOM 11397 O O . SER B 1 418 ? -11.133 13.977 39.219 1 58.78 418 SER B O 1
ATOM 11399 N N . SER B 1 419 ? -11.875 11.82 38.906 1 54.16 419 SER B N 1
ATOM 11400 C CA . SER B 1 419 ? -11.047 11.656 37.719 1 54.16 419 SER B CA 1
ATOM 11401 C C . SER B 1 419 ? -11.5 12.578 36.562 1 54.16 419 SER B C 1
ATOM 11403 O O . SER B 1 419 ? -10.68 13.047 35.781 1 54.16 419 SER B O 1
ATOM 11405 N N . GLY B 1 420 ? -12.727 12.961 36.531 1 62.38 420 GLY B N 1
ATOM 11406 C CA . GLY B 1 420 ? -13.25 13.734 35.438 1 62.38 420 GLY B CA 1
ATOM 11407 C C . GLY B 1 420 ? -13.062 15.234 35.625 1 62.38 420 GLY B C 1
ATOM 11408 O O . GLY B 1 420 ? -13.469 16.016 34.75 1 62.38 420 GLY B O 1
ATOM 11409 N N . LEU B 1 421 ? -12.328 15.523 36.562 1 66.44 421 LEU B N 1
ATOM 11410 C CA . LEU B 1 421 ? -12.227 16.922 37 1 66.44 421 LEU B CA 1
ATOM 11411 C C . LEU B 1 421 ? -11.328 17.703 36.031 1 66.44 421 LEU B C 1
ATOM 11413 O O . LEU B 1 421 ? -11.352 18.938 36.031 1 66.44 421 LEU B O 1
ATOM 11417 N N . SER B 1 422 ? -10.781 16.906 35.125 1 73.38 422 SER B N 1
ATOM 11418 C CA . SER B 1 422 ? -9.875 17.578 34.219 1 73.38 422 SER B CA 1
ATOM 11419 C C . SER B 1 422 ? -10.641 18.203 33.031 1 73.38 422 SER B C 1
ATOM 11421 O O . SER B 1 422 ? -10.109 19.062 32.344 1 73.38 422 SER B O 1
ATOM 11423 N N . GLN B 1 423 ? -11.938 18.062 32.969 1 82.81 423 GLN B N 1
ATOM 11424 C CA . GLN B 1 423 ? -12.672 18.562 31.797 1 82.81 423 GLN B CA 1
ATOM 11425 C C . GLN B 1 423 ? -13.75 19.562 32.219 1 82.81 423 GLN B C 1
ATOM 11427 O O . GLN B 1 423 ? -14.68 19.844 31.469 1 82.81 423 GLN B O 1
ATOM 11432 N N . THR B 1 424 ? -13.594 20.109 33.469 1 88.75 424 THR B N 1
ATOM 11433 C CA . THR B 1 424 ? -14.562 21.094 33.969 1 88.75 424 THR B CA 1
ATOM 11434 C C . THR B 1 424 ? -14.18 22.5 33.5 1 88.75 424 THR B C 1
ATOM 11436 O O . THR B 1 424 ? -13.102 22.703 32.938 1 88.75 424 THR B O 1
ATOM 11439 N N . ILE B 1 425 ? -15.117 23.453 33.594 1 89.25 425 ILE B N 1
ATOM 11440 C CA . ILE B 1 425 ? -14.852 24.844 33.219 1 89.25 425 ILE B CA 1
ATOM 11441 C C . ILE B 1 425 ? -13.688 25.391 34.062 1 89.25 425 ILE B C 1
ATOM 11443 O O . ILE B 1 425 ? -12.797 26.047 33.531 1 89.25 425 ILE B O 1
ATOM 11447 N N . GLN B 1 426 ? -13.711 25.062 35.312 1 86.94 426 GLN B N 1
ATOM 11448 C CA . GLN B 1 426 ? -12.656 25.516 36.188 1 86.94 426 GLN B CA 1
ATOM 11449 C C . GLN B 1 426 ? -11.289 25 35.75 1 86.94 426 GLN B C 1
ATOM 11451 O O . GLN B 1 426 ? -10.297 25.734 35.781 1 86.94 426 GLN B O 1
ATOM 11456 N N . ALA B 1 427 ? -11.328 23.812 35.438 1 86.5 427 ALA B N 1
ATOM 11457 C CA . ALA B 1 427 ? -10.07 23.219 35 1 86.5 427 ALA B CA 1
ATOM 11458 C C . ALA B 1 427 ? -9.586 23.891 33.719 1 86.5 427 ALA B C 1
ATOM 11460 O O . ALA B 1 427 ? -8.383 24.141 33.562 1 86.5 427 ALA B O 1
ATOM 11461 N N . HIS B 1 428 ? -10.508 24.203 32.844 1 87.19 428 HIS B N 1
ATOM 11462 C CA . HIS B 1 428 ? -10.141 24.891 31.609 1 87.19 428 HIS B CA 1
ATOM 11463 C C . HIS B 1 428 ? -9.633 26.297 31.891 1 87.19 428 HIS B C 1
ATOM 11465 O O . HIS B 1 428 ? -8.672 26.75 31.266 1 87.19 428 HIS B O 1
ATOM 11471 N N . GLU B 1 429 ? -10.258 26.906 32.781 1 84.94 429 GLU B N 1
ATOM 11472 C CA . GLU B 1 429 ? -9.875 28.266 33.125 1 84.94 429 GLU B CA 1
ATOM 11473 C C . GLU B 1 429 ? -8.484 28.297 33.75 1 84.94 429 GLU B C 1
ATOM 11475 O O . GLU B 1 429 ? -7.691 29.203 33.469 1 84.94 429 GLU B O 1
ATOM 11480 N N . LYS B 1 430 ? -8.273 27.328 34.562 1 81.88 430 LYS B N 1
ATOM 11481 C CA . LYS B 1 430 ? -6.953 27.25 35.188 1 81.88 430 LYS B CA 1
ATOM 11482 C C . LYS B 1 430 ? -5.863 27.047 34.125 1 81.88 430 LYS B C 1
ATOM 11484 O O . LYS B 1 430 ? -4.805 27.672 34.188 1 81.88 430 LYS B O 1
ATOM 11489 N N . ALA B 1 431 ? -6.172 26.188 33.312 1 81.19 431 ALA B N 1
ATOM 11490 C CA . ALA B 1 431 ? -5.219 25.938 32.219 1 81.19 431 ALA B CA 1
ATOM 11491 C C . ALA B 1 431 ? -5.039 27.172 31.344 1 81.19 431 ALA B C 1
ATOM 11493 O O . ALA B 1 431 ? -3.928 27.469 30.906 1 81.19 431 ALA B O 1
ATOM 11494 N N . TYR B 1 432 ? -6.094 27.844 31.188 1 79.88 432 TYR B N 1
ATOM 11495 C CA . TYR B 1 432 ? -6.09 29.062 30.375 1 79.88 432 TYR B CA 1
ATOM 11496 C C . TYR B 1 432 ? -5.266 30.156 31.031 1 79.88 432 TYR B C 1
ATOM 11498 O O . TYR B 1 432 ? -4.477 30.844 30.375 1 79.88 432 TYR B O 1
ATOM 11506 N N . MET B 1 433 ? -5.387 30.297 32.281 1 80.5 433 MET B N 1
ATOM 11507 C CA . MET B 1 433 ? -4.703 31.359 33.031 1 80.5 433 MET B CA 1
ATOM 11508 C C . MET B 1 433 ? -3.201 31.094 33.094 1 80.5 433 MET B C 1
ATOM 11510 O O . MET B 1 433 ? -2.402 32.031 33.094 1 80.5 433 MET B O 1
ATOM 11514 N N . LYS B 1 434 ? -2.957 29.875 33.031 1 79.19 434 LYS B N 1
ATOM 11515 C CA . LYS B 1 434 ? -1.541 29.516 33.031 1 79.19 434 LYS B CA 1
ATOM 11516 C C . LYS B 1 434 ? -0.851 30.016 31.766 1 79.19 434 LYS B C 1
ATOM 11518 O O . LYS B 1 434 ? 0.33 30.375 31.781 1 79.19 434 LYS B O 1
ATOM 11523 N N . GLU B 1 435 ? -1.57 30.203 30.766 1 79.12 435 GLU B N 1
ATOM 11524 C CA . GLU B 1 435 ? -0.993 30.656 29.5 1 79.12 435 GLU B CA 1
ATOM 11525 C C . GLU B 1 435 ? -0.758 32.156 29.5 1 79.12 435 GLU B C 1
ATOM 11527 O O . GLU B 1 435 ? 0.122 32.656 28.797 1 79.12 435 GLU B O 1
ATOM 11532 N N . PHE B 1 436 ? -1.494 32.844 30.219 1 82.5 436 PHE B N 1
ATOM 11533 C CA . PHE B 1 436 ? -1.405 34.312 30.234 1 82.5 436 PHE B CA 1
ATOM 11534 C C . PHE B 1 436 ? -0.486 34.781 31.359 1 82.5 436 PHE B C 1
ATOM 11536 O O . PHE B 1 436 ? -0.191 35.969 31.453 1 82.5 436 PHE B O 1
ATOM 11543 N N . PHE B 1 437 ? -0.034 33.812 32.125 1 83.56 437 PHE B N 1
ATOM 11544 C CA . PHE B 1 437 ? 0.803 34.188 33.25 1 83.56 437 PHE B CA 1
ATOM 11545 C C . PHE B 1 437 ? 2.213 34.531 32.812 1 83.56 437 PHE B C 1
ATOM 11547 O O . PHE B 1 437 ? 2.93 33.688 32.281 1 83.56 437 PHE B O 1
ATOM 11554 N N . LEU B 1 438 ? 2.594 35.75 32.969 1 85.56 438 LEU B N 1
ATOM 11555 C CA . LEU B 1 438 ? 3.922 36.281 32.656 1 85.56 438 LEU B CA 1
ATOM 11556 C C . LEU B 1 438 ? 4.418 35.719 31.328 1 85.56 438 LEU B C 1
ATOM 11558 O O . LEU B 1 438 ? 5.477 35.094 31.266 1 85.56 438 LEU B O 1
ATOM 11562 N N . THR B 1 439 ? 3.748 36.062 30.297 1 79.06 439 THR B N 1
ATOM 11563 C CA . THR B 1 439 ? 3.926 35.5 28.969 1 79.06 439 THR B CA 1
ATOM 11564 C C . THR B 1 439 ? 5.262 35.938 28.375 1 79.06 439 THR B C 1
ATOM 11566 O O . THR B 1 439 ? 5.832 35.25 27.531 1 79.06 439 THR B O 1
ATOM 11569 N N . LEU B 1 440 ? 5.758 37.031 28.781 1 79.88 440 LEU B N 1
ATOM 11570 C CA . LEU B 1 440 ? 6.934 37.562 28.125 1 79.88 440 LEU B CA 1
ATOM 11571 C C . LEU B 1 440 ? 8.211 37.125 28.828 1 79.88 440 LEU B C 1
ATOM 11573 O O . LEU B 1 440 ? 9.312 37.281 28.281 1 79.88 440 LEU B O 1
ATOM 11577 N N . LEU B 1 441 ? 8.078 36.562 30.031 1 85.81 441 LEU B N 1
ATOM 11578 C CA . LEU B 1 441 ? 9.266 36.094 30.734 1 85.81 441 LEU B CA 1
ATOM 11579 C C . LEU B 1 441 ? 9.57 34.656 30.375 1 85.81 441 LEU B C 1
ATOM 11581 O O . LEU B 1 441 ? 8.664 33.844 30.281 1 85.81 441 LEU B O 1
ATOM 11585 N N . PRO B 1 442 ? 10.82 34.375 30.094 1 83.94 442 PRO B N 1
ATOM 11586 C CA . PRO B 1 442 ? 11.203 33.031 29.656 1 83.94 442 PRO B CA 1
ATOM 11587 C C . PRO B 1 442 ? 11.078 31.984 30.766 1 83.94 442 PRO B C 1
ATOM 11589 O O . PRO B 1 442 ? 11.328 32.281 31.938 1 83.94 442 PRO B O 1
ATOM 11592 N N . GLU B 1 443 ? 10.68 30.781 30.422 1 76.88 443 GLU B N 1
ATOM 11593 C CA . GLU B 1 443 ? 10.617 29.656 31.359 1 76.88 443 GLU B CA 1
ATOM 11594 C C . GLU B 1 443 ? 11.945 28.906 31.406 1 76.88 443 GLU B C 1
ATOM 11596 O O . GLU B 1 443 ? 12.258 28.25 32.406 1 76.88 443 GLU B O 1
ATOM 11601 N N . SER B 1 444 ? 12.578 28.984 30.203 1 77.38 444 SER B N 1
ATOM 11602 C CA . SER B 1 444 ? 13.867 28.297 30.094 1 77.38 444 SER B CA 1
ATOM 11603 C C . SER B 1 444 ? 14.812 29.031 29.156 1 77.38 444 SER B C 1
ATOM 11605 O O . SER B 1 444 ? 14.422 30 28.5 1 77.38 444 SER B O 1
ATOM 11607 N N . LEU B 1 445 ? 15.961 28.531 29.125 1 73.88 445 LEU B N 1
ATOM 11608 C CA . LEU B 1 445 ? 16.984 29.125 28.266 1 73.88 445 LEU B CA 1
ATOM 11609 C C . LEU B 1 445 ? 16.625 28.953 26.797 1 73.88 445 LEU B C 1
ATOM 11611 O O . LEU B 1 445 ? 17.125 29.688 25.938 1 73.88 445 LEU B O 1
ATOM 11615 N N . TYR B 1 446 ? 15.719 28 26.594 1 63.38 446 TYR B N 1
ATOM 11616 C CA . TYR B 1 446 ? 15.367 27.656 25.203 1 63.38 446 TYR B CA 1
ATOM 11617 C C . TYR B 1 446 ? 14.133 28.422 24.766 1 63.38 446 TYR B C 1
ATOM 11619 O O . TYR B 1 446 ? 13.711 28.312 23.609 1 63.38 446 TYR B O 1
ATOM 11627 N N . ASP B 1 447 ? 13.555 29.156 25.641 1 64.81 447 ASP B N 1
ATOM 11628 C CA . ASP B 1 447 ? 12.336 29.906 25.359 1 64.81 447 ASP B CA 1
ATOM 11629 C C . ASP B 1 447 ? 12.664 31.312 24.828 1 64.81 447 ASP B C 1
ATOM 11631 O O . ASP B 1 447 ? 13.117 32.188 25.578 1 64.81 447 ASP B O 1
ATOM 11635 N N . PHE B 1 448 ? 12.586 31.281 23.391 1 60.94 448 PHE B N 1
ATOM 11636 C CA . PHE B 1 448 ? 12.922 32.562 22.797 1 60.94 448 PHE B CA 1
ATOM 11637 C C . PHE B 1 448 ? 11.672 33.375 22.484 1 60.94 448 PHE B C 1
ATOM 11639 O O . PHE B 1 448 ? 11.484 33.844 21.359 1 60.94 448 PHE B O 1
ATOM 11646 N N . ARG B 1 449 ? 10.906 33.688 23.344 1 56.59 449 ARG B N 1
ATOM 11647 C CA . ARG B 1 449 ? 9.695 34.469 23.047 1 56.59 449 ARG B CA 1
ATOM 11648 C C . ARG B 1 449 ? 10.023 35.906 22.781 1 56.59 449 ARG B C 1
ATOM 11650 O O . ARG B 1 449 ? 10.734 36.562 23.562 1 56.59 449 ARG B O 1
ATOM 11657 N N . THR B 1 450 ? 10.164 36.188 21.438 1 56.06 450 THR B N 1
ATOM 11658 C CA . THR B 1 450 ? 10.352 37.594 21.109 1 56.06 450 THR B CA 1
ATOM 11659 C C . THR B 1 450 ? 9.016 38.25 20.75 1 56.06 450 THR B C 1
ATOM 11661 O O . THR B 1 450 ? 8.117 37.562 20.234 1 56.06 450 THR B O 1
ATOM 11664 N N . TYR B 1 451 ? 8.672 39.25 21.375 1 47.69 451 TYR B N 1
ATOM 11665 C CA . TYR B 1 451 ? 7.543 40.062 20.922 1 47.69 451 TYR B CA 1
ATOM 11666 C C . TYR B 1 451 ? 7.684 40.406 19.438 1 47.69 451 TYR B C 1
ATOM 11668 O O . TYR B 1 451 ? 8.695 41 19.031 1 47.69 451 TYR B O 1
ATOM 11676 N N . ASN B 1 452 ? 7.043 39.625 18.531 1 53 452 ASN B N 1
ATOM 11677 C CA . ASN B 1 452 ? 7.043 39.969 17.109 1 53 452 ASN B CA 1
ATOM 11678 C C . ASN B 1 452 ? 5.699 40.562 16.672 1 53 452 ASN B C 1
ATOM 11680 O O . ASN B 1 452 ? 4.676 39.875 16.75 1 53 452 ASN B O 1
ATOM 11684 N N . GLU B 1 453 ? 5.785 41.844 16.375 1 48.88 453 GLU B N 1
ATOM 11685 C CA . GLU B 1 453 ? 4.559 42.5 15.977 1 48.88 453 GLU B CA 1
ATOM 11686 C C . GLU B 1 453 ? 3.979 41.906 14.703 1 48.88 453 GLU B C 1
ATOM 11688 O O . GLU B 1 453 ? 2.758 41.844 14.531 1 48.88 453 GLU B O 1
ATOM 11693 N N . ASP B 1 454 ? 4.848 41.562 13.797 1 52.53 454 ASP B N 1
ATOM 11694 C CA . ASP B 1 454 ? 4.367 41.125 12.492 1 52.53 454 ASP B CA 1
ATOM 11695 C C . ASP B 1 454 ? 4.145 39.594 12.469 1 52.53 454 ASP B C 1
ATOM 11697 O O . ASP B 1 454 ? 3.684 39.062 11.469 1 52.53 454 ASP B O 1
ATOM 11701 N N . GLY B 1 455 ? 4.148 38.969 13.609 1 48.81 455 GLY B N 1
ATOM 11702 C CA . GLY B 1 455 ? 3.812 37.562 13.75 1 48.81 455 GLY B CA 1
ATOM 11703 C C . GLY B 1 455 ? 4.664 36.656 12.875 1 48.81 455 GLY B C 1
ATOM 11704 O O . GLY B 1 455 ? 4.266 35.531 12.562 1 48.81 455 GLY B O 1
ATOM 11705 N N . GLN B 1 456 ? 5.578 37.031 12.062 1 48.59 456 GLN B N 1
ATOM 11706 C CA . GLN B 1 456 ? 6.277 36.219 11.078 1 48.59 456 GLN B CA 1
ATOM 11707 C C . GLN B 1 456 ? 7.133 35.125 11.75 1 48.59 456 GLN B C 1
ATOM 11709 O O . GLN B 1 456 ? 8.344 35.312 11.914 1 48.59 456 GLN B O 1
ATOM 11714 N N . GLY B 1 457 ? 6.824 34.656 12.906 1 44.69 457 GLY B N 1
ATOM 11715 C CA . GLY B 1 457 ? 7.785 33.656 13.375 1 44.69 457 GLY B CA 1
ATOM 11716 C C . GLY B 1 457 ? 7.879 32.438 12.469 1 44.69 457 GLY B C 1
ATOM 11717 O O . GLY B 1 457 ? 7.02 32.25 11.609 1 44.69 457 GLY B O 1
ATOM 11718 N N . ALA B 1 458 ? 9.078 31.703 12.281 1 40.81 458 ALA B N 1
ATOM 11719 C CA . ALA B 1 458 ? 9.43 30.516 11.516 1 40.81 458 ALA B CA 1
ATOM 11720 C C . ALA B 1 458 ? 8.359 29.422 11.672 1 40.81 458 ALA B C 1
ATOM 11722 O O . ALA B 1 458 ? 8.219 28.844 12.742 1 40.81 458 ALA B O 1
ATOM 11723 N N . ASP B 1 459 ? 7.312 29.5 11.211 1 39.09 459 ASP B N 1
ATOM 11724 C CA . ASP B 1 459 ? 6.316 28.438 11.219 1 39.09 459 ASP B CA 1
ATOM 11725 C C . ASP B 1 459 ? 6.984 27.062 11.219 1 39.09 459 ASP B C 1
ATOM 11727 O O . ASP B 1 459 ? 6.383 26.078 11.648 1 39.09 459 ASP B O 1
ATOM 11731 N N . ASP B 1 460 ? 7.762 26.859 10.156 1 38.97 460 ASP B N 1
ATOM 11732 C CA . ASP B 1 460 ? 8.039 25.516 9.672 1 38.97 460 ASP B CA 1
ATOM 11733 C C . ASP B 1 460 ? 8.812 24.703 10.711 1 38.97 460 ASP B C 1
ATOM 11735 O O . ASP B 1 460 ? 9.078 23.516 10.5 1 38.97 460 ASP B O 1
ATOM 11739 N N . GLU B 1 461 ? 9.922 25.188 11.266 1 35.97 461 GLU B N 1
ATOM 11740 C CA . GLU B 1 461 ? 10.805 24.172 11.805 1 35.97 461 GLU B CA 1
ATOM 11741 C C . GLU B 1 461 ? 10.211 23.516 13.055 1 35.97 461 GLU B C 1
ATOM 11743 O O . GLU B 1 461 ? 10.352 24.031 14.164 1 35.97 461 GLU B O 1
ATOM 11748 N N . LYS B 1 462 ? 9.195 23.031 13.07 1 36.69 462 LYS B N 1
ATOM 11749 C CA . LYS B 1 462 ? 8.789 22.047 14.078 1 36.69 462 LYS B CA 1
ATOM 11750 C C . LYS B 1 462 ? 9.914 21.047 14.336 1 36.69 462 LYS B C 1
ATOM 11752 O O . LYS B 1 462 ? 9.914 19.953 13.781 1 36.69 462 LYS B O 1
ATOM 11757 N N . LYS B 1 463 ? 11.062 21.328 14.25 1 37.59 463 LYS B N 1
ATOM 11758 C CA . LYS B 1 463 ? 11.906 20.203 14.625 1 37.59 463 LYS B CA 1
ATOM 11759 C C . LYS B 1 463 ? 11.562 19.688 16.016 1 37.59 463 LYS B C 1
ATOM 11761 O O . LYS B 1 463 ? 10.781 20.312 16.734 1 37.59 463 LYS B O 1
ATOM 11766 N N . ASP B 1 464 ? 12.555 19.062 16.688 1 35.56 464 ASP B N 1
ATOM 11767 C CA . ASP B 1 464 ? 12.742 18.188 17.828 1 35.56 464 ASP B CA 1
ATOM 11768 C C . ASP B 1 464 ? 11.992 18.688 19.062 1 35.56 464 ASP B C 1
ATOM 11770 O O . ASP B 1 464 ? 11.508 17.906 19.875 1 35.56 464 ASP B O 1
ATOM 11774 N N . ASN B 1 465 ? 12.18 20.031 19.594 1 34.53 465 ASN B N 1
ATOM 11775 C CA . ASN B 1 465 ? 11.844 20.359 20.969 1 34.53 465 ASN B CA 1
ATOM 11776 C C . ASN B 1 465 ? 10.398 20.812 21.109 1 34.53 465 ASN B C 1
ATOM 11778 O O . ASN B 1 465 ? 10.125 21.891 21.641 1 34.53 465 ASN B O 1
ATOM 11782 N N . GLU B 1 466 ? 9.609 20.688 20.344 1 38.5 466 GLU B N 1
ATOM 11783 C CA . GLU B 1 466 ? 8.219 21.094 20.266 1 38.5 466 GLU B CA 1
ATOM 11784 C C . GLU B 1 466 ? 7.434 20.641 21.484 1 38.5 466 GLU B C 1
ATOM 11786 O O . GLU B 1 466 ? 6.23 20.875 21.594 1 38.5 466 GLU B O 1
ATOM 11791 N N . LYS B 1 467 ? 7.863 19.875 22.141 1 40.91 467 LYS B N 1
ATOM 11792 C CA . LYS B 1 467 ? 7.043 19.438 23.266 1 40.91 467 LYS B CA 1
ATOM 11793 C C . LYS B 1 467 ? 6.578 20.625 24.094 1 40.91 467 LYS B C 1
ATOM 11795 O O . LYS B 1 467 ? 5.527 20.578 24.734 1 40.91 467 LYS B O 1
ATOM 11800 N N . LEU B 1 468 ? 7.434 21.531 24.359 1 42.38 468 LEU B N 1
ATOM 11801 C CA . LEU B 1 468 ? 7.145 22.516 25.391 1 42.38 468 LEU B CA 1
ATOM 11802 C C . LEU B 1 468 ? 6.699 23.844 24.766 1 42.38 468 LEU B C 1
ATOM 11804 O O . LEU B 1 468 ? 6.91 24.906 25.344 1 42.38 468 LEU B O 1
ATOM 11808 N N . ARG B 1 469 ? 6.141 23.828 23.609 1 48.69 469 ARG B N 1
ATOM 11809 C CA . ARG B 1 469 ? 6.023 25.156 23.016 1 48.69 469 ARG B CA 1
ATOM 11810 C C . ARG B 1 469 ? 4.816 25.906 23.562 1 48.69 469 ARG B C 1
ATOM 11812 O O . ARG B 1 469 ? 3.688 25.406 23.484 1 48.69 469 ARG B O 1
ATOM 11819 N N . ARG B 1 470 ? 5.012 26.922 24.391 1 53.97 470 ARG B N 1
ATOM 11820 C CA . ARG B 1 470 ? 4.016 27.891 24.828 1 53.97 470 ARG B CA 1
ATOM 11821 C C . ARG B 1 470 ? 3.488 28.719 23.656 1 53.97 470 ARG B C 1
ATOM 11823 O O . ARG B 1 470 ? 4.172 28.859 22.641 1 53.97 470 ARG B O 1
ATOM 11830 N N . ALA B 1 471 ? 2.248 29.125 23.641 1 59.38 471 ALA B N 1
ATOM 11831 C CA . ALA B 1 471 ? 1.519 29.875 22.609 1 59.38 471 ALA B CA 1
ATOM 11832 C C . ALA B 1 471 ? 2.225 31.188 22.297 1 59.38 471 ALA B C 1
ATOM 11834 O O . ALA B 1 471 ? 2.754 31.859 23.188 1 59.38 471 ALA B O 1
ATOM 11835 N N . ARG B 1 472 ? 2.387 31.5 21.016 1 65.06 472 ARG B N 1
ATOM 11836 C CA . ARG B 1 472 ? 2.93 32.781 20.531 1 65.06 472 ARG B CA 1
ATOM 11837 C C . ARG B 1 472 ? 1.979 33.938 20.828 1 65.06 472 ARG B C 1
ATOM 11839 O O . ARG B 1 472 ? 0.817 33.719 21.172 1 65.06 472 ARG B O 1
ATOM 11846 N N . ASN B 1 473 ? 2.516 35.094 20.938 1 65.88 473 ASN B N 1
ATOM 11847 C CA . ASN B 1 473 ? 1.732 36.281 21.281 1 65.88 473 ASN B CA 1
ATOM 11848 C C . ASN B 1 473 ? 0.472 36.375 20.422 1 65.88 473 ASN B C 1
ATOM 11850 O O . ASN B 1 473 ? -0.597 36.75 20.922 1 65.88 473 ASN B O 1
ATOM 11854 N N . GLU B 1 474 ? 0.655 36 19.219 1 72.25 474 GLU B N 1
ATOM 11855 C CA . GLU B 1 474 ? -0.51 36.062 18.344 1 72.25 474 GLU B CA 1
ATOM 11856 C C . GLU B 1 474 ? -1.562 35.031 18.75 1 72.25 474 GLU B C 1
ATOM 11858 O O . GLU B 1 474 ? -2.762 35.312 18.703 1 72.25 474 GLU B O 1
ATOM 11863 N N . GLU B 1 475 ? -1.144 33.969 19.125 1 76.69 475 GLU B N 1
ATOM 11864 C CA . GLU B 1 475 ? -2.064 32.938 19.562 1 76.69 475 GLU B CA 1
ATOM 11865 C C . GLU B 1 475 ? -2.758 33.312 20.859 1 76.69 475 GLU B C 1
ATOM 11867 O O . GLU B 1 475 ? -3.934 33 21.062 1 76.69 475 GLU B O 1
ATOM 11872 N N . LEU B 1 476 ? -2 34 21.703 1 81.44 476 LEU B N 1
ATOM 11873 C CA . LEU B 1 476 ? -2.561 34.406 23 1 81.44 476 LEU B CA 1
ATOM 11874 C C . LEU B 1 476 ? -3.67 35.438 22.812 1 81.44 476 LEU B C 1
ATOM 11876 O O . LEU B 1 476 ? -4.695 35.375 23.484 1 81.44 476 LEU B O 1
ATOM 11880 N N . LYS B 1 477 ? -3.357 36.312 21.938 1 83.88 477 LYS B N 1
ATOM 11881 C CA . LYS B 1 477 ? -4.383 37.312 21.688 1 83.88 477 LYS B CA 1
ATOM 11882 C C . LYS B 1 477 ? -5.652 36.688 21.125 1 83.88 477 LYS B C 1
ATOM 11884 O O . LYS B 1 477 ? -6.762 37.094 21.484 1 83.88 477 LYS B O 1
ATOM 11889 N N . GLN B 1 478 ? -5.484 35.812 20.312 1 87.12 478 GLN B N 1
ATOM 11890 C CA . GLN B 1 478 ? -6.633 35.094 19.75 1 87.12 478 GLN B CA 1
ATOM 11891 C C . GLN B 1 478 ? -7.398 34.344 20.828 1 87.12 478 GLN B C 1
ATOM 11893 O O . GLN B 1 478 ? -8.633 34.344 20.844 1 87.12 478 GLN B O 1
ATOM 11898 N N . ARG B 1 479 ? -6.645 33.719 21.672 1 87.5 479 ARG B N 1
ATOM 11899 C CA . ARG B 1 479 ? -7.266 33 22.766 1 87.5 479 ARG B CA 1
ATOM 11900 C C . ARG B 1 479 ? -8.031 33.938 23.688 1 87.5 479 ARG B C 1
ATOM 11902 O O . ARG B 1 479 ? -9.078 33.562 24.234 1 87.5 479 ARG B O 1
ATOM 11909 N N . LEU B 1 480 ? -7.465 35.062 23.859 1 90.25 480 LEU B N 1
ATOM 11910 C CA . LEU B 1 480 ? -8.109 36.062 24.719 1 90.25 480 LEU B CA 1
ATOM 11911 C C . LEU B 1 480 ? -9.453 36.5 24.141 1 90.25 480 LEU B C 1
ATOM 11913 O O . LEU B 1 480 ? -10.445 36.594 24.859 1 90.25 480 LEU B O 1
ATOM 11917 N N . LEU B 1 481 ? -9.492 36.781 22.859 1 90.88 481 LEU B N 1
ATOM 11918 C CA . LEU B 1 481 ? -10.727 37.188 22.203 1 90.88 481 LEU B CA 1
ATOM 11919 C C . LEU B 1 481 ? -11.789 36.094 22.297 1 90.88 481 LEU B C 1
ATOM 11921 O O . LEU B 1 481 ? -12.969 36.406 22.516 1 90.88 481 LEU B O 1
ATOM 11925 N N . GLN B 1 482 ? -11.344 34.938 22.172 1 90.81 482 GLN B N 1
ATOM 11926 C CA . GLN B 1 482 ? -12.25 33.812 22.312 1 90.81 482 GLN B CA 1
ATOM 11927 C C . GLN B 1 482 ? -12.812 33.719 23.719 1 90.81 482 GLN B C 1
ATOM 11929 O O . GLN B 1 482 ? -14 33.438 23.906 1 90.81 482 GLN B O 1
ATOM 11934 N N . ARG B 1 483 ? -11.891 33.875 24.672 1 92.06 483 ARG B N 1
ATOM 11935 C CA . ARG B 1 483 ? -12.281 33.75 26.062 1 92.06 483 ARG B CA 1
ATOM 11936 C C . ARG B 1 483 ? -13.352 34.781 26.422 1 92.06 483 ARG B C 1
ATOM 11938 O O . ARG B 1 483 ? -14.281 34.5 27.172 1 92.06 483 ARG B O 1
ATOM 11945 N N . VAL B 1 484 ? -13.219 35.938 25.938 1 92.75 484 VAL B N 1
ATOM 11946 C CA . VAL B 1 484 ? -14.195 37 26.188 1 92.75 484 VAL B CA 1
ATOM 11947 C C . VAL B 1 484 ? -15.578 36.531 25.719 1 92.75 484 VAL B C 1
ATOM 11949 O O . VAL B 1 484 ? -16.562 36.719 26.438 1 92.75 484 VAL B O 1
ATOM 11952 N N . LEU B 1 485 ? -15.617 35.969 24.578 1 92.56 485 LEU B N 1
ATOM 11953 C CA . LEU B 1 485 ? -16.891 35.531 24 1 92.56 485 LEU B CA 1
ATOM 11954 C C . LEU B 1 485 ? -17.453 34.344 24.781 1 92.56 485 LEU B C 1
ATOM 11956 O O . LEU B 1 485 ? -18.672 34.281 24.984 1 92.56 485 LEU B O 1
ATOM 11960 N N . ILE B 1 486 ? -16.625 33.438 25.188 1 93.44 486 ILE B N 1
ATOM 11961 C CA . ILE B 1 486 ? -17.062 32.25 25.938 1 93.44 486 ILE B CA 1
ATOM 11962 C C . ILE B 1 486 ? -17.641 32.688 27.281 1 93.44 486 ILE B C 1
ATOM 11964 O O . ILE B 1 486 ? -18.719 32.219 27.672 1 93.44 486 ILE B O 1
ATOM 11968 N N . ASP B 1 487 ? -16.875 33.562 27.984 1 92 487 ASP B N 1
ATOM 11969 C CA . ASP B 1 487 ? -17.328 34.062 29.281 1 92 487 ASP B CA 1
ATOM 11970 C C . ASP B 1 487 ? -18.609 34.844 29.156 1 92 487 ASP B C 1
ATOM 11972 O O . ASP B 1 487 ? -19.469 34.812 30.047 1 92 487 ASP B O 1
ATOM 11976 N N . LYS B 1 488 ? -18.688 35.562 28.125 1 91.94 488 LYS B N 1
ATOM 11977 C CA . LYS B 1 488 ? -19.922 36.312 27.875 1 91.94 488 LYS B CA 1
ATOM 11978 C C . LYS B 1 488 ? -21.109 35.344 27.719 1 91.94 488 LYS B C 1
ATOM 11980 O O . LYS B 1 488 ? -22.172 35.562 28.312 1 91.94 488 LYS B O 1
ATOM 11985 N N . GLN B 1 489 ? -20.938 34.312 26.906 1 91.94 489 GLN B N 1
ATOM 11986 C CA . GLN B 1 489 ? -22 33.344 26.688 1 91.94 489 GLN B CA 1
ATOM 11987 C C . GLN B 1 489 ? -22.359 32.625 27.984 1 91.94 489 GLN B C 1
ATOM 11989 O O . GLN B 1 489 ? -23.531 32.344 28.234 1 91.94 489 GLN B O 1
ATOM 11994 N N . TYR B 1 490 ? -21.312 32.25 28.688 1 92.25 490 TYR B N 1
ATOM 11995 C CA . TYR B 1 490 ? -21.547 31.609 29.969 1 92.25 490 TYR B CA 1
ATOM 11996 C C . TYR B 1 490 ? -22.344 32.531 30.906 1 92.25 490 TYR B C 1
ATOM 11998 O O . TYR B 1 490 ? -23.312 32.094 31.516 1 92.25 490 TYR B O 1
ATOM 12006 N N . SER B 1 491 ? -21.906 33.844 31.062 1 90.38 491 SER B N 1
ATOM 12007 C CA . SER B 1 491 ? -22.578 34.812 31.922 1 90.38 491 SER B CA 1
ATOM 12008 C C . SER B 1 491 ? -24.016 35.031 31.484 1 90.38 491 SER B C 1
ATOM 12010 O O . SER B 1 491 ? -24.906 35.219 32.312 1 90.38 491 SER B O 1
ATOM 12012 N N . GLU B 1 492 ? -24.25 35 30.266 1 89.06 492 GLU B N 1
ATOM 12013 C CA . GLU B 1 492 ? -25.594 35.188 29.734 1 89.06 492 GLU B CA 1
ATOM 12014 C C . GLU B 1 492 ? -26.5 34 30.078 1 89.06 492 GLU B C 1
ATOM 12016 O O . GLU B 1 492 ? -27.688 34.156 30.312 1 89.06 492 GLU B O 1
ATOM 12021 N N . ALA B 1 493 ? -25.938 32.875 29.984 1 90.12 493 ALA B N 1
ATOM 12022 C CA . ALA B 1 493 ? -26.703 31.672 30.297 1 90.12 493 ALA B CA 1
ATOM 12023 C C . ALA B 1 493 ? -27.078 31.625 31.766 1 90.12 493 ALA B C 1
ATOM 12025 O O . ALA B 1 493 ? -28.219 31.281 32.125 1 90.12 493 ALA B O 1
ATOM 12026 N N . ILE B 1 494 ? -26.156 31.938 32.625 1 89.12 494 ILE B N 1
ATOM 12027 C CA . ILE B 1 494 ? -26.375 31.812 34.062 1 89.12 494 ILE B CA 1
ATOM 12028 C C . ILE B 1 494 ? -27.203 33 34.562 1 89.12 494 ILE B C 1
ATOM 12030 O O . ILE B 1 494 ? -28.047 32.844 35.438 1 89.12 494 ILE B O 1
ATOM 12034 N N . ASN B 1 495 ? -26.875 34.156 34.125 1 87.25 495 ASN B N 1
ATOM 12035 C CA . ASN B 1 495 ? -27.578 35.375 34.5 1 87.25 495 ASN B CA 1
ATOM 12036 C C . ASN B 1 495 ? -28.156 36.125 33.312 1 87.25 495 ASN B C 1
ATOM 12038 O O . ASN B 1 495 ? -27.641 37.156 32.875 1 87.25 495 ASN B O 1
ATOM 12042 N N . PRO B 1 496 ? -29.328 35.594 32.875 1 85.75 496 PRO B N 1
ATOM 12043 C CA . PRO B 1 496 ? -29.891 36.219 31.688 1 85.75 496 PRO B CA 1
ATOM 12044 C C . PRO B 1 496 ? -30.297 37.656 31.922 1 85.75 496 PRO B C 1
ATOM 12046 O O . PRO B 1 496 ? -30.828 38 33 1 85.75 496 PRO B O 1
ATOM 12049 N N . GLY B 1 497 ? -29.906 38.625 31.156 1 79.69 497 GLY B N 1
ATOM 12050 C CA . GLY B 1 497 ? -30.328 40 31.219 1 79.69 497 GLY B CA 1
ATOM 12051 C C . GLY B 1 497 ? -29.297 40.906 31.875 1 79.69 497 GLY B C 1
ATOM 12052 O O . GLY B 1 497 ? -29.375 42.125 31.797 1 79.69 497 GLY B O 1
ATOM 12053 N N . LYS B 1 498 ? -28.312 40.312 32.562 1 83.94 498 LYS B N 1
ATOM 12054 C CA . LYS B 1 498 ? -27.297 41.125 33.219 1 83.94 498 LYS B CA 1
ATOM 12055 C C . LYS B 1 498 ? -26.25 41.594 32.219 1 83.94 498 LYS B C 1
ATOM 12057 O O . LYS B 1 498 ? -25.953 40.906 31.25 1 83.94 498 LYS B O 1
ATOM 12062 N N . THR B 1 499 ? -25.812 42.812 32.469 1 87.25 499 THR B N 1
ATOM 12063 C CA . THR B 1 499 ? -24.844 43.406 31.578 1 87.25 499 THR B CA 1
ATOM 12064 C C . THR B 1 499 ? -23.453 42.812 31.797 1 87.25 499 THR B C 1
ATOM 12066 O O . THR B 1 499 ? -23.094 42.469 32.906 1 87.25 499 THR B O 1
ATOM 12069 N N . PHE B 1 500 ? -22.766 42.531 30.703 1 91.44 500 PHE B N 1
ATOM 12070 C CA . PHE B 1 500 ? -21.391 42.062 30.688 1 91.44 500 PHE B CA 1
ATOM 12071 C C . PHE B 1 500 ? -20.438 43.156 30.219 1 91.44 500 PHE B C 1
ATOM 12073 O O . PHE B 1 500 ? -20.5 43.562 29.062 1 91.44 500 PHE B O 1
ATOM 12080 N N . THR B 1 501 ? -19.547 43.656 31.078 1 92.69 501 THR B N 1
ATOM 12081 C CA . THR B 1 501 ? -18.672 44.781 30.766 1 92.69 501 THR B CA 1
ATOM 12082 C C . THR B 1 501 ? -17.25 44.281 30.469 1 92.69 501 THR B C 1
ATOM 12084 O O . THR B 1 501 ? -16.656 43.594 31.281 1 92.69 501 THR B O 1
ATOM 12087 N N . VAL B 1 502 ? -16.781 44.656 29.328 1 94.06 502 VAL B N 1
ATOM 12088 C CA . VAL B 1 502 ? -15.414 44.344 28.938 1 94.06 502 VAL B CA 1
ATOM 12089 C C . VAL B 1 502 ? -14.578 45.625 28.859 1 94.06 502 VAL B C 1
ATOM 12091 O O . VAL B 1 502 ? -15.016 46.594 28.266 1 94.06 502 VAL B O 1
ATOM 12094 N N . VAL B 1 503 ? -13.375 45.625 29.438 1 95.31 503 VAL B N 1
ATOM 12095 C CA . VAL B 1 503 ? -12.5 46.781 29.453 1 95.31 503 VAL B CA 1
ATOM 12096 C C . VAL B 1 503 ? -11.117 46.406 28.938 1 95.31 503 VAL B C 1
ATOM 12098 O O . VAL B 1 503 ? -10.617 45.312 29.203 1 95.31 503 VAL B O 1
ATOM 12101 N N . GLN B 1 504 ? -10.633 47.281 28.125 1 94.19 504 GLN B N 1
ATOM 12102 C CA . GLN B 1 504 ? -9.273 47.156 27.594 1 94.19 504 GLN B CA 1
ATOM 12103 C C . GLN B 1 504 ? -8.445 48.406 27.891 1 94.19 504 GLN B C 1
ATOM 12105 O O . GLN B 1 504 ? -8.938 49.531 27.781 1 94.19 504 GLN B O 1
ATOM 12110 N N . ALA B 1 505 ? -7.234 48.156 28.328 1 93.88 505 ALA B N 1
ATOM 12111 C CA . ALA B 1 505 ? -6.312 49.25 28.578 1 93.88 505 ALA B CA 1
ATOM 12112 C C . ALA B 1 505 ? -4.941 48.969 27.969 1 93.88 505 ALA B C 1
ATOM 12114 O O . ALA B 1 505 ? -4.461 47.844 28.016 1 93.88 505 ALA B O 1
ATOM 12115 N N . ASP B 1 506 ? -4.414 49.906 27.359 1 91.88 506 ASP B N 1
ATOM 12116 C CA . ASP B 1 506 ? -3.082 49.875 26.766 1 91.88 506 ASP B CA 1
ATOM 12117 C C . ASP B 1 506 ? -2.225 51.031 27.234 1 91.88 506 ASP B C 1
ATOM 12119 O O . ASP B 1 506 ? -2.666 52.188 27.203 1 91.88 506 ASP B O 1
ATOM 12123 N N . ALA B 1 507 ? -1.087 50.688 27.719 1 92 507 ALA B N 1
ATOM 12124 C CA . ALA B 1 507 ? -0.201 51.75 28.219 1 92 507 ALA B CA 1
ATOM 12125 C C . ALA B 1 507 ? 0.406 52.531 27.062 1 92 507 ALA B C 1
ATOM 12127 O O . ALA B 1 507 ? 0.72 51.969 26.016 1 92 507 ALA B O 1
ATOM 12128 N N . TYR B 1 508 ? 0.51 53.812 27.297 1 89.25 508 TYR B N 1
ATOM 12129 C CA . TYR B 1 508 ? 1.068 54.688 26.266 1 89.25 508 TYR B CA 1
ATOM 12130 C C . TYR B 1 508 ? 2.58 54.531 26.172 1 89.25 508 TYR B C 1
ATOM 12132 O O . TYR B 1 508 ? 3.311 54.875 27.109 1 89.25 508 TYR B O 1
ATOM 12140 N N . ARG B 1 509 ? 3.086 54 25.062 1 87.06 509 ARG B N 1
ATOM 12141 C CA . ARG B 1 509 ? 4.508 53.812 24.797 1 87.06 509 ARG B CA 1
ATOM 12142 C C . ARG B 1 509 ? 5.219 53.281 26.047 1 87.06 509 ARG B C 1
ATOM 12144 O O . ARG B 1 509 ? 6.199 53.875 26.5 1 87.06 509 ARG B O 1
ATOM 12151 N N . PHE B 1 510 ? 4.781 52.219 26.516 1 88.25 510 PHE B N 1
ATOM 12152 C CA . PHE B 1 510 ? 5.172 51.688 27.812 1 88.25 510 PHE B CA 1
ATOM 12153 C C . PHE B 1 510 ? 6.68 51.5 27.891 1 88.25 510 PHE B C 1
ATOM 12155 O O . PHE B 1 510 ? 7.32 51.938 28.844 1 88.25 510 PHE B O 1
ATOM 12162 N N . ALA B 1 511 ? 7.305 50.875 26.906 1 87.62 511 ALA B N 1
ATOM 12163 C CA . ALA B 1 511 ? 8.742 50.594 26.953 1 87.62 511 ALA B CA 1
ATOM 12164 C C . ALA B 1 511 ? 9.547 51.906 26.969 1 87.62 511 ALA B C 1
ATOM 12166 O O . ALA B 1 511 ? 10.562 52 27.672 1 87.62 511 ALA B O 1
ATOM 12167 N N . GLN B 1 512 ? 9.086 52.875 26.297 1 88.62 512 GLN B N 1
ATOM 12168 C CA . GLN B 1 512 ? 9.82 54.125 26.141 1 88.62 512 GLN B CA 1
ATOM 12169 C C . GLN B 1 512 ? 9.508 55.094 27.297 1 88.62 512 GLN B C 1
ATOM 12171 O O . GLN B 1 512 ? 10.258 56.031 27.531 1 88.62 512 GLN B O 1
ATOM 12176 N N . SER B 1 513 ? 8.484 54.812 27.969 1 90.19 513 SER B N 1
ATOM 12177 C CA . SER B 1 513 ? 8.039 55.781 28.984 1 90.19 513 SER B CA 1
ATOM 12178 C C . SER B 1 513 ? 8.352 55.281 30.391 1 90.19 513 SER B C 1
ATOM 12180 O O . SER B 1 513 ? 8.117 56 31.359 1 90.19 513 SER B O 1
ATOM 12182 N N . GLN B 1 514 ? 8.891 54.219 30.516 1 93.06 514 GLN B N 1
ATOM 12183 C CA . GLN B 1 514 ? 9.188 53.688 31.844 1 93.06 514 GLN B CA 1
ATOM 12184 C C . GLN B 1 514 ? 10.234 54.562 32.562 1 93.06 514 GLN B C 1
ATOM 12186 O O . GLN B 1 514 ? 11.25 54.906 31.953 1 93.06 514 GLN B O 1
ATOM 12191 N N . SER B 1 515 ? 10.016 54.844 33.781 1 94.88 515 SER B N 1
ATOM 12192 C CA . SER B 1 515 ? 10.93 55.656 34.562 1 94.88 515 SER B CA 1
ATOM 12193 C C . SER B 1 515 ? 12.086 54.844 35.125 1 94.88 515 SER B C 1
ATOM 12195 O O . SER B 1 515 ? 11.859 53.812 35.75 1 94.88 515 SER B O 1
ATOM 12197 N N . HIS B 1 516 ? 13.32 55.375 34.906 1 95.31 516 HIS B N 1
ATOM 12198 C CA . HIS B 1 516 ? 14.484 54.656 35.406 1 95.31 516 HIS B CA 1
ATOM 12199 C C . HIS B 1 516 ? 14.461 54.625 36.938 1 95.31 516 HIS B C 1
ATOM 12201 O O . HIS B 1 516 ? 14.805 53.594 37.531 1 95.31 516 HIS B O 1
ATOM 12207 N N . GLU B 1 517 ? 14.008 55.656 37.531 1 95 517 GLU B N 1
ATOM 12208 C CA . GLU B 1 517 ? 13.961 55.75 39 1 95 517 GLU B CA 1
ATOM 12209 C C . GLU B 1 517 ? 12.984 54.719 39.594 1 95 517 GLU B C 1
ATOM 12211 O O . GLU B 1 517 ? 13.273 54.094 40.594 1 95 517 GLU B O 1
ATOM 12216 N N . VAL B 1 518 ? 11.906 54.625 38.969 1 95.56 518 VAL B N 1
ATOM 12217 C CA . VAL B 1 518 ? 10.898 53.656 39.406 1 95.56 518 VAL B CA 1
ATOM 12218 C C . VAL B 1 518 ? 11.438 52.25 39.25 1 95.56 518 VAL B C 1
ATOM 12220 O O . VAL B 1 518 ? 11.281 51.406 40.156 1 95.56 518 VAL B O 1
ATOM 12223 N N . ILE B 1 519 ? 12.062 51.938 38.094 1 96.12 519 ILE B N 1
ATOM 12224 C CA . ILE B 1 519 ? 12.609 50.594 37.844 1 96.12 519 ILE B CA 1
ATOM 12225 C C . ILE B 1 519 ? 13.625 50.25 38.906 1 96.12 519 ILE B C 1
ATOM 12227 O O . ILE B 1 519 ? 13.555 49.156 39.5 1 96.12 519 ILE B O 1
ATOM 12231 N N . LEU B 1 520 ? 14.555 51.156 39.156 1 96.12 520 LEU B N 1
ATOM 12232 C CA . LEU B 1 520 ? 15.617 50.875 40.125 1 96.12 520 LEU B CA 1
ATOM 12233 C C . LEU B 1 520 ? 15.047 50.75 41.531 1 96.12 520 LEU B C 1
ATOM 12235 O O . LEU B 1 520 ? 15.5 49.938 42.312 1 96.12 520 LEU B O 1
ATOM 12239 N N . ALA B 1 521 ? 14.055 51.562 41.844 1 95.88 521 ALA B N 1
ATOM 12240 C CA . ALA B 1 521 ? 13.406 51.5 43.156 1 95.88 521 ALA B CA 1
ATOM 12241 C C . ALA B 1 521 ? 12.711 50.156 43.344 1 95.88 521 ALA B C 1
ATOM 12243 O O . ALA B 1 521 ? 12.758 49.562 44.438 1 95.88 521 ALA B O 1
ATOM 12244 N N . LEU B 1 522 ? 12.016 49.719 42.344 1 95.56 522 LEU B N 1
ATOM 12245 C CA . LEU B 1 522 ? 11.312 48.438 42.438 1 95.56 522 LEU B CA 1
ATOM 12246 C C . LEU B 1 522 ? 12.289 47.281 42.562 1 95.56 522 LEU B C 1
ATOM 12248 O O . LEU B 1 522 ? 12.047 46.344 43.312 1 95.56 522 LEU B O 1
ATOM 12252 N N . MET B 1 523 ? 13.367 47.344 41.719 1 95.56 523 MET B N 1
ATOM 12253 C CA . MET B 1 523 ? 14.375 46.281 41.781 1 95.56 523 MET B CA 1
ATOM 12254 C C . MET B 1 523 ? 15.023 46.25 43.188 1 95.56 523 MET B C 1
ATOM 12256 O O . MET B 1 523 ? 15.297 45.188 43.719 1 95.56 523 MET B O 1
ATOM 12260 N N . LYS B 1 524 ? 15.25 47.438 43.688 1 94.5 524 LYS B N 1
ATOM 12261 C CA . LYS B 1 524 ? 15.766 47.5 45.062 1 94.5 524 LYS B CA 1
ATOM 12262 C C . LYS B 1 524 ? 14.75 46.969 46.062 1 94.5 524 LYS B C 1
ATOM 12264 O O . LYS B 1 524 ? 15.109 46.281 47 1 94.5 524 LYS B O 1
ATOM 12269 N N . PHE B 1 525 ? 13.531 47.312 45.875 1 93.81 525 PHE B N 1
ATOM 12270 C CA . PHE B 1 525 ? 12.43 46.906 46.75 1 93.81 525 PHE B CA 1
ATOM 12271 C C . PHE B 1 525 ? 12.352 45.375 46.844 1 93.81 525 PHE B C 1
ATOM 12273 O O . PHE B 1 525 ? 12.094 44.844 47.938 1 93.81 525 PHE B O 1
ATOM 12280 N N . ILE B 1 526 ? 12.609 44.656 45.75 1 93.06 526 ILE B N 1
ATOM 12281 C CA . ILE B 1 526 ? 12.438 43.219 45.75 1 93.06 526 ILE B CA 1
ATOM 12282 C C . ILE B 1 526 ? 13.734 42.562 46.219 1 93.06 526 ILE B C 1
ATOM 12284 O O . ILE B 1 526 ? 13.82 41.312 46.281 1 93.06 526 ILE B O 1
ATOM 12288 N N . GLY B 1 527 ? 14.812 43.312 46.438 1 91.25 527 GLY B N 1
ATOM 12289 C CA . GLY B 1 527 ? 15.977 42.75 47.125 1 91.25 527 GLY B CA 1
ATOM 12290 C C . GLY B 1 527 ? 17.188 42.594 46.219 1 91.25 527 GLY B C 1
ATOM 12291 O O . GLY B 1 527 ? 18.125 41.875 46.562 1 91.25 527 GLY B O 1
ATOM 12292 N N . VAL B 1 528 ? 17.234 43.219 45.125 1 94.44 528 VAL B N 1
ATOM 12293 C CA . VAL B 1 528 ? 18.375 43.125 44.219 1 94.44 528 VAL B CA 1
ATOM 12294 C C . VAL B 1 528 ? 19.609 43.781 44.844 1 94.44 528 VAL B C 1
ATOM 12296 O O . VAL B 1 528 ? 19.484 44.812 45.5 1 94.44 528 VAL B O 1
ATOM 12299 N N . SER B 1 529 ? 20.766 43.25 44.625 1 93.44 529 SER B N 1
ATOM 12300 C CA . SER B 1 529 ? 22 43.719 45.25 1 93.44 529 SER B CA 1
ATOM 12301 C C . SER B 1 529 ? 22.484 45.031 44.625 1 93.44 529 SER B C 1
ATOM 12303 O O . SER B 1 529 ? 22.062 45.375 43.5 1 93.44 529 SER B O 1
ATOM 12305 N N . LYS B 1 530 ? 23.406 45.688 45.219 1 92.94 530 LYS B N 1
ATOM 12306 C CA . LYS B 1 530 ? 23.906 46.969 44.812 1 92.94 530 LYS B CA 1
ATOM 12307 C C . LYS B 1 530 ? 24.703 46.844 43.5 1 92.94 530 LYS B C 1
ATOM 12309 O O . LYS B 1 530 ? 24.656 47.75 42.656 1 92.94 530 LYS B O 1
ATOM 12314 N N . HIS B 1 531 ? 25.438 45.781 43.375 1 93.5 531 HIS B N 1
ATOM 12315 C CA . HIS B 1 531 ? 26.234 45.562 42.156 1 93.5 531 HIS B CA 1
ATOM 12316 C C . HIS B 1 531 ? 25.344 45.5 40.906 1 93.5 531 HIS B C 1
ATOM 12318 O O . HIS B 1 531 ? 25.656 46.094 39.875 1 93.5 531 HIS B O 1
ATOM 12324 N N . TRP B 1 532 ? 24.297 44.781 41.062 1 95.44 532 TRP B N 1
ATOM 12325 C CA . TRP B 1 532 ? 23.375 44.625 39.938 1 95.44 532 TRP B CA 1
ATOM 12326 C C . TRP B 1 532 ? 22.594 45.906 39.688 1 95.44 532 TRP B C 1
ATOM 12328 O O . TRP B 1 532 ? 22.281 46.25 38.562 1 95.44 532 TRP B O 1
ATOM 12338 N N . LEU B 1 533 ? 22.203 46.656 40.75 1 96.19 533 LEU B N 1
ATOM 12339 C CA . LEU B 1 533 ? 21.5 47.906 40.594 1 96.19 533 LEU B CA 1
ATOM 12340 C C . LEU B 1 533 ? 22.344 48.906 39.812 1 96.19 533 LEU B C 1
ATOM 12342 O O . LEU B 1 533 ? 21.828 49.688 39 1 96.19 533 LEU B O 1
ATOM 12346 N N . LYS B 1 534 ? 23.656 48.875 40.031 1 94.69 534 LYS B N 1
ATOM 12347 C CA . LYS B 1 534 ? 24.562 49.75 39.312 1 94.69 534 LYS B CA 1
ATOM 12348 C C . LYS B 1 534 ? 24.609 49.375 37.812 1 94.69 534 LYS B C 1
ATOM 12350 O O . LYS B 1 534 ? 24.625 50.219 36.938 1 94.69 534 LYS B O 1
ATOM 12355 N N . PHE B 1 535 ? 24.656 48.125 37.594 1 96 535 PHE B N 1
ATOM 12356 C CA . PHE B 1 535 ? 24.625 47.625 36.219 1 96 535 PHE B CA 1
ATOM 12357 C C . PHE B 1 535 ? 23.328 48.062 35.531 1 96 535 PHE B C 1
ATOM 12359 O O . PHE B 1 535 ? 23.359 48.5 34.375 1 96 535 PHE B O 1
ATOM 12366 N N . PHE B 1 536 ? 22.188 47.812 36.25 1 96.75 536 PHE B N 1
ATOM 12367 C CA . PHE B 1 536 ? 20.906 48.156 35.656 1 96.75 536 PHE B CA 1
ATOM 12368 C C . PHE B 1 536 ? 20.828 49.625 35.344 1 96.75 536 PHE B C 1
ATOM 12370 O O . PHE B 1 536 ? 20.266 50.031 34.312 1 96.75 536 PHE B O 1
ATOM 12377 N N . GLU B 1 537 ? 21.344 50.406 36.156 1 95.5 537 GLU B N 1
ATOM 12378 C CA . GLU B 1 537 ? 21.391 51.844 35.906 1 95.5 537 GLU B CA 1
ATOM 12379 C C . GLU B 1 537 ? 22.172 52.188 34.656 1 95.5 537 GLU B C 1
ATOM 12381 O O . GLU B 1 537 ? 21.734 53 33.844 1 95.5 537 GLU B O 1
ATOM 12386 N N . THR B 1 538 ? 23.297 51.531 34.469 1 94.25 538 THR B N 1
ATOM 12387 C CA . THR B 1 538 ? 24.125 51.75 33.281 1 94.25 538 THR B CA 1
ATOM 12388 C C . THR B 1 538 ? 23.406 51.25 32.031 1 94.25 538 THR B C 1
ATOM 12390 O O . THR B 1 538 ? 23.469 51.875 30.984 1 94.25 538 THR B O 1
ATOM 12393 N N . PHE B 1 539 ? 22.781 50.094 32.062 1 93.81 539 PHE B N 1
ATOM 12394 C CA . PHE B 1 539 ? 22.047 49.5 30.969 1 93.81 539 PHE B CA 1
ATOM 12395 C C . PHE B 1 539 ? 20.953 50.438 30.484 1 93.81 539 PHE B C 1
ATOM 12397 O O . PHE B 1 539 ? 20.734 50.594 29.281 1 93.81 539 PHE B O 1
ATOM 12404 N N . LEU B 1 540 ? 20.281 51.062 31.516 1 95.31 540 LEU B N 1
ATOM 12405 C CA . LEU B 1 540 ? 19.141 51.906 31.219 1 95.31 540 LEU B CA 1
ATOM 12406 C C . LEU B 1 540 ? 19.594 53.219 30.609 1 95.31 540 LEU B C 1
ATOM 12408 O O . LEU B 1 540 ? 18.875 53.812 29.812 1 95.31 540 LEU B O 1
ATOM 12412 N N . ARG B 1 541 ? 20.766 53.688 31 1 93.56 541 ARG B N 1
ATOM 12413 C CA . ARG B 1 541 ? 21.297 54.938 30.484 1 93.56 541 ARG B CA 1
ATOM 12414 C C . ARG B 1 541 ? 22.047 54.719 29.188 1 93.56 541 ARG B C 1
ATOM 12416 O O . ARG B 1 541 ? 23.25 54.969 29.109 1 93.56 541 ARG B O 1
ATOM 12423 N N . LEU B 1 542 ? 21.312 54.438 28.188 1 91.62 542 LEU B N 1
ATOM 12424 C CA . LEU B 1 542 ? 21.859 54.125 26.875 1 91.62 542 LEU B CA 1
ATOM 12425 C C . LEU B 1 542 ? 22.328 55.375 26.172 1 91.62 542 LEU B C 1
ATOM 12427 O O . LEU B 1 542 ? 21.609 56.375 26.125 1 91.62 542 LEU B O 1
ATOM 12431 N N . PRO B 1 543 ? 23.594 55.438 25.703 1 93.12 543 PRO B N 1
ATOM 12432 C CA . PRO B 1 543 ? 24.078 56.562 24.906 1 93.12 543 PRO B CA 1
ATOM 12433 C C . PRO B 1 543 ? 23.531 56.531 23.469 1 93.12 543 PRO B C 1
ATOM 12435 O O . PRO B 1 543 ? 24.188 56.031 22.562 1 93.12 543 PRO B O 1
ATOM 12438 N N . ALA B 1 544 ? 22.438 57.156 23.266 1 91.25 544 ALA B N 1
ATOM 12439 C CA . ALA B 1 544 ? 21.688 57.031 22.031 1 91.25 544 ALA B CA 1
ATOM 12440 C C . ALA B 1 544 ? 22.031 58.156 21.062 1 91.25 544 ALA B C 1
ATOM 12442 O O . ALA B 1 544 ? 22.172 59.312 21.484 1 91.25 544 ALA B O 1
ATOM 12443 N N . ARG B 1 545 ? 22.219 57.75 19.797 1 89.81 545 ARG B N 1
ATOM 12444 C CA . ARG B 1 545 ? 22.375 58.688 18.688 1 89.81 545 ARG B CA 1
ATOM 12445 C C . ARG B 1 545 ? 21.281 58.469 17.625 1 89.81 545 ARG B C 1
ATOM 12447 O O . ARG B 1 545 ? 21.203 57.375 17.031 1 89.81 545 ARG B O 1
ATOM 12454 N N . PHE B 1 546 ? 20.453 59.406 17.422 1 85.38 546 PHE B N 1
ATOM 12455 C CA . PHE B 1 546 ? 19.312 59.25 16.531 1 85.38 546 PHE B CA 1
ATOM 12456 C C . PHE B 1 546 ? 19.688 59.594 15.086 1 85.38 546 PHE B C 1
ATOM 12458 O O . PHE B 1 546 ? 19.188 58.969 14.148 1 85.38 546 PHE B O 1
ATOM 12465 N N . GLU B 1 547 ? 20.516 60.594 14.898 1 79.69 547 GLU B N 1
ATOM 12466 C CA . GLU B 1 547 ? 20.938 60.938 13.555 1 79.69 547 GLU B CA 1
ATOM 12467 C C . GLU B 1 547 ? 22.406 60.594 13.328 1 79.69 547 GLU B C 1
ATOM 12469 O O . GLU B 1 547 ? 23.234 60.75 14.234 1 79.69 547 GLU B O 1
ATOM 12474 N N . ALA B 1 548 ? 22.625 60.062 12.156 1 76.12 548 ALA B N 1
ATOM 12475 C CA . ALA B 1 548 ? 24.016 59.781 11.82 1 76.12 548 ALA B CA 1
ATOM 12476 C C . ALA B 1 548 ? 24.875 61.062 11.945 1 76.12 548 ALA B C 1
ATOM 12478 O O . ALA B 1 548 ? 24.562 62.094 11.328 1 76.12 548 ALA B O 1
ATOM 12479 N N . GLY B 1 549 ? 25.797 61.062 12.734 1 72.62 549 GLY B N 1
ATOM 12480 C CA . GLY B 1 549 ? 26.672 62.188 12.93 1 72.62 549 GLY B CA 1
ATOM 12481 C C . GLY B 1 549 ? 26.141 63.188 13.969 1 72.62 549 GLY B C 1
ATOM 12482 O O . GLY B 1 549 ? 26.766 64.188 14.219 1 72.62 549 GLY B O 1
ATOM 12483 N N . GLY B 1 550 ? 24.969 62.844 14.531 1 80.94 550 GLY B N 1
ATOM 12484 C CA . GLY B 1 550 ? 24.359 63.719 15.5 1 80.94 550 GLY B CA 1
ATOM 12485 C C . GLY B 1 550 ? 24.953 63.594 16.891 1 80.94 550 GLY B C 1
ATOM 12486 O O . GLY B 1 550 ? 25.953 62.875 17.078 1 80.94 550 GLY B O 1
ATOM 12487 N N . GLU B 1 551 ? 24.391 64.312 17.75 1 85.44 551 GLU B N 1
ATOM 12488 C CA . GLU B 1 551 ? 24.875 64.312 19.125 1 85.44 551 GLU B CA 1
ATOM 12489 C C . GLU B 1 551 ? 24.406 63.094 19.891 1 85.44 551 GLU B C 1
ATOM 12491 O O . GLU B 1 551 ? 23.297 62.594 19.672 1 85.44 551 GLU B O 1
ATOM 12496 N N . THR B 1 552 ? 25.375 62.531 20.656 1 91 552 THR B N 1
ATOM 12497 C CA . THR B 1 552 ? 25.062 61.406 21.531 1 91 552 THR B CA 1
ATOM 12498 C C . THR B 1 552 ? 24.531 61.875 22.875 1 91 552 THR B C 1
ATOM 12500 O O . THR B 1 552 ? 25.125 62.75 23.516 1 91 552 THR B O 1
ATOM 12503 N N . ARG B 1 553 ? 23.391 61.438 23.188 1 92 553 ARG B N 1
ATOM 12504 C CA . ARG B 1 553 ? 22.766 61.75 24.469 1 92 553 ARG B CA 1
ATOM 12505 C C . ARG B 1 553 ? 22.406 60.5 25.234 1 92 553 ARG B C 1
ATOM 12507 O O . ARG B 1 553 ? 21.969 59.5 24.641 1 92 553 ARG B O 1
ATOM 12514 N N . GLU B 1 554 ? 22.547 60.625 26.531 1 92.06 554 GLU B N 1
ATOM 12515 C CA . GLU B 1 554 ? 22.203 59.469 27.375 1 92.06 554 GLU B CA 1
ATOM 12516 C C . GLU B 1 554 ? 20.703 59.438 27.641 1 92.06 554 GLU B C 1
ATOM 12518 O O . GLU B 1 554 ? 20.094 60.469 27.953 1 92.06 554 GLU B O 1
ATOM 12523 N N . SER B 1 555 ? 20.078 58.344 27.531 1 93.56 555 SER B N 1
ATOM 12524 C CA . SER B 1 555 ? 18.672 58.188 27.828 1 93.56 555 SER B CA 1
ATOM 12525 C C . SER B 1 555 ? 18.391 58.344 29.312 1 93.56 555 SER B C 1
ATOM 12527 O O . SER B 1 555 ? 19.188 57.875 30.141 1 93.56 555 SER B O 1
ATOM 12529 N N . ARG B 1 556 ? 17.281 58.938 29.656 1 93.75 556 ARG B N 1
ATOM 12530 C CA . ARG B 1 556 ? 16.906 59.156 31.047 1 93.75 556 ARG B CA 1
ATOM 12531 C C . ARG B 1 556 ? 15.555 58.5 31.359 1 93.75 556 ARG B C 1
ATOM 12533 O O . ARG B 1 556 ? 15.109 58.5 32.5 1 93.75 556 ARG B O 1
ATOM 12540 N N . ARG B 1 557 ? 15.047 58 30.297 1 92.88 557 ARG B N 1
ATOM 12541 C CA . ARG B 1 557 ? 13.75 57.344 30.391 1 92.88 557 ARG B CA 1
ATOM 12542 C C . ARG B 1 557 ? 13.625 56.25 29.344 1 92.88 557 ARG B C 1
ATOM 12544 O O . ARG B 1 557 ? 14.273 56.312 28.297 1 92.88 557 ARG B O 1
ATOM 12551 N N . GLY B 1 558 ? 12.852 55.25 29.75 1 92.25 558 GLY B N 1
ATOM 12552 C CA . GLY B 1 558 ? 12.586 54.188 28.781 1 92.25 558 GLY B CA 1
ATOM 12553 C C . GLY B 1 558 ? 13.57 53.031 28.875 1 92.25 558 GLY B C 1
ATOM 12554 O O . GLY B 1 558 ? 14.633 53.156 29.484 1 92.25 558 GLY B O 1
ATOM 12555 N N . VAL B 1 559 ? 13.172 51.906 28.281 1 92.19 559 VAL B N 1
ATOM 12556 C CA . VAL B 1 559 ? 14.008 50.719 28.266 1 92.19 559 VAL B CA 1
ATOM 12557 C C . VAL B 1 559 ? 14.312 50.312 26.812 1 92.19 559 VAL B C 1
ATOM 12559 O O . VAL B 1 559 ? 13.469 50.5 25.938 1 92.19 559 VAL B O 1
ATOM 12562 N N . PRO B 1 560 ? 15.516 49.969 26.531 1 88.69 560 PRO B N 1
ATOM 12563 C CA . PRO B 1 560 ? 15.805 49.469 25.188 1 88.69 560 PRO B CA 1
ATOM 12564 C C . PRO B 1 560 ? 14.898 48.312 24.781 1 88.69 560 PRO B C 1
ATOM 12566 O O . PRO B 1 560 ? 14.75 47.344 25.531 1 88.69 560 PRO B O 1
ATOM 12569 N N . ILE B 1 561 ? 14.336 48.406 23.594 1 85.56 561 ILE B N 1
ATOM 12570 C CA . ILE B 1 561 ? 13.367 47.406 23.141 1 85.56 561 ILE B CA 1
ATOM 12571 C C . ILE B 1 561 ? 14.102 46.188 22.625 1 85.56 561 ILE B C 1
ATOM 12573 O O . ILE B 1 561 ? 15.266 46.25 22.234 1 85.56 561 ILE B O 1
ATOM 12577 N N . SER B 1 562 ? 13.43 45.031 22.641 1 85.69 562 SER B N 1
ATOM 12578 C CA . SER B 1 562 ? 13.898 43.75 22.141 1 85.69 562 SER B CA 1
ATOM 12579 C C . SER B 1 562 ? 15.039 43.219 23.016 1 85.69 562 SER B C 1
ATOM 12581 O O . SER B 1 562 ? 15.945 42.562 22.5 1 85.69 562 SER B O 1
ATOM 12583 N N . HIS B 1 563 ? 15.133 43.656 24.203 1 89.06 563 HIS B N 1
ATOM 12584 C CA . HIS B 1 563 ? 16 43.062 25.234 1 89.06 563 HIS B CA 1
ATOM 12585 C C . HIS B 1 563 ? 15.18 42.375 26.312 1 89.06 563 HIS B C 1
ATOM 12587 O O . HIS B 1 563 ? 14.203 42.906 26.812 1 89.06 563 HIS B O 1
ATOM 12593 N N . PRO B 1 564 ? 15.633 41.25 26.656 1 89.19 564 PRO B N 1
ATOM 12594 C CA . PRO B 1 564 ? 14.906 40.562 27.734 1 89.19 564 PRO B CA 1
ATOM 12595 C C . PRO B 1 564 ? 14.898 41.375 29.031 1 89.19 564 PRO B C 1
ATOM 12597 O O . PRO B 1 564 ? 13.953 41.281 29.828 1 89.19 564 PRO B O 1
ATOM 12600 N N . LEU B 1 565 ? 15.938 42.094 29.266 1 92.06 565 LEU B N 1
ATOM 12601 C CA . LEU B 1 565 ? 16 42.906 30.469 1 92.06 565 LEU B CA 1
ATOM 12602 C C . LEU B 1 565 ? 14.883 43.938 30.5 1 92.06 565 LEU B C 1
ATOM 12604 O O . LEU B 1 565 ? 14.344 44.25 31.562 1 92.06 565 LEU B O 1
ATOM 12608 N N . GLY B 1 566 ? 14.641 44.469 29.312 1 89.88 566 GLY B N 1
ATOM 12609 C CA . GLY B 1 566 ? 13.516 45.375 29.219 1 89.88 566 GLY B CA 1
ATOM 12610 C C . GLY B 1 566 ? 12.195 44.75 29.609 1 89.88 566 GLY B C 1
ATOM 12611 O O . GLY B 1 566 ? 11.344 45.406 30.219 1 89.88 566 GLY B O 1
ATOM 12612 N N . LEU B 1 567 ? 12.031 43.531 29.312 1 90.06 567 LEU B N 1
ATOM 12613 C CA . LEU B 1 567 ? 10.82 42.812 29.672 1 90.06 567 LEU B CA 1
ATOM 12614 C C . LEU B 1 567 ? 10.766 42.562 31.172 1 90.06 567 LEU B C 1
ATOM 12616 O O . LEU B 1 567 ? 9.695 42.594 31.781 1 90.06 567 LEU B O 1
ATOM 12620 N N . VAL B 1 568 ? 11.938 42.281 31.688 1 93.5 568 VAL B N 1
ATOM 12621 C CA . VAL B 1 568 ? 12.023 42.062 33.125 1 93.5 568 VAL B CA 1
ATOM 12622 C C . VAL B 1 568 ? 11.539 43.281 33.875 1 93.5 568 VAL B C 1
ATOM 12624 O O . VAL B 1 568 ? 10.727 43.188 34.812 1 93.5 568 VAL B O 1
ATOM 12627 N N . PHE B 1 569 ? 12.047 44.406 33.469 1 95.31 569 PHE B N 1
ATOM 12628 C CA . PHE B 1 569 ? 11.695 45.688 34.125 1 95.31 569 PHE B CA 1
ATOM 12629 C C . PHE B 1 569 ? 10.211 45.969 33.969 1 95.31 569 PHE B C 1
ATOM 12631 O O . PHE B 1 569 ? 9.547 46.406 34.906 1 95.31 569 PHE B O 1
ATOM 12638 N N . GLY B 1 570 ? 9.719 45.781 32.75 1 92.19 570 GLY B N 1
ATOM 12639 C CA . GLY B 1 570 ? 8.305 46 32.5 1 92.19 570 GLY B CA 1
ATOM 12640 C C . GLY B 1 570 ? 7.395 45.094 33.281 1 92.19 570 GLY B C 1
ATOM 12641 O O . GLY B 1 570 ? 6.352 45.5 33.781 1 92.19 570 GLY B O 1
ATOM 12642 N N . GLU B 1 571 ? 7.777 43.844 33.375 1 92.25 571 GLU B N 1
ATOM 12643 C CA . GLU B 1 571 ? 6.934 42.844 34 1 92.25 571 GLU B CA 1
ATOM 12644 C C . GLU B 1 571 ? 6.836 43.062 35.531 1 92.25 571 GLU B C 1
ATOM 12646 O O . GLU B 1 571 ? 5.801 42.781 36.125 1 92.25 571 GLU B O 1
ATOM 12651 N N . ILE B 1 572 ? 7.891 43.406 36.156 1 93.62 572 ILE B N 1
ATOM 12652 C CA . ILE B 1 572 ? 7.832 43.625 37.594 1 93.62 572 ILE B CA 1
ATOM 12653 C C . ILE B 1 572 ? 6.883 44.781 37.906 1 93.62 572 ILE B C 1
ATOM 12655 O O . ILE B 1 572 ? 6.098 44.688 38.844 1 93.62 572 ILE B O 1
ATOM 12659 N N . GLN B 1 573 ? 7 45.781 37.156 1 94 573 GLN B N 1
ATOM 12660 C CA . GLN B 1 573 ? 6.133 46.938 37.375 1 94 573 GLN B CA 1
ATOM 12661 C C . GLN B 1 573 ? 4.668 46.562 37.156 1 94 573 GLN B C 1
ATOM 12663 O O . GLN B 1 573 ? 3.814 46.906 38 1 94 573 GLN B O 1
ATOM 12668 N N . LEU B 1 574 ? 4.359 45.906 36.156 1 94.19 574 LEU B N 1
ATOM 12669 C CA . LEU B 1 574 ? 2.98 45.562 35.781 1 94.19 574 LEU B CA 1
ATOM 12670 C C . LEU B 1 574 ? 2.432 44.469 36.688 1 94.19 574 LEU B C 1
ATOM 12672 O O . LEU B 1 574 ? 1.24 44.469 37.031 1 94.19 574 LEU B O 1
ATOM 12676 N N . PHE B 1 575 ? 3.277 43.562 37.062 1 93.5 575 PHE B N 1
ATOM 12677 C CA . PHE B 1 575 ? 2.834 42.469 37.938 1 93.5 575 PHE B CA 1
ATOM 12678 C C . PHE B 1 575 ? 2.387 43.031 39.281 1 93.5 575 PHE B C 1
ATOM 12680 O O . PHE B 1 575 ? 1.379 42.594 39.844 1 93.5 575 PHE B O 1
ATOM 12687 N N . LEU B 1 576 ? 3.115 43.906 39.812 1 94.25 576 LEU B N 1
ATOM 12688 C CA . LEU B 1 576 ? 2.775 44.5 41.094 1 94.25 576 LEU B CA 1
ATOM 12689 C C . LEU B 1 576 ? 1.506 45.344 41 1 94.25 576 LEU B C 1
ATOM 12691 O O . LEU B 1 576 ? 0.723 45.406 41.938 1 94.25 576 LEU B O 1
ATOM 12695 N N . MET B 1 577 ? 1.32 45.969 39.875 1 94.88 577 MET B N 1
ATOM 12696 C CA . MET B 1 577 ? 0.047 46.625 39.625 1 94.88 577 MET B CA 1
ATOM 12697 C C . MET B 1 577 ? -1.106 45.625 39.656 1 94.88 577 MET B C 1
ATOM 12699 O O . MET B 1 577 ? -2.154 45.906 40.25 1 94.88 577 MET B O 1
ATOM 12703 N N . GLU B 1 578 ? -0.949 44.531 39.031 1 94.12 578 GLU B N 1
ATOM 12704 C CA . GLU B 1 578 ? -1.96 43.469 39.031 1 94.12 578 GLU B CA 1
ATOM 12705 C C . GLU B 1 578 ? -2.262 43 40.469 1 94.12 578 GLU B C 1
ATOM 12707 O O . GLU B 1 578 ? -3.41 42.719 40.781 1 94.12 578 GLU B O 1
ATOM 12712 N N . PHE B 1 579 ? -1.191 42.844 41.156 1 93 579 PHE B N 1
ATOM 12713 C CA . PHE B 1 579 ? -1.35 42.438 42.562 1 93 579 PHE B CA 1
ATOM 12714 C C . PHE B 1 579 ? -2.203 43.469 43.312 1 93 579 PHE B C 1
ATOM 12716 O O . PHE B 1 579 ? -3.066 43.062 44.094 1 93 579 PHE B O 1
ATOM 12723 N N . ALA B 1 580 ? -1.966 44.719 43.062 1 94.81 580 ALA B N 1
ATOM 12724 C CA . ALA B 1 580 ? -2.766 45.781 43.688 1 94.81 580 ALA B CA 1
ATOM 12725 C C . ALA B 1 580 ? -4.238 45.625 43.312 1 94.81 580 ALA B C 1
ATOM 12727 O O . ALA B 1 580 ? -5.121 45.781 44.156 1 94.81 580 ALA B O 1
ATOM 12728 N N . VAL B 1 581 ? -4.5 45.406 42.125 1 95.44 581 VAL B N 1
ATOM 12729 C CA . VAL B 1 581 ? -5.871 45.25 41.625 1 95.44 581 VAL B CA 1
ATOM 12730 C C . VAL B 1 581 ? -6.504 44 42.281 1 95.44 581 VAL B C 1
ATOM 12732 O O . VAL B 1 581 ? -7.672 44.031 42.656 1 95.44 581 VAL B O 1
ATOM 12735 N N . ASN B 1 582 ? -5.723 42.906 42.281 1 93.5 582 ASN B N 1
ATOM 12736 C CA . ASN B 1 582 ? -6.199 41.688 42.906 1 93.5 582 ASN B CA 1
ATOM 12737 C C . ASN B 1 582 ? -6.664 41.938 44.344 1 93.5 582 ASN B C 1
ATOM 12739 O O . ASN B 1 582 ? -7.746 41.5 44.719 1 93.5 582 ASN B O 1
ATOM 12743 N N . ARG B 1 583 ? -5.883 42.656 45.062 1 92.81 583 ARG B N 1
ATOM 12744 C CA . ARG B 1 583 ? -6.188 42.938 46.438 1 92.81 583 ARG B CA 1
ATOM 12745 C C . ARG B 1 583 ? -7.375 43.875 46.562 1 92.81 583 ARG B C 1
ATOM 12747 O O . ARG B 1 583 ? -8.227 43.719 47.438 1 92.81 583 ARG B O 1
ATOM 12754 N N . ALA B 1 584 ? -7.41 44.812 45.719 1 93.94 584 ALA B N 1
ATOM 12755 C CA . ALA B 1 584 ? -8.484 45.812 45.75 1 93.94 584 ALA B CA 1
ATOM 12756 C C . ALA B 1 584 ? -9.828 45.188 45.406 1 93.94 584 ALA B C 1
ATOM 12758 O O . ALA B 1 584 ? -10.859 45.562 45.969 1 93.94 584 ALA B O 1
ATOM 12759 N N . THR B 1 585 ? -9.898 44.281 44.531 1 93.62 585 THR B N 1
ATOM 12760 C CA . THR B 1 585 ? -11.141 43.656 44.062 1 93.62 585 THR B CA 1
ATOM 12761 C C . THR B 1 585 ? -11.461 42.406 44.875 1 93.62 585 THR B C 1
ATOM 12763 O O . THR B 1 585 ? -12.406 41.688 44.531 1 93.62 585 THR B O 1
ATOM 12766 N N . GLY B 1 586 ? -10.719 42.031 45.812 1 88.19 586 GLY B N 1
ATOM 12767 C CA . GLY B 1 586 ? -10.945 40.844 46.625 1 88.19 586 GLY B CA 1
ATOM 12768 C C . GLY B 1 586 ? -10.742 39.562 45.875 1 88.19 586 GLY B C 1
ATOM 12769 O O . GLY B 1 586 ? -11.352 38.531 46.219 1 88.19 586 GLY B O 1
ATOM 12770 N N . GLY B 1 587 ? -10.016 39.688 44.844 1 88.06 587 GLY B N 1
ATOM 12771 C CA . GLY B 1 587 ? -9.727 38.5 44.062 1 88.06 587 GLY B CA 1
ATOM 12772 C C . GLY B 1 587 ? -10.852 38.125 43.125 1 88.06 587 GLY B C 1
ATOM 12773 O O . GLY B 1 587 ? -10.781 37.094 42.438 1 88.06 587 GLY B O 1
ATOM 12774 N N . ALA B 1 588 ? -11.797 38.938 42.906 1 84.62 588 ALA B N 1
ATOM 12775 C CA . ALA B 1 588 ? -12.984 38.594 42.125 1 84.62 588 ALA B CA 1
ATOM 12776 C C . ALA B 1 588 ? -12.727 38.844 40.625 1 84.62 588 ALA B C 1
ATOM 12778 O O . ALA B 1 588 ? -13.414 38.25 39.781 1 84.62 588 ALA B O 1
ATOM 12779 N N . LEU B 1 589 ? -11.812 39.656 40.375 1 87.69 589 LEU B N 1
ATOM 12780 C CA . LEU B 1 589 ? -11.547 40 39 1 87.69 589 LEU B CA 1
ATOM 12781 C C . LEU B 1 589 ? -10.18 39.5 38.562 1 87.69 589 LEU B C 1
ATOM 12783 O O . LEU B 1 589 ? -9.203 39.625 39.281 1 87.69 589 LEU B O 1
ATOM 12787 N N . SER B 1 590 ? -10.188 38.844 37.438 1 84.5 590 SER B N 1
ATOM 12788 C CA . SER B 1 590 ? -8.93 38.406 36.844 1 84.5 590 SER B CA 1
ATOM 12789 C C . SER B 1 590 ? -8.508 39.312 35.688 1 84.5 590 SER B C 1
ATOM 12791 O O . SER B 1 590 ? -9.328 39.688 34.844 1 84.5 590 SER B O 1
ATOM 12793 N N . LEU B 1 591 ? -7.301 39.75 35.688 1 89.38 591 LEU B N 1
ATOM 12794 C CA . LEU B 1 591 ? -6.738 40.531 34.625 1 89.38 591 LEU B CA 1
ATOM 12795 C C . LEU B 1 591 ? -6.004 39.656 33.625 1 89.38 591 LEU B C 1
ATOM 12797 O O . LEU B 1 591 ? -5.32 38.719 34 1 89.38 591 LEU B O 1
ATOM 12801 N N . PHE B 1 592 ? -6.266 39.906 32.375 1 90.12 592 PHE B N 1
ATOM 12802 C CA . PHE B 1 592 ? -5.527 39.25 31.297 1 90.12 592 PHE B CA 1
ATOM 12803 C C . PHE B 1 592 ? -4.559 40.25 30.656 1 90.12 592 PHE B C 1
ATOM 12805 O O . PHE B 1 592 ? -4.977 41.219 30.047 1 90.12 592 PHE B O 1
ATOM 12812 N N . ARG B 1 593 ? -3.34 39.938 30.797 1 89.56 593 ARG B N 1
ATOM 12813 C CA . ARG B 1 593 ? -2.342 40.906 30.312 1 89.56 593 ARG B CA 1
ATOM 12814 C C . ARG B 1 593 ? -1.453 40.281 29.25 1 89.56 593 ARG B C 1
ATOM 12816 O O . ARG B 1 593 ? -1.026 39.125 29.391 1 89.56 593 ARG B O 1
ATOM 12823 N N . MET B 1 594 ? -1.306 40.969 28.266 1 84.81 594 MET B N 1
ATOM 12824 C CA . MET B 1 594 ? -0.337 40.656 27.203 1 84.81 594 MET B CA 1
ATOM 12825 C C . MET B 1 594 ? 0.643 41.812 27.031 1 84.81 594 MET B C 1
ATOM 12827 O O . MET B 1 594 ? 0.379 42.75 26.25 1 84.81 594 MET B O 1
ATOM 12831 N N . HIS B 1 595 ? 1.711 41.719 27.609 1 82.12 595 HIS B N 1
ATOM 12832 C CA . HIS B 1 595 ? 2.67 42.812 27.672 1 82.12 595 HIS B CA 1
ATOM 12833 C C . HIS B 1 595 ? 2.074 44 28.391 1 82.12 595 HIS B C 1
ATOM 12835 O O . HIS B 1 595 ? 1.767 43.938 29.578 1 82.12 595 HIS B O 1
ATOM 12841 N N . ASP B 1 596 ? 1.844 45.062 27.594 1 87.75 596 ASP B N 1
ATOM 12842 C CA . ASP B 1 596 ? 1.288 46.281 28.203 1 87.75 596 ASP B CA 1
ATOM 12843 C C . ASP B 1 596 ? -0.205 46.406 27.922 1 87.75 596 ASP B C 1
ATOM 12845 O O . ASP B 1 596 ? -0.845 47.375 28.344 1 87.75 596 ASP B O 1
ATOM 12849 N N . ASP B 1 597 ? -0.727 45.344 27.266 1 88.56 597 ASP B N 1
ATOM 12850 C CA . ASP B 1 597 ? -2.162 45.281 27 1 88.56 597 ASP B CA 1
ATOM 12851 C C . ASP B 1 597 ? -2.893 44.562 28.125 1 88.56 597 ASP B C 1
ATOM 12853 O O . ASP B 1 597 ? -2.641 43.375 28.391 1 88.56 597 ASP B O 1
ATOM 12857 N N . VAL B 1 598 ? -3.779 45.219 28.75 1 92.94 598 VAL B N 1
ATOM 12858 C CA . VAL B 1 598 ? -4.48 44.656 29.906 1 92.94 598 VAL B CA 1
ATOM 12859 C C . VAL B 1 598 ? -5.977 44.594 29.609 1 92.94 598 VAL B C 1
ATOM 12861 O O . VAL B 1 598 ? -6.574 45.594 29.156 1 92.94 598 VAL B O 1
ATOM 12864 N N . TRP B 1 599 ? -6.559 43.469 29.781 1 93.38 599 TRP B N 1
ATOM 12865 C CA . TRP B 1 599 ? -7.988 43.219 29.594 1 93.38 599 TRP B CA 1
ATOM 12866 C C . TRP B 1 599 ? -8.633 42.688 30.859 1 93.38 599 TRP B C 1
ATOM 12868 O O . TRP B 1 599 ? -8.023 41.906 31.594 1 93.38 599 TRP B O 1
ATOM 12878 N N . TRP B 1 600 ? -9.75 43.094 31.203 1 94.62 600 TRP B N 1
ATOM 12879 C CA . TRP B 1 600 ? -10.555 42.469 32.25 1 94.62 600 TRP B CA 1
ATOM 12880 C C . TRP B 1 600 ? -12.047 42.656 31.984 1 94.62 600 TRP B C 1
ATOM 12882 O O . TRP B 1 600 ? -12.438 43.531 31.203 1 94.62 600 TRP B O 1
ATOM 12892 N N . TRP B 1 601 ? -12.836 41.812 32.438 1 94.19 601 TRP B N 1
ATOM 12893 C CA . TRP B 1 601 ? -14.281 41.844 32.219 1 94.19 601 TRP B CA 1
ATOM 12894 C C . TRP B 1 601 ? -15.023 41.219 33.406 1 94.19 601 TRP B C 1
ATOM 12896 O O . TRP B 1 601 ? -14.43 40.438 34.156 1 94.19 601 TRP B O 1
ATOM 12906 N N . SER B 1 602 ? -16.141 41.594 33.562 1 91.94 602 SER B N 1
ATOM 12907 C CA . SER B 1 602 ? -17 41.062 34.625 1 91.94 602 SER B CA 1
ATOM 12908 C C . SER B 1 602 ? -18.469 41.406 34.375 1 91.94 602 SER B C 1
ATOM 12910 O O . SER B 1 602 ? -18.781 42.312 33.594 1 91.94 602 SER B O 1
ATOM 12912 N N . SER B 1 603 ? -19.328 40.594 34.969 1 89.44 603 SER B N 1
ATOM 12913 C CA . SER B 1 603 ? -20.766 40.906 34.938 1 89.44 603 SER B CA 1
ATOM 12914 C C . SER B 1 603 ? -21.125 42 35.938 1 89.44 603 SER B C 1
ATOM 12916 O O . SER B 1 603 ? -22.203 42.594 35.875 1 89.44 603 SER B O 1
ATOM 12918 N N . ASP B 1 604 ? -20.172 42.281 36.875 1 88.38 604 ASP B N 1
ATOM 12919 C CA . ASP B 1 604 ? -20.328 43.375 37.812 1 88.38 604 ASP B CA 1
ATOM 12920 C C . ASP B 1 604 ? -19.5 44.562 37.406 1 88.38 604 ASP B C 1
ATOM 12922 O O . ASP B 1 604 ? -18.281 44.594 37.562 1 88.38 604 ASP B O 1
ATOM 12926 N N . GLU B 1 605 ? -20.156 45.562 36.938 1 89.81 605 GLU B N 1
ATOM 12927 C CA . GLU B 1 605 ? -19.484 46.75 36.406 1 89.81 605 GLU B CA 1
ATOM 12928 C C . GLU B 1 605 ? -18.703 47.438 37.5 1 89.81 605 GLU B C 1
ATOM 12930 O O . GLU B 1 605 ? -17.656 48.062 37.25 1 89.81 605 GLU B O 1
ATOM 12935 N N . LYS B 1 606 ? -19.141 47.344 38.75 1 90.88 606 LYS B N 1
ATOM 12936 C CA . LYS B 1 606 ? -18.469 48.031 39.875 1 90.88 606 LYS B CA 1
ATOM 12937 C C . LYS B 1 606 ? -17.078 47.438 40.094 1 90.88 606 LYS B C 1
ATOM 12939 O O . LYS B 1 606 ? -16.156 48.188 40.469 1 90.88 606 LYS B O 1
ATOM 12944 N N . GLN B 1 607 ? -16.984 46.219 39.906 1 92.25 607 GLN B N 1
ATOM 12945 C CA . GLN B 1 607 ? -15.672 45.594 40.031 1 92.25 607 GLN B CA 1
ATOM 12946 C C . GLN B 1 607 ? -14.727 46.094 38.938 1 92.25 607 GLN B C 1
ATOM 12948 O O . GLN B 1 607 ? -13.523 46.25 39.156 1 92.25 607 GLN B O 1
ATOM 12953 N N . CYS B 1 608 ? -15.273 46.344 37.75 1 94.44 608 CYS B N 1
ATOM 12954 C CA . CYS B 1 608 ? -14.453 46.844 36.656 1 94.44 608 CYS B CA 1
ATOM 12955 C C . CYS B 1 608 ? -13.992 48.25 36.906 1 94.44 608 CYS B C 1
ATOM 12957 O O . CYS B 1 608 ? -12.852 48.625 36.625 1 94.44 608 CYS B O 1
ATOM 12959 N N . GLU B 1 609 ? -14.93 49 37.5 1 95.06 609 GLU B N 1
ATOM 12960 C CA . GLU B 1 609 ? -14.602 50.375 37.844 1 95.06 609 GLU B CA 1
ATOM 12961 C C . GLU B 1 609 ? -13.531 50.438 38.938 1 95.06 609 GLU B C 1
ATOM 12963 O O . GLU B 1 609 ? -12.602 51.25 38.875 1 95.06 609 GLU B O 1
ATOM 12968 N N . LEU B 1 610 ? -13.719 49.562 39.906 1 94.75 610 LEU B N 1
ATOM 12969 C CA . LEU B 1 610 ? -12.75 49.5 41 1 94.75 610 LEU B CA 1
ATOM 12970 C C . LEU B 1 610 ? -11.367 49.125 40.469 1 94.75 610 LEU B C 1
ATOM 12972 O O . LEU B 1 610 ? -10.359 49.688 40.938 1 94.75 610 LEU B O 1
ATOM 12976 N N . ALA B 1 611 ? -11.32 48.25 39.625 1 95.38 611 ALA B N 1
ATOM 12977 C CA . ALA B 1 611 ? -10.047 47.844 39.031 1 95.38 611 ALA B CA 1
ATOM 12978 C C . ALA B 1 611 ? -9.398 49 38.281 1 95.38 611 ALA B C 1
ATOM 12980 O O . ALA B 1 611 ? -8.203 49.25 38.438 1 95.38 611 ALA B O 1
ATOM 12981 N N . TRP B 1 612 ? -10.164 49.719 37.469 1 95.38 612 TRP B N 1
ATOM 12982 C CA . TRP B 1 612 ? -9.641 50.844 36.688 1 95.38 612 TRP B CA 1
ATOM 12983 C C . TRP B 1 612 ? -9.148 51.969 37.594 1 95.38 612 TRP B C 1
ATOM 12985 O O . TRP B 1 612 ? -8.109 52.562 37.344 1 95.38 612 TRP B O 1
ATOM 12995 N N . GLU B 1 613 ? -9.852 52.188 38.656 1 95.69 613 GLU B N 1
ATOM 12996 C CA . GLU B 1 613 ? -9.445 53.219 39.625 1 95.69 613 GLU B CA 1
ATOM 12997 C C . GLU B 1 613 ? -8.133 52.844 40.281 1 95.69 613 GLU B C 1
ATOM 12999 O O . GLU B 1 613 ? -7.277 53.688 40.5 1 95.69 613 GLU B O 1
ATOM 13004 N N . THR B 1 614 ? -8.039 51.594 40.656 1 95.94 614 THR B N 1
ATOM 13005 C CA . THR B 1 614 ? -6.805 51.094 41.281 1 95.94 614 THR B CA 1
ATOM 13006 C C . THR B 1 614 ? -5.629 51.219 40.312 1 95.94 614 THR B C 1
ATOM 13008 O O . THR B 1 614 ? -4.535 51.625 40.719 1 95.94 614 THR B O 1
ATOM 13011 N N . ILE B 1 615 ? -5.855 50.906 39.062 1 95.75 615 ILE B N 1
ATOM 13012 C CA . ILE B 1 615 ? -4.824 51 38.031 1 95.75 615 ILE B CA 1
ATOM 13013 C C . ILE B 1 615 ? -4.391 52.469 37.875 1 95.75 615 ILE B C 1
ATOM 13015 O O . ILE B 1 615 ? -3.195 52.75 37.781 1 95.75 615 ILE B O 1
ATOM 13019 N N . LYS B 1 616 ? -5.309 53.344 37.906 1 94.38 616 LYS B N 1
ATOM 13020 C CA . LYS B 1 616 ? -5.008 54.781 37.75 1 94.38 616 LYS B CA 1
ATOM 13021 C C . LYS B 1 616 ? -4.219 55.281 38.969 1 94.38 616 LYS B C 1
ATOM 13023 O O . LYS B 1 616 ? -3.264 56.062 38.812 1 94.38 616 LYS B O 1
ATOM 13028 N N . SER B 1 617 ? -4.629 54.844 40.125 1 94.62 617 SER B N 1
ATOM 13029 C CA . SER B 1 617 ? -3.93 55.281 41.344 1 94.62 617 SER B CA 1
ATOM 13030 C C . SER B 1 617 ? -2.494 54.75 41.344 1 94.62 617 SER B C 1
ATOM 13032 O O . SER B 1 617 ? -1.571 55.5 41.719 1 94.62 617 SER B O 1
ATOM 13034 N N . TYR B 1 618 ? -2.348 53.5 41.062 1 95.5 618 TYR B N 1
ATOM 13035 C CA . TYR B 1 618 ? -1.018 52.906 40.969 1 95.5 618 TYR B CA 1
ATOM 13036 C C . TYR B 1 618 ? -0.174 53.625 39.906 1 95.5 618 TYR B C 1
ATOM 13038 O O . TYR B 1 618 ? 1.015 53.875 40.125 1 95.5 618 TYR B O 1
ATOM 13046 N N . SER B 1 619 ? -0.766 53.969 38.781 1 94.94 619 SER B N 1
ATOM 13047 C CA . SER B 1 619 ? -0.058 54.562 37.656 1 94.94 619 SER B CA 1
ATOM 13048 C C . SER B 1 619 ? 0.385 55.969 38 1 94.94 619 SER B C 1
ATOM 13050 O O . SER B 1 619 ? 1.412 56.438 37.5 1 94.94 619 SER B O 1
ATOM 13052 N N . LYS B 1 620 ? -0.371 56.656 38.812 1 94.06 620 LYS B N 1
ATOM 13053 C CA . LYS B 1 620 ? 0.017 58 39.219 1 94.06 620 LYS B CA 1
ATOM 13054 C C . LYS B 1 620 ? 1.329 57.969 40 1 94.06 620 LYS B C 1
ATOM 13056 O O . LYS B 1 620 ? 2.104 58.906 39.969 1 94.06 620 LYS B O 1
ATOM 13061 N N . LEU B 1 621 ? 1.525 56.875 40.688 1 94.88 621 LEU B N 1
ATOM 13062 C CA . LEU B 1 621 ? 2.75 56.719 41.469 1 94.88 621 LEU B CA 1
ATOM 13063 C C . LEU B 1 621 ? 3.896 56.25 40.562 1 94.88 621 LEU B C 1
ATOM 13065 O O . LEU B 1 621 ? 5.027 56.719 40.719 1 94.88 621 LEU B O 1
ATOM 13069 N N . SER B 1 622 ? 3.635 55.344 39.688 1 94.25 622 SER B N 1
ATOM 13070 C CA . SER B 1 622 ? 4.676 54.75 38.844 1 94.25 622 SER B CA 1
ATOM 13071 C C . SER B 1 622 ? 5.004 55.656 37.656 1 94.25 622 SER B C 1
ATOM 13073 O O . SER B 1 622 ? 6.039 55.5 37.031 1 94.25 622 SER B O 1
ATOM 13075 N N . GLY B 1 623 ? 4.145 56.562 37.312 1 91.06 623 GLY B N 1
ATOM 13076 C CA . GLY B 1 623 ? 4.355 57.438 36.188 1 91.06 623 GLY B CA 1
ATOM 13077 C C . GLY B 1 623 ? 3.887 56.875 34.875 1 91.06 623 GLY B C 1
ATOM 13078 O O . GLY B 1 623 ? 4.227 57.375 33.812 1 91.06 623 GLY B O 1
ATOM 13079 N N . THR B 1 624 ? 3.141 55.781 34.906 1 92.38 624 THR B N 1
ATOM 13080 C CA . THR B 1 624 ? 2.643 55.125 33.688 1 92.38 624 THR B CA 1
ATOM 13081 C C . THR B 1 624 ? 1.424 55.875 33.156 1 92.38 624 THR B C 1
ATOM 13083 O O . THR B 1 624 ? 0.48 56.156 33.875 1 92.38 624 THR B O 1
ATOM 13086 N N . GLU B 1 625 ? 1.489 56.188 31.875 1 91.25 625 GLU B N 1
ATOM 13087 C CA . GLU B 1 625 ? 0.353 56.812 31.203 1 91.25 625 GLU B CA 1
ATOM 13088 C C . GLU B 1 625 ? -0.381 55.812 30.312 1 91.25 625 GLU B C 1
ATOM 13090 O O . GLU B 1 625 ? 0.23 54.875 29.781 1 91.25 625 GLU B O 1
ATOM 13095 N N . TRP B 1 626 ? -1.641 55.969 30.234 1 92.69 626 TRP B N 1
ATOM 13096 C CA . TRP B 1 626 ? -2.469 55.062 29.438 1 92.69 626 TRP B CA 1
ATOM 13097 C C . TRP B 1 626 ? -2.951 55.75 28.156 1 92.69 626 TRP B C 1
ATOM 13099 O O . TRP B 1 626 ? -3.27 56.938 28.172 1 92.69 626 TRP B O 1
ATOM 13109 N N . ASN B 1 627 ? -2.961 55.062 27.047 1 89.38 627 ASN B N 1
ATOM 13110 C CA . ASN B 1 627 ? -3.332 55.562 25.719 1 89.38 627 ASN B CA 1
ATOM 13111 C C . ASN B 1 627 ? -4.844 55.719 25.578 1 89.38 627 ASN B C 1
ATOM 13113 O O . ASN B 1 627 ? -5.578 54.719 25.562 1 89.38 627 ASN B O 1
ATOM 13117 N N . PRO B 1 628 ? -5.262 56.875 25.484 1 86.56 628 PRO B N 1
ATOM 13118 C CA . PRO B 1 628 ? -6.711 57.062 25.422 1 86.56 628 PRO B CA 1
ATOM 13119 C C . PRO B 1 628 ? -7.344 56.438 24.188 1 86.56 628 PRO B C 1
ATOM 13121 O O . PRO B 1 628 ? -8.484 55.969 24.25 1 86.56 628 PRO B O 1
ATOM 13124 N N . ASP B 1 629 ? -6.59 56.375 23.141 1 84.75 629 ASP B N 1
ATOM 13125 C CA . ASP B 1 629 ? -7.129 55.812 21.891 1 84.75 629 ASP B CA 1
ATOM 13126 C C . ASP B 1 629 ? -7.199 54.312 21.938 1 84.75 629 ASP B C 1
ATOM 13128 O O . ASP B 1 629 ? -7.949 53.688 21.172 1 84.75 629 ASP B O 1
ATOM 13132 N N . LYS B 1 630 ? -6.426 53.688 22.781 1 88.12 630 LYS B N 1
ATOM 13133 C CA . LYS B 1 630 ? -6.379 52.219 22.828 1 88.12 630 LYS B CA 1
ATOM 13134 C C . LYS B 1 630 ? -7 51.688 24.125 1 88.12 630 LYS B C 1
ATOM 13136 O O . LYS B 1 630 ? -6.879 50.5 24.422 1 88.12 630 LYS B O 1
ATOM 13141 N N . CYS B 1 631 ? -7.5 52.562 24.938 1 92.81 631 CYS B N 1
ATOM 13142 C CA . CYS B 1 631 ? -8.242 52.156 26.125 1 92.81 631 CYS B CA 1
ATOM 13143 C C . CYS B 1 631 ? -9.742 52.312 25.906 1 92.81 631 CYS B C 1
ATOM 13145 O O . CYS B 1 631 ? -10.188 53.344 25.359 1 92.81 631 CYS B O 1
ATOM 13147 N N . GLY B 1 632 ? -10.492 51.312 26.156 1 92.75 632 GLY B N 1
ATOM 13148 C CA . GLY B 1 632 ? -11.922 51.375 25.922 1 92.75 632 GLY B CA 1
ATOM 13149 C C . GLY B 1 632 ? -12.719 50.406 26.781 1 92.75 632 GLY B C 1
ATOM 13150 O O . GLY B 1 632 ? -12.141 49.625 27.531 1 92.75 632 GLY B O 1
ATOM 13151 N N . CYS B 1 633 ? -13.945 50.594 26.75 1 93.75 633 CYS B N 1
ATOM 13152 C CA . CYS B 1 633 ? -14.875 49.75 27.484 1 93.75 633 CYS B CA 1
ATOM 13153 C C . CYS B 1 633 ? -16.141 49.5 26.672 1 93.75 633 CYS B C 1
ATOM 13155 O O . CYS B 1 633 ? -16.609 50.375 25.953 1 93.75 633 CYS B O 1
ATOM 13157 N N . VAL B 1 634 ? -16.656 48.281 26.641 1 92.25 634 VAL B N 1
ATOM 13158 C CA . VAL B 1 634 ? -17.906 47.938 25.969 1 92.25 634 VAL B CA 1
ATOM 13159 C C . VAL B 1 634 ? -18.828 47.188 26.953 1 92.25 634 VAL B C 1
ATOM 13161 O O . VAL B 1 634 ? -18.391 46.312 27.672 1 92.25 634 VAL B O 1
ATOM 13164 N N . ARG B 1 635 ? -20.016 47.656 27.031 1 90.38 635 ARG B N 1
ATOM 13165 C CA . ARG B 1 635 ? -21.062 47 27.812 1 90.38 635 ARG B CA 1
ATOM 13166 C C . ARG B 1 635 ? -21.953 46.156 26.922 1 90.38 635 ARG B C 1
ATOM 13168 O O . ARG B 1 635 ? -22.672 46.688 26.062 1 90.38 635 ARG B O 1
ATOM 13175 N N . ILE B 1 636 ? -21.938 44.875 27.125 1 88.94 636 ILE B N 1
ATOM 13176 C CA . ILE B 1 636 ? -22.703 43.938 26.297 1 88.94 636 ILE B CA 1
ATOM 13177 C C . ILE B 1 636 ? -24 43.562 27 1 88.94 636 ILE B C 1
ATOM 13179 O O . ILE B 1 636 ? -23.984 43.188 28.172 1 88.94 636 ILE B O 1
ATOM 13183 N N . SER B 1 637 ? -25.125 43.906 26.406 1 78.19 637 SER B N 1
ATOM 13184 C CA . SER B 1 637 ? -26.422 43.594 27 1 78.19 637 SER B CA 1
ATOM 13185 C C . SER B 1 637 ? -27.234 42.688 26.078 1 78.19 637 SER B C 1
ATOM 13187 O O . SER B 1 637 ? -27.141 42.781 24.859 1 78.19 637 SER B O 1
ATOM 13189 N N . SER B 1 638 ? -27.703 41.438 26.453 1 65.31 638 SER B N 1
ATOM 13190 C CA . SER B 1 638 ? -28.516 40.531 25.641 1 65.31 638 SER B CA 1
ATOM 13191 C C . SER B 1 638 ? -29.844 41.156 25.25 1 65.31 638 SER B C 1
ATOM 13193 O O . SER B 1 638 ? -30.547 40.656 24.375 1 65.31 638 SER B O 1
ATOM 13195 N N . GLN B 1 639 ? -30.625 42.031 26.078 1 57.53 639 GLN B N 1
ATOM 13196 C CA . GLN B 1 639 ? -31.938 42.531 25.734 1 57.53 639 GLN B CA 1
ATOM 13197 C C . GLN B 1 639 ? -31.844 43.781 24.859 1 57.53 639 GLN B C 1
ATOM 13199 O O . GLN B 1 639 ? -31.297 44.812 25.297 1 57.53 639 GLN B O 1
ATOM 13204 N N . PRO B 1 640 ? -31.953 43.531 23.594 1 51.38 640 PRO B N 1
ATOM 13205 C CA . PRO B 1 640 ? -31.844 44.625 22.641 1 51.38 640 PRO B CA 1
ATOM 13206 C C . PRO B 1 640 ? -32.531 45.906 23.125 1 51.38 640 PRO B C 1
ATOM 13208 O O . PRO B 1 640 ? -32.125 47 22.75 1 51.38 640 PRO B O 1
ATOM 13211 N N . ASP B 1 641 ? -33.875 45.75 23.562 1 47.25 641 ASP B N 1
ATOM 13212 C CA . ASP B 1 641 ? -34.844 46.844 23.688 1 47.25 641 ASP B CA 1
ATOM 13213 C C . ASP B 1 641 ? -34.406 47.812 24.797 1 47.25 641 ASP B C 1
ATOM 13215 O O . ASP B 1 641 ? -35.062 48.844 25 1 47.25 641 ASP B O 1
ATOM 13219 N N . HIS B 1 642 ? -34.125 47.281 25.938 1 43.59 642 HIS B N 1
ATOM 13220 C CA . HIS B 1 642 ? -33.938 48.312 26.953 1 43.59 642 HIS B CA 1
ATOM 13221 C C . HIS B 1 642 ? -32.625 49.062 26.766 1 43.59 642 HIS B C 1
ATOM 13223 O O . HIS B 1 642 ? -31.562 48.469 26.938 1 43.59 642 HIS B O 1
ATOM 13229 N N . PRO B 1 643 ? -32.656 49.906 25.859 1 43.19 643 PRO B N 1
ATOM 13230 C CA . PRO B 1 643 ? -31.469 50.75 25.844 1 43.19 643 PRO B CA 1
ATOM 13231 C C . PRO B 1 643 ? -30.891 51 27.234 1 43.19 643 PRO B C 1
ATOM 13233 O O . PRO B 1 643 ? -31.516 51.688 28.047 1 43.19 643 PRO B O 1
ATOM 13236 N N . THR B 1 644 ? -30.891 50 28.062 1 42.84 644 THR B N 1
ATOM 13237 C CA . THR B 1 644 ? -30.375 50.375 29.375 1 42.84 644 THR B CA 1
ATOM 13238 C C . THR B 1 644 ? -29.484 51.625 29.266 1 42.84 644 THR B C 1
ATOM 13240 O O . THR B 1 644 ? -28.906 51.875 28.219 1 42.84 644 THR B O 1
ATOM 13243 N N . SER B 1 645 ? -29.594 52.5 30.281 1 42.16 645 SER B N 1
ATOM 13244 C CA . SER B 1 645 ? -28.938 53.781 30.484 1 42.16 645 SER B CA 1
ATOM 13245 C C . SER B 1 645 ? -27.5 53.75 29.969 1 42.16 645 SER B C 1
ATOM 13247 O O . SER B 1 645 ? -26.688 52.938 30.406 1 42.16 645 SER B O 1
ATOM 13249 N N . SER B 1 646 ? -27.281 53.812 28.719 1 46.84 646 SER B N 1
ATOM 13250 C CA . SER B 1 646 ? -26.047 54.219 28.031 1 46.84 646 SER B CA 1
ATOM 13251 C C . SER B 1 646 ? -25.094 54.906 28.969 1 46.84 646 SER B C 1
ATOM 13253 O O . SER B 1 646 ? -24.125 55.531 28.516 1 46.84 646 SER B O 1
ATOM 13255 N N . GLU B 1 647 ? -25.531 55.125 30.078 1 51.47 647 GLU B N 1
ATOM 13256 C CA . GLU B 1 647 ? -24.625 56 30.844 1 51.47 647 GLU B CA 1
ATOM 13257 C C . GLU B 1 647 ? -23.281 55.281 31.094 1 51.47 647 GLU B C 1
ATOM 13259 O O . GLU B 1 647 ? -23.234 54.25 31.75 1 51.47 647 GLU B O 1
ATOM 13264 N N . THR B 1 648 ? -22.5 55.25 30.062 1 60.25 648 THR B N 1
ATOM 13265 C CA . THR B 1 648 ? -21.094 54.875 30.172 1 60.25 648 THR B CA 1
ATOM 13266 C C . THR B 1 648 ? -20.531 55.312 31.531 1 60.25 648 THR B C 1
ATOM 13268 O O . THR B 1 648 ? -20.891 56.375 32.062 1 60.25 648 THR B O 1
ATOM 13271 N N . SER B 1 649 ? -20.172 54.219 32.281 1 74 649 SER B N 1
ATOM 13272 C CA . SER B 1 649 ? -19.469 54.562 33.5 1 74 649 SER B CA 1
ATOM 13273 C C . SER B 1 649 ? -18.594 55.781 33.312 1 74 649 SER B C 1
ATOM 13275 O O . SER B 1 649 ? -17.953 55.938 32.281 1 74 649 SER B O 1
ATOM 13277 N N . SER B 1 650 ? -18.812 56.75 34.031 1 79.94 650 SER B N 1
ATOM 13278 C CA . SER B 1 650 ? -17.984 57.938 34 1 79.94 650 SER B CA 1
ATOM 13279 C C . SER B 1 650 ? -16.562 57.656 34.406 1 79.94 650 SER B C 1
ATOM 13281 O O . SER B 1 650 ? -15.641 58.438 34.156 1 79.94 650 SER B O 1
ATOM 13283 N N . ILE B 1 651 ? -16.328 56.406 34.906 1 89.25 651 ILE B N 1
ATOM 13284 C CA . ILE B 1 651 ? -15.031 56.062 35.438 1 89.25 651 ILE B CA 1
ATOM 13285 C C . ILE B 1 651 ? -14.211 55.312 34.406 1 89.25 651 ILE B C 1
ATOM 13287 O O . ILE B 1 651 ? -13.023 55.562 34.219 1 89.25 651 ILE B O 1
ATOM 13291 N N . LEU B 1 652 ? -14.875 54.438 33.688 1 92.06 652 LEU B N 1
ATOM 13292 C CA . LEU B 1 652 ? -14.18 53.562 32.75 1 92.06 652 LEU B CA 1
ATOM 13293 C C . LEU B 1 652 ? -13.773 54.312 31.484 1 92.06 652 LEU B C 1
ATOM 13295 O O . LEU B 1 652 ? -14.344 55.344 31.156 1 92.06 652 LEU B O 1
ATOM 13299 N N . PRO B 1 653 ? -12.758 53.812 30.797 1 92.19 653 PRO B N 1
ATOM 13300 C CA . PRO B 1 653 ? -12.305 54.5 29.578 1 92.19 653 PRO B CA 1
ATOM 13301 C C . PRO B 1 653 ? -13.375 54.531 28.484 1 92.19 653 PRO B C 1
ATOM 13303 O O . PRO B 1 653 ? -14.156 53.594 28.344 1 92.19 653 PRO B O 1
ATOM 13306 N N . LYS B 1 654 ? -13.367 55.562 27.672 1 87.38 654 LYS B N 1
ATOM 13307 C CA . LYS B 1 654 ? -14.453 55.812 26.734 1 87.38 654 LYS B CA 1
ATOM 13308 C C . LYS B 1 654 ? -14.078 55.344 25.328 1 87.38 654 LYS B C 1
ATOM 13310 O O . LYS B 1 654 ? -14.922 55.312 24.438 1 87.38 654 LYS B O 1
ATOM 13315 N N . GLY B 1 655 ? -13.062 54.812 25.109 1 88.19 655 GLY B N 1
ATOM 13316 C CA . GLY B 1 655 ? -12.641 54.375 23.781 1 88.19 655 GLY B CA 1
ATOM 13317 C C . GLY B 1 655 ? -13.242 53.031 23.375 1 88.19 655 GLY B C 1
ATOM 13318 O O . GLY B 1 655 ? -14.047 52.469 24.109 1 88.19 655 GLY B O 1
ATOM 13319 N N . GLU B 1 656 ? -12.992 52.625 22.156 1 89 656 GLU B N 1
ATOM 13320 C CA . GLU B 1 656 ? -13.469 51.344 21.641 1 89 656 GLU B CA 1
ATOM 13321 C C . GLU B 1 656 ? -12.492 50.219 21.984 1 89 656 GLU B C 1
ATOM 13323 O O . GLU B 1 656 ? -11.312 50.469 22.219 1 89 656 GLU B O 1
ATOM 13328 N N . ILE B 1 657 ? -13.078 49.031 22.062 1 91.25 657 ILE B N 1
ATOM 13329 C CA . ILE B 1 657 ? -12.242 47.844 22.234 1 91.25 657 ILE B CA 1
ATOM 13330 C C . ILE B 1 657 ? -11.938 47.219 20.859 1 91.25 657 ILE B C 1
ATOM 13332 O O . ILE B 1 657 ? -12.859 46.906 20.094 1 91.25 657 ILE B O 1
ATOM 13336 N N . SER B 1 658 ? -10.742 47.25 20.5 1 89.06 658 SER B N 1
ATOM 13337 C CA . SER B 1 658 ? -10.375 46.75 19.188 1 89.06 658 SER B CA 1
ATOM 13338 C C . SER B 1 658 ? -9.07 45.969 19.234 1 89.06 658 SER B C 1
ATOM 13340 O O . SER B 1 658 ? -8.289 46.094 20.172 1 89.06 658 SER B O 1
ATOM 13342 N N . TRP B 1 659 ? -8.953 45.062 18.375 1 85.56 659 TRP B N 1
ATOM 13343 C CA . TRP B 1 659 ? -7.734 44.312 18.141 1 85.56 659 TRP B CA 1
ATOM 13344 C C . TRP B 1 659 ? -7.504 44.094 16.641 1 85.56 659 TRP B C 1
ATOM 13346 O O . TRP B 1 659 ? -8.344 43.531 15.953 1 85.56 659 TRP B O 1
ATOM 13356 N N . GLY B 1 660 ? -6.371 44.5 16.234 1 83.88 660 GLY B N 1
ATOM 13357 C CA . GLY B 1 660 ? -6.125 44.406 14.812 1 83.88 660 GLY B CA 1
ATOM 13358 C C . GLY B 1 660 ? -7.152 45.125 13.969 1 83.88 660 GLY B C 1
ATOM 13359 O O . GLY B 1 660 ? -7.379 46.312 14.156 1 83.88 660 GLY B O 1
ATOM 13360 N N . PHE B 1 661 ? -7.922 44.219 13.172 1 90.62 661 PHE B N 1
ATOM 13361 C CA . PHE B 1 661 ? -8.891 44.844 12.266 1 90.62 661 PHE B CA 1
ATOM 13362 C C . PHE B 1 661 ? -10.312 44.625 12.758 1 90.62 661 PHE B C 1
ATOM 13364 O O . PHE B 1 661 ? -11.273 44.781 12 1 90.62 661 PHE B O 1
ATOM 13371 N N . ILE B 1 662 ? -10.383 44.188 13.969 1 91.69 662 ILE B N 1
ATOM 13372 C CA . ILE B 1 662 ? -11.734 43.875 14.422 1 91.69 662 ILE B CA 1
ATOM 13373 C C . ILE B 1 662 ? -12.062 44.719 15.656 1 91.69 662 ILE B C 1
ATOM 13375 O O . ILE B 1 662 ? -11.164 45.094 16.406 1 91.69 662 ILE B O 1
ATOM 13379 N N . LYS B 1 663 ? -13.273 45 15.859 1 92.81 663 LYS B N 1
ATOM 13380 C CA . LYS B 1 663 ? -13.797 45.75 17 1 92.81 663 LYS B CA 1
ATOM 13381 C C . LYS B 1 663 ? -15.008 45.031 17.609 1 92.81 663 LYS B C 1
ATOM 13383 O O . LYS B 1 663 ? -15.766 44.375 16.891 1 92.81 663 LYS B O 1
ATOM 13388 N N . LEU B 1 664 ? -15.07 45.094 18.953 1 91.69 664 LEU B N 1
ATOM 13389 C CA . LEU B 1 664 ? -16.172 44.469 19.656 1 91.69 664 LEU B CA 1
ATOM 13390 C C . LEU B 1 664 ? -17.375 45.406 19.75 1 91.69 664 LEU B C 1
ATOM 13392 O O . LEU B 1 664 ? -17.25 46.531 20.188 1 91.69 664 LEU B O 1
ATOM 13396 N N . GLY B 1 665 ? -18.484 44.906 19.25 1 86.94 665 GLY B N 1
ATOM 13397 C CA . GLY B 1 665 ? -19.719 45.688 19.328 1 86.94 665 GLY B CA 1
ATOM 13398 C C . GLY B 1 665 ? -20.484 45.469 20.625 1 86.94 665 GLY B C 1
ATOM 13399 O O . GLY B 1 665 ? -20.172 44.531 21.375 1 86.94 665 GLY B O 1
ATOM 13400 N N . SER B 1 666 ? -21.422 46.312 20.906 1 87.19 666 SER B N 1
ATOM 13401 C CA . SER B 1 666 ? -22.25 46.219 22.094 1 87.19 666 SER B CA 1
ATOM 13402 C C . SER B 1 666 ? -23.156 44.969 22.016 1 87.19 666 SER B C 1
ATOM 13404 O O . SER B 1 666 ? -23.719 44.562 23.031 1 87.19 666 SER B O 1
ATOM 13406 N N . ASP B 1 667 ? -23.234 44.406 20.828 1 84.25 667 ASP B N 1
ATOM 13407 C CA . ASP B 1 667 ? -24 43.188 20.641 1 84.25 667 ASP B CA 1
ATOM 13408 C C . ASP B 1 667 ? -23.141 41.969 20.922 1 84.25 667 ASP B C 1
ATOM 13410 O O . ASP B 1 667 ? -23.641 40.844 20.906 1 84.25 667 ASP B O 1
ATOM 13414 N N . GLY B 1 668 ? -21.938 42.156 21.188 1 85.81 668 GLY B N 1
ATOM 13415 C CA . GLY B 1 668 ? -21.062 41.062 21.516 1 85.81 668 GLY B CA 1
ATOM 13416 C C . GLY B 1 668 ? -20.469 40.375 20.297 1 85.81 668 GLY B C 1
ATOM 13417 O O . GLY B 1 668 ? -19.953 39.25 20.375 1 85.81 668 GLY B O 1
ATOM 13418 N N . ILE B 1 669 ? -20.594 41.031 19.125 1 88.19 669 ILE B N 1
ATOM 13419 C CA . ILE B 1 669 ? -20.078 40.469 17.891 1 88.19 669 ILE B CA 1
ATOM 13420 C C . ILE B 1 669 ? -18.844 41.25 17.438 1 88.19 669 ILE B C 1
ATOM 13422 O O . ILE B 1 669 ? -18.828 42.469 17.484 1 88.19 669 ILE B O 1
ATOM 13426 N N . TRP B 1 670 ? -17.797 40.531 17.203 1 90.69 670 TRP B N 1
ATOM 13427 C CA . TRP B 1 670 ? -16.594 41.125 16.625 1 90.69 670 TRP B CA 1
ATOM 13428 C C . TRP B 1 670 ? -16.797 41.469 15.164 1 90.69 670 TRP B C 1
ATOM 13430 O O . TRP B 1 670 ? -17.25 40.625 14.383 1 90.69 670 TRP B O 1
ATOM 13440 N N . ARG B 1 671 ? -16.578 42.656 14.727 1 91.5 671 ARG B N 1
ATOM 13441 C CA . ARG B 1 671 ? -16.75 43.094 13.344 1 91.5 671 ARG B CA 1
ATOM 13442 C C . ARG B 1 671 ? -15.461 43.719 12.797 1 91.5 671 ARG B C 1
ATOM 13444 O O . ARG B 1 671 ? -14.664 44.25 13.562 1 91.5 671 ARG B O 1
ATOM 13451 N N . ILE B 1 672 ? -15.305 43.625 11.547 1 92.94 672 ILE B N 1
ATOM 13452 C CA . ILE B 1 672 ? -14.109 44.125 10.891 1 92.94 672 ILE B CA 1
ATOM 13453 C C . ILE B 1 672 ? -14.227 45.656 10.711 1 92.94 672 ILE B C 1
ATOM 13455 O O . ILE B 1 672 ? -15.266 46.156 10.281 1 92.94 672 ILE B O 1
ATOM 13459 N N . LYS B 1 673 ? -13.195 46.344 11.094 1 92.19 673 LYS B N 1
ATOM 13460 C CA . LYS B 1 673 ? -13.117 47.781 10.914 1 92.19 673 LYS B CA 1
ATOM 13461 C C . LYS B 1 673 ? -12.836 48.156 9.461 1 92.19 673 LYS B C 1
ATOM 13463 O O . LYS B 1 673 ? -11.68 48.188 9.039 1 92.19 673 LYS B O 1
ATOM 13468 N N . GLN B 1 674 ? -13.797 48.594 8.758 1 91.69 674 GLN B N 1
ATOM 13469 C CA . GLN B 1 674 ? -13.695 48.812 7.32 1 91.69 674 GLN B CA 1
ATOM 13470 C C . GLN B 1 674 ? -12.766 49.969 6.996 1 91.69 674 GLN B C 1
ATOM 13472 O O . GLN B 1 674 ? -12.047 49.938 5.996 1 91.69 674 GLN B O 1
ATOM 13477 N N . ASP B 1 675 ? -12.766 50.969 7.844 1 90.19 675 ASP B N 1
ATOM 13478 C CA . ASP B 1 675 ? -11.922 52.125 7.594 1 90.19 675 ASP B CA 1
ATOM 13479 C C . ASP B 1 675 ? -10.445 51.75 7.688 1 90.19 675 ASP B C 1
ATOM 13481 O O . ASP B 1 675 ? -9.648 52.156 6.824 1 90.19 675 ASP B O 1
ATOM 13485 N N . GLU B 1 676 ? -10.133 51.062 8.797 1 90.5 676 GLU B N 1
ATOM 13486 C CA . GLU B 1 676 ? -8.75 50.625 8.953 1 90.5 676 GLU B CA 1
ATOM 13487 C C . GLU B 1 676 ? -8.336 49.688 7.836 1 90.5 676 GLU B C 1
ATOM 13489 O O . GLU B 1 676 ? -7.195 49.719 7.379 1 90.5 676 GLU B O 1
ATOM 13494 N N . LEU B 1 677 ? -9.266 48.844 7.41 1 93.06 677 LEU B N 1
ATOM 13495 C CA . LEU B 1 677 ? -9 47.906 6.336 1 93.06 677 LEU B CA 1
ATOM 13496 C C . LEU B 1 677 ? -8.688 48.625 5.031 1 93.06 677 LEU B C 1
ATOM 13498 O O . LEU B 1 677 ? -7.727 48.281 4.34 1 93.06 677 LEU B O 1
ATOM 13502 N N . GLU B 1 678 ? -9.43 49.625 4.73 1 93.94 678 GLU B N 1
ATOM 13503 C CA . GLU B 1 678 ? -9.234 50.375 3.49 1 93.94 678 GLU B CA 1
ATOM 13504 C C . GLU B 1 678 ? -7.898 51.125 3.486 1 93.94 678 GLU B C 1
ATOM 13506 O O . GLU B 1 678 ? -7.23 51.188 2.453 1 93.94 678 GLU B O 1
ATOM 13511 N N . LYS B 1 679 ? -7.516 51.625 4.625 1 90.88 679 LYS B N 1
ATOM 13512 C CA . LYS B 1 679 ? -6.227 52.281 4.742 1 90.88 679 LYS B CA 1
ATOM 13513 C C . LYS B 1 679 ? -5.078 51.312 4.469 1 90.88 679 LYS B C 1
ATOM 13515 O O . LYS B 1 679 ? -4.125 51.656 3.762 1 90.88 679 LYS B O 1
ATOM 13520 N N . HIS B 1 680 ? -5.227 50.188 5 1 90.88 680 HIS B N 1
ATOM 13521 C CA . HIS B 1 680 ? -4.164 49.188 4.836 1 90.88 680 HIS B CA 1
ATOM 13522 C C . HIS B 1 680 ? -4.168 48.625 3.424 1 90.88 680 HIS B C 1
ATOM 13524 O O . HIS B 1 680 ? -3.117 48.219 2.906 1 90.88 680 HIS B O 1
ATOM 13530 N N . ILE B 1 681 ? -5.379 48.531 2.75 1 94.31 681 ILE B N 1
ATOM 13531 C CA . ILE B 1 681 ? -5.445 48.062 1.363 1 94.31 681 ILE B CA 1
ATOM 13532 C C . ILE B 1 681 ? -4.695 49.062 0.466 1 94.31 681 ILE B C 1
ATOM 13534 O O . ILE B 1 681 ? -3.959 48.656 -0.434 1 94.31 681 ILE B O 1
ATOM 13538 N N . ALA B 1 682 ? -4.844 50.312 0.787 1 91.94 682 ALA B N 1
ATOM 13539 C CA . ALA B 1 682 ? -4.16 51.344 0.005 1 91.94 682 ALA B CA 1
ATOM 13540 C C . ALA B 1 682 ? -2.648 51.25 0.188 1 91.94 682 ALA B C 1
ATOM 13542 O O . ALA B 1 682 ? -1.89 51.406 -0.772 1 91.94 682 ALA B O 1
ATOM 13543 N N . GLU B 1 683 ? -2.266 51.031 1.412 1 88.44 683 GLU B N 1
ATOM 13544 C CA . GLU B 1 683 ? -0.842 50.844 1.683 1 88.44 683 GLU B CA 1
ATOM 13545 C C . GLU B 1 683 ? -0.292 49.594 0.99 1 88.44 683 GLU B C 1
ATOM 13547 O O . GLU B 1 683 ? 0.822 49.625 0.464 1 88.44 683 GLU B O 1
ATOM 13552 N N . MET B 1 684 ? -1.061 48.531 1.048 1 91.75 684 MET B N 1
ATOM 13553 C CA . MET B 1 684 ? -0.655 47.281 0.393 1 91.75 684 MET B CA 1
ATOM 13554 C C . MET B 1 684 ? -0.479 47.5 -1.107 1 91.75 684 MET B C 1
ATOM 13556 O O . MET B 1 684 ? 0.483 47 -1.699 1 91.75 684 MET B O 1
ATOM 13560 N N . LYS B 1 685 ? -1.448 48.156 -1.691 1 92.38 685 LYS B N 1
ATOM 13561 C CA . LYS B 1 685 ? -1.368 48.438 -3.123 1 92.38 685 LYS B CA 1
ATOM 13562 C C . LYS B 1 685 ? -0.122 49.25 -3.455 1 92.38 685 LYS B C 1
ATOM 13564 O O . LYS B 1 685 ? 0.562 48.969 -4.441 1 92.38 685 LYS B O 1
ATOM 13569 N N . LEU B 1 686 ? 0.201 50.219 -2.625 1 88.19 686 LEU B N 1
ATOM 13570 C CA . LEU B 1 686 ? 1.384 51.062 -2.818 1 88.19 686 LEU B CA 1
ATOM 13571 C C . LEU B 1 686 ? 2.656 50.219 -2.719 1 88.19 686 LEU B C 1
ATOM 13573 O O . LEU B 1 686 ? 3.578 50.375 -3.521 1 88.19 686 LEU B O 1
ATOM 13577 N N . GLN B 1 687 ? 2.691 49.312 -1.728 1 87.06 687 GLN B N 1
ATOM 13578 C CA . GLN B 1 687 ? 3.865 48.469 -1.521 1 87.06 687 GLN B CA 1
ATOM 13579 C C . GLN B 1 687 ? 4.035 47.5 -2.664 1 87.06 687 GLN B C 1
ATOM 13581 O O . GLN B 1 687 ? 5.16 47.188 -3.078 1 87.06 687 GLN B O 1
ATOM 13586 N N . MET B 1 688 ? 2.947 46.969 -3.174 1 90.5 688 MET B N 1
ATOM 13587 C CA . MET B 1 688 ? 3.01 46.031 -4.285 1 90.5 688 MET B CA 1
ATOM 13588 C C . MET B 1 688 ? 3.469 46.719 -5.566 1 90.5 688 MET B C 1
ATOM 13590 O O . MET B 1 688 ? 4.27 46.156 -6.32 1 90.5 688 MET B O 1
ATOM 13594 N N . ASP B 1 689 ? 3 47.906 -5.75 1 87.25 689 ASP B N 1
ATOM 13595 C CA . ASP B 1 689 ? 3.346 48.656 -6.949 1 87.25 689 ASP B CA 1
ATOM 13596 C C . ASP B 1 689 ? 4.805 49.125 -6.914 1 87.25 689 ASP B C 1
ATOM 13598 O O . ASP B 1 689 ? 5.41 49.344 -7.961 1 87.25 689 ASP B O 1
ATOM 13602 N N . SER B 1 690 ? 5.332 49.188 -5.742 1 84.88 690 SER B N 1
ATOM 13603 C CA . SER B 1 690 ? 6.711 49.656 -5.594 1 84.88 690 SER B CA 1
ATOM 13604 C C . SER B 1 690 ? 7.699 48.531 -5.875 1 84.88 690 SER B C 1
ATOM 13606 O O . SER B 1 690 ? 8.883 48.781 -6.113 1 84.88 690 SER B O 1
ATOM 13608 N N . GLN B 1 691 ? 7.156 47.344 -5.906 1 86.75 691 GLN B N 1
ATOM 13609 C CA . GLN B 1 691 ? 8.031 46.188 -6.195 1 86.75 691 GLN B CA 1
ATOM 13610 C C . GLN B 1 691 ? 8.32 46.094 -7.691 1 86.75 691 GLN B C 1
ATOM 13612 O O . GLN B 1 691 ? 7.418 46.281 -8.516 1 86.75 691 GLN B O 1
ATOM 13617 N N . LYS B 1 692 ? 9.516 45.781 -8.047 1 86.31 692 LYS B N 1
ATOM 13618 C CA . LYS B 1 692 ? 9.906 45.781 -9.461 1 86.31 692 LYS B CA 1
ATOM 13619 C C . LYS B 1 692 ? 9.883 44.344 -10.016 1 86.31 692 LYS B C 1
ATOM 13621 O O . LYS B 1 692 ? 9.672 44.156 -11.211 1 86.31 692 LYS B O 1
ATOM 13626 N N . SER B 1 693 ? 10.188 43.438 -9.227 1 91.19 693 SER B N 1
ATOM 13627 C CA . SER B 1 693 ? 10.227 42.062 -9.68 1 91.19 693 SER B CA 1
ATOM 13628 C C . SER B 1 693 ? 8.906 41.344 -9.391 1 91.19 693 SER B C 1
ATOM 13630 O O . SER B 1 693 ? 8.148 41.75 -8.516 1 91.19 693 SER B O 1
ATOM 13632 N N . ILE B 1 694 ? 8.594 40.312 -10.172 1 94 694 ILE B N 1
ATOM 13633 C CA . ILE B 1 694 ? 7.383 39.531 -9.984 1 94 694 ILE B CA 1
ATOM 13634 C C . ILE B 1 694 ? 7.418 38.844 -8.609 1 94 694 ILE B C 1
ATOM 13636 O O . ILE B 1 694 ? 6.41 38.812 -7.898 1 94 694 ILE B O 1
ATOM 13640 N N . LEU B 1 695 ? 8.578 38.25 -8.242 1 93.06 695 LEU B N 1
ATOM 13641 C CA . LEU B 1 695 ? 8.695 37.625 -6.941 1 93.06 695 LEU B CA 1
ATOM 13642 C C . LEU B 1 695 ? 8.57 38.625 -5.809 1 93.06 695 LEU B C 1
ATOM 13644 O O . LEU B 1 695 ? 8.078 38.281 -4.727 1 93.06 695 LEU B O 1
ATOM 13648 N N . GLY B 1 696 ? 9.031 39.844 -6.035 1 90.25 696 GLY B N 1
ATOM 13649 C CA . GLY B 1 696 ? 8.812 40.906 -5.059 1 90.25 696 GLY B CA 1
ATOM 13650 C C . GLY B 1 696 ? 7.348 41.25 -4.848 1 90.25 696 GLY B C 1
ATOM 13651 O O . GLY B 1 696 ? 6.91 41.438 -3.717 1 90.25 696 GLY B O 1
ATOM 13652 N N . ILE B 1 697 ? 6.621 41.281 -5.945 1 92.56 697 ILE B N 1
ATOM 13653 C CA . ILE B 1 697 ? 5.188 41.531 -5.883 1 92.56 697 ILE B CA 1
ATOM 13654 C C . ILE B 1 697 ? 4.492 40.406 -5.121 1 92.56 697 ILE B C 1
ATOM 13656 O O . ILE B 1 697 ? 3.646 40.656 -4.262 1 92.56 697 ILE B O 1
ATOM 13660 N N . ILE B 1 698 ? 4.871 39.156 -5.438 1 94.38 698 ILE B N 1
ATOM 13661 C CA . ILE B 1 698 ? 4.277 38 -4.789 1 94.38 698 ILE B CA 1
ATOM 13662 C C . ILE B 1 698 ? 4.633 38 -3.305 1 94.38 698 ILE B C 1
ATOM 13664 O O . ILE B 1 698 ? 3.795 37.656 -2.459 1 94.38 698 ILE B O 1
ATOM 13668 N N . GLY B 1 699 ? 5.887 38.281 -2.984 1 90.31 699 GLY B N 1
ATOM 13669 C CA . GLY B 1 699 ? 6.301 38.375 -1.593 1 90.31 699 GLY B CA 1
ATOM 13670 C C . GLY B 1 699 ? 5.504 39.406 -0.795 1 90.31 699 GLY B C 1
ATOM 13671 O O . GLY B 1 699 ? 5.09 39.125 0.332 1 90.31 699 GLY B O 1
ATOM 13672 N N . ALA B 1 700 ? 5.301 40.562 -1.378 1 90 700 ALA B N 1
ATOM 13673 C CA . ALA B 1 700 ? 4.508 41.625 -0.724 1 90 700 ALA B CA 1
ATOM 13674 C C . ALA B 1 700 ? 3.059 41.156 -0.549 1 90 700 ALA B C 1
ATOM 13676 O O . ALA B 1 700 ? 2.473 41.344 0.522 1 90 700 ALA B O 1
ATOM 13677 N N . TYR B 1 701 ? 2.512 40.594 -1.618 1 93.69 701 TYR B N 1
ATOM 13678 C CA . TYR B 1 701 ? 1.14 40.094 -1.569 1 93.69 701 TYR B CA 1
ATOM 13679 C C . TYR B 1 701 ? 0.971 39.062 -0.461 1 93.69 701 TYR B C 1
ATOM 13681 O O . TYR B 1 701 ? 0.039 39.156 0.342 1 93.69 701 TYR B O 1
ATOM 13689 N N . ASN B 1 702 ? 1.874 38.094 -0.417 1 92.25 702 ASN B N 1
ATOM 13690 C CA . ASN B 1 702 ? 1.788 37.031 0.555 1 92.25 702 ASN B CA 1
ATOM 13691 C C . ASN B 1 702 ? 1.888 37.531 1.985 1 92.25 702 ASN B C 1
ATOM 13693 O O . ASN B 1 702 ? 1.158 37.094 2.869 1 92.25 702 ASN B O 1
ATOM 13697 N N . ARG B 1 703 ? 2.756 38.406 2.258 1 88.62 703 ARG B N 1
ATOM 13698 C CA . ARG B 1 703 ? 2.973 38.938 3.602 1 88.62 703 ARG B CA 1
ATOM 13699 C C . ARG B 1 703 ? 1.771 39.75 4.074 1 88.62 703 ARG B C 1
ATOM 13701 O O . ARG B 1 703 ? 1.319 39.594 5.207 1 88.62 703 ARG B O 1
ATOM 13708 N N . TYR B 1 704 ? 1.258 40.594 3.182 1 90.25 704 TYR B N 1
ATOM 13709 C CA . TYR B 1 704 ? 0.113 41.438 3.555 1 90.25 704 TYR B CA 1
ATOM 13710 C C . TYR B 1 704 ? -1.134 40.562 3.748 1 90.25 704 TYR B C 1
ATOM 13712 O O . TYR B 1 704 ? -1.923 40.812 4.664 1 90.25 704 TYR B O 1
ATOM 13720 N N . MET B 1 705 ? -1.312 39.625 2.912 1 92.75 705 MET B N 1
ATOM 13721 C CA . MET B 1 705 ? -2.49 38.781 3.049 1 92.75 705 MET B CA 1
ATOM 13722 C C . MET B 1 705 ? -2.426 37.969 4.336 1 92.75 705 MET B C 1
ATOM 13724 O O . MET B 1 705 ? -3.443 37.781 5.004 1 92.75 705 MET B O 1
ATOM 13728 N N . LYS B 1 706 ? -1.264 37.406 4.613 1 88.88 706 LYS B N 1
ATOM 13729 C CA . LYS B 1 706 ? -1.098 36.688 5.879 1 88.88 706 LYS B CA 1
ATOM 13730 C C . LYS B 1 706 ? -1.378 37.625 7.062 1 88.88 706 LYS B C 1
ATOM 13732 O O . LYS B 1 706 ? -1.977 37.188 8.055 1 88.88 706 LYS B O 1
ATOM 13737 N N . PHE B 1 707 ? -0.902 38.875 6.902 1 87.31 707 PHE B N 1
ATOM 13738 C CA . PHE B 1 707 ? -1.113 39.875 7.934 1 87.31 707 PHE B CA 1
ATOM 13739 C C . PHE B 1 707 ? -2.6 40.156 8.125 1 87.31 707 PHE B C 1
ATOM 13741 O O . PHE B 1 707 ? -3.086 40.188 9.258 1 87.31 707 PHE B O 1
ATOM 13748 N N . PHE B 1 708 ? -3.346 40.281 7.078 1 90.81 708 PHE B N 1
ATOM 13749 C CA . PHE B 1 708 ? -4.777 40.531 7.148 1 90.81 708 PHE B CA 1
ATOM 13750 C C . PHE B 1 708 ? -5.512 39.375 7.824 1 90.81 708 PHE B C 1
ATOM 13752 O O . PHE B 1 708 ? -6.273 39.594 8.773 1 90.81 708 PHE B O 1
ATOM 13759 N N . VAL B 1 709 ? -5.254 38.219 7.379 1 90.69 709 VAL B N 1
ATOM 13760 C CA . VAL B 1 709 ? -5.992 37.062 7.867 1 90.69 709 VAL B CA 1
ATOM 13761 C C . VAL B 1 709 ? -5.715 36.875 9.352 1 90.69 709 VAL B C 1
ATOM 13763 O O . VAL B 1 709 ? -6.613 36.531 10.117 1 90.69 709 VAL B O 1
ATOM 13766 N N . ARG B 1 710 ? -4.516 37.062 9.719 1 86.12 710 ARG B N 1
ATOM 13767 C CA . ARG B 1 710 ? -4.156 36.938 11.125 1 86.12 710 ARG B CA 1
ATOM 13768 C C . ARG B 1 710 ? -4.895 37.938 11.984 1 86.12 710 ARG B C 1
ATOM 13770 O O . ARG B 1 710 ? -5.324 37.625 13.102 1 86.12 710 ARG B O 1
ATOM 13777 N N . ASN B 1 711 ? -5.055 39.125 11.484 1 89.69 711 ASN B N 1
ATOM 13778 C CA . ASN B 1 711 ? -5.621 40.219 12.266 1 89.69 711 ASN B CA 1
ATOM 13779 C C . ASN B 1 711 ? -7.141 40.25 12.148 1 89.69 711 ASN B C 1
ATOM 13781 O O . ASN B 1 711 ? -7.789 41.125 12.719 1 89.69 711 ASN B O 1
ATOM 13785 N N . PHE B 1 712 ? -7.719 39.344 11.383 1 92.12 712 PHE B N 1
ATOM 13786 C CA . PHE B 1 712 ? -9.172 39.188 11.359 1 92.12 712 PHE B CA 1
ATOM 13787 C C . PHE B 1 712 ? -9.633 38.25 12.469 1 92.12 712 PHE B C 1
ATOM 13789 O O . PHE B 1 712 ? -10.836 38.156 12.727 1 92.12 712 PHE B O 1
ATOM 13796 N N . GLY B 1 713 ? -8.727 37.594 13.156 1 89 713 GLY B N 1
ATOM 13797 C CA . GLY B 1 713 ? -9.062 36.656 14.211 1 89 713 GLY B CA 1
ATOM 13798 C C . GLY B 1 713 ? -9.195 35.219 13.711 1 89 713 GLY B C 1
ATOM 13799 O O . GLY B 1 713 ? -9.688 35 12.609 1 89 713 GLY B O 1
ATOM 13800 N N . LYS B 1 714 ? -8.812 34.312 14.469 1 89.25 714 LYS B N 1
ATOM 13801 C CA . LYS B 1 714 ? -8.93 32.906 14.125 1 89.25 714 LYS B CA 1
ATOM 13802 C C . LYS B 1 714 ? -10.359 32.406 14.336 1 89.25 714 LYS B C 1
ATOM 13804 O O . LYS B 1 714 ? -10.922 32.562 15.422 1 89.25 714 LYS B O 1
ATOM 13809 N N . PRO B 1 715 ? -10.883 31.859 13.312 1 90.88 715 PRO B N 1
ATOM 13810 C CA . PRO B 1 715 ? -12.266 31.391 13.445 1 90.88 715 PRO B CA 1
ATOM 13811 C C . PRO B 1 715 ? -12.406 30.25 14.445 1 90.88 715 PRO B C 1
ATOM 13813 O O . PRO B 1 715 ? -11.641 29.281 14.398 1 90.88 715 PRO B O 1
ATOM 13816 N N . THR B 1 716 ? -13.281 30.344 15.414 1 92.75 716 THR B N 1
ATOM 13817 C CA . THR B 1 716 ? -13.656 29.328 16.375 1 92.75 716 THR B CA 1
ATOM 13818 C C . THR B 1 716 ? -15.172 29.25 16.516 1 92.75 716 THR B C 1
ATOM 13820 O O . THR B 1 716 ? -15.891 30.141 16.047 1 92.75 716 THR B O 1
ATOM 13823 N N . ARG B 1 717 ? -15.68 28.266 17.109 1 92.44 717 ARG B N 1
ATOM 13824 C CA . ARG B 1 717 ? -17.125 28.109 17.281 1 92.44 717 ARG B CA 1
ATOM 13825 C C . ARG B 1 717 ? -17.703 29.281 18.094 1 92.44 717 ARG B C 1
ATOM 13827 O O . ARG B 1 717 ? -18.859 29.656 17.891 1 92.44 717 ARG B O 1
ATOM 13834 N N . ALA B 1 718 ? -16.812 29.891 18.953 1 92.44 718 ALA B N 1
ATOM 13835 C CA . ALA B 1 718 ? -17.266 31.016 19.766 1 92.44 718 ALA B CA 1
ATOM 13836 C C . ALA B 1 718 ? -17.547 32.219 18.891 1 92.44 718 ALA B C 1
ATOM 13838 O O . ALA B 1 718 ? -18.484 33 19.172 1 92.44 718 ALA B O 1
ATOM 13839 N N . PHE B 1 719 ? -16.75 32.469 17.812 1 92.38 719 PHE B N 1
ATOM 13840 C CA . PHE B 1 719 ? -16.938 33.562 16.891 1 92.38 719 PHE B CA 1
ATOM 13841 C C . PHE B 1 719 ? -18.156 33.375 16.016 1 92.38 719 PHE B C 1
ATOM 13843 O O . PHE B 1 719 ? -18.797 34.344 15.57 1 92.38 719 PHE B O 1
ATOM 13850 N N . GLY B 1 720 ? -18.422 32.125 15.695 1 89.88 720 GLY B N 1
ATOM 13851 C CA . GLY B 1 720 ? -19.594 31.797 14.883 1 89.88 720 GLY B CA 1
ATOM 13852 C C . GLY B 1 720 ? -19.297 31.766 13.398 1 89.88 720 GLY B C 1
ATOM 13853 O O . GLY B 1 720 ? -18.234 32.219 12.961 1 89.88 720 GLY B O 1
ATOM 13854 N N . LYS B 1 721 ? -20.219 31.312 12.57 1 92.12 721 LYS B N 1
ATOM 13855 C CA . LYS B 1 721 ? -20.125 31.156 11.117 1 92.12 721 LYS B CA 1
ATOM 13856 C C . LYS B 1 721 ? -20.047 32.531 10.43 1 92.12 721 LYS B C 1
ATOM 13858 O O . LYS B 1 721 ? -19.344 32.688 9.438 1 92.12 721 LYS B O 1
ATOM 13863 N N . GLU B 1 722 ? -20.703 33.469 10.977 1 91.69 722 GLU B N 1
ATOM 13864 C CA . GLU B 1 722 ? -20.766 34.812 10.406 1 91.69 722 GLU B CA 1
ATOM 13865 C C . GLU B 1 722 ? -19.375 35.469 10.359 1 91.69 722 GLU B C 1
ATOM 13867 O O . GLU B 1 722 ? -19.078 36.25 9.445 1 91.69 722 GLU B O 1
ATOM 13872 N N . HIS B 1 723 ? -18.625 35.188 11.406 1 92.81 723 HIS B N 1
ATOM 13873 C CA . HIS B 1 723 ? -17.266 35.688 11.43 1 92.81 723 HIS B CA 1
ATOM 13874 C C . HIS B 1 723 ? -16.484 35.25 10.195 1 92.81 723 HIS B C 1
ATOM 13876 O O . HIS B 1 723 ? -15.789 36.062 9.578 1 92.81 723 HIS B O 1
ATOM 13882 N N . VAL B 1 724 ? -16.609 34 9.812 1 94.06 724 VAL B N 1
ATOM 13883 C CA . VAL B 1 724 ? -15.906 33.438 8.656 1 94.06 724 VAL B CA 1
ATOM 13884 C C . VAL B 1 724 ? -16.438 34.094 7.379 1 94.06 724 VAL B C 1
ATOM 13886 O O . VAL B 1 724 ? -15.664 34.406 6.469 1 94.06 724 VAL B O 1
ATOM 13889 N N . GLU B 1 725 ? -17.719 34.281 7.289 1 94.44 725 GLU B N 1
ATOM 13890 C CA . GLU B 1 725 ? -18.328 34.938 6.137 1 94.44 725 GLU B CA 1
ATOM 13891 C C . GLU B 1 725 ? -17.812 36.375 5.988 1 94.44 725 GLU B C 1
ATOM 13893 O O . GLU B 1 725 ? -17.594 36.844 4.875 1 94.44 725 GLU B O 1
ATOM 13898 N N . HIS B 1 726 ? -17.594 37.062 7.129 1 93.75 726 HIS B N 1
ATOM 13899 C CA . HIS B 1 726 ? -17.062 38.406 7.102 1 93.75 726 HIS B CA 1
ATOM 13900 C C . HIS B 1 726 ? -15.617 38.406 6.629 1 93.75 726 HIS B C 1
ATOM 13902 O O . HIS B 1 726 ? -15.195 39.344 5.922 1 93.75 726 HIS B O 1
ATOM 13908 N N . ILE B 1 727 ? -14.898 37.406 7.105 1 95.19 727 ILE B N 1
ATOM 13909 C CA . ILE B 1 727 ? -13.516 37.312 6.672 1 95.19 727 ILE B CA 1
ATOM 13910 C C . ILE B 1 727 ? -13.453 37.125 5.156 1 95.19 727 ILE B C 1
ATOM 13912 O O . ILE B 1 727 ? -12.664 37.781 4.477 1 95.19 727 ILE B O 1
ATOM 13916 N N . ILE B 1 728 ? -14.328 36.219 4.594 1 95.69 728 ILE B N 1
ATOM 13917 C CA . ILE B 1 728 ? -14.359 35.938 3.162 1 95.69 728 ILE B CA 1
ATOM 13918 C C . ILE B 1 728 ? -14.773 37.219 2.402 1 95.69 728 ILE B C 1
ATOM 13920 O O . ILE B 1 728 ? -14.195 37.531 1.362 1 95.69 728 ILE B O 1
ATOM 13924 N N . ALA B 1 729 ? -15.719 37.906 2.941 1 94.75 729 ALA B N 1
ATOM 13925 C CA . ALA B 1 729 ? -16.172 39.156 2.318 1 94.75 729 ALA B CA 1
ATOM 13926 C C . ALA B 1 729 ? -15.047 40.188 2.307 1 94.75 729 ALA B C 1
ATOM 13928 O O . ALA B 1 729 ? -14.898 40.938 1.338 1 94.75 729 ALA B O 1
ATOM 13929 N N . ALA B 1 730 ? -14.289 40.25 3.439 1 95.69 730 ALA B N 1
ATOM 13930 C CA . ALA B 1 730 ? -13.172 41.188 3.525 1 95.69 730 ALA B CA 1
ATOM 13931 C C . ALA B 1 730 ? -12.086 40.812 2.512 1 95.69 730 ALA B C 1
ATOM 13933 O O . ALA B 1 730 ? -11.516 41.719 1.866 1 95.69 730 ALA B O 1
ATOM 13934 N N . ILE B 1 731 ? -11.797 39.531 2.355 1 95.75 731 ILE B N 1
ATOM 13935 C CA . ILE B 1 731 ? -10.789 39.094 1.406 1 95.75 731 ILE B CA 1
ATOM 13936 C C . ILE B 1 731 ? -11.234 39.406 -0.018 1 95.75 731 ILE B C 1
ATOM 13938 O O . ILE B 1 731 ? -10.43 39.844 -0.848 1 95.75 731 ILE B O 1
ATOM 13942 N N . THR B 1 732 ? -12.508 39.188 -0.304 1 95 732 THR B N 1
ATOM 13943 C CA . THR B 1 732 ? -13.055 39.5 -1.619 1 95 732 THR B CA 1
ATOM 13944 C C . THR B 1 732 ? -12.938 41 -1.91 1 95 732 THR B C 1
ATOM 13946 O O . THR B 1 732 ? -12.609 41.375 -3.029 1 95 732 THR B O 1
ATOM 13949 N N . LYS B 1 733 ? -13.148 41.75 -0.908 1 94.94 733 LYS B N 1
ATOM 13950 C CA . LYS B 1 733 ? -13.016 43.188 -1.057 1 94.94 733 LYS B CA 1
ATOM 13951 C C . LYS B 1 733 ? -11.57 43.594 -1.349 1 94.94 733 LYS B C 1
ATOM 13953 O O . LYS B 1 733 ? -11.312 44.438 -2.205 1 94.94 733 LYS B O 1
ATOM 13958 N N . ILE B 1 734 ? -10.648 43 -0.597 1 96.19 734 ILE B N 1
ATOM 13959 C CA . ILE B 1 734 ? -9.227 43.281 -0.802 1 96.19 734 ILE B CA 1
ATOM 13960 C C . ILE B 1 734 ? -8.836 42.906 -2.234 1 96.19 734 ILE B C 1
ATOM 13962 O O . ILE B 1 734 ? -8.195 43.719 -2.928 1 96.19 734 ILE B O 1
ATOM 13966 N N . HIS B 1 735 ? -9.25 41.781 -2.715 1 96.06 735 HIS B N 1
ATOM 13967 C CA . HIS B 1 735 ? -8.867 41.281 -4.035 1 96.06 735 HIS B CA 1
ATOM 13968 C C . HIS B 1 735 ? -9.492 42.125 -5.141 1 96.06 735 HIS B C 1
ATOM 13970 O O . HIS B 1 735 ? -8.844 42.406 -6.148 1 96.06 735 HIS B O 1
ATOM 13976 N N . ASN B 1 736 ? -10.695 42.531 -4.938 1 94.88 736 ASN B N 1
ATOM 13977 C CA . ASN B 1 736 ? -11.352 43.375 -5.934 1 94.88 736 ASN B CA 1
ATOM 13978 C C . ASN B 1 736 ? -10.711 44.75 -6.016 1 94.88 736 ASN B C 1
ATOM 13980 O O . ASN B 1 736 ? -10.656 45.375 -7.09 1 94.88 736 ASN B O 1
ATOM 13984 N N . ALA B 1 737 ? -10.227 45.219 -4.848 1 95 737 ALA B N 1
ATOM 13985 C CA . ALA B 1 737 ? -9.562 46.531 -4.812 1 95 737 ALA B CA 1
ATOM 13986 C C . ALA B 1 737 ? -8.18 46.438 -5.445 1 95 737 ALA B C 1
ATOM 13988 O O . ALA B 1 737 ? -7.734 47.406 -6.105 1 95 737 ALA B O 1
ATOM 13989 N N . LEU B 1 738 ? -7.477 45.375 -5.262 1 94.69 738 LEU B N 1
ATOM 13990 C CA . LEU B 1 738 ? -6.109 45.219 -5.746 1 94.69 738 LEU B CA 1
ATOM 13991 C C . LEU B 1 738 ? -6.094 44.875 -7.23 1 94.69 738 LEU B C 1
ATOM 13993 O O . LEU B 1 738 ? -5.203 45.312 -7.965 1 94.69 738 LEU B O 1
ATOM 13997 N N . PHE B 1 739 ? -7.105 44 -7.648 1 94.69 739 PHE B N 1
ATOM 13998 C CA . PHE B 1 739 ? -7.078 43.469 -9.016 1 94.69 739 PHE B CA 1
ATOM 13999 C C . PHE B 1 739 ? -8.406 43.719 -9.719 1 94.69 739 PHE B C 1
ATOM 14001 O O . PHE B 1 739 ? -9.039 42.812 -10.219 1 94.69 739 PHE B O 1
ATOM 14008 N N . PRO B 1 740 ? -8.805 44.844 -9.93 1 91.5 740 PRO B N 1
ATOM 14009 C CA . PRO B 1 740 ? -10.094 45.156 -10.539 1 91.5 740 PRO B CA 1
ATOM 14010 C C . PRO B 1 740 ? -10.188 44.719 -12 1 91.5 740 PRO B C 1
ATOM 14012 O O . PRO B 1 740 ? -11.25 44.312 -12.453 1 91.5 740 PRO B O 1
ATOM 14015 N N . SER B 1 741 ? -9.094 44.656 -12.734 1 91.69 741 SER B N 1
ATOM 14016 C CA . SER B 1 741 ? -9.086 44.281 -14.148 1 91.69 741 SER B CA 1
ATOM 14017 C C . SER B 1 741 ? -9.141 42.75 -14.32 1 91.69 741 SER B C 1
ATOM 14019 O O . SER B 1 741 ? -9.445 42.281 -15.414 1 91.69 741 SER B O 1
ATOM 14021 N N . HIS B 1 742 ? -8.875 42.094 -13.312 1 93.94 742 HIS B N 1
ATOM 14022 C CA . HIS B 1 742 ? -8.836 40.625 -13.391 1 93.94 742 HIS B CA 1
ATOM 14023 C C . HIS B 1 742 ? -9.93 40 -12.523 1 93.94 742 HIS B C 1
ATOM 14025 O O . HIS B 1 742 ? -9.773 38.875 -12.031 1 93.94 742 HIS B O 1
ATOM 14031 N N . ASP B 1 743 ? -11 40.75 -12.203 1 90.25 743 ASP B N 1
ATOM 14032 C CA . ASP B 1 743 ? -12.164 40.281 -11.445 1 90.25 743 ASP B CA 1
ATOM 14033 C C . ASP B 1 743 ? -11.742 39.75 -10.078 1 90.25 743 ASP B C 1
ATOM 14035 O O . ASP B 1 743 ? -12.234 38.719 -9.641 1 90.25 743 ASP B O 1
ATOM 14039 N N . GLY B 1 744 ? -10.695 40.281 -9.5 1 92.19 744 GLY B N 1
ATOM 14040 C CA . GLY B 1 744 ? -10.25 39.938 -8.164 1 92.19 744 GLY B CA 1
ATOM 14041 C C . GLY B 1 744 ? -9.414 38.656 -8.141 1 92.19 744 GLY B C 1
ATOM 14042 O O . GLY B 1 744 ? -9.172 38.094 -7.078 1 92.19 744 GLY B O 1
ATOM 14043 N N . ASN B 1 745 ? -9.023 38.156 -9.352 1 93.81 745 ASN B N 1
ATOM 14044 C CA . ASN B 1 745 ? -8.25 36.938 -9.461 1 93.81 745 ASN B CA 1
ATOM 14045 C C . ASN B 1 745 ? -6.75 37.219 -9.469 1 93.81 745 ASN B C 1
ATOM 14047 O O . ASN B 1 745 ? -6.195 37.625 -10.492 1 93.81 745 ASN B O 1
ATOM 14051 N N . VAL B 1 746 ? -6.109 36.875 -8.336 1 95 746 VAL B N 1
ATOM 14052 C CA . VAL B 1 746 ? -4.684 37.156 -8.18 1 95 746 VAL B CA 1
ATOM 14053 C C . VAL B 1 746 ? -3.879 36.312 -9.148 1 95 746 VAL B C 1
ATOM 14055 O O . VAL B 1 746 ? -2.867 36.75 -9.695 1 95 746 VAL B O 1
ATOM 14058 N N . LEU B 1 747 ? -4.305 35.062 -9.453 1 95.75 747 LEU B N 1
ATOM 14059 C CA . LEU B 1 747 ? -3.555 34.156 -10.32 1 95.75 747 LEU B CA 1
ATOM 14060 C C . LEU B 1 747 ? -3.596 34.625 -11.766 1 95.75 747 LEU B C 1
ATOM 14062 O O . LEU B 1 747 ? -2.6 34.531 -12.484 1 95.75 747 LEU B O 1
ATOM 14066 N N . SER B 1 748 ? -4.777 35.156 -12.164 1 94.31 748 SER B N 1
ATOM 14067 C CA . SER B 1 748 ? -4.871 35.719 -13.508 1 94.31 748 SER B CA 1
ATOM 14068 C C . SER B 1 748 ? -3.979 36.938 -13.656 1 94.31 748 SER B C 1
ATOM 14070 O O . SER B 1 748 ? -3.393 37.188 -14.711 1 94.31 748 SER B O 1
ATOM 14072 N N . TYR B 1 749 ? -3.891 37.719 -12.602 1 95.19 749 TYR B N 1
ATOM 14073 C CA . TYR B 1 749 ? -3.033 38.906 -12.602 1 95.19 749 TYR B CA 1
ATOM 14074 C C . TYR B 1 749 ? -1.566 38.5 -12.742 1 95.19 749 TYR B C 1
ATOM 14076 O O . TYR B 1 749 ? -0.854 39.031 -13.602 1 95.19 749 TYR B O 1
ATOM 14084 N N . ILE B 1 750 ? -1.104 37.562 -11.922 1 95.75 750 ILE B N 1
ATOM 14085 C CA . ILE B 1 750 ? 0.292 37.156 -11.953 1 95.75 750 ILE B CA 1
ATOM 14086 C C . ILE B 1 750 ? 0.595 36.469 -13.281 1 95.75 750 ILE B C 1
ATOM 14088 O O . ILE B 1 750 ? 1.684 36.625 -13.836 1 95.75 750 ILE B O 1
ATOM 14092 N N . SER B 1 751 ? -0.365 35.656 -13.789 1 94.75 751 SER B N 1
ATOM 14093 C CA . SER B 1 751 ? -0.194 35.031 -15.086 1 94.75 751 SER B CA 1
ATOM 14094 C C . SER B 1 751 ? -0.009 36.062 -16.188 1 94.75 751 SER B C 1
ATOM 14096 O O . SER B 1 751 ? 0.789 35.844 -17.109 1 94.75 751 SER B O 1
ATOM 14098 N N . SER B 1 752 ? -0.788 37.125 -16.109 1 93.56 752 SER B N 1
ATOM 14099 C CA . SER B 1 752 ? -0.668 38.188 -17.109 1 93.56 752 SER B CA 1
ATOM 14100 C C . SER B 1 752 ? 0.691 38.875 -17.016 1 93.56 752 SER B C 1
ATOM 14102 O O . SER B 1 752 ? 1.269 39.25 -18.047 1 93.56 752 SER B O 1
ATOM 14104 N N . LEU B 1 753 ? 1.238 39.062 -15.805 1 94.06 753 LEU B N 1
ATOM 14105 C CA . LEU B 1 753 ? 2.559 39.656 -15.617 1 94.06 753 LEU B CA 1
ATOM 14106 C C . LEU B 1 753 ? 3.643 38.75 -16.219 1 94.06 753 LEU B C 1
ATOM 14108 O O . LEU B 1 753 ? 4.559 39.25 -16.875 1 94.06 753 LEU B O 1
ATOM 14112 N N . VAL B 1 754 ? 3.518 37.438 -16 1 94.25 754 VAL B N 1
ATOM 14113 C CA . VAL B 1 754 ? 4.508 36.5 -16.5 1 94.25 754 VAL B CA 1
ATOM 14114 C C . VAL B 1 754 ? 4.453 36.469 -18.031 1 94.25 754 VAL B C 1
ATOM 14116 O O . VAL B 1 754 ? 5.492 36.438 -18.688 1 94.25 754 VAL B O 1
ATOM 14119 N N . THR B 1 755 ? 3.238 36.469 -18.594 1 93.19 755 THR B N 1
ATOM 14120 C CA . THR B 1 755 ? 3.072 36.406 -20.047 1 93.19 755 THR B CA 1
ATOM 14121 C C . THR B 1 755 ? 3.594 37.688 -20.703 1 93.19 755 THR B C 1
ATOM 14123 O O . THR B 1 755 ? 4.164 37.656 -21.797 1 93.19 755 THR B O 1
ATOM 14126 N N . THR B 1 756 ? 3.416 38.781 -20.078 1 91.44 756 THR B N 1
ATOM 14127 C CA . THR B 1 756 ? 3.848 40.062 -20.641 1 91.44 756 THR B CA 1
ATOM 14128 C C . THR B 1 756 ? 5.367 40.188 -20.594 1 91.44 756 THR B C 1
ATOM 14130 O O . THR B 1 756 ? 5.984 40.656 -21.547 1 91.44 756 THR B O 1
ATOM 14133 N N . ARG B 1 757 ? 6.008 39.75 -19.547 1 92.38 757 ARG B N 1
ATOM 14134 C CA . ARG B 1 757 ? 7.441 39.969 -19.359 1 92.38 757 ARG B CA 1
ATOM 14135 C C . ARG B 1 757 ? 8.242 38.812 -19.953 1 92.38 757 ARG B C 1
ATOM 14137 O O . ARG B 1 757 ? 9.359 39.031 -20.438 1 92.38 757 ARG B O 1
ATOM 14144 N N . PHE B 1 758 ? 7.707 37.594 -19.875 1 92.75 758 PHE B N 1
ATOM 14145 C CA . PHE B 1 758 ? 8.445 36.438 -20.312 1 92.75 758 PHE B CA 1
ATOM 14146 C C . PHE B 1 758 ? 7.652 35.625 -21.359 1 92.75 758 PHE B C 1
ATOM 14148 O O . PHE B 1 758 ? 7.785 34.406 -21.438 1 92.75 758 PHE B O 1
ATOM 14155 N N . GLY B 1 759 ? 6.832 36.188 -22.062 1 86.38 759 GLY B N 1
ATOM 14156 C CA . GLY B 1 759 ? 5.949 35.531 -23.031 1 86.38 759 GLY B CA 1
ATOM 14157 C C . GLY B 1 759 ? 6.691 34.75 -24.094 1 86.38 759 GLY B C 1
ATOM 14158 O O . GLY B 1 759 ? 6.156 33.781 -24.641 1 86.38 759 GLY B O 1
ATOM 14159 N N . ASP B 1 760 ? 7.867 35.031 -24.375 1 82.81 760 ASP B N 1
ATOM 14160 C CA . ASP B 1 760 ? 8.641 34.344 -25.406 1 82.81 760 ASP B CA 1
ATOM 14161 C C . ASP B 1 760 ? 9.133 32.969 -24.938 1 82.81 760 ASP B C 1
ATOM 14163 O O . ASP B 1 760 ? 9.453 32.125 -25.75 1 82.81 760 ASP B O 1
ATOM 14167 N N . GLU B 1 761 ? 9.117 32.781 -23.703 1 85.94 761 GLU B N 1
ATOM 14168 C CA . GLU B 1 761 ? 9.648 31.531 -23.141 1 85.94 761 GLU B CA 1
ATOM 14169 C C . GLU B 1 761 ? 8.547 30.5 -22.938 1 85.94 761 GLU B C 1
ATOM 14171 O O . GLU B 1 761 ? 8.828 29.312 -22.688 1 85.94 761 GLU B O 1
ATOM 14176 N N . VAL B 1 762 ? 7.297 30.922 -23.031 1 82.94 762 VAL B N 1
ATOM 14177 C CA . VAL B 1 762 ? 6.223 30 -22.719 1 82.94 762 VAL B CA 1
ATOM 14178 C C . VAL B 1 762 ? 5.328 29.797 -23.938 1 82.94 762 VAL B C 1
ATOM 14180 O O . VAL B 1 762 ? 5.031 30.75 -24.656 1 82.94 762 VAL B O 1
ATOM 14183 N N . SER B 1 763 ? 5.203 28.469 -24.203 1 79.38 763 SER B N 1
ATOM 14184 C CA . SER B 1 763 ? 4.273 28.125 -25.281 1 79.38 763 SER B CA 1
ATOM 14185 C C . SER B 1 763 ? 2.887 27.812 -24.719 1 79.38 763 SER B C 1
ATOM 14187 O O . SER B 1 763 ? 2.729 26.906 -23.906 1 79.38 763 SER B O 1
ATOM 14189 N N . GLY B 1 764 ? 1.827 28.672 -24.969 1 79.81 764 GLY B N 1
ATOM 14190 C CA . GLY B 1 764 ? 0.461 28.359 -24.578 1 79.81 764 GLY B CA 1
ATOM 14191 C C . GLY B 1 764 ? 0.041 29.047 -23.281 1 79.81 764 GLY B C 1
ATOM 14192 O O . GLY B 1 764 ? 0.666 30.016 -22.859 1 79.81 764 GLY B O 1
ATOM 14193 N N . ASP B 1 765 ? -1.003 28.516 -22.578 1 86.75 765 ASP B N 1
ATOM 14194 C CA . ASP B 1 765 ? -1.54 29.094 -21.359 1 86.75 765 ASP B CA 1
ATOM 14195 C C . ASP B 1 765 ? -0.771 28.594 -20.125 1 86.75 765 ASP B C 1
ATOM 14197 O O . ASP B 1 765 ? -0.367 27.438 -20.078 1 86.75 765 ASP B O 1
ATOM 14201 N N . ILE B 1 766 ? -0.487 29.469 -19.234 1 92.19 766 ILE B N 1
ATOM 14202 C CA . ILE B 1 766 ? 0.265 29.141 -18.016 1 92.19 766 ILE B CA 1
ATOM 14203 C C . ILE B 1 766 ? -0.614 28.328 -17.062 1 92.19 766 ILE B C 1
ATOM 14205 O O . ILE B 1 766 ? -1.694 28.781 -16.672 1 92.19 766 ILE B O 1
ATOM 14209 N N . PRO B 1 767 ? -0.189 27.109 -16.75 1 92.69 767 PRO B N 1
ATOM 14210 C CA . PRO B 1 767 ? -0.938 26.391 -15.727 1 92.69 767 PRO B CA 1
ATOM 14211 C C . PRO B 1 767 ? -0.917 27.094 -14.375 1 92.69 767 PRO B C 1
ATOM 14213 O O . PRO B 1 767 ? 0.155 27.297 -13.797 1 92.69 767 PRO B O 1
ATOM 14216 N N . GLN B 1 768 ? -1.988 27.406 -13.867 1 94.56 768 GLN B N 1
ATOM 14217 C CA . GLN B 1 768 ? -2.1 28.156 -12.617 1 94.56 768 GLN B CA 1
ATOM 14218 C C . GLN B 1 768 ? -1.616 27.328 -11.438 1 94.56 768 GLN B C 1
ATOM 14220 O O . GLN B 1 768 ? -1.237 27.875 -10.398 1 94.56 768 GLN B O 1
ATOM 14225 N N . ALA B 1 769 ? -1.661 25.984 -11.586 1 94.62 769 ALA B N 1
ATOM 14226 C CA . ALA B 1 769 ? -1.133 25.109 -10.547 1 94.62 769 ALA B CA 1
ATOM 14227 C C . ALA B 1 769 ? 0.324 25.438 -10.234 1 94.62 769 ALA B C 1
ATOM 14229 O O . ALA B 1 769 ? 0.749 25.391 -9.078 1 94.62 769 ALA B O 1
ATOM 14230 N N . TRP B 1 770 ? 1.071 25.891 -11.281 1 95.62 770 TRP B N 1
ATOM 14231 C CA . TRP B 1 770 ? 2.496 26.172 -11.156 1 95.62 770 TRP B CA 1
ATOM 14232 C C . TRP B 1 770 ? 2.725 27.438 -10.336 1 95.62 770 TRP B C 1
ATOM 14234 O O . TRP B 1 770 ? 3.695 27.531 -9.578 1 95.62 770 TRP B O 1
ATOM 14244 N N . LEU B 1 771 ? 1.834 28.406 -10.406 1 96.75 771 LEU B N 1
ATOM 14245 C CA . LEU B 1 771 ? 1.955 29.672 -9.695 1 96.75 771 LEU B CA 1
ATOM 14246 C C . LEU B 1 771 ? 1.862 29.469 -8.188 1 96.75 771 LEU B C 1
ATOM 14248 O O . LEU B 1 771 ? 2.477 30.203 -7.414 1 96.75 771 LEU B O 1
ATOM 14252 N N . LEU B 1 772 ? 1.102 28.422 -7.801 1 96.31 772 LEU B N 1
ATOM 14253 C CA . LEU B 1 772 ? 0.817 28.188 -6.391 1 96.31 772 LEU B CA 1
ATOM 14254 C C . LEU B 1 772 ? 1.843 27.25 -5.773 1 96.31 772 LEU B C 1
ATOM 14256 O O . LEU B 1 772 ? 1.954 27.156 -4.547 1 96.31 772 LEU B O 1
ATOM 14260 N N . MET B 1 773 ? 2.621 26.531 -6.637 1 94.06 773 MET B N 1
ATOM 14261 C CA . MET B 1 773 ? 3.627 25.609 -6.121 1 94.06 773 MET B CA 1
ATOM 14262 C C . MET B 1 773 ? 4.73 26.359 -5.383 1 94.06 773 MET B C 1
ATOM 14264 O O . MET B 1 773 ? 5.039 27.5 -5.719 1 94.06 773 MET B O 1
ATOM 14268 N N . PRO B 1 774 ? 5.34 25.781 -4.379 1 91.56 774 PRO B N 1
ATOM 14269 C CA . PRO B 1 774 ? 6.371 26.453 -3.59 1 91.56 774 PRO B CA 1
ATOM 14270 C C . PRO B 1 774 ? 7.605 26.812 -4.414 1 91.56 774 PRO B C 1
ATOM 14272 O O . PRO B 1 774 ? 7.973 26.078 -5.332 1 91.56 774 PRO B O 1
ATOM 14275 N N . VAL B 1 775 ? 8.234 27.859 -4.047 1 91 775 VAL B N 1
ATOM 14276 C CA . VAL B 1 775 ? 9.422 28.344 -4.742 1 91 775 VAL B CA 1
ATOM 14277 C C . VAL B 1 775 ? 10.555 27.328 -4.609 1 91 775 VAL B C 1
ATOM 14279 O O . VAL B 1 775 ? 11.383 27.172 -5.516 1 91 775 VAL B O 1
ATOM 14282 N N . THR B 1 776 ? 10.555 26.578 -3.498 1 86.81 776 THR B N 1
ATOM 14283 C CA . THR B 1 776 ? 11.586 25.578 -3.24 1 86.81 776 THR B CA 1
ATOM 14284 C C . THR B 1 776 ? 11.484 24.422 -4.23 1 86.81 776 THR B C 1
ATOM 14286 O O . THR B 1 776 ? 12.438 23.656 -4.398 1 86.81 776 THR B O 1
ATOM 14289 N N . HIS B 1 777 ? 10.352 24.328 -4.957 1 86.88 777 HIS B N 1
ATOM 14290 C CA . HIS B 1 777 ? 10.156 23.219 -5.891 1 86.88 777 HIS B CA 1
ATOM 14291 C C . HIS B 1 777 ? 9.945 23.734 -7.312 1 86.88 777 HIS B C 1
ATOM 14293 O O . HIS B 1 777 ? 9.367 23.031 -8.148 1 86.88 777 HIS B O 1
ATOM 14299 N N . GLY B 1 778 ? 10.289 24.969 -7.453 1 89.69 778 GLY B N 1
ATOM 14300 C CA . GLY B 1 778 ? 10.297 25.5 -8.797 1 89.69 778 GLY B CA 1
ATOM 14301 C C . GLY B 1 778 ? 9.023 26.25 -9.148 1 89.69 778 GLY B C 1
ATOM 14302 O O . GLY B 1 778 ? 8.805 26.609 -10.305 1 89.69 778 GLY B O 1
ATOM 14303 N N . GLY B 1 779 ? 8.102 26.406 -8.195 1 93 779 GLY B N 1
ATOM 14304 C CA . GLY B 1 779 ? 6.926 27.234 -8.391 1 93 779 GLY B CA 1
ATOM 14305 C C . GLY B 1 779 ? 7.152 28.688 -8.023 1 93 779 GLY B C 1
ATOM 14306 O O . GLY B 1 779 ? 8.289 29.094 -7.77 1 93 779 GLY B O 1
ATOM 14307 N N . LEU B 1 780 ? 6.133 29.547 -8.102 1 94.94 780 LEU B N 1
ATOM 14308 C CA . LEU B 1 780 ? 6.289 30.969 -7.805 1 94.94 780 LEU B CA 1
ATOM 14309 C C . LEU B 1 780 ? 5.832 31.281 -6.383 1 94.94 780 LEU B C 1
ATOM 14311 O O . LEU B 1 780 ? 6.066 32.375 -5.883 1 94.94 780 LEU B O 1
ATOM 14315 N N . GLY B 1 781 ? 5.188 30.406 -5.695 1 94.69 781 GLY B N 1
ATOM 14316 C CA . GLY B 1 781 ? 4.898 30.484 -4.273 1 94.69 781 GLY B CA 1
ATOM 14317 C C . GLY B 1 781 ? 3.764 31.438 -3.947 1 94.69 781 GLY B C 1
ATOM 14318 O O . GLY B 1 781 ? 3.73 32.031 -2.863 1 94.69 781 GLY B O 1
ATOM 14319 N N . VAL B 1 782 ? 2.791 31.672 -4.867 1 96.25 782 VAL B N 1
ATOM 14320 C CA . VAL B 1 782 ? 1.628 32.5 -4.566 1 96.25 782 VAL B CA 1
ATOM 14321 C C . VAL B 1 782 ? 0.751 31.812 -3.529 1 96.25 782 VAL B C 1
ATOM 14323 O O . VAL B 1 782 ? 0.506 30.594 -3.621 1 96.25 782 VAL B O 1
ATOM 14326 N N . ARG B 1 783 ? 0.376 32.531 -2.553 1 94.88 783 ARG B N 1
ATOM 14327 C CA . ARG B 1 783 ? -0.449 31.938 -1.513 1 94.88 783 ARG B CA 1
ATOM 14328 C C . ARG B 1 783 ? -1.911 32.344 -1.669 1 94.88 783 ARG B C 1
ATOM 14330 O O . ARG B 1 783 ? -2.219 33.531 -1.831 1 94.88 783 ARG B O 1
ATOM 14337 N N . ASN B 1 784 ? -2.764 31.328 -1.751 1 94.94 784 ASN B N 1
ATOM 14338 C CA . ASN B 1 784 ? -4.203 31.562 -1.717 1 94.94 784 ASN B CA 1
ATOM 14339 C C . ASN B 1 784 ? -4.77 31.359 -0.314 1 94.94 784 ASN B C 1
ATOM 14341 O O . ASN B 1 784 ? -4.977 30.219 0.12 1 94.94 784 ASN B O 1
ATOM 14345 N N . VAL B 1 785 ? -5.086 32.438 0.35 1 94.19 785 VAL B N 1
ATOM 14346 C CA . VAL B 1 785 ? -5.48 32.406 1.755 1 94.19 785 VAL B CA 1
ATOM 14347 C C . VAL B 1 785 ? -6.844 31.734 1.894 1 94.19 785 VAL B C 1
ATOM 14349 O O . VAL B 1 785 ? -7.184 31.234 2.963 1 94.19 785 VAL B O 1
ATOM 14352 N N . LEU B 1 786 ? -7.617 31.672 0.826 1 94.06 786 LEU B N 1
ATOM 14353 C CA . LEU B 1 786 ? -8.953 31.094 0.879 1 94.06 786 LEU B CA 1
ATOM 14354 C C . LEU B 1 786 ? -8.867 29.578 1.044 1 94.06 786 LEU B C 1
ATOM 14356 O O . LEU B 1 786 ? -9.844 28.938 1.46 1 94.06 786 LEU B O 1
ATOM 14360 N N . PHE B 1 787 ? -7.723 28.969 0.689 1 92.5 787 PHE B N 1
ATOM 14361 C CA . PHE B 1 787 ? -7.535 27.531 0.823 1 92.5 787 PHE B CA 1
ATOM 14362 C C . PHE B 1 787 ? -7.625 27.109 2.283 1 92.5 787 PHE B C 1
ATOM 14364 O O . PHE B 1 787 ? -7.922 25.953 2.582 1 92.5 787 PHE B O 1
ATOM 14371 N N . GLU B 1 788 ? -7.391 28 3.205 1 90.12 788 GLU B N 1
ATOM 14372 C CA . GLU B 1 788 ? -7.43 27.672 4.629 1 90.12 788 GLU B CA 1
ATOM 14373 C C . GLU B 1 788 ? -8.773 28.062 5.242 1 90.12 788 GLU B C 1
ATOM 14375 O O . GLU B 1 788 ? -9.172 27.516 6.273 1 90.12 788 GLU B O 1
ATOM 14380 N N . ILE B 1 789 ? -9.492 29.016 4.668 1 92.81 789 ILE B N 1
ATOM 14381 C CA . ILE B 1 789 ? -10.695 29.594 5.266 1 92.81 789 ILE B CA 1
ATOM 14382 C C . ILE B 1 789 ? -11.922 28.844 4.758 1 92.81 789 ILE B C 1
ATOM 14384 O O . ILE B 1 789 ? -12.852 28.578 5.523 1 92.81 789 ILE B O 1
ATOM 14388 N N . LEU B 1 790 ? -11.914 28.438 3.539 1 92.44 790 LEU B N 1
ATOM 14389 C CA . LEU B 1 790 ? -13.102 27.859 2.928 1 92.44 790 LEU B CA 1
ATOM 14390 C C . LEU B 1 790 ? -13.422 26.5 3.543 1 92.44 790 LEU B C 1
ATOM 14392 O O . LEU B 1 790 ? -14.586 26.172 3.754 1 92.44 790 LEU B O 1
ATOM 14396 N N . PRO B 1 791 ? -12.414 25.656 3.77 1 90.19 791 PRO B N 1
ATOM 14397 C CA . PRO B 1 791 ? -12.734 24.406 4.449 1 90.19 791 PRO B CA 1
ATOM 14398 C C . PRO B 1 791 ? -13.422 24.625 5.797 1 90.19 791 PRO B C 1
ATOM 14400 O O . PRO B 1 791 ? -14.25 23.812 6.207 1 90.19 791 PRO B O 1
ATOM 14403 N N . ILE B 1 792 ? -13.078 25.719 6.496 1 91.88 792 ILE B N 1
ATOM 14404 C CA . ILE B 1 792 ? -13.695 26.016 7.785 1 91.88 792 ILE B CA 1
ATOM 14405 C C . ILE B 1 792 ? -15.164 26.375 7.578 1 91.88 792 ILE B C 1
ATOM 14407 O O . ILE B 1 792 ? -16.031 25.953 8.352 1 91.88 792 ILE B O 1
ATOM 14411 N N . LEU B 1 793 ? -15.453 27.188 6.586 1 92.19 793 LEU B N 1
ATOM 14412 C CA . LEU B 1 793 ? -16.844 27.516 6.273 1 92.19 793 LEU B CA 1
ATOM 14413 C C . LEU B 1 793 ? -17.656 26.266 5.973 1 92.19 793 LEU B C 1
ATOM 14415 O O . LEU B 1 793 ? -18.781 26.125 6.441 1 92.19 793 LEU B O 1
ATOM 14419 N N . LYS B 1 794 ? -17.062 25.453 5.18 1 90.31 794 LYS B N 1
ATOM 14420 C CA . LYS B 1 794 ? -17.75 24.2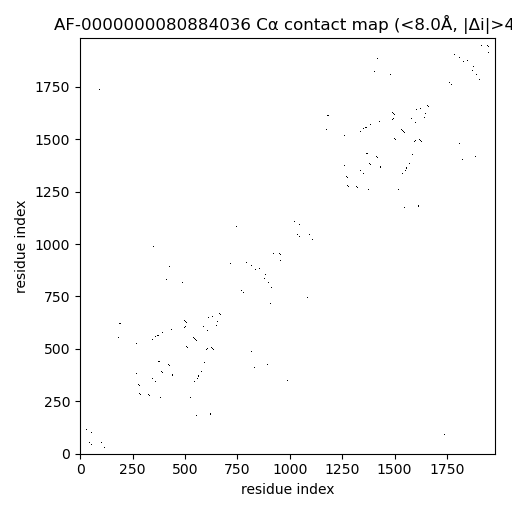03 4.848 1 90.31 794 LYS B CA 1
ATOM 14421 C C . LYS B 1 794 ? -17.984 23.359 6.098 1 90.31 794 LYS B C 1
ATOM 14423 O O . LYS B 1 794 ? -19.016 22.703 6.219 1 90.31 794 LYS B O 1
ATOM 14428 N N . ALA B 1 795 ? -17.016 23.297 6.977 1 89.31 795 ALA B N 1
ATOM 14429 C CA . ALA B 1 795 ? -17.156 22.547 8.219 1 89.31 795 ALA B CA 1
ATOM 14430 C C . ALA B 1 795 ? -18.344 23.062 9.031 1 89.31 795 ALA B C 1
ATOM 14432 O O . ALA B 1 795 ? -19.078 22.281 9.641 1 89.31 795 ALA B O 1
ATOM 14433 N N . TYR B 1 796 ? -18.516 24.422 9.102 1 90.94 796 TYR B N 1
ATOM 14434 C CA . TYR B 1 796 ? -19.656 25.016 9.781 1 90.94 796 TYR B CA 1
ATOM 14435 C C . TYR B 1 796 ? -20.969 24.547 9.164 1 90.94 796 TYR B C 1
ATOM 14437 O O . TYR B 1 796 ? -21.906 24.203 9.883 1 90.94 796 TYR B O 1
ATOM 14445 N N . ASN B 1 797 ? -21.016 24.516 7.867 1 88.19 797 ASN B N 1
ATOM 14446 C CA . ASN B 1 797 ? -22.219 24.109 7.172 1 88.19 797 ASN B CA 1
ATOM 14447 C C . ASN B 1 797 ? -22.578 22.656 7.445 1 88.19 797 ASN B C 1
ATOM 14449 O O . ASN B 1 797 ? -23.734 22.312 7.648 1 88.19 797 ASN B O 1
ATOM 14453 N N . LEU B 1 798 ? -21.625 21.844 7.406 1 86.25 798 LEU B N 1
ATOM 14454 C CA . LEU B 1 798 ? -21.844 20.422 7.656 1 86.25 798 LEU B CA 1
ATOM 14455 C C . LEU B 1 798 ? -22.312 20.188 9.086 1 86.25 798 LEU B C 1
ATOM 14457 O O . LEU B 1 798 ? -23.156 19.312 9.344 1 86.25 798 LEU B O 1
ATOM 14461 N N . GLU B 1 799 ? -21.672 20.922 10.047 1 86.5 799 GLU B N 1
ATOM 14462 C CA . GLU B 1 799 ? -22.078 20.781 11.438 1 86.5 799 GLU B CA 1
ATOM 14463 C C . GLU B 1 799 ? -23.516 21.266 11.648 1 86.5 799 GLU B C 1
ATOM 14465 O O . GLU B 1 799 ? -24.25 20.703 12.453 1 86.5 799 GLU B O 1
ATOM 14470 N N . GLU B 1 800 ? -23.844 22.312 10.953 1 86.69 800 GLU B N 1
ATOM 14471 C CA . GLU B 1 800 ? -25.219 22.812 11.031 1 86.69 800 GLU B CA 1
ATOM 14472 C C . GLU B 1 800 ? -26.219 21.797 10.484 1 86.69 800 GLU B C 1
ATOM 14474 O O . GLU B 1 800 ? -27.281 21.594 11.047 1 86.69 800 GLU B O 1
ATOM 14479 N N . GLU B 1 801 ? -25.859 21.188 9.414 1 85.12 801 GLU B N 1
ATOM 14480 C CA . GLU B 1 801 ? -26.719 20.156 8.82 1 85.12 801 GLU B CA 1
ATOM 14481 C C . GLU B 1 801 ? -26.828 18.938 9.734 1 85.12 801 GLU B C 1
ATOM 14483 O O . GLU B 1 801 ? -27.906 18.359 9.859 1 85.12 801 GLU B O 1
ATOM 14488 N N . ALA B 1 802 ? -25.75 18.594 10.281 1 82.44 802 ALA B N 1
ATOM 14489 C CA . ALA B 1 802 ? -25.75 17.453 11.203 1 82.44 802 ALA B CA 1
ATOM 14490 C C . ALA B 1 802 ? -26.625 17.75 12.422 1 82.44 802 ALA B C 1
ATOM 14492 O O . ALA B 1 802 ? -27.328 16.859 12.914 1 82.44 802 ALA B O 1
ATOM 14493 N N . TYR B 1 803 ? -26.516 18.984 12.93 1 84.44 803 TYR B N 1
ATOM 14494 C CA . TYR B 1 803 ? -27.312 19.375 14.078 1 84.44 803 TYR B CA 1
ATOM 14495 C C . TYR B 1 803 ? -28.812 19.328 13.758 1 84.44 803 TYR B C 1
ATOM 14497 O O . TYR B 1 803 ? -29.594 18.812 14.547 1 84.44 803 TYR B O 1
ATOM 14505 N N . GLU B 1 804 ? -29.125 19.766 12.594 1 84.56 804 GLU B N 1
ATOM 14506 C CA . GLU B 1 804 ? -30.516 19.734 12.188 1 84.56 804 GLU B CA 1
ATOM 14507 C C . GLU B 1 804 ? -31.016 18.312 12.023 1 84.56 804 GLU B C 1
ATOM 14509 O O . GLU B 1 804 ? -32.156 18 12.375 1 84.56 804 GLU B O 1
ATOM 14514 N N . ARG B 1 805 ? -30.219 17.547 11.539 1 82.81 805 ARG B N 1
ATOM 14515 C CA . ARG B 1 805 ? -30.578 16.141 11.375 1 82.81 805 ARG B CA 1
ATOM 14516 C C . ARG B 1 805 ? -30.766 15.461 12.727 1 82.81 805 ARG B C 1
ATOM 14518 O O . ARG B 1 805 ? -31.703 14.695 12.914 1 82.81 805 ARG B O 1
ATOM 14525 N N . GLN B 1 806 ? -29.859 15.75 13.695 1 79.75 806 GLN B N 1
ATOM 14526 C CA . GLN B 1 806 ? -29.953 15.156 15.023 1 79.75 806 GLN B CA 1
ATOM 14527 C C . GLN B 1 806 ? -31.172 15.672 15.789 1 79.75 806 GLN B C 1
ATOM 14529 O O . GLN B 1 806 ? -31.797 14.93 16.547 1 79.75 806 GLN B O 1
ATOM 14534 N N . LYS B 1 807 ? -31.438 16.953 15.664 1 81.94 807 LYS B N 1
ATOM 14535 C CA . LYS B 1 807 ? -32.625 17.531 16.281 1 81.94 807 LYS B CA 1
ATOM 14536 C C . LYS B 1 807 ? -33.906 16.859 15.766 1 81.94 807 LYS B C 1
ATOM 14538 O O . LYS B 1 807 ? -34.812 16.578 16.547 1 81.94 807 LYS B O 1
ATOM 14543 N N . ARG B 1 808 ? -33.875 16.5 14.477 1 81.12 808 ARG B N 1
ATOM 14544 C CA . ARG B 1 808 ? -35.031 15.867 13.867 1 81.12 808 ARG B CA 1
ATOM 14545 C C . ARG B 1 808 ? -35.188 14.414 14.32 1 81.12 808 ARG B C 1
ATOM 14547 O O . ARG B 1 808 ? -36.281 13.945 14.57 1 81.12 808 ARG B O 1
ATOM 14554 N N . THR B 1 809 ? -34.031 13.828 14.461 1 80.06 809 THR B N 1
ATOM 14555 C CA . THR B 1 809 ? -34.062 12.414 14.836 1 80.06 809 THR B CA 1
ATOM 14556 C C . THR B 1 809 ? -34.062 12.258 16.359 1 80.06 809 THR B C 1
ATOM 14558 O O . THR B 1 809 ? -34.281 11.156 16.859 1 80.06 809 THR B O 1
ATOM 14561 N N . GLY B 1 810 ? -33.938 13.336 17.203 1 70.25 810 GLY B N 1
ATOM 14562 C CA . GLY B 1 810 ? -33.938 13.289 18.656 1 70.25 810 GLY B CA 1
ATOM 14563 C C . GLY B 1 810 ? -32.688 12.656 19.25 1 70.25 810 GLY B C 1
ATOM 14564 O O . GLY B 1 810 ? -32.75 12.07 20.328 1 70.25 810 GLY B O 1
ATOM 14565 N N . THR B 1 811 ? -31.641 12.727 18.484 1 68.31 811 THR B N 1
ATOM 14566 C CA . THR B 1 811 ? -30.438 12.047 18.938 1 68.31 811 THR B CA 1
ATOM 14567 C C . THR B 1 811 ? -29.438 13.047 19.5 1 68.31 811 THR B C 1
ATOM 14569 O O . THR B 1 811 ? -28.219 12.789 19.5 1 68.31 811 THR B O 1
ATOM 14572 N N . LEU B 1 812 ? -29.906 14.148 19.969 1 68.44 812 LEU B N 1
ATOM 14573 C CA . LEU B 1 812 ? -29.016 15.156 20.531 1 68.44 812 LEU B CA 1
ATOM 14574 C C . LEU B 1 812 ? -28.672 14.828 21.984 1 68.44 812 LEU B C 1
ATOM 14576 O O . LEU B 1 812 ? -29.438 15.172 22.891 1 68.44 812 LEU B O 1
ATOM 14580 N N . TYR B 1 813 ? -27.578 14.125 22.156 1 67.12 813 TYR B N 1
ATOM 14581 C CA . TYR B 1 813 ? -27.25 13.672 23.516 1 67.12 813 TYR B CA 1
ATOM 14582 C C . TYR B 1 813 ? -26.281 14.641 24.188 1 67.12 813 TYR B C 1
ATOM 14584 O O . TYR B 1 813 ? -26.375 14.867 25.391 1 67.12 813 TYR B O 1
ATOM 14592 N N . ASN B 1 814 ? -25.438 15.312 23.422 1 79.62 814 ASN B N 1
ATOM 14593 C CA . ASN B 1 814 ? -24.422 16.172 24.016 1 79.62 814 ASN B CA 1
ATOM 14594 C C . ASN B 1 814 ? -24.656 17.641 23.672 1 79.62 814 ASN B C 1
ATOM 14596 O O . ASN B 1 814 ? -24.922 17.984 22.531 1 79.62 814 ASN B O 1
ATOM 14600 N N . PRO B 1 815 ? -24.688 18.453 24.797 1 86.88 815 PRO B N 1
ATOM 14601 C CA . PRO B 1 815 ? -24.938 19.875 24.562 1 86.88 815 PRO B CA 1
ATOM 14602 C C . PRO B 1 815 ? -23.859 20.531 23.719 1 86.88 815 PRO B C 1
ATOM 14604 O O . PRO B 1 815 ? -22.672 20.188 23.844 1 86.88 815 PRO B O 1
ATOM 14607 N N . GLN B 1 816 ? -24.297 21.469 22.859 1 86.06 816 GLN B N 1
ATOM 14608 C CA . GLN B 1 816 ? -23.359 22.203 22 1 86.06 816 GLN B CA 1
ATOM 14609 C C . GLN B 1 816 ? -23.219 23.641 22.469 1 86.06 816 GLN B C 1
ATOM 14611 O O . GLN B 1 816 ? -22.266 24.328 22.062 1 86.06 816 GLN B O 1
ATOM 14616 N N . ASN B 1 817 ? -24.141 24.094 23.266 1 89.06 817 ASN B N 1
ATOM 14617 C CA . ASN B 1 817 ? -24.094 25.438 23.828 1 89.06 817 ASN B CA 1
ATOM 14618 C C . ASN B 1 817 ? -24.5 25.438 25.297 1 89.06 817 ASN B C 1
ATOM 14620 O O . ASN B 1 817 ? -24.969 24.422 25.828 1 89.06 817 ASN B O 1
ATOM 14624 N N . PHE B 1 818 ? -24.312 26.531 26.016 1 93.06 818 PHE B N 1
ATOM 14625 C CA . PHE B 1 818 ? -24.531 26.609 27.453 1 93.06 818 PHE B CA 1
ATOM 14626 C C . PHE B 1 818 ? -26.031 26.594 27.766 1 93.06 818 PHE B C 1
ATOM 14628 O O . PHE B 1 818 ? -26.438 26.125 28.828 1 93.06 818 PHE B O 1
ATOM 14635 N N . GLN B 1 819 ? -26.844 26.984 26.859 1 88.38 819 GLN B N 1
ATOM 14636 C CA . GLN B 1 819 ? -28.297 26.938 27.078 1 88.38 819 GLN B CA 1
ATOM 14637 C C . GLN B 1 819 ? -28.781 25.5 27.156 1 88.38 819 GLN B C 1
ATOM 14639 O O . GLN B 1 819 ? -29.672 25.188 27.953 1 88.38 819 GLN B O 1
ATOM 14644 N N . GLN B 1 820 ? -28.203 24.766 26.375 1 89.62 820 GLN B N 1
ATOM 14645 C CA . GLN B 1 820 ? -28.562 23.344 26.391 1 89.62 820 GLN B CA 1
ATOM 14646 C C . GLN B 1 820 ? -28.047 22.656 27.656 1 89.62 820 GLN B C 1
ATOM 14648 O O . GLN B 1 820 ? -28.609 21.656 28.109 1 89.62 820 GLN B O 1
ATOM 14653 N N . CYS B 1 821 ? -26.953 23.203 28.172 1 92.69 821 CYS B N 1
ATOM 14654 C CA . CYS B 1 821 ? -26.453 22.672 29.438 1 92.69 821 CYS B CA 1
ATOM 14655 C C . CYS B 1 821 ? -27.453 22.906 30.562 1 92.69 821 CYS B C 1
ATOM 14657 O O . CYS B 1 821 ? -27.609 22.047 31.438 1 92.69 821 CYS B O 1
ATOM 14659 N N . LEU B 1 822 ? -28.141 24.031 30.547 1 92.94 822 LEU B N 1
ATOM 14660 C CA . LEU B 1 822 ? -29.141 24.344 31.562 1 92.94 822 LEU B CA 1
ATOM 14661 C C . LEU B 1 822 ? -30.266 23.312 31.547 1 92.94 822 LEU B C 1
ATOM 14663 O O . LEU B 1 822 ? -30.734 22.891 32.625 1 92.94 822 LEU B O 1
ATOM 14667 N N . LYS B 1 823 ? -30.609 22.969 30.359 1 89.19 823 LYS B N 1
ATOM 14668 C CA . LYS B 1 823 ? -31.656 21.953 30.25 1 89.19 823 LYS B CA 1
ATOM 14669 C C . LYS B 1 823 ? -31.156 20.594 30.734 1 89.19 823 LYS B C 1
ATOM 14671 O O . LYS B 1 823 ? -31.906 19.844 31.359 1 89.19 823 LYS B O 1
ATOM 14676 N N . LYS B 1 824 ? -29.953 20.391 30.406 1 91 824 LYS B N 1
ATOM 14677 C CA . LYS B 1 824 ? -29.375 19.109 30.828 1 91 824 LYS B CA 1
ATOM 14678 C C . LYS B 1 824 ? -29.203 19.062 32.344 1 91 824 LYS B C 1
ATOM 14680 O O . LYS B 1 824 ? -29.281 17.984 32.938 1 91 824 LYS B O 1
ATOM 14685 N N . ASP B 1 825 ? -28.984 20.188 33 1 92.81 825 ASP B N 1
ATOM 14686 C CA . ASP B 1 825 ? -28.891 20.25 34.438 1 92.81 825 ASP B CA 1
ATOM 14687 C C . ASP B 1 825 ? -30.141 19.672 35.094 1 92.81 825 ASP B C 1
ATOM 14689 O O . ASP B 1 825 ? -30.047 18.891 36.062 1 92.81 825 ASP B O 1
ATOM 14693 N N . ARG B 1 826 ? -31.25 20.016 34.625 1 92.81 826 ARG B N 1
ATOM 14694 C CA . ARG B 1 826 ? -32.531 19.578 35.188 1 92.81 826 ARG B CA 1
ATOM 14695 C C . ARG B 1 826 ? -32.719 18.078 34.969 1 92.81 826 ARG B C 1
ATOM 14697 O O . ARG B 1 826 ? -33.188 17.391 35.875 1 92.81 826 ARG B O 1
ATOM 14704 N N . ILE B 1 827 ? -32.312 17.672 33.812 1 91 827 ILE B N 1
ATOM 14705 C CA . ILE B 1 827 ? -32.5 16.266 33.5 1 91 827 ILE B CA 1
ATOM 14706 C C . ILE B 1 827 ? -31.578 15.422 34.406 1 91 827 ILE B C 1
ATOM 14708 O O . ILE B 1 827 ? -32.031 14.414 34.969 1 91 827 ILE B O 1
ATOM 14712 N N . GLU B 1 828 ? -30.328 15.844 34.469 1 90.56 828 GLU B N 1
ATOM 14713 C CA . GLU B 1 828 ? -29.375 15.094 35.281 1 90.56 828 GLU B CA 1
ATOM 14714 C C . GLU B 1 828 ? -29.781 15.133 36.781 1 90.56 828 GLU B C 1
ATOM 14716 O O . GLU B 1 828 ? -29.562 14.164 37.5 1 90.56 828 GLU B O 1
ATOM 14721 N N . TYR B 1 829 ? -30.297 16.188 37.219 1 93.12 829 TYR B N 1
ATOM 14722 C CA . TYR B 1 829 ? -30.781 16.328 38.594 1 93.12 829 TYR B CA 1
ATOM 14723 C C . TYR B 1 829 ? -31.906 15.344 38.875 1 93.12 829 TYR B C 1
ATOM 14725 O O . TYR B 1 829 ? -31.906 14.648 39.875 1 93.12 829 TYR B O 1
ATOM 14733 N N . ASP B 1 830 ? -32.875 15.273 38 1 92 830 ASP B N 1
ATOM 14734 C CA . ASP B 1 830 ? -34.031 14.398 38.188 1 92 830 ASP B CA 1
ATOM 14735 C C . ASP B 1 830 ? -33.594 12.93 38.188 1 92 830 ASP B C 1
ATOM 14737 O O . ASP B 1 830 ? -34.125 12.133 38.969 1 92 830 ASP B O 1
ATOM 14741 N N . LEU B 1 831 ? -32.719 12.742 37.375 1 90.5 831 LEU B N 1
ATOM 14742 C CA . LEU B 1 831 ? -32.219 11.375 37.312 1 90.5 831 LEU B CA 1
ATOM 14743 C C . LEU B 1 831 ? -31.516 10.984 38.594 1 90.5 831 LEU B C 1
ATOM 14745 O O . LEU B 1 831 ? -31.703 9.883 39.125 1 90.5 831 LEU B O 1
ATOM 14749 N N . ALA B 1 832 ? -30.656 11.883 39.062 1 89.94 832 ALA B N 1
ATOM 14750 C CA . ALA B 1 832 ? -29.938 11.617 40.312 1 89.94 832 ALA B CA 1
ATOM 14751 C C . ALA B 1 832 ? -30.891 11.531 41.5 1 89.94 832 ALA B C 1
ATOM 14753 O O . ALA B 1 832 ? -30.734 10.68 42.375 1 89.94 832 ALA B O 1
ATOM 14754 N N . ARG B 1 833 ? -31.812 12.367 41.562 1 90.62 833 ARG B N 1
ATOM 14755 C CA . ARG B 1 833 ? -32.812 12.391 42.625 1 90.62 833 ARG B CA 1
ATOM 14756 C C . ARG B 1 833 ? -33.625 11.102 42.656 1 90.62 833 ARG B C 1
ATOM 14758 O O . ARG B 1 833 ? -33.844 10.508 43.688 1 90.62 833 ARG B O 1
ATOM 14765 N N . ASP B 1 834 ? -34.031 10.688 41.469 1 88.5 834 ASP B N 1
ATOM 14766 C CA . ASP B 1 834 ? -34.844 9.469 41.375 1 88.5 834 ASP B CA 1
ATOM 14767 C C . ASP B 1 834 ? -34.031 8.242 41.781 1 88.5 834 ASP B C 1
ATOM 14769 O O . ASP B 1 834 ? -34.531 7.348 42.469 1 88.5 834 ASP B O 1
ATOM 14773 N N . SER B 1 835 ? -32.875 8.281 41.312 1 86.5 835 SER B N 1
ATOM 14774 C CA . SER B 1 835 ? -32 7.16 41.688 1 86.5 835 SER B CA 1
ATOM 14775 C C . SER B 1 835 ? -31.797 7.09 43.188 1 86.5 835 SER B C 1
ATOM 14777 O O . SER B 1 835 ? -31.734 6 43.781 1 86.5 835 SER B O 1
ATOM 14779 N N . TRP B 1 836 ? -31.609 8.211 43.844 1 86.75 836 TRP B N 1
ATOM 14780 C CA . TRP B 1 836 ? -31.406 8.281 45.281 1 86.75 836 TRP B CA 1
ATOM 14781 C C . TRP B 1 836 ? -32.656 7.852 46.031 1 86.75 836 TRP B C 1
ATOM 14783 O O . TRP B 1 836 ? -32.594 7.043 46.969 1 86.75 836 TRP B O 1
ATOM 14793 N N . LEU B 1 837 ? -33.781 8.227 45.625 1 85.25 837 LEU B N 1
ATOM 14794 C CA . LEU B 1 837 ? -35.031 7.996 46.344 1 85.25 837 LEU B CA 1
ATOM 14795 C C . LEU B 1 837 ? -35.531 6.57 46.125 1 85.25 837 LEU B C 1
ATOM 14797 O O . LEU B 1 837 ? -36.219 6.008 46.969 1 85.25 837 LEU B O 1
ATOM 14801 N N . LYS B 1 838 ? -35.156 6.074 45 1 80.44 838 LYS B N 1
ATOM 14802 C CA . LYS B 1 838 ? -35.656 4.738 44.688 1 80.44 838 LYS B CA 1
ATOM 14803 C C . LYS B 1 838 ? -34.688 3.662 45.188 1 80.44 838 LYS B C 1
ATOM 14805 O O . LYS B 1 838 ? -35 2.469 45.125 1 80.44 838 LYS B O 1
ATOM 14810 N N . ALA B 1 839 ? -33.594 4.152 45.625 1 75.88 839 ALA B N 1
ATOM 14811 C CA . ALA B 1 839 ? -32.625 3.166 46.125 1 75.88 839 ALA B CA 1
ATOM 14812 C C . ALA B 1 839 ? -33.25 2.277 47.188 1 75.88 839 ALA B C 1
ATOM 14814 O O . ALA B 1 839 ? -33.969 2.768 48.094 1 75.88 839 ALA B O 1
ATOM 14815 N N . THR B 1 840 ? -33.406 0.927 47.062 1 66.94 840 THR B N 1
ATOM 14816 C CA . THR B 1 840 ? -34.062 -0.071 47.906 1 66.94 840 THR B CA 1
ATOM 14817 C C . THR B 1 840 ? -33.406 -0.147 49.281 1 66.94 840 THR B C 1
ATOM 14819 O O . THR B 1 840 ? -34.062 -0.527 50.281 1 66.94 840 THR B O 1
ATOM 14822 N N . LYS B 1 841 ? -32.031 -0.01 49.344 1 64.75 841 LYS B N 1
ATOM 14823 C CA . LYS B 1 841 ? -31.375 0.003 50.656 1 64.75 841 LYS B CA 1
ATOM 14824 C C . LYS B 1 841 ? -31 1.424 51.062 1 64.75 841 LYS B C 1
ATOM 14826 O O . LYS B 1 841 ? -30.141 2.053 50.438 1 64.75 841 LYS B O 1
ATOM 14831 N N . PRO B 1 842 ? -31.828 1.935 52 1 62.25 842 PRO B N 1
ATOM 14832 C CA . PRO B 1 842 ? -31.562 3.324 52.375 1 62.25 842 PRO B CA 1
ATOM 14833 C C . PRO B 1 842 ? -30.156 3.516 52.969 1 62.25 842 PRO B C 1
ATOM 14835 O O . PRO B 1 842 ? -29.734 2.748 53.844 1 62.25 842 PRO B O 1
ATOM 14838 N N . THR B 1 843 ? -29.344 4.324 52.281 1 63.44 843 THR B N 1
ATOM 14839 C CA . THR B 1 843 ? -27.984 4.617 52.75 1 63.44 843 THR B CA 1
ATOM 14840 C C . THR B 1 843 ? -28.031 5.414 54.062 1 63.44 843 THR B C 1
ATOM 14842 O O . THR B 1 843 ? -28.75 6.41 54.156 1 63.44 843 THR B O 1
ATOM 14845 N N . LYS B 1 844 ? -27.453 4.77 55.094 1 65.31 844 LYS B N 1
ATOM 14846 C CA . LYS B 1 844 ? -27.328 5.488 56.344 1 65.31 844 LYS B CA 1
ATOM 14847 C C . LYS B 1 844 ? -26.531 6.777 56.188 1 65.31 844 LYS B C 1
ATOM 14849 O O . LYS B 1 844 ? -25.391 6.75 55.719 1 65.31 844 LYS B O 1
ATOM 14854 N N . VAL B 1 845 ? -27.312 7.961 56.25 1 72.25 845 VAL B N 1
ATOM 14855 C CA . VAL B 1 845 ? -26.688 9.266 56.031 1 72.25 845 VAL B CA 1
ATOM 14856 C C . VAL B 1 845 ? -26.109 9.781 57.344 1 72.25 845 VAL B C 1
ATOM 14858 O O . VAL B 1 845 ? -26.812 9.906 58.344 1 72.25 845 VAL B O 1
ATOM 14861 N N . ALA B 1 846 ? -24.719 9.836 57.562 1 71.94 846 ALA B N 1
ATOM 14862 C CA . ALA B 1 846 ? -24 10.438 58.688 1 71.94 846 ALA B CA 1
ATOM 14863 C C . ALA B 1 846 ? -23.016 11.5 58.219 1 71.94 846 ALA B C 1
ATOM 14865 O O . ALA B 1 846 ? -22.281 11.281 57.25 1 71.94 846 ALA B O 1
ATOM 14866 N N . TRP B 1 847 ? -23.406 12.898 58.656 1 70.38 847 TRP B N 1
ATOM 14867 C CA . TRP B 1 847 ? -22.469 13.969 58.312 1 70.38 847 TRP B CA 1
ATOM 14868 C C . TRP B 1 847 ? -21.641 14.352 59.531 1 70.38 847 TRP B C 1
ATOM 14870 O O . TRP B 1 847 ? -22.125 14.344 60.656 1 70.38 847 TRP B O 1
ATOM 14880 N N . GLU B 1 848 ? -20.406 14.516 59.375 1 68 848 GLU B N 1
ATOM 14881 C CA . GLU B 1 848 ? -19.516 14.984 60.438 1 68 848 GLU B CA 1
ATOM 14882 C C . GLU B 1 848 ? -19.781 16.453 60.781 1 68 848 GLU B C 1
ATOM 14884 O O . GLU B 1 848 ? -19.625 16.859 61.906 1 68 848 GLU B O 1
ATOM 14889 N N . ARG B 1 849 ? -20.281 17.188 59.75 1 76.19 849 ARG B N 1
ATOM 14890 C CA . ARG B 1 849 ? -20.453 18.625 59.906 1 76.19 849 ARG B CA 1
ATOM 14891 C C . ARG B 1 849 ? -21.922 18.984 60.094 1 76.19 849 ARG B C 1
ATOM 14893 O O . ARG B 1 849 ? -22.812 18.188 59.75 1 76.19 849 ARG B O 1
ATOM 14900 N N . ASP B 1 850 ? -22.125 20.078 60.781 1 74.81 850 ASP B N 1
ATOM 14901 C CA . ASP B 1 850 ? -23.484 20.578 60.906 1 74.81 850 ASP B CA 1
ATOM 14902 C C . ASP B 1 850 ? -24 21.125 59.594 1 74.81 850 ASP B C 1
ATOM 14904 O O . ASP B 1 850 ? -23.438 22.078 59.031 1 74.81 850 ASP B O 1
ATOM 14908 N N . ILE B 1 851 ? -25.016 20.438 59 1 84.81 851 ILE B N 1
ATOM 14909 C CA . ILE B 1 851 ? -25.531 20.766 57.688 1 84.81 851 ILE B CA 1
ATOM 14910 C C . ILE B 1 851 ? -26.922 21.375 57.812 1 84.81 851 ILE B C 1
ATOM 14912 O O . ILE B 1 851 ? -27.797 20.812 58.469 1 84.81 851 ILE B O 1
ATOM 14916 N N . PRO B 1 852 ? -27.031 22.531 57.125 1 83.81 852 PRO B N 1
ATOM 14917 C CA . PRO B 1 852 ? -28.344 23.203 57.219 1 83.81 852 PRO B CA 1
ATOM 14918 C C . PRO B 1 852 ? -29.453 22.391 56.562 1 83.81 852 PRO B C 1
ATOM 14920 O O . PRO B 1 852 ? -29.25 21.781 55.5 1 83.81 852 PRO B O 1
ATOM 14923 N N . ASP B 1 853 ? -30.625 22.438 57.188 1 79 853 ASP B N 1
ATOM 14924 C CA . ASP B 1 853 ? -31.781 21.703 56.688 1 79 853 ASP B CA 1
ATOM 14925 C C . ASP B 1 853 ? -32.25 22.281 55.375 1 79 853 ASP B C 1
ATOM 14927 O O . ASP B 1 853 ? -32.875 21.562 54.562 1 79 853 ASP B O 1
ATOM 14931 N N . GLU B 1 854 ? -31.844 23.453 55.125 1 81.12 854 GLU B N 1
ATOM 14932 C CA . GLU B 1 854 ? -32.312 24.156 53.906 1 81.12 854 GLU B CA 1
ATOM 14933 C C . GLU B 1 854 ? -31.703 23.547 52.656 1 81.12 854 GLU B C 1
ATOM 14935 O O . GLU B 1 854 ? -32.219 23.734 51.562 1 81.12 854 GLU B O 1
ATOM 14940 N N . TRP B 1 855 ? -30.797 22.656 52.938 1 88.62 855 TRP B N 1
ATOM 14941 C CA . TRP B 1 855 ? -30.094 22.062 51.781 1 88.62 855 TRP B CA 1
ATOM 14942 C C . TRP B 1 855 ? -30.906 20.922 51.188 1 88.62 855 TRP B C 1
ATOM 14944 O O . TRP B 1 855 ? -30.641 20.484 50.062 1 88.62 855 TRP B O 1
ATOM 14954 N N . PHE B 1 856 ? -31.938 20.531 51.875 1 88.56 856 PHE B N 1
ATOM 14955 C CA . PHE B 1 856 ? -32.594 19.297 51.469 1 88.56 856 PHE B CA 1
ATOM 14956 C C . PHE B 1 856 ? -34.094 19.562 51.188 1 88.56 856 PHE B C 1
ATOM 14958 O O . PHE B 1 856 ? -34.75 20.266 51.969 1 88.56 856 PHE B O 1
ATOM 14965 N N . ASP B 1 857 ? -34.469 19.078 50.094 1 80.75 857 ASP B N 1
ATOM 14966 C CA . ASP B 1 857 ? -35.875 19.219 49.719 1 80.75 857 ASP B CA 1
ATOM 14967 C C . ASP B 1 857 ? -36.781 18.297 50.562 1 80.75 857 ASP B C 1
ATOM 14969 O O . ASP B 1 857 ? -36.594 17.078 50.531 1 80.75 857 ASP B O 1
ATOM 14973 N N . GLY B 1 858 ? -37.781 18.859 51.375 1 78.12 858 GLY B N 1
ATOM 14974 C CA . GLY B 1 858 ? -38.719 18.062 52.125 1 78.12 858 GLY B CA 1
ATOM 14975 C C . GLY B 1 858 ? -38.156 17.594 53.469 1 78.12 858 GLY B C 1
ATOM 14976 O O . GLY B 1 858 ? -38.656 16.625 54.031 1 78.12 858 GLY B O 1
ATOM 14977 N N . MET B 1 859 ? -37.156 18.156 53.906 1 80.06 859 MET B N 1
ATOM 14978 C CA . MET B 1 859 ? -36.5 17.734 55.125 1 80.06 859 MET B CA 1
ATOM 14979 C C . MET B 1 859 ? -37.438 17.844 56.344 1 80.06 859 MET B C 1
ATOM 14981 O O . MET B 1 859 ? -37.438 16.969 57.188 1 80.06 859 MET B O 1
ATOM 14985 N N . GLU B 1 860 ? -38.188 18.938 56.312 1 78 860 GLU B N 1
ATOM 14986 C CA . GLU B 1 860 ? -39.125 19.156 57.406 1 78 860 GLU B CA 1
ATOM 14987 C C . GLU B 1 860 ? -40.094 18 57.531 1 78 860 GLU B C 1
ATOM 14989 O O . GLU B 1 860 ? -40.344 17.5 58.625 1 78 860 GLU B O 1
ATOM 14994 N N . GLU B 1 861 ? -40.625 17.656 56.438 1 76.88 861 GLU B N 1
ATOM 14995 C CA . GLU B 1 861 ? -41.594 16.547 56.469 1 76.88 861 GLU B CA 1
ATOM 14996 C C . GLU B 1 861 ? -40.906 15.25 56.875 1 76.88 861 GLU B C 1
ATOM 14998 O O . GLU B 1 861 ? -41.531 14.43 57.562 1 76.88 861 GLU B O 1
ATOM 15003 N N . TRP B 1 862 ? -39.719 15.109 56.469 1 79.81 862 TRP B N 1
ATOM 15004 C CA . TRP B 1 862 ? -38.969 13.891 56.781 1 79.81 862 TRP B CA 1
ATOM 15005 C C . TRP B 1 862 ? -38.688 13.797 58.25 1 79.81 862 TRP B C 1
ATOM 15007 O O . TRP B 1 862 ? -38.844 12.742 58.875 1 79.81 862 TRP B O 1
ATOM 15017 N N . LEU B 1 863 ? -38.406 14.883 58.938 1 74.19 863 LEU B N 1
ATOM 15018 C CA . LEU B 1 863 ? -38.125 14.914 60.375 1 74.19 863 LEU B CA 1
ATOM 15019 C C . LEU B 1 863 ? -39.375 14.617 61.188 1 74.19 863 LEU B C 1
ATOM 15021 O O . LEU B 1 863 ? -39.312 13.898 62.188 1 74.19 863 LEU B O 1
ATOM 15025 N N . LYS B 1 864 ? -40.5 15.102 60.812 1 73.12 864 LYS B N 1
ATOM 15026 C CA . LYS B 1 864 ? -41.781 14.859 61.469 1 73.12 864 LYS B CA 1
ATOM 15027 C C . LYS B 1 864 ? -42.156 13.383 61.375 1 73.12 864 LYS B C 1
ATOM 15029 O O . LYS B 1 864 ? -42.719 12.836 62.344 1 73.12 864 LYS B O 1
ATOM 15034 N N . SER B 1 865 ? -41.719 12.891 60.375 1 72.38 865 SER B N 1
ATOM 15035 C CA . SER B 1 865 ? -42.062 11.492 60.188 1 72.38 865 SER B CA 1
ATOM 15036 C C . SER B 1 865 ? -41.281 10.586 61.125 1 72.38 865 SER B C 1
ATOM 15038 O O . SER B 1 865 ? -41.719 9.5 61.469 1 72.38 865 SER B O 1
ATOM 15040 N N . LEU B 1 866 ? -40.125 11.023 61.469 1 65.19 866 LEU B N 1
ATOM 15041 C CA . LEU B 1 866 ? -39.281 10.227 62.375 1 65.19 866 LEU B CA 1
ATOM 15042 C C . LEU B 1 866 ? -39.844 10.266 63.781 1 65.19 866 LEU B C 1
ATOM 15044 O O . LEU B 1 866 ? -39.688 9.289 64.562 1 65.19 866 LEU B O 1
ATOM 15048 N N . SER B 1 867 ? -40.344 11.414 64.375 1 60.88 867 SER B N 1
ATOM 15049 C CA . SER B 1 867 ? -40.812 11.555 65.75 1 60.88 867 SER B CA 1
ATOM 15050 C C . SER B 1 867 ? -42.031 10.656 66 1 60.88 867 SER B C 1
ATOM 15052 O O . SER B 1 867 ? -42.219 10.148 67.125 1 60.88 867 SER B O 1
ATOM 15054 N N . HIS B 1 868 ? -42.906 10.586 65.125 1 53.41 868 HIS B N 1
ATOM 15055 C CA . HIS B 1 868 ? -44.125 9.836 65.375 1 53.41 868 HIS B CA 1
ATOM 15056 C C . HIS B 1 868 ? -43.844 8.336 65.375 1 53.41 868 HIS B C 1
ATOM 15058 O O . HIS B 1 868 ? -44.75 7.535 65.562 1 53.41 868 HIS B O 1
ATOM 15064 N N . THR B 1 869 ? -42.906 7.852 64.75 1 47.75 869 THR B N 1
ATOM 15065 C CA . THR B 1 869 ? -42.844 6.406 64.562 1 47.75 869 THR B CA 1
ATOM 15066 C C . THR B 1 869 ? -42.25 5.715 65.75 1 47.75 869 THR B C 1
ATOM 15068 O O . THR B 1 869 ? -41.031 5.738 65.938 1 47.75 869 THR B O 1
ATOM 15071 N N . SER B 1 870 ? -42.938 5.637 66.812 1 42.72 870 SER B N 1
ATOM 15072 C CA . SER B 1 870 ? -42.594 4.715 67.875 1 42.72 870 SER B CA 1
ATOM 15073 C C . SER B 1 870 ? -42.281 3.322 67.375 1 42.72 870 SER B C 1
ATOM 15075 O O . SER B 1 870 ? -41.25 2.736 67.688 1 42.72 870 SER B O 1
ATOM 15077 N N . SER B 1 871 ? -43.469 2.277 67.25 1 40 871 SER B N 1
ATOM 15078 C CA . SER B 1 871 ? -43.406 0.832 67.438 1 40 871 SER B CA 1
ATOM 15079 C C . SER B 1 871 ? -42.812 0.135 66.25 1 40 871 SER B C 1
ATOM 15081 O O . SER B 1 871 ? -42.031 -0.812 66.375 1 40 871 SER B O 1
ATOM 15083 N N . ASN B 1 872 ? -43.75 -0.178 65.125 1 36.03 872 ASN B N 1
ATOM 15084 C CA . ASN B 1 872 ? -43.719 -1.374 64.312 1 36.03 872 ASN B CA 1
ATOM 15085 C C . ASN B 1 872 ? -42.469 -1.423 63.438 1 36.03 872 ASN B C 1
ATOM 15087 O O . ASN B 1 872 ? -41.938 -0.381 63.031 1 36.03 872 ASN B O 1
ATOM 15091 N N . ARG B 1 873 ? -41.938 -2.68 63.125 1 38.78 873 ARG B N 1
ATOM 15092 C CA . ARG B 1 873 ? -40.844 -3.318 62.406 1 38.78 873 ARG B CA 1
ATOM 15093 C C . ARG B 1 873 ? -40.656 -2.711 61.031 1 38.78 873 ARG B C 1
ATOM 15095 O O . ARG B 1 873 ? -39.562 -2.715 60.469 1 38.78 873 ARG B O 1
ATOM 15102 N N . ARG B 1 874 ? -41.812 -2.834 60.25 1 39.66 874 ARG B N 1
ATOM 15103 C CA . ARG B 1 874 ? -41.656 -2.51 58.844 1 39.66 874 ARG B CA 1
ATOM 15104 C C . ARG B 1 874 ? -41.219 -1.054 58.656 1 39.66 874 ARG B C 1
ATOM 15106 O O . ARG B 1 874 ? -42.031 -0.224 58.219 1 39.66 874 ARG B O 1
ATOM 15113 N N . ARG B 1 875 ? -40.812 -0.49 59.562 1 38.5 875 ARG B N 1
ATOM 15114 C CA . ARG B 1 875 ? -40.344 0.881 59.344 1 38.5 875 ARG B CA 1
ATOM 15115 C C . ARG B 1 875 ? -39.5 0.976 58.062 1 38.5 875 ARG B C 1
ATOM 15117 O O . ARG B 1 875 ? -38.344 0.603 58.062 1 38.5 875 ARG B O 1
ATOM 15124 N N . ARG B 1 876 ? -40.125 0.708 56.875 1 43.59 876 ARG B N 1
ATOM 15125 C CA . ARG B 1 876 ? -39.406 1.125 55.656 1 43.59 876 ARG B CA 1
ATOM 15126 C C . ARG B 1 876 ? -38.719 2.471 55.875 1 43.59 876 ARG B C 1
ATOM 15128 O O . ARG B 1 876 ? -39.375 3.488 56.094 1 43.59 876 ARG B O 1
ATOM 15135 N N . GLN B 1 877 ? -37.688 2.58 56.594 1 52.69 877 GLN B N 1
ATOM 15136 C CA . GLN B 1 877 ? -36.844 3.736 56.844 1 52.69 877 GLN B CA 1
ATOM 15137 C C . GLN B 1 877 ? -36.812 4.672 55.656 1 52.69 877 GLN B C 1
ATOM 15139 O O . GLN B 1 877 ? -36.438 4.266 54.562 1 52.69 877 GLN B O 1
ATOM 15144 N N . LYS B 1 878 ? -37.781 5.625 55.594 1 61.88 878 LYS B N 1
ATOM 15145 C CA . LYS B 1 878 ? -37.844 6.613 54.531 1 61.88 878 LYS B CA 1
ATOM 15146 C C . LYS B 1 878 ? -36.469 7.184 54.188 1 61.88 878 LYS B C 1
ATOM 15148 O O . LYS B 1 878 ? -35.688 7.453 55.125 1 61.88 878 LYS B O 1
ATOM 15153 N N . GLN B 1 879 ? -36.062 7.168 53 1 76.25 879 GLN B N 1
ATOM 15154 C CA . GLN B 1 879 ? -34.781 7.641 52.469 1 76.25 879 GLN B CA 1
ATOM 15155 C C . GLN B 1 879 ? -34.594 9.133 52.75 1 76.25 879 GLN B C 1
ATOM 15157 O O . GLN B 1 879 ? -35.562 9.906 52.656 1 76.25 879 GLN B O 1
ATOM 15162 N N . HIS B 1 880 ? -33.438 9.375 53.344 1 82.12 880 HIS B N 1
ATOM 15163 C CA . HIS B 1 880 ? -33.062 10.773 53.531 1 82.12 880 HIS B CA 1
ATOM 15164 C C . HIS B 1 880 ? -33.344 11.586 52.281 1 82.12 880 HIS B C 1
ATOM 15166 O O . HIS B 1 880 ? -33.125 11.102 51.156 1 82.12 880 HIS B O 1
ATOM 15172 N N . PRO B 1 881 ? -33.969 12.773 52.438 1 87.38 881 PRO B N 1
ATOM 15173 C CA . PRO B 1 881 ? -34.25 13.586 51.25 1 87.38 881 PRO B CA 1
ATOM 15174 C C . PRO B 1 881 ? -33 13.938 50.469 1 87.38 881 PRO B C 1
ATOM 15176 O O . PRO B 1 881 ? -31.906 13.961 51 1 87.38 881 PRO B O 1
ATOM 15179 N N . PHE B 1 882 ? -33.25 14.156 49.219 1 90.75 882 PHE B N 1
ATOM 15180 C CA . PHE B 1 882 ? -32.156 14.523 48.312 1 90.75 882 PHE B CA 1
ATOM 15181 C C . PHE B 1 882 ? -31.938 16.031 48.344 1 90.75 882 PHE B C 1
ATOM 15183 O O . PHE B 1 882 ? -32.812 16.797 48.719 1 90.75 882 PHE B O 1
ATOM 15190 N N . MET B 1 883 ? -30.797 16.438 48.031 1 91.62 883 MET B N 1
ATOM 15191 C CA . MET B 1 883 ? -30.453 17.844 48.031 1 91.62 883 MET B CA 1
ATOM 15192 C C . MET B 1 883 ? -31.344 18.641 47.094 1 91.62 883 MET B C 1
ATOM 15194 O O . MET B 1 883 ? -31.906 18.078 46.125 1 91.62 883 MET B O 1
ATOM 15198 N N . THR B 1 884 ? -31.438 20 47.281 1 92.31 884 THR B N 1
ATOM 15199 C CA . THR B 1 884 ? -32.25 20.859 46.438 1 92.31 884 THR B CA 1
ATOM 15200 C C . THR B 1 884 ? -31.562 21.125 45.094 1 92.31 884 THR B C 1
ATOM 15202 O O . THR B 1 884 ? -30.359 20.922 44.969 1 92.31 884 THR B O 1
ATOM 15205 N N . PHE B 1 885 ? -32.375 21.578 44.125 1 93.62 885 PHE B N 1
ATOM 15206 C CA . PHE B 1 885 ? -31.828 21.891 42.812 1 93.62 885 PHE B CA 1
ATOM 15207 C C . PHE B 1 885 ? -30.812 23.031 42.906 1 93.62 885 PHE B C 1
ATOM 15209 O O . PHE B 1 885 ? -29.797 23 42.219 1 93.62 885 PHE B O 1
ATOM 15216 N N . GLU B 1 886 ? -31.016 23.938 43.75 1 91.5 886 GLU B N 1
ATOM 15217 C CA . GLU B 1 886 ? -30.125 25.094 43.938 1 91.5 886 GLU B CA 1
ATOM 15218 C C . GLU B 1 886 ? -28.766 24.672 44.469 1 91.5 886 GLU B C 1
ATOM 15220 O O . GLU B 1 886 ? -27.734 25.234 44.094 1 91.5 886 GLU B O 1
ATOM 15225 N N . GLU B 1 887 ? -28.844 23.672 45.219 1 91.5 887 GLU B N 1
ATOM 15226 C CA . GLU B 1 887 ? -27.594 23.156 45.781 1 91.5 887 GLU B CA 1
ATOM 15227 C C . GLU B 1 887 ? -26.859 22.297 44.75 1 91.5 887 GLU B C 1
ATOM 15229 O O . GLU B 1 887 ? -25.625 22.281 44.719 1 91.5 887 GLU B O 1
ATOM 15234 N N . TYR B 1 888 ? -27.672 21.656 44 1 92.56 888 TYR B N 1
ATOM 15235 C CA . TYR B 1 888 ? -27.109 20.766 43 1 92.56 888 TYR B CA 1
ATOM 15236 C C . TYR B 1 888 ? -26.359 21.547 41.938 1 92.56 888 TYR B C 1
ATOM 15238 O O . TYR B 1 888 ? -25.25 21.172 41.531 1 92.56 888 TYR B O 1
ATOM 15246 N N . ILE B 1 889 ? -26.812 22.703 41.469 1 93.19 889 ILE B N 1
ATOM 15247 C CA . ILE B 1 889 ? -26.297 23.422 40.312 1 93.19 889 ILE B CA 1
ATOM 15248 C C . ILE B 1 889 ? -25.062 24.234 40.719 1 93.19 889 ILE B C 1
ATOM 15250 O O . ILE B 1 889 ? -24.422 24.875 39.875 1 93.19 889 ILE B O 1
ATOM 15254 N N . LEU B 1 890 ? -24.672 24.188 41.969 1 90.31 890 LEU B N 1
ATOM 15255 C CA . LEU B 1 890 ? -23.438 24.828 42.375 1 90.31 890 LEU B CA 1
ATOM 15256 C C . LEU B 1 890 ? -22.219 24.156 41.75 1 90.31 890 LEU B C 1
ATOM 15258 O O . LEU B 1 890 ? -21.141 24.734 41.719 1 90.31 890 LEU B O 1
ATOM 15262 N N . GLY B 1 891 ? -22.438 23.047 41.188 1 88.44 891 GLY B N 1
ATOM 15263 C CA . GLY B 1 891 ? -21.359 22.281 40.594 1 88.44 891 GLY B CA 1
ATOM 15264 C C . GLY B 1 891 ? -21.109 22.625 39.156 1 88.44 891 GLY B C 1
ATOM 15265 O O . GLY B 1 891 ? -20.219 22.078 38.5 1 88.44 891 GLY B O 1
ATOM 15266 N N . ARG B 1 892 ? -21.797 23.547 38.594 1 90.19 892 ARG B N 1
ATOM 15267 C CA . ARG B 1 892 ? -21.703 23.906 37.188 1 90.19 892 ARG B CA 1
ATOM 15268 C C . ARG B 1 892 ? -20.281 24.25 36.781 1 90.19 892 ARG B C 1
ATOM 15270 O O . ARG B 1 892 ? -19.781 23.797 35.75 1 90.19 892 ARG B O 1
ATOM 15277 N N . HIS B 1 893 ? -19.625 24.953 37.656 1 89.19 893 HIS B N 1
ATOM 15278 C CA . HIS B 1 893 ? -18.312 25.5 37.312 1 89.19 893 HIS B CA 1
ATOM 15279 C C . HIS B 1 893 ? -17.203 24.5 37.625 1 89.19 893 HIS B C 1
ATOM 15281 O O . HIS B 1 893 ? -16.266 24.344 36.844 1 89.19 893 HIS B O 1
ATOM 15287 N N . SER B 1 894 ? -17.344 23.641 38.625 1 87.75 894 SER B N 1
ATOM 15288 C CA . SER B 1 894 ? -16.203 22.875 39.094 1 87.75 894 SER B CA 1
ATOM 15289 C C . SER B 1 894 ? -16.453 21.375 38.969 1 87.75 894 SER B C 1
ATOM 15291 O O . SER B 1 894 ? -15.516 20.562 39.031 1 87.75 894 SER B O 1
ATOM 15293 N N . LYS B 1 895 ? -17.688 20.969 38.719 1 89.06 895 LYS B N 1
ATOM 15294 C CA . LYS B 1 895 ? -17.938 19.531 38.812 1 89.06 895 LYS B CA 1
ATOM 15295 C C . LYS B 1 895 ? -18.516 18.984 37.5 1 89.06 895 LYS B C 1
ATOM 15297 O O . LYS B 1 895 ? -18.156 17.891 37.094 1 89.06 895 LYS B O 1
ATOM 15302 N N . PHE B 1 896 ? -19.328 19.734 36.875 1 90.19 896 PHE B N 1
ATOM 15303 C CA . PHE B 1 896 ? -20.047 19.203 35.75 1 90.19 896 PHE B CA 1
ATOM 15304 C C . PHE B 1 896 ? -19.156 19.172 34.5 1 90.19 896 PHE B C 1
ATOM 15306 O O . PHE B 1 896 ? -18.797 20.219 33.969 1 90.19 896 PHE B O 1
ATOM 15313 N N . THR B 1 897 ? -18.969 18.094 33.906 1 89.12 897 THR B N 1
ATOM 15314 C CA . THR B 1 897 ? -18.047 17.906 32.812 1 89.12 897 THR B CA 1
ATOM 15315 C C . THR B 1 897 ? -18.688 18.359 31.484 1 89.12 897 THR B C 1
ATOM 15317 O O . THR B 1 897 ? -18 18.812 30.578 1 89.12 897 THR B O 1
ATOM 15320 N N . TYR B 1 898 ? -20.047 18.203 31.344 1 89.56 898 TYR B N 1
ATOM 15321 C CA . TYR B 1 898 ? -20.672 18.578 30.094 1 89.56 898 TYR B CA 1
ATOM 15322 C C . TYR B 1 898 ? -20.625 20.094 29.891 1 89.56 898 TYR B C 1
ATOM 15324 O O . TYR B 1 898 ? -20.656 20.578 28.766 1 89.56 898 TYR B O 1
ATOM 15332 N N . TRP B 1 899 ? -20.516 20.844 30.953 1 92.5 899 TRP B N 1
ATOM 15333 C CA . TRP B 1 899 ? -20.266 22.281 30.844 1 92.5 899 TRP B CA 1
ATOM 15334 C C . TRP B 1 899 ? -18.859 22.547 30.344 1 92.5 899 TRP B C 1
ATOM 15336 O O . TRP B 1 899 ? -18.641 23.453 29.531 1 92.5 899 TRP B O 1
ATOM 15346 N N . GLY B 1 900 ? -17.969 21.797 30.828 1 91.5 900 GLY B N 1
ATOM 15347 C CA . GLY B 1 900 ? -16.594 21.906 30.375 1 91.5 900 GLY B CA 1
ATOM 15348 C C . GLY B 1 900 ? -16.406 21.547 28.922 1 91.5 900 GLY B C 1
ATOM 15349 O O . GLY B 1 900 ? -15.617 22.172 28.203 1 91.5 900 GLY B O 1
ATOM 15350 N N . ASP B 1 901 ? -17.156 20.562 28.5 1 90.44 901 ASP B N 1
ATOM 15351 C CA . ASP B 1 901 ? -17.078 20.125 27.094 1 90.44 901 ASP B CA 1
ATOM 15352 C C . ASP B 1 901 ? -17.562 21.234 26.156 1 90.44 901 ASP B C 1
ATOM 15354 O O . ASP B 1 901 ? -17 21.438 25.078 1 90.44 901 ASP B O 1
ATOM 15358 N N . VAL B 1 902 ? -18.609 21.828 26.562 1 92.88 902 VAL B N 1
ATOM 15359 C CA . VAL B 1 902 ? -19.125 22.922 25.75 1 92.88 902 VAL B CA 1
ATOM 15360 C C . VAL B 1 902 ? -18.125 24.078 25.734 1 92.88 902 VAL B C 1
ATOM 15362 O O . VAL B 1 902 ? -17.906 24.688 24.688 1 92.88 902 VAL B O 1
ATOM 15365 N N . TRP B 1 903 ? -17.562 24.328 26.844 1 93.06 903 TRP B N 1
ATOM 15366 C CA . TRP B 1 903 ? -16.531 25.359 26.938 1 93.06 903 TRP B CA 1
ATOM 15367 C C . TRP B 1 903 ? -15.375 25.062 25.984 1 93.06 903 TRP B C 1
ATOM 15369 O O . TRP B 1 903 ? -14.969 25.938 25.219 1 93.06 903 TRP B O 1
ATOM 15379 N N . LYS B 1 904 ? -14.875 23.953 26.047 1 91.06 904 LYS B N 1
ATOM 15380 C CA . LYS B 1 904 ? -13.781 23.547 25.172 1 91.06 904 LYS B CA 1
ATOM 15381 C C . LYS B 1 904 ? -14.195 23.578 23.703 1 91.06 904 LYS B C 1
ATOM 15383 O O . LYS B 1 904 ? -13.43 24.016 22.844 1 91.06 904 LYS B O 1
ATOM 15388 N N . GLY B 1 905 ? -15.352 23.094 23.422 1 90.44 905 GLY B N 1
ATOM 15389 C CA . GLY B 1 905 ? -15.859 23.078 22.062 1 90.44 905 GLY B CA 1
ATOM 15390 C C . GLY B 1 905 ? -15.961 24.469 21.453 1 90.44 905 GLY B C 1
ATOM 15391 O O . GLY B 1 905 ? -15.688 24.641 20.266 1 90.44 905 GLY B O 1
ATOM 15392 N N . LEU B 1 906 ? -16.297 25.406 22.281 1 92.5 906 LEU B N 1
ATOM 15393 C CA . LEU B 1 906 ? -16.453 26.781 21.797 1 92.5 906 LEU B CA 1
ATOM 15394 C C . LEU B 1 906 ? -15.086 27.391 21.453 1 92.5 906 LEU B C 1
ATOM 15396 O O . LEU B 1 906 ? -15 28.297 20.625 1 92.5 906 LEU B O 1
ATOM 15400 N N . ALA B 1 907 ? -14.055 26.859 22 1 90.5 907 ALA B N 1
ATOM 15401 C CA . ALA B 1 907 ? -12.711 27.391 21.781 1 90.5 907 ALA B CA 1
ATOM 15402 C C . ALA B 1 907 ? -12.047 26.734 20.578 1 90.5 907 ALA B C 1
ATOM 15404 O O . ALA B 1 907 ? -11.016 27.203 20.078 1 90.5 907 ALA B O 1
ATOM 15405 N N . GLU B 1 908 ? -12.656 25.766 19.984 1 89.81 908 GLU B N 1
ATOM 15406 C CA . GLU B 1 908 ? -12.039 25.016 18.906 1 89.81 908 GLU B CA 1
ATOM 15407 C C . GLU B 1 908 ? -12.617 25.438 17.547 1 89.81 908 GLU B C 1
ATOM 15409 O O . GLU B 1 908 ? -13.75 25.891 17.469 1 89.81 908 GLU B O 1
ATOM 15414 N N . THR B 1 909 ? -11.766 25.266 16.484 1 90.06 909 THR B N 1
ATOM 15415 C CA . THR B 1 909 ? -12.203 25.484 15.117 1 90.06 909 THR B CA 1
ATOM 15416 C C . THR B 1 909 ? -12.883 24.234 14.555 1 90.06 909 THR B C 1
ATOM 15418 O O . THR B 1 909 ? -12.445 23.109 14.82 1 90.06 909 THR B O 1
ATOM 15421 N N . PRO B 1 910 ? -13.93 24.406 13.844 1 87.25 910 PRO B N 1
ATOM 15422 C CA . PRO B 1 910 ? -14.547 23.234 13.227 1 87.25 910 PRO B CA 1
ATOM 15423 C C . PRO B 1 910 ? -13.641 22.547 12.211 1 87.25 910 PRO B C 1
ATOM 15425 O O . PRO B 1 910 ? -13.07 23.219 11.336 1 87.25 910 PRO B O 1
ATOM 15428 N N . VAL B 1 911 ? -13.391 21.203 12.258 1 76.94 911 VAL B N 1
ATOM 15429 C CA . VAL B 1 911 ? -12.398 20.531 11.422 1 76.94 911 VAL B CA 1
ATOM 15430 C C . VAL B 1 911 ? -13.07 19.453 10.57 1 76.94 911 VAL B C 1
ATOM 15432 O O . VAL B 1 911 ? -12.398 18.703 9.859 1 76.94 911 VAL B O 1
ATOM 15435 N N . SER B 1 912 ? -14.391 19.234 10.531 1 60.5 912 SER B N 1
ATOM 15436 C CA . SER B 1 912 ? -15.055 18.125 9.859 1 60.5 912 SER B CA 1
ATOM 15437 C C . SER B 1 912 ? -14.711 18.094 8.375 1 60.5 912 SER B C 1
ATOM 15439 O O . SER B 1 912 ? -14.602 17.016 7.785 1 60.5 912 SER B O 1
ATOM 15441 N N . SER B 1 913 ? -14.547 19.25 7.875 1 63.28 913 SER B N 1
ATOM 15442 C CA . SER B 1 913 ? -14.422 19.312 6.426 1 63.28 913 SER B CA 1
ATOM 15443 C C . SER B 1 913 ? -12.961 19.438 6.004 1 63.28 913 SER B C 1
ATOM 15445 O O . SER B 1 913 ? -12.664 19.578 4.816 1 63.28 913 SER B O 1
ATOM 15447 N N . LEU B 1 914 ? -12.164 19.531 7.055 1 62.47 914 LEU B N 1
ATOM 15448 C CA . LEU B 1 914 ? -10.75 19.609 6.699 1 62.47 914 LEU B CA 1
ATOM 15449 C C . LEU B 1 914 ? -10.336 18.391 5.879 1 62.47 914 LEU B C 1
ATOM 15451 O O . LEU B 1 914 ? -9.234 18.344 5.332 1 62.47 914 LEU B O 1
ATOM 15455 N N . ARG B 1 915 ? -11.367 17.594 5.461 1 63.25 915 ARG B N 1
ATOM 15456 C CA . ARG B 1 915 ? -11.094 16.312 4.816 1 63.25 915 ARG B CA 1
ATOM 15457 C C . ARG B 1 915 ? -11.453 16.359 3.336 1 63.25 915 ARG B C 1
ATOM 15459 O O . ARG B 1 915 ? -11.328 15.359 2.631 1 63.25 915 ARG B O 1
ATOM 15466 N N . TYR B 1 916 ? -11.57 17.656 2.699 1 77.06 916 TYR B N 1
ATOM 15467 C CA . TYR B 1 916 ? -11.844 17.625 1.267 1 77.06 916 TYR B CA 1
ATOM 15468 C C . TYR B 1 916 ? -11.484 16.281 0.658 1 77.06 916 TYR B C 1
ATOM 15470 O O . TYR B 1 916 ? -10.375 15.773 0.875 1 77.06 916 TYR B O 1
ATOM 15478 N N . ALA B 1 917 ? -12.5 15.75 0.033 1 79.12 917 ALA B N 1
ATOM 15479 C CA . ALA B 1 917 ? -12.25 14.477 -0.636 1 79.12 917 ALA B CA 1
ATOM 15480 C C . ALA B 1 917 ? -11.516 14.68 -1.958 1 79.12 917 ALA B C 1
ATOM 15482 O O . ALA B 1 917 ? -11.805 15.633 -2.691 1 79.12 917 ALA B O 1
ATOM 15483 N N . LEU B 1 918 ? -10.516 13.875 -2.221 1 87.38 918 LEU B N 1
ATOM 15484 C CA . LEU B 1 918 ? -9.719 13.984 -3.438 1 87.38 918 LEU B CA 1
ATOM 15485 C C . LEU B 1 918 ? -10.156 12.945 -4.469 1 87.38 918 LEU B C 1
ATOM 15487 O O . LEU B 1 918 ? -10.578 11.844 -4.105 1 87.38 918 LEU B O 1
ATOM 15491 N N . PRO B 1 919 ? -10.133 13.344 -5.734 1 86.31 919 PRO B N 1
ATOM 15492 C CA . PRO B 1 919 ? -10.375 12.352 -6.789 1 86.31 919 PRO B CA 1
ATOM 15493 C C . PRO B 1 919 ? -9.367 11.203 -6.758 1 86.31 919 PRO B C 1
ATOM 15495 O O . PRO B 1 919 ? -8.227 11.391 -6.32 1 86.31 919 PRO B O 1
ATOM 15498 N N . GLU B 1 920 ? -9.781 10.055 -7.238 1 80.56 920 GLU B N 1
ATOM 15499 C CA . GLU B 1 920 ? -8.938 8.859 -7.219 1 80.56 920 GLU B CA 1
ATOM 15500 C C . GLU B 1 920 ? -7.645 9.086 -8 1 80.56 920 GLU B C 1
ATOM 15502 O O . GLU B 1 920 ? -6.594 8.547 -7.637 1 80.56 920 GLU B O 1
ATOM 15507 N N . ARG B 1 921 ? -7.738 9.773 -9.062 1 84.38 921 ARG B N 1
ATOM 15508 C CA . ARG B 1 921 ? -6.559 10.047 -9.875 1 84.38 921 ARG B CA 1
ATOM 15509 C C . ARG B 1 921 ? -5.473 10.734 -9.055 1 84.38 921 ARG B C 1
ATOM 15511 O O . ARG B 1 921 ? -4.285 10.438 -9.211 1 84.38 921 ARG B O 1
ATOM 15518 N N . ILE B 1 922 ? -5.91 11.688 -8.195 1 88.75 922 ILE B N 1
ATOM 15519 C CA . ILE B 1 922 ? -4.973 12.43 -7.359 1 88.75 922 ILE B CA 1
ATOM 15520 C C . ILE B 1 922 ? -4.418 11.523 -6.27 1 88.75 922 ILE B C 1
ATOM 15522 O O . ILE B 1 922 ? -3.213 11.516 -6.008 1 88.75 922 ILE B O 1
ATOM 15526 N N . SER B 1 923 ? -5.297 10.75 -5.688 1 83.44 923 SER B N 1
ATOM 15527 C CA . SER B 1 923 ? -4.879 9.844 -4.625 1 83.44 923 SER B CA 1
ATOM 15528 C C . SER B 1 923 ? -3.865 8.82 -5.137 1 83.44 923 SER B C 1
ATOM 15530 O O . SER B 1 923 ? -2.891 8.508 -4.449 1 83.44 923 SER B O 1
ATOM 15532 N N . LYS B 1 924 ? -4.082 8.352 -6.391 1 79.56 924 LYS B N 1
ATOM 15533 C CA . LYS B 1 924 ? -3.16 7.395 -7 1 79.56 924 LYS B CA 1
ATOM 15534 C C . LYS B 1 924 ? -1.812 8.047 -7.297 1 79.56 924 LYS B C 1
ATOM 15536 O O . LYS B 1 924 ? -0.763 7.43 -7.098 1 79.56 924 LYS B O 1
ATOM 15541 N N . ALA B 1 925 ? -1.868 9.25 -7.789 1 84.56 925 ALA B N 1
ATOM 15542 C CA . ALA B 1 925 ? -0.641 9.977 -8.117 1 84.56 925 ALA B CA 1
ATOM 15543 C C . ALA B 1 925 ? 0.178 10.258 -6.859 1 84.56 925 ALA B C 1
ATOM 15545 O O . ALA B 1 925 ? 1.41 10.219 -6.891 1 84.56 925 ALA B O 1
ATOM 15546 N N . LEU B 1 926 ? -0.506 10.633 -5.754 1 84.94 926 LEU B N 1
ATOM 15547 C CA . LEU B 1 926 ? 0.172 10.898 -4.488 1 84.94 926 LEU B CA 1
ATOM 15548 C C . LEU B 1 926 ? 0.878 9.648 -3.979 1 84.94 926 LEU B C 1
ATOM 15550 O O . LEU B 1 926 ? 1.992 9.727 -3.455 1 84.94 926 LEU B O 1
ATOM 15554 N N . LEU B 1 927 ? 0.271 8.508 -4.168 1 74.62 927 LEU B N 1
ATOM 15555 C CA . LEU B 1 927 ? 0.818 7.25 -3.678 1 74.62 927 LEU B CA 1
ATOM 15556 C C . LEU B 1 927 ? 2.074 6.863 -4.453 1 74.62 927 LEU B C 1
ATOM 15558 O O . LEU B 1 927 ? 2.982 6.238 -3.9 1 74.62 927 LEU B O 1
ATOM 15562 N N . TRP B 1 928 ? 2.123 7.168 -5.738 1 71.62 928 TRP B N 1
ATOM 15563 C CA . TRP B 1 928 ? 3.207 6.715 -6.602 1 71.62 928 TRP B CA 1
ATOM 15564 C C . TRP B 1 928 ? 4.352 7.723 -6.613 1 71.62 928 TRP B C 1
ATOM 15566 O O . TRP B 1 928 ? 5.391 7.488 -7.238 1 71.62 928 TRP B O 1
ATOM 15576 N N . SER B 1 929 ? 4.145 8.836 -5.906 1 73.06 929 SER B N 1
ATOM 15577 C CA . SER B 1 929 ? 5.188 9.859 -5.875 1 73.06 929 SER B CA 1
ATOM 15578 C C . SER B 1 929 ? 6.227 9.547 -4.805 1 73.06 929 SER B C 1
ATOM 15580 O O . SER B 1 929 ? 5.914 8.922 -3.787 1 73.06 929 SER B O 1
ATOM 15582 N N . SER B 1 930 ? 7.469 9.633 -5.145 1 62.09 930 SER B N 1
ATOM 15583 C CA . SER B 1 930 ? 8.547 9.469 -4.168 1 62.09 930 SER B CA 1
ATOM 15584 C C . SER B 1 930 ? 8.641 10.672 -3.238 1 62.09 930 SER B C 1
ATOM 15586 O O . SER B 1 930 ? 8.68 11.812 -3.697 1 62.09 930 SER B O 1
ATOM 15588 N N . TYR B 1 931 ? 8.242 10.438 -2.023 1 60.38 931 TYR B N 1
ATOM 15589 C CA . TYR B 1 931 ? 8.227 11.57 -1.113 1 60.38 931 TYR B CA 1
ATOM 15590 C C . TYR B 1 931 ? 9.375 11.5 -0.12 1 60.38 931 TYR B C 1
ATOM 15592 O O . TYR B 1 931 ? 9.758 10.414 0.318 1 60.38 931 TYR B O 1
ATOM 15600 N N . SER B 1 932 ? 10.039 12.562 -0.141 1 55.09 932 SER B N 1
ATOM 15601 C CA . SER B 1 932 ? 10.945 12.766 0.987 1 55.09 932 SER B CA 1
ATOM 15602 C C . SER B 1 932 ? 10.219 13.414 2.162 1 55.09 932 SER B C 1
ATOM 15604 O O . SER B 1 932 ? 9.117 13.945 2.006 1 55.09 932 SER B O 1
ATOM 15606 N N . SER B 1 933 ? 10.656 13.336 3.285 1 51.84 933 SER B N 1
ATOM 15607 C CA . SER B 1 933 ? 10.078 13.922 4.488 1 51.84 933 SER B CA 1
ATOM 15608 C C . SER B 1 933 ? 9.938 15.438 4.359 1 51.84 933 SER B C 1
ATOM 15610 O O . SER B 1 933 ? 9.062 16.047 4.977 1 51.84 933 SER B O 1
ATOM 15612 N N . VAL B 1 934 ? 10.703 15.992 3.449 1 56.69 934 VAL B N 1
ATOM 15613 C CA . VAL B 1 934 ? 10.773 17.453 3.404 1 56.69 934 VAL B CA 1
ATOM 15614 C C . VAL B 1 934 ? 9.898 17.969 2.262 1 56.69 934 VAL B C 1
ATOM 15616 O O . VAL B 1 934 ? 9.789 19.188 2.068 1 56.69 934 VAL B O 1
ATOM 15619 N N . ASP B 1 935 ? 9.078 17.047 1.753 1 70.44 935 ASP B N 1
ATOM 15620 C CA . ASP B 1 935 ? 8.297 17.469 0.594 1 70.44 935 ASP B CA 1
ATOM 15621 C C . ASP B 1 935 ? 7.016 18.188 1.024 1 70.44 935 ASP B C 1
ATOM 15623 O O . ASP B 1 935 ? 6.523 17.969 2.133 1 70.44 935 ASP B O 1
ATOM 15627 N N . TRP B 1 936 ? 6.672 19.203 0.314 1 80 936 TRP B N 1
ATOM 15628 C CA . TRP B 1 936 ? 5.504 20.031 0.613 1 80 936 TRP B CA 1
ATOM 15629 C C . TRP B 1 936 ? 4.227 19.203 0.568 1 80 936 TRP B C 1
ATOM 15631 O O . TRP B 1 936 ? 3.236 19.547 1.222 1 80 936 TRP B O 1
ATOM 15641 N N . LEU B 1 937 ? 4.316 18.047 -0.26 1 87.88 937 LEU B N 1
ATOM 15642 C CA . LEU B 1 937 ? 3.189 17.125 -0.304 1 87.88 937 LEU B CA 1
ATOM 15643 C C . LEU B 1 937 ? 3.555 15.797 0.332 1 87.88 937 LEU B C 1
ATOM 15645 O O . LEU B 1 937 ? 4.723 15.391 0.32 1 87.88 937 LEU B O 1
ATOM 15649 N N . LYS B 1 938 ? 2.523 15.18 0.945 1 83.88 938 LYS B N 1
ATOM 15650 C CA . LYS B 1 938 ? 2.725 13.883 1.584 1 83.88 938 LYS B CA 1
ATOM 15651 C C . LYS B 1 938 ? 1.95 12.789 0.858 1 83.88 938 LYS B C 1
ATOM 15653 O O . LYS B 1 938 ? 1.008 13.07 0.116 1 83.88 938 LYS B O 1
ATOM 15658 N N . ARG B 1 939 ? 2.35 11.602 1.086 1 78.69 939 ARG B N 1
ATOM 15659 C CA . ARG B 1 939 ? 1.792 10.43 0.422 1 78.69 939 ARG B CA 1
ATOM 15660 C C . ARG B 1 939 ? 0.353 10.188 0.861 1 78.69 939 ARG B C 1
ATOM 15662 O O . ARG B 1 939 ? -0.501 9.844 0.042 1 78.69 939 ARG B O 1
ATOM 15669 N N . ASP B 1 940 ? 0.181 10.383 2.137 1 76.44 940 ASP B N 1
ATOM 15670 C CA . ASP B 1 940 ? -1.134 10.078 2.695 1 76.44 940 ASP B CA 1
ATOM 15671 C C . ASP B 1 940 ? -2.016 11.328 2.732 1 76.44 940 ASP B C 1
ATOM 15673 O O . ASP B 1 940 ? -1.517 12.438 2.912 1 76.44 940 ASP B O 1
ATOM 15677 N N . TYR B 1 941 ? -3.236 11.07 2.539 1 77.44 941 TYR B N 1
ATOM 15678 C CA . TYR B 1 941 ? -4.238 12.133 2.588 1 77.44 941 TYR B CA 1
ATOM 15679 C C . TYR B 1 941 ? -4.152 12.906 3.9 1 77.44 941 TYR B C 1
ATOM 15681 O O . TYR B 1 941 ? -4.184 14.133 3.906 1 77.44 941 TYR B O 1
ATOM 15689 N N . SER B 1 942 ? -3.939 12.188 4.988 1 74.31 942 SER B N 1
ATOM 15690 C CA . SER B 1 942 ? -4.02 12.789 6.316 1 74.31 942 SER B CA 1
ATOM 15691 C C . SER B 1 942 ? -2.771 13.609 6.629 1 74.31 942 SER B C 1
ATOM 15693 O O . SER B 1 942 ? -2.811 14.516 7.469 1 74.31 942 SER B O 1
ATOM 15695 N N . GLY B 1 943 ? -1.795 13.328 5.918 1 76.81 943 GLY B N 1
ATOM 15696 C CA . GLY B 1 943 ? -0.555 14.047 6.168 1 76.81 943 GLY B CA 1
ATOM 15697 C C . GLY B 1 943 ? -0.506 15.414 5.504 1 76.81 943 GLY B C 1
ATOM 15698 O O . GLY B 1 943 ? 0.306 16.266 5.879 1 76.81 943 GLY B O 1
ATOM 15699 N N . ASN B 1 944 ? -1.404 15.688 4.586 1 86.62 944 ASN B N 1
ATOM 15700 C CA . ASN B 1 944 ? -1.418 16.969 3.898 1 86.62 944 ASN B CA 1
ATOM 15701 C C . ASN B 1 944 ? -2.277 18 4.637 1 86.62 944 ASN B C 1
ATOM 15703 O O . ASN B 1 944 ? -3.35 17.656 5.141 1 86.62 944 ASN B O 1
ATOM 15707 N N . THR B 1 945 ? -1.752 19.203 4.828 1 86.5 945 THR B N 1
ATOM 15708 C CA . THR B 1 945 ? -2.479 20.297 5.48 1 86.5 945 THR B CA 1
ATOM 15709 C C . THR B 1 945 ? -3.715 20.672 4.676 1 86.5 945 THR B C 1
ATOM 15711 O O . THR B 1 945 ? -3.805 20.375 3.482 1 86.5 945 THR B O 1
ATOM 15714 N N . PRO B 1 946 ? -4.676 21.375 5.293 1 87.5 946 PRO B N 1
ATOM 15715 C CA . PRO B 1 946 ? -5.871 21.812 4.566 1 87.5 946 PRO B CA 1
ATOM 15716 C C . PRO B 1 946 ? -5.543 22.688 3.361 1 87.5 946 PRO B C 1
ATOM 15718 O O . PRO B 1 946 ? -6.238 22.641 2.346 1 87.5 946 PRO B O 1
ATOM 15721 N N . TYR B 1 947 ? -4.508 23.438 3.551 1 91.81 947 TYR B N 1
ATOM 15722 C CA . TYR B 1 947 ? -4.102 24.281 2.438 1 91.81 947 TYR B CA 1
ATOM 15723 C C . TYR B 1 947 ? -3.76 23.453 1.208 1 91.81 947 TYR B C 1
ATOM 15725 O O . TYR B 1 947 ? -4.273 23.703 0.116 1 91.81 947 TYR B O 1
ATOM 15733 N N . TRP B 1 948 ? -3.006 22.5 1.341 1 91.94 948 TRP B N 1
ATOM 15734 C CA . TRP B 1 948 ? -2.539 21.703 0.204 1 91.94 948 TRP B CA 1
ATOM 15735 C C . TRP B 1 948 ? -3.615 20.734 -0.259 1 91.94 948 TRP B C 1
ATOM 15737 O O . TRP B 1 948 ? -3.68 20.391 -1.44 1 91.94 948 TRP B O 1
ATOM 15747 N N . ARG B 1 949 ? -4.457 20.297 0.611 1 91.12 949 ARG B N 1
ATOM 15748 C CA . ARG B 1 949 ? -5.598 19.484 0.175 1 91.12 949 ARG B CA 1
ATOM 15749 C C . ARG B 1 949 ? -6.508 20.281 -0.75 1 91.12 949 ARG B C 1
ATOM 15751 O O . ARG B 1 949 ? -7.047 19.75 -1.718 1 91.12 949 ARG B O 1
ATOM 15758 N N . SER B 1 950 ? -6.668 21.578 -0.348 1 92.38 950 SER B N 1
ATOM 15759 C CA . SER B 1 950 ? -7.457 22.453 -1.202 1 92.38 950 SER B CA 1
ATOM 15760 C C . SER B 1 950 ? -6.793 22.641 -2.562 1 92.38 950 SER B C 1
ATOM 15762 O O . SER B 1 950 ? -7.469 22.688 -3.59 1 92.38 950 SER B O 1
ATOM 15764 N N . TRP B 1 951 ? -5.465 22.766 -2.557 1 94.06 951 TRP B N 1
ATOM 15765 C CA . TRP B 1 951 ? -4.723 22.875 -3.807 1 94.06 951 TRP B CA 1
ATOM 15766 C C . TRP B 1 951 ? -4.844 21.609 -4.637 1 94.06 951 TRP B C 1
ATOM 15768 O O . TRP B 1 951 ? -5.035 21.672 -5.855 1 94.06 951 TRP B O 1
ATOM 15778 N N . LEU B 1 952 ? -4.715 20.438 -4.02 1 92.62 952 LEU B N 1
ATOM 15779 C CA . LEU B 1 952 ? -4.801 19.156 -4.699 1 92.62 952 LEU B CA 1
ATOM 15780 C C . LEU B 1 952 ? -6.172 18.969 -5.344 1 92.62 952 LEU B C 1
ATOM 15782 O O . LEU B 1 952 ? -6.273 18.469 -6.465 1 92.62 952 LEU B O 1
ATOM 15786 N N . LEU B 1 953 ? -7.223 19.359 -4.648 1 91.75 953 LEU B N 1
ATOM 15787 C CA . LEU B 1 953 ? -8.586 19.203 -5.145 1 91.75 953 LEU B CA 1
ATOM 15788 C C . LEU B 1 953 ? -8.844 20.125 -6.332 1 91.75 953 LEU B C 1
ATOM 15790 O O . LEU B 1 953 ? -9.484 19.719 -7.309 1 91.75 953 LEU B O 1
ATOM 15794 N N . SER B 1 954 ? -8.32 21.359 -6.234 1 93.69 954 SER B N 1
ATOM 15795 C CA . SER B 1 954 ? -8.664 22.359 -7.238 1 93.69 954 SER B CA 1
ATOM 15796 C C . SER B 1 954 ? -7.672 22.344 -8.398 1 93.69 954 SER B C 1
ATOM 15798 O O . SER B 1 954 ? -8.062 22.422 -9.562 1 93.69 954 SER B O 1
ATOM 15800 N N . PHE B 1 955 ? -6.367 22.266 -8.109 1 95.06 955 PHE B N 1
ATOM 15801 C CA . PHE B 1 955 ? -5.359 22.453 -9.141 1 95.06 955 PHE B CA 1
ATOM 15802 C C . PHE B 1 955 ? -4.535 21.188 -9.344 1 95.06 955 PHE B C 1
ATOM 15804 O O . PHE B 1 955 ? -3.709 21.125 -10.258 1 95.06 955 PHE B O 1
ATOM 15811 N N . GLY B 1 956 ? -4.738 20.172 -8.508 1 92.69 956 GLY B N 1
ATOM 15812 C CA . GLY B 1 956 ? -3.945 18.953 -8.57 1 92.69 956 GLY B CA 1
ATOM 15813 C C . GLY B 1 956 ? -4 18.266 -9.922 1 92.69 956 GLY B C 1
ATOM 15814 O O . GLY B 1 956 ? -2.973 17.844 -10.445 1 92.69 956 GLY B O 1
ATOM 15815 N N . GLU B 1 957 ? -5.16 18.156 -10.508 1 92.56 957 GLU B N 1
ATOM 15816 C CA . GLU B 1 957 ? -5.32 17.484 -11.789 1 92.56 957 GLU B CA 1
ATOM 15817 C C . GLU B 1 957 ? -4.656 18.25 -12.922 1 92.56 957 GLU B C 1
ATOM 15819 O O . GLU B 1 957 ? -4.121 17.672 -13.859 1 92.56 957 GLU B O 1
ATOM 15824 N N . GLN B 1 958 ? -4.711 19.562 -12.82 1 92.5 958 GLN B N 1
ATOM 15825 C CA . GLN B 1 958 ? -4.027 20.391 -13.812 1 92.5 958 GLN B CA 1
ATOM 15826 C C . GLN B 1 958 ? -2.518 20.156 -13.766 1 92.5 958 GLN B C 1
ATOM 15828 O O . GLN B 1 958 ? -1.861 20.109 -14.812 1 92.5 958 GLN B O 1
ATOM 15833 N N . ALA B 1 959 ? -2.023 20.078 -12.547 1 93.69 959 ALA B N 1
ATOM 15834 C CA . ALA B 1 959 ? -0.598 19.812 -12.383 1 93.69 959 ALA B CA 1
ATOM 15835 C C . ALA B 1 959 ? -0.222 18.438 -12.961 1 93.69 959 ALA B C 1
ATOM 15837 O O . ALA B 1 959 ? 0.82 18.312 -13.609 1 93.69 959 ALA B O 1
ATOM 15838 N N . LEU B 1 960 ? -1.049 17.438 -12.773 1 91.12 960 LEU B N 1
ATOM 15839 C CA . LEU B 1 960 ? -0.792 16.094 -13.289 1 91.12 960 LEU B CA 1
ATOM 15840 C C . LEU B 1 960 ? -0.826 16.094 -14.812 1 91.12 960 LEU B C 1
ATOM 15842 O O . LEU B 1 960 ? -0.028 15.398 -15.453 1 91.12 960 LEU B O 1
ATOM 15846 N N . ASP B 1 961 ? -1.764 16.781 -15.383 1 90.69 961 ASP B N 1
ATOM 15847 C CA . ASP B 1 961 ? -1.89 16.828 -16.828 1 90.69 961 ASP B CA 1
ATOM 15848 C C . ASP B 1 961 ? -0.698 17.547 -17.453 1 90.69 961 ASP B C 1
ATOM 15850 O O . ASP B 1 961 ? -0.21 17.141 -18.516 1 90.69 961 ASP B O 1
ATOM 15854 N N . ALA B 1 962 ? -0.255 18.547 -16.781 1 91.44 962 ALA B N 1
ATOM 15855 C CA . ALA B 1 962 ? 0.816 19.375 -17.344 1 91.44 962 ALA B CA 1
ATOM 15856 C C . ALA B 1 962 ? 2.18 18.734 -17.109 1 91.44 962 ALA B C 1
ATOM 15858 O O . ALA B 1 962 ? 2.998 18.641 -18.016 1 91.44 962 ALA B O 1
ATOM 15859 N N . PHE B 1 963 ? 2.424 18.203 -15.898 1 91.38 963 PHE B N 1
ATOM 15860 C CA . PHE B 1 963 ? 3.783 17.812 -15.531 1 91.38 963 PHE B CA 1
ATOM 15861 C C . PHE B 1 963 ? 3.869 16.312 -15.273 1 91.38 963 PHE B C 1
ATOM 15863 O O . PHE B 1 963 ? 4.965 15.773 -15.125 1 91.38 963 PHE B O 1
ATOM 15870 N N . GLY B 1 964 ? 2.754 15.609 -15.234 1 87.12 964 GLY B N 1
ATOM 15871 C CA . GLY B 1 964 ? 2.752 14.18 -14.977 1 87.12 964 GLY B CA 1
ATOM 15872 C C . GLY B 1 964 ? 2.906 13.844 -13.508 1 87.12 964 GLY B C 1
ATOM 15873 O O . GLY B 1 964 ? 2.75 12.688 -13.109 1 87.12 964 GLY B O 1
ATOM 15874 N N . GLY B 1 965 ? 3.207 14.812 -12.695 1 86.75 965 GLY B N 1
ATOM 15875 C CA . GLY B 1 965 ? 3.379 14.695 -11.258 1 86.75 965 GLY B CA 1
ATOM 15876 C C . GLY B 1 965 ? 3.33 16.031 -10.547 1 86.75 965 GLY B C 1
ATOM 15877 O O . GLY B 1 965 ? 2.908 17.031 -11.117 1 86.75 965 GLY B O 1
ATOM 15878 N N . PHE B 1 966 ? 3.73 16 -9.297 1 89.06 966 PHE B N 1
ATOM 15879 C CA . PHE B 1 966 ? 3.637 17.219 -8.5 1 89.06 966 PHE B CA 1
ATOM 15880 C C . PHE B 1 966 ? 5.008 17.859 -8.32 1 89.06 966 PHE B C 1
ATOM 15882 O O . PHE B 1 966 ? 5.148 18.859 -7.621 1 89.06 966 PHE B O 1
ATOM 15889 N N . LYS B 1 967 ? 6.004 17.25 -8.969 1 83.44 967 LYS B N 1
ATOM 15890 C CA . LYS B 1 967 ? 7.359 17.797 -8.922 1 83.44 967 LYS B CA 1
ATOM 15891 C C . LYS B 1 967 ? 7.805 18.266 -10.305 1 83.44 967 LYS B C 1
ATOM 15893 O O . LYS B 1 967 ? 7.688 17.531 -11.281 1 83.44 967 LYS B O 1
ATOM 15898 N N . ILE B 1 968 ? 8.211 19.438 -10.414 1 85.44 968 ILE B N 1
ATOM 15899 C CA . ILE B 1 968 ? 8.664 19.969 -11.695 1 85.44 968 ILE B CA 1
ATOM 15900 C C . ILE B 1 968 ? 10.156 19.719 -11.867 1 85.44 968 ILE B C 1
ATOM 15902 O O . ILE B 1 968 ? 10.617 19.406 -12.969 1 85.44 968 ILE B O 1
ATOM 15906 N N . THR B 1 969 ? 10.883 20.016 -10.758 1 80 969 THR B N 1
ATOM 15907 C CA . THR B 1 969 ? 12.336 19.859 -10.82 1 80 969 THR B CA 1
ATOM 15908 C C . THR B 1 969 ? 12.875 19.344 -9.492 1 80 969 THR B C 1
ATOM 15910 O O . THR B 1 969 ? 12.211 19.453 -8.461 1 80 969 THR B O 1
ATOM 15913 N N . GLU B 1 970 ? 14.016 18.703 -9.586 1 69.81 970 GLU B N 1
ATOM 15914 C CA . GLU B 1 970 ? 14.68 18.266 -8.359 1 69.81 970 GLU B CA 1
ATOM 15915 C C . GLU B 1 970 ? 15.328 19.453 -7.641 1 69.81 970 GLU B C 1
ATOM 15917 O O . GLU B 1 970 ? 15.859 20.359 -8.281 1 69.81 970 GLU B O 1
ATOM 15922 N N . GLU B 1 971 ? 15.32 19.453 -6.422 1 68.56 971 GLU B N 1
ATOM 15923 C CA . GLU B 1 971 ? 15.812 20.531 -5.562 1 68.56 971 GLU B CA 1
ATOM 15924 C C . GLU B 1 971 ? 17.297 20.812 -5.812 1 68.56 971 GLU B C 1
ATOM 15926 O O . GLU B 1 971 ? 17.75 21.953 -5.703 1 68.56 971 GLU B O 1
ATOM 15931 N N . VAL B 1 972 ? 17.922 19.75 -6.238 1 64.88 972 VAL B N 1
ATOM 15932 C CA . VAL B 1 972 ? 19.375 19.844 -6.375 1 64.88 972 VAL B CA 1
ATOM 15933 C C . VAL B 1 972 ? 19.719 20.734 -7.566 1 64.88 972 VAL B C 1
ATOM 15935 O O . VAL B 1 972 ? 20.781 21.375 -7.59 1 64.88 972 VAL B O 1
ATOM 15938 N N . ARG B 1 973 ? 18.797 20.984 -8.367 1 75.88 973 ARG B N 1
ATOM 15939 C CA . ARG B 1 973 ? 19.062 21.75 -9.578 1 75.88 973 ARG B CA 1
ATOM 15940 C C . ARG B 1 973 ? 18.75 23.219 -9.359 1 75.88 973 ARG B C 1
ATOM 15942 O O . ARG B 1 973 ? 19.172 24.078 -10.141 1 75.88 973 ARG B O 1
ATOM 15949 N N . LEU B 1 974 ? 18.031 23.531 -8.273 1 81.81 974 LEU B N 1
ATOM 15950 C CA . LEU B 1 974 ? 17.594 24.891 -7.996 1 81.81 974 LEU B CA 1
ATOM 15951 C C . LEU B 1 974 ? 18.594 25.594 -7.082 1 81.81 974 LEU B C 1
ATOM 15953 O O . LEU B 1 974 ? 19.359 24.938 -6.379 1 81.81 974 LEU B O 1
ATOM 15957 N N . PRO B 1 975 ? 18.672 26.875 -7.25 1 83.25 975 PRO B N 1
ATOM 15958 C CA . PRO B 1 975 ? 19.531 27.625 -6.336 1 83.25 975 PRO B CA 1
ATOM 15959 C C . PRO B 1 975 ? 18.969 27.703 -4.918 1 83.25 975 PRO B C 1
ATOM 15961 O O . PRO B 1 975 ? 18.453 28.734 -4.508 1 83.25 975 PRO B O 1
ATOM 15964 N N . THR B 1 976 ? 19.156 26.703 -4.215 1 79.31 976 THR B N 1
ATOM 15965 C CA . THR B 1 976 ? 18.516 26.5 -2.914 1 79.31 976 THR B CA 1
ATOM 15966 C C . THR B 1 976 ? 18.969 27.594 -1.936 1 79.31 976 THR B C 1
ATOM 15968 O O . THR B 1 976 ? 18.172 28.062 -1.126 1 79.31 976 THR B O 1
ATOM 15971 N N . ALA B 1 977 ? 20.203 28.031 -1.975 1 72.75 977 ALA B N 1
ATOM 15972 C CA . ALA B 1 977 ? 20.719 29.016 -1.027 1 72.75 977 ALA B CA 1
ATOM 15973 C C . ALA B 1 977 ? 20.047 30.375 -1.228 1 72.75 977 ALA B C 1
ATOM 15975 O O . ALA B 1 977 ? 19.641 31.016 -0.259 1 72.75 977 ALA B O 1
ATOM 15976 N N . MET B 1 978 ? 19.969 30.703 -2.475 1 79 978 MET B N 1
ATOM 15977 C CA . MET B 1 978 ? 19.344 31.984 -2.76 1 79 978 MET B CA 1
ATOM 15978 C C . MET B 1 978 ? 17.844 31.938 -2.523 1 79 978 MET B C 1
ATOM 15980 O O . MET B 1 978 ? 17.219 32.938 -2.158 1 79 978 MET B O 1
ATOM 15984 N N . ILE B 1 979 ? 17.281 30.812 -2.752 1 84.88 979 ILE B N 1
ATOM 15985 C CA . ILE B 1 979 ? 15.859 30.625 -2.5 1 84.88 979 ILE B CA 1
ATOM 15986 C C . ILE B 1 979 ? 15.586 30.75 -1.002 1 84.88 979 ILE B C 1
ATOM 15988 O O . ILE B 1 979 ? 14.578 31.328 -0.597 1 84.88 979 ILE B O 1
ATOM 15992 N N . ASP B 1 980 ? 16.469 30.234 -0.262 1 77.12 980 ASP B N 1
ATOM 15993 C CA . ASP B 1 980 ? 16.312 30.328 1.186 1 77.12 980 ASP B CA 1
ATOM 15994 C C . ASP B 1 980 ? 16.359 31.797 1.639 1 77.12 980 ASP B C 1
ATOM 15996 O O . ASP B 1 980 ? 15.648 32.188 2.561 1 77.12 980 ASP B O 1
ATOM 16000 N N . ILE B 1 981 ? 17.141 32.531 1.026 1 73.06 981 ILE B N 1
ATOM 16001 C CA . ILE B 1 981 ? 17.25 33.969 1.338 1 73.06 981 ILE B CA 1
ATOM 16002 C C . ILE B 1 981 ? 15.953 34.656 0.94 1 73.06 981 ILE B C 1
ATOM 16004 O O . ILE B 1 981 ? 15.43 35.5 1.697 1 73.06 981 ILE B O 1
ATOM 16008 N N . TYR B 1 982 ? 15.469 34.312 -0.162 1 81.75 982 TYR B N 1
ATOM 16009 C CA . TYR B 1 982 ? 14.227 34.906 -0.635 1 81.75 982 TYR B CA 1
ATOM 16010 C C . TYR B 1 982 ? 13.078 34.594 0.314 1 81.75 982 TYR B C 1
ATOM 16012 O O . TYR B 1 982 ? 12.281 35.5 0.639 1 81.75 982 TYR B O 1
ATOM 16020 N N . VAL B 1 983 ? 13.039 33.438 0.726 1 78.25 983 VAL B N 1
ATOM 16021 C CA . VAL B 1 983 ? 11.93 32.969 1.554 1 78.25 983 VAL B CA 1
ATOM 16022 C C . VAL B 1 983 ? 12.008 33.625 2.93 1 78.25 983 VAL B C 1
ATOM 16024 O O . VAL B 1 983 ? 10.984 33.969 3.529 1 78.25 983 VAL B O 1
ATOM 16027 N N . ASN B 1 984 ? 13.195 33.938 3.4 1 65.88 984 ASN B N 1
ATOM 16028 C CA . ASN B 1 984 ? 13.359 34.438 4.754 1 65.88 984 ASN B CA 1
ATOM 16029 C C . ASN B 1 984 ? 13.609 35.938 4.754 1 65.88 984 ASN B C 1
ATOM 16031 O O . ASN B 1 984 ? 13.758 36.562 5.816 1 65.88 984 ASN B O 1
ATOM 16035 N N . LEU B 1 985 ? 13.617 36.438 3.576 1 64.94 985 LEU B N 1
ATOM 16036 C CA . LEU B 1 985 ? 13.914 37.875 3.477 1 64.94 985 LEU B CA 1
ATOM 16037 C C . LEU B 1 985 ? 12.758 38.688 4.023 1 64.94 985 LEU B C 1
ATOM 16039 O O . LEU B 1 985 ? 11.602 38.5 3.631 1 64.94 985 LEU B O 1
ATOM 16043 N N . LYS B 1 986 ? 13.078 39.344 5.191 1 59.56 986 LYS B N 1
ATOM 16044 C CA . LYS B 1 986 ? 12.086 40.25 5.73 1 59.56 986 LYS B CA 1
ATOM 16045 C C . LYS B 1 986 ? 12.047 41.562 4.926 1 59.56 986 LYS B C 1
ATOM 16047 O O . LYS B 1 986 ? 13.086 42.156 4.645 1 59.56 986 LYS B O 1
ATOM 16052 N N . THR B 1 987 ? 11.008 41.812 4.191 1 58.75 987 THR B N 1
ATOM 16053 C CA . THR B 1 987 ? 10.844 42.969 3.311 1 58.75 987 THR B CA 1
ATOM 16054 C C . THR B 1 987 ? 10.836 44.25 4.113 1 58.75 987 THR B C 1
ATOM 16056 O O . THR B 1 987 ? 10.266 44.312 5.207 1 58.75 987 THR B O 1
ATOM 16059 N N . LYS B 1 988 ? 11.75 45.156 3.779 1 60.56 988 LYS B N 1
ATOM 16060 C CA . LYS B 1 988 ? 11.734 46.5 4.348 1 60.56 988 LYS B CA 1
ATOM 16061 C C . LYS B 1 988 ? 10.57 47.312 3.799 1 60.56 988 LYS B C 1
ATOM 16063 O O . LYS B 1 988 ? 10.328 47.344 2.59 1 60.56 988 LYS B O 1
ATOM 16068 N N . TRP B 1 989 ? 9.656 47.688 4.699 1 56.75 989 TRP B N 1
ATOM 16069 C CA . TRP B 1 989 ? 8.422 48.344 4.301 1 56.75 989 TRP B CA 1
ATOM 16070 C C . TRP B 1 989 ? 8.602 49.844 4.289 1 56.75 989 TRP B C 1
ATOM 16072 O O . TRP B 1 989 ? 7.625 50.594 4.406 1 56.75 989 TRP B O 1
ATOM 16082 N N . ASP B 1 990 ? 9.859 50.312 4.238 1 49.69 990 ASP B N 1
ATOM 16083 C CA . ASP B 1 990 ? 10.102 51.75 4.371 1 49.69 990 ASP B CA 1
ATOM 16084 C C . ASP B 1 990 ? 9.828 52.5 3.057 1 49.69 990 ASP B C 1
ATOM 16086 O O . ASP B 1 990 ? 10.023 53.688 2.959 1 49.69 990 ASP B O 1
ATOM 16090 N N . GLN B 1 991 ? 9.289 51.812 2.055 1 48.66 991 GLN B N 1
ATOM 16091 C CA . GLN B 1 991 ? 9.016 52.531 0.818 1 48.66 991 GLN B CA 1
ATOM 16092 C C . GLN B 1 991 ? 7.676 53.25 0.888 1 48.66 991 GLN B C 1
ATOM 16094 O O . GLN B 1 991 ? 6.762 52.812 1.59 1 48.66 991 GLN B O 1
#

Sequence (1982 aa):
MEGAKAATDVNAIAETRTLVTAVKLKQLYLKKKECEGHFVNVLERVEKAATEKEKLKILADVNAKRGASYNWTIFDNNHNVSDLFSMAENDPTITDELFKPQRVHAEESVRRLLLKAQYTSLFGSVFNEWMNFEGKSDLVDDDRDGVKTPRSDDESTSGLSSGAAGRPEKQAQKAELESIIFDPDPNAKPQELVKYLEDLFKKAEEDAKKHMTKKPLSLEVASDDDHADEQDDDNDGDDDKSSNVEDDEDNEYLNGYGQEFFTMKKLRNTIGRFSGSFRKRLDMTVVDVKQSIHGLITGELLTEAKKEACKEILLSDVIIGEIAMVLTLRLREIENWKYADPSLQMNFRRHLNGKYRCYADEALLDAIFLQWIGVKWGMELRRVLDILHDSTAWLRPENPIDDARQEVRSLMLPRETSSGLSQTIQAHEKAYMKEFFLTLLPESLYDFRTYNEDGQGADDEKKDNEKLRRARNEELKQRLLQRVLIDKQYSEAINPGKTFTVVQADAYRFAQSQSHEVILALMKFIGVSKHWLKFFETFLRLPARFEAGGETRESRRGVPISHPLGLVFGEIQLFLMEFAVNRATGGALSLFRMHDDVWWWSSDEKQCELAWETIKSYSKLSGTEWNPDKCGCVRISSQPDHPTSSETSSILPKGEISWGFIKLGSDGIWRIKQDELEKHIAEMKLQMDSQKSILGIIGAYNRYMKFFVRNFGKPTRAFGKEHVEHIIAAITKIHNALFPSHDGNVLSYISSLVTTRFGDEVSGDIPQAWLLMPVTHGGLGVRNVLFEILPILKAYNLEEEAYERQKRTGTLYNPQNFQQCLKKDRIEYDLARDSWLKATKPTKVAWERDIPDEWFDGMEEWLKSLSHTSSNRRRRQKQHPFMTFEEYILGRHSKFTYWGDVWKGLAETPVSSLRYALPERISKALLWSSYSSVDWLKRDYSGNTPYWRSWLLSFGEQALDAFGGFKITEEVRLPTAMIDIYVNLKTKWDQMEGAKAATDVNAIAETRTLVTAVKLKQLYLKKKECEGHFVNVLERVEKAATEKEKLKILADVNAKRGASYNWTIFDNNHNVSDLFSMAENDPTITDELFKPQRVHAEESVRRLLLKAQYTSLFGSVFNEWMNFEGKSDLVDDDRDGVKTPRSDDESTSGLSSGAAGRPEKQAQKAELESIIFDPDPNAKPQELVKYLEDLFKKAEEDAKKHMTKKPLSLEVASDDDHADEQDDDNDGDDDKSSNVEDDEDNEYLNGYGQEFFTMKKLRNTIGRFSGSFRKRLDMTVVDVKQSIHGLITGELLTEAKKEACKEILLSDVIIGEIAMVLTLRLREIENWKYADPSLQMNFRRHLNGKYRCYADEALLDAIFLQWIGVKWGMELRRVLDILHDSTAWLRPENPIDDARQEVRSLMLPRETSSGLSQTIQAHEKAYMKEFFLTLLPESLYDFRTYNEDGQGADDEKKDNEKLRRARNEELKQRLLQRVLIDKQYSEAINPGKTFTVVQADAYRFAQSQSHEVILALMKFIGVSKHWLKFFETFLRLPARFEAGGETRESRRGVPISHPLGLVFGEIQLFLMEFAVNRATGGALSLFRMHDDVWWWSSDEKQCELAWETIKSYSKLSGTEWNPDKCGCVRISSQPDHPTSSETSSILPKGEISWGFIKLGSDGIWRIKQDELEKHIAEMKLQMDSQKSILGIIGAYNRYMKFFVRNFGKPTRAFGKEHVEHIIAAITKIHNALFPSHDGNVLSYISSLVTTRFGDEVSGDIPQAWLLMPVTHGGLGVRNVLFEILPILKAYNLEEEAYERQKRTGTLYNPQNFQQCLKKDRIEYDLARDSWLKATKPTKVAWERDIPDEWFDGMEEWLKSLSHTSSNRRRRQKQHPFMTFEEYILGRHSKFTYWGDVWKGLAETPVSSLRYALPERISKALLWSSYSSVDWLKRDYSGNTPYWRSWLLSFGEQALDAFGGFKITEEVRLPTAMIDIYVNLKTKWDQ

Solvent-accessible surface area (backbone atoms only — not comparable to full-atom values): 111000 Å² total; per-residue (Å²): 118,73,70,58,53,56,55,52,50,54,51,49,52,53,49,49,50,52,51,52,37,52,52,38,42,50,47,36,44,51,49,27,52,51,48,50,62,53,49,56,54,51,54,54,53,40,69,70,42,88,49,40,53,55,29,33,48,53,54,50,50,54,37,66,62,31,53,78,76,43,95,56,73,49,55,92,45,80,49,29,60,56,49,50,51,60,47,41,74,79,33,66,72,56,48,58,73,60,35,38,66,63,31,55,52,34,51,49,40,50,53,19,53,51,44,28,33,41,46,49,27,48,38,37,52,50,50,49,44,25,40,74,68,73,55,63,69,84,75,73,79,65,80,74,70,80,81,78,71,85,41,73,68,92,79,67,60,68,67,75,69,68,78,89,71,63,60,68,64,55,55,52,53,49,53,52,48,59,67,43,21,60,38,64,58,85,57,45,30,41,67,61,38,52,50,51,50,50,52,51,51,50,51,36,44,55,56,45,58,63,62,64,74,62,72,77,82,74,78,78,76,81,77,82,66,75,82,68,80,74,83,79,79,85,73,81,88,82,87,76,84,79,70,86,56,72,77,52,54,64,53,54,59,57,63,59,51,75,85,51,85,79,45,73,66,58,49,20,49,52,39,29,49,47,48,49,43,53,42,74,68,55,67,52,39,54,66,50,48,53,40,24,46,50,41,44,58,74,34,78,44,54,50,72,70,53,39,53,48,49,58,53,47,72,75,32,67,67,60,38,46,51,51,17,51,55,51,33,57,47,41,63,44,37,57,72,56,66,74,88,58,81,60,26,46,43,45,77,45,58,46,88,89,70,49,71,45,65,29,61,57,67,56,66,70,55,50,40,50,47,39,42,53,13,44,55,52,16,30,49,49,47,53,54,51,46,53,49,60,72,28,76,64,44,49,58,65,77,66,85,67,42,72,67,52,45,54,54,43,53,67,75,38,67,76,72,50,77,81,54,42,71,41,7,39,47,41,48,49,52,58,51,48,59,63,45,52,65,66,75,44,32,87,47,83,82,47,63,75,55,94,56,92,75,62,76,64,84,75,74,76,72,56,90,75,56,82,73,68,72,78,50,71,68,51,47,54,45,49,49,59,43,47,54,46,48,51,48,50,48,46,40,56,76,41,68,75,53,46,38,33,40,37,35,39,24,45,40,59,49,56,47,52,36,33,52,62,36,46,54,44,50,46,46,69,46,25,47,43,70,50,56,52,45,28,51,52,48,65,44,40,38,34,40,16,73,46,92,89,49,72,66,43,54,29,38,19,20,39,65,63,86,36,44,46,38,48,40,54,51,45,56,57,51,48,54,50,49,50,52,31,26,63,72,50,62,14,69,57,65,76,46,47,58,89,62,36,38,32,39,58,38,66,48,57,65,55,54,41,53,39,51,50,44,51,51,55,52,21,55,26,53,38,60,50,67,28,65,80,54,14,5,42,44,62,28,46,80,56,79,78,60,71,58,80,74,68,63,62,88,76,51,52,83,24,59,42,66,52,84,40,25,32,60,43,49,80,68,48,71,41,73,40,63,68,64,48,51,54,49,48,52,50,49,49,52,55,34,68,69,36,85,24,72,58,45,28,43,51,44,50,42,52,50,50,54,50,50,55,60,32,65,50,77,73,21,52,51,66,37,67,63,47,51,52,50,50,52,50,49,51,52,49,50,30,38,70,74,30,59,92,44,73,30,15,66,63,59,47,54,51,50,52,47,45,71,76,46,39,89,70,51,88,78,82,81,63,65,44,46,42,48,30,48,54,81,45,53,23,67,43,46,71,65,71,58,35,59,48,46,38,37,53,49,13,46,52,51,51,51,51,49,49,53,50,26,62,72,69,68,64,71,81,71,56,78,45,61,64,48,41,55,56,44,47,56,52,54,47,51,51,51,47,49,52,59,64,62,44,88,70,59,71,86,84,82,72,94,58,94,72,68,64,84,49,28,50,61,39,69,61,53,54,56,56,57,73,66,63,80,84,74,83,80,56,76,66,74,55,75,60,49,68,27,70,75,63,59,58,62,31,49,48,61,58,34,38,69,50,11,49,25,53,54,51,32,69,34,56,60,60,78,32,57,58,65,47,59,50,60,72,56,53,52,51,34,61,71,48,88,71,56,96,84,46,96,60,49,59,46,76,84,68,38,53,47,45,54,49,43,43,45,60,58,32,36,64,58,30,35,72,50,44,70,39,94,60,60,52,63,54,85,64,47,54,57,70,62,48,52,47,60,72,64,52,78,79,81,64,81,118,119,74,69,59,52,54,55,53,50,54,51,50,52,53,51,48,50,51,50,52,37,51,51,37,40,50,48,37,43,50,49,26,53,52,48,49,64,54,50,56,54,51,54,52,53,40,69,70,41,87,47,42,55,55,29,34,48,55,54,49,51,52,36,66,62,30,54,76,76,43,94,55,76,48,54,92,44,80,47,28,61,55,48,50,52,60,47,40,76,78,32,66,72,56,48,56,74,58,34,38,64,65,32,55,50,35,50,50,40,50,52,21,52,51,44,27,34,40,46,48,27,48,39,36,52,51,50,48,44,24,39,73,65,73,54,63,67,82,75,72,79,65,79,74,69,83,80,80,69,82,55,80,77,87,82,66,78,68,69,78,68,68,80,89,72,64,61,68,64,56,55,50,53,50,53,52,49,59,68,42,20,61,38,64,57,85,56,44,32,40,69,61,39,53,50,51,49,52,51,51,52,50,50,34,45,53,54,43,58,64,62,62,75,60,71,77,82,73,79,76,77,82,79,75,86,69,84,76,81,76,88,82,82,69,88,73,86,85,86,79,83,83,70,89,59,72,79,56,56,64,56,55,58,56,64,59,50,75,86,50,87,79,45,73,65,57,48,21,50,52,40,28,47,46,47,51,41,53,42,74,68,55,68,53,39,53,67,52,48,54,38,23,46,50,39,44,58,74,33,78,47,55,51,74,71,53,38,52,49,48,57,54,47,73,74,32,67,66,59,38,47,51,50,19,52,54,50,32,57,47,42,64,44,37,57,70,56,67,74,88,57,82,60,25,47,42,44,77,44,58,44,90,88,70,51,70,47,66,29,62,57,67,55,66,70,55,49,40,49,47,37,41,51,12,45,55,51,16,30,50,49,47,53,52,51,48,52,50,60,73,27,76,65,43,49,60,65,78,65,86,67,42,70,68,52,45,55,52,43,54,69,76,38,66,77,75,49,77,81,54,40,72,41,7,40,45,41,47,48,52,57,51,49,59,62,46,53,65,66,78,42,32,88,48,83,81,48,64,77,54,93,56,91,74,62,77,65,84,74,74,76,71,55,91,77,56,82,74,68,73,78,50,72,68,52,46,52,44,50,48,58,43,46,54,46,48,50,48,50,50,47,41,55,75,40,69,72,52,46,38,33,40,37,33,39,26,47,41,61,50,56,49,52,36,33,52,63,38,47,52,45,51,45,47,69,48,23,46,42,69,52,57,51,45,27,50,52,47,65,44,41,38,33,40,15,74,46,93,90,49,72,66,41,56,30,38,18,20,41,65,62,83,36,43,46,38,46,42,53,51,45,56,57,51,49,54,50,50,51,52,32,24,61,73,51,61,14,70,56,64,75,48,47,60,89,62,35,39,34,40,59,39,67,50,59,65,57,54,40,51,38,52,50,44,51,50,57,52,21,55,27,52,37,58,50,68,28,64,79,55,13,5,42,44,63,27,47,80,56,80,79,60,70,59,80,73,67,63,61,87,77,50,50,85,23,61,42,66,51,82,41,25,32,58,42,51,80,70,46,72,41,72,39,63,69,63,49,51,54,51,48,55,51,48,49,52,55,32,67,69,35,85,24,70,57,47,27,44,51,46,49,42,53,51,50,54,49,49,55,60,32,65,50,76,73,21,54,52,65,38,67,64,47,51,52,50,50,52,52,50,51,52,49,51,29,37,71,74,30,61,92,44,73,30,16,65,64,60,46,52,50,50,53,47,46,71,77,46,39,89,70,52,86,79,81,80,64,65,42,47,42,49,31,49,55,80,45,54,24,66,44,44,70,65,72,59,36,60,50,46,38,39,54,51,13,47,52,51,50,51,51,49,49,53,51,27,62,72,69,67,65,70,81,71,58,79,46,62,63,47,40,56,56,46,50,54,53,54,47,51,50,50,46,49,53,60,65,61,44,87,71,63,72,85,87,81,72,95,57,94,71,68,65,83,48,28,48,63,40,69,62,53,53,56,55,57,73,70,61,77,83,76,83,81,57,75,68,75,55,76,59,48,68,28,70,76,63,58,59,64,32,51,49,62,58,35,38,69,51,11,48,26,53,53,50,33,69,35,55,61,59,80,32,57,57,68,46,60,50,61,70,55,54,53,52,33,59,72,46,88,67,56,93,83,44,96,59,50,59,46,76,84,67,37,53,46,46,54,48,42,43,44,58,55,30,34,62,59,30,35,73,52,44,70,39,94,60,62,52,61,54,86,66,47,52,56,69,62,48,51,46,60,73,66,53,77,78,80,63,80,117

Foldseek 3Di:
DVVVVLVVVVVVVLVVLVVVQVVLLVVLVVVLVVLCVPLVVLVVVLVPDDFLLVSVVSLLVVQVVPVVPPVQHLDPDSVPNVVLVVCVVPDVVSDRVVSNVVSVSSNLSSQLLSLLSLLLSLLSVQVVLCCVAPVDDDDDPPPPDPDLRQPPDPDPPPPPPDDPDFPPQVVVVLVVLVVFFQDFQPLAFQVVLLVVLVVLLVVLLVVQVVVVVPDDPPPPPVPPPPDPPPDDPDDDDDDDPDPPPPVVVVVVLVVVLVVDADHLVSLQVLQQVCLVCQLPPDFQDLVLLLLLLVLVLQADQDDPSVNVVSVVCNVDSVSSRVLRVVLNVCSNQLLPDAFPDLEWEWDWFADLLGDTDIHTHGDPSVSSSLQSVLQVLLQSVLVSVVSVCPGVSQFADDQPQDPQLVQQCCVLPVPLDPVLLCLFQQNVVVVLVVLLRLVLRDNDSNDSQWPDPLPPGPVPCPPDPPPDDRDHLLRNVLLVLLVLLLVVQLCCQVPPFFKKKKKKWFWDLLQSNFALSNLLSLCVSSNNDPSVSSSSSNQSQDQYDHDDVDHTGTTRGGHRGRGSNSSSSQCSLVSSLQSQLSVQLSNPWDWRDDRRMIMTMDSDVVSVLSSLVSSVVSCSNRSIHIDLQAIDMAMAGCPPPPPPPPPPDPRGRHYWHAFQQWTAHSPRAIAGNVVSLVVSLVLLLVQLVPDDRLLSNLVSVVSSVVSLLSRLHDDFVSNPLVSLVRSVVSLLVSLCVNCVPVSSDPLVVSQVVSCVVPVVSDDDGDQSLQCCFPSLQSRSNRADPVLQSVLLSVLNVVVVVVVVVCVVVVNPDADQGVNVVVVVLVVVVVVSQCCQQPPQDADDDDRPDDDDQLQFDCQVVLVVVVVPDPDDDPCSVGHHGDGDSVSSCSCNRRRDSSNSVNSVNRSHGRCVSLQPDADPVLLVQLCPDDDDPPDQDHNDSVVHGSSVSSSCRPRVVVCCSNNVHDGSDDSVSRSNVSSVCSVPPDDRSSD/DVVVVLVVVVVVVLVVLVVVQVVLLVVLVVVLVVLCVPLVVLVVVLVPDDFLLVSVVSLLVVQVVPVVPPVQHLDPDSVPNVVLVVCVVPDVVSDRVVSNVVSVSSNLSSQLLSLLSLLLSLLSVQVVLCCVAPVDDDDDPPPPDPDQRDDPDDDDPPPPPDDPDFPPQLVVVLVVLVVFFQDFQPLAFQVVLLVVLVVLLVVLLVVQVVVVVPDDPPPPPPPPPPDPDDDDDDDDDDDDPPPPPPVVPVVVLVVVLVVDADHLVSLQVLQQVCLVCQLPPDFQDLVLLLLLLVLVLQADQDDPSVNVVSVVCNVDSVSSRVLRVVLNVCSNQLLPDAFPDLEWEWDWFADLLGDTDIHTHGDPSVSSSLQSVLQVLLQSVLVSLVSVCPGVSQFADDQPQDPQLVQQCCVLPVPLDPVLLCLFQQNVVVVLVVLLRLVLRDNDSNDSQYPDPLPPGPVPCPPDPPPDDRDHLLRNVLLVLLVLLLVVQLCCQVPPFFKKKKKKWFWDLLQSNFGLSNLLSLCVSSNNDPSVSSSSSNQSQDQYDHDDVDHTGTTRGGHRGRGSNSSSSQCSLVSSLQSQLSVQLSNPWDWRDDRRMIMTMDSDVVSVLSSLVSSVVSCSNRSIHIDLQAIDMAMAGCDPPCPPPPPPPPRGRHYWHFFQQWTAHSNRAIAGNVVSLVVSLVLLLVQLVPDDRLLSNLVSVVSSVVSLVSRLHDDFVSNPLVSLVRSVVSLLVSLCVNCVPVSSDPLVVSQVVSCVPPVVSDDDGDQSLQCCFPSLQSRSNRADPVLQSVLLSVLNVVVVVVVVVCVVVVNCDADQGVNVVVVVLVVVVVVSQCCQQPPQDAPDDDRPDDDDQLQFDCSVVLVVVVVPDDDDDPPSVGHHGDGDSVSSCSCNRRRDSSNSVNSVNRSHGRCVRLQPDADPVLLVQLCPDDDDPPDQDHNDSVVHGSSVSSSCRPRVVVCCSNNVHDGSDDSVSRSNVSSVCSVPPDDRSSD